Protein 7SBC (pdb70)

Nearest PDB structures (foldseek):
  7sbc-assembly1_C  TM=1.002E+00  e=0.000E+00  Acinetobacter baumannii
  1gpm-assembly1_D  TM=9.433E-01  e=9.227E-74  Escherichia coli K-12
  1gpm-assembly1_C  TM=9.408E-01  e=7.303E-73  Escherichia coli K-12
  7mo6-assembly1_B-2  TM=9.384E-01  e=8.079E-61  Aspergillus fumigatus Af293
  7mo6-assembly1_A  TM=9.156E-01  e=2.210E-60  Aspergillus fumigatus Af293

Solvent-accessible surface area: 73647 Å² total; per-residue (Å²): 84,84,52,12,24,122,50,48,0,0,0,0,31,7,46,19,141,36,2,56,45,0,0,91,26,0,7,53,30,7,2,14,0,32,16,92,55,61,103,21,55,86,135,73,0,116,72,15,157,8,46,0,0,0,0,0,0,24,109,74,24,4,104,85,174,68,12,14,82,2,33,77,5,1,23,114,45,62,29,3,0,1,0,0,5,4,0,0,9,0,0,1,69,38,33,60,16,37,19,41,86,88,171,90,16,90,21,63,0,56,19,86,82,89,7,69,4,2,19,108,9,30,4,86,141,74,44,1,9,0,40,5,17,86,43,21,30,5,74,114,41,2,89,59,16,59,55,1,0,24,14,131,112,14,82,8,0,1,1,2,6,62,130,95,94,8,3,0,2,2,1,4,2,1,7,75,51,2,33,21,0,70,29,3,2,10,6,0,0,31,109,11,12,58,6,35,41,86,6,9,9,25,47,5,0,66,4,19,12,70,67,5,128,144,87,3,42,129,67,91,0,0,2,29,6,67,14,35,12,45,15,0,0,0,0,10,0,0,62,71,9,9,26,120,47,2,11,0,2,3,7,25,5,3,0,20,48,41,26,28,3,54,52,9,41,26,50,4,24,129,47,40,52,7,121,17,52,78,10,106,9,53,67,75,0,26,116,31,0,62,60,35,85,72,2,96,38,0,90,68,27,5,35,116,16,80,68,66,6,16,1,72,22,5,115,143,40,115,65,25,84,1,5,2,60,23,27,10,18,31,66,34,29,83,103,120,164,53,42,30,50,10,48,132,93,15,88,18,92,64,0,33,2,0,106,25,0,3,100,42,13,0,59,38,0,0,14,0,23,26,13,32,95,36,7,0,85,65,15,70,50,27,67,18,0,0,0,0,4,0,6,16,49,3,86,96,98,30,0,52,10,0,24,36,0,2,28,7,0,22,15,5,0,89,27,50,33,10,10,83,29,11,23,8,6,1,0,0,0,0,46,11,69,0,36,4,127,138,71,98,8,33,0,0,0,0,0,0,0,28,24,152,83,54,61,84,3,95,8,2,30,18,15,41,54,16,6,19,103,0,0,43,33,0,4,95,67,5,152,43,0,3,0,0,0,12,0,3,0,14,48,79,24,0,25,18,24,0,11,81,90,65,13,22,67,49,55,0,0,0,0,2,5,32,21,111,33,2,57,47,0,0,92,28,0,7,62,29,8,3,17,0,32,3,63,1,48,94,18,57,85,74,76,0,122,67,16,153,8,44,0,0,0,0,0,1,26,102,90,32,7,103,48,109,88,22,20,76,4,36,83,6,0,23,120,49,56,28,4,0,2,0,0,5,3,0,0,10,0,1,2,75,42,27,62,15,46,16,39,90,83,175,90,15,89,23,61,0,52,20,83,73,91,6,96,3,3,19,110,8,31,3,83,137,74,44,1,11,0,40,3,26,80,39,18,33,5,79,48,52,3,156,53,16,67,49,0,0,24,14,127,106,12,82,9,0,0,2,2,4,66,131,107,90,7,3,0,2,3,2,5,2,2,6,80,50,4,36,21,0,70,35,2,3,12,7,0,0,35,59,13,15,60,7,35,39,83,7,9,8,27,46,4,0,67,4,19,12,69,69,5,125,149,83,2,42,129,68,89,0,0,2,31,6,68,13,31,25,47,12,0,0,0,0,10,0,0,66,68,9,8,26,116,46,2,12,0,2,2,8,27,5,4,0,20,42,38,29,25,3,51,54,8,40,22,49,4,27,108,44,37,56,8,104,18,51,77,8,109,8,60,68,74,0,22,117,31,0,62,59,34,88,71,14,134,36,0,91,155,26,5,34,112,15,80,66,65,6,17,1,73,18,5,118,140,38,114,68,22,84,2,5,2,64,22,24,7,20,42,99,59,13,63,28,23,78,62,56,91,103,102,43,28,49,9,48,132,93,15,87,20,93,66,0,37,3,0,106,26,0,5,106,40,13,0,69,41,1,0,16,0,24,22,10,31,94,33,10,0,83,72,17,72,50,27,67,19,0,0,0,0,3,0,4,16,46,2,88,106,101,25,0,48,10,0,24,38,0,2,25,7,0,20,21,4,0,87,24,50,33,10,9,81,30,11,23,9,5,0,0,0,0,0,48,10,70,0,18,1,100,98,114,63,74,8,35,0,0,0,0,0,0,0,26,28,146,55,58,101,81,1,94,8,3,32,19,15,42,50,17,7,19,84,0,0,42,28,0,4,99,61,4,75,74,0,2,0,0,0,13,0,2,0,8,61,95,33,2,12,18,27,0,11,155,193,101,21,117,62,94,24,19,119,51,49,0,0,0,0,4,5,31,18,126,33,2,52,44,0,0,84,28,0,7,56,28,8,2,15,0,32,3,64,11,49,101,18,57,88,137,73,0,119,67,16,155,9,45,0,0,0,0,0,0,22,106,77,18,2,101,91,110,83,17,14,86,4,28,82,6,1,20,114,43,60,29,2,0,2,0,0,5,2,0,0,7,0,0,1,55,34,30,61,10,36,7,41,121,131,18,79,20,61,0,52,18,83,82,89,6,87,3,1,18,107,8,28,2,76,137,76,43,1,9,0,37,3,25,111,58,27,35,4,70,103,37,2,157,56,17,61,61,1,0,23,15,127,105,14,84,12,0,0,1,2,6,63,131,94,92,8,4,0,2,4,1,5,3,3,4,72,53,3,36,20,0,65,36,2,2,12,6,0,0,33,125,10,15,60,8,33,39,72,7,10,8,24,53,4,1,86,10,19,8,78,58,4,107,94,85,2,41,138,69,100,0,0,1,32,6,65,15,35,26,48,12,0,0,0,0,9,0,0,57,73,8,14,26,109,51,2,16,0,2,2,6,27,4,3,0,20,49,41,30,29,3,51,55,8,41,21,42,4,24,128,43,38,46,8,110,15,64,82,12,104,9,55,80,79,0,27,118,24,0,67,56,27,85,72,8,134,26,0,90,135,21,4,35,110,18,76,63,67,6,16,0,70,19,3,114,143,47,119,66,26,90,3,6,1,55,22,26,8,18,39,101,61,21,78,75,81,161,48,46,28,47,10,45,129,96,18,95,16,96,62,0,35,2,0,107,28,0,3,109,39,16,0,71,32,0,0,16,0,23,23,15,34,98,29,6,1,81,75,17,73,51,26,67,17,0,0,0,0,3,0,5,16,52,3,90,104,100,27,0,50,9,0,24,36,0,2,32,8,0,23,22,8,0,87,27,48,37,10,11,81,31,10,22,9,6,0,0,0,0,0,47,12,67,0,14,0,46,79,72,166,37,114,44,74,8,31,0,0,0,0,0,0,0,25,29,138,53,54,128,82,2,93,7,2,31,19,17,42,53,14,6,18,107,0,0,42,32,0,3,100,65,4,72,68,0,1,0,0,0,13,0,3,0,10,56,93,32,0,29,17,28,0,11,153,189,100,22,114,62,91,23,20,116,49,50,0,0,0,0,33,5,46,20,143,36,2,56,47,0,0,90,27,0,8,64,27,9,2,17,0,30,17,91,57,56,101,21,55,88,137,74,0,114,70,15,154,11,42,0,0,0,0,0,1,22,108,81,28,4,102,51,110,86,18,15,81,5,27,86,5,0,19,117,47,59,27,2,0,1,0,0,6,3,0,0,9,0,1,1,63,36,34,71,10,43,17,40,86,94,125,16,81,20,62,0,53,20,83,81,89,5,101,3,2,18,114,9,30,4,83,135,71,44,2,7,0,38,4,20,120,46,25,35,6,69,50,54,3,157,55,15,59,53,1,0,23,15,131,108,16,83,10,0,0,1,3,6,62,128,92,91,6,2,0,2,4,2,4,2,2,6,72,51,3,36,20,0,73,34,2,2,13,11,0,0,39,65,9,14,57,7,33,40,74,7,12,9,23,50,4,2,86,9,20,6,79,59,5,108,93,85,3,41,139,72,94,1,0,2,30,5,64,16,34,28,46,14,0,0,0,0,10,0,0,56,71,10,13,26,99,51,2,11,0,2,2,6,26,4,3,0,20,50,40,29,27,2,51,55,8,43,21,50,4,24,103,34,41,45,7,109,15,64,79,11,107,9,57,69,79,0,25,112,33,0,68,55,28,82,64,1,100,35,0,92,142,22,4,35,114,22,75,68,69,7,18,0,69,20,3,112,139,47,116,66,22,88,2,6,2,55,22,26,7,19,29,67,38,24,71,101,93,123,103,49,28,47,8,48,130,94,19,94,19,96,61,0,35,3,0,102,26,0,4,109,40,18,0,71,34,1,0,16,0,23,20,12,25,100,30,9,1,77,76,16,74,48,28,67,16,0,0,0,0,4,0,4,16,52,4,90,105,97,26,0,52,10,0,23,37,0,2,32,9,0,24,18,7,0,84,26,47,36,11,10,83,30,12,21,9,6,0,0,0,0,0,46,11,67,0,15,7,120,100,165,66,92,11,32,0,0,0,1,0,0,0,24,27,144,71,52,127,83,2,97,7,2,28,20,16,41,56,11,7,18,110,0,0,44,32,0,18,100,64,5,103,67,6,12,0,0,0,12,0,3,0,10,46,91,26,0,26,16,28,0,12

B-factor: mean 36.08, std 14.63, range [11.7, 104.54]

Organism: Acinetobacter baumannii (NCBI:txid470)

Sequence (2011 aa):
NTQITEDRILILDFGSQYSQLIARRVREEAGVYSEMYAFDMSEEDIRAFKPNGIILSGGPESVHEEGSPRAPQVVFELGVPVLGICCYGLQTMSEQLGGKVEPGEFGYAEVDIVKRDQLIGNLQDRENQLHVWMSHGDKVSQIPEGFTITASTPSCPVAAVSDETRRFYGVQFHPEVTHTAKGEELLSNFVHKICGCGGLWTPEHIIDLRVEQLREQIGNEKVLLGLSGGVDSSVVAALLHKAIGDDQLTCVFVDNGLLRRLNEGDQVMQMFAENMGIRVIRADAEARFLNALAGVTDPEAKRKIIGREFIEVFAEEARKLDGVKFLAQGTIYPDVIESAHNVGGLPDDLAFELVEPLRDLFKDDEVRKLGTTLGLPHSMIYRHPFPGPGLGVRILGEVKKEYADILRLADDIFMQELRDDSGWYDKTAQAFAVFQPVKSVGVRRYAWVIALRAVETVDFMTARFAHLPYELVDKISTRIMNEIKDVSRVVYDVSSSKPPATIEWENTQITEDRILILDFGSQYSQLIARRVREEAGVYSEMYAFDMSEEDIRAFKPNGIILSGGPESVHEEGSPRAPQVVFELGVPVLGICYGLQTMSEQLGGKVEPGEFGYAEVDIVKRDQLIGNLQDRENQLHVWMSHGDKVSQIPEGFTITASTPSCPVAAVSDETRRFYGVQFHPEVTHTAKGEELLSNFVHKICGCGGLWTPEHIIDLRVEQLREQIGNEKVLLGLSGGVDSSVVAALLHKAIGDDQLTCVFVDNGLLRRLNEGDQVMQMMFAENMGIRVIIRADAEARFLNALAGVTDPEAKRKIIGREFIEVFAEEARKLDGVKFLAQGTIYPDVIESAASKQGNVGGLPDDLAFELVEPLRDLFKDDEVRKLGTTLGLPHSMIYRHPFPGPGLGVRILGEVKKEYADILRLADDIFMQELRDSGWYDKTAQAFAVFQPVKSVGVGRRYAWVIALRAVETVDFMTARFAHLPYELVDKISTRIMNEIKDVSRVVYDVSSKPPATIEWEHMTTNTQITEDRILILDFGSQYSQLIARRVREEAGVYSEMYAFDMSEEDIRAFKPNGIILSGGPESVHEEGSPRAPQVVFELGVPVLGICCYGLQTMSEQLGGKVEPFGYAEVDIVKRDQQLIGNLQDRENQLHVWMSHGDKVSQIPEGFTITASTPSCPVAAVSDETRRFYGVQFHPEVTHTAKGEELLSNFVHKICGCGGLWTPEHIIDLRVEQLREQIGNEKVLLGLSGGVDSSVVAALLHKAIGDQLTCVFVDNGLLRRLNEGDQVMQMMFAENMGIRVIRADAEARFLNNALAGVTDPEAKRKIIGREFIEVFAEEARKLDGVKFLAQGTIYPDVIESAHNVGGLPDDLAFELVEPLRDLFKDDEVRRKLLGTTLGGLPHSMIYRHPFPGPGLGVRILGEVKKEYADILRLADDIFMQELRDDSGWYDKTAQAFAVFQPVKSVGVVGDGRRYAWVIALRAVETVDFMTARFAHLPYELVDKISTRIMNEIKDVSRVVYDVSSKPPATIEWEHMTTNTQITEDRILILDFGSQYSQLIARRVREAGVYSEMYAFDMSEEDIRAFKPNGIILSGGPESVHEEGSPRAPQVVFELGVPVLGICCYGLQTMSEQLGGKVEPGFGYAEVDIVKRDQLIGNLQDRENQLHVWMSHGDKVSQIPEGFTITASTPSCPVAAVSDETRRFYGVQFHPEVTHTAKGEELLSNFVHKICGCGGLWTPEHIIDLRVEQLREQIGNEKVLLGLSGGVDSSVVAALLHKAIGDQLTCVFVDNGLLRLNEGDQVMQMFAENMGIRVIRADAEARFLNNALAGVTDPEAKRKIIGREFIEVFAEEARKLDDGVKFLAQGTIYPDVIESAANVGGLPDDLAFELVEPLRDLFKDDEVRRKLGTTLGLPHSMIYRHPFPGPGLGVRILGEVKKEYADILRLADDIFMQELRDSGWYDKTAQAFAVFQPVKSVGVGRRYAWVIALRAVETVDFMTARFAHLPYELVDKISTRIMNEIKDVSRVVYDVSSKPPATIEWE

Secondary structure (DSSP, 8-state):
-GGGGTSEEEEEE-S-TTHHHHHHHHHHTT-EEEEEETT--HHHHHHH--SEEEE---S--TTSTT-----GGGGTSSS-EEEETHHHHHHHHHTT-EEE---EEEEEEEE----TTTTT--SSTTEEEEEEE-S-EEEEPPTT-EEEEE-SS-S-SEEEETTTTEEEESB-TTSTTSTTHHHHHHIIIIIIT---S--SHHHHHHHHHHHHHHHHTT-EEEEE--SSHHHHHHHHHHHHHHGGGEEEEEEE-S-SPTTHHHHHIIIIIIIT---EEEEE-HHHHHHHHTT---HHHHHHHHHHHHHHHHHHHHHTSSSEEEEE----HHHHHHH---GGG--TT--PEEE-TTTT--HHHHHHHHHHTT--HHHHTPPP--TTGGGGSB-SS--HHHHHHHHHHHHHHHHHHHHHT-STTSSEEEEEEEEEEEEE--EEEEEEEEEEEE-SSSSSBEE----HHHHHHHHHHHHHH-TTEEEEEEE---BTTB-SS--/-GGGGTSEEEEEE-S-TTHHHHHHHHHHTT-EEEEEETT--HHHHHHH--SEEEE---S--SSSTT-----GGGGTSSS-EEEETHHHHHHHHHTT-EEE---EEEEEEEE----TTTTT--SSTTEEEEEEE-SSEEEEPPTT-EEEEE-SS-S-SEEEETTTTEEEESB-TTSTTSTTHHHHHHIIIIIIT------SHHHHHHHHHHHHHHHHTT-EEEEE--SSHHHHHHHHHHHHHHGGGEEEEEEE-S-SPTTHHHHHIIIIIIIT--EEEEEE-HHHHHHHHTT---HHHHHHHHHHHHHHHHHHHHHTSSSEEEEE----HHHH---TTTTT--GGG--TT---EEE-TTTT--HHHHHHHHHHTT--HHHHTPPP--TTGGGGSB-SS--HHHHHHHHHHHHHHHHHHHHHT-GGGSSEEEEEEEEEEEEE---EEEEEEEEEEEE-SSSSSBEE----HHHHHHHHHHHHHH-TTEEEEEEE---BTTB-SS--/------GGGTSEEEEEE-S-TTHHHHHHHHHHTT-EEEEEETT--HHHHHHH--S-EEE---SS-TTSTT-----GGGGTSSS-EEEETHHHHHHHHHTT-EEE--EEEEEEE-S--TTTTT--SSTTEEEEEE--S-EEEEPPTT-EEEEE-SS-S-SEEEETTTTEEEESB-TTSTTSTTHHHHHHIIIIIIT------SHHHHHHHHHHHHHHHHTT-EEEEE---SHHHHHHHHHHHHHHGGGEEEEEEE-S-S-TTHHHHHIIIIIIIS--EEEEEE-HHHHHHHHTT---HHHHHHHHHHHHHHHHHHHHHTSSSEEEEE----HHHH------GGG--TT--PEEE-TTTT--HHHHHHHHHHTT--HHHHTPPP--TTGGGGTB-SS--HHHHHHHHHHHHHHHHHHHHHT-STTSSEEEEEEEEEEEEEEETTEEEEEEEEEEEEEE-SSSSSBEE----HHHHHHHHHHHHHH-TTEEEEEEE---BTTB-SS--/------GGGTSEEEEEE-S-TTHHHHHHHHHHTT-EEEEEETT--HHHHHHH--SEEEE---S--TTSTT-----GGGGTSSS-EEEETHHHHHHHHTTT-EEE---EEEEEEE----TTTTT--SSTTEEEEEE--S-EEEEPPTT-EEEEE-SS-S-SEEEETTTTEEEESB-TTSTTSTTHHHHHHIIIIIIT------SHHHHHHHHHHHHHHHHTT-EEEEE--SSHHHHHHHHHHHHHHGGGEEEEEEE-S-S-TTHHHHHIIIIIIIS---EEEEE-HHHHHHHHTT---HHHHHHHHHHHHHHHHHHHHHTSSSEEEEE----HHHHHHHT--GGG--TT--PEEE-TTTT--HHHHHHHHHHHT--HHHHTPPP--TTGGGGSB-SS--HHHHHHHHHHHHHHHHHHHHHT-STTSSEEEEEEEEEEEEE---EEEEEEEEEEEE-SSSSSBEE----HHHHHHHHHHHHHH-TTEEEEEEE---BTTB-SS--

Structure (mmCIF, N/CA/C/O backbone):
data_7SBC
#
_entry.id   7SBC
#
_cell.length_a   81.000
_cell.length_b   83.180
_cell.length_c   104.350
_cell.angle_alpha   98.910
_cell.angle_beta   109.830
_cell.angle_gamma   106.840
#
_symmetry.space_group_name_H-M   'P 1'
#
loop_
_entity.id
_entity.type
_entity.pdbx_description
1 polymer 'GMP synthase [glutamine-hydrolyzing]'
2 non-polymer 'PHOSPHATE ION'
3 non-polymer 'CHLORIDE ION'
4 non-polymer 'MAGNESIUM ION'
5 water water
#
loop_
_atom_site.group_PDB
_atom_site.id
_atom_site.type_symbol
_atom_site.label_atom_id
_atom_site.label_alt_id
_atom_site.label_comp_id
_atom_site.label_asym_id
_atom_site.label_entity_id
_atom_site.label_seq_id
_atom_site.pdbx_PDB_ins_code
_atom_site.Cartn_x
_atom_site.Cartn_y
_atom_site.Cartn_z
_atom_site.occupancy
_atom_site.B_iso_or_equiv
_atom_site.auth_seq_id
_atom_site.auth_comp_id
_atom_site.auth_asym_id
_atom_site.auth_atom_id
_atom_site.pdbx_PDB_model_num
ATOM 1 N N . ASN A 1 12 ? 12.252 -12.225 -35.852 1.00 51.49 4 ASN A N 1
ATOM 2 C CA . ASN A 1 12 ? 12.287 -11.623 -34.522 1.00 48.54 4 ASN A CA 1
ATOM 3 C C . ASN A 1 12 ? 13.350 -12.260 -33.632 1.00 43.57 4 ASN A C 1
ATOM 4 O O . ASN A 1 12 ? 13.989 -11.576 -32.836 1.00 38.94 4 ASN A O 1
ATOM 9 N N . THR A 1 13 ? 13.533 -13.577 -33.764 1.00 49.63 5 THR A N 1
ATOM 10 C CA . THR A 1 13 ? 14.530 -14.278 -32.961 1.00 48.70 5 THR A CA 1
ATOM 11 C C . THR A 1 13 ? 15.954 -13.825 -33.259 1.00 45.42 5 THR A C 1
ATOM 12 O O . THR A 1 13 ? 16.864 -14.147 -32.485 1.00 43.77 5 THR A O 1
ATOM 16 N N . GLN A 1 14 ? 16.168 -13.085 -34.349 1.00 45.53 6 GLN A N 1
ATOM 17 C CA . GLN A 1 14 ? 17.489 -12.547 -34.641 1.00 40.77 6 GLN A CA 1
ATOM 18 C C . GLN A 1 14 ? 17.991 -11.604 -33.551 1.00 38.66 6 GLN A C 1
ATOM 19 O O . GLN A 1 14 ? 19.201 -11.379 -33.459 1.00 34.54 6 GLN A O 1
ATOM 21 N N . ILE A 1 15 ? 17.103 -11.054 -32.716 1.00 35.37 7 ILE A N 1
ATOM 22 C CA . ILE A 1 15 ? 17.547 -10.008 -31.794 1.00 30.90 7 ILE A CA 1
ATOM 23 C C . ILE A 1 15 ? 18.265 -10.546 -30.566 1.00 31.93 7 ILE A C 1
ATOM 24 O O . ILE A 1 15 ? 18.792 -9.747 -29.783 1.00 27.67 7 ILE A O 1
ATOM 29 N N . THR A 1 16 ? 18.321 -11.865 -30.372 1.00 31.99 8 THR A N 1
ATOM 30 C CA . THR A 1 16 ? 19.133 -12.449 -29.308 1.00 32.42 8 THR A CA 1
ATOM 31 C C . THR A 1 16 ? 20.349 -13.195 -29.843 1.00 34.61 8 THR A C 1
ATOM 32 O O . THR A 1 16 ? 21.048 -13.855 -29.066 1.00 38.52 8 THR A O 1
ATOM 36 N N . GLU A 1 17 ? 20.622 -13.114 -31.147 1.00 37.12 9 GLU A N 1
ATOM 37 C CA . GLU A 1 17 ? 21.759 -13.848 -31.696 1.00 35.50 9 GLU A CA 1
ATOM 38 C C . GLU A 1 17 ? 23.079 -13.265 -31.214 1.00 32.95 9 GLU A C 1
ATOM 39 O O . GLU A 1 17 ? 23.997 -14.011 -30.853 1.00 36.85 9 GLU A O 1
ATOM 45 N N . ASP A 1 18 ? 23.202 -11.940 -31.216 1.00 33.17 10 ASP A N 1
ATOM 46 C CA . ASP A 1 18 ? 24.294 -11.283 -30.511 1.00 33.80 10 ASP A CA 1
ATOM 47 C C . ASP A 1 18 ? 23.994 -11.306 -29.015 1.00 35.00 10 ASP A C 1
ATOM 48 O O . ASP A 1 18 ? 22.921 -10.875 -28.578 1.00 31.84 10 ASP A O 1
ATOM 53 N N . ARG A 1 19 ? 24.936 -11.818 -28.229 1.00 35.34 11 ARG A N 1
ATOM 54 C CA . ARG A 1 19 ? 24.639 -12.118 -26.834 1.00 32.59 11 ARG A CA 1
ATOM 55 C C . ARG A 1 19 ? 25.931 -12.161 -26.037 1.00 31.41 11 ARG A C 1
ATOM 56 O O . ARG A 1 19 ? 26.971 -12.596 -26.535 1.00 33.50 11 ARG A O 1
ATOM 64 N N . ILE A 1 20 ? 25.844 -11.723 -24.783 1.00 34.73 12 ILE A N 1
ATOM 65 C CA . ILE A 1 20 ? 26.987 -11.667 -23.885 1.00 30.86 12 ILE A CA 1
ATOM 66 C C . ILE A 1 20 ? 26.698 -12.548 -22.679 1.00 33.23 12 ILE A C 1
ATOM 67 O O . ILE A 1 20 ? 25.595 -12.519 -22.122 1.00 30.16 12 ILE A O 1
ATOM 72 N N . LEU A 1 21 ? 27.690 -13.342 -22.292 1.00 31.69 13 LEU A N 1
ATOM 73 C CA . LEU A 1 21 ? 27.609 -14.197 -21.119 1.00 32.27 13 LEU A CA 1
ATOM 74 C C . LEU A 1 21 ? 28.322 -13.518 -19.959 1.00 31.72 13 LEU A C 1
ATOM 75 O O . LEU A 1 21 ? 29.488 -13.130 -20.085 1.00 31.94 13 LEU A O 1
ATOM 80 N N . ILE A 1 22 ? 27.619 -13.361 -18.840 1.00 31.20 14 ILE A N 1
ATOM 81 C CA . ILE A 1 22 ? 28.193 -12.837 -17.605 1.00 30.84 14 ILE A CA 1
ATOM 82 C C . ILE A 1 22 ? 28.303 -13.994 -16.623 1.00 34.04 14 ILE A C 1
ATOM 83 O O . ILE A 1 22 ? 27.289 -14.596 -16.247 1.00 35.55 14 ILE A O 1
ATOM 88 N N . LEU A 1 23 ? 29.529 -14.320 -16.219 1.00 33.98 15 LEU A N 1
ATOM 89 C CA . LEU A 1 23 ? 29.752 -15.333 -15.194 1.00 34.16 15 LEU A CA 1
ATOM 90 C C . LEU A 1 23 ? 29.870 -14.648 -13.837 1.00 38.38 15 LEU A C 1
ATOM 91 O O . LEU A 1 23 ? 30.676 -13.725 -13.664 1.00 35.03 15 LEU A O 1
ATOM 96 N N . ASP A 1 24 ? 29.057 -15.095 -12.885 1.00 35.61 16 ASP A N 1
ATOM 97 C CA . ASP A 1 24 ? 28.918 -14.436 -11.592 1.00 35.49 16 ASP A CA 1
ATOM 98 C C . ASP A 1 24 ? 29.868 -15.067 -10.584 1.00 36.84 16 ASP A C 1
ATOM 99 O O . ASP A 1 24 ? 29.759 -16.261 -10.285 1.00 37.84 16 ASP A O 1
ATOM 104 N N . PHE A 1 25 ? 30.786 -14.265 -10.054 1.00 35.84 17 PHE A N 1
ATOM 105 C CA . PHE A 1 25 ? 31.702 -14.716 -9.018 1.00 40.09 17 PHE A CA 1
ATOM 106 C C . PHE A 1 25 ? 31.298 -14.228 -7.631 1.00 38.91 17 PHE A C 1
ATOM 107 O O . PHE A 1 25 ? 32.073 -14.388 -6.683 1.00 36.88 17 PHE A O 1
ATOM 115 N N . GLY A 1 26 ? 30.109 -13.646 -7.490 1.00 35.50 18 GLY A N 1
ATOM 116 C CA . GLY A 1 26 ? 29.560 -13.311 -6.185 1.00 34.69 18 GLY A CA 1
ATOM 117 C C . GLY A 1 26 ? 29.389 -11.832 -5.906 1.00 37.67 18 GLY A C 1
ATOM 118 O O . GLY A 1 26 ? 28.821 -11.486 -4.860 1.00 34.31 18 GLY A O 1
ATOM 119 N N . SER A 1 27 ? 29.851 -10.941 -6.782 1.00 36.07 19 SER A N 1
ATOM 120 C CA . SER A 1 27 ? 29.728 -9.511 -6.532 1.00 36.59 19 SER A CA 1
ATOM 121 C C . SER A 1 27 ? 28.264 -9.098 -6.430 1.00 34.41 19 SER A C 1
ATOM 122 O O . SER A 1 27 ? 27.402 -9.620 -7.142 1.00 36.57 19 SER A O 1
ATOM 125 N N . GLN A 1 28 ? 27.984 -8.153 -5.534 1.00 34.33 20 GLN A N 1
ATOM 126 C CA . GLN A 1 28 ? 26.661 -7.551 -5.479 1.00 37.06 20 GLN A CA 1
ATOM 127 C C . GLN A 1 28 ? 26.336 -6.733 -6.722 1.00 32.91 20 GLN A C 1
ATOM 128 O O . GLN A 1 28 ? 25.175 -6.356 -6.904 1.00 34.37 20 GLN A O 1
ATOM 134 N N . TYR A 1 29 ? 27.324 -6.446 -7.570 1.00 30.63 21 TYR A N 1
ATOM 135 C CA . TYR A 1 29 ? 27.122 -5.667 -8.784 1.00 33.14 21 TYR A CA 1
ATOM 136 C C . TYR A 1 29 ? 26.984 -6.533 -10.031 1.00 31.46 21 TYR A C 1
ATOM 137 O O . TYR A 1 29 ? 26.935 -5.994 -11.140 1.00 30.49 21 TYR A O 1
ATOM 146 N N . SER A 1 30 ? 26.931 -7.859 -9.882 1.00 30.24 22 SER A N 1
ATOM 147 C CA . SER A 1 30 ? 26.991 -8.729 -11.054 1.00 32.76 22 SER A CA 1
ATOM 148 C C . SER A 1 30 ? 25.813 -8.490 -11.991 1.00 30.59 22 SER A C 1
ATOM 149 O O . SER A 1 30 ? 25.992 -8.387 -13.210 1.00 32.09 22 SER A O 1
ATOM 152 N N . GLN A 1 31 ? 24.600 -8.393 -11.439 1.00 31.04 23 GLN A N 1
ATOM 153 C CA . GLN A 1 31 ? 23.429 -8.147 -12.274 1.00 29.55 23 GLN A CA 1
ATOM 154 C C . GLN A 1 31 ? 23.501 -6.791 -12.961 1.00 27.80 23 GLN A C 1
ATOM 155 O O . GLN A 1 31 ? 22.934 -6.617 -14.048 1.00 28.19 23 GLN A O 1
ATOM 161 N N . LEU A 1 32 ? 24.198 -5.823 -12.356 1.00 27.22 24 LEU A N 1
ATOM 162 C CA . LEU A 1 32 ? 24.399 -4.538 -13.016 1.00 23.97 24 LEU A CA 1
ATOM 163 C C . LEU A 1 32 ? 25.181 -4.700 -14.310 1.00 29.73 24 LEU A C 1
ATOM 164 O O . LEU A 1 32 ? 24.927 -3.985 -15.287 1.00 28.38 24 LEU A O 1
ATOM 169 N N . ILE A 1 33 ? 26.144 -5.628 -14.336 1.00 28.56 25 ILE A N 1
ATOM 170 C CA . ILE A 1 33 ? 26.851 -5.920 -15.581 1.00 25.83 25 ILE A CA 1
ATOM 171 C C . ILE A 1 33 ? 25.867 -6.361 -16.652 1.00 28.36 25 ILE A C 1
ATOM 172 O O . ILE A 1 33 ? 25.885 -5.860 -17.783 1.00 30.63 25 ILE A O 1
ATOM 177 N N . ALA A 1 34 ? 25.009 -7.327 -16.316 1.00 25.57 26 ALA A N 1
ATOM 178 C CA . ALA A 1 34 ? 24.067 -7.857 -17.296 1.00 25.56 26 ALA A CA 1
ATOM 179 C C . ALA A 1 34 ? 23.080 -6.788 -17.745 1.00 26.81 26 ALA A C 1
ATOM 180 O O . ALA A 1 34 ? 22.702 -6.733 -18.923 1.00 26.69 26 ALA A O 1
ATOM 182 N N . ARG A 1 35 ? 22.645 -5.934 -16.814 1.00 25.32 27 ARG A N 1
ATOM 183 C CA . ARG A 1 35 ? 21.730 -4.851 -17.158 1.00 28.39 27 ARG A CA 1
ATOM 184 C C . ARG A 1 35 ? 22.387 -3.834 -18.084 1.00 27.60 27 ARG A C 1
ATOM 185 O O . ARG A 1 35 ? 21.755 -3.354 -19.033 1.00 29.01 27 ARG A O 1
ATOM 193 N N . ARG A 1 36 ? 23.652 -3.492 -17.834 1.00 27.47 28 ARG A N 1
ATOM 194 C CA . ARG A 1 36 ? 24.289 -2.493 -18.687 1.00 27.31 28 ARG A CA 1
ATOM 195 C C . ARG A 1 36 ? 24.518 -3.024 -20.099 1.00 28.17 28 ARG A C 1
ATOM 196 O O . ARG A 1 36 ? 24.481 -2.248 -21.061 1.00 24.32 28 ARG A O 1
ATOM 204 N N . VAL A 1 37 ? 24.725 -4.334 -20.250 1.00 28.07 29 VAL A N 1
ATOM 205 C CA . VAL A 1 37 ? 24.822 -4.907 -21.590 1.00 29.32 29 VAL A CA 1
ATOM 206 C C . VAL A 1 37 ? 23.506 -4.734 -22.336 1.00 28.32 29 VAL A C 1
ATOM 207 O O . VAL A 1 37 ? 23.485 -4.350 -23.515 1.00 27.72 29 VAL A O 1
ATOM 211 N N . ARG A 1 38 ? 22.387 -4.997 -21.660 1.00 23.25 30 ARG A N 1
ATOM 212 C CA . ARG A 1 38 ? 21.090 -4.849 -22.313 1.00 26.20 30 ARG A CA 1
ATOM 213 C C . ARG A 1 38 ? 20.797 -3.391 -22.648 1.00 24.49 30 ARG A C 1
ATOM 214 O O . ARG A 1 38 ? 20.258 -3.094 -23.723 1.00 25.85 30 ARG A O 1
ATOM 222 N N . GLU A 1 39 ? 21.142 -2.467 -21.750 1.00 22.82 31 GLU A N 1
ATOM 223 C CA A GLU A 1 39 ? 20.962 -1.049 -22.041 0.50 25.65 31 GLU A CA 1
ATOM 224 C CA B GLU A 1 39 ? 20.944 -1.053 -22.058 0.50 25.65 31 GLU A CA 1
ATOM 225 C C . GLU A 1 39 ? 21.776 -0.621 -23.259 1.00 23.78 31 GLU A C 1
ATOM 226 O O . GLU A 1 39 ? 21.359 0.269 -24.010 1.00 23.50 31 GLU A O 1
ATOM 237 N N . ALA A 1 40 ? 22.936 -1.245 -23.475 1.00 22.81 32 ALA A N 1
ATOM 238 C CA . ALA A 1 40 ? 23.694 -0.986 -24.694 1.00 25.71 32 ALA A CA 1
ATOM 239 C C . ALA A 1 40 ? 23.085 -1.650 -25.925 1.00 27.98 32 ALA A C 1
ATOM 240 O O . ALA A 1 40 ? 23.667 -1.533 -27.005 1.00 28.34 32 ALA A O 1
ATOM 242 N N . GLY A 1 41 ? 21.955 -2.343 -25.796 1.00 25.63 33 GLY A N 1
ATOM 243 C CA . GLY A 1 41 ? 21.280 -2.933 -26.940 1.00 26.90 33 GLY A CA 1
ATOM 244 C C . GLY A 1 41 ? 21.669 -4.354 -27.281 1.00 29.20 33 GLY A C 1
ATOM 245 O O . GLY A 1 41 ? 21.450 -4.783 -28.424 1.00 26.89 33 GLY A O 1
ATOM 246 N N . VAL A 1 42 ? 22.242 -5.100 -26.341 1.00 23.94 34 VAL A N 1
ATOM 247 C CA . VAL A 1 42 ? 22.714 -6.456 -26.597 1.00 25.46 34 VAL A CA 1
ATOM 248 C C . VAL A 1 42 ? 22.101 -7.393 -25.566 1.00 27.71 34 VAL A C 1
ATOM 249 O O . VAL A 1 42 ? 22.157 -7.117 -24.363 1.00 27.53 34 VAL A O 1
ATOM 253 N N . TYR A 1 43 ? 21.533 -8.506 -26.034 1.00 26.84 35 TYR A N 1
ATOM 254 C CA . TYR A 1 43 ? 20.978 -9.496 -25.124 1.00 28.47 35 TYR A CA 1
ATOM 255 C C . TYR A 1 43 ? 22.071 -10.057 -24.220 1.00 30.40 35 TYR A C 1
ATOM 256 O O . TYR A 1 43 ? 23.240 -10.151 -24.603 1.00 27.79 35 TYR A O 1
ATOM 265 N N . SER A 1 44 ? 21.685 -10.431 -23.001 1.00 29.66 36 SER A N 1
ATOM 266 C CA . SER A 1 44 ? 22.657 -10.946 -22.051 1.00 29.84 36 SER A CA 1
ATOM 267 C C . SER A 1 44 ? 21.976 -11.892 -21.074 1.00 28.82 36 SER A C 1
ATOM 268 O O . SER A 1 44 ? 20.783 -11.764 -20.788 1.00 28.37 36 SER A O 1
ATOM 271 N N . GLU A 1 45 ? 22.753 -12.846 -20.566 1.00 29.82 37 GLU A N 1
ATOM 272 C CA . GLU A 1 45 ? 22.315 -13.718 -19.487 1.00 32.57 37 GLU A CA 1
ATOM 273 C C . GLU A 1 45 ? 23.456 -13.876 -18.493 1.00 35.92 37 GLU A C 1
ATOM 274 O O . GLU A 1 45 ? 24.633 -13.769 -18.854 1.00 31.53 37 GLU A O 1
ATOM 280 N N . MET A 1 46 ? 23.098 -14.132 -17.234 1.00 32.89 38 MET A N 1
ATOM 281 C CA . MET A 1 46 ? 24.064 -14.278 -16.153 1.00 35.95 38 MET A CA 1
ATOM 282 C C . MET A 1 46 ? 23.910 -15.638 -15.486 1.00 37.53 38 MET A C 1
ATOM 283 O O . MET A 1 46 ? 22.794 -16.064 -15.185 1.00 33.85 38 MET A O 1
ATOM 288 N N . TYR A 1 47 ? 25.041 -16.304 -15.243 1.00 33.36 39 TYR A N 1
ATOM 289 C CA . TYR A 1 47 ? 25.069 -17.584 -14.550 1.00 42.52 39 TYR A CA 1
ATOM 290 C C . TYR A 1 47 ? 26.202 -17.577 -13.536 1.00 40.93 39 TYR A C 1
ATOM 291 O O . TYR A 1 47 ? 27.104 -16.738 -13.590 1.00 37.13 39 TYR A O 1
ATOM 300 N N . ALA A 1 48 ? 26.145 -18.531 -12.607 1.00 35.81 40 ALA A N 1
ATOM 301 C CA . ALA A 1 48 ? 27.230 -18.706 -11.654 1.00 36.62 40 ALA A CA 1
ATOM 302 C C . ALA A 1 48 ? 28.510 -19.103 -12.380 1.00 41.64 40 ALA A C 1
ATOM 303 O O . ALA A 1 48 ? 28.478 -19.694 -13.464 1.00 42.76 40 ALA A O 1
ATOM 305 N N . PHE A 1 49 ? 29.649 -18.776 -11.760 1.00 38.43 41 PHE A N 1
ATOM 306 C CA . PHE A 1 49 ? 30.947 -18.999 -12.393 1.00 43.87 41 PHE A CA 1
ATOM 307 C C . PHE A 1 49 ? 31.149 -20.453 -12.810 1.00 42.23 41 PHE A C 1
ATOM 308 O O . PHE A 1 49 ? 31.900 -20.721 -13.754 1.00 45.94 41 PHE A O 1
ATOM 316 N N . ASP A 1 50 ? 30.502 -21.401 -12.129 1.00 44.34 42 ASP A N 1
ATOM 317 C CA . ASP A 1 50 ? 30.795 -22.810 -12.367 1.00 48.22 42 ASP A CA 1
ATOM 318 C C . ASP A 1 50 ? 29.916 -23.382 -13.476 1.00 49.17 42 ASP A C 1
ATOM 319 O O . ASP A 1 50 ? 29.585 -24.574 -13.477 1.00 46.64 42 ASP A O 1
ATOM 324 N N . MET A 1 51 ? 29.545 -22.529 -14.426 1.00 49.99 43 MET A N 1
ATOM 325 C CA . MET A 1 51 ? 28.763 -22.958 -15.577 1.00 50.88 43 MET A CA 1
ATOM 326 C C . MET A 1 51 ? 29.499 -24.059 -16.331 1.00 49.47 43 MET A C 1
ATOM 327 O O . MET A 1 51 ? 30.709 -23.972 -16.558 1.00 48.20 43 MET A O 1
ATOM 332 N N . SER A 1 52 ? 28.771 -25.113 -16.696 1.00 46.61 44 SER A N 1
ATOM 333 C CA . SER A 1 52 ? 29.393 -26.235 -17.385 1.00 52.01 44 SER A CA 1
ATOM 334 C C . SER A 1 52 ? 29.847 -25.817 -18.777 1.00 54.00 44 SER A C 1
ATOM 335 O O . SER A 1 52 ? 29.229 -24.969 -19.426 1.00 50.33 44 SER A O 1
ATOM 338 N N . GLU A 1 53 ? 30.944 -26.428 -19.234 1.00 52.53 45 GLU A N 1
ATOM 339 C CA . GLU A 1 53 ? 31.452 -26.128 -20.571 1.00 56.33 45 GLU A CA 1
ATOM 340 C C . GLU A 1 53 ? 30.398 -26.410 -21.635 1.00 57.88 45 GLU A C 1
ATOM 341 O O . GLU A 1 53 ? 30.288 -25.672 -22.622 1.00 53.79 45 GLU A O 1
ATOM 347 N N . GLU A 1 54 ? 29.609 -27.472 -21.448 1.00 57.74 46 GLU A N 1
ATOM 348 C CA . GLU A 1 54 ? 28.532 -27.770 -22.385 1.00 59.30 46 GLU A CA 1
ATOM 349 C C . GLU A 1 54 ? 27.574 -26.590 -22.508 1.00 52.15 46 GLU A C 1
ATOM 350 O O . GLU A 1 54 ? 27.258 -26.144 -23.616 1.00 50.94 46 GLU A O 1
ATOM 356 N N . ASP A 1 55 ? 27.120 -26.057 -21.372 1.00 52.11 47 ASP A N 1
ATOM 357 C CA . ASP A 1 55 ? 26.186 -24.936 -21.401 1.00 50.89 47 ASP A CA 1
ATOM 358 C C . ASP A 1 55 ? 26.832 -23.678 -21.974 1.00 51.61 47 ASP A C 1
ATOM 359 O O . ASP A 1 55 ? 26.181 -22.918 -22.700 1.00 50.77 47 ASP A O 1
ATOM 364 N N . ILE A 1 56 ? 28.105 -23.432 -21.652 1.00 46.77 48 ILE A N 1
ATOM 365 C CA . ILE A 1 56 ? 28.780 -22.248 -22.183 1.00 50.86 48 ILE A CA 1
ATOM 366 C C . ILE A 1 56 ? 28.887 -22.342 -23.699 1.00 51.88 48 ILE A C 1
ATOM 367 O O . ILE A 1 56 ? 28.586 -21.385 -24.422 1.00 45.82 48 ILE A O 1
ATOM 372 N N . ARG A 1 57 ? 29.302 -23.508 -24.204 1.00 53.30 49 ARG A N 1
ATOM 373 C CA . ARG A 1 57 ? 29.375 -23.700 -25.648 1.00 52.68 49 ARG A CA 1
ATOM 374 C C . ARG A 1 57 ? 27.999 -23.578 -26.289 1.00 50.99 49 ARG A C 1
ATOM 375 O O . ARG A 1 57 ? 27.859 -22.991 -27.368 1.00 46.97 49 ARG A O 1
ATOM 383 N N . ALA A 1 58 ? 26.969 -24.123 -25.638 1.00 51.30 50 ALA A N 1
ATOM 384 C CA . ALA A 1 58 ? 25.625 -24.043 -26.195 1.00 48.98 50 ALA A CA 1
ATOM 385 C C . ALA A 1 58 ? 25.114 -22.610 -26.227 1.00 46.88 50 ALA A C 1
ATOM 386 O O . ALA A 1 58 ? 24.339 -22.249 -27.121 1.00 43.13 50 ALA A O 1
ATOM 388 N N . PHE A 1 59 ? 25.538 -21.780 -25.271 1.00 47.41 51 PHE A N 1
ATOM 389 C CA . PHE A 1 59 ? 25.067 -20.401 -25.232 1.00 43.04 51 PHE A CA 1
ATOM 390 C C . PHE A 1 59 ? 25.541 -19.614 -26.443 1.00 41.77 51 PHE A C 1
ATOM 391 O O . PHE A 1 59 ? 24.890 -18.641 -26.835 1.00 44.85 51 PHE A O 1
ATOM 399 N N . LYS A 1 60 ? 26.650 -20.025 -27.052 1.00 40.76 52 LYS A N 1
ATOM 400 C CA . LYS A 1 60 ? 27.244 -19.331 -28.191 1.00 42.14 52 LYS A CA 1
ATOM 401 C C . LYS A 1 60 ? 27.457 -17.843 -27.902 1.00 41.79 52 LYS A C 1
ATOM 402 O O . LYS A 1 60 ? 26.876 -16.983 -28.578 1.00 38.47 52 LYS A O 1
ATOM 408 N N . PRO A 1 61 ? 28.288 -17.503 -26.917 1.00 38.58 53 PRO A N 1
ATOM 409 C CA . PRO A 1 61 ? 28.470 -16.092 -26.566 1.00 39.99 53 PRO A CA 1
ATOM 410 C C . PRO A 1 61 ? 29.384 -15.381 -27.553 1.00 38.17 53 PRO A C 1
ATOM 411 O O . PRO A 1 61 ? 30.408 -15.917 -27.982 1.00 37.66 53 PRO A O 1
ATOM 415 N N . ASN A 1 62 ? 28.990 -14.161 -27.924 1.00 38.36 54 ASN A N 1
ATOM 416 C CA . ASN A 1 62 ? 29.873 -13.281 -28.679 1.00 37.93 54 ASN A CA 1
ATOM 417 C C . ASN A 1 62 ? 30.953 -12.676 -27.795 1.00 35.29 54 ASN A C 1
ATOM 418 O O . ASN A 1 62 ? 31.932 -12.126 -28.310 1.00 37.75 54 ASN A O 1
ATOM 423 N N . GLY A 1 63 ? 30.782 -12.757 -26.483 1.00 33.81 55 GLY A N 1
ATOM 424 C CA . GLY A 1 63 ? 31.770 -12.282 -25.537 1.00 34.50 55 GLY A CA 1
ATOM 425 C C . GLY A 1 63 ? 31.363 -12.716 -24.149 1.00 33.03 55 GLY A C 1
ATOM 426 O O . GLY A 1 63 ? 30.193 -13.023 -23.896 1.00 33.65 55 GLY A O 1
ATOM 427 N N . ILE A 1 64 ? 32.346 -12.752 -23.253 1.00 33.34 56 ILE A N 1
ATOM 428 C CA . ILE A 1 64 ? 32.137 -13.227 -21.890 1.00 33.34 56 ILE A CA 1
ATOM 429 C C . ILE A 1 64 ? 32.698 -12.199 -20.917 1.00 33.19 56 ILE A C 1
ATOM 430 O O . ILE A 1 64 ? 33.801 -11.680 -21.120 1.00 33.79 56 ILE A O 1
ATOM 435 N N . ILE A 1 65 ? 31.946 -11.911 -19.856 1.00 31.72 57 ILE A N 1
ATOM 436 C CA . ILE A 1 65 ? 32.390 -11.010 -18.799 1.00 31.66 57 ILE A CA 1
ATOM 437 C C . ILE A 1 65 ? 32.466 -11.786 -17.494 1.00 36.04 57 ILE A C 1
ATOM 438 O O . ILE A 1 65 ? 31.478 -12.398 -17.070 1.00 35.84 57 ILE A O 1
ATOM 443 N N . LEU A 1 66 ? 33.636 -11.760 -16.858 1.00 36.24 58 LEU A N 1
ATOM 444 C CA . LEU A 1 66 ? 33.842 -12.382 -15.555 1.00 34.14 58 LEU A CA 1
ATOM 445 C C . LEU A 1 66 ? 33.660 -11.314 -14.483 1.00 34.14 58 LEU A C 1
ATOM 446 O O . LEU A 1 66 ? 34.415 -10.338 -14.445 1.00 34.12 58 LEU A O 1
ATOM 451 N N . SER A 1 67 ? 32.667 -11.498 -13.614 1.00 34.39 59 SER A N 1
ATOM 452 C CA . SER A 1 67 ? 32.298 -10.461 -12.661 1.00 33.93 59 SER A CA 1
ATOM 453 C C . SER A 1 67 ? 33.310 -10.374 -11.523 1.00 33.70 59 SER A C 1
ATOM 454 O O . SER A 1 67 ? 34.285 -11.127 -11.453 1.00 34.47 59 SER A O 1
ATOM 457 N N . GLY A 1 68 ? 33.067 -9.441 -10.606 1.00 34.23 60 GLY A N 1
ATOM 458 C CA . GLY A 1 68 ? 33.776 -9.419 -9.346 1.00 35.46 60 GLY A CA 1
ATOM 459 C C . GLY A 1 68 ? 33.203 -10.435 -8.372 1.00 39.09 60 GLY A C 1
ATOM 460 O O . GLY A 1 68 ? 32.266 -11.178 -8.671 1.00 35.37 60 GLY A O 1
ATOM 461 N N . GLY A 1 69 ? 33.777 -10.451 -7.172 1.00 36.43 61 GLY A N 1
ATOM 462 C CA . GLY A 1 69 ? 33.371 -11.381 -6.147 1.00 39.74 61 GLY A CA 1
ATOM 463 C C . GLY A 1 69 ? 34.137 -11.171 -4.859 1.00 45.33 61 GLY A C 1
ATOM 464 O O . GLY A 1 69 ? 35.183 -10.513 -4.831 1.00 46.93 61 GLY A O 1
ATOM 465 N N . PRO A 1 70 ? 33.629 -11.729 -3.759 1.00 46.78 62 PRO A N 1
ATOM 466 C CA . PRO A 1 70 ? 34.251 -11.484 -2.450 1.00 48.95 62 PRO A CA 1
ATOM 467 C C . PRO A 1 70 ? 35.319 -12.502 -2.073 1.00 53.25 62 PRO A C 1
ATOM 468 O O . PRO A 1 70 ? 35.639 -12.646 -0.890 1.00 60.35 62 PRO A O 1
ATOM 472 N N . GLU A 1 71 ? 35.886 -13.205 -3.048 1.00 52.51 63 GLU A N 1
ATOM 473 C CA . GLU A 1 71 ? 36.864 -14.253 -2.784 1.00 56.22 63 GLU A CA 1
ATOM 474 C C . GLU A 1 71 ? 38.271 -13.774 -3.121 1.00 54.63 63 GLU A C 1
ATOM 475 O O . GLU A 1 71 ? 38.469 -12.697 -3.689 1.00 49.26 63 GLU A O 1
ATOM 481 N N . SER A 1 72 ? 39.258 -14.593 -2.752 1.00 55.02 64 SER A N 1
ATOM 482 C CA . SER A 1 72 ? 40.667 -14.314 -3.016 1.00 55.01 64 SER A CA 1
ATOM 483 C C . SER A 1 72 ? 41.275 -15.489 -3.762 1.00 52.54 64 SER A C 1
ATOM 484 O O . SER A 1 72 ? 41.144 -16.638 -3.328 1.00 52.17 64 SER A O 1
ATOM 487 N N . VAL A 1 73 ? 41.959 -15.188 -4.869 1.00 47.59 65 VAL A N 1
ATOM 488 C CA . VAL A 1 73 ? 42.486 -16.229 -5.747 1.00 51.56 65 VAL A CA 1
ATOM 489 C C . VAL A 1 73 ? 43.469 -17.128 -5.003 1.00 54.50 65 VAL A C 1
ATOM 490 O O . VAL A 1 73 ? 43.526 -18.341 -5.241 1.00 53.26 65 VAL A O 1
ATOM 494 N N . HIS A 1 74 ? 44.249 -16.559 -4.084 1.00 55.45 66 HIS A N 1
ATOM 495 C CA . HIS A 1 74 ? 45.252 -17.346 -3.377 1.00 58.01 66 HIS A CA 1
ATOM 496 C C . HIS A 1 74 ? 44.651 -18.288 -2.340 1.00 57.79 66 HIS A C 1
ATOM 497 O O . HIS A 1 74 ? 45.369 -19.160 -1.840 1.00 57.18 66 HIS A O 1
ATOM 504 N N . GLU A 1 75 ? 43.372 -18.138 -2.002 1.00 51.83 67 GLU A N 1
ATOM 505 C CA . GLU A 1 75 ? 42.741 -19.063 -1.070 1.00 55.83 67 GLU A CA 1
ATOM 506 C C . GLU A 1 75 ? 42.458 -20.396 -1.753 1.00 53.55 67 GLU A C 1
ATOM 507 O O . GLU A 1 75 ? 42.031 -20.440 -2.911 1.00 48.87 67 GLU A O 1
ATOM 513 N N . GLU A 1 76 ? 42.706 -21.488 -1.032 1.00 47.78 68 GLU A N 1
ATOM 514 C CA . GLU A 1 76 ? 42.448 -22.810 -1.583 1.00 48.90 68 GLU A CA 1
ATOM 515 C C . GLU A 1 76 ? 40.954 -22.985 -1.807 1.00 48.92 68 GLU A C 1
ATOM 516 O O . GLU A 1 76 ? 40.141 -22.643 -0.943 1.00 50.74 68 GLU A O 1
ATOM 522 N N . GLY A 1 77 ? 40.592 -23.509 -2.973 1.00 52.03 69 GLY A N 1
ATOM 523 C CA . GLY A 1 77 ? 39.198 -23.704 -3.306 1.00 51.32 69 GLY A CA 1
ATOM 524 C C . GLY A 1 77 ? 38.477 -22.467 -3.784 1.00 50.72 69 GLY A C 1
ATOM 525 O O . GLY A 1 77 ? 37.252 -22.507 -3.942 1.00 48.77 69 GLY A O 1
ATOM 526 N N . SER A 1 78 ? 39.190 -21.368 -4.014 1.00 49.97 70 SER A N 1
ATOM 527 C CA . SER A 1 78 ? 38.550 -20.162 -4.504 1.00 52.00 70 SER A CA 1
ATOM 528 C C . SER A 1 78 ? 38.049 -20.372 -5.932 1.00 50.29 70 SER A C 1
ATOM 529 O O . SER A 1 78 ? 38.629 -21.151 -6.696 1.00 44.33 70 SER A O 1
ATOM 532 N N . PRO A 1 79 ? 36.975 -19.683 -6.317 1.00 42.57 71 PRO A N 1
ATOM 533 C CA . PRO A 1 79 ? 36.398 -19.896 -7.649 1.00 46.64 71 PRO A CA 1
ATOM 534 C C . PRO A 1 79 ? 37.366 -19.554 -8.774 1.00 45.40 71 PRO A C 1
ATOM 535 O O . PRO A 1 79 ? 38.180 -18.631 -8.680 1.00 43.33 71 PRO A O 1
ATOM 539 N N . ARG A 1 80 ? 37.266 -20.331 -9.849 1.00 43.41 72 ARG A N 1
ATOM 540 C CA . ARG A 1 80 ? 38.016 -20.119 -11.074 1.00 45.56 72 ARG A CA 1
ATOM 541 C C . ARG A 1 80 ? 37.047 -20.125 -12.245 1.00 47.61 72 ARG A C 1
ATOM 542 O O . ARG A 1 80 ? 36.024 -20.816 -12.219 1.00 48.17 72 ARG A O 1
ATOM 550 N N . ALA A 1 81 ? 37.373 -19.352 -13.270 1.00 45.34 73 ALA A N 1
ATOM 551 C CA . ALA A 1 81 ? 36.631 -19.458 -14.511 1.00 47.54 73 ALA A CA 1
ATOM 552 C C . ALA A 1 81 ? 36.944 -20.796 -15.174 1.00 49.74 73 ALA A C 1
ATOM 553 O O . ALA A 1 81 ? 38.106 -21.212 -15.211 1.00 49.33 73 ALA A O 1
ATOM 555 N N . PRO A 1 82 ? 35.934 -21.505 -15.673 1.00 48.65 74 PRO A N 1
ATOM 556 C CA . PRO A 1 82 ? 36.214 -22.693 -16.484 1.00 50.20 74 PRO A CA 1
ATOM 557 C C . PRO A 1 82 ? 37.075 -22.305 -17.672 1.00 53.04 74 PRO A C 1
ATOM 558 O O . PRO A 1 82 ? 36.855 -21.270 -18.304 1.00 48.80 74 PRO A O 1
ATOM 562 N N . GLN A 1 83 ? 38.080 -23.136 -17.957 1.00 54.07 75 GLN A N 1
ATOM 563 C CA . GLN A 1 83 ? 39.098 -22.762 -18.932 1.00 57.80 75 GLN A CA 1
ATOM 564 C C . GLN A 1 83 ? 38.531 -22.607 -20.336 1.00 55.98 75 GLN A C 1
ATOM 565 O O . GLN A 1 83 ? 39.151 -21.933 -21.165 1.00 59.58 75 GLN A O 1
ATOM 571 N N . VAL A 1 84 ? 37.364 -23.196 -20.615 1.00 53.82 76 VAL A N 1
ATOM 572 C CA . VAL A 1 84 ? 36.739 -23.022 -21.923 1.00 56.13 76 VAL A CA 1
ATOM 573 C C . VAL A 1 84 ? 36.470 -21.548 -22.199 1.00 51.52 76 VAL A C 1
ATOM 574 O O . VAL A 1 84 ? 36.440 -21.121 -23.360 1.00 50.77 76 VAL A O 1
ATOM 578 N N . VAL A 1 85 ? 36.289 -20.747 -21.143 1.00 51.51 77 VAL A N 1
ATOM 579 C CA . VAL A 1 85 ? 36.086 -19.307 -21.301 1.00 50.80 77 VAL A CA 1
ATOM 580 C C . VAL A 1 85 ? 37.214 -18.694 -22.117 1.00 48.63 77 VAL A C 1
ATOM 581 O O . VAL A 1 85 ? 36.993 -17.809 -22.955 1.00 49.60 77 VAL A O 1
ATOM 585 N N . PHE A 1 86 ? 38.436 -19.172 -21.908 1.00 50.08 78 PHE A N 1
ATOM 586 C CA . PHE A 1 86 ? 39.600 -18.645 -22.601 1.00 51.21 78 PHE A CA 1
ATOM 587 C C . PHE A 1 86 ? 39.948 -19.435 -23.859 1.00 51.11 78 PHE A C 1
ATOM 588 O O . PHE A 1 86 ? 41.028 -19.230 -24.418 1.00 55.66 78 PHE A O 1
ATOM 596 N N . GLU A 1 87 ? 39.058 -20.312 -24.326 1.00 49.03 79 GLU A N 1
ATOM 597 C CA . GLU A 1 87 ? 39.354 -21.178 -25.459 1.00 52.51 79 GLU A CA 1
ATOM 598 C C . GLU A 1 87 ? 38.347 -21.079 -26.598 1.00 54.13 79 GLU A C 1
ATOM 599 O O . GLU A 1 87 ? 38.546 -21.728 -27.634 1.00 54.99 79 GLU A O 1
ATOM 605 N N . LEU A 1 88 ? 37.273 -20.305 -26.448 1.00 53.03 80 LEU A N 1
ATOM 606 C CA . LEU A 1 88 ? 36.269 -20.223 -27.503 1.00 49.60 80 LEU A CA 1
ATOM 607 C C . LEU A 1 88 ? 36.649 -19.262 -28.619 1.00 50.18 80 LEU A C 1
ATOM 608 O O . LEU A 1 88 ? 35.954 -19.220 -29.639 1.00 53.50 80 LEU A O 1
ATOM 613 N N . GLY A 1 89 ? 37.718 -18.491 -28.458 1.00 47.81 81 GLY A N 1
ATOM 614 C CA . GLY A 1 89 ? 38.053 -17.518 -29.475 1.00 50.55 81 GLY A CA 1
ATOM 615 C C . GLY A 1 89 ? 37.135 -16.321 -29.517 1.00 48.42 81 GLY A C 1
ATOM 616 O O . GLY A 1 89 ? 37.016 -15.682 -30.565 1.00 49.92 81 GLY A O 1
ATOM 617 N N . VAL A 1 90 ? 36.470 -16.008 -28.413 1.00 43.43 82 VAL A N 1
ATOM 618 C CA . VAL A 1 90 ? 35.654 -14.802 -28.304 1.00 43.47 82 VAL A CA 1
ATOM 619 C C . VAL A 1 90 ? 36.284 -13.924 -27.235 1.00 43.54 82 VAL A C 1
ATOM 620 O O . VAL A 1 90 ? 37.020 -14.414 -26.361 1.00 42.79 82 VAL A O 1
ATOM 624 N N . PRO A 1 91 ? 36.033 -12.618 -27.276 1.00 40.98 83 PRO A N 1
ATOM 625 C CA . PRO A 1 91 ? 36.621 -11.730 -26.266 1.00 41.53 83 PRO A CA 1
ATOM 626 C C . PRO A 1 91 ? 36.096 -12.019 -24.867 1.00 39.01 83 PRO A C 1
ATOM 627 O O . PRO A 1 91 ? 34.970 -12.491 -24.680 1.00 38.39 83 PRO A O 1
ATOM 631 N N . VAL A 1 92 ? 36.942 -11.730 -23.879 1.00 39.41 84 VAL A N 1
ATOM 632 C CA . VAL A 1 92 ? 36.628 -11.900 -22.465 1.00 34.55 84 VAL A CA 1
ATOM 633 C C . VAL A 1 92 ? 37.061 -10.639 -21.724 1.00 38.44 84 VAL A C 1
ATOM 634 O O . VAL A 1 92 ? 38.171 -10.140 -21.935 1.00 35.22 84 VAL A O 1
ATOM 638 N N . LEU A 1 93 ? 36.185 -10.129 -20.860 1.00 33.08 85 LEU A N 1
ATOM 639 C CA . LEU A 1 93 ? 36.481 -9.003 -19.980 1.00 34.06 85 LEU A CA 1
ATOM 640 C C . LEU A 1 93 ? 36.384 -9.465 -18.532 1.00 35.97 85 LEU A C 1
ATOM 641 O O . LEU A 1 93 ? 35.350 -9.995 -18.117 1.00 33.57 85 LEU A O 1
ATOM 646 N N . GLY A 1 94 ? 37.448 -9.252 -17.764 1.00 33.99 86 GLY A N 1
ATOM 647 C CA . GLY A 1 94 ? 37.468 -9.575 -16.347 1.00 33.68 86 GLY A CA 1
ATOM 648 C C . GLY A 1 94 ? 37.383 -8.307 -15.516 1.00 36.32 86 GLY A C 1
ATOM 649 O O . GLY A 1 94 ? 38.150 -7.365 -15.726 1.00 34.49 86 GLY A O 1
ATOM 650 N N . ILE A 1 95 ? 36.450 -8.301 -14.566 1.00 33.49 87 ILE A N 1
ATOM 651 C CA . ILE A 1 95 ? 36.225 -7.160 -13.685 1.00 36.80 87 ILE A CA 1
ATOM 652 C C . ILE A 1 95 ? 36.653 -7.543 -12.277 1.00 36.08 87 ILE A C 1
ATOM 653 O O . ILE A 1 95 ? 36.045 -8.423 -11.654 1.00 36.59 87 ILE A O 1
ATOM 658 N N . CYS A 1 96 ? 37.698 -6.875 -11.780 1.00 34.69 88 CYS A N 1
ATOM 659 C CA A CYS A 1 96 ? 38.209 -7.087 -10.431 0.62 38.09 88 CYS A CA 1
ATOM 660 C CA B CYS A 1 96 ? 38.193 -7.092 -10.424 0.38 38.10 88 CYS A CA 1
ATOM 661 C C . CYS A 1 96 ? 38.572 -8.554 -10.212 1.00 37.14 88 CYS A C 1
ATOM 662 O O . CYS A 1 96 ? 39.576 -9.022 -10.760 1.00 35.56 88 CYS A O 1
ATOM 667 N N . TYR A 1 97 ? 37.783 -9.293 -9.421 1.00 35.70 89 TYR A N 1
ATOM 668 C CA . TYR A 1 97 ? 38.110 -10.707 -9.218 1.00 40.05 89 TYR A CA 1
ATOM 669 C C . TYR A 1 97 ? 38.154 -11.450 -10.545 1.00 37.36 89 TYR A C 1
ATOM 670 O O . TYR A 1 97 ? 38.981 -12.350 -10.732 1.00 38.31 89 TYR A O 1
ATOM 679 N N . GLY A 1 98 ? 37.278 -11.080 -11.482 1.00 38.67 90 GLY A N 1
ATOM 680 C CA . GLY A 1 98 ? 37.322 -11.686 -12.803 1.00 41.09 90 GLY A CA 1
ATOM 681 C C . GLY A 1 98 ? 38.646 -11.455 -13.507 1.00 38.81 90 GLY A C 1
ATOM 682 O O . GLY A 1 98 ? 39.154 -12.340 -14.199 1.00 37.96 90 GLY A O 1
ATOM 683 N N . LEU A 1 99 ? 39.225 -10.263 -13.338 1.00 38.23 91 LEU A N 1
ATOM 684 C CA . LEU A 1 99 ? 40.563 -10.014 -13.864 1.00 35.29 91 LEU A CA 1
ATOM 685 C C . LEU A 1 99 ? 41.616 -10.777 -13.072 1.00 42.56 91 LEU A C 1
ATOM 686 O O . LEU A 1 99 ? 42.589 -11.282 -13.646 1.00 46.20 91 LEU A O 1
ATOM 691 N N . GLN A 1 100 ? 41.442 -10.872 -11.754 1.00 39.07 92 GLN A N 1
ATOM 692 C CA . GLN A 1 100 ? 42.427 -11.567 -10.936 1.00 42.96 92 GLN A CA 1
ATOM 693 C C . GLN A 1 100 ? 42.485 -13.049 -11.291 1.00 45.64 92 GLN A C 1
ATOM 694 O O . GLN A 1 100 ? 43.569 -13.604 -11.505 1.00 46.18 92 GLN A O 1
ATOM 700 N N . THR A 1 101 ? 41.326 -13.707 -11.385 1.00 42.63 93 THR A N 1
ATOM 701 C CA . THR A 1 101 ? 41.346 -15.117 -11.764 1.00 43.16 93 THR A CA 1
ATOM 702 C C . THR A 1 101 ? 41.759 -15.291 -13.221 1.00 46.97 93 THR A C 1
ATOM 703 O O . THR A 1 101 ? 42.378 -16.303 -13.567 1.00 50.01 93 THR A O 1
ATOM 707 N N . MET A 1 102 ? 41.455 -14.313 -14.081 1.00 46.30 94 MET A N 1
ATOM 708 C CA . MET A 1 102 ? 41.949 -14.357 -15.455 1.00 44.25 94 MET A CA 1
ATOM 709 C C . MET A 1 102 ? 43.473 -14.362 -15.481 1.00 46.60 94 MET A C 1
ATOM 710 O O . MET A 1 102 ? 44.091 -15.154 -16.199 1.00 49.06 94 MET A O 1
ATOM 715 N N . SER A 1 103 ? 44.097 -13.493 -14.683 1.00 50.46 95 SER A N 1
ATOM 716 C CA . SER A 1 103 ? 45.555 -13.443 -14.645 1.00 48.76 95 SER A CA 1
ATOM 717 C C . SER A 1 103 ? 46.136 -14.746 -14.114 1.00 51.56 95 SER A C 1
ATOM 718 O O . SER A 1 103 ? 47.080 -15.298 -14.689 1.00 53.99 95 SER A O 1
ATOM 721 N N . GLU A 1 104 ? 45.573 -15.258 -13.017 1.00 47.98 96 GLU A N 1
ATOM 722 C CA . GLU A 1 104 ? 46.107 -16.467 -12.400 1.00 54.08 96 GLU A CA 1
ATOM 723 C C . GLU A 1 104 ? 46.037 -17.657 -13.350 1.00 56.76 96 GLU A C 1
ATOM 724 O O . GLU A 1 104 ? 46.997 -18.430 -13.462 1.00 56.51 96 GLU A O 1
ATOM 730 N N . GLN A 1 105 ? 44.915 -17.817 -14.049 1.00 55.24 97 GLN A N 1
ATOM 731 C CA . GLN A 1 105 ? 44.726 -18.969 -14.920 1.00 56.51 97 GLN A CA 1
ATOM 732 C C . GLN A 1 105 ? 45.502 -18.865 -16.227 1.00 58.27 97 GLN A C 1
ATOM 733 O O . GLN A 1 105 ? 45.585 -19.859 -16.956 1.00 55.98 97 GLN A O 1
ATOM 739 N N . LEU A 1 106 ? 46.073 -17.701 -16.540 1.00 56.94 98 LEU A N 1
ATOM 740 C CA . LEU A 1 106 ? 46.858 -17.517 -17.755 1.00 56.46 98 LEU A CA 1
ATOM 741 C C . LEU A 1 106 ? 48.345 -17.332 -17.463 1.00 59.27 98 LEU A C 1
ATOM 742 O O . LEU A 1 106 ? 49.079 -16.808 -18.307 1.00 61.03 98 LEU A O 1
ATOM 747 N N . GLY A 1 107 ? 48.803 -17.749 -16.285 1.00 66.06 99 GLY A N 1
ATOM 748 C CA . GLY A 1 107 ? 50.214 -17.686 -15.960 1.00 68.48 99 GLY A CA 1
ATOM 749 C C . GLY A 1 107 ? 50.648 -16.361 -15.371 1.00 70.02 99 GLY A C 1
ATOM 750 O O . GLY A 1 107 ? 51.729 -15.855 -15.691 1.00 74.56 99 GLY A O 1
ATOM 751 N N . GLY A 1 108 ? 49.809 -15.785 -14.511 1.00 59.48 100 GLY A N 1
ATOM 752 C CA . GLY A 1 108 ? 50.122 -14.557 -13.820 1.00 58.17 100 GLY A CA 1
ATOM 753 C C . GLY A 1 108 ? 50.192 -14.763 -12.316 1.00 61.71 100 GLY A C 1
ATOM 754 O O . GLY A 1 108 ? 50.035 -15.875 -11.804 1.00 64.92 100 GLY A O 1
ATOM 755 N N . LYS A 1 109 ? 50.432 -13.657 -11.615 1.00 62.52 101 LYS A N 1
ATOM 756 C CA . LYS A 1 109 ? 50.536 -13.661 -10.163 1.00 62.39 101 LYS A CA 1
ATOM 757 C C . LYS A 1 109 ? 49.599 -12.614 -9.580 1.00 58.67 101 LYS A C 1
ATOM 758 O O . LYS A 1 109 ? 49.453 -11.521 -10.135 1.00 55.63 101 LYS A O 1
ATOM 760 N N . VAL A 1 110 ? 48.963 -12.956 -8.462 1.00 57.11 102 VAL A N 1
ATOM 761 C CA . VAL A 1 110 ? 48.072 -12.054 -7.742 1.00 58.17 102 VAL A CA 1
ATOM 762 C C . VAL A 1 110 ? 48.595 -11.907 -6.318 1.00 60.81 102 VAL A C 1
ATOM 763 O O . VAL A 1 110 ? 48.872 -12.907 -5.647 1.00 56.25 102 VAL A O 1
ATOM 767 N N . GLU A 1 111 ? 48.740 -10.654 -5.861 1.00 61.14 103 GLU A N 1
ATOM 768 C CA . GLU A 1 111 ? 49.256 -10.380 -4.525 1.00 61.57 103 GLU A CA 1
ATOM 769 C C . GLU A 1 111 ? 48.113 -10.044 -3.584 1.00 64.41 103 GLU A C 1
ATOM 770 O O . GLU A 1 111 ? 47.319 -9.142 -3.887 1.00 64.78 103 GLU A O 1
ATOM 772 N N . PRO A 1 112 ? 47.994 -10.732 -2.449 1.00 65.14 104 PRO A N 1
ATOM 773 C CA . PRO A 1 112 ? 46.939 -10.387 -1.489 1.00 65.77 104 PRO A CA 1
ATOM 774 C C . PRO A 1 112 ? 47.140 -8.990 -0.924 1.00 68.33 104 PRO A C 1
ATOM 775 O O . PRO A 1 112 ? 48.265 -8.497 -0.817 1.00 71.56 104 PRO A O 1
ATOM 779 N N . GLY A 1 113 ? 46.028 -8.352 -0.564 1.00 70.10 105 GLY A N 1
ATOM 780 C CA . GLY A 1 113 ? 46.049 -7.009 -0.004 1.00 72.28 105 GLY A CA 1
ATOM 781 C C . GLY A 1 113 ? 45.648 -6.939 1.461 1.00 74.80 105 GLY A C 1
ATOM 782 O O . GLY A 1 113 ? 44.764 -7.669 1.917 1.00 71.21 105 GLY A O 1
ATOM 783 N N . GLU A 1 117 ? 38.387 -2.830 0.483 1.00 73.85 109 GLU A N 1
ATOM 784 C CA . GLU A 1 117 ? 37.739 -1.522 0.463 1.00 79.05 109 GLU A CA 1
ATOM 785 C C . GLU A 1 117 ? 37.340 -1.086 -0.944 1.00 77.33 109 GLU A C 1
ATOM 786 O O . GLU A 1 117 ? 37.972 -1.465 -1.931 1.00 79.95 109 GLU A O 1
ATOM 792 N N . PHE A 1 118 ? 36.282 -0.284 -1.022 1.00 71.47 110 PHE A N 1
ATOM 793 C CA . PHE A 1 118 ? 35.864 0.367 -2.253 1.00 66.74 110 PHE A CA 1
ATOM 794 C C . PHE A 1 118 ? 36.010 1.875 -2.099 1.00 62.82 110 PHE A C 1
ATOM 795 O O . PHE A 1 118 ? 35.848 2.421 -1.004 1.00 64.26 110 PHE A O 1
ATOM 803 N N . GLY A 1 119 ? 36.321 2.542 -3.204 1.00 55.76 111 GLY A N 1
ATOM 804 C CA . GLY A 1 119 ? 36.483 3.984 -3.179 1.00 50.04 111 GLY A CA 1
ATOM 805 C C . GLY A 1 119 ? 36.717 4.521 -4.572 1.00 47.52 111 GLY A C 1
ATOM 806 O O . GLY A 1 119 ? 36.989 3.772 -5.515 1.00 45.66 111 GLY A O 1
ATOM 807 N N . TYR A 1 120 ? 36.591 5.840 -4.689 1.00 42.13 112 TYR A N 1
ATOM 808 C CA . TYR A 1 120 ? 36.894 6.514 -5.943 1.00 41.65 112 TYR A CA 1
ATOM 809 C C . TYR A 1 120 ? 38.396 6.525 -6.191 1.00 38.31 112 TYR A C 1
ATOM 810 O O . TYR A 1 120 ? 39.205 6.488 -5.260 1.00 37.69 112 TYR A O 1
ATOM 819 N N . ALA A 1 121 ? 38.766 6.572 -7.468 1.00 38.87 113 ALA A N 1
ATOM 820 C CA . ALA A 1 121 ? 40.167 6.646 -7.853 1.00 41.47 113 ALA A CA 1
ATOM 821 C C . ALA A 1 121 ? 40.261 7.258 -9.241 1.00 39.43 113 ALA A C 1
ATOM 822 O O . ALA A 1 121 ? 39.368 7.085 -10.073 1.00 37.77 113 ALA A O 1
ATOM 824 N N . GLU A 1 122 ? 41.346 7.989 -9.474 1.00 41.04 114 GLU A N 1
ATOM 825 C CA . GLU A 1 122 ? 41.656 8.541 -10.786 1.00 39.78 114 GLU A CA 1
ATOM 826 C C . GLU A 1 122 ? 42.757 7.678 -11.391 1.00 39.49 114 GLU A C 1
ATOM 827 O O . GLU A 1 122 ? 43.900 7.709 -10.927 1.00 44.08 114 GLU A O 1
ATOM 833 N N . VAL A 1 123 ? 42.416 6.898 -12.406 1.00 35.56 115 VAL A N 1
ATOM 834 C CA . VAL A 1 123 ? 43.399 6.043 -13.059 1.00 38.89 115 VAL A CA 1
ATOM 835 C C . VAL A 1 123 ? 44.024 6.807 -14.214 1.00 38.76 115 VAL A C 1
ATOM 836 O O . VAL A 1 123 ? 43.361 7.594 -14.897 1.00 33.64 115 VAL A O 1
ATOM 840 N N . ASP A 1 124 ? 45.313 6.586 -14.424 1.00 37.03 116 ASP A N 1
ATOM 841 C CA . ASP A 1 124 ? 46.010 7.174 -15.555 1.00 39.94 116 ASP A CA 1
ATOM 842 C C . ASP A 1 124 ? 45.952 6.214 -16.734 1.00 38.71 116 ASP A C 1
ATOM 843 O O . ASP A 1 124 ? 46.270 5.029 -16.592 1.00 38.47 116 ASP A O 1
ATOM 848 N N . ILE A 1 125 ? 45.530 6.722 -17.887 1.00 37.23 117 ILE A N 1
ATOM 849 C CA . ILE A 1 125 ? 45.531 5.931 -19.113 1.00 40.70 117 ILE A CA 1
ATOM 850 C C . ILE A 1 125 ? 46.949 5.920 -19.666 1.00 42.04 117 ILE A C 1
ATOM 851 O O . ILE A 1 125 ? 47.525 6.977 -19.940 1.00 41.13 117 ILE A O 1
ATOM 856 N N . VAL A 1 126 ? 47.518 4.727 -19.817 1.00 39.07 118 VAL A N 1
ATOM 857 C CA . VAL A 1 126 ? 48.857 4.585 -20.369 1.00 42.67 118 VAL A CA 1
ATOM 858 C C . VAL A 1 126 ? 48.857 3.957 -21.757 1.00 40.73 118 VAL A C 1
ATOM 859 O O . VAL A 1 126 ? 49.808 4.188 -22.519 1.00 42.94 118 VAL A O 1
ATOM 863 N N . LYS A 1 127 ? 47.832 3.187 -22.117 1.00 40.89 119 LYS A N 1
ATOM 864 C CA . LYS A 1 127 ? 47.703 2.679 -23.477 1.00 42.92 119 LYS A CA 1
ATOM 865 C C . LYS A 1 127 ? 46.227 2.605 -23.831 1.00 42.47 119 LYS A C 1
ATOM 866 O O . LYS A 1 127 ? 45.441 2.004 -23.092 1.00 43.56 119 LYS A O 1
ATOM 872 N N . ARG A 1 128 ? 45.857 3.209 -24.957 1.00 39.71 120 ARG A N 1
ATOM 873 C CA . ARG A 1 128 ? 44.463 3.249 -25.393 1.00 42.07 120 ARG A CA 1
ATOM 874 C C . ARG A 1 128 ? 44.197 2.045 -26.289 1.00 42.58 120 ARG A C 1
ATOM 875 O O . ARG A 1 128 ? 44.465 2.079 -27.492 1.00 46.33 120 ARG A O 1
ATOM 883 N N . ASP A 1 129 ? 43.664 0.978 -25.704 1.00 39.45 121 ASP A N 1
ATOM 884 C CA . ASP A 1 129 ? 43.293 -0.209 -26.458 1.00 39.93 121 ASP A CA 1
ATOM 885 C C . ASP A 1 129 ? 41.851 -0.070 -26.951 1.00 40.59 121 ASP A C 1
ATOM 886 O O . ASP A 1 129 ? 41.252 1.005 -26.892 1.00 37.29 121 ASP A O 1
ATOM 891 N N . GLN A 1 130 ? 41.272 -1.174 -27.426 1.00 37.30 122 GLN A N 1
ATOM 892 C CA . GLN A 1 130 ? 39.894 -1.142 -27.908 1.00 41.08 122 GLN A CA 1
ATOM 893 C C . GLN A 1 130 ? 38.898 -0.890 -26.779 1.00 40.12 122 GLN A C 1
ATOM 894 O O . GLN A 1 130 ? 37.810 -0.354 -27.022 1.00 40.32 122 GLN A O 1
ATOM 900 N N . LEU A 1 131 ? 39.234 -1.277 -25.550 1.00 39.05 123 LEU A N 1
ATOM 901 C CA . LEU A 1 131 ? 38.307 -1.079 -24.440 1.00 35.31 123 LEU A CA 1
ATOM 902 C C . LEU A 1 131 ? 38.265 0.384 -24.019 1.00 36.04 123 LEU A C 1
ATOM 903 O O . LEU A 1 131 ? 37.196 1.006 -23.995 1.00 32.21 123 LEU A O 1
ATOM 908 N N . ILE A 1 132 ? 39.426 0.950 -23.683 1.00 35.58 124 ILE A N 1
ATOM 909 C CA . ILE A 1 132 ? 39.478 2.351 -23.276 1.00 35.64 124 ILE A CA 1
ATOM 910 C C . ILE A 1 132 ? 39.188 3.263 -24.462 1.00 38.24 124 ILE A C 1
ATOM 911 O O . ILE A 1 132 ? 38.471 4.265 -24.333 1.00 33.84 124 ILE A O 1
ATOM 916 N N . GLY A 1 133 ? 39.724 2.928 -25.634 1.00 37.02 125 GLY A N 1
ATOM 917 C CA . GLY A 1 133 ? 39.446 3.718 -26.824 1.00 35.91 125 GLY A CA 1
ATOM 918 C C . GLY A 1 133 ? 39.851 5.166 -26.636 1.00 38.82 125 GLY A C 1
ATOM 919 O O . GLY A 1 133 ? 40.957 5.475 -26.180 1.00 32.69 125 GLY A O 1
ATOM 920 N N . ASN A 1 134 ? 38.936 6.073 -26.976 1.00 31.64 126 ASN A N 1
ATOM 921 C CA . ASN A 1 134 ? 39.170 7.503 -26.854 1.00 38.50 126 ASN A CA 1
ATOM 922 C C . ASN A 1 134 ? 38.626 8.072 -25.548 1.00 34.57 126 ASN A C 1
ATOM 923 O O . ASN A 1 134 ? 38.680 9.289 -25.346 1.00 34.19 126 ASN A O 1
ATOM 928 N N . LEU A 1 135 ? 38.124 7.220 -24.655 1.00 29.30 127 LEU A N 1
ATOM 929 C CA . LEU A 1 135 ? 37.452 7.684 -23.450 1.00 33.72 127 LEU A CA 1
ATOM 930 C C . LEU A 1 135 ? 38.421 8.352 -22.478 1.00 30.86 127 LEU A C 1
ATOM 931 O O . LEU A 1 135 ? 39.600 8.000 -22.395 1.00 31.28 127 LEU A O 1
ATOM 936 N N . GLN A 1 136 ? 37.894 9.305 -21.714 1.00 29.26 128 GLN A N 1
ATOM 937 C CA . GLN A 1 136 ? 38.644 9.963 -20.653 1.00 31.69 128 GLN A CA 1
ATOM 938 C C . GLN A 1 136 ? 37.686 10.842 -19.863 1.00 31.34 128 GLN A C 1
ATOM 939 O O . GLN A 1 136 ? 36.591 11.176 -20.324 1.00 32.31 128 GLN A O 1
ATOM 945 N N . ASP A 1 137 ? 38.118 11.213 -18.654 1.00 30.09 129 ASP A N 1
ATOM 946 C CA . ASP A 1 137 ? 37.419 12.210 -17.869 1.00 30.59 129 ASP A CA 1
ATOM 947 C C . ASP A 1 137 ? 38.294 13.458 -17.919 1.00 31.76 129 ASP A C 1
ATOM 948 O O . ASP A 1 137 ? 38.265 14.182 -18.929 1.00 29.80 129 ASP A O 1
ATOM 953 N N . ARG A 1 138 ? 39.090 13.740 -16.895 1.00 28.85 130 ARG A N 1
ATOM 954 C CA . ARG A 1 138 ? 40.208 14.643 -17.123 1.00 33.78 130 ARG A CA 1
ATOM 955 C C . ARG A 1 138 ? 41.161 13.996 -18.126 1.00 35.25 130 ARG A C 1
ATOM 956 O O . ARG A 1 138 ? 41.121 12.785 -18.362 1.00 33.64 130 ARG A O 1
ATOM 964 N N . GLU A 1 139 ? 42.010 14.821 -18.735 1.00 36.01 131 GLU A N 1
ATOM 965 C CA . GLU A 1 139 ? 42.825 14.373 -19.860 1.00 39.22 131 GLU A CA 1
ATOM 966 C C . GLU A 1 139 ? 43.628 13.133 -19.498 1.00 37.12 131 GLU A C 1
ATOM 967 O O . GLU A 1 139 ? 44.333 13.108 -18.486 1.00 36.83 131 GLU A O 1
ATOM 973 N N . ASN A 1 140 ? 43.479 12.088 -20.321 1.00 35.12 132 ASN A N 1
ATOM 974 C CA . ASN A 1 140 ? 44.201 10.825 -20.160 1.00 36.09 132 ASN A CA 1
ATOM 975 C C . ASN A 1 140 ? 43.980 10.205 -18.781 1.00 35.76 132 ASN A C 1
ATOM 976 O O . ASN A 1 140 ? 44.855 9.516 -18.250 1.00 34.61 132 ASN A O 1
ATOM 981 N N . GLN A 1 141 ? 42.810 10.434 -18.191 1.00 33.03 133 GLN A N 1
ATOM 982 C CA . GLN A 1 141 ? 42.455 9.843 -16.910 1.00 35.47 133 GLN A CA 1
ATOM 983 C C . GLN A 1 141 ? 41.027 9.316 -16.963 1.00 33.28 133 GLN A C 1
ATOM 984 O O . GLN A 1 141 ? 40.250 9.650 -17.860 1.00 31.98 133 GLN A O 1
ATOM 990 N N . LEU A 1 142 ? 40.689 8.488 -15.974 1.00 32.72 134 LEU A N 1
ATOM 991 C CA . LEU A 1 142 ? 39.334 7.986 -15.791 1.00 34.14 134 LEU A CA 1
ATOM 992 C C . LEU A 1 142 ? 38.986 8.023 -14.310 1.00 30.84 134 LEU A C 1
ATOM 993 O O . LEU A 1 142 ? 39.751 7.533 -13.474 1.00 33.85 134 LEU A O 1
ATOM 998 N N . HIS A 1 143 ? 37.839 8.621 -13.998 1.00 29.22 135 HIS A N 1
ATOM 999 C CA . HIS A 1 143 ? 37.285 8.666 -12.647 1.00 33.41 135 HIS A CA 1
ATOM 1000 C C . HIS A 1 143 ? 36.502 7.377 -12.409 1.00 32.20 135 HIS A C 1
ATOM 1001 O O . HIS A 1 143 ? 35.421 7.191 -12.974 1.00 29.53 135 HIS A O 1
ATOM 1008 N N . VAL A 1 144 ? 37.044 6.478 -11.579 1.00 32.73 136 VAL A N 1
ATOM 1009 C CA . VAL A 1 144 ? 36.523 5.120 -11.465 1.00 34.96 136 VAL A CA 1
ATOM 1010 C C . VAL A 1 144 ? 36.184 4.790 -10.014 1.00 36.32 136 VAL A C 1
ATOM 1011 O O . VAL A 1 144 ? 36.655 5.431 -9.072 1.00 35.97 136 VAL A O 1
ATOM 1015 N N . TRP A 1 145 ? 35.352 3.763 -9.852 1.00 33.66 137 TRP A N 1
ATOM 1016 C CA . TRP A 1 145 ? 35.007 3.198 -8.544 1.00 39.60 137 TRP A CA 1
ATOM 1017 C C . TRP A 1 145 ? 35.897 1.975 -8.354 1.00 41.51 137 TRP A C 1
ATOM 1018 O O . TRP A 1 145 ? 35.654 0.919 -8.943 1.00 36.99 137 TRP A O 1
ATOM 1029 N N . MET A 1 146 ? 36.931 2.128 -7.535 1.00 46.05 138 MET A N 1
ATOM 1030 C CA . MET A 1 146 ? 38.036 1.183 -7.477 1.00 51.39 138 MET A CA 1
ATOM 1031 C C . MET A 1 146 ? 37.774 0.098 -6.442 1.00 60.98 138 MET A C 1
ATOM 1032 O O . MET A 1 146 ? 37.101 0.320 -5.430 1.00 57.11 138 MET A O 1
ATOM 1037 N N . SER A 1 147 ? 38.307 -1.088 -6.719 1.00 82.21 139 SER A N 1
ATOM 1038 C CA . SER A 1 147 ? 38.300 -2.213 -5.790 1.00 84.03 139 SER A CA 1
ATOM 1039 C C . SER A 1 147 ? 39.715 -2.393 -5.262 1.00 88.92 139 SER A C 1
ATOM 1040 O O . SER A 1 147 ? 40.593 -2.878 -5.984 1.00 90.08 139 SER A O 1
ATOM 1043 N N . HIS A 1 148 ? 39.936 -2.010 -4.009 1.00 80.67 140 HIS A N 1
ATOM 1044 C CA . HIS A 1 148 ? 41.241 -2.165 -3.378 1.00 82.70 140 HIS A CA 1
ATOM 1045 C C . HIS A 1 148 ? 41.429 -3.628 -2.971 1.00 82.59 140 HIS A C 1
ATOM 1046 O O . HIS A 1 148 ? 40.674 -4.514 -3.382 1.00 85.69 140 HIS A O 1
ATOM 1053 N N . GLY A 1 149 ? 42.442 -3.899 -2.170 1.00 82.84 141 GLY A N 1
ATOM 1054 C CA . GLY A 1 149 ? 42.675 -5.253 -1.668 1.00 81.29 141 GLY A CA 1
ATOM 1055 C C . GLY A 1 149 ? 43.618 -6.035 -2.576 1.00 78.13 141 GLY A C 1
ATOM 1056 O O . GLY A 1 149 ? 44.777 -5.655 -2.732 1.00 79.83 141 GLY A O 1
ATOM 1057 N N . ASP A 1 150 ? 43.118 -7.124 -3.157 1.00 67.94 142 ASP A N 1
ATOM 1058 C CA . ASP A 1 150 ? 43.951 -7.981 -3.992 1.00 64.75 142 ASP A CA 1
ATOM 1059 C C . ASP A 1 150 ? 44.318 -7.279 -5.293 1.00 62.66 142 ASP A C 1
ATOM 1060 O O . ASP A 1 150 ? 43.503 -6.565 -5.885 1.00 58.67 142 ASP A O 1
ATOM 1065 N N . LYS A 1 151 ? 45.550 -7.501 -5.746 1.00 59.33 143 LYS A N 1
ATOM 1066 C CA . LYS A 1 151 ? 46.066 -6.830 -6.927 1.00 59.37 143 LYS A CA 1
ATOM 1067 C C . LYS A 1 151 ? 46.886 -7.803 -7.760 1.00 58.43 143 LYS A C 1
ATOM 1068 O O . LYS A 1 151 ? 47.456 -8.768 -7.242 1.00 57.47 143 LYS A O 1
ATOM 1070 N N . VAL A 1 152 ? 46.934 -7.538 -9.061 1.00 58.48 144 VAL A N 1
ATOM 1071 C CA . VAL A 1 152 ? 47.761 -8.311 -9.980 1.00 54.42 144 VAL A CA 1
ATOM 1072 C C . VAL A 1 152 ? 49.195 -7.809 -9.875 1.00 54.26 144 VAL A C 1
ATOM 1073 O O . VAL A 1 152 ? 49.474 -6.638 -10.148 1.00 58.66 144 VAL A O 1
ATOM 1077 N N . SER A 1 153 ? 50.108 -8.695 -9.481 1.00 57.90 145 SER A N 1
ATOM 1078 C CA . SER A 1 153 ? 51.513 -8.326 -9.368 1.00 56.28 145 SER A CA 1
ATOM 1079 C C . SER A 1 153 ? 52.313 -8.637 -10.628 1.00 60.81 145 SER A C 1
ATOM 1080 O O . SER A 1 153 ? 53.273 -7.919 -10.931 1.00 61.80 145 SER A O 1
ATOM 1083 N N . GLN A 1 154 ? 51.944 -9.681 -11.371 1.00 59.74 146 GLN A N 1
ATOM 1084 C CA . GLN A 1 154 ? 52.606 -10.017 -12.629 1.00 60.70 146 GLN A CA 1
ATOM 1085 C C . GLN A 1 154 ? 51.546 -10.352 -13.667 1.00 59.19 146 GLN A C 1
ATOM 1086 O O . GLN A 1 154 ? 50.808 -11.327 -13.506 1.00 58.39 146 GLN A O 1
ATOM 1092 N N . ILE A 1 155 ? 51.476 -9.552 -14.727 1.00 60.70 147 ILE A N 1
ATOM 1093 C CA . ILE A 1 155 ? 50.474 -9.744 -15.775 1.00 55.62 147 ILE A CA 1
ATOM 1094 C C . ILE A 1 155 ? 50.906 -10.903 -16.669 1.00 58.91 147 ILE A C 1
ATOM 1095 O O . ILE A 1 155 ? 52.114 -11.126 -16.850 1.00 54.14 147 ILE A O 1
ATOM 1100 N N . PRO A 1 156 ? 49.976 -11.673 -17.230 1.00 55.83 148 PRO A N 1
ATOM 1101 C CA . PRO A 1 156 ? 50.368 -12.822 -18.050 1.00 57.68 148 PRO A CA 1
ATOM 1102 C C . PRO A 1 156 ? 51.070 -12.392 -19.331 1.00 56.98 148 PRO A C 1
ATOM 1103 O O . PRO A 1 156 ? 50.979 -11.245 -19.773 1.00 54.48 148 PRO A O 1
ATOM 1107 N N . GLU A 1 157 ? 51.787 -13.347 -19.924 1.00 55.40 149 GLU A N 1
ATOM 1108 C CA . GLU A 1 157 ? 52.468 -13.100 -21.188 1.00 57.19 149 GLU A CA 1
ATOM 1109 C C . GLU A 1 157 ? 51.461 -12.704 -22.261 1.00 55.87 149 GLU A C 1
ATOM 1110 O O . GLU A 1 157 ? 50.354 -13.245 -22.326 1.00 56.06 149 GLU A O 1
ATOM 1112 N N . GLY A 1 158 ? 51.853 -11.750 -23.106 1.00 57.07 150 GLY A N 1
ATOM 1113 C CA . GLY A 1 158 ? 50.977 -11.203 -24.115 1.00 53.52 150 GLY A CA 1
ATOM 1114 C C . GLY A 1 158 ? 50.116 -10.043 -23.655 1.00 51.14 150 GLY A C 1
ATOM 1115 O O . GLY A 1 158 ? 49.556 -9.332 -24.498 1.00 52.30 150 GLY A O 1
ATOM 1116 N N . PHE A 1 159 ? 49.997 -9.828 -22.347 1.00 51.76 151 PHE A N 1
ATOM 1117 C CA . PHE A 1 159 ? 49.214 -8.727 -21.806 1.00 51.94 151 PHE A CA 1
ATOM 1118 C C . PHE A 1 159 ? 50.045 -7.451 -21.731 1.00 51.20 151 PHE A C 1
ATOM 1119 O O . PHE A 1 159 ? 51.268 -7.487 -21.580 1.00 49.68 151 PHE A O 1
ATOM 1127 N N . THR A 1 160 ? 49.356 -6.316 -21.828 1.00 49.62 152 THR A N 1
ATOM 1128 C CA . THR A 1 160 ? 49.952 -4.997 -21.677 1.00 47.85 152 THR A CA 1
ATOM 1129 C C . THR A 1 160 ? 49.143 -4.204 -20.663 1.00 45.19 152 THR A C 1
ATOM 1130 O O . THR A 1 160 ? 47.909 -4.227 -20.692 1.00 45.85 152 THR A O 1
ATOM 1134 N N . ILE A 1 161 ? 49.839 -3.510 -19.763 1.00 46.54 153 ILE A N 1
ATOM 1135 C CA . ILE A 1 161 ? 49.171 -2.619 -18.821 1.00 42.87 153 ILE A CA 1
ATOM 1136 C C . ILE A 1 161 ? 48.608 -1.428 -19.587 1.00 45.11 153 ILE A C 1
ATOM 1137 O O . ILE A 1 161 ? 49.331 -0.744 -20.320 1.00 43.59 153 ILE A O 1
ATOM 1142 N N . THR A 1 162 ? 47.305 -1.181 -19.434 1.00 41.92 154 THR A N 1
ATOM 1143 C CA . THR A 1 162 ? 46.660 -0.076 -20.128 1.00 45.11 154 THR A CA 1
ATOM 1144 C C . THR A 1 162 ? 46.270 1.077 -19.216 1.00 41.75 154 THR A C 1
ATOM 1145 O O . THR A 1 162 ? 46.024 2.179 -19.716 1.00 41.44 154 THR A O 1
ATOM 1149 N N . ALA A 1 163 ? 46.215 0.860 -17.904 1.00 41.74 155 ALA A N 1
ATOM 1150 C CA . ALA A 1 163 ? 45.906 1.932 -16.969 1.00 41.96 155 ALA A CA 1
ATOM 1151 C C . ALA A 1 163 ? 46.512 1.592 -15.617 1.00 42.82 155 ALA A C 1
ATOM 1152 O O . ALA A 1 163 ? 46.749 0.425 -15.297 1.00 42.08 155 ALA A O 1
ATOM 1154 N N . SER A 1 164 ? 46.762 2.630 -14.821 1.00 40.43 156 SER A N 1
ATOM 1155 C CA . SER A 1 164 ? 47.406 2.439 -13.531 1.00 47.38 156 SER A CA 1
ATOM 1156 C C . SER A 1 164 ? 46.986 3.537 -12.567 1.00 45.87 156 SER A C 1
ATOM 1157 O O . SER A 1 164 ? 46.433 4.566 -12.962 1.00 44.97 156 SER A O 1
ATOM 1160 N N . THR A 1 165 ? 47.257 3.293 -11.294 1.00 49.81 157 THR A N 1
ATOM 1161 C CA . THR A 1 165 ? 47.237 4.281 -10.228 1.00 52.04 157 THR A CA 1
ATOM 1162 C C . THR A 1 165 ? 48.526 4.121 -9.441 1.00 57.46 157 THR A C 1
ATOM 1163 O O . THR A 1 165 ? 49.219 3.105 -9.575 1.00 55.65 157 THR A O 1
ATOM 1167 N N . PRO A 1 166 ? 48.895 5.118 -8.629 1.00 60.61 158 PRO A N 1
ATOM 1168 C CA . PRO A 1 166 ? 50.069 4.930 -7.757 1.00 62.12 158 PRO A CA 1
ATOM 1169 C C . PRO A 1 166 ? 49.934 3.734 -6.832 1.00 61.34 158 PRO A C 1
ATOM 1170 O O . PRO A 1 166 ? 50.885 2.955 -6.688 1.00 63.54 158 PRO A O 1
ATOM 1174 N N . SER A 1 167 ? 48.768 3.565 -6.202 1.00 61.85 159 SER A N 1
ATOM 1175 C CA . SER A 1 167 ? 48.555 2.412 -5.335 1.00 63.96 159 SER A CA 1
ATOM 1176 C C . SER A 1 167 ? 48.381 1.128 -6.133 1.00 63.18 159 SER A C 1
ATOM 1177 O O . SER A 1 167 ? 48.734 0.048 -5.650 1.00 66.00 159 SER A O 1
ATOM 1180 N N . CYS A 1 168 ? 47.846 1.221 -7.349 1.00 59.74 160 CYS A N 1
ATOM 1181 C CA . CYS A 1 168 ? 47.485 0.050 -8.145 1.00 58.11 160 CYS A CA 1
ATOM 1182 C C . CYS A 1 168 ? 48.137 0.179 -9.513 1.00 56.50 160 CYS A C 1
ATOM 1183 O O . CYS A 1 168 ? 47.535 0.717 -10.453 1.00 52.30 160 CYS A O 1
ATOM 1186 N N . PRO A 1 169 ? 49.375 -0.304 -9.663 1.00 56.45 161 PRO A N 1
ATOM 1187 C CA . PRO A 1 169 ? 50.062 -0.172 -10.958 1.00 52.63 161 PRO A CA 1
ATOM 1188 C C . PRO A 1 169 ? 49.401 -0.962 -12.069 1.00 50.18 161 PRO A C 1
ATOM 1189 O O . PRO A 1 169 ? 49.625 -0.655 -13.245 1.00 45.39 161 PRO A O 1
ATOM 1193 N N . VAL A 1 170 ? 48.600 -1.971 -11.738 1.00 50.22 162 VAL A N 1
ATOM 1194 C CA . VAL A 1 170 ? 47.869 -2.730 -12.743 1.00 46.84 162 VAL A CA 1
ATOM 1195 C C . VAL A 1 170 ? 46.384 -2.453 -12.564 1.00 43.76 162 VAL A C 1
ATOM 1196 O O . VAL A 1 170 ? 45.664 -3.233 -11.931 1.00 47.76 162 VAL A O 1
ATOM 1200 N N . ALA A 1 171 ? 45.920 -1.328 -13.101 1.00 40.11 163 ALA A N 1
ATOM 1201 C CA . ALA A 1 171 ? 44.516 -0.961 -13.007 1.00 40.61 163 ALA A CA 1
ATOM 1202 C C . ALA A 1 171 ? 43.700 -1.463 -14.186 1.00 38.93 163 ALA A C 1
ATOM 1203 O O . ALA A 1 171 ? 42.483 -1.638 -14.055 1.00 35.56 163 ALA A O 1
ATOM 1205 N N . ALA A 1 172 ? 44.339 -1.694 -15.327 1.00 39.33 164 ALA A N 1
ATOM 1206 C CA . ALA A 1 172 ? 43.679 -2.300 -16.469 1.00 37.55 164 ALA A CA 1
ATOM 1207 C C . ALA A 1 172 ? 44.752 -2.908 -17.356 1.00 41.48 164 ALA A C 1
ATOM 1208 O O . ALA A 1 172 ? 45.907 -2.470 -17.345 1.00 43.80 164 ALA A O 1
ATOM 1210 N N . VAL A 1 173 ? 44.365 -3.934 -18.108 1.00 41.06 165 VAL A N 1
ATOM 1211 C CA . VAL A 1 173 ? 45.280 -4.671 -18.970 1.00 41.76 165 VAL A CA 1
ATOM 1212 C C . VAL A 1 173 ? 44.498 -5.173 -20.173 1.00 40.20 165 VAL A C 1
ATOM 1213 O O . VAL A 1 173 ? 43.266 -5.189 -20.177 1.00 36.07 165 VAL A O 1
ATOM 1217 N N . SER A 1 174 ? 45.225 -5.597 -21.203 1.00 40.23 166 SER A N 1
ATOM 1218 C CA . SER A 1 174 ? 44.597 -6.266 -22.333 1.00 44.49 166 SER A CA 1
ATOM 1219 C C . SER A 1 174 ? 45.639 -7.073 -23.089 1.00 45.71 166 SER A C 1
ATOM 1220 O O . SER A 1 174 ? 46.821 -6.726 -23.119 1.00 45.19 166 SER A O 1
ATOM 1223 N N . ASP A 1 175 ? 45.174 -8.170 -23.676 1.00 46.71 167 ASP A N 1
ATOM 1224 C CA . ASP A 1 175 ? 45.904 -8.965 -24.657 1.00 47.87 167 ASP A CA 1
ATOM 1225 C C . ASP A 1 175 ? 45.017 -8.909 -25.898 1.00 48.68 167 ASP A C 1
ATOM 1226 O O . ASP A 1 175 ? 44.094 -9.712 -26.045 1.00 48.02 167 ASP A O 1
ATOM 1231 N N . GLU A 1 176 ? 45.276 -7.942 -26.774 1.00 45.97 168 GLU A N 1
ATOM 1232 C CA . GLU A 1 176 ? 44.386 -7.714 -27.905 1.00 46.33 168 GLU A CA 1
ATOM 1233 C C . GLU A 1 176 ? 44.591 -8.715 -29.035 1.00 50.18 168 GLU A C 1
ATOM 1234 O O . GLU A 1 176 ? 43.841 -8.676 -30.017 1.00 50.15 168 GLU A O 1
ATOM 1240 N N . THR A 1 177 ? 45.578 -9.606 -28.917 1.00 48.75 169 THR A N 1
ATOM 1241 C CA . THR A 1 177 ? 45.669 -10.748 -29.820 1.00 50.74 169 THR A CA 1
ATOM 1242 C C . THR A 1 177 ? 44.631 -11.807 -29.460 1.00 50.82 169 THR A C 1
ATOM 1243 O O . THR A 1 177 ? 43.850 -12.238 -30.315 1.00 54.83 169 THR A O 1
ATOM 1247 N N . ARG A 1 178 ? 44.599 -12.227 -28.193 1.00 50.20 170 ARG A N 1
ATOM 1248 C CA . ARG A 1 178 ? 43.566 -13.131 -27.701 1.00 48.75 170 ARG A CA 1
ATOM 1249 C C . ARG A 1 178 ? 42.279 -12.411 -27.316 1.00 50.83 170 ARG A C 1
ATOM 1250 O O . ARG A 1 178 ? 41.288 -13.081 -26.999 1.00 46.82 170 ARG A O 1
ATOM 1258 N N . ARG A 1 179 ? 42.278 -11.075 -27.328 1.00 47.80 171 ARG A N 1
ATOM 1259 C CA . ARG A 1 179 ? 41.108 -10.263 -26.985 1.00 45.92 171 ARG A CA 1
ATOM 1260 C C . ARG A 1 179 ? 40.640 -10.533 -25.552 1.00 42.32 171 ARG A C 1
ATOM 1261 O O . ARG A 1 179 ? 39.447 -10.689 -25.277 1.00 43.10 171 ARG A O 1
ATOM 1269 N N . PHE A 1 180 ? 41.603 -10.580 -24.631 1.00 39.29 172 PHE A N 1
ATOM 1270 C CA . PHE A 1 180 ? 41.334 -10.664 -23.198 1.00 41.54 172 PHE A CA 1
ATOM 1271 C C . PHE A 1 180 ? 41.582 -9.294 -22.574 1.00 42.69 172 PHE A C 1
ATOM 1272 O O . PHE A 1 180 ? 42.682 -8.744 -22.700 1.00 40.08 172 PHE A O 1
ATOM 1280 N N . TYR A 1 181 ? 40.572 -8.761 -21.887 1.00 36.10 173 TYR A N 1
ATOM 1281 C CA . TYR A 1 181 ? 40.624 -7.441 -21.269 1.00 38.32 173 TYR A CA 1
ATOM 1282 C C . TYR A 1 181 ? 40.309 -7.557 -19.784 1.00 39.62 173 TYR A C 1
ATOM 1283 O O . TYR A 1 181 ? 39.578 -8.462 -19.357 1.00 37.59 173 TYR A O 1
ATOM 1292 N N . GLY A 1 182 ? 40.872 -6.650 -18.996 1.00 32.63 174 GLY A N 1
ATOM 1293 C CA . GLY A 1 182 ? 40.689 -6.690 -17.555 1.00 34.56 174 GLY A CA 1
ATOM 1294 C C . GLY A 1 182 ? 40.762 -5.306 -16.954 1.00 37.44 174 GLY A C 1
ATOM 1295 O O . GLY A 1 182 ? 41.521 -4.450 -17.418 1.00 36.66 174 GLY A O 1
ATOM 1296 N N . VAL A 1 183 ? 39.966 -5.084 -15.912 1.00 34.80 175 VAL A N 1
ATOM 1297 C CA . VAL A 1 183 ? 39.960 -3.828 -15.167 1.00 35.71 175 VAL A CA 1
ATOM 1298 C C . VAL A 1 183 ? 39.851 -4.145 -13.683 1.00 35.51 175 VAL A C 1
ATOM 1299 O O . VAL A 1 183 ? 39.166 -5.096 -13.288 1.00 34.42 175 VAL A O 1
ATOM 1303 N N . GLN A 1 184 ? 40.538 -3.351 -12.865 1.00 35.14 176 GLN A N 1
ATOM 1304 C CA . GLN A 1 184 ? 40.517 -3.484 -11.410 1.00 34.63 176 GLN A CA 1
ATOM 1305 C C . GLN A 1 184 ? 39.458 -2.589 -10.758 1.00 40.69 176 GLN A C 1
ATOM 1306 O O . GLN A 1 184 ? 39.397 -2.494 -9.526 1.00 47.50 176 GLN A O 1
ATOM 1312 N N . PHE A 1 185 ? 38.625 -1.935 -11.554 1.00 34.40 177 PHE A N 1
ATOM 1313 C CA . PHE A 1 185 ? 37.532 -1.098 -11.074 1.00 34.26 177 PHE A CA 1
ATOM 1314 C C . PHE A 1 185 ? 36.221 -1.621 -11.651 1.00 30.79 177 PHE A C 1
ATOM 1315 O O . PHE A 1 185 ? 36.200 -2.554 -12.456 1.00 30.86 177 PHE A O 1
ATOM 1323 N N . HIS A 1 186 ? 35.115 -1.007 -11.245 1.00 29.26 178 HIS A N 1
ATOM 1324 C CA . HIS A 1 186 ? 33.801 -1.513 -11.624 1.00 30.18 178 HIS A CA 1
ATOM 1325 C C . HIS A 1 186 ? 33.152 -0.614 -12.667 1.00 29.78 178 HIS A C 1
ATOM 1326 O O . HIS A 1 186 ? 32.572 0.425 -12.318 1.00 28.94 178 HIS A O 1
ATOM 1333 N N . PRO A 1 187 ? 33.205 -0.970 -13.955 1.00 26.69 179 PRO A N 1
ATOM 1334 C CA . PRO A 1 187 ? 32.531 -0.145 -14.967 1.00 27.94 179 PRO A CA 1
ATOM 1335 C C . PRO A 1 187 ? 31.020 -0.278 -14.940 1.00 30.66 179 PRO A C 1
ATOM 1336 O O . PRO A 1 187 ? 30.336 0.523 -15.594 1.00 28.36 179 PRO A O 1
ATOM 1340 N N . GLU A 1 188 ? 30.477 -1.246 -14.192 1.00 27.03 180 GLU A N 1
ATOM 1341 C CA . GLU A 1 188 ? 29.044 -1.499 -14.207 1.00 29.67 180 GLU A CA 1
ATOM 1342 C C . GLU A 1 188 ? 28.257 -0.594 -13.264 1.00 32.67 180 GLU A C 1
ATOM 1343 O O . GLU A 1 188 ? 27.024 -0.588 -13.342 1.00 28.94 180 GLU A O 1
ATOM 1349 N N . VAL A 1 189 ? 28.928 0.177 -12.392 1.00 27.89 181 VAL A N 1
ATOM 1350 C CA . VAL A 1 189 ? 28.255 1.055 -11.440 1.00 31.93 181 VAL A CA 1
ATOM 1351 C C . VAL A 1 189 ? 28.362 2.499 -11.909 1.00 34.17 181 VAL A C 1
ATOM 1352 O O . VAL A 1 189 ? 29.297 2.880 -12.617 1.00 29.56 181 VAL A O 1
ATOM 1356 N N . THR A 1 190 ? 27.391 3.321 -11.495 1.00 36.19 182 THR A N 1
ATOM 1357 C CA . THR A 1 190 ? 27.384 4.728 -11.899 1.00 37.95 182 THR A CA 1
ATOM 1358 C C . THR A 1 190 ? 28.645 5.455 -11.442 1.00 34.47 182 THR A C 1
ATOM 1359 O O . THR A 1 190 ? 29.105 6.381 -12.120 1.00 39.55 182 THR A O 1
ATOM 1363 N N . HIS A 1 191 ? 29.229 5.027 -10.318 1.00 35.59 183 HIS A N 1
ATOM 1364 C CA . HIS A 1 191 ? 30.376 5.713 -9.728 1.00 36.79 183 HIS A CA 1
ATOM 1365 C C . HIS A 1 191 ? 31.594 5.733 -10.642 1.00 34.22 183 HIS A C 1
ATOM 1366 O O . HIS A 1 191 ? 32.500 6.548 -10.428 1.00 37.55 183 HIS A O 1
ATOM 1373 N N . THR A 1 192 ? 31.656 4.847 -11.635 1.00 31.47 184 THR A N 1
ATOM 1374 C CA . THR A 1 192 ? 32.674 4.926 -12.678 1.00 30.68 184 THR A CA 1
ATOM 1375 C C . THR A 1 192 ? 32.099 5.762 -13.815 1.00 29.94 184 THR A C 1
ATOM 1376 O O . THR A 1 192 ? 31.224 5.296 -14.553 1.00 29.39 184 THR A O 1
ATOM 1380 N N . ALA A 1 193 ? 32.602 6.995 -13.954 1.00 30.44 185 ALA A N 1
ATOM 1381 C CA . ALA A 1 193 ? 31.968 7.992 -14.816 1.00 26.88 185 ALA A CA 1
ATOM 1382 C C . ALA A 1 193 ? 31.788 7.499 -16.249 1.00 27.49 185 ALA A C 1
ATOM 1383 O O . ALA A 1 193 ? 30.735 7.712 -16.858 1.00 27.93 185 ALA A O 1
ATOM 1385 N N . LYS A 1 194 ? 32.805 6.845 -16.809 1.00 27.19 186 LYS A N 1
ATOM 1386 C CA . LYS A 1 194 ? 32.750 6.333 -18.174 1.00 30.43 186 LYS A CA 1
ATOM 1387 C C . LYS A 1 194 ? 32.442 4.836 -18.223 1.00 33.05 186 LYS A C 1
ATOM 1388 O O . LYS A 1 194 ? 32.825 4.155 -19.179 1.00 29.86 186 LYS A O 1
ATOM 1394 N N . GLY A 1 195 ? 31.732 4.318 -17.218 1.00 31.89 187 GLY A N 1
ATOM 1395 C CA . GLY A 1 195 ? 31.528 2.878 -17.131 1.00 33.20 187 GLY A CA 1
ATOM 1396 C C . GLY A 1 195 ? 30.627 2.327 -18.224 1.00 29.02 187 GLY A C 1
ATOM 1397 O O . GLY A 1 195 ? 30.912 1.275 -18.805 1.00 29.94 187 GLY A O 1
ATOM 1398 N N . GLU A 1 196 ? 29.509 3.005 -18.494 1.00 26.26 188 GLU A N 1
ATOM 1399 C CA . GLU A 1 196 ? 28.659 2.604 -19.613 1.00 28.99 188 GLU A CA 1
ATOM 1400 C C . GLU A 1 196 ? 29.443 2.601 -20.917 1.00 32.18 188 GLU A C 1
ATOM 1401 O O . GLU A 1 196 ? 29.285 1.698 -21.750 1.00 28.25 188 GLU A O 1
ATOM 1407 N N . GLU A 1 197 ? 30.291 3.610 -21.111 1.00 26.32 189 GLU A N 1
ATOM 1408 C CA . GLU A 1 197 ? 31.046 3.721 -22.350 1.00 30.25 189 GLU A CA 1
ATOM 1409 C C . GLU A 1 197 ? 32.105 2.632 -22.452 1.00 31.56 189 GLU A C 1
ATOM 1410 O O . GLU A 1 197 ? 32.354 2.105 -23.541 1.00 31.61 189 GLU A O 1
ATOM 1416 N N . LEU A 1 198 ? 32.742 2.279 -21.333 1.00 29.49 190 LEU A N 1
ATOM 1417 C CA . LEU A 1 198 ? 33.703 1.181 -21.368 1.00 33.67 190 LEU A CA 1
ATOM 1418 C C . LEU A 1 198 ? 33.018 -0.122 -21.759 1.00 29.65 190 LEU A C 1
ATOM 1419 O O . LEU A 1 198 ? 33.506 -0.860 -22.622 1.00 33.47 190 LEU A O 1
ATOM 1424 N N . LEU A 1 199 ? 31.874 -0.414 -21.140 1.00 28.77 191 LEU A N 1
ATOM 1425 C CA . LEU A 1 199 ? 31.153 -1.640 -21.468 1.00 31.32 191 LEU A CA 1
ATOM 1426 C C . LEU A 1 199 ? 30.591 -1.599 -22.881 1.00 33.04 191 LEU A C 1
ATOM 1427 O O . LEU A 1 199 ? 30.496 -2.644 -23.540 1.00 31.54 191 LEU A O 1
ATOM 1432 N N . SER A 1 200 ? 30.209 -0.412 -23.358 1.00 30.79 192 SER A N 1
ATOM 1433 C CA . SER A 1 200 ? 29.778 -0.281 -24.745 1.00 32.95 192 SER A CA 1
ATOM 1434 C C . SER A 1 200 ? 30.913 -0.623 -25.702 1.00 32.50 192 SER A C 1
ATOM 1435 O O . SER A 1 200 ? 30.709 -1.339 -26.690 1.00 32.66 192 SER A O 1
ATOM 1438 N N . ASN A 1 201 ? 32.123 -0.128 -25.425 1.00 29.41 193 ASN A N 1
ATOM 1439 C CA . ASN A 1 201 ? 33.258 -0.500 -26.262 1.00 31.49 193 ASN A CA 1
ATOM 1440 C C . ASN A 1 201 ? 33.485 -2.002 -26.257 1.00 33.63 193 ASN A C 1
ATOM 1441 O O . ASN A 1 201 ? 33.917 -2.567 -27.270 1.00 36.92 193 ASN A O 1
ATOM 1446 N N . PHE A 1 202 ? 33.205 -2.670 -25.140 1.00 31.43 194 PHE A N 1
ATOM 1447 C CA . PHE A 1 202 ? 33.449 -4.105 -25.094 1.00 32.83 194 PHE A CA 1
ATOM 1448 C C . PHE A 1 202 ? 32.418 -4.873 -25.914 1.00 34.74 194 PHE A C 1
ATOM 1449 O O . PHE A 1 202 ? 32.777 -5.751 -26.705 1.00 31.53 194 PHE A O 1
ATOM 1457 N N . VAL A 1 203 ? 31.131 -4.565 -25.746 1.00 31.24 195 VAL A N 1
ATOM 1458 C CA . VAL A 1 203 ? 30.135 -5.401 -26.411 1.00 32.60 195 VAL A CA 1
ATOM 1459 C C . VAL A 1 203 ? 30.023 -5.067 -27.900 1.00 34.53 195 VAL A C 1
ATOM 1460 O O . VAL A 1 203 ? 29.791 -5.965 -28.718 1.00 35.45 195 VAL A O 1
ATOM 1464 N N . HIS A 1 204 ? 30.203 -3.801 -28.285 1.00 26.91 196 HIS A N 1
ATOM 1465 C CA . HIS A 1 204 ? 30.020 -3.386 -29.674 1.00 32.91 196 HIS A CA 1
ATOM 1466 C C . HIS A 1 204 ? 31.327 -3.442 -30.463 1.00 39.33 196 HIS A C 1
ATOM 1467 O O . HIS A 1 204 ? 31.436 -4.179 -31.450 1.00 36.43 196 HIS A O 1
ATOM 1474 N N . LYS A 1 205 ? 32.322 -2.659 -30.041 1.00 38.93 197 LYS A N 1
ATOM 1475 C CA . LYS A 1 205 ? 33.569 -2.569 -30.792 1.00 36.90 197 LYS A CA 1
ATOM 1476 C C . LYS A 1 205 ? 34.368 -3.864 -30.693 1.00 37.27 197 LYS A C 1
ATOM 1477 O O . LYS A 1 205 ? 34.809 -4.414 -31.707 1.00 43.73 197 LYS A O 1
ATOM 1483 N N . ILE A 1 206 ? 34.552 -4.378 -29.478 1.00 38.71 198 ILE A N 1
ATOM 1484 C CA . ILE A 1 206 ? 35.399 -5.551 -29.289 1.00 37.59 198 ILE A CA 1
ATOM 1485 C C . ILE A 1 206 ? 34.666 -6.829 -29.687 1.00 40.73 198 ILE A C 1
ATOM 1486 O O . ILE A 1 206 ? 35.212 -7.673 -30.407 1.00 38.84 198 ILE A O 1
ATOM 1491 N N . CYS A 1 207 ? 33.424 -6.994 -29.233 1.00 38.52 199 CYS A N 1
ATOM 1492 C CA . CYS A 1 207 ? 32.692 -8.239 -29.445 1.00 37.92 199 CYS A CA 1
ATOM 1493 C C . CYS A 1 207 ? 31.817 -8.228 -30.697 1.00 38.36 199 CYS A C 1
ATOM 1494 O O . CYS A 1 207 ? 31.201 -9.254 -31.010 1.00 37.28 199 CYS A O 1
ATOM 1497 N N . GLY A 1 208 ? 31.737 -7.107 -31.411 1.00 38.42 200 GLY A N 1
ATOM 1498 C CA . GLY A 1 208 ? 31.014 -7.064 -32.670 1.00 37.83 200 GLY A CA 1
ATOM 1499 C C . GLY A 1 208 ? 29.501 -7.127 -32.577 1.00 39.55 200 GLY A C 1
ATOM 1500 O O . GLY A 1 208 ? 28.842 -7.339 -33.598 1.00 38.80 200 GLY A O 1
ATOM 1501 N N . CYS A 1 209 ? 28.924 -6.928 -31.393 1.00 33.45 201 CYS A N 1
ATOM 1502 C CA . CYS A 1 209 ? 27.481 -7.052 -31.241 1.00 33.85 201 CYS A CA 1
ATOM 1503 C C . CYS A 1 209 ? 26.770 -5.804 -31.753 1.00 34.95 201 CYS A C 1
ATOM 1504 O O . CYS A 1 209 ? 27.272 -4.683 -31.620 1.00 35.39 201 CYS A O 1
ATOM 1507 N N . GLY A 1 210 ? 25.595 -6.009 -32.356 1.00 35.10 202 GLY A N 1
ATOM 1508 C CA . GLY A 1 210 ? 24.760 -4.918 -32.829 1.00 34.22 202 GLY A CA 1
ATOM 1509 C C . GLY A 1 210 ? 23.904 -4.328 -31.726 1.00 34.94 202 GLY A C 1
ATOM 1510 O O . GLY A 1 210 ? 24.269 -4.350 -30.543 1.00 33.57 202 GLY A O 1
ATOM 1511 N N . GLY A 1 211 ? 22.740 -3.801 -32.109 1.00 30.77 203 GLY A N 1
ATOM 1512 C CA . GLY A 1 211 ? 21.884 -3.122 -31.153 1.00 29.51 203 GLY A CA 1
ATOM 1513 C C . GLY A 1 211 ? 20.401 -3.423 -31.263 1.00 30.66 203 GLY A C 1
ATOM 1514 O O . GLY A 1 211 ? 19.567 -2.524 -31.120 1.00 33.16 203 GLY A O 1
ATOM 1515 N N . LEU A 1 212 ? 20.054 -4.687 -31.484 1.00 27.79 204 LEU A N 1
ATOM 1516 C CA . LEU A 1 212 ? 18.673 -5.074 -31.737 1.00 28.15 204 LEU A CA 1
ATOM 1517 C C . LEU A 1 212 ? 17.850 -5.306 -30.474 1.00 26.67 204 LEU A C 1
ATOM 1518 O O . LEU A 1 212 ? 16.620 -5.389 -30.569 1.00 29.43 204 LEU A O 1
ATOM 1523 N N . TRP A 1 213 ? 18.476 -5.424 -29.304 1.00 28.95 205 TRP A N 1
ATOM 1524 C CA . TRP A 1 213 ? 17.728 -5.675 -28.066 1.00 27.12 205 TRP A CA 1
ATOM 1525 C C . TRP A 1 213 ? 17.193 -4.341 -27.547 1.00 29.27 205 TRP A C 1
ATOM 1526 O O . TRP A 1 213 ? 17.792 -3.670 -26.700 1.00 29.52 205 TRP A O 1
ATOM 1537 N N . THR A 1 214 ? 16.041 -3.946 -28.080 1.00 24.56 206 THR A N 1
ATOM 1538 C CA . THR A 1 214 ? 15.408 -2.665 -27.808 1.00 22.52 206 THR A CA 1
ATOM 1539 C C . THR A 1 214 ? 13.933 -2.902 -27.545 1.00 23.16 206 THR A C 1
ATOM 1540 O O . THR A 1 214 ? 13.388 -3.933 -27.951 1.00 23.78 206 THR A O 1
ATOM 1544 N N . PRO A 1 215 ? 13.251 -1.963 -26.873 1.00 22.98 207 PRO A N 1
ATOM 1545 C CA . PRO A 1 215 ? 11.845 -2.225 -26.508 1.00 24.63 207 PRO A CA 1
ATOM 1546 C C . PRO A 1 215 ? 10.951 -2.514 -27.703 1.00 28.12 207 PRO A C 1
ATOM 1547 O O . PRO A 1 215 ? 10.089 -3.398 -27.621 1.00 25.68 207 PRO A O 1
ATOM 1551 N N . GLU A 1 216 ? 11.134 -1.808 -28.818 1.00 24.44 208 GLU A N 1
ATOM 1552 C CA . GLU A 1 216 ? 10.276 -2.062 -29.976 1.00 31.12 208 GLU A CA 1
ATOM 1553 C C . GLU A 1 216 ? 10.467 -3.479 -30.512 1.00 25.39 208 GLU A C 1
ATOM 1554 O O . GLU A 1 216 ? 9.497 -4.134 -30.913 1.00 27.52 208 GLU A O 1
ATOM 1560 N N . HIS A 1 217 ? 11.706 -3.980 -30.507 1.00 22.89 209 HIS A N 1
ATOM 1561 C CA . HIS A 1 217 ? 11.969 -5.318 -31.026 1.00 26.36 209 HIS A CA 1
ATOM 1562 C C . HIS A 1 217 ? 11.597 -6.390 -30.011 1.00 23.67 209 HIS A C 1
ATOM 1563 O O . HIS A 1 217 ? 11.152 -7.476 -30.393 1.00 22.82 209 HIS A O 1
ATOM 1570 N N . ILE A 1 218 ? 11.795 -6.109 -28.718 1.00 20.96 210 ILE A N 1
ATOM 1571 C CA . ILE A 1 218 ? 11.440 -7.067 -27.671 1.00 22.27 210 ILE A CA 1
ATOM 1572 C C . ILE A 1 218 ? 9.934 -7.310 -27.659 1.00 21.88 210 ILE A C 1
ATOM 1573 O O . ILE A 1 218 ? 9.473 -8.433 -27.430 1.00 26.28 210 ILE A O 1
ATOM 1578 N N . ILE A 1 219 ? 9.144 -6.261 -27.893 1.00 19.80 211 ILE A N 1
ATOM 1579 C CA . ILE A 1 219 ? 7.697 -6.431 -27.976 1.00 21.92 211 ILE A CA 1
ATOM 1580 C C . ILE A 1 219 ? 7.327 -7.359 -29.125 1.00 26.17 211 ILE A C 1
ATOM 1581 O O . ILE A 1 219 ? 6.480 -8.249 -28.972 1.00 21.97 211 ILE A O 1
ATOM 1586 N N . ASP A 1 220 ? 7.939 -7.156 -30.299 1.00 24.68 212 ASP A N 1
ATOM 1587 C CA . ASP A 1 220 ? 7.640 -8.022 -31.438 1.00 24.49 212 ASP A CA 1
ATOM 1588 C C . ASP A 1 220 ? 8.029 -9.466 -31.152 1.00 26.91 212 ASP A C 1
ATOM 1589 O O . ASP A 1 220 ? 7.267 -10.393 -31.456 1.00 29.65 212 ASP A O 1
ATOM 1594 N N . LEU A 1 221 ? 9.207 -9.684 -30.563 1.00 26.41 213 LEU A N 1
ATOM 1595 C CA . LEU A 1 221 ? 9.633 -11.052 -30.274 1.00 26.52 213 LEU A CA 1
ATOM 1596 C C . LEU A 1 221 ? 8.724 -11.711 -29.242 1.00 25.47 213 LEU A C 1
ATOM 1597 O O . LEU A 1 221 ? 8.326 -12.872 -29.405 1.00 25.86 213 LEU A O 1
ATOM 1602 N N . ARG A 1 222 ? 8.370 -10.979 -28.184 1.00 23.92 214 ARG A N 1
ATOM 1603 C CA . ARG A 1 222 ? 7.623 -11.587 -27.089 1.00 27.55 214 ARG A CA 1
ATOM 1604 C C . ARG A 1 222 ? 6.175 -11.856 -27.478 1.00 22.16 214 ARG A C 1
ATOM 1605 O O . ARG A 1 222 ? 5.585 -12.849 -27.041 1.00 22.90 214 ARG A O 1
ATOM 1613 N N . VAL A 1 223 ? 5.585 -10.983 -28.293 1.00 26.60 215 VAL A N 1
ATOM 1614 C CA . VAL A 1 223 ? 4.251 -11.252 -28.822 1.00 25.44 215 VAL A CA 1
ATOM 1615 C C . VAL A 1 223 ? 4.265 -12.511 -29.683 1.00 27.62 215 VAL A C 1
ATOM 1616 O O . VAL A 1 223 ? 3.382 -13.375 -29.572 1.00 24.89 215 VAL A O 1
ATOM 1620 N N . GLU A 1 224 ? 5.278 -12.644 -30.536 1.00 24.91 216 GLU A N 1
ATOM 1621 C CA . GLU A 1 224 ? 5.415 -13.846 -31.350 1.00 29.12 216 GLU A CA 1
ATOM 1622 C C . GLU A 1 224 ? 5.565 -15.089 -30.481 1.00 30.12 216 GLU A C 1
ATOM 1623 O O . GLU A 1 224 ? 4.932 -16.123 -30.743 1.00 28.82 216 GLU A O 1
ATOM 1629 N N . GLN A 1 225 ? 6.388 -15.007 -29.433 1.00 27.48 217 GLN A N 1
ATOM 1630 C CA . GLN A 1 225 ? 6.626 -16.173 -28.589 1.00 30.89 217 GLN A CA 1
ATOM 1631 C C . GLN A 1 225 ? 5.388 -16.528 -27.781 1.00 30.00 217 GLN A C 1
ATOM 1632 O O . GLN A 1 225 ? 5.098 -17.713 -27.574 1.00 26.62 217 GLN A O 1
ATOM 1638 N N . LEU A 1 226 ? 4.646 -15.516 -27.317 1.00 27.10 218 LEU A N 1
ATOM 1639 C CA . LEU A 1 226 ? 3.424 -15.778 -26.564 1.00 28.09 218 LEU A CA 1
ATOM 1640 C C . LEU A 1 226 ? 2.381 -16.481 -27.425 1.00 28.52 218 LEU A C 1
ATOM 1641 O O . LEU A 1 226 ? 1.697 -17.399 -26.960 1.00 27.05 218 LEU A O 1
ATOM 1646 N N . ARG A 1 227 ? 2.238 -16.058 -28.684 1.00 25.28 219 ARG A N 1
ATOM 1647 C CA . ARG A 1 227 ? 1.263 -16.695 -29.563 1.00 25.93 219 ARG A CA 1
ATOM 1648 C C . ARG A 1 227 ? 1.657 -18.126 -29.873 1.00 26.71 219 ARG A C 1
ATOM 1649 O O . ARG A 1 227 ? 0.785 -18.992 -30.029 1.00 25.43 219 ARG A O 1
ATOM 1657 N N . GLU A 1 228 ? 2.960 -18.389 -29.969 1.00 27.03 220 GLU A N 1
ATOM 1658 C CA . GLU A 1 228 ? 3.432 -19.746 -30.202 1.00 33.84 220 GLU A CA 1
ATOM 1659 C C . GLU A 1 228 ? 3.176 -20.628 -28.987 1.00 31.92 220 GLU A C 1
ATOM 1660 O O . GLU A 1 228 ? 2.702 -21.761 -29.123 1.00 33.73 220 GLU A O 1
ATOM 1666 N N . GLN A 1 229 ? 3.478 -20.126 -27.785 1.00 28.86 221 GLN A N 1
ATOM 1667 C CA . GLN A 1 229 ? 3.233 -20.925 -26.588 1.00 28.78 221 GLN A CA 1
ATOM 1668 C C . GLN A 1 229 ? 1.744 -21.161 -26.376 1.00 28.73 221 GLN A C 1
ATOM 1669 O O . GLN A 1 229 ? 1.325 -22.282 -26.065 1.00 30.61 221 GLN A O 1
ATOM 1675 N N . ILE A 1 230 ? 0.927 -20.124 -26.542 1.00 24.69 222 ILE A N 1
ATOM 1676 C CA . ILE A 1 230 ? -0.455 -20.189 -26.080 1.00 26.03 222 ILE A CA 1
ATOM 1677 C C . ILE A 1 230 ? -1.427 -20.681 -27.158 1.00 26.58 222 ILE A C 1
ATOM 1678 O O . ILE A 1 230 ? -2.400 -21.366 -26.839 1.00 28.88 222 ILE A O 1
ATOM 1683 N N . GLY A 1 231 ? -1.185 -20.361 -28.427 1.00 28.70 223 GLY A N 1
ATOM 1684 C CA . GLY A 1 231 ? -2.121 -20.759 -29.470 1.00 28.88 223 GLY A CA 1
ATOM 1685 C C . GLY A 1 231 ? -3.449 -20.049 -29.293 1.00 31.86 223 GLY A C 1
ATOM 1686 O O . GLY A 1 231 ? -3.502 -18.851 -29.002 1.00 29.09 223 GLY A O 1
ATOM 1687 N N . ASN A 1 232 ? -4.545 -20.797 -29.438 1.00 29.22 224 ASN A N 1
ATOM 1688 C CA . ASN A 1 232 ? -5.870 -20.233 -29.214 1.00 27.97 224 ASN A CA 1
ATOM 1689 C C . ASN A 1 232 ? -6.410 -20.540 -27.820 1.00 27.75 224 ASN A C 1
ATOM 1690 O O . ASN A 1 232 ? -7.617 -20.413 -27.592 1.00 32.08 224 ASN A O 1
ATOM 1695 N N . GLU A 1 233 ? -5.545 -20.934 -26.888 1.00 27.73 225 GLU A N 1
ATOM 1696 C CA . GLU A 1 233 ? -5.989 -21.351 -25.562 1.00 32.89 225 GLU A CA 1
ATOM 1697 C C . GLU A 1 233 ? -6.190 -20.148 -24.640 1.00 28.86 225 GLU A C 1
ATOM 1698 O O . GLU A 1 233 ? -5.677 -19.057 -24.882 1.00 26.97 225 GLU A O 1
ATOM 1704 N N . LYS A 1 234 ? -6.934 -20.372 -23.558 1.00 26.38 226 LYS A N 1
ATOM 1705 C CA . LYS A 1 234 ? -7.256 -19.324 -22.596 1.00 24.49 226 LYS A CA 1
ATOM 1706 C C . LYS A 1 234 ? -6.157 -19.182 -21.551 1.00 25.75 226 LYS A C 1
ATOM 1707 O O . LYS A 1 234 ? -5.486 -20.153 -21.190 1.00 27.03 226 LYS A O 1
ATOM 1713 N N . VAL A 1 235 ? -5.989 -17.955 -21.054 1.00 24.09 227 VAL A N 1
ATOM 1714 C CA . VAL A 1 235 ? -4.966 -17.635 -20.068 1.00 24.88 227 VAL A CA 1
ATOM 1715 C C . VAL A 1 235 ? -5.616 -16.852 -18.939 1.00 24.95 227 VAL A C 1
ATOM 1716 O O . VAL A 1 235 ? -6.356 -15.894 -19.189 1.00 26.16 227 VAL A O 1
ATOM 1720 N N . LEU A 1 236 ? -5.319 -17.243 -17.704 1.00 26.48 228 LEU A N 1
ATOM 1721 C CA . LEU A 1 236 ? -5.757 -16.521 -16.515 1.00 23.90 228 LEU A CA 1
ATOM 1722 C C . LEU A 1 236 ? -4.599 -15.716 -15.924 1.00 22.69 228 LEU A C 1
ATOM 1723 O O . LEU A 1 236 ? -3.465 -16.199 -15.850 1.00 24.01 228 LEU A O 1
ATOM 1728 N N . LEU A 1 237 ? -4.887 -14.483 -15.504 1.00 21.61 229 LEU A N 1
ATOM 1729 C CA . LEU A 1 237 ? -3.872 -13.614 -14.912 1.00 22.44 229 LEU A CA 1
ATOM 1730 C C . LEU A 1 237 ? -4.392 -12.967 -13.638 1.00 21.47 229 LEU A C 1
ATOM 1731 O O . LEU A 1 237 ? -5.437 -12.302 -13.654 1.00 20.52 229 LEU A O 1
ATOM 1736 N N . GLY A 1 238 ? -3.656 -13.146 -12.543 1.00 23.66 230 GLY A N 1
ATOM 1737 C CA . GLY A 1 238 ? -3.917 -12.383 -11.333 1.00 22.63 230 GLY A CA 1
ATOM 1738 C C . GLY A 1 238 ? -3.475 -10.938 -11.507 1.00 25.87 230 GLY A C 1
ATOM 1739 O O . GLY A 1 238 ? -2.278 -10.664 -11.701 1.00 25.27 230 GLY A O 1
ATOM 1740 N N . LEU A 1 239 ? -4.418 -10.008 -11.455 1.00 26.76 231 LEU A N 1
ATOM 1741 C CA . LEU A 1 239 ? -4.169 -8.605 -11.762 1.00 27.30 231 LEU A CA 1
ATOM 1742 C C . LEU A 1 239 ? -4.163 -7.807 -10.464 1.00 30.92 231 LEU A C 1
ATOM 1743 O O . LEU A 1 239 ? -5.183 -7.749 -9.771 1.00 24.64 231 LEU A O 1
ATOM 1748 N N . SER A 1 240 ? -3.019 -7.201 -10.133 1.00 27.88 232 SER A N 1
ATOM 1749 C CA . SER A 1 240 ? -2.917 -6.374 -8.933 1.00 31.87 232 SER A CA 1
ATOM 1750 C C . SER A 1 240 ? -2.893 -4.878 -9.213 1.00 34.04 232 SER A C 1
ATOM 1751 O O . SER A 1 240 ? -3.373 -4.099 -8.390 1.00 36.61 232 SER A O 1
ATOM 1754 N N . GLY A 1 241 ? -2.356 -4.461 -10.352 1.00 33.17 233 GLY A N 1
ATOM 1755 C CA . GLY A 1 241 ? -2.098 -3.065 -10.608 1.00 34.77 233 GLY A CA 1
ATOM 1756 C C . GLY A 1 241 ? -0.645 -2.676 -10.482 1.00 32.39 233 GLY A C 1
ATOM 1757 O O . GLY A 1 241 ? -0.284 -1.571 -10.897 1.00 32.33 233 GLY A O 1
ATOM 1758 N N . GLY A 1 242 ? 0.193 -3.539 -9.902 1.00 29.82 234 GLY A N 1
ATOM 1759 C CA . GLY A 1 242 ? 1.624 -3.305 -9.931 1.00 31.58 234 GLY A CA 1
ATOM 1760 C C . GLY A 1 242 ? 2.161 -3.298 -11.350 1.00 28.26 234 GLY A C 1
ATOM 1761 O O . GLY A 1 242 ? 1.503 -3.745 -12.290 1.00 28.78 234 GLY A O 1
ATOM 1762 N N . VAL A 1 243 ? 3.385 -2.777 -11.499 1.00 27.66 235 VAL A N 1
ATOM 1763 C CA . VAL A 1 243 ? 3.970 -2.588 -12.829 1.00 28.06 235 VAL A CA 1
ATOM 1764 C C . VAL A 1 243 ? 4.075 -3.912 -13.576 1.00 27.54 235 VAL A C 1
ATOM 1765 O O . VAL A 1 243 ? 3.814 -3.981 -14.784 1.00 23.54 235 VAL A O 1
ATOM 1769 N N . ASP A 1 244 ? 4.497 -4.973 -12.890 1.00 25.55 236 ASP A N 1
ATOM 1770 C CA . ASP A 1 244 ? 4.734 -6.229 -13.596 1.00 29.84 236 ASP A CA 1
ATOM 1771 C C . ASP A 1 244 ? 3.434 -6.798 -14.140 1.00 27.11 236 ASP A C 1
ATOM 1772 O O . ASP A 1 244 ? 3.344 -7.135 -15.330 1.00 25.04 236 ASP A O 1
ATOM 1777 N N . SER A 1 245 ? 2.399 -6.878 -13.295 1.00 26.59 237 SER A N 1
ATOM 1778 C CA . SER A 1 245 ? 1.131 -7.444 -13.747 1.00 28.73 237 SER A CA 1
ATOM 1779 C C . SER A 1 245 ? 0.473 -6.552 -14.799 1.00 26.71 237 SER A C 1
ATOM 1780 O O . SER A 1 245 ? -0.186 -7.061 -15.714 1.00 23.27 237 SER A O 1
ATOM 1783 N N . SER A 1 246 ? 0.689 -5.236 -14.723 1.00 24.80 238 SER A N 1
ATOM 1784 C CA . SER A 1 246 ? 0.132 -4.329 -15.724 1.00 24.07 238 SER A CA 1
ATOM 1785 C C . SER A 1 246 ? 0.754 -4.571 -17.096 1.00 23.96 238 SER A C 1
ATOM 1786 O O . SER A 1 246 ? 0.045 -4.641 -18.107 1.00 23.76 238 SER A O 1
ATOM 1789 N N . VAL A 1 247 ? 2.084 -4.701 -17.149 1.00 21.75 239 VAL A N 1
ATOM 1790 C CA . VAL A 1 247 ? 2.764 -4.961 -18.414 1.00 22.72 239 VAL A CA 1
ATOM 1791 C C . VAL A 1 247 ? 2.430 -6.356 -18.934 1.00 23.74 239 VAL A C 1
ATOM 1792 O O . VAL A 1 247 ? 2.226 -6.543 -20.141 1.00 23.25 239 VAL A O 1
ATOM 1796 N N . VAL A 1 248 ? 2.369 -7.361 -18.047 1.00 23.54 240 VAL A N 1
ATOM 1797 C CA . VAL A 1 248 ? 1.929 -8.692 -18.487 1.00 21.92 240 VAL A CA 1
ATOM 1798 C C . VAL A 1 248 ? 0.551 -8.605 -19.131 1.00 23.86 240 VAL A C 1
ATOM 1799 O O . VAL A 1 248 ? 0.311 -9.147 -20.220 1.00 23.02 240 VAL A O 1
ATOM 1803 N N . ALA A 1 249 ? -0.381 -7.932 -18.454 1.00 21.32 241 ALA A N 1
ATOM 1804 C CA . ALA A 1 249 ? -1.732 -7.799 -18.984 1.00 21.35 241 ALA A CA 1
ATOM 1805 C C . ALA A 1 249 ? -1.725 -7.143 -20.361 1.00 21.82 241 ALA A C 1
ATOM 1806 O O . ALA A 1 249 ? -2.406 -7.607 -21.281 1.00 21.54 241 ALA A O 1
ATOM 1808 N N . ALA A 1 250 ? -0.961 -6.058 -20.524 1.00 22.96 242 ALA A N 1
ATOM 1809 C CA . ALA A 1 250 ? -0.917 -5.384 -21.820 1.00 25.03 242 ALA A CA 1
ATOM 1810 C C . ALA A 1 250 ? -0.316 -6.283 -22.891 1.00 21.51 242 ALA A C 1
ATOM 1811 O O . ALA A 1 250 ? -0.804 -6.318 -24.029 1.00 23.79 242 ALA A O 1
ATOM 1813 N N . LEU A 1 251 ? 0.761 -6.997 -22.555 1.00 21.30 243 LEU A N 1
ATOM 1814 C CA . LEU A 1 251 ? 1.389 -7.893 -23.518 1.00 24.26 243 LEU A CA 1
ATOM 1815 C C . LEU A 1 251 ? 0.433 -8.997 -23.930 1.00 27.76 243 LEU A C 1
ATOM 1816 O O . LEU A 1 251 ? 0.267 -9.282 -25.123 1.00 25.46 243 LEU A O 1
ATOM 1821 N N . LEU A 1 252 ? -0.204 -9.636 -22.945 1.00 22.86 244 LEU A N 1
ATOM 1822 C CA . LEU A 1 252 ? -1.135 -10.710 -23.243 1.00 25.12 244 LEU A CA 1
ATOM 1823 C C . LEU A 1 252 ? -2.330 -10.197 -24.030 1.00 25.47 244 LEU A C 1
ATOM 1824 O O . LEU A 1 252 ? -2.787 -10.858 -24.966 1.00 26.60 244 LEU A O 1
ATOM 1829 N N . HIS A 1 253 ? -2.858 -9.026 -23.663 1.00 23.01 245 HIS A N 1
ATOM 1830 C CA . HIS A 1 253 ? -3.980 -8.462 -24.413 1.00 26.76 245 HIS A CA 1
ATOM 1831 C C . HIS A 1 253 ? -3.617 -8.277 -25.883 1.00 26.16 245 HIS A C 1
ATOM 1832 O O . HIS A 1 253 ? -4.424 -8.563 -26.779 1.00 24.76 245 HIS A O 1
ATOM 1839 N N . LYS A 1 254 ? -2.398 -7.804 -26.142 1.00 24.06 246 LYS A N 1
ATOM 1840 C CA . LYS A 1 254 ? -1.910 -7.650 -27.507 1.00 27.21 246 LYS A CA 1
ATOM 1841 C C . LYS A 1 254 ? -1.742 -9.003 -28.194 1.00 25.89 246 LYS A C 1
ATOM 1842 O O . LYS A 1 254 ? -2.122 -9.170 -29.360 1.00 26.33 246 LYS A O 1
ATOM 1848 N N . ALA A 1 255 ? -1.172 -9.979 -27.489 1.00 27.30 247 ALA A N 1
ATOM 1849 C CA . ALA A 1 255 ? -0.860 -11.260 -28.112 1.00 27.60 247 ALA A CA 1
ATOM 1850 C C . ALA A 1 255 ? -2.110 -12.099 -28.349 1.00 27.37 247 ALA A C 1
ATOM 1851 O O . ALA A 1 255 ? -2.276 -12.680 -29.428 1.00 24.80 247 ALA A O 1
ATOM 1853 N N . ILE A 1 256 ? -2.991 -12.209 -27.350 1.00 24.91 248 ILE A N 1
ATOM 1854 C CA . ILE A 1 256 ? -4.069 -13.189 -27.400 1.00 26.65 248 ILE A CA 1
ATOM 1855 C C . ILE A 1 256 ? -5.454 -12.590 -27.218 1.00 27.01 248 ILE A C 1
ATOM 1856 O O . ILE A 1 256 ? -6.434 -13.335 -27.232 1.00 23.70 248 ILE A O 1
ATOM 1861 N N . GLY A 1 257 ? -5.578 -11.272 -27.061 1.00 22.56 249 GLY A N 1
ATOM 1862 C CA . GLY A 1 257 ? -6.882 -10.630 -26.987 1.00 23.79 249 GLY A CA 1
ATOM 1863 C C . GLY A 1 257 ? -7.901 -11.213 -26.016 1.00 27.56 249 GLY A C 1
ATOM 1864 O O . GLY A 1 257 ? -7.646 -11.317 -24.811 1.00 26.59 249 GLY A O 1
ATOM 1865 N N . ASP A 1 258 ? -9.062 -11.613 -26.548 1.00 28.10 250 ASP A N 1
ATOM 1866 C CA A ASP A 1 258 ? -10.154 -12.116 -25.723 0.49 31.39 250 ASP A CA 1
ATOM 1867 C CA B ASP A 1 258 ? -10.166 -12.127 -25.743 0.51 31.40 250 ASP A CA 1
ATOM 1868 C C . ASP A 1 258 ? -9.837 -13.446 -25.053 1.00 29.88 250 ASP A C 1
ATOM 1869 O O . ASP A 1 258 ? -10.615 -13.888 -24.202 1.00 29.65 250 ASP A O 1
ATOM 1878 N N . GLN A 1 259 ? -8.719 -14.090 -25.400 1.00 26.39 251 GLN A N 1
ATOM 1879 C CA . GLN A 1 259 ? -8.347 -15.324 -24.718 1.00 25.07 251 GLN A CA 1
ATOM 1880 C C . GLN A 1 259 ? -7.899 -15.064 -23.283 1.00 26.02 251 GLN A C 1
ATOM 1881 O O . GLN A 1 259 ? -7.808 -16.009 -22.494 1.00 24.96 251 GLN A O 1
ATOM 1887 N N . LEU A 1 260 ? -7.606 -13.813 -22.939 1.00 23.09 252 LEU A N 1
ATOM 1888 C CA . LEU A 1 260 ? -7.157 -13.455 -21.601 1.00 21.38 252 LEU A CA 1
ATOM 1889 C C . LEU A 1 260 ? -8.343 -13.193 -20.682 1.00 24.06 252 LEU A C 1
ATOM 1890 O O . LEU A 1 260 ? -9.302 -12.515 -21.059 1.00 24.45 252 LEU A O 1
ATOM 1895 N N . THR A 1 261 ? -8.262 -13.724 -19.466 1.00 23.28 253 THR A N 1
ATOM 1896 C CA . THR A 1 261 ? -9.166 -13.365 -18.384 1.00 21.84 253 THR A CA 1
ATOM 1897 C C . THR A 1 261 ? -8.326 -12.976 -17.176 1.00 23.42 253 THR A C 1
ATOM 1898 O O . THR A 1 261 ? -7.391 -13.694 -16.803 1.00 23.95 253 THR A O 1
ATOM 1902 N N . CYS A 1 262 ? -8.646 -11.831 -16.585 1.00 22.92 254 CYS A N 1
ATOM 1903 C CA . CYS A 1 262 ? -7.983 -11.347 -15.385 1.00 19.52 254 CYS A CA 1
ATOM 1904 C C . CYS A 1 262 ? -8.919 -11.457 -14.189 1.00 24.08 254 CYS A C 1
ATOM 1905 O O . CYS A 1 262 ? -10.133 -11.248 -14.307 1.00 21.51 254 CYS A O 1
ATOM 1908 N N . VAL A 1 263 ? -8.343 -11.785 -13.040 1.00 24.26 255 VAL A N 1
ATOM 1909 C CA . VAL A 1 263 ? -9.050 -11.774 -11.765 1.00 20.82 255 VAL A CA 1
ATOM 1910 C C . VAL A 1 263 ? -8.338 -10.772 -10.883 1.00 22.03 255 VAL A C 1
ATOM 1911 O O . VAL A 1 263 ? -7.125 -10.890 -10.663 1.00 20.67 255 VAL A O 1
ATOM 1915 N N . PHE A 1 264 ? -9.078 -9.773 -10.413 1.00 22.68 256 PHE A N 1
ATOM 1916 C CA . PHE A 1 264 ? -8.585 -8.788 -9.459 1.00 20.56 256 PHE A CA 1
ATOM 1917 C C . PHE A 1 264 ? -9.295 -8.983 -8.126 1.00 20.00 256 PHE A C 1
ATOM 1918 O O . PHE A 1 264 ? -10.527 -9.049 -8.080 1.00 21.79 256 PHE A O 1
ATOM 1926 N N . VAL A 1 265 ? -8.522 -9.049 -7.044 1.00 22.07 257 VAL A N 1
ATOM 1927 C CA . VAL A 1 265 ? -9.049 -9.297 -5.706 1.00 19.73 257 VAL A CA 1
ATOM 1928 C C . VAL A 1 265 ? -8.902 -8.026 -4.887 1.00 21.42 257 VAL A C 1
ATOM 1929 O O . VAL A 1 265 ? -7.781 -7.579 -4.618 1.00 20.58 257 VAL A O 1
ATOM 1933 N N . ASP A 1 266 ? -10.027 -7.456 -4.473 1.00 22.60 258 ASP A N 1
ATOM 1934 C CA . ASP A 1 266 ? -10.019 -6.382 -3.489 1.00 21.96 258 ASP A CA 1
ATOM 1935 C C . ASP A 1 266 ? -10.066 -7.030 -2.108 1.00 22.45 258 ASP A C 1
ATOM 1936 O O . ASP A 1 266 ? -11.118 -7.513 -1.677 1.00 22.48 258 ASP A O 1
ATOM 1941 N N . ASN A 1 267 ? -8.926 -7.045 -1.418 1.00 21.12 259 ASN A N 1
ATOM 1942 C CA . ASN A 1 267 ? -8.814 -7.729 -0.138 1.00 22.10 259 ASN A CA 1
ATOM 1943 C C . ASN A 1 267 ? -9.152 -6.836 1.043 1.00 21.11 259 ASN A C 1
ATOM 1944 O O . ASN A 1 267 ? -8.891 -7.222 2.185 1.00 21.08 259 ASN A O 1
ATOM 1949 N N . GLY A 1 268 ? -9.712 -5.652 0.800 1.00 23.35 260 GLY A N 1
ATOM 1950 C CA . GLY A 1 268 ? -9.955 -4.713 1.878 1.00 18.68 260 GLY A CA 1
ATOM 1951 C C . GLY A 1 268 ? -8.725 -4.012 2.407 1.00 22.02 260 GLY A C 1
ATOM 1952 O O . GLY A 1 268 ? -8.851 -3.169 3.305 1.00 19.53 260 GLY A O 1
ATOM 1953 N N . LEU A 1 269 ? -7.543 -4.329 1.883 1.00 17.52 261 LEU A N 1
ATOM 1954 C CA . LEU A 1 269 ? -6.280 -3.770 2.343 1.00 20.71 261 LEU A CA 1
ATOM 1955 C C . LEU A 1 269 ? -5.622 -2.900 1.277 1.00 20.34 261 LEU A C 1
ATOM 1956 O O . LEU A 1 269 ? -4.400 -2.718 1.284 1.00 17.96 261 LEU A O 1
ATOM 1961 N N . LEU A 1 270 ? -6.407 -2.376 0.351 1.00 17.27 262 LEU A N 1
ATOM 1962 C CA . LEU A 1 270 ? -5.880 -1.536 -0.711 1.00 18.26 262 LEU A CA 1
ATOM 1963 C C . LEU A 1 270 ? -6.066 -0.064 -0.354 1.00 22.25 262 LEU A C 1
ATOM 1964 O O . LEU A 1 270 ? -6.741 0.298 0.614 1.00 18.28 262 LEU A O 1
ATOM 1969 N N . ARG A 1 271 ? -5.460 0.794 -1.162 1.00 19.79 263 ARG A N 1
ATOM 1970 C CA A ARG A 1 271 ? -5.570 2.222 -0.933 0.54 21.28 263 ARG A CA 1
ATOM 1971 C CA B ARG A 1 271 ? -5.558 2.228 -0.956 0.46 21.14 263 ARG A CA 1
ATOM 1972 C C . ARG A 1 271 ? -6.915 2.744 -1.440 1.00 21.36 263 ARG A C 1
ATOM 1973 O O . ARG A 1 271 ? -7.699 2.026 -2.070 1.00 21.15 263 ARG A O 1
ATOM 1988 N N . LEU A 1 272 ? -7.179 4.014 -1.148 1.00 23.91 264 LEU A N 1
ATOM 1989 C CA . LEU A 1 272 ? -8.457 4.647 -1.466 1.00 25.65 264 LEU A CA 1
ATOM 1990 C C . LEU A 1 272 ? -8.810 4.497 -2.941 1.00 24.56 264 LEU A C 1
ATOM 1991 O O . LEU A 1 272 ? -8.043 4.907 -3.811 1.00 23.36 264 LEU A O 1
ATOM 1996 N N . ASN A 1 273 ? -9.979 3.908 -3.205 1.00 25.33 265 ASN A N 1
ATOM 1997 C CA . ASN A 1 273 ? -10.524 3.696 -4.551 1.00 26.16 265 ASN A CA 1
ATOM 1998 C C . ASN A 1 273 ? -9.625 2.843 -5.441 1.00 25.99 265 ASN A C 1
ATOM 1999 O O . ASN A 1 273 ? -9.764 2.879 -6.668 1.00 23.64 265 ASN A O 1
ATOM 2004 N N . GLU A 1 274 ? -8.706 2.059 -4.866 1.00 25.06 266 GLU A N 1
ATOM 2005 C CA . GLU A 1 274 ? -7.759 1.329 -5.704 1.00 24.33 266 GLU A CA 1
ATOM 2006 C C . GLU A 1 274 ? -8.473 0.329 -6.612 1.00 25.27 266 GLU A C 1
ATOM 2007 O O . GLU A 1 274 ? -8.129 0.197 -7.794 1.00 21.53 266 GLU A O 1
ATOM 2013 N N . GLY A 1 275 ? -9.495 -0.354 -6.089 1.00 24.13 267 GLY A N 1
ATOM 2014 C CA . GLY A 1 275 ? -10.220 -1.313 -6.908 1.00 23.36 267 GLY A CA 1
ATOM 2015 C C . GLY A 1 275 ? -10.932 -0.673 -8.083 1.00 24.81 267 GLY A C 1
ATOM 2016 O O . GLY A 1 275 ? -10.899 -1.197 -9.201 1.00 23.02 267 GLY A O 1
ATOM 2017 N N . ASP A 1 276 ? -11.586 0.470 -7.848 1.00 25.88 268 ASP A N 1
ATOM 2018 C CA . ASP A 1 276 ? -12.243 1.185 -8.938 1.00 26.60 268 ASP A CA 1
ATOM 2019 C C . ASP A 1 276 ? -11.244 1.597 -10.010 1.00 26.73 268 ASP A C 1
ATOM 2020 O O . ASP A 1 276 ? -11.564 1.587 -11.205 1.00 25.59 268 ASP A O 1
ATOM 2025 N N . GLN A 1 277 ? -10.029 1.970 -9.601 1.00 27.41 269 GLN A N 1
ATOM 2026 C CA . GLN A 1 277 ? -9.037 2.436 -10.565 1.00 24.60 269 GLN A CA 1
ATOM 2027 C C . GLN A 1 277 ? -8.486 1.282 -11.393 1.00 22.89 269 GLN A C 1
ATOM 2028 O O . GLN A 1 277 ? -8.236 1.437 -12.596 1.00 25.04 269 GLN A O 1
ATOM 2034 N N . VAL A 1 278 ? -8.292 0.116 -10.773 1.00 24.95 270 VAL A N 1
ATOM 2035 C CA . VAL A 1 278 ? -7.904 -1.072 -11.532 1.00 21.53 270 VAL A CA 1
ATOM 2036 C C . VAL A 1 278 ? -8.952 -1.386 -12.597 1.00 24.61 270 VAL A C 1
ATOM 2037 O O . VAL A 1 278 ? -8.629 -1.590 -13.772 1.00 25.50 270 VAL A O 1
ATOM 2041 N N . MET A 1 279 ? -10.228 -1.413 -12.206 1.00 23.74 271 MET A N 1
ATOM 2042 C CA . MET A 1 279 ? -11.285 -1.688 -13.177 1.00 25.46 271 MET A CA 1
ATOM 2043 C C . MET A 1 279 ? -11.356 -0.600 -14.242 1.00 29.05 271 MET A C 1
ATOM 2044 O O . MET A 1 279 ? -11.510 -0.895 -15.436 1.00 27.55 271 MET A O 1
ATOM 2049 N N . GLN A 1 280 ? -11.254 0.665 -13.825 1.00 28.77 272 GLN A N 1
ATOM 2050 C CA . GLN A 1 280 ? -11.293 1.773 -14.774 1.00 29.39 272 GLN A CA 1
ATOM 2051 C C . GLN A 1 280 ? -10.237 1.612 -15.858 1.00 32.10 272 GLN A C 1
ATOM 2052 O O . GLN A 1 280 ? -10.516 1.812 -17.047 1.00 33.72 272 GLN A O 1
ATOM 2058 N N . MET A 1 281 ? -9.022 1.233 -15.474 1.00 30.11 273 MET A N 1
ATOM 2059 C CA . MET A 1 281 ? -7.939 1.208 -16.446 1.00 30.47 273 MET A CA 1
ATOM 2060 C C . MET A 1 281 ? -7.943 -0.070 -17.276 1.00 34.05 273 MET A C 1
ATOM 2061 O O . MET A 1 281 ? -7.817 -0.019 -18.501 1.00 35.61 273 MET A O 1
ATOM 2066 N N . PHE A 1 282 ? -8.071 -1.230 -16.635 1.00 28.26 274 PHE A N 1
ATOM 2067 C CA . PHE A 1 282 ? -7.869 -2.464 -17.389 1.00 32.44 274 PHE A CA 1
ATOM 2068 C C . PHE A 1 282 ? -9.139 -2.909 -18.101 1.00 29.02 274 PHE A C 1
ATOM 2069 O O . PHE A 1 282 ? -9.101 -3.284 -19.282 1.00 32.37 274 PHE A O 1
ATOM 2077 N N . ALA A 1 283 ? -10.275 -2.860 -17.410 1.00 26.24 275 ALA A N 1
ATOM 2078 C CA . ALA A 1 283 ? -11.526 -3.266 -18.036 1.00 29.25 275 ALA A CA 1
ATOM 2079 C C . ALA A 1 283 ? -12.071 -2.163 -18.938 1.00 34.43 275 ALA A C 1
ATOM 2080 O O . ALA A 1 283 ? -12.306 -2.382 -20.132 1.00 33.03 275 ALA A O 1
ATOM 2082 N N . GLU A 1 284 ? -12.268 -0.965 -18.387 1.00 30.02 276 GLU A N 1
ATOM 2083 C CA . GLU A 1 284 ? -12.921 0.094 -19.152 1.00 36.32 276 GLU A CA 1
ATOM 2084 C C . GLU A 1 284 ? -11.992 0.661 -20.220 1.00 35.21 276 GLU A C 1
ATOM 2085 O O . GLU A 1 284 ? -12.294 0.593 -21.416 1.00 35.81 276 GLU A O 1
ATOM 2091 N N . ASN A 1 285 ? -10.846 1.214 -19.809 1.00 34.54 277 ASN A N 1
ATOM 2092 C CA . ASN A 1 285 ? -9.945 1.844 -20.774 1.00 34.40 277 ASN A CA 1
ATOM 2093 C C . ASN A 1 285 ? -9.385 0.827 -21.765 1.00 35.76 277 ASN A C 1
ATOM 2094 O O . ASN A 1 285 ? -9.489 1.009 -22.983 1.00 37.90 277 ASN A O 1
ATOM 2099 N N . MET A 1 286 ? -8.788 -0.255 -21.265 1.00 32.64 278 MET A N 1
ATOM 2100 C CA . MET A 1 286 ? -8.057 -1.180 -22.125 1.00 34.66 278 MET A CA 1
ATOM 2101 C C . MET A 1 286 ? -8.904 -2.329 -22.671 1.00 34.26 278 MET A C 1
ATOM 2102 O O . MET A 1 286 ? -8.410 -3.095 -23.505 1.00 32.55 278 MET A O 1
ATOM 2107 N N . GLY A 1 287 ? -10.153 -2.472 -22.236 1.00 31.80 279 GLY A N 1
ATOM 2108 C CA . GLY A 1 287 ? -11.021 -3.503 -22.778 1.00 29.48 279 GLY A CA 1
ATOM 2109 C C . GLY A 1 287 ? -10.668 -4.927 -22.407 1.00 29.73 279 GLY A C 1
ATOM 2110 O O . GLY A 1 287 ? -11.072 -5.856 -23.110 1.00 33.07 279 GLY A O 1
ATOM 2111 N N . ILE A 1 288 ? -9.934 -5.132 -21.329 1.00 26.95 280 ILE A N 1
ATOM 2112 C CA . ILE A 1 288 ? -9.563 -6.469 -20.878 1.00 27.47 280 ILE A CA 1
ATOM 2113 C C . ILE A 1 288 ? -10.664 -7.008 -19.978 1.00 25.57 280 ILE A C 1
ATOM 2114 O O . ILE A 1 288 ? -11.249 -6.267 -19.184 1.00 27.92 280 ILE A O 1
ATOM 2119 N N . ARG A 1 289 ? -10.978 -8.295 -20.129 1.00 24.77 281 ARG A N 1
ATOM 2120 C CA . ARG A 1 289 ? -11.916 -8.971 -19.241 1.00 25.01 281 ARG A CA 1
ATOM 2121 C C . ARG A 1 289 ? -11.306 -9.059 -17.846 1.00 25.28 281 ARG A C 1
ATOM 2122 O O . ARG A 1 289 ? -10.285 -9.725 -17.648 1.00 26.82 281 ARG A O 1
ATOM 2130 N N . VAL A 1 290 ? -11.909 -8.375 -16.881 1.00 22.90 282 VAL A N 1
ATOM 2131 C CA . VAL A 1 290 ? -11.444 -8.398 -15.497 1.00 20.51 282 VAL A CA 1
ATOM 2132 C C . VAL A 1 290 ? -12.611 -8.791 -14.605 1.00 25.50 282 VAL A C 1
ATOM 2133 O O . VAL A 1 290 ? -13.654 -8.125 -14.608 1.00 25.00 282 VAL A O 1
ATOM 2137 N N . ILE A 1 291 ? -12.423 -9.844 -13.820 1.00 22.45 283 ILE A N 1
ATOM 2138 C CA . ILE A 1 291 ? -13.380 -10.250 -12.803 1.00 20.76 283 ILE A CA 1
ATOM 2139 C C . ILE A 1 291 ? -12.925 -9.659 -11.473 1.00 22.02 283 ILE A C 1
ATOM 2140 O O . ILE A 1 291 ? -11.794 -9.902 -11.030 1.00 22.02 283 ILE A O 1
ATOM 2145 N N . ARG A 1 292 ? -13.789 -8.876 -10.841 1.00 21.00 284 ARG A N 1
ATOM 2146 C CA . ARG A 1 292 ? -13.480 -8.249 -9.557 1.00 23.72 284 ARG A CA 1
ATOM 2147 C C . ARG A 1 292 ? -14.073 -9.081 -8.426 1.00 26.33 284 ARG A C 1
ATOM 2148 O O . ARG A 1 292 ? -15.292 -9.261 -8.357 1.00 25.08 284 ARG A O 1
ATOM 2156 N N . ALA A 1 293 ? -13.217 -9.563 -7.532 1.00 22.42 285 ALA A N 1
ATOM 2157 C CA . ALA A 1 293 ? -13.655 -10.261 -6.332 1.00 26.39 285 ALA A CA 1
ATOM 2158 C C . ALA A 1 293 ? -13.565 -9.278 -5.167 1.00 24.58 285 ALA A C 1
ATOM 2159 O O . ALA A 1 293 ? -12.468 -8.883 -4.766 1.00 23.09 285 ALA A O 1
ATOM 2161 N N . ASP A 1 294 ? -14.717 -8.864 -4.640 1.00 28.63 286 ASP A N 1
ATOM 2162 C CA . ASP A 1 294 ? -14.759 -7.944 -3.502 1.00 27.71 286 ASP A CA 1
ATOM 2163 C C . ASP A 1 294 ? -14.749 -8.780 -2.226 1.00 27.60 286 ASP A C 1
ATOM 2164 O O . ASP A 1 294 ? -15.773 -9.336 -1.818 1.00 30.07 286 ASP A O 1
ATOM 2169 N N . ALA A 1 295 ? -13.577 -8.872 -1.593 1.00 22.19 287 ALA A N 1
ATOM 2170 C CA . ALA A 1 295 ? -13.361 -9.788 -0.478 1.00 24.52 287 ALA A CA 1
ATOM 2171 C C . ALA A 1 295 ? -12.977 -9.069 0.816 1.00 26.30 287 ALA A C 1
ATOM 2172 O O . ALA A 1 295 ? -12.370 -9.684 1.702 1.00 22.54 287 ALA A O 1
ATOM 2174 N N . GLU A 1 296 ? -13.319 -7.783 0.944 1.00 21.65 288 GLU A N 1
ATOM 2175 C CA . GLU A 1 296 ? -12.931 -7.024 2.135 1.00 22.02 288 GLU A CA 1
ATOM 2176 C C . GLU A 1 296 ? -13.387 -7.713 3.416 1.00 24.83 288 GLU A C 1
ATOM 2177 O O . GLU A 1 296 ? -12.601 -7.893 4.355 1.00 25.20 288 GLU A O 1
ATOM 2183 N N . ALA A 1 297 ? -14.668 -8.089 3.479 1.00 24.08 289 ALA A N 1
ATOM 2184 C CA . ALA A 1 297 ? -15.219 -8.642 4.716 1.00 25.46 289 ALA A CA 1
ATOM 2185 C C . ALA A 1 297 ? -14.526 -9.941 5.090 1.00 23.37 289 ALA A C 1
ATOM 2186 O O . ALA A 1 297 ? -14.267 -10.211 6.270 1.00 20.95 289 ALA A O 1
ATOM 2188 N N . ARG A 1 298 ? -14.232 -10.760 4.086 1.00 25.31 290 ARG A N 1
ATOM 2189 C CA . ARG A 1 298 ? -13.550 -12.031 4.291 1.00 25.27 290 ARG A CA 1
ATOM 2190 C C . ARG A 1 298 ? -12.175 -11.834 4.925 1.00 24.62 290 ARG A C 1
ATOM 2191 O O . ARG A 1 298 ? -11.792 -12.561 5.852 1.00 21.46 290 ARG A O 1
ATOM 2199 N N . PHE A 1 299 ? -11.412 -10.855 4.429 1.00 20.19 291 PHE A N 1
ATOM 2200 C CA . PHE A 1 299 ? -10.081 -10.605 4.971 1.00 20.13 291 PHE A CA 1
ATOM 2201 C C . PHE A 1 299 ? -10.159 -9.983 6.360 1.00 20.49 291 PHE A C 1
ATOM 2202 O O . PHE A 1 299 ? -9.407 -10.371 7.262 1.00 19.47 291 PHE A O 1
ATOM 2210 N N . LEU A 1 300 ? -11.077 -9.033 6.551 1.00 18.13 292 LEU A N 1
ATOM 2211 C CA . LEU A 1 300 ? -11.241 -8.403 7.856 1.00 21.98 292 LEU A CA 1
ATOM 2212 C C . LEU A 1 300 ? -11.720 -9.404 8.899 1.00 22.51 292 LEU A C 1
ATOM 2213 O O . LEU A 1 300 ? -11.304 -9.342 10.062 1.00 20.30 292 LEU A O 1
ATOM 2218 N N . ASN A 1 301 ? -12.614 -10.323 8.512 1.00 20.35 293 ASN A N 1
ATOM 2219 C CA . ASN A 1 301 ? -13.060 -11.336 9.460 1.00 21.08 293 ASN A CA 1
ATOM 2220 C C . ASN A 1 301 ? -11.909 -12.244 9.863 1.00 23.15 293 ASN A C 1
ATOM 2221 O O . ASN A 1 301 ? -11.790 -12.625 11.034 1.00 21.38 293 ASN A O 1
ATOM 2226 N N . ALA A 1 302 ? -11.049 -12.602 8.905 1.00 19.14 294 ALA A N 1
ATOM 2227 C CA . ALA A 1 302 ? -9.926 -13.483 9.211 1.00 19.25 294 ALA A CA 1
ATOM 2228 C C . ALA A 1 302 ? -8.855 -12.768 10.032 1.00 20.68 294 ALA A C 1
ATOM 2229 O O . ALA A 1 302 ? -8.120 -13.416 10.789 1.00 21.04 294 ALA A O 1
ATOM 2231 N N . LEU A 1 303 ? -8.769 -11.438 9.918 1.00 19.31 295 LEU A N 1
ATOM 2232 C CA . LEU A 1 303 ? -7.751 -10.667 10.621 1.00 20.14 295 LEU A CA 1
ATOM 2233 C C . LEU A 1 303 ? -8.201 -10.179 11.993 1.00 21.80 295 LEU A C 1
ATOM 2234 O O . LEU A 1 303 ? -7.352 -9.798 12.808 1.00 21.80 295 LEU A O 1
ATOM 2239 N N . ALA A 1 304 ? -9.506 -10.163 12.257 1.00 19.46 296 ALA A N 1
ATOM 2240 C CA . ALA A 1 304 ? -10.016 -9.650 13.519 1.00 21.67 296 ALA A CA 1
ATOM 2241 C C . ALA A 1 304 ? -9.343 -10.350 14.688 1.00 23.09 296 ALA A C 1
ATOM 2242 O O . ALA A 1 304 ? -9.222 -11.579 14.706 1.00 20.91 296 ALA A O 1
ATOM 2244 N N . GLY A 1 305 ? -8.875 -9.553 15.648 1.00 21.63 297 GLY A N 1
ATOM 2245 C CA . GLY A 1 305 ? -8.283 -10.082 16.856 1.00 26.34 297 GLY A CA 1
ATOM 2246 C C . GLY A 1 305 ? -6.887 -10.635 16.701 1.00 27.41 297 GLY A C 1
ATOM 2247 O O . GLY A 1 305 ? -6.359 -11.204 17.658 1.00 27.56 297 GLY A O 1
ATOM 2248 N N . VAL A 1 306 ? -6.260 -10.475 15.543 1.00 18.86 298 VAL A N 1
ATOM 2249 C CA . VAL A 1 306 ? -4.932 -11.020 15.297 1.00 22.53 298 VAL A CA 1
ATOM 2250 C C . VAL A 1 306 ? -3.939 -9.868 15.352 1.00 26.57 298 VAL A C 1
ATOM 2251 O O . VAL A 1 306 ? -3.994 -8.957 14.521 1.00 21.85 298 VAL A O 1
ATOM 2255 N N . THR A 1 307 ? -3.024 -9.904 16.324 1.00 22.19 299 THR A N 1
ATOM 2256 C CA . THR A 1 307 ? -2.067 -8.817 16.494 1.00 28.32 299 THR A CA 1
ATOM 2257 C C . THR A 1 307 ? -0.663 -9.131 15.994 1.00 27.21 299 THR A C 1
ATOM 2258 O O . THR A 1 307 ? 0.087 -8.194 15.703 1.00 27.66 299 THR A O 1
ATOM 2262 N N . ASP A 1 308 ? -0.286 -10.396 15.881 1.00 23.26 300 ASP A N 1
ATOM 2263 C CA . ASP A 1 308 ? 1.087 -10.734 15.486 1.00 26.54 300 ASP A CA 1
ATOM 2264 C C . ASP A 1 308 ? 1.306 -10.477 13.995 1.00 27.70 300 ASP A C 1
ATOM 2265 O O . ASP A 1 308 ? 0.581 -11.049 13.166 1.00 22.50 300 ASP A O 1
ATOM 2270 N N . PRO A 1 309 ? 2.297 -9.657 13.607 1.00 24.04 301 PRO A N 1
ATOM 2271 C CA . PRO A 1 309 ? 2.473 -9.337 12.176 1.00 28.44 301 PRO A CA 1
ATOM 2272 C C . PRO A 1 309 ? 2.788 -10.542 11.310 1.00 23.26 301 PRO A C 1
ATOM 2273 O O . PRO A 1 309 ? 2.401 -10.575 10.137 1.00 18.67 301 PRO A O 1
ATOM 2277 N N . GLU A 1 310 ? 3.518 -11.524 11.835 1.00 26.14 302 GLU A N 1
ATOM 2278 C CA . GLU A 1 310 ? 3.792 -12.707 11.025 1.00 31.79 302 GLU A CA 1
ATOM 2279 C C . GLU A 1 310 ? 2.523 -13.518 10.813 1.00 23.05 302 GLU A C 1
ATOM 2280 O O . GLU A 1 310 ? 2.285 -14.034 9.713 1.00 21.46 302 GLU A O 1
ATOM 2286 N N . ALA A 1 311 ? 1.677 -13.593 11.839 1.00 24.23 303 ALA A N 1
ATOM 2287 C CA . ALA A 1 311 ? 0.387 -14.257 11.679 1.00 28.50 303 ALA A CA 1
ATOM 2288 C C . ALA A 1 311 ? -0.500 -13.501 10.700 1.00 24.34 303 ALA A C 1
ATOM 2289 O O . ALA A 1 311 ? -1.210 -14.117 9.899 1.00 20.38 303 ALA A O 1
ATOM 2291 N N . LYS A 1 312 ? -0.464 -12.164 10.738 1.00 20.10 304 LYS A N 1
ATOM 2292 C CA . LYS A 1 312 ? -1.250 -11.385 9.786 1.00 22.09 304 LYS A CA 1
ATOM 2293 C C . LYS A 1 312 ? -0.808 -11.659 8.354 1.00 18.86 304 LYS A C 1
ATOM 2294 O O . LYS A 1 312 ? -1.646 -11.884 7.471 1.00 21.17 304 LYS A O 1
ATOM 2300 N N . ARG A 1 313 ? 0.507 -11.670 8.110 1.00 20.49 305 ARG A N 1
ATOM 2301 C CA . ARG A 1 313 ? 1.016 -11.938 6.768 1.00 18.25 305 ARG A CA 1
ATOM 2302 C C . ARG A 1 313 ? 0.625 -13.338 6.291 1.00 20.74 305 ARG A C 1
ATOM 2303 O O . ARG A 1 313 ? 0.265 -13.526 5.126 1.00 18.72 305 ARG A O 1
ATOM 2311 N N . LYS A 1 314 ? 0.694 -14.329 7.177 1.00 24.00 306 LYS A N 1
ATOM 2312 C CA . LYS A 1 314 ? 0.296 -15.683 6.795 1.00 26.55 306 LYS A CA 1
ATOM 2313 C C . LYS A 1 314 ? -1.190 -15.751 6.465 1.00 23.30 306 LYS A C 1
ATOM 2314 O O . LYS A 1 314 ? -1.587 -16.381 5.476 1.00 23.37 306 LYS A O 1
ATOM 2316 N N . ILE A 1 315 ? -2.024 -15.094 7.274 1.00 18.71 307 ILE A N 1
ATOM 2317 C CA . ILE A 1 315 ? -3.467 -15.110 7.048 1.00 20.80 307 ILE A CA 1
ATOM 2318 C C . ILE A 1 315 ? -3.812 -14.468 5.709 1.00 23.59 307 ILE A C 1
ATOM 2319 O O . ILE A 1 315 ? -4.600 -15.011 4.926 1.00 20.66 307 ILE A O 1
ATOM 2324 N N . ILE A 1 316 ? -3.213 -13.308 5.421 1.00 20.19 308 ILE A N 1
ATOM 2325 C CA . ILE A 1 316 ? -3.524 -12.575 4.198 1.00 19.08 308 ILE A CA 1
ATOM 2326 C C . ILE A 1 316 ? -3.079 -13.357 2.971 1.00 18.60 308 ILE A C 1
ATOM 2327 O O . ILE A 1 316 ? -3.806 -13.438 1.978 1.00 19.77 308 ILE A O 1
ATOM 2332 N N . GLY A 1 317 ? -1.882 -13.947 3.020 1.00 17.98 309 GLY A N 1
ATOM 2333 C CA . GLY A 1 317 ? -1.417 -14.733 1.890 1.00 19.95 309 GLY A CA 1
ATOM 2334 C C . GLY A 1 317 ? -2.280 -15.957 1.654 1.00 23.47 309 GLY A C 1
ATOM 2335 O O . GLY A 1 317 ? -2.582 -16.307 0.509 1.00 25.39 309 GLY A O 1
ATOM 2336 N N . ARG A 1 318 ? -2.706 -16.609 2.735 1.00 21.26 310 ARG A N 1
ATOM 2337 C CA . ARG A 1 318 ? -3.554 -17.789 2.603 1.00 26.77 310 ARG A CA 1
ATOM 2338 C C . ARG A 1 318 ? -4.925 -17.429 2.040 1.00 25.60 310 ARG A C 1
ATOM 2339 O O . ARG A 1 318 ? -5.404 -18.074 1.102 1.00 23.08 310 ARG A O 1
ATOM 2347 N N . GLU A 1 319 ? -5.574 -16.394 2.591 1.00 22.08 311 GLU A N 1
ATOM 2348 C CA . GLU A 1 319 ? -6.911 -16.041 2.106 1.00 24.29 311 GLU A CA 1
ATOM 2349 C C . GLU A 1 319 ? -6.872 -15.548 0.660 1.00 24.26 311 GLU A C 1
ATOM 2350 O O . GLU A 1 319 ? -7.823 -15.775 -0.096 1.00 23.32 311 GLU A O 1
ATOM 2356 N N . PHE A 1 320 ? -5.788 -14.878 0.254 1.00 20.21 312 PHE A N 1
ATOM 2357 C CA . PHE A 1 320 ? -5.694 -14.413 -1.127 1.00 20.63 312 PHE A CA 1
ATOM 2358 C C . PHE A 1 320 ? -5.698 -15.596 -2.092 1.00 20.38 312 PHE A C 1
ATOM 2359 O O . PHE A 1 320 ? -6.455 -15.619 -3.068 1.00 21.60 312 PHE A O 1
ATOM 2367 N N . ILE A 1 321 ? -4.853 -16.590 -1.824 1.00 20.01 313 ILE A N 1
ATOM 2368 C CA . ILE A 1 321 ? -4.797 -17.790 -2.659 1.00 22.81 313 ILE A CA 1
ATOM 2369 C C . ILE A 1 321 ? -6.156 -18.478 -2.709 1.00 22.88 313 ILE A C 1
ATOM 2370 O O . ILE A 1 321 ? -6.611 -18.909 -3.775 1.00 25.57 313 ILE A O 1
ATOM 2375 N N . GLU A 1 322 ? -6.833 -18.578 -1.562 1.00 20.87 314 GLU A N 1
ATOM 2376 C CA . GLU A 1 322 ? -8.148 -19.213 -1.525 1.00 26.85 314 GLU A CA 1
ATOM 2377 C C . GLU A 1 322 ? -9.152 -18.448 -2.378 1.00 21.30 314 GLU A C 1
ATOM 2378 O O . GLU A 1 322 ? -9.900 -19.045 -3.157 1.00 22.68 314 GLU A O 1
ATOM 2384 N N . VAL A 1 323 ? -9.199 -17.121 -2.230 1.00 20.94 315 VAL A N 1
ATOM 2385 C CA . VAL A 1 323 ? -10.101 -16.322 -3.059 1.00 21.02 315 VAL A CA 1
ATOM 2386 C C . VAL A 1 323 ? -9.742 -16.484 -4.532 1.00 23.01 315 VAL A C 1
ATOM 2387 O O . VAL A 1 323 ? -10.620 -16.672 -5.389 1.00 23.81 315 VAL A O 1
ATOM 2391 N N . PHE A 1 324 ? -8.445 -16.447 -4.847 1.00 22.47 316 PHE A N 1
ATOM 2392 C CA . PHE A 1 324 ? -8.028 -16.597 -6.240 1.00 23.63 316 PHE A CA 1
ATOM 2393 C C . PHE A 1 324 ? -8.414 -17.972 -6.781 1.00 22.34 316 PHE A C 1
ATOM 2394 O O . PHE A 1 324 ? -8.931 -18.089 -7.900 1.00 21.16 316 PHE A O 1
ATOM 2402 N N . ALA A 1 325 ? -8.185 -19.023 -5.995 1.00 20.45 317 ALA A N 1
ATOM 2403 C CA . ALA A 1 325 ? -8.571 -20.363 -6.430 1.00 21.83 317 ALA A CA 1
ATOM 2404 C C . ALA A 1 325 ? -10.075 -20.464 -6.668 1.00 22.25 317 ALA A C 1
ATOM 2405 O O . ALA A 1 325 ? -10.512 -21.085 -7.645 1.00 26.51 317 ALA A O 1
ATOM 2407 N N . GLU A 1 326 ? -10.885 -19.867 -5.786 1.00 21.44 318 GLU A N 1
ATOM 2408 C CA . GLU A 1 326 ? -12.335 -19.943 -5.952 1.00 26.61 318 GLU A CA 1
ATOM 2409 C C . GLU A 1 326 ? -12.775 -19.269 -7.250 1.00 24.86 318 GLU A C 1
ATOM 2410 O O . GLU A 1 326 ? -13.626 -19.796 -7.978 1.00 22.64 318 GLU A O 1
ATOM 2416 N N . GLU A 1 327 ? -12.195 -18.112 -7.561 1.00 22.50 319 GLU A N 1
ATOM 2417 C CA . GLU A 1 327 ? -12.509 -17.433 -8.814 1.00 24.03 319 GLU A CA 1
ATOM 2418 C C . GLU A 1 327 ? -12.028 -18.230 -10.018 1.00 23.51 319 GLU A C 1
ATOM 2419 O O . GLU A 1 327 ? -12.728 -18.309 -11.036 1.00 27.10 319 GLU A O 1
ATOM 2425 N N . ALA A 1 328 ? -10.832 -18.820 -9.926 1.00 22.76 320 ALA A N 1
ATOM 2426 C CA . ALA A 1 328 ? -10.294 -19.583 -11.049 1.00 24.52 320 ALA A CA 1
ATOM 2427 C C . ALA A 1 328 ? -11.171 -20.783 -11.369 1.00 28.80 320 ALA A C 1
ATOM 2428 O O . ALA A 1 328 ? -11.357 -21.131 -12.542 1.00 27.10 320 ALA A O 1
ATOM 2430 N N . ARG A 1 329 ? -11.720 -21.430 -10.335 1.00 26.42 321 ARG A N 1
ATOM 2431 C CA . ARG A 1 329 ? -12.550 -22.608 -10.550 1.00 28.05 321 ARG A CA 1
ATOM 2432 C C . ARG A 1 329 ? -13.813 -22.291 -11.333 1.00 30.19 321 ARG A C 1
ATOM 2433 O O . ARG A 1 329 ? -14.395 -23.196 -11.942 1.00 27.90 321 ARG A O 1
ATOM 2441 N N . LYS A 1 330 ? -14.259 -21.038 -11.315 1.00 27.19 322 LYS A N 1
ATOM 2442 C CA . LYS A 1 330 ? -15.470 -20.657 -12.026 1.00 31.54 322 LYS A CA 1
ATOM 2443 C C . LYS A 1 330 ? -15.253 -20.543 -13.527 1.00 31.74 322 LYS A C 1
ATOM 2444 O O . LYS A 1 330 ? -16.233 -20.456 -14.270 1.00 29.76 322 LYS A O 1
ATOM 2450 N N . LEU A 1 331 ? -14.005 -20.533 -13.981 1.00 30.05 323 LEU A N 1
ATOM 2451 C CA . LEU A 1 331 ? -13.698 -20.384 -15.395 1.00 33.04 323 LEU A CA 1
ATOM 2452 C C . LEU A 1 331 ? -13.655 -21.751 -16.058 1.00 36.62 323 LEU A C 1
ATOM 2453 O O . LEU A 1 331 ? -13.359 -22.763 -15.419 1.00 37.87 323 LEU A O 1
ATOM 2458 N N . ASP A 1 332 ? -13.956 -21.776 -17.348 1.00 37.14 324 ASP A N 1
ATOM 2459 C CA . ASP A 1 332 ? -14.108 -23.026 -18.079 1.00 40.04 324 ASP A CA 1
ATOM 2460 C C . ASP A 1 332 ? -13.010 -23.139 -19.129 1.00 35.55 324 ASP A C 1
ATOM 2461 O O . ASP A 1 332 ? -12.890 -22.276 -20.003 1.00 39.47 324 ASP A O 1
ATOM 2466 N N . GLY A 1 333 ? -12.207 -24.191 -19.022 1.00 36.76 325 GLY A N 1
ATOM 2467 C CA . GLY A 1 333 ? -11.255 -24.535 -20.060 1.00 35.44 325 GLY A CA 1
ATOM 2468 C C . GLY A 1 333 ? -10.037 -23.643 -20.140 1.00 32.68 325 GLY A C 1
ATOM 2469 O O . GLY A 1 333 ? -9.571 -23.344 -21.246 1.00 30.41 325 GLY A O 1
ATOM 2470 N N . VAL A 1 334 ? -9.502 -23.214 -18.999 1.00 30.37 326 VAL A N 1
ATOM 2471 C CA . VAL A 1 334 ? -8.331 -22.343 -18.962 1.00 31.26 326 VAL A CA 1
ATOM 2472 C C . VAL A 1 334 ? -7.095 -23.211 -18.795 1.00 29.27 326 VAL A C 1
ATOM 2473 O O . VAL A 1 334 ? -6.923 -23.871 -17.764 1.00 30.24 326 VAL A O 1
ATOM 2477 N N . LYS A 1 335 ? -6.225 -23.192 -19.796 1.00 26.51 327 LYS A N 1
ATOM 2478 C CA . LYS A 1 335 ? -5.013 -23.999 -19.778 1.00 27.89 327 LYS A CA 1
ATOM 2479 C C . LYS A 1 335 ? -3.842 -23.323 -19.075 1.00 28.38 327 LYS A C 1
ATOM 2480 O O . LYS A 1 335 ? -3.002 -24.017 -18.488 1.00 29.38 327 LYS A O 1
ATOM 2486 N N . PHE A 1 336 ? -3.760 -21.994 -19.102 1.00 26.59 328 PHE A N 1
ATOM 2487 C CA . PHE A 1 336 ? -2.543 -21.293 -18.714 1.00 25.20 328 PHE A CA 1
ATOM 2488 C C . PHE A 1 336 ? -2.783 -20.335 -17.555 1.00 22.59 328 PHE A C 1
ATOM 2489 O O . PHE A 1 336 ? -3.819 -19.666 -17.485 1.00 25.69 328 PHE A O 1
ATOM 2497 N N . LEU A 1 337 ? -1.804 -20.253 -16.663 1.00 21.71 329 LEU A N 1
ATOM 2498 C CA . LEU A 1 337 ? -1.748 -19.220 -15.636 1.00 24.44 329 LEU A CA 1
ATOM 2499 C C . LEU A 1 337 ? -0.567 -18.306 -15.935 1.00 23.76 329 LEU A C 1
ATOM 2500 O O . LEU A 1 337 ? 0.577 -18.764 -15.999 1.00 26.19 329 LEU A O 1
ATOM 2505 N N . ALA A 1 338 ? -0.840 -17.020 -16.104 1.00 23.02 330 ALA A N 1
ATOM 2506 C CA . ALA A 1 338 ? 0.217 -16.046 -16.344 1.00 25.19 330 ALA A CA 1
ATOM 2507 C C . ALA A 1 338 ? 0.659 -15.428 -15.023 1.00 25.48 330 ALA A C 1
ATOM 2508 O O . ALA A 1 338 ? -0.156 -15.210 -14.122 1.00 22.82 330 ALA A O 1
ATOM 2510 N N . GLN A 1 339 ? 1.962 -15.174 -14.908 1.00 22.48 331 GLN A N 1
ATOM 2511 C CA . GLN A 1 339 ? 2.547 -14.533 -13.741 1.00 24.91 331 GLN A CA 1
ATOM 2512 C C . GLN A 1 339 ? 3.539 -13.470 -14.192 1.00 27.43 331 GLN A C 1
ATOM 2513 O O . GLN A 1 339 ? 4.019 -13.485 -15.329 1.00 23.76 331 GLN A O 1
ATOM 2519 N N . GLY A 1 340 ? 3.861 -12.556 -13.277 1.00 26.32 332 GLY A N 1
ATOM 2520 C CA . GLY A 1 340 ? 4.724 -11.436 -13.602 1.00 25.36 332 GLY A CA 1
ATOM 2521 C C . GLY A 1 340 ? 6.174 -11.623 -13.198 1.00 27.42 332 GLY A C 1
ATOM 2522 O O . GLY A 1 340 ? 6.877 -10.646 -12.923 1.00 28.59 332 GLY A O 1
ATOM 2523 N N . THR A 1 341 ? 6.620 -12.878 -13.168 1.00 24.66 333 THR A N 1
ATOM 2524 C CA . THR A 1 341 ? 8.015 -13.222 -12.910 1.00 28.70 333 THR A CA 1
ATOM 2525 C C . THR A 1 341 ? 8.960 -12.400 -13.780 1.00 29.65 333 THR A C 1
ATOM 2526 O O . THR A 1 341 ? 8.767 -12.296 -14.993 1.00 23.87 333 THR A O 1
ATOM 2530 N N . ILE A 1 342 ? 9.985 -11.821 -13.158 1.00 23.82 334 ILE A N 1
ATOM 2531 C CA . ILE A 1 342 ? 11.005 -11.071 -13.881 1.00 27.84 334 ILE A CA 1
ATOM 2532 C C . ILE A 1 342 ? 12.346 -11.787 -13.741 1.00 27.79 334 ILE A C 1
ATOM 2533 O O . ILE A 1 342 ? 12.517 -12.683 -12.917 1.00 29.98 334 ILE A O 1
ATOM 2538 N N . TYR A 1 343 ? 13.304 -11.383 -14.577 1.00 29.35 335 TYR A N 1
ATOM 2539 C CA . TYR A 1 343 ? 14.578 -12.096 -14.636 1.00 29.27 335 TYR A CA 1
ATOM 2540 C C . TYR A 1 343 ? 15.297 -12.154 -13.289 1.00 31.46 335 TYR A C 1
ATOM 2541 O O . TYR A 1 343 ? 15.825 -13.231 -12.955 1.00 31.84 335 TYR A O 1
ATOM 2550 N N . PRO A 1 344 ? 15.347 -11.087 -12.479 1.00 28.13 336 PRO A N 1
ATOM 2551 C CA . PRO A 1 344 ? 15.897 -11.234 -11.119 1.00 31.05 336 PRO A CA 1
ATOM 2552 C C . PRO A 1 344 ? 15.235 -12.320 -10.283 1.00 34.85 336 PRO A C 1
ATOM 2553 O O . PRO A 1 344 ? 15.886 -12.861 -9.381 1.00 34.98 336 PRO A O 1
ATOM 2557 N N . ASP A 1 345 ? 13.961 -12.647 -10.527 1.00 33.21 337 ASP A N 1
ATOM 2558 C CA . ASP A 1 345 ? 13.346 -13.757 -9.801 1.00 35.43 337 ASP A CA 1
ATOM 2559 C C . ASP A 1 345 ? 13.950 -15.092 -10.229 1.00 41.97 337 ASP A C 1
ATOM 2560 O O . ASP A 1 345 ? 14.182 -15.972 -9.392 1.00 39.72 337 ASP A O 1
ATOM 2565 N N . VAL A 1 346 ? 14.210 -15.253 -11.532 1.00 35.90 338 VAL A N 1
ATOM 2566 C CA . VAL A 1 346 ? 14.784 -16.489 -12.061 1.00 37.93 338 VAL A CA 1
ATOM 2567 C C . VAL A 1 346 ? 16.241 -16.624 -11.644 1.00 45.95 338 VAL A C 1
ATOM 2568 O O . VAL A 1 346 ? 16.722 -17.727 -11.356 1.00 44.34 338 VAL A O 1
ATOM 2572 N N . ILE A 1 347 ? 16.976 -15.511 -11.635 1.00 40.51 339 ILE A N 1
ATOM 2573 C CA . ILE A 1 347 ? 18.365 -15.535 -11.186 1.00 45.68 339 ILE A CA 1
ATOM 2574 C C . ILE A 1 347 ? 18.443 -15.949 -9.720 1.00 49.94 339 ILE A C 1
ATOM 2575 O O . ILE A 1 347 ? 19.348 -16.690 -9.315 1.00 53.54 339 ILE A O 1
ATOM 2580 N N . GLU A 1 348 ? 17.476 -15.505 -8.909 1.00 49.30 340 GLU A N 1
ATOM 2581 C CA . GLU A 1 348 ? 17.474 -15.853 -7.489 1.00 54.02 340 GLU A CA 1
ATOM 2582 C C . GLU A 1 348 ? 17.107 -17.317 -7.274 1.00 56.66 340 GLU A C 1
ATOM 2583 O O . GLU A 1 348 ? 17.655 -17.973 -6.380 1.00 58.87 340 GLU A O 1
ATOM 2585 N N . SER A 1 349 ? 16.176 -17.843 -8.074 1.00 54.81 341 SER A N 1
ATOM 2586 C CA . SER A 1 349 ? 15.804 -19.249 -7.951 1.00 57.77 341 SER A CA 1
ATOM 2587 C C . SER A 1 349 ? 16.997 -20.159 -8.212 1.00 61.60 341 SER A C 1
ATOM 2588 O O . SER A 1 349 ? 17.157 -21.192 -7.551 1.00 65.22 341 SER A O 1
ATOM 2591 N N . ALA A 1 350 ? 17.847 -19.792 -9.167 1.00 62.83 342 ALA A N 1
ATOM 2592 C CA . ALA A 1 350 ? 19.053 -20.557 -9.460 1.00 59.60 342 ALA A CA 1
ATOM 2593 C C . ALA A 1 350 ? 20.181 -20.170 -8.504 1.00 66.34 342 ALA A C 1
ATOM 2594 O O . ALA A 1 350 ? 20.225 -20.623 -7.357 1.00 66.06 342 ALA A O 1
ATOM 2596 N N . HIS A 1 364 ? 5.114 -28.693 -5.092 1.00 80.88 356 HIS A N 1
ATOM 2597 C CA . HIS A 1 364 ? 4.854 -27.323 -5.521 1.00 78.74 356 HIS A CA 1
ATOM 2598 C C . HIS A 1 364 ? 3.986 -27.289 -6.776 1.00 79.93 356 HIS A C 1
ATOM 2599 O O . HIS A 1 364 ? 4.401 -27.750 -7.839 1.00 82.05 356 HIS A O 1
ATOM 2601 N N . ASN A 1 365 ? 2.780 -26.743 -6.645 1.00 70.19 357 ASN A N 1
ATOM 2602 C CA . ASN A 1 365 ? 1.845 -26.602 -7.752 1.00 63.31 357 ASN A CA 1
ATOM 2603 C C . ASN A 1 365 ? 1.952 -25.204 -8.356 1.00 55.43 357 ASN A C 1
ATOM 2604 O O . ASN A 1 365 ? 2.362 -24.248 -7.693 1.00 52.68 357 ASN A O 1
ATOM 2609 N N . VAL A 1 366 ? 1.570 -25.098 -9.633 1.00 55.66 358 VAL A N 1
ATOM 2610 C CA . VAL A 1 366 ? 1.696 -23.838 -10.362 1.00 48.78 358 VAL A CA 1
ATOM 2611 C C . VAL A 1 366 ? 0.823 -22.779 -9.701 1.00 45.40 358 VAL A C 1
ATOM 2612 O O . VAL A 1 366 ? -0.393 -22.956 -9.545 1.00 40.46 358 VAL A O 1
ATOM 2616 N N . GLY A 1 367 ? 1.449 -21.673 -9.294 1.00 48.19 359 GLY A N 1
ATOM 2617 C CA . GLY A 1 367 ? 0.764 -20.585 -8.621 1.00 40.65 359 GLY A CA 1
ATOM 2618 C C . GLY A 1 367 ? 0.503 -20.786 -7.142 1.00 36.79 359 GLY A C 1
ATOM 2619 O O . GLY A 1 367 ? -0.160 -19.943 -6.529 1.00 39.17 359 GLY A O 1
ATOM 2620 N N . GLY A 1 368 ? 1.010 -21.864 -6.544 1.00 40.08 360 GLY A N 1
ATOM 2621 C CA . GLY A 1 368 ? 0.685 -22.160 -5.159 1.00 39.03 360 GLY A CA 1
ATOM 2622 C C . GLY A 1 368 ? -0.755 -22.557 -4.927 1.00 38.78 360 GLY A C 1
ATOM 2623 O O . GLY A 1 368 ? -1.239 -22.478 -3.797 1.00 37.00 360 GLY A O 1
ATOM 2624 N N . LEU A 1 369 ? -1.449 -22.990 -5.967 1.00 35.70 361 LEU A N 1
ATOM 2625 C CA . LEU A 1 369 ? -2.885 -23.219 -5.969 1.00 36.75 361 LEU A CA 1
ATOM 2626 C C . LEU A 1 369 ? -3.215 -24.640 -5.528 1.00 34.62 361 LEU A C 1
ATOM 2627 O O . LEU A 1 369 ? -2.346 -25.516 -5.528 1.00 38.75 361 LEU A O 1
ATOM 2632 N N . PRO A 1 370 ? -4.463 -24.903 -5.136 1.00 35.27 362 PRO A N 1
ATOM 2633 C CA . PRO A 1 370 ? -4.863 -26.281 -4.808 1.00 36.68 362 PRO A CA 1
ATOM 2634 C C . PRO A 1 370 ? -4.663 -27.243 -5.973 1.00 36.63 362 PRO A C 1
ATOM 2635 O O . PRO A 1 370 ? -4.518 -26.850 -7.131 1.00 36.02 362 PRO A O 1
ATOM 2639 N N . ASP A 1 371 ? -4.673 -28.539 -5.642 1.00 37.28 363 ASP A N 1
ATOM 2640 C CA . ASP A 1 371 ? -4.300 -29.566 -6.614 1.00 39.16 363 ASP A CA 1
ATOM 2641 C C . ASP A 1 371 ? -5.274 -29.651 -7.783 1.00 39.11 363 ASP A C 1
ATOM 2642 O O . ASP A 1 371 ? -4.880 -30.063 -8.880 1.00 37.19 363 ASP A O 1
ATOM 2647 N N . ASP A 1 372 ? -6.548 -29.307 -7.575 1.00 37.53 364 ASP A N 1
ATOM 2648 C CA . ASP A 1 372 ? -7.504 -29.428 -8.674 1.00 34.89 364 ASP A CA 1
ATOM 2649 C C . ASP A 1 372 ? -7.242 -28.417 -9.783 1.00 37.96 364 ASP A C 1
ATOM 2650 O O . ASP A 1 372 ? -7.766 -28.575 -10.891 1.00 37.72 364 ASP A O 1
ATOM 2655 N N . LEU A 1 373 ? -6.457 -27.382 -9.509 1.00 32.90 365 LEU A N 1
ATOM 2656 C CA . LEU A 1 373 ? -6.061 -26.405 -10.513 1.00 38.43 365 LEU A CA 1
ATOM 2657 C C . LEU A 1 373 ? -4.677 -26.787 -11.019 1.00 38.15 365 LEU A C 1
ATOM 2658 O O . LEU A 1 373 ? -3.688 -26.691 -10.285 1.00 47.46 365 LEU A O 1
ATOM 2663 N N . ALA A 1 374 ? -4.612 -27.233 -12.266 1.00 34.74 366 ALA A N 1
ATOM 2664 C CA . ALA A 1 374 ? -3.375 -27.674 -12.897 1.00 39.16 366 ALA A CA 1
ATOM 2665 C C . ALA A 1 374 ? -3.183 -26.800 -14.129 1.00 32.88 366 ALA A C 1
ATOM 2666 O O . ALA A 1 374 ? -3.636 -27.137 -15.223 1.00 36.32 366 ALA A O 1
ATOM 2668 N N . PHE A 1 375 ? -2.529 -25.665 -13.944 1.00 31.71 367 PHE A N 1
ATOM 2669 C CA . PHE A 1 375 ? -2.248 -24.751 -15.039 1.00 34.98 367 PHE A CA 1
ATOM 2670 C C . PHE A 1 375 ? -0.820 -24.938 -15.536 1.00 33.24 367 PHE A C 1
ATOM 2671 O O . PHE A 1 375 ? 0.066 -25.348 -14.784 1.00 33.46 367 PHE A O 1
ATOM 2679 N N . GLU A 1 376 ? -0.601 -24.632 -16.813 1.00 33.46 368 GLU A N 1
ATOM 2680 C CA . GLU A 1 376 ? 0.748 -24.408 -17.314 1.00 30.92 368 GLU A CA 1
ATOM 2681 C C . GLU A 1 376 ? 1.091 -22.930 -17.168 1.00 29.88 368 GLU A C 1
ATOM 2682 O O . GLU A 1 376 ? 0.226 -22.061 -17.297 1.00 30.30 368 GLU A O 1
ATOM 2688 N N . LEU A 1 377 ? 2.365 -22.656 -16.901 1.00 32.23 369 LEU A N 1
ATOM 2689 C CA . LEU A 1 377 ? 2.823 -21.322 -16.531 1.00 32.64 369 LEU A CA 1
ATOM 2690 C C . LEU A 1 377 ? 3.195 -20.510 -17.769 1.00 30.54 369 LEU A C 1
ATOM 2691 O O . LEU A 1 377 ? 3.886 -21.006 -18.666 1.00 33.16 369 LEU A O 1
ATOM 2696 N N . VAL A 1 378 ? 2.717 -19.267 -17.819 1.00 29.52 370 VAL A N 1
ATOM 2697 C CA . VAL A 1 378 ? 3.110 -18.281 -18.821 1.00 27.43 370 VAL A CA 1
ATOM 2698 C C . VAL A 1 378 ? 3.781 -17.124 -18.088 1.00 27.84 370 VAL A C 1
ATOM 2699 O O . VAL A 1 378 ? 3.198 -16.561 -17.158 1.00 27.58 370 VAL A O 1
ATOM 2703 N N . GLU A 1 379 ? 4.994 -16.765 -18.506 1.00 25.68 371 GLU A N 1
ATOM 2704 C CA . GLU A 1 379 ? 5.801 -15.762 -17.801 1.00 26.66 371 GLU A CA 1
ATOM 2705 C C . GLU A 1 379 ? 6.438 -14.829 -18.815 1.00 22.53 371 GLU A C 1
ATOM 2706 O O . GLU A 1 379 ? 7.617 -14.968 -19.163 1.00 23.38 371 GLU A O 1
ATOM 2712 N N . PRO A 1 380 ? 5.682 -13.847 -19.311 1.00 23.38 372 PRO A N 1
ATOM 2713 C CA . PRO A 1 380 ? 6.189 -13.018 -20.417 1.00 25.41 372 PRO A CA 1
ATOM 2714 C C . PRO A 1 380 ? 7.344 -12.094 -20.052 1.00 23.10 372 PRO A C 1
ATOM 2715 O O . PRO A 1 380 ? 7.971 -11.553 -20.971 1.00 27.28 372 PRO A O 1
ATOM 2719 N N . LEU A 1 381 ? 7.651 -11.887 -18.772 1.00 23.10 373 LEU A N 1
ATOM 2720 C CA . LEU A 1 381 ? 8.712 -10.963 -18.381 1.00 24.24 373 LEU A CA 1
ATOM 2721 C C . LEU A 1 381 ? 9.929 -11.672 -17.801 1.00 25.74 373 LEU A C 1
ATOM 2722 O O . LEU A 1 381 ? 10.851 -11.003 -17.322 1.00 23.08 373 LEU A O 1
ATOM 2727 N N . ARG A 1 382 ? 9.961 -13.008 -17.836 1.00 25.43 374 ARG A N 1
ATOM 2728 C CA . ARG A 1 382 ? 10.936 -13.749 -17.041 1.00 27.07 374 ARG A CA 1
ATOM 2729 C C . ARG A 1 382 ? 12.372 -13.563 -17.507 1.00 27.11 374 ARG A C 1
ATOM 2730 O O . ARG A 1 382 ? 13.289 -13.940 -16.767 1.00 27.61 374 ARG A O 1
ATOM 2738 N N . ASP A 1 383 ? 12.600 -13.012 -18.701 1.00 25.22 375 ASP A N 1
ATOM 2739 C CA . ASP A 1 383 ? 13.949 -12.714 -19.166 1.00 23.74 375 ASP A CA 1
ATOM 2740 C C . ASP A 1 383 ? 14.265 -11.218 -19.143 1.00 26.67 375 ASP A C 1
ATOM 2741 O O . ASP A 1 383 ? 15.224 -10.788 -19.788 1.00 28.38 375 ASP A O 1
ATOM 2746 N N . LEU A 1 384 ? 13.486 -10.418 -18.417 1.00 26.37 376 LEU A N 1
ATOM 2747 C CA . LEU A 1 384 ? 13.632 -8.968 -18.431 1.00 23.92 376 LEU A CA 1
ATOM 2748 C C . LEU A 1 384 ? 13.948 -8.446 -17.039 1.00 24.42 376 LEU A C 1
ATOM 2749 O O . LEU A 1 384 ? 13.417 -8.939 -16.039 1.00 22.89 376 LEU A O 1
ATOM 2754 N N . PHE A 1 385 ? 14.797 -7.426 -16.985 1.00 27.91 377 PHE A N 1
ATOM 2755 C CA . PHE A 1 385 ? 15.012 -6.707 -15.744 1.00 24.19 377 PHE A CA 1
ATOM 2756 C C . PHE A 1 385 ? 13.925 -5.648 -15.550 1.00 25.89 377 PHE A C 1
ATOM 2757 O O . PHE A 1 385 ? 13.166 -5.316 -16.470 1.00 22.92 377 PHE A O 1
ATOM 2765 N N . LYS A 1 386 ? 13.863 -5.113 -14.325 1.00 22.84 378 LYS A N 1
ATOM 2766 C CA . LYS A 1 386 ? 12.784 -4.201 -13.943 1.00 26.88 378 LYS A CA 1
ATOM 2767 C C . LYS A 1 386 ? 12.674 -3.021 -14.901 1.00 24.77 378 LYS A C 1
ATOM 2768 O O . LYS A 1 386 ? 11.573 -2.653 -15.324 1.00 25.72 378 LYS A O 1
ATOM 2774 N N . ASP A 1 387 ? 13.809 -2.396 -15.239 1.00 20.48 379 ASP A N 1
ATOM 2775 C CA A ASP A 1 387 ? 13.769 -1.221 -16.103 0.46 25.12 379 ASP A CA 1
ATOM 2776 C CA B ASP A 1 387 ? 13.746 -1.219 -16.099 0.54 25.12 379 ASP A CA 1
ATOM 2777 C C . ASP A 1 387 ? 13.338 -1.585 -17.519 1.00 22.96 379 ASP A C 1
ATOM 2778 O O . ASP A 1 387 ? 12.728 -0.765 -18.211 1.00 25.96 379 ASP A O 1
ATOM 2787 N N . GLU A 1 388 ? 13.645 -2.800 -17.966 1.00 22.23 380 GLU A N 1
ATOM 2788 C CA . GLU A 1 388 ? 13.189 -3.223 -19.290 1.00 23.15 380 GLU A CA 1
ATOM 2789 C C . GLU A 1 388 ? 11.678 -3.411 -19.308 1.00 22.62 380 GLU A C 1
ATOM 2790 O O . GLU A 1 388 ? 11.015 -3.086 -20.300 1.00 20.78 380 GLU A O 1
ATOM 2796 N N . VAL A 1 389 ? 11.119 -3.921 -18.207 1.00 21.86 381 VAL A N 1
ATOM 2797 C CA . VAL A 1 389 ? 9.675 -4.067 -18.091 1.00 20.96 381 VAL A CA 1
ATOM 2798 C C . VAL A 1 389 ? 9.002 -2.709 -18.219 1.00 21.75 381 VAL A C 1
ATOM 2799 O O . VAL A 1 389 ? 7.997 -2.555 -18.923 1.00 20.81 381 VAL A O 1
ATOM 2803 N N . ARG A 1 390 ? 9.552 -1.700 -17.544 1.00 17.92 382 ARG A N 1
ATOM 2804 C CA . ARG A 1 390 ? 8.976 -0.366 -17.623 1.00 20.12 382 ARG A CA 1
ATOM 2805 C C . ARG A 1 390 ? 9.081 0.200 -19.036 1.00 20.27 382 ARG A C 1
ATOM 2806 O O . ARG A 1 390 ? 8.112 0.771 -19.553 1.00 20.01 382 ARG A O 1
ATOM 2814 N N . LYS A 1 391 ? 10.246 0.049 -19.679 1.00 18.68 383 LYS A N 1
ATOM 2815 C CA . LYS A 1 391 ? 10.396 0.529 -21.052 1.00 24.35 383 LYS A CA 1
ATOM 2816 C C . LYS A 1 391 ? 9.414 -0.161 -21.979 1.00 21.35 383 LYS A C 1
ATOM 2817 O O . LYS A 1 391 ? 8.924 0.442 -22.943 1.00 23.94 383 LYS A O 1
ATOM 2823 N N . LEU A 1 392 ? 9.130 -1.436 -21.719 1.00 21.49 384 LEU A N 1
ATOM 2824 C CA . LEU A 1 392 ? 8.148 -2.147 -22.531 1.00 22.25 384 LEU A CA 1
ATOM 2825 C C . LEU A 1 392 ? 6.765 -1.538 -22.349 1.00 23.84 384 LEU A C 1
ATOM 2826 O O . LEU A 1 392 ? 6.067 -1.249 -23.326 1.00 22.22 384 LEU A O 1
ATOM 2831 N N . GLY A 1 393 ? 6.368 -1.307 -21.094 1.00 19.96 385 GLY A N 1
ATOM 2832 C CA . GLY A 1 393 ? 5.061 -0.730 -20.834 1.00 22.20 385 GLY A CA 1
ATOM 2833 C C . GLY A 1 393 ? 4.908 0.645 -21.448 1.00 23.29 385 GLY A C 1
ATOM 2834 O O . GLY A 1 393 ? 3.866 0.969 -22.024 1.00 23.44 385 GLY A O 1
ATOM 2835 N N . THR A 1 394 ? 5.955 1.468 -21.347 1.00 21.24 386 THR A N 1
ATOM 2836 C CA . THR A 1 394 ? 5.921 2.782 -21.971 1.00 24.95 386 THR A CA 1
ATOM 2837 C C . THR A 1 394 ? 5.762 2.657 -23.480 1.00 22.52 386 THR A C 1
ATOM 2838 O O . THR A 1 394 ? 4.941 3.357 -24.083 1.00 23.34 386 THR A O 1
ATOM 2842 N N . THR A 1 395 ? 6.487 1.721 -24.097 1.00 22.88 387 THR A N 1
ATOM 2843 C CA . THR A 1 395 ? 6.382 1.535 -25.542 1.00 28.20 387 THR A CA 1
ATOM 2844 C C . THR A 1 395 ? 4.958 1.172 -25.959 1.00 26.76 387 THR A C 1
ATOM 2845 O O . THR A 1 395 ? 4.475 1.616 -27.009 1.00 27.00 387 THR A O 1
ATOM 2849 N N . LEU A 1 396 ? 4.268 0.378 -25.145 1.00 27.14 388 LEU A N 1
ATOM 2850 C CA . LEU A 1 396 ? 2.885 -0.001 -25.408 1.00 26.97 388 LEU A CA 1
ATOM 2851 C C . LEU A 1 396 ? 1.890 1.108 -25.091 1.00 32.88 388 LEU A C 1
ATOM 2852 O O . LEU A 1 396 ? 0.688 0.909 -25.291 1.00 32.45 388 LEU A O 1
ATOM 2857 N N . GLY A 1 397 ? 2.350 2.256 -24.588 1.00 28.17 389 GLY A N 1
ATOM 2858 C CA . GLY A 1 397 ? 1.468 3.366 -24.291 1.00 25.53 389 GLY A CA 1
ATOM 2859 C C . GLY A 1 397 ? 0.852 3.362 -22.905 1.00 24.19 389 GLY A C 1
ATOM 2860 O O . GLY A 1 397 ? -0.099 4.116 -22.670 1.00 21.72 389 GLY A O 1
ATOM 2861 N N . LEU A 1 398 ? 1.336 2.529 -21.993 1.00 22.11 390 LEU A N 1
ATOM 2862 C CA . LEU A 1 398 ? 0.838 2.582 -20.630 1.00 24.11 390 LEU A CA 1
ATOM 2863 C C . LEU A 1 398 ? 1.239 3.914 -19.999 1.00 25.39 390 LEU A C 1
ATOM 2864 O O . LEU A 1 398 ? 2.340 4.408 -20.247 1.00 23.26 390 LEU A O 1
ATOM 2869 N N . PRO A 1 399 ? 0.369 4.516 -19.196 1.00 27.88 391 PRO A N 1
ATOM 2870 C CA . PRO A 1 399 ? 0.645 5.861 -18.681 1.00 29.84 391 PRO A CA 1
ATOM 2871 C C . PRO A 1 399 ? 1.745 5.877 -17.625 1.00 27.04 391 PRO A C 1
ATOM 2872 O O . PRO A 1 399 ? 2.023 4.885 -16.942 1.00 25.50 391 PRO A O 1
ATOM 2876 N N . HIS A 1 400 ? 2.369 7.049 -17.504 1.00 25.98 392 HIS A N 1
ATOM 2877 C CA . HIS A 1 400 ? 3.464 7.249 -16.559 1.00 27.67 392 HIS A CA 1
ATOM 2878 C C . HIS A 1 400 ? 3.082 6.801 -15.150 1.00 22.47 392 HIS A C 1
ATOM 2879 O O . HIS A 1 400 ? 3.841 6.092 -14.483 1.00 25.23 392 HIS A O 1
ATOM 2886 N N . SER A 1 401 ? 1.885 7.179 -14.692 1.00 24.69 393 SER A N 1
ATOM 2887 C CA . SER A 1 401 ? 1.484 6.871 -13.321 1.00 29.09 393 SER A CA 1
ATOM 2888 C C . SER A 1 401 ? 1.422 5.368 -13.064 1.00 31.82 393 SER A C 1
ATOM 2889 O O . SER A 1 401 ? 1.642 4.922 -11.932 1.00 31.55 393 SER A O 1
ATOM 2892 N N . MET A 1 402 ? 1.120 4.571 -14.091 1.00 24.29 394 MET A N 1
ATOM 2893 C CA . MET A 1 402 ? 1.071 3.124 -13.913 1.00 28.11 394 MET A CA 1
ATOM 2894 C C . MET A 1 402 ? 2.470 2.518 -13.913 1.00 26.01 394 MET A C 1
ATOM 2895 O O . MET A 1 402 ? 2.784 1.666 -13.075 1.00 24.74 394 MET A O 1
ATOM 2900 N N . ILE A 1 403 ? 3.325 2.986 -14.823 1.00 23.89 395 ILE A N 1
ATOM 2901 C CA . ILE A 1 403 ? 4.636 2.382 -15.048 1.00 23.28 395 ILE A CA 1
ATOM 2902 C C . ILE A 1 403 ? 5.603 2.741 -13.926 1.00 24.82 395 ILE A C 1
ATOM 2903 O O . ILE A 1 403 ? 6.450 1.928 -13.535 1.00 20.43 395 ILE A O 1
ATOM 2908 N N . TYR A 1 404 ? 5.521 3.967 -13.408 1.00 19.83 396 TYR A N 1
ATOM 2909 C CA . TYR A 1 404 ? 6.461 4.416 -12.391 1.00 27.68 396 TYR A CA 1
ATOM 2910 C C . TYR A 1 404 ? 5.875 4.392 -10.984 1.00 23.82 396 TYR A C 1
ATOM 2911 O O . TYR A 1 404 ? 6.426 5.026 -10.076 1.00 28.55 396 TYR A O 1
ATOM 2920 N N . ARG A 1 405 ? 4.793 3.650 -10.782 1.00 21.10 397 ARG A N 1
ATOM 2921 C CA . ARG A 1 405 ? 4.217 3.507 -9.453 1.00 23.77 397 ARG A CA 1
ATOM 2922 C C . ARG A 1 405 ? 5.200 2.819 -8.509 1.00 26.05 397 ARG A C 1
ATOM 2923 O O . ARG A 1 405 ? 5.919 1.897 -8.899 1.00 23.00 397 ARG A O 1
ATOM 2931 N N . HIS A 1 406 ? 5.230 3.274 -7.253 1.00 21.13 398 HIS A N 1
ATOM 2932 C CA . HIS A 1 406 ? 6.024 2.593 -6.245 1.00 19.27 398 HIS A CA 1
ATOM 2933 C C . HIS A 1 406 ? 5.483 1.178 -6.033 1.00 20.01 398 HIS A C 1
ATOM 2934 O O . HIS A 1 406 ? 4.294 0.922 -6.246 1.00 20.17 398 HIS A O 1
ATOM 2941 N N . PRO A 1 407 ? 6.319 0.248 -5.578 1.00 20.87 399 PRO A N 1
ATOM 2942 C CA . PRO A 1 407 ? 5.803 -1.088 -5.261 1.00 25.99 399 PRO A CA 1
ATOM 2943 C C . PRO A 1 407 ? 4.836 -1.041 -4.090 1.00 23.47 399 PRO A C 1
ATOM 2944 O O . PRO A 1 407 ? 4.888 -0.150 -3.234 1.00 25.79 399 PRO A O 1
ATOM 2948 N N . PHE A 1 408 ? 3.925 -2.009 -4.074 1.00 19.43 400 PHE A N 1
ATOM 2949 C CA . PHE A 1 408 ? 2.942 -2.147 -3.014 1.00 17.77 400 PHE A CA 1
ATOM 2950 C C . PHE A 1 408 ? 3.040 -3.579 -2.500 1.00 20.41 400 PHE A C 1
ATOM 2951 O O . PHE A 1 408 ? 2.970 -4.528 -3.300 1.00 21.70 400 PHE A O 1
ATOM 2959 N N . PRO A 1 409 ? 3.230 -3.782 -1.198 1.00 23.83 401 PRO A N 1
ATOM 2960 C CA . PRO A 1 409 ? 3.415 -5.144 -0.684 1.00 21.16 401 PRO A CA 1
ATOM 2961 C C . PRO A 1 409 ? 2.182 -6.017 -0.881 1.00 21.56 401 PRO A C 1
ATOM 2962 O O . PRO A 1 409 ? 1.044 -5.540 -0.924 1.00 18.93 401 PRO A O 1
ATOM 2966 N N . GLY A 1 410 ? 2.429 -7.315 -1.006 1.00 21.47 402 GLY A N 1
ATOM 2967 C CA . GLY A 1 410 ? 1.372 -8.306 -1.057 1.00 21.96 402 GLY A CA 1
ATOM 2968 C C . GLY A 1 410 ? 0.297 -8.107 -0.002 1.00 23.54 402 GLY A C 1
ATOM 2969 O O . GLY A 1 410 ? -0.891 -7.996 -0.321 1.00 21.70 402 GLY A O 1
ATOM 2970 N N . PRO A 1 411 ? 0.695 -8.036 1.276 1.00 20.71 403 PRO A N 1
ATOM 2971 C CA . PRO A 1 411 ? -0.287 -7.820 2.354 1.00 22.14 403 PRO A CA 1
ATOM 2972 C C . PRO A 1 411 ? -0.893 -6.422 2.412 1.00 20.53 403 PRO A C 1
ATOM 2973 O O . PRO A 1 411 ? -1.706 -6.177 3.313 1.00 21.06 403 PRO A O 1
ATOM 2977 N N . GLY A 1 412 ? -0.505 -5.498 1.532 1.00 18.92 404 GLY A N 1
ATOM 2978 C CA . GLY A 1 412 ? -1.158 -4.194 1.455 1.00 16.70 404 GLY A CA 1
ATOM 2979 C C . GLY A 1 412 ? -1.111 -3.437 2.768 1.00 22.74 404 GLY A C 1
ATOM 2980 O O . GLY A 1 412 ? -0.130 -3.499 3.519 1.00 20.54 404 GLY A O 1
ATOM 2981 N N . LEU A 1 413 ? -2.204 -2.724 3.069 1.00 19.32 405 LEU A N 1
ATOM 2982 C CA . LEU A 1 413 ? -2.293 -1.987 4.328 1.00 22.44 405 LEU A CA 1
ATOM 2983 C C . LEU A 1 413 ? -2.228 -2.900 5.546 1.00 23.98 405 LEU A C 1
ATOM 2984 O O . LEU A 1 413 ? -2.103 -2.403 6.672 1.00 22.64 405 LEU A O 1
ATOM 2989 N N . GLY A 1 414 ? -2.315 -4.219 5.347 1.00 21.24 406 GLY A N 1
ATOM 2990 C CA . GLY A 1 414 ? -2.287 -5.136 6.471 1.00 19.28 406 GLY A CA 1
ATOM 2991 C C . GLY A 1 414 ? -1.004 -5.059 7.272 1.00 23.50 406 GLY A C 1
ATOM 2992 O O . GLY A 1 414 ? -0.998 -5.375 8.467 1.00 20.33 406 GLY A O 1
ATOM 2993 N N . VAL A 1 415 ? 0.097 -4.653 6.632 1.00 19.61 407 VAL A N 1
ATOM 2994 C CA . VAL A 1 415 ? 1.365 -4.453 7.325 1.00 21.82 407 VAL A CA 1
ATOM 2995 C C . VAL A 1 415 ? 1.662 -2.972 7.553 1.00 21.14 407 VAL A C 1
ATOM 2996 O O . VAL A 1 415 ? 2.785 -2.618 7.928 1.00 20.25 407 VAL A O 1
ATOM 3000 N N . ARG A 1 416 ? 0.679 -2.099 7.339 1.00 19.72 408 ARG A N 1
ATOM 3001 C CA . ARG A 1 416 ? 0.816 -0.674 7.617 1.00 21.97 408 ARG A CA 1
ATOM 3002 C C . ARG A 1 416 ? -0.183 -0.205 8.667 1.00 21.34 408 ARG A C 1
ATOM 3003 O O . ARG A 1 416 ? -0.375 1.003 8.840 1.00 20.42 408 ARG A O 1
ATOM 3011 N N . ILE A 1 417 ? -0.849 -1.140 9.334 1.00 19.54 409 ILE A N 1
ATOM 3012 C CA . ILE A 1 417 ? -1.738 -0.889 10.459 1.00 18.26 409 ILE A CA 1
ATOM 3013 C C . ILE A 1 417 ? -1.201 -1.741 11.602 1.00 22.87 409 ILE A C 1
ATOM 3014 O O . ILE A 1 417 ? -1.333 -2.971 11.569 1.00 21.90 409 ILE A O 1
ATOM 3019 N N . LEU A 1 418 ? -0.599 -1.100 12.604 1.00 18.33 410 LEU A N 1
ATOM 3020 C CA . LEU A 1 418 ? 0.184 -1.825 13.597 1.00 19.20 410 LEU A CA 1
ATOM 3021 C C . LEU A 1 418 ? -0.723 -2.633 14.522 1.00 23.01 410 LEU A C 1
ATOM 3022 O O . LEU A 1 418 ? -1.656 -2.097 15.130 1.00 23.64 410 LEU A O 1
ATOM 3027 N N . GLY A 1 419 ? -0.443 -3.928 14.634 1.00 23.26 411 GLY A N 1
ATOM 3028 C CA . GLY A 1 419 ? -1.288 -4.801 15.427 1.00 21.22 411 GLY A CA 1
ATOM 3029 C C . GLY A 1 419 ? -2.580 -5.142 14.710 1.00 20.46 411 GLY A C 1
ATOM 3030 O O . GLY A 1 419 ? -2.567 -5.390 13.503 1.00 22.61 411 GLY A O 1
ATOM 3031 N N . GLU A 1 420 ? -3.704 -5.113 15.425 1.00 21.14 412 GLU A N 1
ATOM 3032 C CA . GLU A 1 420 ? -4.965 -5.578 14.856 1.00 21.65 412 GLU A CA 1
ATOM 3033 C C . GLU A 1 420 ? -5.419 -4.670 13.717 1.00 23.98 412 GLU A C 1
ATOM 3034 O O . GLU A 1 420 ? -5.405 -3.443 13.845 1.00 22.58 412 GLU A O 1
ATOM 3040 N N . VAL A 1 421 ? -5.808 -5.279 12.598 1.00 18.31 413 VAL A N 1
ATOM 3041 C CA . VAL A 1 421 ? -6.391 -4.564 11.469 1.00 21.26 413 VAL A CA 1
ATOM 3042 C C . VAL A 1 421 ? -7.898 -4.496 11.679 1.00 25.17 413 VAL A C 1
ATOM 3043 O O . VAL A 1 421 ? -8.561 -5.532 11.788 1.00 24.86 413 VAL A O 1
ATOM 3047 N N . LYS A 1 422 ? -8.433 -3.280 11.748 1.00 24.92 414 LYS A N 1
ATOM 3048 C CA . LYS A 1 422 ? -9.866 -3.033 11.839 1.00 26.65 414 LYS A CA 1
ATOM 3049 C C . LYS A 1 422 ? -10.280 -2.144 10.675 1.00 24.59 414 LYS A C 1
ATOM 3050 O O . LYS A 1 422 ? -9.509 -1.283 10.252 1.00 23.74 414 LYS A O 1
ATOM 3056 N N . LYS A 1 423 ? -11.498 -2.353 10.149 1.00 24.10 415 LYS A N 1
ATOM 3057 C CA . LYS A 1 423 ? -11.967 -1.497 9.059 1.00 26.88 415 LYS A CA 1
ATOM 3058 C C . LYS A 1 423 ? -11.870 -0.023 9.430 1.00 21.48 415 LYS A C 1
ATOM 3059 O O . LYS A 1 423 ? -11.540 0.813 8.586 1.00 22.45 415 LYS A O 1
ATOM 3065 N N . GLU A 1 424 ? -12.179 0.312 10.686 1.00 24.53 416 GLU A N 1
ATOM 3066 C CA . GLU A 1 424 ? -12.092 1.701 11.127 1.00 25.02 416 GLU A CA 1
ATOM 3067 C C . GLU A 1 424 ? -10.698 2.270 10.889 1.00 23.79 416 GLU A C 1
ATOM 3068 O O . GLU A 1 424 ? -10.552 3.410 10.432 1.00 22.53 416 GLU A O 1
ATOM 3074 N N . TYR A 1 425 ? -9.660 1.479 11.171 1.00 21.50 417 TYR A N 1
ATOM 3075 C CA . TYR A 1 425 ? -8.294 1.960 11.011 1.00 19.79 417 TYR A CA 1
ATOM 3076 C C . TYR A 1 425 ? -7.900 2.031 9.544 1.00 23.33 417 TYR A C 1
ATOM 3077 O O . TYR A 1 425 ? -7.202 2.963 9.131 1.00 19.48 417 TYR A O 1
ATOM 3086 N N . ALA A 1 426 ? -8.301 1.028 8.755 1.00 22.21 418 ALA A N 1
ATOM 3087 C CA . ALA A 1 426 ? -7.990 1.034 7.330 1.00 18.68 418 ALA A CA 1
ATOM 3088 C C . ALA A 1 426 ? -8.617 2.233 6.637 1.00 20.20 418 ALA A C 1
ATOM 3089 O O . ALA A 1 426 ? -7.978 2.876 5.796 1.00 21.44 418 ALA A O 1
ATOM 3091 N N . ASP A 1 427 ? -9.866 2.555 6.986 1.00 18.03 419 ASP A N 1
ATOM 3092 C CA . ASP A 1 427 ? -10.547 3.688 6.370 1.00 18.75 419 ASP A CA 1
ATOM 3093 C C . ASP A 1 427 ? -9.827 4.999 6.671 1.00 21.58 419 ASP A C 1
ATOM 3094 O O . ASP A 1 427 ? -9.660 5.841 5.779 1.00 23.59 419 ASP A O 1
ATOM 3099 N N . ILE A 1 428 ? -9.412 5.194 7.928 1.00 21.52 420 ILE A N 1
ATOM 3100 C CA . ILE A 1 428 ? -8.649 6.388 8.295 1.00 19.18 420 ILE A CA 1
ATOM 3101 C C . ILE A 1 428 ? -7.335 6.426 7.535 1.00 20.31 420 ILE A C 1
ATOM 3102 O O . ILE A 1 428 ? -6.954 7.453 6.955 1.00 17.62 420 ILE A O 1
ATOM 3107 N N . LEU A 1 429 ? -6.617 5.301 7.532 1.00 18.99 421 LEU A N 1
ATOM 3108 C CA . LEU A 1 429 ? -5.323 5.256 6.863 1.00 18.68 421 LEU A CA 1
ATOM 3109 C C . LEU A 1 429 ? -5.459 5.553 5.377 1.00 21.62 421 LEU A C 1
ATOM 3110 O O . LEU A 1 429 ? -4.636 6.283 4.808 1.00 19.52 421 LEU A O 1
ATOM 3115 N N . ARG A 1 430 ? -6.500 5.017 4.733 1.00 19.75 422 ARG A N 1
ATOM 3116 C CA . ARG A 1 430 ? -6.700 5.293 3.310 1.00 19.58 422 ARG A CA 1
ATOM 3117 C C . ARG A 1 430 ? -6.807 6.794 3.048 1.00 21.69 422 ARG A C 1
ATOM 3118 O O . ARG A 1 430 ? -6.290 7.292 2.043 1.00 21.13 422 ARG A O 1
ATOM 3126 N N . LEU A 1 431 ? -7.459 7.534 3.948 1.00 21.47 423 LEU A N 1
ATOM 3127 C CA . LEU A 1 431 ? -7.614 8.972 3.736 1.00 21.71 423 LEU A CA 1
ATOM 3128 C C . LEU A 1 431 ? -6.291 9.699 3.921 1.00 21.82 423 LEU A C 1
ATOM 3129 O O . LEU A 1 431 ? -5.963 10.614 3.156 1.00 24.01 423 LEU A O 1
ATOM 3134 N N . ALA A 1 432 ? -5.521 9.305 4.935 1.00 20.40 424 ALA A N 1
ATOM 3135 C CA . ALA A 1 432 ? -4.249 9.964 5.205 1.00 24.65 424 ALA A CA 1
ATOM 3136 C C . ALA A 1 432 ? -3.212 9.595 4.153 1.00 22.36 424 ALA A C 1
ATOM 3137 O O . ALA A 1 432 ? -2.407 10.439 3.745 1.00 18.82 424 ALA A O 1
ATOM 3139 N N . ASP A 1 433 ? -3.219 8.339 3.706 1.00 22.31 425 ASP A N 1
ATOM 3140 C CA . ASP A 1 433 ? -2.315 7.924 2.642 1.00 20.53 425 ASP A CA 1
ATOM 3141 C C . ASP A 1 433 ? -2.624 8.664 1.349 1.00 18.82 425 ASP A C 1
ATOM 3142 O O . ASP A 1 433 ? -1.711 9.047 0.607 1.00 20.38 425 ASP A O 1
ATOM 3147 N N . ASP A 1 434 ? -3.910 8.864 1.058 1.00 19.03 426 ASP A N 1
ATOM 3148 C CA . ASP A 1 434 ? -4.295 9.561 -0.163 1.00 21.43 426 ASP A CA 1
ATOM 3149 C C . ASP A 1 434 ? -3.833 11.009 -0.137 1.00 21.16 426 ASP A C 1
ATOM 3150 O O . ASP A 1 434 ? -3.374 11.535 -1.156 1.00 21.37 426 ASP A O 1
ATOM 3155 N N . ILE A 1 435 ? -3.959 11.673 1.015 1.00 19.65 427 ILE A N 1
ATOM 3156 C CA . ILE A 1 435 ? -3.432 13.032 1.140 1.00 20.72 427 ILE A CA 1
ATOM 3157 C C . ILE A 1 435 ? -1.935 13.032 0.872 1.00 20.07 427 ILE A C 1
ATOM 3158 O O . ILE A 1 435 ? -1.421 13.862 0.115 1.00 20.16 427 ILE A O 1
ATOM 3163 N N . PHE A 1 436 ? -1.218 12.081 1.476 1.00 18.23 428 PHE A N 1
ATOM 3164 C CA . PHE A 1 436 ? 0.227 11.985 1.278 1.00 16.19 428 PHE A CA 1
ATOM 3165 C C . PHE A 1 436 ? 0.565 11.845 -0.206 1.00 19.77 428 PHE A C 1
ATOM 3166 O O . PHE A 1 436 ? 1.403 12.586 -0.735 1.00 19.80 428 PHE A O 1
ATOM 3174 N N . MET A 1 437 ? -0.116 10.927 -0.909 1.00 20.32 429 MET A N 1
ATOM 3175 C CA . MET A 1 437 ? 0.160 10.705 -2.332 1.00 19.64 429 MET A CA 1
ATOM 3176 C C . MET A 1 437 ? -0.180 11.927 -3.174 1.00 21.25 429 MET A C 1
ATOM 3177 O O . MET A 1 437 ? 0.549 12.258 -4.119 1.00 21.75 429 MET A O 1
ATOM 3182 N N . GLN A 1 438 ? -1.311 12.577 -2.888 1.00 19.55 430 GLN A N 1
ATOM 3183 C CA . GLN A 1 438 ? -1.683 13.777 -3.632 1.00 22.37 430 GLN A CA 1
ATOM 3184 C C . GLN A 1 438 ? -0.593 14.835 -3.541 1.00 23.95 430 GLN A C 1
ATOM 3185 O O . GLN A 1 438 ? -0.207 15.448 -4.547 1.00 22.51 430 GLN A O 1
ATOM 3191 N N . GLU A 1 439 ? -0.083 15.067 -2.337 1.00 20.02 431 GLU A N 1
ATOM 3192 C CA . GLU A 1 439 ? 0.905 16.126 -2.173 1.00 22.84 431 GLU A CA 1
ATOM 3193 C C . GLU A 1 439 ? 2.229 15.751 -2.825 1.00 25.21 431 GLU A C 1
ATOM 3194 O O . GLU A 1 439 ? 2.885 16.601 -3.438 1.00 24.84 431 GLU A O 1
ATOM 3200 N N . LEU A 1 440 ? 2.613 14.473 -2.748 1.00 23.65 432 LEU A N 1
ATOM 3201 C CA . LEU A 1 440 ? 3.841 14.033 -3.405 1.00 23.08 432 LEU A CA 1
ATOM 3202 C C . LEU A 1 440 ? 3.740 14.146 -4.922 1.00 22.98 432 LEU A C 1
ATOM 3203 O O . LEU A 1 440 ? 4.704 14.554 -5.582 1.00 20.98 432 LEU A O 1
ATOM 3208 N N . ARG A 1 441 ? 2.599 13.757 -5.501 1.00 20.66 433 ARG A N 1
ATOM 3209 C CA . ARG A 1 441 ? 2.457 13.862 -6.951 1.00 24.15 433 ARG A CA 1
ATOM 3210 C C . ARG A 1 441 ? 2.369 15.319 -7.382 1.00 27.81 433 ARG A C 1
ATOM 3211 O O . ARG A 1 441 ? 3.019 15.733 -8.350 1.00 24.46 433 ARG A O 1
ATOM 3219 N N . ASP A 1 442 ? 1.592 16.116 -6.648 1.00 27.68 434 ASP A N 1
ATOM 3220 C CA A ASP A 1 442 ? 1.416 17.517 -7.013 0.53 29.16 434 ASP A CA 1
ATOM 3221 C CA B ASP A 1 442 ? 1.411 17.520 -6.992 0.47 29.17 434 ASP A CA 1
ATOM 3222 C C . ASP A 1 442 ? 2.734 18.279 -6.957 1.00 28.77 434 ASP A C 1
ATOM 3223 O O . ASP A 1 442 ? 3.007 19.110 -7.828 1.00 29.08 434 ASP A O 1
ATOM 3232 N N . SER A 1 443 ? 3.564 18.007 -5.953 1.00 21.02 435 SER A N 1
ATOM 3233 C CA . SER A 1 443 ? 4.833 18.702 -5.779 1.00 27.74 435 SER A CA 1
ATOM 3234 C C . SER A 1 443 ? 5.957 18.141 -6.640 1.00 25.42 435 SER A C 1
ATOM 3235 O O . SER A 1 443 ? 7.054 18.707 -6.641 1.00 26.01 435 SER A O 1
ATOM 3238 N N . GLY A 1 444 ? 5.733 17.034 -7.340 1.00 26.22 436 GLY A N 1
ATOM 3239 C CA . GLY A 1 444 ? 6.798 16.411 -8.093 1.00 25.96 436 GLY A CA 1
ATOM 3240 C C . GLY A 1 444 ? 7.721 15.525 -7.286 1.00 24.61 436 GLY A C 1
ATOM 3241 O O . GLY A 1 444 ? 8.717 15.040 -7.835 1.00 21.83 436 GLY A O 1
ATOM 3242 N N . TRP A 1 445 ? 7.428 15.288 -6.004 1.00 17.46 437 TRP A N 1
ATOM 3243 C CA . TRP A 1 445 ? 8.314 14.491 -5.171 1.00 18.61 437 TRP A CA 1
ATOM 3244 C C . TRP A 1 445 ? 7.952 13.005 -5.144 1.00 22.89 437 TRP A C 1
ATOM 3245 O O . TRP A 1 445 ? 8.750 12.207 -4.640 1.00 20.26 437 TRP A O 1
ATOM 3256 N N . TYR A 1 446 ? 6.800 12.607 -5.692 1.00 20.32 438 TYR A N 1
ATOM 3257 C CA . TYR A 1 446 ? 6.487 11.177 -5.767 1.00 19.26 438 TYR A CA 1
ATOM 3258 C C . TYR A 1 446 ? 7.579 10.423 -6.522 1.00 20.91 438 TYR A C 1
ATOM 3259 O O . TYR A 1 446 ? 8.142 9.443 -6.015 1.00 20.43 438 TYR A O 1
ATOM 3268 N N . ASP A 1 447 ? 7.900 10.879 -7.738 1.00 21.97 439 ASP A N 1
ATOM 3269 C CA . ASP A 1 447 ? 8.953 10.277 -8.550 1.00 23.48 439 ASP A CA 1
ATOM 3270 C C . ASP A 1 447 ? 10.355 10.499 -7.983 1.00 25.30 439 ASP A C 1
ATOM 3271 O O . ASP A 1 447 ? 11.305 9.869 -8.467 1.00 23.56 439 ASP A O 1
ATOM 3276 N N . LYS A 1 448 ? 10.510 11.374 -6.985 1.00 18.88 440 LYS A N 1
ATOM 3277 C CA . LYS A 1 448 ? 11.792 11.613 -6.330 1.00 20.82 440 LYS A CA 1
ATOM 3278 C C . LYS A 1 448 ? 11.989 10.756 -5.081 1.00 21.97 440 LYS A C 1
ATOM 3279 O O . LYS A 1 448 ? 12.941 10.984 -4.325 1.00 19.82 440 LYS A O 1
ATOM 3285 N N . THR A 1 449 ? 11.110 9.787 -4.848 1.00 18.12 441 THR A N 1
ATOM 3286 C CA . THR A 1 449 ? 11.287 8.778 -3.816 1.00 20.53 441 THR A CA 1
ATOM 3287 C C . THR A 1 449 ? 11.059 7.410 -4.447 1.00 20.97 441 THR A C 1
ATOM 3288 O O . THR A 1 449 ? 10.411 7.286 -5.490 1.00 21.37 441 THR A O 1
ATOM 3292 N N . ALA A 1 450 ? 11.630 6.385 -3.830 1.00 22.16 442 ALA A N 1
ATOM 3293 C CA . ALA A 1 450 ? 11.450 5.025 -4.324 1.00 24.80 442 ALA A CA 1
ATOM 3294 C C . ALA A 1 450 ? 10.239 4.341 -3.712 1.00 21.51 442 ALA A C 1
ATOM 3295 O O . ALA A 1 450 ? 9.740 3.362 -4.277 1.00 19.57 442 ALA A O 1
ATOM 3297 N N . GLN A 1 451 ? 9.751 4.854 -2.588 1.00 19.30 443 GLN A N 1
ATOM 3298 C CA . GLN A 1 451 ? 8.658 4.252 -1.839 1.00 19.01 443 GLN A CA 1
ATOM 3299 C C . GLN A 1 451 ? 8.122 5.274 -0.845 1.00 21.45 443 GLN A C 1
ATOM 3300 O O . GLN A 1 451 ? 8.908 5.919 -0.147 1.00 19.79 443 GLN A O 1
ATOM 3306 N N . ALA A 1 452 ? 6.804 5.448 -0.779 1.00 19.61 444 ALA A N 1
ATOM 3307 C CA . ALA A 1 452 ? 6.207 6.363 0.184 1.00 22.25 444 ALA A CA 1
ATOM 3308 C C . ALA A 1 452 ? 4.814 5.877 0.543 1.00 19.03 444 ALA A C 1
ATOM 3309 O O . ALA A 1 452 ? 4.070 5.422 -0.327 1.00 19.36 444 ALA A O 1
ATOM 3311 N N . PHE A 1 453 ? 4.461 5.997 1.822 1.00 17.06 445 PHE A N 1
ATOM 3312 C CA . PHE A 1 453 ? 3.162 5.536 2.302 1.00 17.38 445 PHE A CA 1
ATOM 3313 C C . PHE A 1 453 ? 2.949 5.993 3.735 1.00 17.72 445 PHE A C 1
ATOM 3314 O O . PHE A 1 453 ? 3.902 6.278 4.462 1.00 20.35 445 PHE A O 1
ATOM 3322 N N . ALA A 1 454 ? 1.681 6.022 4.141 1.00 17.80 446 ALA A N 1
ATOM 3323 C CA . ALA A 1 454 ? 1.319 6.320 5.515 1.00 18.07 446 ALA A CA 1
ATOM 3324 C C . ALA A 1 454 ? 1.128 5.030 6.309 1.00 21.70 446 ALA A C 1
ATOM 3325 O O . ALA A 1 454 ? 0.774 3.983 5.757 1.00 18.56 446 ALA A O 1
ATOM 3327 N N . VAL A 1 455 ? 1.364 5.123 7.622 1.00 18.28 447 VAL A N 1
ATOM 3328 C CA . VAL A 1 455 ? 1.216 4.021 8.565 1.00 19.55 447 VAL A CA 1
ATOM 3329 C C . VAL A 1 455 ? 0.260 4.453 9.668 1.00 21.60 447 VAL A C 1
ATOM 3330 O O . VAL A 1 455 ? 0.337 5.585 10.158 1.00 18.72 447 VAL A O 1
ATOM 3334 N N . PHE A 1 456 ? -0.646 3.555 10.053 1.00 17.50 448 PHE A N 1
ATOM 3335 C CA . PHE A 1 456 ? -1.566 3.810 11.156 1.00 21.14 448 PHE A CA 1
ATOM 3336 C C . PHE A 1 456 ? -0.986 3.229 12.439 1.00 19.93 448 PHE A C 1
ATOM 3337 O O . PHE A 1 456 ? -0.821 2.006 12.551 1.00 20.43 448 PHE A O 1
ATOM 3345 N N . GLN A 1 457 ? -0.696 4.103 13.407 1.00 15.30 449 GLN A N 1
ATOM 3346 C CA . GLN A 1 457 ? -0.270 3.692 14.742 1.00 19.02 449 GLN A CA 1
ATOM 3347 C C . GLN A 1 457 ? -1.458 3.781 15.680 1.00 17.95 449 GLN A C 1
ATOM 3348 O O . GLN A 1 457 ? -2.034 4.875 15.813 1.00 20.00 449 GLN A O 1
ATOM 3354 N N . PRO A 1 458 ? -1.860 2.702 16.353 1.00 18.44 450 PRO A N 1
ATOM 3355 C CA . PRO A 1 458 ? -3.010 2.759 17.262 1.00 17.67 450 PRO A CA 1
ATOM 3356 C C . PRO A 1 458 ? -2.652 3.381 18.611 1.00 25.27 450 PRO A C 1
ATOM 3357 O O . PRO A 1 458 ? -2.866 2.783 19.666 1.00 24.06 450 PRO A O 1
ATOM 3361 N N . VAL A 1 459 ? -2.078 4.587 18.572 1.00 19.23 451 VAL A N 1
ATOM 3362 C CA . VAL A 1 459 ? -1.853 5.393 19.764 1.00 26.16 451 VAL A CA 1
ATOM 3363 C C . VAL A 1 459 ? -2.420 6.778 19.501 1.00 26.03 451 VAL A C 1
ATOM 3364 O O . VAL A 1 459 ? -2.640 7.178 18.356 1.00 19.56 451 VAL A O 1
ATOM 3368 N N . LYS A 1 460 ? -2.658 7.513 20.583 1.00 22.64 452 LYS A N 1
ATOM 3369 C CA . LYS A 1 460 ? -3.314 8.803 20.492 1.00 23.80 452 LYS A CA 1
ATOM 3370 C C . LYS A 1 460 ? -2.456 9.887 21.133 1.00 23.69 452 LYS A C 1
ATOM 3371 O O . LYS A 1 460 ? -1.586 9.613 21.964 1.00 22.83 452 LYS A O 1
ATOM 3377 N N . SER A 1 461 ? -2.687 11.124 20.703 1.00 22.53 453 SER A N 1
ATOM 3378 C CA . SER A 1 461 ? -2.089 12.291 21.340 1.00 23.87 453 SER A CA 1
ATOM 3379 C C . SER A 1 461 ? -3.108 13.422 21.329 1.00 24.77 453 SER A C 1
ATOM 3380 O O . SER A 1 461 ? -4.141 13.354 20.655 1.00 26.23 453 SER A O 1
ATOM 3383 N N . VAL A 1 462 ? -2.819 14.464 22.091 1.00 28.42 454 VAL A N 1
ATOM 3384 C CA . VAL A 1 462 ? -3.754 15.572 22.220 1.00 31.15 454 VAL A CA 1
ATOM 3385 C C . VAL A 1 462 ? -3.552 16.551 21.072 1.00 30.54 454 VAL A C 1
ATOM 3386 O O . VAL A 1 462 ? -2.459 16.681 20.508 1.00 33.56 454 VAL A O 1
ATOM 3390 N N . GLY A 1 463 ? -4.637 17.237 20.715 1.00 39.87 455 GLY A N 1
ATOM 3391 C CA . GLY A 1 463 ? -4.597 18.351 19.788 1.00 43.43 455 GLY A CA 1
ATOM 3392 C C . GLY A 1 463 ? -5.710 19.316 20.135 1.00 53.11 455 GLY A C 1
ATOM 3393 O O . GLY A 1 463 ? -6.580 19.018 20.956 1.00 54.58 455 GLY A O 1
ATOM 3394 N N . VAL A 1 464 ? -5.682 20.484 19.498 1.00 57.93 456 VAL A N 1
ATOM 3395 C CA . VAL A 1 464 ? -6.694 21.500 19.783 1.00 59.97 456 VAL A CA 1
ATOM 3396 C C . VAL A 1 464 ? -7.729 21.573 18.667 1.00 62.78 456 VAL A C 1
ATOM 3397 O O . VAL A 1 464 ? -7.432 21.278 17.511 1.00 63.75 456 VAL A O 1
ATOM 3401 N N . ARG A 1 469 ? -10.103 20.830 22.472 1.00 59.46 461 ARG A N 1
ATOM 3402 C CA . ARG A 1 469 ? -9.226 19.700 22.761 1.00 58.08 461 ARG A CA 1
ATOM 3403 C C . ARG A 1 469 ? -9.615 18.459 21.954 1.00 59.67 461 ARG A C 1
ATOM 3404 O O . ARG A 1 469 ? -10.783 18.073 21.914 1.00 62.25 461 ARG A O 1
ATOM 3406 N N . ARG A 1 470 ? -8.623 17.845 21.310 1.00 58.26 462 ARG A N 1
ATOM 3407 C CA . ARG A 1 470 ? -8.794 16.630 20.524 1.00 53.75 462 ARG A CA 1
ATOM 3408 C C . ARG A 1 470 ? -7.840 15.569 21.052 1.00 50.16 462 ARG A C 1
ATOM 3409 O O . ARG A 1 470 ? -6.697 15.872 21.402 1.00 49.05 462 ARG A O 1
ATOM 3417 N N . TYR A 1 471 ? -8.321 14.333 21.126 1.00 43.66 463 TYR A N 1
ATOM 3418 C CA . TYR A 1 471 ? -7.506 13.178 21.492 1.00 36.22 463 TYR A CA 1
ATOM 3419 C C . TYR A 1 471 ? -7.740 12.121 20.416 1.00 32.25 463 TYR A C 1
ATOM 3420 O O . TYR A 1 471 ? -8.838 11.567 20.322 1.00 28.22 463 TYR A O 1
ATOM 3429 N N . ALA A 1 472 ? -6.736 11.869 19.576 1.00 30.48 464 ALA A N 1
ATOM 3430 C CA . ALA A 1 472 ? -6.964 11.103 18.351 1.00 25.66 464 ALA A CA 1
ATOM 3431 C C . ALA A 1 472 ? -5.657 10.469 17.885 1.00 22.80 464 ALA A C 1
ATOM 3432 O O . ALA A 1 472 ? -4.598 10.667 18.478 1.00 22.03 464 ALA A O 1
ATOM 3434 N N . TRP A 1 473 ? -5.741 9.715 16.788 1.00 24.56 465 TRP A N 1
ATOM 3435 C CA . TRP A 1 473 ? -4.668 8.814 16.397 1.00 20.69 465 TRP A CA 1
ATOM 3436 C C . TRP A 1 473 ? -3.458 9.568 15.840 1.00 22.33 465 TRP A C 1
ATOM 3437 O O . TRP A 1 473 ? -3.561 10.689 15.328 1.00 21.39 465 TRP A O 1
ATOM 3448 N N . VAL A 1 474 ? -2.300 8.911 15.919 1.00 20.72 466 VAL A N 1
ATOM 3449 C CA . VAL A 1 474 ? -1.032 9.441 15.422 1.00 20.29 466 VAL A CA 1
ATOM 3450 C C . VAL A 1 474 ? -0.636 8.681 14.161 1.00 17.69 466 VAL A C 1
ATOM 3451 O O . VAL A 1 474 ? -0.333 7.482 14.219 1.00 21.88 466 VAL A O 1
ATOM 3455 N N . ILE A 1 475 ? -0.598 9.388 13.025 1.00 19.41 467 ILE A N 1
ATOM 3456 C CA . ILE A 1 475 ? -0.228 8.816 11.733 1.00 17.84 467 ILE A CA 1
ATOM 3457 C C . ILE A 1 475 ? 1.274 8.972 11.533 1.00 20.39 467 ILE A C 1
ATOM 3458 O O . ILE A 1 475 ? 1.854 10.017 11.868 1.00 17.73 467 ILE A O 1
ATOM 3463 N N . ALA A 1 476 ? 1.907 7.951 10.957 1.00 16.86 468 ALA A N 1
ATOM 3464 C CA . ALA A 1 476 ? 3.309 8.026 10.561 1.00 16.97 468 ALA A CA 1
ATOM 3465 C C . ALA A 1 476 ? 3.442 8.023 9.041 1.00 20.14 468 ALA A C 1
ATOM 3466 O O . ALA A 1 476 ? 2.736 7.284 8.340 1.00 21.03 468 ALA A O 1
ATOM 3468 N N . LEU A 1 477 ? 4.360 8.844 8.544 1.00 16.88 469 LEU A N 1
ATOM 3469 C CA . LEU A 1 477 ? 4.720 8.895 7.136 1.00 17.30 469 LEU A CA 1
ATOM 3470 C C . LEU A 1 477 ? 6.033 8.156 6.926 1.00 17.35 469 LEU A C 1
ATOM 3471 O O . LEU A 1 477 ? 6.999 8.386 7.660 1.00 16.87 469 LEU A O 1
ATOM 3476 N N . ARG A 1 478 ? 6.072 7.294 5.910 1.00 16.01 470 ARG A N 1
ATOM 3477 C CA . ARG A 1 478 ? 7.275 6.574 5.516 1.00 15.00 470 ARG A CA 1
ATOM 3478 C C . ARG A 1 478 ? 7.629 6.953 4.080 1.00 19.90 470 ARG A C 1
ATOM 3479 O O . ARG A 1 478 ? 6.775 6.897 3.187 1.00 20.44 470 ARG A O 1
ATOM 3487 N N . ALA A 1 479 ? 8.876 7.364 3.865 1.00 17.55 471 ALA A N 1
ATOM 3488 C CA . ALA A 1 479 ? 9.371 7.647 2.522 1.00 16.91 471 ALA A CA 1
ATOM 3489 C C . ALA A 1 479 ? 10.857 7.329 2.493 1.00 15.82 471 ALA A C 1
ATOM 3490 O O . ALA A 1 479 ? 11.582 7.691 3.424 1.00 18.08 471 ALA A O 1
ATOM 3492 N N . VAL A 1 480 ? 11.312 6.635 1.450 1.00 14.70 472 VAL A N 1
ATOM 3493 C CA . VAL A 1 480 ? 12.708 6.236 1.381 1.00 17.90 472 VAL A CA 1
ATOM 3494 C C . VAL A 1 480 ? 13.272 6.491 -0.010 1.00 20.21 472 VAL A C 1
ATOM 3495 O O . VAL A 1 480 ? 12.549 6.571 -1.011 1.00 21.05 472 VAL A O 1
ATOM 3499 N N . GLU A 1 481 ? 14.596 6.623 -0.041 1.00 19.33 473 GLU A N 1
ATOM 3500 C CA . GLU A 1 481 ? 15.396 6.700 -1.251 1.00 25.11 473 GLU A CA 1
ATOM 3501 C C . GLU A 1 481 ? 16.258 5.450 -1.294 1.00 30.52 473 GLU A C 1
ATOM 3502 O O . GLU A 1 481 ? 16.933 5.126 -0.311 1.00 22.37 473 GLU A O 1
ATOM 3508 N N . THR A 1 482 ? 16.212 4.741 -2.415 1.00 26.12 474 THR A N 1
ATOM 3509 C CA . THR A 1 482 ? 17.000 3.531 -2.599 1.00 32.04 474 THR A CA 1
ATOM 3510 C C . THR A 1 482 ? 16.949 3.185 -4.068 1.00 34.20 474 THR A C 1
ATOM 3511 O O . THR A 1 482 ? 16.000 3.557 -4.764 1.00 33.19 474 THR A O 1
ATOM 3515 N N . VAL A 1 483 ? 17.981 2.483 -4.533 1.00 37.30 475 VAL A N 1
ATOM 3516 C CA . VAL A 1 483 ? 17.999 1.957 -5.885 1.00 41.13 475 VAL A CA 1
ATOM 3517 C C . VAL A 1 483 ? 17.766 0.449 -5.925 1.00 46.82 475 VAL A C 1
ATOM 3518 O O . VAL A 1 483 ? 17.280 -0.062 -6.941 1.00 47.28 475 VAL A O 1
ATOM 3522 N N . ASP A 1 484 ? 18.077 -0.277 -4.847 1.00 46.02 476 ASP A N 1
ATOM 3523 C CA . ASP A 1 484 ? 17.961 -1.727 -4.825 1.00 46.55 476 ASP A CA 1
ATOM 3524 C C . ASP A 1 484 ? 17.023 -2.257 -3.749 1.00 44.98 476 ASP A C 1
ATOM 3525 O O . ASP A 1 484 ? 16.747 -3.462 -3.739 1.00 44.89 476 ASP A O 1
ATOM 3530 N N . PHE A 1 485 ? 16.548 -1.406 -2.840 1.00 41.71 477 PHE A N 1
ATOM 3531 C CA . PHE A 1 485 ? 15.739 -1.774 -1.680 1.00 47.09 477 PHE A CA 1
ATOM 3532 C C . PHE A 1 485 ? 16.486 -2.668 -0.690 1.00 41.88 477 PHE A C 1
ATOM 3533 O O . PHE A 1 485 ? 15.891 -3.129 0.291 1.00 45.28 477 PHE A O 1
ATOM 3541 N N . MET A 1 486 ? 17.781 -2.915 -0.912 1.00 49.80 478 MET A N 1
ATOM 3542 C CA . MET A 1 486 ? 18.602 -3.614 0.074 1.00 46.80 478 MET A CA 1
ATOM 3543 C C . MET A 1 486 ? 19.032 -2.674 1.196 1.00 48.58 478 MET A C 1
ATOM 3544 O O . MET A 1 486 ? 18.901 -3.001 2.381 1.00 48.76 478 MET A O 1
ATOM 3546 N N . THR A 1 487 ? 19.564 -1.510 0.840 1.00 34.64 479 THR A N 1
ATOM 3547 C CA . THR A 1 487 ? 19.784 -0.426 1.783 1.00 37.10 479 THR A CA 1
ATOM 3548 C C . THR A 1 487 ? 18.964 0.774 1.331 1.00 38.42 479 THR A C 1
ATOM 3549 O O . THR A 1 487 ? 18.824 1.022 0.130 1.00 34.32 479 THR A O 1
ATOM 3553 N N . ALA A 1 488 ? 18.423 1.518 2.293 1.00 29.96 480 ALA A N 1
ATOM 3554 C CA . ALA A 1 488 ? 17.563 2.650 1.986 1.00 28.78 480 ALA A CA 1
ATOM 3555 C C . ALA A 1 488 ? 17.756 3.720 3.048 1.00 26.20 480 ALA A C 1
ATOM 3556 O O . ALA A 1 488 ? 17.954 3.405 4.221 1.00 29.17 480 ALA A O 1
ATOM 3558 N N . ARG A 1 489 ? 17.709 4.980 2.630 1.00 25.01 481 ARG A N 1
ATOM 3559 C CA . ARG A 1 489 ? 17.758 6.104 3.551 1.00 21.54 481 ARG A CA 1
ATOM 3560 C C . ARG A 1 489 ? 16.392 6.767 3.590 1.00 19.49 481 ARG A C 1
ATOM 3561 O O . ARG A 1 489 ? 15.653 6.741 2.602 1.00 21.15 481 ARG A O 1
ATOM 3569 N N . PHE A 1 490 ? 16.038 7.355 4.731 1.00 17.42 482 PHE A N 1
ATOM 3570 C CA . PHE A 1 490 ? 14.774 8.075 4.767 1.00 17.07 482 PHE A CA 1
ATOM 3571 C C . PHE A 1 490 ? 14.884 9.307 3.870 1.00 17.38 482 PHE A C 1
ATOM 3572 O O . PHE A 1 490 ? 15.965 9.883 3.716 1.00 19.71 482 PHE A O 1
ATOM 3580 N N . ALA A 1 491 ? 13.778 9.658 3.208 1.00 16.70 483 ALA A N 1
ATOM 3581 C CA . ALA A 1 491 ? 13.848 10.574 2.074 1.00 21.44 483 ALA A CA 1
ATOM 3582 C C . ALA A 1 491 ? 14.104 12.016 2.512 1.00 16.62 483 ALA A C 1
ATOM 3583 O O . ALA A 1 491 ? 13.633 12.466 3.561 1.00 19.04 483 ALA A O 1
ATOM 3585 N N . HIS A 1 492 ? 14.834 12.745 1.660 1.00 16.54 484 HIS A N 1
ATOM 3586 C CA . HIS A 1 492 ? 15.155 14.162 1.867 1.00 19.97 484 HIS A CA 1
ATOM 3587 C C . HIS A 1 492 ? 14.004 15.058 1.401 1.00 21.76 484 HIS A C 1
ATOM 3588 O O . HIS A 1 492 ? 14.177 15.952 0.572 1.00 25.27 484 HIS A O 1
ATOM 3595 N N . LEU A 1 493 ? 12.817 14.796 1.923 1.00 19.66 485 LEU A N 1
ATOM 3596 C CA . LEU A 1 493 ? 11.664 15.612 1.563 1.00 18.77 485 LEU A CA 1
ATOM 3597 C C . LEU A 1 493 ? 11.830 17.034 2.101 1.00 21.88 485 LEU A C 1
ATOM 3598 O O . LEU A 1 493 ? 12.258 17.217 3.246 1.00 22.41 485 LEU A O 1
ATOM 3603 N N . PRO A 1 494 ? 11.487 18.056 1.309 1.00 18.55 486 PRO A N 1
ATOM 3604 C CA . PRO A 1 494 ? 11.600 19.438 1.799 1.00 20.95 486 PRO A CA 1
ATOM 3605 C C . PRO A 1 494 ? 10.758 19.655 3.046 1.00 21.90 486 PRO A C 1
ATOM 3606 O O . PRO A 1 494 ? 9.651 19.127 3.171 1.00 17.99 486 PRO A O 1
ATOM 3610 N N . TYR A 1 495 ? 11.307 20.449 3.967 1.00 20.08 487 TYR A N 1
ATOM 3611 C CA . TYR A 1 495 ? 10.616 20.772 5.210 1.00 20.59 487 TYR A CA 1
ATOM 3612 C C . TYR A 1 495 ? 9.193 21.256 4.946 1.00 19.87 487 TYR A C 1
ATOM 3613 O O . TYR A 1 495 ? 8.236 20.770 5.557 1.00 18.21 487 TYR A O 1
ATOM 3622 N N . GLU A 1 496 ? 9.027 22.213 4.028 1.00 18.25 488 GLU A N 1
ATOM 3623 C CA . GLU A 1 496 ? 7.703 22.818 3.890 1.00 20.77 488 GLU A CA 1
ATOM 3624 C C . GLU A 1 496 ? 6.706 21.866 3.246 1.00 21.98 488 GLU A C 1
ATOM 3625 O O . GLU A 1 496 ? 5.500 21.975 3.501 1.00 21.61 488 GLU A O 1
ATOM 3631 N N . LEU A 1 497 ? 7.178 20.942 2.409 1.00 16.39 489 LEU A N 1
ATOM 3632 C CA . LEU A 1 497 ? 6.280 19.936 1.859 1.00 19.41 489 LEU A CA 1
ATOM 3633 C C . LEU A 1 497 ? 5.757 19.025 2.964 1.00 20.29 489 LEU A C 1
ATOM 3634 O O . LEU A 1 497 ? 4.553 18.766 3.052 1.00 22.34 489 LEU A O 1
ATOM 3639 N N . VAL A 1 498 ? 6.656 18.539 3.823 1.00 19.07 490 VAL A N 1
ATOM 3640 C CA . VAL A 1 498 ? 6.241 17.714 4.953 1.00 20.15 490 VAL A CA 1
ATOM 3641 C C . VAL A 1 498 ? 5.292 18.490 5.858 1.00 21.52 490 VAL A C 1
ATOM 3642 O O . VAL A 1 498 ? 4.296 17.945 6.338 1.00 19.35 490 VAL A O 1
ATOM 3646 N N . ASP A 1 499 ? 5.574 19.778 6.095 1.00 18.78 491 ASP A N 1
ATOM 3647 C CA . ASP A 1 499 ? 4.670 20.573 6.924 1.00 21.30 491 ASP A CA 1
ATOM 3648 C C . ASP A 1 499 ? 3.303 20.710 6.269 1.00 20.59 491 ASP A C 1
ATOM 3649 O O . ASP A 1 499 ? 2.272 20.638 6.946 1.00 25.12 491 ASP A O 1
ATOM 3654 N N . LYS A 1 500 ? 3.280 20.927 4.953 1.00 20.69 492 LYS A N 1
ATOM 3655 C CA . LYS A 1 500 ? 2.020 20.993 4.219 1.00 23.11 492 LYS A CA 1
ATOM 3656 C C . LYS A 1 500 ? 1.228 19.698 4.360 1.00 21.56 492 LYS A C 1
ATOM 3657 O O . LYS A 1 500 ? 0.008 19.725 4.554 1.00 21.32 492 LYS A O 1
ATOM 3663 N N . ILE A 1 501 ? 1.917 18.557 4.284 1.00 18.61 493 ILE A N 1
ATOM 3664 C CA . ILE A 1 501 ? 1.259 17.252 4.342 1.00 17.90 493 ILE A CA 1
ATOM 3665 C C . ILE A 1 501 ? 0.679 17.001 5.732 1.00 18.69 493 ILE A C 1
ATOM 3666 O O . ILE A 1 501 ? -0.477 16.578 5.876 1.00 20.17 493 ILE A O 1
ATOM 3671 N N . SER A 1 502 ? 1.477 17.242 6.776 1.00 20.49 494 SER A N 1
ATOM 3672 C CA . SER A 1 502 ? 0.991 17.003 8.132 1.00 22.74 494 SER A CA 1
ATOM 3673 C C . SER A 1 502 ? -0.172 17.925 8.463 1.00 21.83 494 SER A C 1
ATOM 3674 O O . SER A 1 502 ? -1.169 17.494 9.057 1.00 19.90 494 SER A O 1
ATOM 3677 N N . THR A 1 503 ? -0.069 19.198 8.078 1.00 19.62 495 THR A N 1
ATOM 3678 C CA . THR A 1 503 ? -1.162 20.132 8.332 1.00 23.90 495 THR A CA 1
ATOM 3679 C C . THR A 1 503 ? -2.438 19.690 7.621 1.00 24.26 495 THR A C 1
ATOM 3680 O O . THR A 1 503 ? -3.517 19.682 8.224 1.00 23.26 495 THR A O 1
ATOM 3684 N N . ARG A 1 504 ? -2.333 19.288 6.348 1.00 22.98 496 ARG A N 1
ATOM 3685 C CA . ARG A 1 504 ? -3.512 18.787 5.638 1.00 23.48 496 ARG A CA 1
ATOM 3686 C C . ARG A 1 504 ? -4.122 17.585 6.351 1.00 20.91 496 ARG A C 1
ATOM 3687 O O . ARG A 1 504 ? -5.342 17.515 6.538 1.00 21.64 496 ARG A O 1
ATOM 3695 N N . ILE A 1 505 ? -3.291 16.607 6.723 1.00 17.73 497 ILE A N 1
ATOM 3696 C CA . ILE A 1 505 ? -3.815 15.403 7.363 1.00 19.07 497 ILE A CA 1
ATOM 3697 C C . ILE A 1 505 ? -4.533 15.765 8.654 1.00 21.51 497 ILE A C 1
ATOM 3698 O O . ILE A 1 505 ? -5.672 15.350 8.884 1.00 22.77 497 ILE A O 1
ATOM 3703 N N . MET A 1 506 ? -3.891 16.575 9.504 1.00 20.41 498 MET A N 1
ATOM 3704 C CA . MET A 1 506 ? -4.514 16.935 10.776 1.00 23.65 498 MET A CA 1
ATOM 3705 C C . MET A 1 506 ? -5.772 17.767 10.569 1.00 25.85 498 MET A C 1
ATOM 3706 O O . MET A 1 506 ? -6.745 17.620 11.316 1.00 25.08 498 MET A O 1
ATOM 3711 N N . ASN A 1 507 ? -5.780 18.650 9.569 1.00 21.52 499 ASN A N 1
ATOM 3712 C CA . ASN A 1 507 ? -6.951 19.503 9.384 1.00 25.65 499 ASN A CA 1
ATOM 3713 C C . ASN A 1 507 ? -8.109 18.780 8.701 1.00 26.38 499 ASN A C 1
ATOM 3714 O O . ASN A 1 507 ? -9.273 19.113 8.951 1.00 25.73 499 ASN A O 1
ATOM 3719 N N . GLU A 1 508 ? -7.835 17.795 7.852 1.00 24.88 500 GLU A N 1
ATOM 3720 C CA . GLU A 1 508 ? -8.901 17.195 7.065 1.00 27.20 500 GLU A CA 1
ATOM 3721 C C . GLU A 1 508 ? -9.432 15.890 7.642 1.00 28.03 500 GLU A C 1
ATOM 3722 O O . GLU A 1 508 ? -10.493 15.433 7.212 1.00 26.84 500 GLU A O 1
ATOM 3728 N N . ILE A 1 509 ? -8.738 15.283 8.598 1.00 24.68 501 ILE A N 1
ATOM 3729 C CA . ILE A 1 509 ? -9.163 14.015 9.191 1.00 25.80 501 ILE A CA 1
ATOM 3730 C C . ILE A 1 509 ? -9.323 14.237 10.689 1.00 26.13 501 ILE A C 1
ATOM 3731 O O . ILE A 1 509 ? -8.330 14.327 11.420 1.00 23.03 501 ILE A O 1
ATOM 3736 N N . LYS A 1 510 ? -10.578 14.320 11.142 1.00 28.68 502 LYS A N 1
ATOM 3737 C CA . LYS A 1 510 ? -10.882 14.534 12.554 1.00 35.52 502 LYS A CA 1
ATOM 3738 C C . LYS A 1 510 ? -10.226 13.487 13.444 1.00 34.34 502 LYS A C 1
ATOM 3739 O O . LYS A 1 510 ? -9.825 13.794 14.570 1.00 32.83 502 LYS A O 1
ATOM 3745 N N . ASP A 1 511 ? -10.116 12.256 12.967 1.00 28.62 503 ASP A N 1
ATOM 3746 C CA . ASP A 1 511 ? -9.591 11.169 13.776 1.00 33.18 503 ASP A CA 1
ATOM 3747 C C . ASP A 1 511 ? -8.068 11.156 13.860 1.00 27.28 503 ASP A C 1
ATOM 3748 O O . ASP A 1 511 ? -7.510 10.193 14.393 1.00 27.20 503 ASP A O 1
ATOM 3753 N N . VAL A 1 512 ? -7.372 12.166 13.342 1.00 26.18 504 VAL A N 1
ATOM 3754 C CA . VAL A 1 512 ? -5.915 12.205 13.392 1.00 20.85 504 VAL A CA 1
ATOM 3755 C C . VAL A 1 512 ? -5.494 13.456 14.154 1.00 23.16 504 VAL A C 1
ATOM 3756 O O . VAL A 1 512 ? -5.875 14.575 13.786 1.00 25.19 504 VAL A O 1
ATOM 3760 N N . SER A 1 513 ? -4.706 13.264 15.210 1.00 22.56 505 SER A N 1
ATOM 3761 C CA . SER A 1 513 ? -4.242 14.370 16.043 1.00 21.74 505 SER A CA 1
ATOM 3762 C C . SER A 1 513 ? -2.870 14.898 15.643 1.00 21.42 505 SER A C 1
ATOM 3763 O O . SER A 1 513 ? -2.560 16.061 15.931 1.00 21.30 505 SER A O 1
ATOM 3766 N N . ARG A 1 514 ? -2.051 14.076 14.997 1.00 20.06 506 ARG A N 1
ATOM 3767 C CA . ARG A 1 514 ? -0.629 14.352 14.873 1.00 21.36 506 ARG A CA 1
ATOM 3768 C C . ARG A 1 514 ? -0.052 13.469 13.779 1.00 21.15 506 ARG A C 1
ATOM 3769 O O . ARG A 1 514 ? -0.546 12.365 13.526 1.00 19.60 506 ARG A O 1
ATOM 3777 N N . VAL A 1 515 ? 0.997 13.969 13.132 1.00 19.44 507 VAL A N 1
ATOM 3778 C CA . VAL A 1 515 ? 1.704 13.235 12.093 1.00 19.80 507 VAL A CA 1
ATOM 3779 C C . VAL A 1 515 ? 3.183 13.200 12.452 1.00 19.01 507 VAL A C 1
ATOM 3780 O O . VAL A 1 515 ? 3.756 14.223 12.851 1.00 17.82 507 VAL A O 1
ATOM 3784 N N . VAL A 1 516 ? 3.788 12.022 12.333 1.00 16.56 508 VAL A N 1
ATOM 3785 C CA . VAL A 1 516 ? 5.221 11.859 12.518 1.00 14.95 508 VAL A CA 1
ATOM 3786 C C . VAL A 1 516 ? 5.822 11.343 11.219 1.00 17.07 508 VAL A C 1
ATOM 3787 O O . VAL A 1 516 ? 5.121 10.864 10.318 1.00 19.69 508 VAL A O 1
ATOM 3791 N N . TYR A 1 517 ? 7.143 11.442 11.128 1.00 16.85 509 TYR A N 1
ATOM 3792 C CA . TYR A 1 517 ? 7.881 11.055 9.932 1.00 16.87 509 TYR A CA 1
ATOM 3793 C C . TYR A 1 517 ? 8.943 10.044 10.318 1.00 16.86 509 TYR A C 1
ATOM 3794 O O . TYR A 1 517 ? 9.728 10.296 11.236 1.00 16.78 509 TYR A O 1
ATOM 3803 N N . ASP A 1 518 ? 8.965 8.908 9.621 1.00 16.83 510 ASP A N 1
ATOM 3804 C CA . ASP A 1 518 ? 9.958 7.868 9.882 1.00 17.90 510 ASP A CA 1
ATOM 3805 C C . ASP A 1 518 ? 11.342 8.379 9.498 1.00 20.03 510 ASP A C 1
ATOM 3806 O O . ASP A 1 518 ? 11.596 8.673 8.325 1.00 17.01 510 ASP A O 1
ATOM 3811 N N . VAL A 1 519 ? 12.235 8.493 10.484 1.00 20.46 511 VAL A N 1
ATOM 3812 C CA . VAL A 1 519 ? 13.581 8.994 10.227 1.00 18.14 511 VAL A CA 1
ATOM 3813 C C . VAL A 1 519 ? 14.589 7.876 10.460 1.00 19.05 511 VAL A C 1
ATOM 3814 O O . VAL A 1 519 ? 15.719 8.119 10.894 1.00 21.11 511 VAL A O 1
ATOM 3818 N N . SER A 1 520 ? 14.203 6.649 10.116 1.00 17.83 512 SER A N 1
ATOM 3819 C CA . SER A 1 520 ? 15.041 5.476 10.318 1.00 19.83 512 SER A CA 1
ATOM 3820 C C . SER A 1 520 ? 15.410 4.865 8.973 1.00 21.39 512 SER A C 1
ATOM 3821 O O . SER A 1 520 ? 14.536 4.588 8.143 1.00 19.74 512 SER A O 1
ATOM 3824 N N . SER A 1 521 ? 16.700 4.658 8.762 1.00 21.61 513 SER A N 1
ATOM 3825 C CA A SER A 1 521 ? 17.211 4.115 7.512 0.42 25.79 513 SER A CA 1
ATOM 3826 C CA B SER A 1 521 ? 17.153 4.115 7.494 0.58 25.78 513 SER A CA 1
ATOM 3827 C C . SER A 1 521 ? 17.266 2.594 7.566 1.00 28.01 513 SER A C 1
ATOM 3828 O O . SER A 1 521 ? 17.240 1.987 8.638 1.00 24.93 513 SER A O 1
ATOM 3833 N N . LYS A 1 522 ? 17.362 1.980 6.387 1.00 25.00 514 LYS A N 1
ATOM 3834 C CA . LYS A 1 522 ? 17.567 0.542 6.274 1.00 25.46 514 LYS A CA 1
ATOM 3835 C C . LYS A 1 522 ? 19.003 0.278 5.855 1.00 30.26 514 LYS A C 1
ATOM 3836 O O . LYS A 1 522 ? 19.426 0.785 4.804 1.00 30.11 514 LYS A O 1
ATOM 3842 N N . PRO A 1 523 ? 19.794 -0.485 6.627 1.00 29.56 515 PRO A N 1
ATOM 3843 C CA . PRO A 1 523 ? 19.444 -1.034 7.944 1.00 29.75 515 PRO A CA 1
ATOM 3844 C C . PRO A 1 523 ? 19.606 0.055 9.007 1.00 27.41 515 PRO A C 1
ATOM 3845 O O . PRO A 1 523 ? 20.150 1.107 8.677 1.00 28.82 515 PRO A O 1
ATOM 3849 N N . PRO A 1 524 ? 19.175 -0.187 10.257 1.00 29.48 516 PRO A N 1
ATOM 3850 C CA . PRO A 1 524 ? 18.598 -1.400 10.854 1.00 28.12 516 PRO A CA 1
ATOM 3851 C C . PRO A 1 524 ? 17.072 -1.426 10.924 1.00 31.92 516 PRO A C 1
ATOM 3852 O O . PRO A 1 524 ? 16.508 -2.312 11.571 1.00 33.09 516 PRO A O 1
ATOM 3856 N N . ALA A 1 525 ? 16.412 -0.463 10.294 1.00 22.79 517 ALA A N 1
ATOM 3857 C CA . ALA A 1 525 ? 14.965 -0.516 10.157 1.00 25.59 517 ALA A CA 1
ATOM 3858 C C . ALA A 1 525 ? 14.618 -1.131 8.811 1.00 25.30 517 ALA A C 1
ATOM 3859 O O . ALA A 1 525 ? 15.371 -0.997 7.848 1.00 27.62 517 ALA A O 1
ATOM 3861 N N . THR A 1 526 ? 13.490 -1.838 8.755 1.00 23.97 518 THR A N 1
ATOM 3862 C CA . THR A 1 526 ? 12.979 -2.255 7.457 1.00 22.02 518 THR A CA 1
ATOM 3863 C C . THR A 1 526 ? 12.177 -1.117 6.826 1.00 22.60 518 THR A C 1
ATOM 3864 O O . THR A 1 526 ? 11.834 -0.127 7.476 1.00 23.17 518 THR A O 1
ATOM 3868 N N . ILE A 1 527 ? 11.885 -1.252 5.532 1.00 21.13 519 ILE A N 1
ATOM 3869 C CA . ILE A 1 527 ? 11.099 -0.227 4.854 1.00 21.54 519 ILE A CA 1
ATOM 3870 C C . ILE A 1 527 ? 9.662 -0.251 5.356 1.00 20.00 519 ILE A C 1
ATOM 3871 O O . ILE A 1 527 ? 9.130 0.762 5.824 1.00 18.67 519 ILE A O 1
ATOM 3876 N N . GLU A 1 528 ? 9.013 -1.411 5.271 1.00 18.84 520 GLU A N 1
ATOM 3877 C CA . GLU A 1 528 ? 7.705 -1.559 5.882 1.00 19.53 520 GLU A CA 1
ATOM 3878 C C . GLU A 1 528 ? 7.877 -1.777 7.380 1.00 19.06 520 GLU A C 1
ATOM 3879 O O . GLU A 1 528 ? 8.914 -2.259 7.845 1.00 19.99 520 GLU A O 1
ATOM 3885 N N . TRP A 1 529 ? 6.846 -1.411 8.133 1.00 19.45 521 TRP A N 1
ATOM 3886 C CA . TRP A 1 529 ? 6.906 -1.493 9.591 1.00 18.55 521 TRP A CA 1
ATOM 3887 C C . TRP A 1 529 ? 6.597 -2.890 10.121 1.00 20.45 521 TRP A C 1
ATOM 3888 O O . TRP A 1 529 ? 6.964 -3.203 11.261 1.00 21.39 521 TRP A O 1
ATOM 3899 N N . GLU A 1 530 ? 5.940 -3.728 9.324 1.00 16.81 522 GLU A N 1
ATOM 3900 C CA . GLU A 1 530 ? 5.612 -5.095 9.716 1.00 19.25 522 GLU A CA 1
ATOM 3901 C C . GLU A 1 530 ? 5.895 -6.074 8.583 1.00 25.31 522 GLU A C 1
ATOM 3902 O O . GLU A 1 530 ? 6.210 -5.674 7.455 1.00 23.68 522 GLU A O 1
ATOM 3909 N N . ASN B 1 12 ? 38.233 42.847 46.973 1.00 57.96 4 ASN B N 1
ATOM 3910 C CA . ASN B 1 12 ? 37.664 41.991 45.939 1.00 51.81 4 ASN B CA 1
ATOM 3911 C C . ASN B 1 12 ? 38.699 41.022 45.367 1.00 53.79 4 ASN B C 1
ATOM 3912 O O . ASN B 1 12 ? 38.353 40.095 44.635 1.00 41.90 4 ASN B O 1
ATOM 3917 N N . THR B 1 13 ? 39.973 41.234 45.706 1.00 51.99 5 THR B N 1
ATOM 3918 C CA . THR B 1 13 ? 41.032 40.379 45.181 1.00 53.22 5 THR B CA 1
ATOM 3919 C C . THR B 1 13 ? 40.943 38.945 45.688 1.00 50.73 5 THR B C 1
ATOM 3920 O O . THR B 1 13 ? 41.668 38.082 45.184 1.00 47.71 5 THR B O 1
ATOM 3924 N N . GLN B 1 14 ? 40.076 38.668 46.665 1.00 45.96 6 GLN B N 1
ATOM 3925 C CA . GLN B 1 14 ? 39.944 37.311 47.177 1.00 44.37 6 GLN B CA 1
ATOM 3926 C C . GLN B 1 14 ? 39.445 36.354 46.105 1.00 41.98 6 GLN B C 1
ATOM 3927 O O . GLN B 1 14 ? 39.658 35.140 46.215 1.00 39.57 6 GLN B O 1
ATOM 3929 N N . ILE B 1 15 ? 38.790 36.875 45.063 1.00 38.38 7 ILE B N 1
ATOM 3930 C CA . ILE B 1 15 ? 38.061 36.017 44.135 1.00 38.24 7 ILE B CA 1
ATOM 3931 C C . ILE B 1 15 ? 39.025 35.317 43.182 1.00 36.70 7 ILE B C 1
ATOM 3932 O O . ILE B 1 15 ? 38.608 34.511 42.343 1.00 36.12 7 ILE B O 1
ATOM 3937 N N . THR B 1 16 ? 40.319 35.614 43.302 1.00 34.18 8 THR B N 1
ATOM 3938 C CA . THR B 1 16 ? 41.342 34.912 42.535 1.00 36.53 8 THR B CA 1
ATOM 3939 C C . THR B 1 16 ? 42.295 34.106 43.411 1.00 39.33 8 THR B C 1
ATOM 3940 O O . THR B 1 16 ? 43.281 33.562 42.895 1.00 37.80 8 THR B O 1
ATOM 3944 N N . GLU B 1 17 ? 42.041 34.018 44.721 1.00 38.12 9 GLU B N 1
ATOM 3945 C CA . GLU B 1 17 ? 42.956 33.283 45.592 1.00 40.77 9 GLU B CA 1
ATOM 3946 C C . GLU B 1 17 ? 42.933 31.794 45.268 1.00 42.11 9 GLU B C 1
ATOM 3947 O O . GLU B 1 17 ? 43.985 31.149 45.180 1.00 41.11 9 GLU B O 1
ATOM 3949 N N . ASP B 1 18 ? 41.741 31.231 45.084 1.00 37.84 10 ASP B N 1
ATOM 3950 C CA . ASP B 1 18 ? 41.612 29.886 44.541 1.00 41.07 10 ASP B CA 1
ATOM 3951 C C . ASP B 1 18 ? 41.830 29.951 43.034 1.00 42.39 10 ASP B C 1
ATOM 3952 O O . ASP B 1 18 ? 41.115 30.671 42.329 1.00 38.70 10 ASP B O 1
ATOM 3957 N N . ARG B 1 19 ? 42.821 29.213 42.541 1.00 41.29 11 ARG B N 1
ATOM 3958 C CA . ARG B 1 19 ? 43.178 29.293 41.133 1.00 41.44 11 ARG B CA 1
ATOM 3959 C C . ARG B 1 19 ? 43.704 27.946 40.665 1.00 42.39 11 ARG B C 1
ATOM 3960 O O . ARG B 1 19 ? 44.300 27.193 41.439 1.00 40.85 11 ARG B O 1
ATOM 3968 N N . ILE B 1 20 ? 43.482 27.655 39.387 1.00 41.12 12 ILE B N 1
ATOM 3969 C CA . ILE B 1 20 ? 43.945 26.422 38.762 1.00 37.81 12 ILE B CA 1
ATOM 3970 C C . ILE B 1 20 ? 44.931 26.786 37.661 1.00 40.51 12 ILE B C 1
ATOM 3971 O O . ILE B 1 20 ? 44.674 27.695 36.863 1.00 35.24 12 ILE B O 1
ATOM 3976 N N . LEU B 1 21 ? 46.054 26.080 37.622 1.00 39.79 13 LEU B N 1
ATOM 3977 C CA . LEU B 1 21 ? 47.058 26.267 36.585 1.00 41.61 13 LEU B CA 1
ATOM 3978 C C . LEU B 1 21 ? 46.892 25.183 35.531 1.00 41.53 13 LEU B C 1
ATOM 3979 O O . LEU B 1 21 ? 46.822 23.995 35.863 1.00 43.10 13 LEU B O 1
ATOM 3984 N N . ILE B 1 22 ? 46.821 25.591 34.269 1.00 41.10 14 ILE B N 1
ATOM 3985 C CA . ILE B 1 22 ? 46.746 24.666 33.145 1.00 40.20 14 ILE B CA 1
ATOM 3986 C C . ILE B 1 22 ? 48.038 24.794 32.348 1.00 43.99 14 ILE B C 1
ATOM 3987 O O . ILE B 1 22 ? 48.342 25.866 31.809 1.00 40.81 14 ILE B O 1
ATOM 3992 N N . LEU B 1 23 ? 48.805 23.710 32.286 1.00 47.22 15 LEU B N 1
ATOM 3993 C CA . LEU B 1 23 ? 50.003 23.667 31.459 1.00 46.38 15 LEU B CA 1
ATOM 3994 C C . LEU B 1 23 ? 49.633 23.129 30.081 1.00 48.60 15 LEU B C 1
ATOM 3995 O O . LEU B 1 23 ? 49.040 22.051 29.967 1.00 45.89 15 LEU B O 1
ATOM 4000 N N . ASP B 1 24 ? 49.972 23.888 29.042 1.00 48.86 16 ASP B N 1
ATOM 4001 C CA . ASP B 1 24 ? 49.600 23.548 27.674 1.00 51.15 16 ASP B CA 1
ATOM 4002 C C . ASP B 1 24 ? 50.685 22.688 27.037 1.00 53.86 16 ASP B C 1
ATOM 4003 O O . ASP B 1 24 ? 51.844 23.108 26.946 1.00 54.84 16 ASP B O 1
ATOM 4008 N N . PHE B 1 25 ? 50.304 21.497 26.579 1.00 50.87 17 PHE B N 1
ATOM 4009 C CA . PHE B 1 25 ? 51.199 20.626 25.831 1.00 53.11 17 PHE B CA 1
ATOM 4010 C C . PHE B 1 25 ? 50.923 20.645 24.329 1.00 55.36 17 PHE B C 1
ATOM 4011 O O . PHE B 1 25 ? 51.464 19.806 23.602 1.00 52.76 17 PHE B O 1
ATOM 4019 N N . GLY B 1 26 ? 50.093 21.572 23.849 1.00 50.11 18 GLY B N 1
ATOM 4020 C CA . GLY B 1 26 ? 49.874 21.744 22.425 1.00 49.98 18 GLY B CA 1
ATOM 4021 C C . GLY B 1 26 ? 48.510 21.331 21.913 1.00 53.17 18 GLY B C 1
ATOM 4022 O O . GLY B 1 26 ? 48.238 21.521 20.719 1.00 51.29 18 GLY B O 1
ATOM 4023 N N . SER B 1 27 ? 47.643 20.776 22.759 1.00 51.43 19 SER B N 1
ATOM 4024 C CA . SER B 1 27 ? 46.316 20.382 22.305 1.00 47.84 19 SER B CA 1
ATOM 4025 C C . SER B 1 27 ? 45.522 21.597 21.848 1.00 47.24 19 SER B C 1
ATOM 4026 O O . SER B 1 27 ? 45.601 22.672 22.449 1.00 43.18 19 SER B O 1
ATOM 4029 N N . GLN B 1 28 ? 44.747 21.417 20.775 1.00 46.52 20 GLN B N 1
ATOM 4030 C CA . GLN B 1 28 ? 43.829 22.459 20.329 1.00 47.36 20 GLN B CA 1
ATOM 4031 C C . GLN B 1 28 ? 42.708 22.716 21.327 1.00 43.90 20 GLN B C 1
ATOM 4032 O O . GLN B 1 28 ? 41.973 23.698 21.171 1.00 40.65 20 GLN B O 1
ATOM 4038 N N . TYR B 1 29 ? 42.562 21.863 22.336 1.00 43.46 21 TYR B N 1
ATOM 4039 C CA . TYR B 1 29 ? 41.532 22.002 23.353 1.00 41.26 21 TYR B CA 1
ATOM 4040 C C . TYR B 1 29 ? 42.058 22.602 24.649 1.00 41.07 21 TYR B C 1
ATOM 4041 O O . TYR B 1 29 ? 41.288 22.743 25.605 1.00 39.96 21 TYR B O 1
ATOM 4050 N N . SER B 1 30 ? 43.344 22.956 24.706 1.00 40.09 22 SER B N 1
ATOM 4051 C CA . SER B 1 30 ? 43.935 23.386 25.969 1.00 42.36 22 SER B CA 1
ATOM 4052 C C . SER B 1 30 ? 43.211 24.597 26.542 1.00 37.87 22 SER B C 1
ATOM 4053 O O . SER B 1 30 ? 42.964 24.659 27.751 1.00 38.89 22 SER B O 1
ATOM 4056 N N . GLN B 1 31 ? 42.839 25.556 25.690 1.00 37.78 23 GLN B N 1
ATOM 4057 C CA . GLN B 1 31 ? 42.128 26.734 26.179 1.00 38.25 23 GLN B CA 1
ATOM 4058 C C . GLN B 1 31 ? 40.742 26.382 26.692 1.00 35.22 23 GLN B C 1
ATOM 4059 O O . GLN B 1 31 ? 40.217 27.073 27.573 1.00 31.34 23 GLN B O 1
ATOM 4065 N N . LEU B 1 32 ? 40.131 25.324 26.147 1.00 34.73 24 LEU B N 1
ATOM 4066 C CA . LEU B 1 32 ? 38.838 24.876 26.650 1.00 32.52 24 LEU B CA 1
ATOM 4067 C C . LEU B 1 32 ? 38.935 24.401 28.089 1.00 31.42 24 LEU B C 1
ATOM 4068 O O . LEU B 1 32 ? 37.969 24.525 28.849 1.00 33.34 24 LEU B O 1
ATOM 4073 N N . ILE B 1 33 ? 40.081 23.842 28.481 1.00 31.48 25 ILE B N 1
ATOM 4074 C CA . ILE B 1 33 ? 40.269 23.462 29.877 1.00 32.34 25 ILE B CA 1
ATOM 4075 C C . ILE B 1 33 ? 40.195 24.694 30.768 1.00 31.99 25 ILE B C 1
ATOM 4076 O O . ILE B 1 33 ? 39.423 24.741 31.733 1.00 31.83 25 ILE B O 1
ATOM 4081 N N . ALA B 1 34 ? 40.987 25.720 30.443 1.00 30.48 26 ALA B N 1
ATOM 4082 C CA . ALA B 1 34 ? 40.984 26.941 31.244 1.00 30.14 26 ALA B CA 1
ATOM 4083 C C . ALA B 1 34 ? 39.602 27.581 31.278 1.00 28.78 26 ALA B C 1
ATOM 4084 O O . ALA B 1 34 ? 39.179 28.107 32.312 1.00 28.49 26 ALA B O 1
ATOM 4086 N N . ARG B 1 35 ? 38.881 27.539 30.155 1.00 29.88 27 ARG B N 1
ATOM 4087 C CA . ARG B 1 35 ? 37.547 28.129 30.109 1.00 27.43 27 ARG B CA 1
ATOM 4088 C C . ARG B 1 35 ? 36.562 27.342 30.966 1.00 27.68 27 ARG B C 1
ATOM 4089 O O . ARG B 1 35 ? 35.750 27.932 31.687 1.00 27.54 27 ARG B O 1
ATOM 4097 N N . ARG B 1 36 ? 36.617 26.009 30.900 1.00 29.20 28 ARG B N 1
ATOM 4098 C CA . ARG B 1 36 ? 35.727 25.191 31.719 1.00 30.68 28 ARG B CA 1
ATOM 4099 C C . ARG B 1 36 ? 35.985 25.399 33.211 1.00 29.01 28 ARG B C 1
ATOM 4100 O O . ARG B 1 36 ? 35.045 25.375 34.011 1.00 27.73 28 ARG B O 1
ATOM 4108 N N . VAL B 1 37 ? 37.242 25.616 33.605 1.00 28.78 29 VAL B N 1
ATOM 4109 C CA . VAL B 1 37 ? 37.527 25.906 35.008 1.00 31.25 29 VAL B CA 1
ATOM 4110 C C . VAL B 1 37 ? 36.846 27.202 35.433 1.00 30.87 29 VAL B C 1
ATOM 4111 O O . VAL B 1 37 ? 36.213 27.269 36.495 1.00 34.79 29 VAL B O 1
ATOM 4115 N N . ARG B 1 38 ? 36.940 28.241 34.602 1.00 27.42 30 ARG B N 1
ATOM 4116 C CA . ARG B 1 38 ? 36.312 29.517 34.941 1.00 29.37 30 ARG B CA 1
ATOM 4117 C C . ARG B 1 38 ? 34.792 29.406 34.977 1.00 28.83 30 ARG B C 1
ATOM 4118 O O . ARG B 1 38 ? 34.141 30.048 35.811 1.00 31.22 30 ARG B O 1
ATOM 4126 N N . GLU B 1 39 ? 34.208 28.617 34.071 1.00 26.77 31 GLU B N 1
ATOM 4127 C CA A GLU B 1 39 ? 32.768 28.389 34.105 0.57 27.87 31 GLU B CA 1
ATOM 4128 C CA B GLU B 1 39 ? 32.766 28.393 34.110 0.43 27.91 31 GLU B CA 1
ATOM 4129 C C . GLU B 1 39 ? 32.349 27.666 35.384 1.00 28.34 31 GLU B C 1
ATOM 4130 O O . GLU B 1 39 ? 31.240 27.880 35.890 1.00 25.33 31 GLU B O 1
ATOM 4141 N N . ALA B 1 40 ? 33.220 26.822 35.928 1.00 25.94 32 ALA B N 1
ATOM 4142 C CA . ALA B 1 40 ? 32.958 26.217 37.230 1.00 29.76 32 ALA B CA 1
ATOM 4143 C C . ALA B 1 40 ? 33.163 27.199 38.387 1.00 34.19 32 ALA B C 1
ATOM 4144 O O . ALA B 1 40 ? 32.988 26.812 39.549 1.00 32.52 32 ALA B O 1
ATOM 4146 N N . GLY B 1 41 ? 33.537 28.443 38.104 1.00 31.02 33 GLY B N 1
ATOM 4147 C CA . GLY B 1 41 ? 33.636 29.461 39.131 1.00 28.60 33 GLY B CA 1
ATOM 4148 C C . GLY B 1 41 ? 34.993 29.623 39.764 1.00 30.13 33 GLY B C 1
ATOM 4149 O O . GLY B 1 41 ? 35.084 30.194 40.860 1.00 32.60 33 GLY B O 1
ATOM 4150 N N . VAL B 1 42 ? 36.055 29.154 39.115 1.00 29.57 34 VAL B N 1
ATOM 4151 C CA . VAL B 1 42 ? 37.405 29.224 39.662 1.00 31.71 34 VAL B CA 1
ATOM 4152 C C . VAL B 1 42 ? 38.298 29.953 38.670 1.00 32.36 34 VAL B C 1
ATOM 4153 O O . VAL B 1 42 ? 38.276 29.651 37.473 1.00 30.18 34 VAL B O 1
ATOM 4157 N N . TYR B 1 43 ? 39.085 30.906 39.171 1.00 30.16 35 TYR B N 1
ATOM 4158 C CA . TYR B 1 43 ? 40.045 31.603 38.329 1.00 31.51 35 TYR B CA 1
ATOM 4159 C C . TYR B 1 43 ? 41.071 30.623 37.775 1.00 35.00 35 TYR B C 1
ATOM 4160 O O . TYR B 1 43 ? 41.442 29.643 38.429 1.00 34.12 35 TYR B O 1
ATOM 4169 N N . SER B 1 44 ? 41.527 30.882 36.550 1.00 32.21 36 SER B N 1
ATOM 4170 C CA . SER B 1 44 ? 42.523 30.009 35.946 1.00 36.62 36 SER B CA 1
ATOM 4171 C C . SER B 1 44 ? 43.391 30.801 34.977 1.00 38.78 36 SER B C 1
ATOM 4172 O O . SER B 1 44 ? 42.987 31.843 34.454 1.00 36.17 36 SER B O 1
ATOM 4175 N N . GLU B 1 45 ? 44.601 30.287 34.753 1.00 35.49 37 GLU B N 1
ATOM 4176 C CA . GLU B 1 45 ? 45.503 30.796 33.730 1.00 41.27 37 GLU B CA 1
ATOM 4177 C C . GLU B 1 45 ? 46.156 29.620 33.017 1.00 41.08 37 GLU B C 1
ATOM 4178 O O . GLU B 1 45 ? 46.268 28.521 33.567 1.00 39.91 37 GLU B O 1
ATOM 4184 N N . MET B 1 46 ? 46.592 29.861 31.782 1.00 44.39 38 MET B N 1
ATOM 4185 C CA . MET B 1 46 ? 47.216 28.828 30.965 1.00 46.22 38 MET B CA 1
ATOM 4186 C C . MET B 1 46 ? 48.595 29.279 30.509 1.00 49.15 38 MET B C 1
ATOM 4187 O O . MET B 1 46 ? 48.775 30.419 30.075 1.00 45.84 38 MET B O 1
ATOM 4192 N N . TYR B 1 47 ? 49.563 28.369 30.606 1.00 47.54 39 TYR B N 1
ATOM 4193 C CA . TYR B 1 47 ? 50.930 28.614 30.172 1.00 53.87 39 TYR B CA 1
ATOM 4194 C C . TYR B 1 47 ? 51.448 27.379 29.451 1.00 54.14 39 TYR B C 1
ATOM 4195 O O . TYR B 1 47 ? 50.867 26.294 29.536 1.00 53.43 39 TYR B O 1
ATOM 4204 N N . ALA B 1 48 ? 52.556 27.555 28.736 1.00 59.86 40 ALA B N 1
ATOM 4205 C CA . ALA B 1 48 ? 53.195 26.439 28.057 1.00 59.89 40 ALA B CA 1
ATOM 4206 C C . ALA B 1 48 ? 53.688 25.409 29.070 1.00 58.43 40 ALA B C 1
ATOM 4207 O O . ALA B 1 48 ? 53.845 25.691 30.262 1.00 57.97 40 ALA B O 1
ATOM 4209 N N . PHE B 1 49 ? 53.932 24.191 28.577 1.00 55.15 41 PHE B N 1
ATOM 4210 C CA . PHE B 1 49 ? 54.368 23.113 29.459 1.00 56.79 41 PHE B CA 1
ATOM 4211 C C . PHE B 1 49 ? 55.711 23.417 30.114 1.00 59.60 41 PHE B C 1
ATOM 4212 O O . PHE B 1 49 ? 55.974 22.950 31.228 1.00 61.13 41 PHE B O 1
ATOM 4220 N N . ASP B 1 50 ? 56.575 24.190 29.447 1.00 62.08 42 ASP B N 1
ATOM 4221 C CA . ASP B 1 50 ? 57.899 24.510 29.973 1.00 63.56 42 ASP B CA 1
ATOM 4222 C C . ASP B 1 50 ? 57.896 25.740 30.876 1.00 61.57 42 ASP B C 1
ATOM 4223 O O . ASP B 1 50 ? 58.882 26.488 30.905 1.00 64.83 42 ASP B O 1
ATOM 4228 N N . MET B 1 51 ? 56.810 25.965 31.611 1.00 59.96 43 MET B N 1
ATOM 4229 C CA . MET B 1 51 ? 56.755 27.056 32.574 1.00 59.72 43 MET B CA 1
ATOM 4230 C C . MET B 1 51 ? 57.813 26.851 33.651 1.00 62.11 43 MET B C 1
ATOM 4231 O O . MET B 1 51 ? 57.967 25.748 34.183 1.00 58.20 43 MET B O 1
ATOM 4236 N N . SER B 1 52 ? 58.555 27.913 33.961 1.00 59.11 44 SER B N 1
ATOM 4237 C CA . SER B 1 52 ? 59.636 27.802 34.931 1.00 62.95 44 SER B CA 1
ATOM 4238 C C . SER B 1 52 ? 59.089 27.479 36.318 1.00 62.23 44 SER B C 1
ATOM 4239 O O . SER B 1 52 ? 57.955 27.823 36.660 1.00 62.93 44 SER B O 1
ATOM 4242 N N . GLU B 1 53 ? 59.921 26.818 37.124 1.00 65.90 45 GLU B N 1
ATOM 4243 C CA . GLU B 1 53 ? 59.504 26.422 38.466 1.00 64.94 45 GLU B CA 1
ATOM 4244 C C . GLU B 1 53 ? 59.240 27.632 39.354 1.00 66.82 45 GLU B C 1
ATOM 4245 O O . GLU B 1 53 ? 58.304 27.621 40.162 1.00 64.81 45 GLU B O 1
ATOM 4251 N N . GLU B 1 54 ? 60.061 28.680 39.232 1.00 67.00 46 GLU B N 1
ATOM 4252 C CA . GLU B 1 54 ? 59.839 29.881 40.034 1.00 69.18 46 GLU B CA 1
ATOM 4253 C C . GLU B 1 54 ? 58.463 30.472 39.761 1.00 65.48 46 GLU B C 1
ATOM 4254 O O . GLU B 1 54 ? 57.780 30.931 40.684 1.00 66.74 46 GLU B O 1
ATOM 4256 N N . ASP B 1 55 ? 58.036 30.456 38.499 1.00 59.86 47 ASP B N 1
ATOM 4257 C CA . ASP B 1 55 ? 56.726 30.994 38.153 1.00 63.57 47 ASP B CA 1
ATOM 4258 C C . ASP B 1 55 ? 55.607 30.144 38.740 1.00 60.36 47 ASP B C 1
ATOM 4259 O O . ASP B 1 55 ? 54.640 30.673 39.299 1.00 60.59 47 ASP B O 1
ATOM 4264 N N . ILE B 1 56 ? 55.724 28.819 38.623 1.00 58.16 48 ILE B N 1
ATOM 4265 C CA . ILE B 1 56 ? 54.669 27.934 39.106 1.00 58.20 48 ILE B CA 1
ATOM 4266 C C . ILE B 1 56 ? 54.461 28.122 40.602 1.00 61.94 48 ILE B C 1
ATOM 4267 O O . ILE B 1 56 ? 53.322 28.210 41.080 1.00 57.76 48 ILE B O 1
ATOM 4272 N N . ARG B 1 57 ? 55.556 28.207 41.362 1.00 60.75 49 ARG B N 1
ATOM 4273 C CA . ARG B 1 57 ? 55.445 28.441 42.798 1.00 58.79 49 ARG B CA 1
ATOM 4274 C C . ARG B 1 57 ? 54.841 29.807 43.088 1.00 59.13 49 ARG B C 1
ATOM 4275 O O . ARG B 1 57 ? 54.012 29.946 43.995 1.00 58.29 49 ARG B O 1
ATOM 4283 N N . ALA B 1 58 ? 55.250 30.830 42.333 1.00 58.04 50 ALA B N 1
ATOM 4284 C CA . ALA B 1 58 ? 54.679 32.159 42.515 1.00 57.50 50 ALA B CA 1
ATOM 4285 C C . ALA B 1 58 ? 53.194 32.178 42.184 1.00 56.09 50 ALA B C 1
ATOM 4286 O O . ALA B 1 58 ? 52.433 32.948 42.780 1.00 54.25 50 ALA B O 1
ATOM 4288 N N . PHE B 1 59 ? 52.767 31.338 41.241 1.00 55.79 51 PHE B N 1
ATOM 4289 C CA . PHE B 1 59 ? 51.354 31.264 40.891 1.00 52.90 51 PHE B CA 1
ATOM 4290 C C . PHE B 1 59 ? 50.512 30.734 42.045 1.00 51.46 51 PHE B C 1
ATOM 4291 O O . PHE B 1 59 ? 49.339 31.096 42.160 1.00 54.78 51 PHE B O 1
ATOM 4299 N N . LYS B 1 60 ? 51.091 29.900 42.907 1.00 52.60 52 LYS B N 1
ATOM 4300 C CA . LYS B 1 60 ? 50.383 29.282 44.024 1.00 50.66 52 LYS B CA 1
ATOM 4301 C C . LYS B 1 60 ? 49.106 28.573 43.568 1.00 52.73 52 LYS B C 1
ATOM 4302 O O . LYS B 1 60 ? 48.005 28.909 44.027 1.00 51.68 52 LYS B O 1
ATOM 4308 N N . PRO B 1 61 ? 49.208 27.594 42.671 1.00 51.98 53 PRO B N 1
ATOM 4309 C CA . PRO B 1 61 ? 47.997 26.926 42.182 1.00 51.03 53 PRO B CA 1
ATOM 4310 C C . PRO B 1 61 ? 47.383 26.035 43.247 1.00 47.63 53 PRO B C 1
ATOM 4311 O O . PRO B 1 61 ? 48.085 25.376 44.016 1.00 51.29 53 PRO B O 1
ATOM 4315 N N . ASN B 1 62 ? 46.054 26.036 43.298 1.00 48.20 54 ASN B N 1
ATOM 4316 C CA . ASN B 1 62 ? 45.334 25.055 44.094 1.00 45.67 54 ASN B CA 1
ATOM 4317 C C . ASN B 1 62 ? 45.240 23.711 43.386 1.00 46.68 54 ASN B C 1
ATOM 4318 O O . ASN B 1 62 ? 44.824 22.727 44.004 1.00 50.71 54 ASN B O 1
ATOM 4323 N N . GLY B 1 63 ? 45.619 23.661 42.117 1.00 48.70 55 GLY B N 1
ATOM 4324 C CA . GLY B 1 63 ? 45.606 22.428 41.357 1.00 43.12 55 GLY B CA 1
ATOM 4325 C C . GLY B 1 63 ? 46.196 22.692 39.989 1.00 46.66 55 GLY B C 1
ATOM 4326 O O . GLY B 1 63 ? 46.217 23.830 39.504 1.00 45.60 55 GLY B O 1
ATOM 4327 N N . ILE B 1 64 ? 46.689 21.619 39.377 1.00 46.87 56 ILE B N 1
ATOM 4328 C CA . ILE B 1 64 ? 47.351 21.703 38.081 1.00 44.43 56 ILE B CA 1
ATOM 4329 C C . ILE B 1 64 ? 46.709 20.702 37.135 1.00 43.13 56 ILE B C 1
ATOM 4330 O O . ILE B 1 64 ? 46.455 19.554 37.513 1.00 45.59 56 ILE B O 1
ATOM 4335 N N . ILE B 1 65 ? 46.447 21.134 35.904 1.00 42.52 57 ILE B N 1
ATOM 4336 C CA . ILE B 1 65 ? 45.905 20.268 34.862 1.00 40.60 57 ILE B CA 1
ATOM 4337 C C . ILE B 1 65 ? 46.916 20.198 33.726 1.00 44.21 57 ILE B C 1
ATOM 4338 O O . ILE B 1 65 ? 47.302 21.230 33.163 1.00 42.01 57 ILE B O 1
ATOM 4343 N N . LEU B 1 66 ? 47.354 18.986 33.400 1.00 44.32 58 LEU B N 1
ATOM 4344 C CA . LEU B 1 66 ? 48.248 18.765 32.273 1.00 42.59 58 LEU B CA 1
ATOM 4345 C C . LEU B 1 66 ? 47.404 18.426 31.050 1.00 46.21 58 LEU B C 1
ATOM 4346 O O . LEU B 1 66 ? 46.701 17.409 31.037 1.00 42.91 58 LEU B O 1
ATOM 4351 N N . SER B 1 67 ? 47.469 19.273 30.031 1.00 44.98 59 SER B N 1
ATOM 4352 C CA . SER B 1 67 ? 46.604 19.122 28.873 1.00 45.78 59 SER B CA 1
ATOM 4353 C C . SER B 1 67 ? 47.086 17.977 27.988 1.00 45.23 59 SER B C 1
ATOM 4354 O O . SER B 1 67 ? 48.098 17.326 28.259 1.00 45.60 59 SER B O 1
ATOM 4357 N N . GLY B 1 68 ? 46.345 17.723 26.910 1.00 45.58 60 GLY B N 1
ATOM 4358 C CA . GLY B 1 68 ? 46.801 16.818 25.876 1.00 47.60 60 GLY B CA 1
ATOM 4359 C C . GLY B 1 68 ? 47.805 17.486 24.952 1.00 53.76 60 GLY B C 1
ATOM 4360 O O . GLY B 1 68 ? 48.107 18.675 25.061 1.00 48.77 60 GLY B O 1
ATOM 4361 N N . GLY B 1 69 ? 48.329 16.693 24.019 1.00 57.04 61 GLY B N 1
ATOM 4362 C CA . GLY B 1 69 ? 49.316 17.175 23.082 1.00 56.90 61 GLY B CA 1
ATOM 4363 C C . GLY B 1 69 ? 49.487 16.277 21.873 1.00 64.45 61 GLY B C 1
ATOM 4364 O O . GLY B 1 69 ? 49.077 15.111 21.865 1.00 63.71 61 GLY B O 1
ATOM 4365 N N . PRO B 1 70 ? 50.103 16.813 20.818 1.00 73.42 62 PRO B N 1
ATOM 4366 C CA . PRO B 1 70 ? 50.258 16.041 19.578 1.00 74.79 62 PRO B CA 1
ATOM 4367 C C . PRO B 1 70 ? 51.563 15.263 19.500 1.00 79.07 62 PRO B C 1
ATOM 4368 O O . PRO B 1 70 ? 51.995 14.893 18.404 1.00 85.21 62 PRO B O 1
ATOM 4372 N N . GLU B 1 71 ? 52.197 14.999 20.637 1.00 77.79 63 GLU B N 1
ATOM 4373 C CA . GLU B 1 71 ? 53.482 14.318 20.663 1.00 78.64 63 GLU B CA 1
ATOM 4374 C C . GLU B 1 71 ? 53.343 12.958 21.337 1.00 82.05 63 GLU B C 1
ATOM 4375 O O . GLU B 1 71 ? 52.311 12.630 21.929 1.00 78.03 63 GLU B O 1
ATOM 4381 N N . SER B 1 72 ? 54.404 12.158 21.230 1.00 82.30 64 SER B N 1
ATOM 4382 C CA . SER B 1 72 ? 54.471 10.835 21.837 1.00 83.92 64 SER B CA 1
ATOM 4383 C C . SER B 1 72 ? 55.632 10.788 22.819 1.00 82.81 64 SER B C 1
ATOM 4384 O O . SER B 1 72 ? 56.749 11.198 22.486 1.00 85.33 64 SER B O 1
ATOM 4387 N N . VAL B 1 73 ? 55.368 10.275 24.024 1.00 80.22 65 VAL B N 1
ATOM 4388 C CA . VAL B 1 73 ? 56.405 10.232 25.051 1.00 80.26 65 VAL B CA 1
ATOM 4389 C C . VAL B 1 73 ? 57.504 9.243 24.684 1.00 85.16 65 VAL B C 1
ATOM 4390 O O . VAL B 1 73 ? 58.651 9.396 25.121 1.00 86.15 65 VAL B O 1
ATOM 4394 N N . HIS B 1 74 ? 57.187 8.221 23.883 1.00 91.57 66 HIS B N 1
ATOM 4395 C CA . HIS B 1 74 ? 58.192 7.213 23.554 1.00 94.28 66 HIS B CA 1
ATOM 4396 C C . HIS B 1 74 ? 59.279 7.777 22.646 1.00 94.22 66 HIS B C 1
ATOM 4397 O O . HIS B 1 74 ? 60.443 7.374 22.755 1.00 94.95 66 HIS B O 1
ATOM 4404 N N . GLU B 1 75 ? 58.927 8.705 21.760 1.00 93.47 67 GLU B N 1
ATOM 4405 C CA . GLU B 1 75 ? 59.909 9.343 20.898 1.00 94.29 67 GLU B CA 1
ATOM 4406 C C . GLU B 1 75 ? 60.722 10.353 21.700 1.00 92.84 67 GLU B C 1
ATOM 4407 O O . GLU B 1 75 ? 60.159 11.193 22.408 1.00 90.04 67 GLU B O 1
ATOM 4409 N N . GLU B 1 76 ? 62.046 10.269 21.588 1.00 95.55 68 GLU B N 1
ATOM 4410 C CA . GLU B 1 76 ? 62.920 11.184 22.308 1.00 92.28 68 GLU B CA 1
ATOM 4411 C C . GLU B 1 76 ? 62.789 12.599 21.755 1.00 88.51 68 GLU B C 1
ATOM 4412 O O . GLU B 1 76 ? 62.448 12.808 20.588 1.00 89.81 68 GLU B O 1
ATOM 4414 N N . GLY B 1 77 ? 63.066 13.578 22.611 1.00 84.30 69 GLY B N 1
ATOM 4415 C CA . GLY B 1 77 ? 62.838 14.967 22.277 1.00 82.80 69 GLY B CA 1
ATOM 4416 C C . GLY B 1 77 ? 61.434 15.460 22.550 1.00 84.07 69 GLY B C 1
ATOM 4417 O O . GLY B 1 77 ? 61.111 16.598 22.191 1.00 81.48 69 GLY B O 1
ATOM 4418 N N . SER B 1 78 ? 60.597 14.645 23.182 1.00 81.70 70 SER B N 1
ATOM 4419 C CA . SER B 1 78 ? 59.201 14.960 23.424 1.00 77.36 70 SER B CA 1
ATOM 4420 C C . SER B 1 78 ? 59.042 15.733 24.732 1.00 75.57 70 SER B C 1
ATOM 4421 O O . SER B 1 78 ? 59.849 15.578 25.654 1.00 74.86 70 SER B O 1
ATOM 4424 N N . PRO B 1 79 ? 58.002 16.558 24.841 1.00 71.89 71 PRO B N 1
ATOM 4425 C CA . PRO B 1 79 ? 57.837 17.391 26.038 1.00 67.17 71 PRO B CA 1
ATOM 4426 C C . PRO B 1 79 ? 57.569 16.572 27.294 1.00 65.72 71 PRO B C 1
ATOM 4427 O O . PRO B 1 79 ? 57.109 15.429 27.249 1.00 69.72 71 PRO B O 1
ATOM 4431 N N . ARG B 1 80 ? 57.867 17.192 28.434 1.00 64.09 72 ARG B N 1
ATOM 4432 C CA . ARG B 1 80 ? 57.660 16.597 29.747 1.00 61.38 72 ARG B CA 1
ATOM 4433 C C . ARG B 1 80 ? 57.181 17.673 30.711 1.00 60.90 72 ARG B C 1
ATOM 4434 O O . ARG B 1 80 ? 57.355 18.871 30.472 1.00 62.22 72 ARG B O 1
ATOM 4442 N N . ALA B 1 81 ? 56.581 17.234 31.814 1.00 62.92 73 ALA B N 1
ATOM 4443 C CA . ALA B 1 81 ? 56.168 18.242 32.785 1.00 61.09 73 ALA B CA 1
ATOM 4444 C C . ALA B 1 81 ? 57.266 18.467 33.824 1.00 61.51 73 ALA B C 1
ATOM 4445 O O . ALA B 1 81 ? 57.945 17.516 34.222 1.00 64.40 73 ALA B O 1
ATOM 4447 N N . PRO B 1 82 ? 57.462 19.709 34.265 1.00 61.11 74 PRO B N 1
ATOM 4448 C CA . PRO B 1 82 ? 58.414 19.965 35.356 1.00 64.88 74 PRO B CA 1
ATOM 4449 C C . PRO B 1 82 ? 58.027 19.196 36.610 1.00 68.41 74 PRO B C 1
ATOM 4450 O O . PRO B 1 82 ? 56.872 19.223 37.042 1.00 67.07 74 PRO B O 1
ATOM 4454 N N . GLN B 1 83 ? 59.013 18.510 37.200 1.00 66.78 75 GLN B N 1
ATOM 4455 C CA . GLN B 1 83 ? 58.745 17.633 38.336 1.00 65.95 75 GLN B CA 1
ATOM 4456 C C . GLN B 1 83 ? 58.139 18.378 39.518 1.00 64.47 75 GLN B C 1
ATOM 4457 O O . GLN B 1 83 ? 57.481 17.753 40.357 1.00 66.97 75 GLN B O 1
ATOM 4463 N N . VAL B 1 84 ? 58.336 19.696 39.597 1.00 65.01 76 VAL B N 1
ATOM 4464 C CA . VAL B 1 84 ? 57.729 20.481 40.667 1.00 67.75 76 VAL B CA 1
ATOM 4465 C C . VAL B 1 84 ? 56.212 20.319 40.669 1.00 63.34 76 VAL B C 1
ATOM 4466 O O . VAL B 1 84 ? 55.571 20.416 41.723 1.00 61.79 76 VAL B O 1
ATOM 4470 N N . VAL B 1 85 ? 55.620 20.053 39.499 1.00 63.76 77 VAL B N 1
ATOM 4471 C CA . VAL B 1 85 ? 54.177 19.833 39.407 1.00 60.35 77 VAL B CA 1
ATOM 4472 C C . VAL B 1 85 ? 53.745 18.712 40.342 1.00 63.19 77 VAL B C 1
ATOM 4473 O O . VAL B 1 85 ? 52.722 18.812 41.032 1.00 58.42 77 VAL B O 1
ATOM 4477 N N . PHE B 1 86 ? 54.523 17.636 40.394 1.00 63.52 78 PHE B N 1
ATOM 4478 C CA . PHE B 1 86 ? 54.193 16.480 41.210 1.00 63.81 78 PHE B CA 1
ATOM 4479 C C . PHE B 1 86 ? 54.756 16.574 42.620 1.00 63.81 78 PHE B C 1
ATOM 4480 O O . PHE B 1 86 ? 54.656 15.605 43.378 1.00 62.77 78 PHE B O 1
ATOM 4488 N N . GLU B 1 87 ? 55.327 17.720 42.995 1.00 63.07 79 GLU B N 1
ATOM 4489 C CA . GLU B 1 87 ? 56.000 17.863 44.278 1.00 65.18 79 GLU B CA 1
ATOM 4490 C C . GLU B 1 87 ? 55.464 19.006 45.127 1.00 64.19 79 GLU B C 1
ATOM 4491 O O . GLU B 1 87 ? 55.935 19.188 46.257 1.00 58.05 79 GLU B O 1
ATOM 4497 N N . LEU B 1 88 ? 54.492 19.772 44.630 1.00 60.29 80 LEU B N 1
ATOM 4498 C CA . LEU B 1 88 ? 53.934 20.880 45.395 1.00 59.91 80 LEU B CA 1
ATOM 4499 C C . LEU B 1 88 ? 52.904 20.440 46.425 1.00 56.54 80 LEU B C 1
ATOM 4500 O O . LEU B 1 88 ? 52.474 21.266 47.236 1.00 59.21 80 LEU B O 1
ATOM 4505 N N . GLY B 1 89 ? 52.495 19.176 46.416 1.00 55.80 81 GLY B N 1
ATOM 4506 C CA . GLY B 1 89 ? 51.432 18.761 47.305 1.00 60.82 81 GLY B CA 1
ATOM 4507 C C . GLY B 1 89 ? 50.068 19.297 46.941 1.00 56.30 81 GLY B C 1
ATOM 4508 O O . GLY B 1 89 ? 49.206 19.415 47.814 1.00 56.81 81 GLY B O 1
ATOM 4509 N N . VAL B 1 90 ? 49.849 19.644 45.676 1.00 54.35 82 VAL B N 1
ATOM 4510 C CA . VAL B 1 90 ? 48.525 20.045 45.207 1.00 55.14 82 VAL B CA 1
ATOM 4511 C C . VAL B 1 90 ? 48.051 19.003 44.199 1.00 51.45 82 VAL B C 1
ATOM 4512 O O . VAL B 1 90 ? 48.883 18.330 43.573 1.00 54.35 82 VAL B O 1
ATOM 4516 N N . PRO B 1 91 ? 46.744 18.813 44.027 1.00 52.17 83 PRO B N 1
ATOM 4517 C CA . PRO B 1 91 ? 46.269 17.806 43.070 1.00 52.72 83 PRO B CA 1
ATOM 4518 C C . PRO B 1 91 ? 46.657 18.152 41.639 1.00 49.70 83 PRO B C 1
ATOM 4519 O O . PRO B 1 91 ? 46.791 19.320 41.270 1.00 49.89 83 PRO B O 1
ATOM 4523 N N . VAL B 1 92 ? 46.848 17.108 40.831 1.00 50.52 84 VAL B N 1
ATOM 4524 C CA . VAL B 1 92 ? 47.210 17.248 39.425 1.00 48.93 84 VAL B CA 1
ATOM 4525 C C . VAL B 1 92 ? 46.309 16.340 38.599 1.00 48.27 84 VAL B C 1
ATOM 4526 O O . VAL B 1 92 ? 46.118 15.168 38.944 1.00 46.55 84 VAL B O 1
ATOM 4530 N N . LEU B 1 93 ? 45.765 16.880 37.511 1.00 42.41 85 LEU B N 1
ATOM 4531 C CA . LEU B 1 93 ? 44.948 16.130 36.565 1.00 45.93 85 LEU B CA 1
ATOM 4532 C C . LEU B 1 93 ? 45.667 16.092 35.225 1.00 46.63 85 LEU B C 1
ATOM 4533 O O . LEU B 1 93 ? 45.992 17.143 34.663 1.00 43.80 85 LEU B O 1
ATOM 4538 N N . GLY B 1 94 ? 45.920 14.888 34.718 1.00 45.28 86 GLY B N 1
ATOM 4539 C CA . GLY B 1 94 ? 46.515 14.715 33.407 1.00 44.29 86 GLY B CA 1
ATOM 4540 C C . GLY B 1 94 ? 45.467 14.277 32.401 1.00 49.70 86 GLY B C 1
ATOM 4541 O O . GLY B 1 94 ? 44.737 13.309 32.627 1.00 43.91 86 GLY B O 1
ATOM 4542 N N . ILE B 1 95 ? 45.400 15.002 31.289 1.00 47.47 87 ILE B N 1
ATOM 4543 C CA . ILE B 1 95 ? 44.455 14.712 30.217 1.00 47.84 87 ILE B CA 1
ATOM 4544 C C . ILE B 1 95 ? 45.236 14.190 29.020 1.00 50.73 87 ILE B C 1
ATOM 4545 O O . ILE B 1 95 ? 46.056 14.917 28.442 1.00 45.29 87 ILE B O 1
ATOM 4550 N N . CYS B 1 96 ? 44.971 12.933 28.650 1.00 44.54 88 CYS B N 1
ATOM 4551 C CA . CYS B 1 96 ? 45.587 12.288 27.495 1.00 52.54 88 CYS B CA 1
ATOM 4552 C C . CYS B 1 96 ? 47.107 12.308 27.588 1.00 51.21 88 CYS B C 1
ATOM 4553 O O . CYS B 1 96 ? 47.688 11.541 28.361 1.00 52.49 88 CYS B O 1
ATOM 4556 N N . TYR B 1 97 ? 47.763 13.165 26.802 1.00 49.60 89 TYR B N 1
ATOM 4557 C CA . TYR B 1 97 ? 49.214 13.274 26.908 1.00 55.22 89 TYR B CA 1
ATOM 4558 C C . TYR B 1 97 ? 49.630 13.657 28.322 1.00 54.14 89 TYR B C 1
ATOM 4559 O O . TYR B 1 97 ? 50.673 13.210 28.814 1.00 53.31 89 TYR B O 1
ATOM 4568 N N . GLY B 1 98 ? 48.826 14.486 28.991 1.00 50.94 90 GLY B N 1
ATOM 4569 C CA . GLY B 1 98 ? 49.106 14.806 30.379 1.00 53.52 90 GLY B CA 1
ATOM 4570 C C . GLY B 1 98 ? 49.066 13.588 31.276 1.00 50.66 90 GLY B C 1
ATOM 4571 O O . GLY B 1 98 ? 49.815 13.503 32.252 1.00 52.16 90 GLY B O 1
ATOM 4572 N N . LEU B 1 99 ? 48.196 12.628 30.957 1.00 52.54 91 LEU B N 1
ATOM 4573 C CA . LEU B 1 99 ? 48.190 11.363 31.683 1.00 51.92 91 LEU B CA 1
ATOM 4574 C C . LEU B 1 99 ? 49.410 10.521 31.327 1.00 57.20 91 LEU B C 1
ATOM 4575 O O . LEU B 1 99 ? 49.975 9.839 32.192 1.00 59.29 91 LEU B O 1
ATOM 4580 N N . GLN B 1 100 ? 49.837 10.564 30.062 1.00 54.88 92 GLN B N 1
ATOM 4581 C CA . GLN B 1 100 ? 50.946 9.721 29.623 1.00 59.86 92 GLN B CA 1
ATOM 4582 C C . GLN B 1 100 ? 52.269 10.190 30.220 1.00 62.47 92 GLN B C 1
ATOM 4583 O O . GLN B 1 100 ? 53.035 9.384 30.763 1.00 60.11 92 GLN B O 1
ATOM 4589 N N . THR B 1 101 ? 52.555 11.495 30.144 1.00 58.00 93 THR B N 1
ATOM 4590 C CA . THR B 1 101 ? 53.799 11.991 30.725 1.00 61.78 93 THR B CA 1
ATOM 4591 C C . THR B 1 101 ? 53.776 11.919 32.249 1.00 64.09 93 THR B C 1
ATOM 4592 O O . THR B 1 101 ? 54.825 11.706 32.868 1.00 64.04 93 THR B O 1
ATOM 4596 N N . MET B 1 102 ? 52.603 12.087 32.870 1.00 60.09 94 MET B N 1
ATOM 4597 C CA . MET B 1 102 ? 52.501 11.867 34.309 1.00 59.95 94 MET B CA 1
ATOM 4598 C C . MET B 1 102 ? 52.867 10.431 34.661 1.00 63.36 94 MET B C 1
ATOM 4599 O O . MET B 1 102 ? 53.559 10.182 35.656 1.00 61.50 94 MET B O 1
ATOM 4604 N N . SER B 1 103 ? 52.424 9.475 33.841 1.00 60.06 95 SER B N 1
ATOM 4605 C CA . SER B 1 103 ? 52.727 8.071 34.099 1.00 66.95 95 SER B CA 1
ATOM 4606 C C . SER B 1 103 ? 54.217 7.795 33.950 1.00 68.06 95 SER B C 1
ATOM 4607 O O . SER B 1 103 ? 54.826 7.154 34.814 1.00 69.87 95 SER B O 1
ATOM 4610 N N . GLU B 1 104 ? 54.818 8.276 32.858 1.00 64.02 96 GLU B N 1
ATOM 4611 C CA . GLU B 1 104 ? 56.245 8.066 32.631 1.00 70.49 96 GLU B CA 1
ATOM 4612 C C . GLU B 1 104 ? 57.073 8.628 33.782 1.00 72.75 96 GLU B C 1
ATOM 4613 O O . GLU B 1 104 ? 57.902 7.923 34.370 1.00 72.76 96 GLU B O 1
ATOM 4619 N N . GLN B 1 105 ? 56.837 9.893 34.139 1.00 67.77 97 GLN B N 1
ATOM 4620 C CA . GLN B 1 105 ? 57.664 10.577 35.128 1.00 69.49 97 GLN B CA 1
ATOM 4621 C C . GLN B 1 105 ? 57.399 10.119 36.557 1.00 70.55 97 GLN B C 1
ATOM 4622 O O . GLN B 1 105 ? 58.122 10.546 37.466 1.00 75.14 97 GLN B O 1
ATOM 4628 N N . LEU B 1 106 ? 56.398 9.268 36.782 1.00 68.47 98 LEU B N 1
ATOM 4629 C CA . LEU B 1 106 ? 56.088 8.780 38.123 1.00 71.74 98 LEU B CA 1
ATOM 4630 C C . LEU B 1 106 ? 56.307 7.280 38.273 1.00 70.17 98 LEU B C 1
ATOM 4631 O O . LEU B 1 106 ? 55.899 6.700 39.288 1.00 69.72 98 LEU B O 1
ATOM 4633 N N . GLY B 1 107 ? 56.949 6.642 37.305 1.00 65.77 99 GLY B N 1
ATOM 4634 C CA . GLY B 1 107 ? 57.237 5.231 37.381 1.00 72.22 99 GLY B CA 1
ATOM 4635 C C . GLY B 1 107 ? 56.358 4.328 36.572 1.00 76.23 99 GLY B C 1
ATOM 4636 O O . GLY B 1 107 ? 56.120 3.183 36.991 1.00 79.48 99 GLY B O 1
ATOM 4637 N N . GLY B 1 108 ? 55.843 4.794 35.435 1.00 73.42 100 GLY B N 1
ATOM 4638 C CA . GLY B 1 108 ? 55.036 3.976 34.561 1.00 67.76 100 GLY B CA 1
ATOM 4639 C C . GLY B 1 108 ? 55.642 3.877 33.172 1.00 72.69 100 GLY B C 1
ATOM 4640 O O . GLY B 1 108 ? 56.731 4.367 32.903 1.00 75.05 100 GLY B O 1
ATOM 4641 N N . LYS B 1 109 ? 54.888 3.232 32.284 1.00 70.99 101 LYS B N 1
ATOM 4642 C CA . LYS B 1 109 ? 55.325 2.987 30.921 1.00 72.70 101 LYS B CA 1
ATOM 4643 C C . LYS B 1 109 ? 54.172 3.271 29.972 1.00 72.90 101 LYS B C 1
ATOM 4644 O O . LYS B 1 109 ? 53.011 2.986 30.285 1.00 72.25 101 LYS B O 1
ATOM 4646 N N . VAL B 1 110 ? 54.498 3.847 28.816 1.00 74.64 102 VAL B N 1
ATOM 4647 C CA . VAL B 1 110 ? 53.520 4.211 27.795 1.00 73.63 102 VAL B CA 1
ATOM 4648 C C . VAL B 1 110 ? 53.934 3.548 26.489 1.00 77.33 102 VAL B C 1
ATOM 4649 O O . VAL B 1 110 ? 55.035 3.800 25.985 1.00 73.60 102 VAL B O 1
ATOM 4653 N N . GLU B 1 111 ? 53.056 2.704 25.943 1.00 80.36 103 GLU B N 1
ATOM 4654 C CA . GLU B 1 111 ? 53.335 2.016 24.694 1.00 84.84 103 GLU B CA 1
ATOM 4655 C C . GLU B 1 111 ? 52.811 2.819 23.511 1.00 86.24 103 GLU B C 1
ATOM 4656 O O . GLU B 1 111 ? 51.820 3.547 23.633 1.00 86.43 103 GLU B O 1
ATOM 4658 N N . PRO B 1 112 ? 53.471 2.711 22.362 1.00 88.23 104 PRO B N 1
ATOM 4659 C CA . PRO B 1 112 ? 52.937 3.334 21.149 1.00 90.15 104 PRO B CA 1
ATOM 4660 C C . PRO B 1 112 ? 51.653 2.657 20.697 1.00 92.08 104 PRO B C 1
ATOM 4661 O O . PRO B 1 112 ? 51.431 1.467 20.937 1.00 92.39 104 PRO B O 1
ATOM 4665 N N . GLY B 1 113 ? 50.799 3.439 20.046 1.00 92.93 105 GLY B N 1
ATOM 4666 C CA . GLY B 1 113 ? 49.602 2.914 19.412 1.00 91.99 105 GLY B CA 1
ATOM 4667 C C . GLY B 1 113 ? 49.592 3.271 17.940 1.00 88.84 105 GLY B C 1
ATOM 4668 O O . GLY B 1 113 ? 50.441 4.045 17.492 1.00 88.47 105 GLY B O 1
ATOM 4669 N N . GLU B 1 117 ? 43.826 8.140 16.604 1.00 82.57 109 GLU B N 1
ATOM 4670 C CA . GLU B 1 117 ? 42.829 9.110 16.163 1.00 83.05 109 GLU B CA 1
ATOM 4671 C C . GLU B 1 117 ? 41.718 9.289 17.199 1.00 82.92 109 GLU B C 1
ATOM 4672 O O . GLU B 1 117 ? 41.645 8.545 18.177 1.00 83.27 109 GLU B O 1
ATOM 4678 N N . PHE B 1 118 ? 40.861 10.283 16.976 1.00 80.21 110 PHE B N 1
ATOM 4679 C CA . PHE B 1 118 ? 39.807 10.651 17.911 1.00 72.39 110 PHE B CA 1
ATOM 4680 C C . PHE B 1 118 ? 38.526 9.872 17.631 1.00 71.13 110 PHE B C 1
ATOM 4681 O O . PHE B 1 118 ? 38.228 9.524 16.486 1.00 75.55 110 PHE B O 1
ATOM 4689 N N . GLY B 1 119 ? 37.760 9.614 18.690 1.00 63.07 111 GLY B N 1
ATOM 4690 C CA . GLY B 1 119 ? 36.498 8.912 18.541 1.00 58.03 111 GLY B CA 1
ATOM 4691 C C . GLY B 1 119 ? 35.724 8.848 19.837 1.00 53.21 111 GLY B C 1
ATOM 4692 O O . GLY B 1 119 ? 36.264 9.084 20.923 1.00 56.92 111 GLY B O 1
ATOM 4693 N N . TYR B 1 120 ? 34.439 8.524 19.704 1.00 48.71 112 TYR B N 1
ATOM 4694 C CA . TYR B 1 120 ? 33.568 8.299 20.851 1.00 48.49 112 TYR B CA 1
ATOM 4695 C C . TYR B 1 120 ? 33.806 6.919 21.450 1.00 46.00 112 TYR B C 1
ATOM 4696 O O . TYR B 1 120 ? 34.201 5.978 20.757 1.00 47.68 112 TYR B O 1
ATOM 4705 N N . ALA B 1 121 ? 33.533 6.797 22.748 1.00 41.72 113 ALA B N 1
ATOM 4706 C CA . ALA B 1 121 ? 33.669 5.514 23.426 1.00 50.62 113 ALA B CA 1
ATOM 4707 C C . ALA B 1 121 ? 32.862 5.536 24.716 1.00 48.89 113 ALA B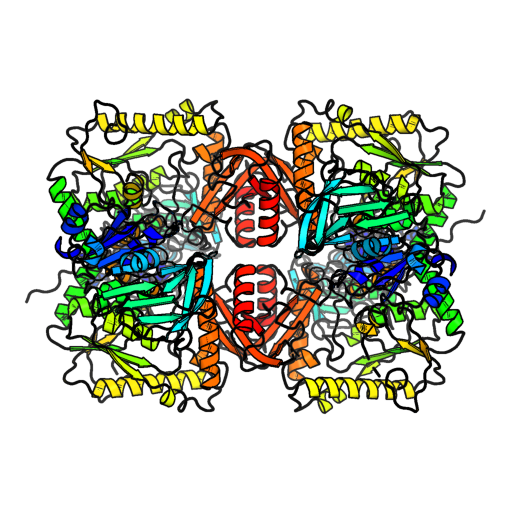 C 1
ATOM 4708 O O . ALA B 1 121 ? 32.693 6.587 25.340 1.00 42.03 113 ALA B O 1
ATOM 4710 N N . GLU B 1 122 ? 32.358 4.367 25.101 1.00 41.44 114 GLU B N 1
ATOM 4711 C CA . GLU B 1 122 ? 31.686 4.189 26.384 1.00 46.36 114 GLU B CA 1
ATOM 4712 C C . GLU B 1 122 ? 32.661 3.490 27.325 1.00 46.10 114 GLU B C 1
ATOM 4713 O O . GLU B 1 122 ? 32.917 2.291 27.180 1.00 45.28 114 GLU B O 1
ATOM 4719 N N . VAL B 1 123 ? 33.209 4.232 28.283 1.00 41.79 115 VAL B N 1
ATOM 4720 C CA . VAL B 1 123 ? 34.156 3.653 29.227 1.00 47.68 115 VAL B CA 1
ATOM 4721 C C . VAL B 1 123 ? 33.391 3.061 30.400 1.00 47.49 115 VAL B C 1
ATOM 4722 O O . VAL B 1 123 ? 32.342 3.573 30.808 1.00 43.06 115 VAL B O 1
ATOM 4726 N N . ASP B 1 124 ? 33.910 1.960 30.931 1.00 49.19 116 ASP B N 1
ATOM 4727 C CA . ASP B 1 124 ? 33.348 1.329 32.115 1.00 47.07 116 ASP B CA 1
ATOM 4728 C C . ASP B 1 124 ? 34.031 1.889 33.354 1.00 47.60 116 ASP B C 1
ATOM 4729 O O . ASP B 1 124 ? 35.262 1.918 33.432 1.00 47.73 116 ASP B O 1
ATOM 4734 N N . ILE B 1 125 ? 33.233 2.347 34.310 1.00 48.31 117 ILE B N 1
ATOM 4735 C CA . ILE B 1 125 ? 33.764 2.777 35.598 1.00 48.94 117 ILE B CA 1
ATOM 4736 C C . ILE B 1 125 ? 34.066 1.533 36.424 1.00 51.30 117 ILE B C 1
ATOM 4737 O O . ILE B 1 125 ? 33.177 0.713 36.674 1.00 51.12 117 ILE B O 1
ATOM 4742 N N . VAL B 1 126 ? 35.321 1.385 36.840 1.00 58.53 118 VAL B N 1
ATOM 4743 C CA . VAL B 1 126 ? 35.720 0.252 37.663 1.00 57.46 118 VAL B CA 1
ATOM 4744 C C . VAL B 1 126 ? 36.034 0.650 39.100 1.00 58.45 118 VAL B C 1
ATOM 4745 O O . VAL B 1 126 ? 36.033 -0.226 39.979 1.00 65.29 118 VAL B O 1
ATOM 4749 N N . LYS B 1 127 ? 36.290 1.927 39.373 1.00 54.18 119 LYS B N 1
ATOM 4750 C CA . LYS B 1 127 ? 36.470 2.411 40.735 1.00 57.60 119 LYS B CA 1
ATOM 4751 C C . LYS B 1 127 ? 36.051 3.872 40.780 1.00 53.91 119 LYS B C 1
ATOM 4752 O O . LYS B 1 127 ? 36.495 4.669 39.949 1.00 55.86 119 LYS B O 1
ATOM 4758 N N . ARG B 1 128 ? 35.202 4.217 41.746 1.00 49.73 120 ARG B N 1
ATOM 4759 C CA . ARG B 1 128 ? 34.636 5.561 41.856 1.00 52.98 120 ARG B CA 1
ATOM 4760 C C . ARG B 1 128 ? 35.487 6.372 42.827 1.00 54.53 120 ARG B C 1
ATOM 4761 O O . ARG B 1 128 ? 35.251 6.382 44.035 1.00 59.94 120 ARG B O 1
ATOM 4769 N N . ASP B 1 129 ? 36.481 7.066 42.285 1.00 54.08 121 ASP B N 1
ATOM 4770 C CA . ASP B 1 129 ? 37.334 7.944 43.072 1.00 51.42 121 ASP B CA 1
ATOM 4771 C C . ASP B 1 129 ? 36.652 9.305 43.234 1.00 48.99 121 ASP B C 1
ATOM 4772 O O . ASP B 1 129 ? 35.463 9.475 42.950 1.00 46.69 121 ASP B O 1
ATOM 4777 N N . GLN B 1 130 ? 37.411 10.303 43.685 1.00 44.43 122 GLN B N 1
ATOM 4778 C CA . GLN B 1 130 ? 36.860 11.642 43.853 1.00 48.52 122 GLN B CA 1
ATOM 4779 C C . GLN B 1 130 ? 36.614 12.338 42.522 1.00 45.20 122 GLN B C 1
ATOM 4780 O O . GLN B 1 130 ? 35.779 13.249 42.455 1.00 44.12 122 GLN B O 1
ATOM 4786 N N . LEU B 1 131 ? 37.329 11.944 41.468 1.00 45.03 123 LEU B N 1
ATOM 4787 C CA . LEU B 1 131 ? 37.125 12.561 40.161 1.00 38.85 123 LEU B CA 1
ATOM 4788 C C . LEU B 1 131 ? 35.838 12.064 39.513 1.00 43.01 123 LEU B C 1
ATOM 4789 O O . LEU B 1 131 ? 34.983 12.865 39.119 1.00 38.18 123 LEU B O 1
ATOM 4794 N N . ILE B 1 132 ? 35.684 10.741 39.398 1.00 43.90 124 ILE B N 1
ATOM 4795 C CA . ILE B 1 132 ? 34.466 10.184 38.818 1.00 42.73 124 ILE B CA 1
ATOM 4796 C C . ILE B 1 132 ? 33.279 10.406 39.749 1.00 41.49 124 ILE B C 1
ATOM 4797 O O . ILE B 1 132 ? 32.187 10.775 39.304 1.00 44.31 124 ILE B O 1
ATOM 4802 N N . GLY B 1 133 ? 33.474 10.200 41.050 1.00 42.99 125 GLY B N 1
ATOM 4803 C CA . GLY B 1 133 ? 32.395 10.430 41.996 1.00 42.35 125 GLY B CA 1
ATOM 4804 C C . GLY B 1 133 ? 31.201 9.539 41.720 1.00 46.67 125 GLY B C 1
ATOM 4805 O O . GLY B 1 133 ? 31.335 8.352 41.395 1.00 40.35 125 GLY B O 1
ATOM 4806 N N . ASN B 1 134 ? 30.009 10.119 41.848 1.00 39.28 126 ASN B N 1
ATOM 4807 C CA . ASN B 1 134 ? 28.766 9.413 41.567 1.00 46.17 126 ASN B CA 1
ATOM 4808 C C . ASN B 1 134 ? 28.308 9.594 40.124 1.00 43.96 126 ASN B C 1
ATOM 4809 O O . ASN B 1 134 ? 27.169 9.241 39.797 1.00 39.80 126 ASN B O 1
ATOM 4814 N N . LEU B 1 135 ? 29.176 10.118 39.259 1.00 37.60 127 LEU B N 1
ATOM 4815 C CA . LEU B 1 135 ? 28.804 10.420 37.885 1.00 35.62 127 LEU B CA 1
ATOM 4816 C C . LEU B 1 135 ? 28.642 9.155 37.055 1.00 37.34 127 LEU B C 1
ATOM 4817 O O . LEU B 1 135 ? 29.340 8.158 37.252 1.00 37.68 127 LEU B O 1
ATOM 4822 N N . GLN B 1 136 ? 27.731 9.224 36.090 1.00 37.79 128 GLN B N 1
ATOM 4823 C CA . GLN B 1 136 ? 27.574 8.174 35.096 1.00 35.76 128 GLN B CA 1
ATOM 4824 C C . GLN B 1 136 ? 26.652 8.686 34.000 1.00 35.63 128 GLN B C 1
ATOM 4825 O O . GLN B 1 136 ? 25.915 9.661 34.186 1.00 33.45 128 GLN B O 1
ATOM 4831 N N . ASP B 1 137 ? 26.723 8.027 32.846 1.00 37.85 129 ASP B N 1
ATOM 4832 C CA . ASP B 1 137 ? 25.724 8.200 31.802 1.00 36.23 129 ASP B CA 1
ATOM 4833 C C . ASP B 1 137 ? 24.795 6.997 31.865 1.00 35.04 129 ASP B C 1
ATOM 4834 O O . ASP B 1 137 ? 23.890 6.972 32.704 1.00 36.44 129 ASP B O 1
ATOM 4839 N N . ARG B 1 138 ? 25.010 5.982 31.031 1.00 36.87 130 ARG B N 1
ATOM 4840 C CA . ARG B 1 138 ? 24.411 4.700 31.369 1.00 37.01 130 ARG B CA 1
ATOM 4841 C C . ARG B 1 138 ? 25.072 4.166 32.639 1.00 38.59 130 ARG B C 1
ATOM 4842 O O . ARG B 1 138 ? 26.124 4.650 33.069 1.00 41.67 130 ARG B O 1
ATOM 4850 N N . GLU B 1 139 ? 24.430 3.178 33.255 1.00 40.03 131 GLU B N 1
ATOM 4851 C CA . GLU B 1 139 ? 24.832 2.739 34.588 1.00 44.68 131 GLU B CA 1
ATOM 4852 C C . GLU B 1 139 ? 26.301 2.335 34.606 1.00 42.73 131 GLU B C 1
ATOM 4853 O O . GLU B 1 139 ? 26.732 1.489 33.817 1.00 41.80 131 GLU B O 1
ATOM 4859 N N . ASN B 1 140 ? 27.070 2.969 35.495 1.00 44.15 132 ASN B N 1
ATOM 4860 C CA . ASN B 1 140 ? 28.493 2.670 35.686 1.00 46.01 132 ASN B CA 1
ATOM 4861 C C . ASN B 1 140 ? 29.285 2.832 34.395 1.00 42.38 132 ASN B C 1
ATOM 4862 O O . ASN B 1 140 ? 30.259 2.116 34.154 1.00 42.68 132 ASN B O 1
ATOM 4867 N N . GLN B 1 141 ? 28.867 3.775 33.555 1.00 40.26 133 GLN B N 1
ATOM 4868 C CA . GLN B 1 141 ? 29.543 4.041 32.296 1.00 42.51 133 GLN B CA 1
ATOM 4869 C C . GLN B 1 141 ? 29.660 5.542 32.094 1.00 40.12 133 GLN B C 1
ATOM 4870 O O . GLN B 1 141 ? 28.944 6.332 32.716 1.00 37.17 133 GLN B O 1
ATOM 4876 N N . LEU B 1 142 ? 30.568 5.925 31.199 1.00 38.10 134 LEU B N 1
ATOM 4877 C CA . LEU B 1 142 ? 30.729 7.318 30.805 1.00 39.02 134 LEU B CA 1
ATOM 4878 C C . LEU B 1 142 ? 30.900 7.392 29.296 1.00 40.72 134 LEU B C 1
ATOM 4879 O O . LEU B 1 142 ? 31.733 6.682 28.725 1.00 40.90 134 LEU B O 1
ATOM 4884 N N . HIS B 1 143 ? 30.098 8.248 28.665 1.00 36.26 135 HIS B N 1
ATOM 4885 C CA . HIS B 1 143 ? 30.178 8.530 27.235 1.00 37.01 135 HIS B CA 1
ATOM 4886 C C . HIS B 1 143 ? 31.238 9.605 27.027 1.00 40.59 135 HIS B C 1
ATOM 4887 O O . HIS B 1 143 ? 31.042 10.760 27.422 1.00 36.80 135 HIS B O 1
ATOM 4894 N N . VAL B 1 144 ? 32.377 9.229 26.437 1.00 41.87 136 VAL B N 1
ATOM 4895 C CA . VAL B 1 144 ? 33.529 10.116 26.369 1.00 40.09 136 VAL B CA 1
ATOM 4896 C C . VAL B 1 144 ? 34.044 10.214 24.939 1.00 40.20 136 VAL B C 1
ATOM 4897 O O . VAL B 1 144 ? 33.728 9.395 24.072 1.00 41.84 136 VAL B O 1
ATOM 4901 N N . TRP B 1 145 ? 34.854 11.244 24.714 1.00 40.06 137 TRP B N 1
ATOM 4902 C CA . TRP B 1 145 ? 35.537 11.509 23.452 1.00 45.38 137 TRP B CA 1
ATOM 4903 C C . TRP B 1 145 ? 37.005 11.157 23.655 1.00 48.58 137 TRP B C 1
ATOM 4904 O O . TRP B 1 145 ? 37.730 11.876 24.354 1.00 45.59 137 TRP B O 1
ATOM 4915 N N . MET B 1 146 ? 37.438 10.056 23.054 1.00 51.57 138 MET B N 1
ATOM 4916 C CA . MET B 1 146 ? 38.719 9.440 23.370 1.00 58.45 138 MET B CA 1
ATOM 4917 C C . MET B 1 146 ? 39.804 9.906 22.409 1.00 65.39 138 MET B C 1
ATOM 4918 O O . MET B 1 146 ? 39.536 10.214 21.244 1.00 63.97 138 MET B O 1
ATOM 4923 N N . SER B 1 147 ? 41.029 9.975 22.920 1.00 78.58 139 SER B N 1
ATOM 4924 C CA . SER B 1 147 ? 42.225 10.033 22.091 1.00 80.58 139 SER B CA 1
ATOM 4925 C C . SER B 1 147 ? 42.882 8.661 22.175 1.00 82.35 139 SER B C 1
ATOM 4926 O O . SER B 1 147 ? 43.350 8.258 23.244 1.00 85.46 139 SER B O 1
ATOM 4929 N N . HIS B 1 148 ? 42.900 7.940 21.056 1.00 86.06 140 HIS B N 1
ATOM 4930 C CA . HIS B 1 148 ? 43.458 6.597 21.035 1.00 89.35 140 HIS B CA 1
ATOM 4931 C C . HIS B 1 148 ? 44.975 6.663 20.940 1.00 90.34 140 HIS B C 1
ATOM 4932 O O . HIS B 1 148 ? 45.613 7.399 21.701 1.00 94.28 140 HIS B O 1
ATOM 4939 N N . GLY B 1 149 ? 45.557 5.907 20.014 1.00 90.01 141 GLY B N 1
ATOM 4940 C CA . GLY B 1 149 ? 46.995 5.994 19.827 1.00 88.51 141 GLY B CA 1
ATOM 4941 C C . GLY B 1 149 ? 47.725 5.444 21.042 1.00 86.40 141 GLY B C 1
ATOM 4942 O O . GLY B 1 149 ? 47.554 4.279 21.427 1.00 88.66 141 GLY B O 1
ATOM 4943 N N . ASP B 1 150 ? 48.541 6.290 21.666 1.00 84.04 142 ASP B N 1
ATOM 4944 C CA . ASP B 1 150 ? 49.373 5.854 22.779 1.00 82.11 142 ASP B CA 1
ATOM 4945 C C . ASP B 1 150 ? 48.536 5.551 24.015 1.00 80.52 142 ASP B C 1
ATOM 4946 O O . ASP B 1 150 ? 47.637 6.313 24.383 1.00 80.22 142 ASP B O 1
ATOM 4951 N N . LYS B 1 151 ? 48.844 4.429 24.660 1.00 78.60 143 LYS B N 1
ATOM 4952 C CA . LYS B 1 151 ? 48.173 3.995 25.874 1.00 76.33 143 LYS B CA 1
ATOM 4953 C C . LYS B 1 151 ? 49.202 3.775 26.976 1.00 73.37 143 LYS B C 1
ATOM 4954 O O . LYS B 1 151 ? 50.399 3.628 26.718 1.00 75.99 143 LYS B O 1
ATOM 4956 N N . VAL B 1 152 ? 48.719 3.758 28.213 1.00 70.43 144 VAL B N 1
ATOM 4957 C CA . VAL B 1 152 ? 49.551 3.462 29.374 1.00 70.04 144 VAL B CA 1
ATOM 4958 C C . VAL B 1 152 ? 49.538 1.955 29.601 1.00 70.85 144 VAL B C 1
ATOM 4959 O O . VAL B 1 152 ? 48.481 1.366 29.851 1.00 72.77 144 VAL B O 1
ATOM 4963 N N . SER B 1 153 ? 50.711 1.327 29.504 1.00 77.08 145 SER B N 1
ATOM 4964 C CA . SER B 1 153 ? 50.831 -0.110 29.721 1.00 77.22 145 SER B CA 1
ATOM 4965 C C . SER B 1 153 ? 51.043 -0.456 31.188 1.00 77.80 145 SER B C 1
ATOM 4966 O O . SER B 1 153 ? 50.459 -1.424 31.689 1.00 80.60 145 SER B O 1
ATOM 4969 N N . GLN B 1 154 ? 51.875 0.313 31.883 1.00 73.41 146 GLN B N 1
ATOM 4970 C CA . GLN B 1 154 ? 52.125 0.127 33.306 1.00 75.51 146 GLN B CA 1
ATOM 4971 C C . GLN B 1 154 ? 51.769 1.418 34.024 1.00 74.04 146 GLN B C 1
ATOM 4972 O O . GLN B 1 154 ? 52.378 2.462 33.767 1.00 73.64 146 GLN B O 1
ATOM 4974 N N . ILE B 1 155 ? 50.774 1.354 34.902 1.00 73.48 147 ILE B N 1
ATOM 4975 C CA . ILE B 1 155 ? 50.403 2.505 35.720 1.00 69.91 147 ILE B CA 1
ATOM 4976 C C . ILE B 1 155 ? 51.505 2.711 36.751 1.00 70.06 147 ILE B C 1
ATOM 4977 O O . ILE B 1 155 ? 52.169 1.740 37.143 1.00 67.83 147 ILE B O 1
ATOM 4982 N N . PRO B 1 156 ? 51.758 3.938 37.198 1.00 71.81 148 PRO B N 1
ATOM 4983 C CA . PRO B 1 156 ? 52.764 4.144 38.244 1.00 71.20 148 PRO B CA 1
ATOM 4984 C C . PRO B 1 156 ? 52.331 3.504 39.554 1.00 72.08 148 PRO B C 1
ATOM 4985 O O . PRO B 1 156 ? 51.163 3.168 39.762 1.00 68.27 148 PRO B O 1
ATOM 4989 N N . GLU B 1 157 ? 53.304 3.333 40.444 1.00 70.91 149 GLU B N 1
ATOM 4990 C CA . GLU B 1 157 ? 53.014 2.772 41.754 1.00 72.91 149 GLU B CA 1
ATOM 4991 C C . GLU B 1 157 ? 52.110 3.713 42.542 1.00 73.68 149 GLU B C 1
ATOM 4992 O O . GLU B 1 157 ? 52.149 4.935 42.376 1.00 72.23 149 GLU B O 1
ATOM 4998 N N . GLY B 1 158 ? 51.279 3.128 43.404 1.00 73.03 150 GLY B N 1
ATOM 4999 C CA . GLY B 1 158 ? 50.303 3.886 44.155 1.00 68.17 150 GLY B CA 1
ATOM 5000 C C . GLY B 1 158 ? 49.048 4.244 43.393 1.00 65.14 150 GLY B C 1
ATOM 5001 O O . GLY B 1 158 ? 48.116 4.798 43.992 1.00 62.33 150 GLY B O 1
ATOM 5002 N N . PHE B 1 159 ? 48.985 3.945 42.100 1.00 65.94 151 PHE B N 1
ATOM 5003 C CA . PHE B 1 159 ? 47.828 4.255 41.274 1.00 68.52 151 PHE B CA 1
ATOM 5004 C C . PHE B 1 159 ? 46.901 3.052 41.176 1.00 66.66 151 PHE B C 1
ATOM 5005 O O . PHE B 1 159 ? 47.353 1.906 41.122 1.00 65.57 151 PHE B O 1
ATOM 5013 N N . THR B 1 160 ? 45.602 3.328 41.149 1.00 68.58 152 THR B N 1
ATOM 5014 C CA . THR B 1 160 ? 44.577 2.343 40.847 1.00 64.25 152 THR B CA 1
ATOM 5015 C C . THR B 1 160 ? 43.874 2.754 39.562 1.00 61.77 152 THR B C 1
ATOM 5016 O O . THR B 1 160 ? 43.567 3.935 39.365 1.00 60.68 152 THR B O 1
ATOM 5020 N N . ILE B 1 161 ? 43.635 1.784 38.681 1.00 58.94 153 ILE B N 1
ATOM 5021 C CA . ILE B 1 161 ? 42.840 2.051 37.490 1.00 56.89 153 ILE B CA 1
ATOM 5022 C C . ILE B 1 161 ? 41.393 2.272 37.904 1.00 56.54 153 ILE B C 1
ATOM 5023 O O . ILE B 1 161 ? 40.818 1.472 38.653 1.00 57.01 153 ILE B O 1
ATOM 5028 N N . THR B 1 162 ? 40.798 3.374 37.434 1.00 53.78 154 THR B N 1
ATOM 5029 C CA . THR B 1 162 ? 39.436 3.728 37.812 1.00 53.99 154 THR B CA 1
ATOM 5030 C C . THR B 1 162 ? 38.414 3.547 36.699 1.00 53.74 154 THR B C 1
ATOM 5031 O O . THR B 1 162 ? 37.213 3.513 36.990 1.00 49.92 154 THR B O 1
ATOM 5035 N N . ALA B 1 163 ? 38.848 3.425 35.447 1.00 49.81 155 ALA B N 1
ATOM 5036 C CA . ALA B 1 163 ? 37.926 3.257 34.332 1.00 52.67 155 ALA B CA 1
ATOM 5037 C C . ALA B 1 163 ? 38.668 2.592 33.184 1.00 54.03 155 ALA B C 1
ATOM 5038 O O . ALA B 1 163 ? 39.894 2.683 33.083 1.00 53.55 155 ALA B O 1
ATOM 5040 N N . SER B 1 164 ? 37.908 1.927 32.316 1.00 49.41 156 SER B N 1
ATOM 5041 C CA . SER B 1 164 ? 38.514 1.091 31.289 1.00 57.15 156 SER B CA 1
ATOM 5042 C C . SER B 1 164 ? 37.549 0.893 30.131 1.00 58.87 156 SER B C 1
ATOM 5043 O O . SER B 1 164 ? 36.332 1.024 30.280 1.00 58.69 156 SER B O 1
ATOM 5046 N N . THR B 1 165 ? 38.116 0.567 28.976 1.00 61.46 157 THR B N 1
ATOM 5047 C CA . THR B 1 165 ? 37.401 0.003 27.845 1.00 64.47 157 THR B CA 1
ATOM 5048 C C . THR B 1 165 ? 38.069 -1.305 27.456 1.00 67.41 157 THR B C 1
ATOM 5049 O O . THR B 1 165 ? 39.228 -1.550 27.813 1.00 64.47 157 THR B O 1
ATOM 5053 N N . PRO B 1 166 ? 37.358 -2.184 26.746 1.00 73.34 158 PRO B N 1
ATOM 5054 C CA . PRO B 1 166 ? 38.034 -3.347 26.147 1.00 70.75 158 PRO B CA 1
ATOM 5055 C C . PRO B 1 166 ? 39.267 -2.976 25.339 1.00 71.10 158 PRO B C 1
ATOM 5056 O O . PRO B 1 166 ? 40.310 -3.630 25.462 1.00 69.11 158 PRO B O 1
ATOM 5060 N N . SER B 1 167 ? 39.179 -1.924 24.519 1.00 73.34 159 SER B N 1
ATOM 5061 C CA . SER B 1 167 ? 40.293 -1.508 23.676 1.00 75.20 159 SER B CA 1
ATOM 5062 C C . SER B 1 167 ? 41.354 -0.722 24.436 1.00 72.91 159 SER B C 1
ATOM 5063 O O . SER B 1 167 ? 42.521 -0.730 24.028 1.00 69.34 159 SER B O 1
ATOM 5066 N N . CYS B 1 168 ? 40.980 -0.044 25.520 1.00 71.53 160 CYS B N 1
ATOM 5067 C CA . CYS B 1 168 ? 41.899 0.782 26.301 1.00 68.08 160 CYS B CA 1
ATOM 5068 C C . CYS B 1 168 ? 41.719 0.431 27.772 1.00 66.18 160 CYS B C 1
ATOM 5069 O O . CYS B 1 168 ? 40.885 1.028 28.469 1.00 62.49 160 CYS B O 1
ATOM 5072 N N . PRO B 1 169 ? 42.479 -0.545 28.278 1.00 68.07 161 PRO B N 1
ATOM 5073 C CA . PRO B 1 169 ? 42.304 -0.964 29.680 1.00 63.58 161 PRO B CA 1
ATOM 5074 C C . PRO B 1 169 ? 42.612 0.126 30.689 1.00 63.10 161 PRO B C 1
ATOM 5075 O O . PRO B 1 169 ? 42.146 0.040 31.832 1.00 58.95 161 PRO B O 1
ATOM 5079 N N . VAL B 1 170 ? 43.382 1.145 30.311 1.00 59.44 162 VAL B N 1
ATOM 5080 C CA . VAL B 1 170 ? 43.711 2.240 31.215 1.00 57.26 162 VAL B CA 1
ATOM 5081 C C . VAL B 1 170 ? 43.073 3.523 30.696 1.00 57.52 162 VAL B C 1
ATOM 5082 O O . VAL B 1 170 ? 43.724 4.320 30.009 1.00 61.79 162 VAL B O 1
ATOM 5086 N N . ALA B 1 171 ? 41.793 3.725 31.010 1.00 52.97 163 ALA B N 1
ATOM 5087 C CA . ALA B 1 171 ? 41.075 4.923 30.595 1.00 52.40 163 ALA B CA 1
ATOM 5088 C C . ALA B 1 171 ? 41.082 6.025 31.646 1.00 52.42 163 ALA B C 1
ATOM 5089 O O . ALA B 1 171 ? 40.987 7.204 31.289 1.00 49.47 163 ALA B O 1
ATOM 5091 N N . ALA B 1 172 ? 41.195 5.676 32.926 1.00 49.24 164 ALA B N 1
ATOM 5092 C CA . ALA B 1 172 ? 41.269 6.674 33.982 1.00 51.00 164 ALA B CA 1
ATOM 5093 C C . ALA B 1 172 ? 41.966 6.066 35.193 1.00 52.79 164 ALA B C 1
ATOM 5094 O O . ALA B 1 172 ? 41.777 4.884 35.493 1.00 54.58 164 ALA B O 1
ATOM 5096 N N . VAL B 1 173 ? 42.776 6.880 35.878 1.00 54.68 165 VAL B N 1
ATOM 5097 C CA . VAL B 1 173 ? 43.563 6.433 37.022 1.00 54.46 165 VAL B CA 1
ATOM 5098 C C . VAL B 1 173 ? 43.485 7.476 38.127 1.00 53.79 165 VAL B C 1
ATOM 5099 O O . VAL B 1 173 ? 43.106 8.627 37.904 1.00 50.79 165 VAL B O 1
ATOM 5103 N N . SER B 1 174 ? 43.875 7.061 39.330 1.00 55.41 166 SER B N 1
ATOM 5104 C CA . SER B 1 174 ? 43.990 7.995 40.439 1.00 56.64 166 SER B CA 1
ATOM 5105 C C . SER B 1 174 ? 44.896 7.411 41.513 1.00 60.71 166 SER B C 1
ATOM 5106 O O . SER B 1 174 ? 44.904 6.198 41.746 1.00 58.66 166 SER B O 1
ATOM 5109 N N . ASP B 1 175 ? 45.664 8.290 42.147 1.00 62.01 167 ASP B N 1
ATOM 5110 C CA . ASP B 1 175 ? 46.435 8.006 43.352 1.00 60.08 167 ASP B CA 1
ATOM 5111 C C . ASP B 1 175 ? 45.903 8.992 44.386 1.00 60.70 167 ASP B C 1
ATOM 5112 O O . ASP B 1 175 ? 46.398 10.115 44.493 1.00 59.19 167 ASP B O 1
ATOM 5117 N N . GLU B 1 176 ? 44.896 8.573 45.146 1.00 60.62 168 GLU B N 1
ATOM 5118 C CA . GLU B 1 176 ? 44.175 9.498 46.010 1.00 60.60 168 GLU B CA 1
ATOM 5119 C C . GLU B 1 176 ? 44.932 9.857 47.283 1.00 64.93 168 GLU B C 1
ATOM 5120 O O . GLU B 1 176 ? 44.452 10.707 48.042 1.00 67.42 168 GLU B O 1
ATOM 5126 N N . THR B 1 177 ? 46.092 9.245 47.541 1.00 63.89 169 THR B N 1
ATOM 5127 C CA . THR B 1 177 ? 46.935 9.728 48.631 1.00 63.96 169 THR B CA 1
ATOM 5128 C C . THR B 1 177 ? 47.802 10.899 48.177 1.00 63.53 169 THR B C 1
ATOM 5129 O O . THR B 1 177 ? 47.945 11.887 48.905 1.00 67.40 169 THR B O 1
ATOM 5133 N N . ARG B 1 178 ? 48.371 10.816 46.974 1.00 63.12 170 ARG B N 1
ATOM 5134 C CA . ARG B 1 178 ? 49.083 11.938 46.374 1.00 61.94 170 ARG B CA 1
ATOM 5135 C C . ARG B 1 178 ? 48.173 12.854 45.562 1.00 63.68 170 ARG B C 1
ATOM 5136 O O . ARG B 1 178 ? 48.607 13.945 45.172 1.00 60.30 170 ARG B O 1
ATOM 5144 N N . ARG B 1 179 ? 46.935 12.430 45.293 1.00 61.96 171 ARG B N 1
ATOM 5145 C CA . ARG B 1 179 ? 45.938 13.232 44.578 1.00 61.64 171 ARG B CA 1
ATOM 5146 C C . ARG B 1 179 ? 46.385 13.548 43.148 1.00 57.99 171 ARG B C 1
ATOM 5147 O O . ARG B 1 179 ? 46.280 14.679 42.673 1.00 51.35 171 ARG B O 1
ATOM 5155 N N . PHE B 1 180 ? 46.877 12.523 42.456 1.00 56.07 172 PHE B N 1
ATOM 5156 C CA . PHE B 1 180 ? 47.195 12.601 41.035 1.00 54.92 172 PHE B CA 1
ATOM 5157 C C . PHE B 1 180 ? 46.130 11.846 40.254 1.00 55.34 172 PHE B C 1
ATOM 5158 O O . PHE B 1 180 ? 45.875 10.668 40.526 1.00 52.10 172 PHE B O 1
ATOM 5166 N N . TYR B 1 181 ? 45.521 12.515 39.280 1.00 48.08 173 TYR B N 1
ATOM 5167 C CA . TYR B 1 181 ? 44.429 11.939 38.512 1.00 49.37 173 TYR B CA 1
ATOM 5168 C C . TYR B 1 181 ? 44.745 12.028 37.027 1.00 49.42 173 TYR B C 1
ATOM 5169 O O . TYR B 1 181 ? 45.438 12.944 36.577 1.00 45.51 173 TYR B O 1
ATOM 5178 N N . GLY B 1 182 ? 44.230 11.064 36.266 1.00 45.92 174 GLY B N 1
ATOM 5179 C CA . GLY B 1 182 ? 44.449 11.055 34.833 1.00 44.22 174 GLY B CA 1
ATOM 5180 C C . GLY B 1 182 ? 43.341 10.402 34.033 1.00 46.52 174 GLY B C 1
ATOM 5181 O O . GLY B 1 182 ? 42.755 9.405 34.469 1.00 50.62 174 GLY B O 1
ATOM 5182 N N . VAL B 1 183 ? 43.050 10.948 32.854 1.00 44.27 175 VAL B N 1
ATOM 5183 C CA . VAL B 1 183 ? 42.036 10.405 31.959 1.00 45.79 175 VAL B CA 1
ATOM 5184 C C . VAL B 1 183 ? 42.619 10.308 30.556 1.00 48.34 175 VAL B C 1
ATOM 5185 O O . VAL B 1 183 ? 43.411 11.162 30.141 1.00 49.42 175 VAL B O 1
ATOM 5189 N N . GLN B 1 184 ? 42.228 9.261 29.830 1.00 45.95 176 GLN B N 1
ATOM 5190 C CA . GLN B 1 184 ? 42.628 9.058 28.444 1.00 49.02 176 GLN B CA 1
ATOM 5191 C C . GLN B 1 184 ? 41.662 9.712 27.461 1.00 51.31 176 GLN B C 1
ATOM 5192 O O . GLN B 1 184 ? 41.862 9.611 26.245 1.00 59.07 176 GLN B O 1
ATOM 5198 N N . PHE B 1 185 ? 40.629 10.381 27.956 1.00 45.63 177 PHE B N 1
ATOM 5199 C CA . PHE B 1 185 ? 39.672 11.102 27.134 1.00 42.33 177 PHE B CA 1
ATOM 5200 C C . PHE B 1 185 ? 39.718 12.582 27.490 1.00 43.43 177 PHE B C 1
ATOM 5201 O O . PHE B 1 185 ? 40.406 12.998 28.427 1.00 43.68 177 PHE B O 1
ATOM 5209 N N . HIS B 1 186 ? 38.974 13.387 26.728 1.00 40.57 178 HIS B N 1
ATOM 5210 C CA . HIS B 1 186 ? 39.010 14.834 26.886 1.00 39.21 178 HIS B CA 1
ATOM 5211 C C . HIS B 1 186 ? 37.757 15.321 27.609 1.00 38.02 178 HIS B C 1
ATOM 5212 O O . HIS B 1 186 ? 36.698 15.462 26.979 1.00 36.86 178 HIS B O 1
ATOM 5219 N N . PRO B 1 187 ? 37.816 15.595 28.917 1.00 36.03 179 PRO B N 1
ATOM 5220 C CA . PRO B 1 187 ? 36.634 16.127 29.612 1.00 36.36 179 PRO B CA 1
ATOM 5221 C C . PRO B 1 187 ? 36.308 17.568 29.249 1.00 35.82 179 PRO B C 1
ATOM 5222 O O . PRO B 1 187 ? 35.213 18.041 29.583 1.00 31.64 179 PRO B O 1
ATOM 5226 N N . GLU B 1 188 ? 37.208 18.278 28.568 1.00 37.46 180 GLU B N 1
ATOM 5227 C CA . GLU B 1 188 ? 36.990 19.690 28.285 1.00 37.39 180 GLU B CA 1
ATOM 5228 C C . GLU B 1 188 ? 36.112 19.942 27.059 1.00 36.64 180 GLU B C 1
ATOM 5229 O O . GLU B 1 188 ? 35.705 21.087 26.844 1.00 35.60 180 GLU B O 1
ATOM 5235 N N . VAL B 1 189 ? 35.801 18.924 26.257 1.00 33.47 181 VAL B N 1
ATOM 5236 C CA . VAL B 1 189 ? 35.048 19.123 25.023 1.00 39.75 181 VAL B CA 1
ATOM 5237 C C . VAL B 1 189 ? 33.598 18.708 25.238 1.00 40.90 181 VAL B C 1
ATOM 5238 O O . VAL B 1 189 ? 33.276 17.887 26.102 1.00 36.69 181 VAL B O 1
ATOM 5242 N N . THR B 1 190 ? 32.703 19.275 24.420 1.00 37.12 182 THR B N 1
ATOM 5243 C CA . THR B 1 190 ? 31.288 18.929 24.536 1.00 40.80 182 THR B CA 1
ATOM 5244 C C . THR B 1 190 ? 31.048 17.450 24.256 1.00 37.87 182 THR B C 1
ATOM 5245 O O . THR B 1 190 ? 30.111 16.861 24.804 1.00 42.41 182 THR B O 1
ATOM 5249 N N . HIS B 1 191 ? 31.909 16.824 23.448 1.00 42.07 183 HIS B N 1
ATOM 5250 C CA . HIS B 1 191 ? 31.708 15.426 23.068 1.00 40.20 183 HIS B CA 1
ATOM 5251 C C . HIS B 1 191 ? 31.715 14.478 24.269 1.00 40.04 183 HIS B C 1
ATOM 5252 O O . HIS B 1 191 ? 31.161 13.377 24.173 1.00 40.21 183 HIS B O 1
ATOM 5259 N N . THR B 1 192 ? 32.330 14.870 25.386 1.00 38.98 184 THR B N 1
ATOM 5260 C CA . THR B 1 192 ? 32.284 14.088 26.620 1.00 38.12 184 THR B CA 1
ATOM 5261 C C . THR B 1 192 ? 31.083 14.551 27.439 1.00 37.07 184 THR B C 1
ATOM 5262 O O . THR B 1 192 ? 31.052 15.691 27.913 1.00 34.06 184 THR B O 1
ATOM 5266 N N . ALA B 1 193 ? 30.103 13.658 27.623 1.00 34.90 185 ALA B N 1
ATOM 5267 C CA . ALA B 1 193 ? 28.805 14.071 28.157 1.00 32.76 185 ALA B CA 1
ATOM 5268 C C . ALA B 1 193 ? 28.916 14.589 29.583 1.00 33.62 185 ALA B C 1
ATOM 5269 O O . ALA B 1 193 ? 28.210 15.531 29.964 1.00 36.80 185 ALA B O 1
ATOM 5271 N N . LYS B 1 194 ? 29.793 13.994 30.389 1.00 33.74 186 LYS B N 1
ATOM 5272 C CA . LYS B 1 194 ? 29.980 14.412 31.774 1.00 33.63 186 LYS B CA 1
ATOM 5273 C C . LYS B 1 194 ? 31.264 15.212 31.973 1.00 31.30 186 LYS B C 1
ATOM 5274 O O . LYS B 1 194 ? 31.789 15.272 33.091 1.00 33.51 186 LYS B O 1
ATOM 5280 N N . GLY B 1 195 ? 31.768 15.846 30.911 1.00 33.69 187 GLY B N 1
ATOM 5281 C CA . GLY B 1 195 ? 33.044 16.537 31.005 1.00 33.36 187 GLY B CA 1
ATOM 5282 C C . GLY B 1 195 ? 33.031 17.714 31.964 1.00 32.24 187 GLY B C 1
ATOM 5283 O O . GLY B 1 195 ? 33.981 17.911 32.727 1.00 35.70 187 GLY B O 1
ATOM 5284 N N . GLU B 1 196 ? 31.972 18.526 31.927 1.00 31.45 188 GLU B N 1
ATOM 5285 C CA . GLU B 1 196 ? 31.853 19.625 32.883 1.00 35.32 188 GLU B CA 1
ATOM 5286 C C . GLU B 1 196 ? 31.864 19.106 34.313 1.00 31.65 188 GLU B C 1
ATOM 5287 O O . GLU B 1 196 ? 32.543 19.658 35.184 1.00 34.49 188 GLU B O 1
ATOM 5293 N N . GLU B 1 197 ? 31.099 18.047 34.573 1.00 31.35 189 GLU B N 1
ATOM 5294 C CA . GLU B 1 197 ? 30.961 17.542 35.932 1.00 31.50 189 GLU B CA 1
ATOM 5295 C C . GLU B 1 197 ? 32.256 16.922 36.441 1.00 35.32 189 GLU B C 1
ATOM 5296 O O . GLU B 1 197 ? 32.563 17.029 37.633 1.00 36.84 189 GLU B O 1
ATOM 5302 N N . LEU B 1 198 ? 33.024 16.269 35.566 1.00 31.96 190 LEU B N 1
ATOM 5303 C CA . LEU B 1 198 ? 34.317 15.735 35.985 1.00 33.08 190 LEU B CA 1
ATOM 5304 C C . LEU B 1 198 ? 35.264 16.859 36.385 1.00 33.30 190 LEU B C 1
ATOM 5305 O O . LEU B 1 198 ? 35.899 16.805 37.443 1.00 39.09 190 LEU B O 1
ATOM 5310 N N . LEU B 1 199 ? 35.371 17.886 35.543 1.00 34.27 191 LEU B N 1
ATOM 5311 C CA . LEU B 1 199 ? 36.232 19.019 35.868 1.00 37.49 191 LEU B CA 1
ATOM 5312 C C . LEU B 1 199 ? 35.745 19.752 37.109 1.00 36.23 191 LEU B C 1
ATOM 5313 O O . LEU B 1 199 ? 36.554 20.302 37.862 1.00 36.63 191 LEU B O 1
ATOM 5318 N N . SER B 1 200 ? 34.431 19.760 37.346 1.00 38.46 192 SER B N 1
ATOM 5319 C CA . SER B 1 200 ? 33.908 20.358 38.570 1.00 37.29 192 SER B CA 1
ATOM 5320 C C . SER B 1 200 ? 34.340 19.567 39.798 1.00 39.11 192 SER B C 1
ATOM 5321 O O . SER B 1 200 ? 34.748 20.154 40.806 1.00 34.85 192 SER B O 1
ATOM 5324 N N . ASN B 1 201 ? 34.267 18.235 39.730 1.00 32.56 193 ASN B N 1
ATOM 5325 C CA . ASN B 1 201 ? 34.775 17.415 40.823 1.00 37.17 193 ASN B CA 1
ATOM 5326 C C . ASN B 1 201 ? 36.255 17.664 41.070 1.00 38.58 193 ASN B C 1
ATOM 5327 O O . ASN B 1 201 ? 36.708 17.599 42.217 1.00 39.04 193 ASN B O 1
ATOM 5332 N N . PHE B 1 202 ? 37.027 17.956 40.021 1.00 36.94 194 PHE B N 1
ATOM 5333 C CA . PHE B 1 202 ? 38.458 18.169 40.217 1.00 38.74 194 PHE B CA 1
ATOM 5334 C C . PHE B 1 202 ? 38.739 19.502 40.905 1.00 39.71 194 PHE B C 1
ATOM 5335 O O . PHE B 1 202 ? 39.498 19.559 41.881 1.00 38.87 194 PHE B O 1
ATOM 5343 N N . VAL B 1 203 ? 38.148 20.591 40.408 1.00 37.42 195 VAL B N 1
ATOM 5344 C CA . VAL B 1 203 ? 38.509 21.900 40.947 1.00 35.19 195 VAL B CA 1
ATOM 5345 C C . VAL B 1 203 ? 37.875 22.144 42.313 1.00 36.15 195 VAL B C 1
ATOM 5346 O O . VAL B 1 203 ? 38.483 22.802 43.165 1.00 39.88 195 VAL B O 1
ATOM 5350 N N . HIS B 1 204 ? 36.673 21.618 42.561 1.00 38.64 196 HIS B N 1
ATOM 5351 C CA . HIS B 1 204 ? 35.961 21.881 43.811 1.00 38.56 196 HIS B CA 1
ATOM 5352 C C . HIS B 1 204 ? 36.219 20.801 44.858 1.00 43.97 196 HIS B C 1
ATOM 5353 O O . HIS B 1 204 ? 36.726 21.088 45.947 1.00 44.24 196 HIS B O 1
ATOM 5360 N N . LYS B 1 205 ? 35.845 19.559 44.549 1.00 42.06 197 LYS B N 1
ATOM 5361 C CA . LYS B 1 205 ? 35.955 18.488 45.533 1.00 38.67 197 LYS B CA 1
ATOM 5362 C C . LYS B 1 205 ? 37.412 18.120 45.785 1.00 42.76 197 LYS B C 1
ATOM 5363 O O . LYS B 1 205 ? 37.845 18.005 46.937 1.00 49.23 197 LYS B O 1
ATOM 5365 N N . ILE B 1 206 ? 38.191 17.945 44.719 1.00 41.33 198 ILE B N 1
ATOM 5366 C CA . ILE B 1 206 ? 39.564 17.479 44.880 1.00 42.90 198 ILE B CA 1
ATOM 5367 C C . ILE B 1 206 ? 40.492 18.623 45.274 1.00 42.91 198 ILE B C 1
ATOM 5368 O O . ILE B 1 206 ? 41.321 18.476 46.179 1.00 45.19 198 ILE B O 1
ATOM 5373 N N . CYS B 1 207 ? 40.371 19.776 44.616 1.00 42.42 199 CYS B N 1
ATOM 5374 C CA . CYS B 1 207 ? 41.271 20.900 44.858 1.00 44.65 199 CYS B CA 1
ATOM 5375 C C . CYS B 1 207 ? 40.749 21.887 45.897 1.00 43.38 199 CYS B C 1
ATOM 5376 O O . CYS B 1 207 ? 41.488 22.801 46.282 1.00 42.45 199 CYS B O 1
ATOM 5379 N N . GLY B 1 208 ? 39.505 21.739 46.350 1.00 44.22 200 GLY B N 1
ATOM 5380 C CA . GLY B 1 208 ? 38.984 22.589 47.403 1.00 44.66 200 GLY B CA 1
ATOM 5381 C C . GLY B 1 208 ? 38.629 24.000 46.994 1.00 42.53 200 GLY B C 1
ATOM 5382 O O . GLY B 1 208 ? 38.354 24.828 47.869 1.00 44.37 200 GLY B O 1
ATOM 5383 N N . CYS B 1 209 ? 38.613 24.306 45.701 1.00 40.15 201 CYS B N 1
ATOM 5384 C CA . CYS B 1 209 ? 38.365 25.676 45.280 1.00 39.85 201 CYS B CA 1
ATOM 5385 C C . CYS B 1 209 ? 36.896 26.038 45.461 1.00 39.82 201 CYS B C 1
ATOM 5386 O O . CYS B 1 209 ? 36.000 25.200 45.316 1.00 37.65 201 CYS B O 1
ATOM 5389 N N . GLY B 1 210 ? 36.659 27.305 45.798 1.00 38.49 202 GLY B N 1
ATOM 5390 C CA . GLY B 1 210 ? 35.317 27.837 45.905 1.00 38.03 202 GLY B CA 1
ATOM 5391 C C . GLY B 1 210 ? 34.762 28.221 44.548 1.00 38.22 202 GLY B C 1
ATOM 5392 O O . GLY B 1 210 ? 35.168 27.700 43.505 1.00 37.62 202 GLY B O 1
ATOM 5393 N N . GLY B 1 211 ? 33.821 29.161 44.566 1.00 30.94 203 GLY B N 1
ATOM 5394 C CA . GLY B 1 211 ? 33.167 29.575 43.344 1.00 34.26 203 GLY B CA 1
ATOM 5395 C C . GLY B 1 211 ? 32.971 31.072 43.237 1.00 32.99 203 GLY B C 1
ATOM 5396 O O . GLY B 1 211 ? 31.897 31.535 42.837 1.00 32.51 203 GLY B O 1
ATOM 5397 N N . LEU B 1 212 ? 34.006 31.840 43.570 1.00 30.24 204 LEU B N 1
ATOM 5398 C CA . LEU B 1 212 ? 33.900 33.294 43.576 1.00 34.42 204 LEU B CA 1
ATOM 5399 C C . LEU B 1 212 ? 34.126 33.937 42.211 1.00 33.79 204 LEU B C 1
ATOM 5400 O O . LEU B 1 212 ? 33.847 35.128 42.061 1.00 32.71 204 LEU B O 1
ATOM 5405 N N . TRP B 1 213 ? 34.626 33.203 41.217 1.00 30.81 205 TRP B N 1
ATOM 5406 C CA . TRP B 1 213 ? 34.905 33.807 39.911 1.00 27.74 205 TRP B CA 1
ATOM 5407 C C . TRP B 1 213 ? 33.611 33.801 39.099 1.00 29.00 205 TRP B C 1
ATOM 5408 O O . TRP B 1 213 ? 33.335 32.903 38.301 1.00 30.07 205 TRP B O 1
ATOM 5419 N N . THR B 1 214 ? 32.788 34.819 39.327 1.00 26.60 206 THR B N 1
ATOM 5420 C CA . THR B 1 214 ? 31.469 34.949 38.727 1.00 25.23 206 THR B CA 1
ATOM 5421 C C . THR B 1 214 ? 31.295 36.361 38.190 1.00 24.99 206 THR B C 1
ATOM 5422 O O . THR B 1 214 ? 31.962 37.290 38.656 1.00 24.15 206 THR B O 1
ATOM 5426 N N . PRO B 1 215 ? 30.396 36.560 37.214 1.00 25.92 207 PRO B N 1
ATOM 5427 C CA . PRO B 1 215 ? 30.245 37.909 36.631 1.00 24.60 207 PRO B CA 1
ATOM 5428 C C . PRO B 1 215 ? 30.022 39.014 37.664 1.00 28.45 207 PRO B C 1
ATOM 5429 O O . PRO B 1 215 ? 30.588 40.105 37.526 1.00 25.74 207 PRO B O 1
ATOM 5433 N N . GLU B 1 216 ? 29.234 38.767 38.708 1.00 27.97 208 GLU B N 1
ATOM 5434 C CA . GLU B 1 216 ? 28.958 39.843 39.660 1.00 31.14 208 GLU B CA 1
ATOM 5435 C C . GLU B 1 216 ? 30.213 40.251 40.431 1.00 26.07 208 GLU B C 1
ATOM 5436 O O . GLU B 1 216 ? 30.442 41.444 40.665 1.00 25.93 208 GLU B O 1
ATOM 5442 N N . HIS B 1 217 ? 31.049 39.280 40.821 1.00 29.32 209 HIS B N 1
ATOM 5443 C CA . HIS B 1 217 ? 32.263 39.608 41.565 1.00 28.59 209 HIS B CA 1
ATOM 5444 C C . HIS B 1 217 ? 33.337 40.164 40.640 1.00 28.17 209 HIS B C 1
ATOM 5445 O O . HIS B 1 217 ? 34.093 41.058 41.033 1.00 25.17 209 HIS B O 1
ATOM 5452 N N . ILE B 1 218 ? 33.418 39.646 39.411 1.00 26.24 210 ILE B N 1
ATOM 5453 C CA . ILE B 1 218 ? 34.419 40.121 38.455 1.00 23.19 210 ILE B CA 1
ATOM 5454 C C . ILE B 1 218 ? 34.209 41.598 38.150 1.00 23.97 210 ILE B C 1
ATOM 5455 O O . ILE B 1 218 ? 35.171 42.356 37.974 1.00 27.19 210 ILE B O 1
ATOM 5460 N N . ILE B 1 219 ? 32.951 42.027 38.060 1.00 21.37 211 ILE B N 1
ATOM 5461 C CA . ILE B 1 219 ? 32.654 43.437 37.838 1.00 21.51 211 ILE B CA 1
ATOM 5462 C C . ILE B 1 219 ? 33.187 44.282 38.989 1.00 27.09 211 ILE B C 1
ATOM 5463 O O . ILE B 1 219 ? 33.822 45.323 38.773 1.00 24.20 211 ILE B O 1
ATOM 5468 N N . ASP B 1 220 ? 32.942 43.845 40.227 1.00 27.31 212 ASP B N 1
ATOM 5469 C CA . ASP B 1 220 ? 33.408 44.609 41.380 1.00 27.75 212 ASP B CA 1
ATOM 5470 C C . ASP B 1 220 ? 34.930 44.643 41.445 1.00 30.38 212 ASP B C 1
ATOM 5471 O O . ASP B 1 220 ? 35.518 45.696 41.721 1.00 30.25 212 ASP B O 1
ATOM 5476 N N . LEU B 1 221 ? 35.588 43.510 41.183 1.00 27.01 213 LEU B N 1
ATOM 5477 C CA . LEU B 1 221 ? 37.049 43.498 41.172 1.00 30.30 213 LEU B CA 1
ATOM 5478 C C . LEU B 1 221 ? 37.601 44.424 40.095 1.00 30.74 213 LEU B C 1
ATOM 5479 O O . LEU B 1 221 ? 38.509 45.227 40.349 1.00 31.41 213 LEU B O 1
ATOM 5484 N N . ARG B 1 222 ? 37.056 44.331 38.883 1.00 25.89 214 ARG B N 1
ATOM 5485 C CA . ARG B 1 222 ? 37.637 45.065 37.761 1.00 25.37 214 ARG B CA 1
ATOM 5486 C C . ARG B 1 222 ? 37.378 46.564 37.877 1.00 25.72 214 ARG B C 1
ATOM 5487 O O . ARG B 1 222 ? 38.233 47.374 37.504 1.00 25.18 214 ARG B O 1
ATOM 5495 N N . VAL B 1 223 ? 36.206 46.954 38.385 1.00 25.24 215 VAL B N 1
ATOM 5496 C CA . VAL B 1 223 ? 35.935 48.371 38.630 1.00 29.57 215 VAL B CA 1
ATOM 5497 C C . VAL B 1 223 ? 36.917 48.929 39.653 1.00 29.65 215 VAL B C 1
ATOM 5498 O O . VAL B 1 223 ? 37.461 50.031 39.490 1.00 27.25 215 VAL B O 1
ATOM 5502 N N . GLU B 1 224 ? 37.164 48.170 40.720 1.00 29.11 216 GLU B N 1
ATOM 5503 C CA . GLU B 1 224 ? 38.130 48.586 41.729 1.00 29.53 216 GLU B CA 1
ATOM 5504 C C . GLU B 1 224 ? 39.532 48.721 41.138 1.00 33.60 216 GLU B C 1
ATOM 5505 O O . GLU B 1 224 ? 40.227 49.714 41.394 1.00 31.53 216 GLU B O 1
ATOM 5511 N N . GLN B 1 225 ? 39.959 47.738 40.335 1.00 26.93 217 GLN B N 1
ATOM 5512 C CA . GLN B 1 225 ? 41.299 47.784 39.748 1.00 29.58 217 GLN B CA 1
ATOM 5513 C C . GLN B 1 225 ? 41.436 48.933 38.759 1.00 29.92 217 GLN B C 1
ATOM 5514 O O . GLN B 1 225 ? 42.484 49.591 38.707 1.00 27.89 217 GLN B O 1
ATOM 5520 N N . LEU B 1 226 ? 40.396 49.183 37.959 1.00 24.02 218 LEU B N 1
ATOM 5521 C CA . LEU B 1 226 ? 40.439 50.300 37.023 1.00 26.72 218 LEU B CA 1
ATOM 5522 C C . LEU B 1 226 ? 40.563 51.626 37.758 1.00 25.50 218 LEU B C 1
ATOM 5523 O O . LEU B 1 226 ? 41.297 52.519 37.324 1.00 26.73 218 LEU B O 1
ATOM 5528 N N . ARG B 1 227 ? 39.841 51.780 38.868 1.00 25.36 219 ARG B N 1
ATOM 5529 C CA . ARG B 1 227 ? 39.948 53.023 39.627 1.00 28.96 219 ARG B CA 1
ATOM 5530 C C . ARG B 1 227 ? 41.335 53.180 40.226 1.00 29.15 219 ARG B C 1
ATOM 5531 O O . ARG B 1 227 ? 41.857 54.300 40.296 1.00 28.22 219 ARG B O 1
ATOM 5539 N N . GLU B 1 228 ? 41.955 52.072 40.631 1.00 28.28 220 GLU B N 1
ATOM 5540 C CA . GLU B 1 228 ? 43.314 52.132 41.153 1.00 33.67 220 GLU B CA 1
ATOM 5541 C C . GLU B 1 228 ? 44.307 52.527 40.066 1.00 33.55 220 GLU B C 1
ATOM 5542 O O . GLU B 1 228 ? 45.214 53.329 40.311 1.00 31.42 220 GLU B O 1
ATOM 5548 N N . GLN B 1 229 ? 44.152 51.985 38.852 1.00 28.79 221 GLN B N 1
ATOM 5549 C CA . GLN B 1 229 ? 45.111 52.298 37.799 1.00 28.88 221 GLN B CA 1
ATOM 5550 C C . GLN B 1 229 ? 44.919 53.715 37.273 1.00 29.63 221 GLN B C 1
ATOM 5551 O O . GLN B 1 229 ? 45.896 54.433 37.021 1.00 29.57 221 GLN B O 1
ATOM 5557 N N . ILE B 1 230 ? 43.671 54.134 37.092 1.00 30.80 222 ILE B N 1
ATOM 5558 C CA . ILE B 1 230 ? 43.398 55.371 36.370 1.00 26.69 222 ILE B CA 1
ATOM 5559 C C . ILE B 1 230 ? 43.333 56.588 37.296 1.00 28.27 222 ILE B C 1
ATOM 5560 O O . ILE B 1 230 ? 43.745 57.682 36.902 1.00 26.81 222 ILE B O 1
ATOM 5565 N N . GLY B 1 231 ? 42.853 56.420 38.525 1.00 27.43 223 GLY B N 1
ATOM 5566 C CA . GLY B 1 231 ? 42.700 57.569 39.404 1.00 29.53 223 GLY B CA 1
ATOM 5567 C C . GLY B 1 231 ? 41.683 58.529 38.825 1.00 28.49 223 GLY B C 1
ATOM 5568 O O . GLY B 1 231 ? 40.624 58.121 38.335 1.00 27.93 223 GLY B O 1
ATOM 5569 N N . ASN B 1 232 ? 42.004 59.825 38.845 1.00 29.57 224 ASN B N 1
ATOM 5570 C CA . ASN B 1 232 ? 41.124 60.823 38.257 1.00 28.14 224 ASN B CA 1
ATOM 5571 C C . ASN B 1 232 ? 41.561 61.230 36.852 1.00 29.85 224 ASN B C 1
ATOM 5572 O O . ASN B 1 232 ? 41.114 62.269 36.354 1.00 28.27 224 ASN B O 1
ATOM 5577 N N . GLU B 1 233 ? 42.410 60.429 36.207 1.00 25.09 225 GLU B N 1
ATOM 5578 C CA . GLU B 1 233 ? 42.958 60.753 34.893 1.00 32.64 225 GLU B CA 1
ATOM 5579 C C . GLU B 1 233 ? 41.960 60.427 33.788 1.00 28.65 225 GLU B C 1
ATOM 5580 O O . GLU B 1 233 ? 41.022 59.650 33.973 1.00 25.40 225 GLU B O 1
ATOM 5586 N N . LYS B 1 234 ? 42.197 61.012 32.613 1.00 27.21 226 LYS B N 1
ATOM 5587 C CA . LYS B 1 234 ? 41.334 60.822 31.454 1.00 25.27 226 LYS B CA 1
ATOM 5588 C C . LYS B 1 234 ? 41.746 59.592 30.656 1.00 26.26 226 LYS B C 1
ATOM 5589 O O . LYS B 1 234 ? 42.925 59.235 30.590 1.00 27.52 226 LYS B O 1
ATOM 5595 N N . VAL B 1 235 ? 40.755 58.947 30.038 1.00 23.28 227 VAL B N 1
ATOM 5596 C CA . VAL B 1 235 ? 40.965 57.733 29.258 1.00 25.62 227 VAL B CA 1
ATOM 5597 C C . VAL B 1 235 ? 40.263 57.884 27.918 1.00 22.86 227 VAL B C 1
ATOM 5598 O O . VAL B 1 235 ? 39.092 58.280 27.865 1.00 23.64 227 VAL B O 1
ATOM 5602 N N . LEU B 1 236 ? 40.963 57.535 26.844 1.00 23.00 228 LEU B N 1
ATOM 5603 C CA . LEU B 1 236 ? 40.418 57.546 25.491 1.00 20.31 228 LEU B CA 1
ATOM 5604 C C . LEU B 1 236 ? 40.153 56.117 25.025 1.00 20.85 228 LEU B C 1
ATOM 5605 O O . LEU B 1 236 ? 41.008 55.240 25.177 1.00 22.15 228 LEU B O 1
ATOM 5610 N N . LEU B 1 237 ? 38.982 55.886 24.438 1.00 19.27 229 LEU B N 1
ATOM 5611 C CA . LEU B 1 237 ? 38.631 54.564 23.929 1.00 20.02 229 LEU B CA 1
ATOM 5612 C C . LEU B 1 237 ? 38.178 54.661 22.482 1.00 21.97 229 LEU B C 1
ATOM 5613 O O . LEU B 1 237 ? 37.297 55.463 22.155 1.00 21.23 229 LEU B O 1
ATOM 5618 N N . GLY B 1 238 ? 38.775 53.839 21.621 1.00 20.53 230 GLY B N 1
ATOM 5619 C CA . GLY B 1 238 ? 38.262 53.679 20.277 1.00 24.64 230 GLY B CA 1
ATOM 5620 C C . GLY B 1 238 ? 37.049 52.769 20.301 1.00 27.68 230 GLY B C 1
ATOM 5621 O O . GLY B 1 238 ? 37.136 51.606 20.707 1.00 27.06 230 GLY B O 1
ATOM 5622 N N . LEU B 1 239 ? 35.904 53.301 19.894 1.00 26.16 231 LEU B N 1
ATOM 5623 C CA . LEU B 1 239 ? 34.623 52.619 20.007 1.00 26.91 231 LEU B CA 1
ATOM 5624 C C . LEU B 1 239 ? 34.194 52.150 18.619 1.00 29.94 231 LEU B C 1
ATOM 5625 O O . LEU B 1 239 ? 33.984 52.972 17.722 1.00 24.63 231 LEU B O 1
ATOM 5630 N N . SER B 1 240 ? 34.083 50.833 18.437 1.00 25.16 232 SER B N 1
ATOM 5631 C CA . SER B 1 240 ? 33.667 50.284 17.151 1.00 34.95 232 SER B CA 1
ATOM 5632 C C . SER B 1 240 ? 32.226 49.794 17.138 1.00 35.71 232 SER B C 1
ATOM 5633 O O . SER B 1 240 ? 31.635 49.687 16.059 1.00 40.29 232 SER B O 1
ATOM 5636 N N . GLY B 1 241 ? 31.651 49.490 18.295 1.00 35.04 233 GLY B N 1
ATOM 5637 C CA . GLY B 1 241 ? 30.380 48.804 18.346 1.00 37.74 233 GLY B CA 1
ATOM 5638 C C . GLY B 1 241 ? 30.474 47.302 18.502 1.00 30.41 233 GLY B C 1
ATOM 5639 O O . GLY B 1 241 ? 29.451 46.663 18.774 1.00 32.82 233 GLY B O 1
ATOM 5640 N N . GLY B 1 242 ? 31.658 46.711 18.328 1.00 31.52 234 GLY B N 1
ATOM 5641 C CA . GLY B 1 242 ? 31.822 45.301 18.617 1.00 25.61 234 GLY B CA 1
ATOM 5642 C C . GLY B 1 242 ? 31.666 45.014 20.099 1.00 27.80 234 GLY B C 1
ATOM 5643 O O . GLY B 1 242 ? 31.726 45.913 20.939 1.00 25.63 234 GLY B O 1
ATOM 5644 N N . VAL B 1 243 ? 31.467 43.730 20.422 1.00 26.92 235 VAL B N 1
ATOM 5645 C CA . VAL B 1 243 ? 31.182 43.338 21.805 1.00 26.57 235 VAL B CA 1
ATOM 5646 C C . VAL B 1 243 ? 32.280 43.820 22.745 1.00 27.10 235 VAL B C 1
ATOM 5647 O O . VAL B 1 243 ? 32.005 44.391 23.809 1.00 27.26 235 VAL B O 1
ATOM 5651 N N . ASP B 1 244 ? 33.540 43.573 22.380 1.00 23.78 236 ASP B N 1
ATOM 5652 C CA . ASP B 1 244 ? 34.643 43.860 23.294 1.00 27.95 236 ASP B CA 1
ATOM 5653 C C . ASP B 1 244 ? 34.729 45.346 23.616 1.00 28.70 236 ASP B C 1
ATOM 5654 O O . ASP B 1 244 ? 34.854 45.729 24.785 1.00 25.72 236 ASP B O 1
ATOM 5659 N N . SER B 1 245 ? 34.665 46.202 22.593 1.00 25.47 237 SER B N 1
ATOM 5660 C CA . SER B 1 245 ? 34.728 47.637 22.860 1.00 25.01 237 SER B CA 1
ATOM 5661 C C . SER B 1 245 ? 33.492 48.118 23.617 1.00 25.32 237 SER B C 1
ATOM 5662 O O . SER B 1 245 ? 33.598 49.010 24.471 1.00 24.43 237 SER B O 1
ATOM 5665 N N . SER B 1 246 ? 32.328 47.520 23.349 1.00 20.58 238 SER B N 1
ATOM 5666 C CA . SER B 1 246 ? 31.113 47.890 24.073 1.00 23.49 238 SER B CA 1
ATOM 5667 C C . SER B 1 246 ? 31.238 47.582 25.563 1.00 23.04 238 SER B C 1
ATOM 5668 O O . SER B 1 246 ? 30.853 48.396 26.415 1.00 19.28 238 SER B O 1
ATOM 5671 N N . VAL B 1 247 ? 31.772 46.408 25.899 1.00 20.89 239 VAL B N 1
ATOM 5672 C CA . VAL B 1 247 ? 31.913 46.049 27.304 1.00 21.64 239 VAL B CA 1
ATOM 5673 C C . VAL B 1 247 ? 33.008 46.879 27.958 1.00 21.34 239 VAL B C 1
ATOM 5674 O O . VAL B 1 247 ? 32.882 47.281 29.122 1.00 24.08 239 VAL B O 1
ATOM 5678 N N . VAL B 1 248 ? 34.095 47.167 27.229 1.00 21.83 240 VAL B N 1
ATOM 5679 C CA . VAL B 1 248 ? 35.103 48.084 27.773 1.00 20.90 240 VAL B CA 1
ATOM 5680 C C . VAL B 1 248 ? 34.479 49.442 28.074 1.00 23.57 240 VAL B C 1
ATOM 5681 O O . VAL B 1 248 ? 34.741 50.050 29.124 1.00 21.63 240 VAL B O 1
ATOM 5685 N N . ALA B 1 249 ? 33.653 49.946 27.155 1.00 20.22 241 ALA B N 1
ATOM 5686 C CA . ALA B 1 249 ? 33.046 51.257 27.357 1.00 19.23 241 ALA B CA 1
ATOM 5687 C C . ALA B 1 249 ? 32.150 51.264 28.586 1.00 21.27 241 ALA B C 1
ATOM 5688 O O . ALA B 1 249 ? 32.165 52.224 29.369 1.00 20.40 241 ALA B O 1
ATOM 5690 N N . ALA B 1 250 ? 31.360 50.204 28.768 1.00 19.95 242 ALA B N 1
ATOM 5691 C CA . ALA B 1 250 ? 30.474 50.137 29.924 1.00 20.19 242 ALA B CA 1
ATOM 5692 C C . ALA B 1 250 ? 31.267 50.040 31.218 1.00 18.68 242 ALA B C 1
ATOM 5693 O O . ALA B 1 250 ? 30.932 50.702 32.207 1.00 21.79 242 ALA B O 1
ATOM 5695 N N . LEU B 1 251 ? 32.325 49.225 31.233 1.00 19.19 243 LEU B N 1
ATOM 5696 C CA . LEU B 1 251 ? 33.124 49.085 32.448 1.00 21.69 243 LEU B CA 1
ATOM 5697 C C . LEU B 1 251 ? 33.794 50.400 32.814 1.00 21.74 243 LEU B C 1
ATOM 5698 O O . LEU B 1 251 ? 33.799 50.806 33.982 1.00 25.81 243 LEU B O 1
ATOM 5703 N N . LEU B 1 252 ? 34.382 51.075 31.823 1.00 21.82 244 LEU B N 1
ATOM 5704 C CA . LEU B 1 252 ? 35.039 52.345 32.093 1.00 20.50 244 LEU B CA 1
ATOM 5705 C C . LEU B 1 252 ? 34.035 53.398 32.537 1.00 20.87 244 LEU B C 1
ATOM 5706 O O . LEU B 1 252 ? 34.319 54.186 33.442 1.00 26.82 244 LEU B O 1
ATOM 5711 N N . HIS B 1 253 ? 32.870 53.451 31.891 1.00 19.37 245 HIS B N 1
ATOM 5712 C CA . HIS B 1 253 ? 31.845 54.411 32.295 1.00 25.01 245 HIS B CA 1
ATOM 5713 C C . HIS B 1 253 ? 31.482 54.227 33.767 1.00 26.03 245 HIS B C 1
ATOM 5714 O O . HIS B 1 253 ? 31.411 55.198 34.535 1.00 24.85 245 HIS B O 1
ATOM 5721 N N . LYS B 1 254 ? 31.278 52.973 34.180 1.00 24.66 246 LYS B N 1
ATOM 5722 C CA . LYS B 1 254 ? 31.011 52.668 35.584 1.00 24.47 246 LYS B CA 1
ATOM 5723 C C . LYS B 1 254 ? 32.183 53.078 36.469 1.00 24.10 246 LYS B C 1
ATOM 5724 O O . LYS B 1 254 ? 31.995 53.682 37.532 1.00 25.96 246 LYS B O 1
ATOM 5730 N N . ALA B 1 255 ? 33.407 52.769 36.041 1.00 25.02 247 ALA B N 1
ATOM 5731 C CA . ALA B 1 255 ? 34.558 52.998 36.907 1.00 26.80 247 ALA B CA 1
ATOM 5732 C C . ALA B 1 255 ? 34.953 54.471 36.967 1.00 27.85 247 ALA B C 1
ATOM 5733 O O . ALA B 1 255 ? 35.220 54.992 38.057 1.00 22.43 247 ALA B O 1
ATOM 5735 N N . ILE B 1 256 ? 35.001 55.169 35.828 1.00 21.52 248 ILE B N 1
ATOM 5736 C CA . ILE B 1 256 ? 35.579 56.509 35.790 1.00 21.75 248 ILE B CA 1
ATOM 5737 C C . ILE B 1 256 ? 34.640 57.567 35.233 1.00 24.55 248 ILE B C 1
ATOM 5738 O O . ILE B 1 256 ? 35.043 58.729 35.116 1.00 24.16 248 ILE B O 1
ATOM 5743 N N . GLY B 1 257 ? 33.400 57.217 34.891 1.00 21.56 249 GLY B N 1
ATOM 5744 C CA . GLY B 1 257 ? 32.413 58.196 34.460 1.00 25.70 249 GLY B CA 1
ATOM 5745 C C . GLY B 1 257 ? 32.852 59.210 33.410 1.00 27.79 249 GLY B C 1
ATOM 5746 O O . GLY B 1 257 ? 33.277 58.844 32.310 1.00 26.49 249 GLY B O 1
ATOM 5747 N N . ASP B 1 258 ? 32.758 60.499 33.757 1.00 26.44 250 ASP B N 1
ATOM 5748 C CA A ASP B 1 258 ? 33.067 61.585 32.832 0.53 28.54 250 ASP B CA 1
ATOM 5749 C CA B ASP B 1 258 ? 33.067 61.574 32.819 0.47 28.54 250 ASP B CA 1
ATOM 5750 C C . ASP B 1 258 ? 34.533 61.614 32.418 1.00 27.02 250 ASP B C 1
ATOM 5751 O O . ASP B 1 258 ? 34.885 62.367 31.505 1.00 25.75 250 ASP B O 1
ATOM 5760 N N . GLN B 1 259 ? 35.396 60.829 33.065 1.00 25.72 251 GLN B N 1
ATOM 5761 C CA . GLN B 1 259 ? 36.799 60.800 32.665 1.00 24.47 251 GLN B CA 1
ATOM 5762 C C . GLN B 1 259 ? 37.018 60.064 31.350 1.00 24.06 251 GLN B C 1
ATOM 5763 O O . GLN B 1 259 ? 38.115 60.154 30.784 1.00 23.03 251 GLN B O 1
ATOM 5769 N N . LEU B 1 260 ? 36.010 59.340 30.867 1.00 22.20 252 LEU B N 1
ATOM 5770 C CA . LEU B 1 260 ? 36.097 58.582 29.629 1.00 20.22 252 LEU B CA 1
ATOM 5771 C C . LEU B 1 260 ? 35.681 59.441 28.442 1.00 22.75 252 LEU B C 1
ATOM 5772 O O . LEU B 1 260 ? 34.651 60.121 28.489 1.00 23.20 252 LEU B O 1
ATOM 5777 N N . THR B 1 261 ? 36.469 59.382 27.371 1.00 21.46 253 THR B N 1
ATOM 5778 C CA . THR B 1 261 ? 36.101 59.929 26.071 1.00 23.22 253 THR B CA 1
ATOM 5779 C C . THR B 1 261 ? 36.231 58.828 25.030 1.00 22.06 253 THR B C 1
ATOM 5780 O O . THR B 1 261 ? 37.265 58.154 24.971 1.00 21.11 253 THR B O 1
ATOM 5784 N N . CYS B 1 262 ? 35.189 58.641 24.221 1.00 23.38 254 CYS B N 1
ATOM 5785 C CA . CYS B 1 262 ? 35.224 57.689 23.118 1.00 20.44 254 CYS B CA 1
ATOM 5786 C C . CYS B 1 262 ? 35.298 58.422 21.787 1.00 24.70 254 CYS B C 1
ATOM 5787 O O . CYS B 1 262 ? 34.738 59.514 21.619 1.00 20.73 254 CYS B O 1
ATOM 5790 N N . VAL B 1 263 ? 36.018 57.812 20.851 1.00 21.60 255 VAL B N 1
ATOM 5791 C CA . VAL B 1 263 ? 36.083 58.265 19.470 1.00 19.61 255 VAL B CA 1
ATOM 5792 C C . VAL B 1 263 ? 35.559 57.131 18.611 1.00 23.26 255 VAL B C 1
ATOM 5793 O O . VAL B 1 263 ? 36.044 55.999 18.709 1.00 20.73 255 VAL B O 1
ATOM 5797 N N . PHE B 1 264 ? 34.542 57.425 17.815 1.00 21.65 256 PHE B N 1
ATOM 5798 C CA . PHE B 1 264 ? 33.981 56.490 16.859 1.00 22.30 256 PHE B CA 1
ATOM 5799 C C . PHE B 1 264 ? 34.256 57.017 15.458 1.00 22.25 256 PHE B C 1
ATOM 5800 O O . PHE B 1 264 ? 33.993 58.191 15.178 1.00 21.75 256 PHE B O 1
ATOM 5808 N N . VAL B 1 265 ? 34.776 56.151 14.585 1.00 19.66 257 VAL B N 1
ATOM 5809 C CA . VAL B 1 265 ? 35.156 56.524 13.225 1.00 19.41 257 VAL B CA 1
ATOM 5810 C C . VAL B 1 265 ? 34.225 55.814 12.261 1.00 22.83 257 VAL B C 1
ATOM 5811 O O . VAL B 1 265 ? 34.211 54.576 12.196 1.00 21.35 257 VAL B O 1
ATOM 5815 N N . ASP B 1 266 ? 33.455 56.592 11.502 1.00 22.94 258 ASP B N 1
ATOM 5816 C CA . ASP B 1 266 ? 32.696 56.054 10.375 1.00 21.72 258 ASP B CA 1
ATOM 5817 C C . ASP B 1 266 ? 33.617 56.095 9.166 1.00 19.79 258 ASP B C 1
ATOM 5818 O O . ASP B 1 266 ? 33.881 57.165 8.602 1.00 20.79 258 ASP B O 1
ATOM 5823 N N . ASN B 1 267 ? 34.133 54.928 8.781 1.00 19.18 259 ASN B N 1
ATOM 5824 C CA . ASN B 1 267 ? 35.081 54.817 7.684 1.00 19.90 259 ASN B CA 1
ATOM 5825 C C . ASN B 1 267 ? 34.397 54.639 6.339 1.00 20.84 259 ASN B C 1
ATOM 5826 O O . ASN B 1 267 ? 35.071 54.337 5.356 1.00 19.74 259 ASN B O 1
ATOM 5831 N N . GLY B 1 268 ? 33.078 54.824 6.271 1.00 22.26 260 GLY B N 1
ATOM 5832 C CA . GLY B 1 268 ? 32.350 54.557 5.048 1.00 17.46 260 GLY B CA 1
ATOM 5833 C C . GLY B 1 268 ? 32.232 53.089 4.681 1.00 22.92 260 GLY B C 1
ATOM 5834 O O . GLY B 1 268 ? 31.660 52.775 3.629 1.00 19.38 260 GLY B O 1
ATOM 5835 N N . LEU B 1 269 ? 32.756 52.180 5.506 1.00 19.31 261 LEU B N 1
ATOM 5836 C CA . LEU B 1 269 ? 32.732 50.747 5.231 1.00 19.62 261 LEU B CA 1
ATOM 5837 C C . LEU B 1 269 ? 31.919 49.994 6.278 1.00 18.77 261 LEU B C 1
ATOM 5838 O O . LEU B 1 269 ? 32.147 48.806 6.519 1.00 20.42 261 LEU B O 1
ATOM 5843 N N . LEU B 1 270 ? 30.982 50.679 6.917 1.00 19.55 262 LEU B N 1
ATOM 5844 C CA . LEU B 1 270 ? 30.151 50.076 7.949 1.00 19.61 262 LEU B CA 1
ATOM 5845 C C . LEU B 1 270 ? 28.805 49.688 7.357 1.00 22.70 262 LEU B C 1
ATOM 5846 O O . LEU B 1 270 ? 28.464 50.050 6.228 1.00 21.55 262 LEU B O 1
ATOM 5851 N N . ARG B 1 271 ? 28.035 48.945 8.143 1.00 17.98 263 ARG B N 1
ATOM 5852 C CA A ARG B 1 271 ? 26.718 48.552 7.685 0.53 21.21 263 ARG B CA 1
ATOM 5853 C CA B ARG B 1 271 ? 26.693 48.531 7.766 0.47 19.18 263 ARG B CA 1
ATOM 5854 C C . ARG B 1 271 ? 25.744 49.725 7.778 1.00 19.82 263 ARG B C 1
ATOM 5855 O O . ARG B 1 271 ? 26.050 50.793 8.327 1.00 19.92 263 ARG B O 1
ATOM 5870 N N . LEU B 1 272 ? 24.563 49.517 7.194 1.00 18.97 264 LEU B N 1
ATOM 5871 C CA . LEU B 1 272 ? 23.540 50.550 7.096 1.00 21.76 264 LEU B CA 1
ATOM 5872 C C . LEU B 1 272 ? 23.219 51.128 8.468 1.00 24.34 264 LEU B C 1
ATOM 5873 O O . LEU B 1 272 ? 22.898 50.390 9.401 1.00 20.18 264 LEU B O 1
ATOM 5878 N N . ASN B 1 273 ? 23.314 52.458 8.583 1.00 23.78 265 ASN B N 1
ATOM 5879 C CA . ASN B 1 273 ? 22.986 53.201 9.809 1.00 26.02 265 ASN B CA 1
ATOM 5880 C C . ASN B 1 273 ? 23.862 52.821 11.001 1.00 23.26 265 ASN B C 1
ATOM 5881 O O . ASN B 1 273 ? 23.497 53.101 12.150 1.00 25.30 265 ASN B O 1
ATOM 5886 N N . GLU B 1 274 ? 25.017 52.188 10.776 1.00 21.40 266 GLU B N 1
ATOM 5887 C CA . GLU B 1 274 ? 25.788 51.682 11.907 1.00 24.60 266 GLU B CA 1
ATOM 5888 C C . GLU B 1 274 ? 26.305 52.819 12.781 1.00 25.12 266 GLU B C 1
ATOM 5889 O O . GLU B 1 274 ? 26.304 52.710 14.013 1.00 22.35 266 GLU B O 1
ATOM 5895 N N . GLY B 1 275 ? 26.732 53.922 12.165 1.00 24.30 267 GLY B N 1
ATOM 5896 C CA . GLY B 1 275 ? 27.208 55.052 12.948 1.00 24.14 267 GLY B CA 1
ATOM 5897 C C . GLY B 1 275 ? 26.127 55.661 13.818 1.00 25.45 267 GLY B C 1
ATOM 5898 O O . GLY B 1 275 ? 26.354 55.958 14.994 1.00 22.97 267 GLY B O 1
ATOM 5899 N N . ASP B 1 276 ? 24.935 55.863 13.245 1.00 20.75 268 ASP B N 1
ATOM 5900 C CA . ASP B 1 276 ? 23.817 56.385 14.026 1.00 26.48 268 ASP B CA 1
ATOM 5901 C C . ASP B 1 276 ? 23.496 55.480 15.212 1.00 25.10 268 ASP B C 1
ATOM 5902 O O . ASP B 1 276 ? 23.131 55.965 16.291 1.00 24.83 268 ASP B O 1
ATOM 5907 N N . GLN B 1 277 ? 23.635 54.164 15.035 1.00 26.36 269 GLN B N 1
ATOM 5908 C CA . GLN B 1 277 ? 23.304 53.225 16.107 1.00 22.52 269 GLN B CA 1
ATOM 5909 C C . GLN B 1 277 ? 24.345 53.263 17.220 1.00 23.32 269 GLN B C 1
ATOM 5910 O O . GLN B 1 277 ? 24.004 53.138 18.404 1.00 23.53 269 GLN B O 1
ATOM 5916 N N . VAL B 1 278 ? 25.620 53.411 16.862 1.00 23.14 270 VAL B N 1
ATOM 5917 C CA . VAL B 1 278 ? 26.660 53.592 17.874 1.00 26.65 270 VAL B CA 1
ATOM 5918 C C . VAL B 1 278 ? 26.379 54.838 18.714 1.00 26.83 270 VAL B C 1
ATOM 5919 O O . VAL B 1 278 ? 26.423 54.799 19.950 1.00 28.48 270 VAL B O 1
ATOM 5923 N N . MET B 1 279 ? 26.080 55.962 18.056 1.00 28.33 271 MET B N 1
ATOM 5924 C CA . MET B 1 279 ? 25.780 57.195 18.785 1.00 23.87 271 MET B CA 1
ATOM 5925 C C . MET B 1 279 ? 24.525 57.047 19.639 1.00 29.74 271 MET B C 1
ATOM 5926 O O . MET B 1 279 ? 24.492 57.490 20.798 1.00 27.93 271 MET B O 1
ATOM 5931 N N . GLN B 1 280 ? 23.479 56.428 19.084 1.00 27.28 272 GLN B N 1
ATOM 5932 C CA . GLN B 1 280 ? 22.229 56.257 19.821 1.00 30.33 272 GLN B CA 1
ATOM 5933 C C . GLN B 1 280 ? 22.447 55.481 21.112 1.00 31.96 272 GLN B C 1
ATOM 5934 O O . GLN B 1 280 ? 21.955 55.868 22.180 1.00 33.63 272 GLN B O 1
ATOM 5940 N N . MET B 1 281 ? 23.191 54.382 21.037 1.00 29.19 273 MET B N 1
ATOM 5941 C CA A MET B 1 281 ? 23.340 53.531 22.211 0.42 31.73 273 MET B CA 1
ATOM 5942 C CA B MET B 1 281 ? 23.341 53.532 22.209 0.58 31.74 273 MET B CA 1
ATOM 5943 C C . MET B 1 281 ? 24.353 54.092 23.201 1.00 32.83 273 MET B C 1
ATOM 5944 O O . MET B 1 281 ? 24.102 54.096 24.411 1.00 33.72 273 MET B O 1
ATOM 5953 N N . PHE B 1 282 ? 25.504 54.560 22.720 1.00 28.17 274 PHE B N 1
ATOM 5954 C CA . PHE B 1 282 ? 26.559 54.930 23.658 1.00 29.10 274 PHE B CA 1
ATOM 5955 C C . PHE B 1 282 ? 26.464 56.378 24.126 1.00 29.22 274 PHE B C 1
ATOM 5956 O O . PHE B 1 282 ? 26.596 56.647 25.325 1.00 27.69 274 PHE B O 1
ATOM 5964 N N . ALA B 1 283 ? 26.231 57.318 23.209 1.00 25.04 275 ALA B N 1
ATOM 5965 C CA . ALA B 1 283 ? 26.118 58.714 23.613 1.00 26.39 275 ALA B CA 1
ATOM 5966 C C . ALA B 1 283 ? 24.735 59.018 24.173 1.00 32.56 275 ALA B C 1
ATOM 5967 O O . ALA B 1 283 ? 24.610 59.583 25.266 1.00 32.96 275 ALA B O 1
ATOM 5969 N N . GLU B 1 284 ? 23.682 58.645 23.445 1.00 29.38 276 GLU B N 1
ATOM 5970 C CA . GLU B 1 284 ? 22.333 59.001 23.870 1.00 35.52 276 GLU B CA 1
ATOM 5971 C C . GLU B 1 284 ? 21.865 58.136 25.034 1.00 35.09 276 GLU B C 1
ATOM 5972 O O . GLU B 1 284 ? 21.536 58.652 26.107 1.00 35.79 276 GLU B O 1
ATOM 5978 N N . ASN B 1 285 ? 21.837 56.812 24.845 1.00 31.51 277 ASN B N 1
ATOM 5979 C CA . ASN B 1 285 ? 21.267 55.933 25.864 1.00 34.82 277 ASN B CA 1
ATOM 5980 C C . ASN B 1 285 ? 22.163 55.854 27.096 1.00 37.09 277 ASN B C 1
ATOM 5981 O O . ASN B 1 285 ? 21.691 56.012 28.227 1.00 41.59 277 ASN B O 1
ATOM 5986 N N . MET B 1 286 ? 23.457 55.610 26.902 1.00 32.68 278 MET B N 1
ATOM 5987 C CA . MET B 1 286 ? 24.355 55.357 28.023 1.00 35.94 278 MET B CA 1
ATOM 5988 C C . MET B 1 286 ? 25.055 56.612 28.539 1.00 35.08 278 MET B C 1
ATOM 5989 O O . MET B 1 286 ? 25.763 56.535 29.549 1.00 35.74 278 MET B O 1
ATOM 5994 N N . GLY B 1 287 ? 24.878 57.753 27.880 1.00 31.21 279 GLY B N 1
ATOM 5995 C CA . GLY B 1 287 ? 25.422 59.003 28.379 1.00 31.92 279 GLY B CA 1
ATOM 5996 C C . GLY B 1 287 ? 26.929 59.121 28.339 1.00 32.19 279 GLY B C 1
ATOM 5997 O O . GLY B 1 287 ? 27.499 59.910 29.092 1.00 28.72 279 GLY B O 1
ATOM 5998 N N . ILE B 1 288 ? 27.585 58.376 27.476 1.00 28.62 280 ILE B N 1
ATOM 5999 C CA . ILE B 1 288 ? 29.038 58.419 27.349 1.00 26.41 280 ILE B CA 1
ATOM 6000 C C . ILE B 1 288 ? 29.411 59.491 26.335 1.00 27.61 280 ILE B C 1
ATOM 6001 O O . ILE B 1 288 ? 28.689 59.720 25.362 1.00 29.33 280 ILE B O 1
ATOM 6006 N N . ARG B 1 289 ? 30.532 60.176 26.572 1.00 26.29 281 ARG B N 1
ATOM 6007 C CA . ARG B 1 289 ? 31.058 61.129 25.603 1.00 28.59 281 ARG B CA 1
ATOM 6008 C C . ARG B 1 289 ? 31.617 60.378 24.397 1.00 23.62 281 ARG B C 1
ATOM 6009 O O . ARG B 1 289 ? 32.582 59.620 24.524 1.00 24.36 281 ARG B O 1
ATOM 6017 N N . VAL B 1 290 ? 31.014 60.576 23.227 1.00 27.26 282 VAL B N 1
ATOM 6018 C CA . VAL B 1 290 ? 31.462 59.926 21.999 1.00 21.37 282 VAL B CA 1
ATOM 6019 C C . VAL B 1 290 ? 31.675 60.987 20.939 1.00 23.20 282 VAL B C 1
ATOM 6020 O O . VAL B 1 290 ? 30.752 61.744 20.611 1.00 24.86 282 VAL B O 1
ATOM 6024 N N . ILE B 1 291 ? 32.881 61.039 20.402 1.00 24.29 283 ILE B N 1
ATOM 6025 C CA A ILE B 1 291 ? 33.218 61.934 19.306 0.54 21.24 283 ILE B CA 1
ATOM 6026 C CA B ILE B 1 291 ? 33.226 61.934 19.307 0.46 21.30 283 ILE B CA 1
ATOM 6027 C C . ILE B 1 291 ? 33.106 61.142 18.010 1.00 24.05 283 ILE B C 1
ATOM 6028 O O . ILE B 1 291 ? 33.789 60.126 17.831 1.00 22.19 283 ILE B O 1
ATOM 6037 N N . ARG B 1 292 ? 32.236 61.593 17.112 1.00 21.74 284 ARG B N 1
ATOM 6038 C CA . ARG B 1 292 ? 31.992 60.909 15.845 1.00 27.19 284 ARG B CA 1
ATOM 6039 C C . ARG B 1 292 ? 32.820 61.555 14.738 1.00 26.76 284 ARG B C 1
ATOM 6040 O O . ARG B 1 292 ? 32.642 62.739 14.429 1.00 25.13 284 ARG B O 1
ATOM 6048 N N . ALA B 1 293 ? 33.715 60.774 14.140 1.00 21.81 285 ALA B N 1
ATOM 6049 C CA . ALA B 1 293 ? 34.495 61.214 12.990 1.00 27.85 285 ALA B CA 1
ATOM 6050 C C . ALA B 1 293 ? 33.850 60.622 11.740 1.00 25.21 285 ALA B C 1
ATOM 6051 O O . ALA B 1 293 ? 33.899 59.406 11.527 1.00 20.82 285 ALA B O 1
ATOM 6053 N N . ASP B 1 294 ? 33.244 61.477 10.917 1.00 26.90 286 ASP B N 1
ATOM 6054 C CA . ASP B 1 294 ? 32.631 61.039 9.662 1.00 26.84 286 ASP B CA 1
ATOM 6055 C C . ASP B 1 294 ? 33.695 61.094 8.572 1.00 26.86 286 ASP B C 1
ATOM 6056 O O . ASP B 1 294 ? 34.051 62.167 8.073 1.00 27.68 286 ASP B O 1
ATOM 6061 N N . ALA B 1 295 ? 34.229 59.928 8.216 1.00 22.90 287 ALA B N 1
ATOM 6062 C CA . ALA B 1 295 ? 35.403 59.846 7.356 1.00 24.76 287 ALA B CA 1
ATOM 6063 C C . ALA B 1 295 ? 35.146 59.052 6.077 1.00 24.84 287 ALA B C 1
ATOM 6064 O O . ALA B 1 295 ? 36.102 58.569 5.461 1.00 24.42 287 ALA B O 1
ATOM 6066 N N . GLU B 1 296 ? 33.883 58.920 5.657 1.00 21.19 288 GLU B N 1
ATOM 6067 C CA . GLU B 1 296 ? 33.565 58.125 4.467 1.00 24.54 288 GLU B CA 1
ATOM 6068 C C . GLU B 1 296 ? 34.367 58.587 3.256 1.00 24.41 288 GLU B C 1
ATOM 6069 O O . GLU B 1 296 ? 35.024 57.783 2.585 1.00 24.76 288 GLU B O 1
ATOM 6075 N N . ALA B 1 297 ? 34.323 59.889 2.967 1.00 22.10 289 ALA B N 1
ATOM 6076 C CA . ALA B 1 297 ? 34.948 60.406 1.752 1.00 26.28 289 ALA B CA 1
ATOM 6077 C C . ALA B 1 297 ? 36.445 60.132 1.745 1.00 24.21 289 ALA B C 1
ATOM 6078 O O . ALA B 1 297 ? 37.017 59.760 0.717 1.00 22.06 289 ALA B O 1
ATOM 6080 N N . ARG B 1 298 ? 37.088 60.304 2.896 1.00 23.59 290 ARG B N 1
ATOM 6081 C CA . ARG B 1 298 ? 38.523 60.083 3.016 1.00 25.97 290 ARG B CA 1
ATOM 6082 C C . ARG B 1 298 ? 38.899 58.643 2.679 1.00 20.58 290 ARG B C 1
ATOM 6083 O O . ARG B 1 298 ? 39.869 58.394 1.952 1.00 20.37 290 ARG B O 1
ATOM 6091 N N . PHE B 1 299 ? 38.139 57.675 3.201 1.00 19.41 291 PHE B N 1
ATOM 6092 C CA . PHE B 1 299 ? 38.438 56.271 2.933 1.00 19.11 291 PHE B CA 1
ATOM 6093 C C . PHE B 1 299 ? 38.122 55.898 1.487 1.00 22.12 291 PHE B C 1
ATOM 6094 O O . PHE B 1 299 ? 38.885 55.163 0.850 1.00 19.43 291 PHE B O 1
ATOM 6102 N N . LEU B 1 300 ? 37.003 56.391 0.953 1.00 19.30 292 LEU B N 1
ATOM 6103 C CA . LEU B 1 300 ? 36.659 56.099 -0.436 1.00 21.95 292 LEU B CA 1
ATOM 6104 C C . LEU B 1 300 ? 37.656 56.726 -1.406 1.00 23.09 292 LEU B C 1
ATOM 6105 O O . LEU B 1 300 ? 37.989 56.118 -2.431 1.00 20.39 292 LEU B O 1
ATOM 6110 N N . ASN B 1 301 ? 38.141 57.944 -1.106 1.00 22.29 293 ASN B N 1
ATOM 6111 C CA . ASN B 1 301 ? 39.127 58.577 -1.976 1.00 25.67 293 ASN B CA 1
ATOM 6112 C C . ASN B 1 301 ? 40.431 57.795 -1.980 1.00 25.04 293 ASN B C 1
ATOM 6113 O O . ASN B 1 301 ? 41.094 57.686 -3.019 1.00 22.87 293 ASN B O 1
ATOM 6118 N N . ALA B 1 302 ? 40.827 57.271 -0.817 1.00 21.02 294 ALA B N 1
ATOM 6119 C CA . ALA B 1 302 ? 42.052 56.487 -0.730 1.00 21.22 294 ALA B CA 1
ATOM 6120 C C . ALA B 1 302 ? 41.901 55.113 -1.382 1.00 21.03 294 ALA B C 1
ATOM 6121 O O . ALA B 1 302 ? 42.898 54.550 -1.846 1.00 21.84 294 ALA B O 1
ATOM 6123 N N . LEU B 1 303 ? 40.676 54.578 -1.463 1.00 21.32 295 LEU B N 1
ATOM 6124 C CA . LEU B 1 303 ? 40.444 53.248 -2.031 1.00 21.92 295 LEU B CA 1
ATOM 6125 C C . LEU B 1 303 ? 40.116 53.255 -3.522 1.00 23.72 295 LEU B C 1
ATOM 6126 O O . LEU B 1 303 ? 40.211 52.202 -4.169 1.00 22.13 295 LEU B O 1
ATOM 6131 N N . ALA B 1 304 ? 39.708 54.393 -4.071 1.00 22.38 296 ALA B N 1
ATOM 6132 C CA . ALA B 1 304 ? 39.366 54.478 -5.485 1.00 21.63 296 ALA B CA 1
ATOM 6133 C C . ALA B 1 304 ? 40.489 53.912 -6.345 1.00 27.16 296 ALA B C 1
ATOM 6134 O O . ALA B 1 304 ? 41.668 54.197 -6.116 1.00 22.38 296 ALA B O 1
ATOM 6136 N N . GLY B 1 305 ? 40.117 53.056 -7.301 1.00 22.91 297 GLY B N 1
ATOM 6137 C CA . GLY B 1 305 ? 41.072 52.508 -8.238 1.00 27.56 297 GLY B CA 1
ATOM 6138 C C . GLY B 1 305 ? 41.997 51.440 -7.694 1.00 30.03 297 GLY B C 1
ATOM 6139 O O . GLY B 1 305 ? 42.885 50.987 -8.428 1.00 27.65 297 GLY B O 1
ATOM 6140 N N . VAL B 1 306 ? 41.824 51.005 -6.455 1.00 22.20 298 VAL B N 1
ATOM 6141 C CA . VAL B 1 306 ? 42.711 50.022 -5.845 1.00 22.31 298 VAL B CA 1
ATOM 6142 C C . VAL B 1 306 ? 41.991 48.678 -5.859 1.00 24.96 298 VAL B C 1
ATOM 6143 O O . VAL B 1 306 ? 40.973 48.499 -5.184 1.00 24.71 298 VAL B O 1
ATOM 6147 N N . THR B 1 307 ? 42.516 47.719 -6.620 1.00 27.21 299 THR B N 1
ATOM 6148 C CA . THR B 1 307 ? 41.849 46.429 -6.752 1.00 26.99 299 THR B CA 1
ATOM 6149 C C . THR B 1 307 ? 42.463 45.329 -5.899 1.00 31.19 299 THR B C 1
ATOM 6150 O O . THR B 1 307 ? 41.763 44.360 -5.575 1.00 29.90 299 THR B O 1
ATOM 6154 N N . ASP B 1 308 ? 43.735 45.445 -5.533 1.00 27.29 300 ASP B N 1
ATOM 6155 C CA . ASP B 1 308 ? 44.395 44.371 -4.794 1.00 31.20 300 ASP B CA 1
ATOM 6156 C C . ASP B 1 308 ? 43.872 44.294 -3.360 1.00 27.24 300 ASP B C 1
ATOM 6157 O O . ASP B 1 308 ? 43.897 45.300 -2.642 1.00 24.42 300 ASP B O 1
ATOM 6162 N N . PRO B 1 309 ? 43.409 43.124 -2.904 1.00 28.68 301 PRO B N 1
ATOM 6163 C CA . PRO B 1 309 ? 42.821 43.038 -1.553 1.00 24.93 301 PRO B CA 1
ATOM 6164 C C . PRO B 1 309 ? 43.803 43.305 -0.425 1.00 27.79 301 PRO B C 1
ATOM 6165 O O . PRO B 1 309 ? 43.414 43.890 0.592 1.00 22.52 301 PRO B O 1
ATOM 6169 N N . GLU B 1 310 ? 45.056 42.858 -0.551 1.00 27.51 302 GLU B N 1
ATOM 6170 C CA . GLU B 1 310 ? 46.039 43.180 0.479 1.00 30.03 302 GLU B CA 1
ATOM 6171 C C . GLU B 1 310 ? 46.289 44.678 0.529 1.00 26.49 302 GLU B C 1
ATOM 6172 O O . GLU B 1 310 ? 46.430 45.261 1.612 1.00 24.92 302 GLU B O 1
ATOM 6178 N N . ALA B 1 311 ? 46.327 45.319 -0.638 1.00 26.27 303 ALA B N 1
ATOM 6179 C CA . ALA B 1 311 ? 46.533 46.763 -0.685 1.00 30.04 303 ALA B CA 1
ATOM 6180 C C . ALA B 1 311 ? 45.350 47.505 -0.079 1.00 24.85 303 ALA B C 1
ATOM 6181 O O . ALA B 1 311 ? 45.535 48.508 0.622 1.00 25.13 303 ALA B O 1
ATOM 6183 N N . LYS B 1 312 ? 44.129 47.015 -0.316 1.00 21.26 304 LYS B N 1
ATOM 6184 C CA . LYS B 1 312 ? 42.949 47.607 0.313 1.00 24.76 304 LYS B CA 1
ATOM 6185 C C . LYS B 1 312 ? 43.034 47.534 1.833 1.00 23.60 304 LYS B C 1
ATOM 6186 O O . LYS B 1 312 ? 42.801 48.534 2.523 1.00 19.72 304 LYS B O 1
ATOM 6192 N N . ARG B 1 313 ? 43.344 46.347 2.374 1.00 22.84 305 ARG B N 1
ATOM 6193 C CA . ARG B 1 313 ? 43.457 46.190 3.824 1.00 22.86 305 ARG B CA 1
ATOM 6194 C C . ARG B 1 313 ? 44.505 47.135 4.401 1.00 23.73 305 ARG B C 1
ATOM 6195 O O . ARG B 1 313 ? 44.295 47.734 5.460 1.00 21.23 305 ARG B O 1
ATOM 6203 N N . LYS B 1 314 ? 45.644 47.261 3.719 1.00 22.91 306 LYS B N 1
ATOM 6204 C CA . LYS B 1 314 ? 46.712 48.135 4.198 1.00 28.92 306 LYS B CA 1
ATOM 6205 C C . LYS B 1 314 ? 46.267 49.591 4.202 1.00 25.15 306 LYS B C 1
ATOM 6206 O O . LYS B 1 314 ? 46.514 50.327 5.168 1.00 25.60 306 LYS B O 1
ATOM 6212 N N . ILE B 1 315 ? 45.585 50.014 3.137 1.00 25.60 307 ILE B N 1
ATOM 6213 C CA . ILE B 1 315 ? 45.084 51.385 3.045 1.00 25.98 307 ILE B CA 1
ATOM 6214 C C . ILE B 1 315 ? 44.074 51.667 4.154 1.00 25.62 307 ILE B C 1
ATOM 6215 O O . ILE B 1 315 ? 44.133 52.705 4.824 1.00 21.99 307 ILE B O 1
ATOM 6220 N N . ILE B 1 316 ? 43.128 50.746 4.362 1.00 23.69 308 ILE B N 1
ATOM 6221 C CA . ILE B 1 316 ? 42.080 50.973 5.355 1.00 20.96 308 ILE B CA 1
ATOM 6222 C C . ILE B 1 316 ? 42.676 51.058 6.753 1.00 22.51 308 ILE B C 1
ATOM 6223 O O . ILE B 1 316 ? 42.319 51.943 7.541 1.00 21.32 308 ILE B O 1
ATOM 6228 N N . GLY B 1 317 ? 43.610 50.160 7.074 1.00 23.59 309 GLY B N 1
ATOM 6229 C CA . GLY B 1 317 ? 44.226 50.189 8.389 1.00 23.72 309 GLY B CA 1
ATOM 6230 C C . GLY B 1 317 ? 45.040 51.446 8.621 1.00 24.82 309 GLY B C 1
ATOM 6231 O O . GLY B 1 317 ? 45.047 51.997 9.725 1.00 23.17 309 GLY B O 1
ATOM 6232 N N . ARG B 1 318 ? 45.727 51.920 7.582 1.00 20.61 310 ARG B N 1
ATOM 6233 C CA . ARG B 1 318 ? 46.535 53.130 7.713 1.00 24.65 310 ARG B CA 1
ATOM 6234 C C . ARG B 1 318 ? 45.658 54.362 7.897 1.00 26.63 310 ARG B C 1
ATOM 6235 O O . ARG B 1 318 ? 45.909 55.187 8.781 1.00 27.14 310 ARG B O 1
ATOM 6243 N N . GLU B 1 319 ? 44.625 54.510 7.067 1.00 24.10 311 GLU B N 1
ATOM 6244 C CA . GLU B 1 319 ? 43.777 55.690 7.181 1.00 23.65 311 GLU B CA 1
ATOM 6245 C C . GLU B 1 319 ? 43.029 55.711 8.509 1.00 25.29 311 GLU B C 1
ATOM 6246 O O . GLU B 1 319 ? 42.837 56.780 9.102 1.00 22.83 311 GLU B O 1
ATOM 6252 N N . PHE B 1 320 ? 42.613 54.541 9.001 1.00 21.30 312 PHE B N 1
ATOM 6253 C CA . PHE B 1 320 ? 41.922 54.495 10.284 1.00 21.78 312 PHE B CA 1
ATOM 6254 C C . PHE B 1 320 ? 42.805 55.040 11.405 1.00 23.08 312 PHE B C 1
ATOM 6255 O O . PHE B 1 320 ? 42.359 55.845 12.232 1.00 21.75 312 PHE B O 1
ATOM 6263 N N . ILE B 1 321 ? 44.063 54.599 11.452 1.00 22.26 313 ILE B N 1
ATOM 6264 C CA . ILE B 1 321 ? 44.987 55.071 12.478 1.00 24.94 313 ILE B CA 1
ATOM 6265 C C . ILE B 1 321 ? 45.215 56.570 12.343 1.00 23.74 313 ILE B C 1
ATOM 6266 O O . ILE B 1 321 ? 45.307 57.296 13.344 1.00 25.65 313 ILE B O 1
ATOM 6271 N N . GLU B 1 322 ? 45.293 57.060 11.105 1.00 24.52 314 GLU B N 1
ATOM 6272 C CA . GLU B 1 322 ? 45.479 58.487 10.885 1.00 27.69 314 GLU B CA 1
ATOM 6273 C C . GLU B 1 322 ? 44.277 59.282 11.372 1.00 24.14 314 GLU B C 1
ATOM 6274 O O . GLU B 1 322 ? 44.435 60.311 12.035 1.00 25.58 314 GLU B O 1
ATOM 6280 N N . VAL B 1 323 ? 43.066 58.831 11.042 1.00 21.67 315 VAL B N 1
ATOM 6281 C CA . VAL B 1 323 ? 41.874 59.536 11.515 1.00 25.66 315 VAL B CA 1
ATOM 6282 C C . VAL B 1 323 ? 41.814 59.502 13.036 1.00 23.26 315 VAL B C 1
ATOM 6283 O O . VAL B 1 323 ? 41.547 60.522 13.691 1.00 22.02 315 VAL B O 1
ATOM 6287 N N . PHE B 1 324 ? 42.087 58.335 13.625 1.00 22.80 316 PHE B N 1
ATOM 6288 C CA . PHE B 1 324 ? 42.050 58.220 15.082 1.00 24.41 316 PHE B CA 1
ATOM 6289 C C . PHE B 1 324 ? 43.069 59.151 15.728 1.00 22.96 316 PHE B C 1
ATOM 6290 O O . PHE B 1 324 ? 42.762 59.832 16.713 1.00 26.32 316 PHE B O 1
ATOM 6298 N N . ALA B 1 325 ? 44.278 59.221 15.163 1.00 22.19 317 ALA B N 1
ATOM 6299 C CA . ALA B 1 325 ? 45.312 60.083 15.727 1.00 25.44 317 ALA B CA 1
ATOM 6300 C C . ALA B 1 325 ? 44.922 61.554 15.641 1.00 26.03 317 ALA B C 1
ATOM 6301 O O . ALA B 1 325 ? 45.155 62.320 16.583 1.00 29.43 317 ALA B O 1
ATOM 6303 N N . GLU B 1 326 ? 44.336 61.974 14.515 1.00 25.34 318 GLU B N 1
ATOM 6304 C CA . GLU B 1 326 ? 43.901 63.363 14.388 1.00 28.22 318 GLU B CA 1
ATOM 6305 C C . GLU B 1 326 ? 42.832 63.705 15.424 1.00 27.54 318 GLU B C 1
ATOM 6306 O O . GLU B 1 326 ? 42.802 64.823 15.952 1.00 24.71 318 GLU B O 1
ATOM 6312 N N . GLU B 1 327 ? 41.937 62.759 15.716 1.00 22.84 319 GLU B N 1
ATOM 6313 C CA . GLU B 1 327 ? 40.929 62.992 16.749 1.00 25.22 319 GLU B CA 1
ATOM 6314 C C . GLU B 1 327 ? 41.548 62.975 18.136 1.00 24.29 319 GLU B C 1
ATOM 6315 O O . GLU B 1 327 ? 41.154 63.762 19.005 1.00 28.29 319 GLU B O 1
ATOM 6321 N N . ALA B 1 328 ? 42.508 62.074 18.369 1.00 21.44 320 ALA B N 1
ATOM 6322 C CA . ALA B 1 328 ? 43.166 62.016 19.669 1.00 24.29 320 ALA B CA 1
ATOM 6323 C C . ALA B 1 328 ? 43.905 63.310 19.971 1.00 25.74 320 ALA B C 1
ATOM 6324 O O . ALA B 1 328 ? 43.934 63.759 21.127 1.00 27.81 320 ALA B O 1
ATOM 6326 N N . ARG B 1 329 ? 44.495 63.932 18.951 1.00 24.62 321 ARG B N 1
ATOM 6327 C CA . ARG B 1 329 ? 45.230 65.171 19.170 1.00 30.78 321 ARG B CA 1
ATOM 6328 C C . ARG B 1 329 ? 44.333 66.323 19.600 1.00 26.66 321 ARG B C 1
ATOM 6329 O O . ARG B 1 329 ? 44.828 67.276 20.208 1.00 27.45 321 ARG B O 1
ATOM 6337 N N . LYS B 1 330 ? 43.031 66.265 19.308 1.00 26.14 322 LYS B N 1
ATOM 6338 C CA . LYS B 1 330 ? 42.145 67.356 19.699 1.00 29.68 322 LYS B CA 1
ATOM 6339 C C . LYS B 1 330 ? 41.821 67.343 21.187 1.00 29.54 322 LYS B C 1
ATOM 6340 O O . LYS B 1 330 ? 41.308 68.338 21.699 1.00 30.81 322 LYS B O 1
ATOM 6346 N N . LEU B 1 331 ? 42.090 66.244 21.880 1.00 30.90 323 LEU B N 1
ATOM 6347 C CA . LEU B 1 331 ? 41.734 66.116 23.285 1.00 30.92 323 LEU B CA 1
ATOM 6348 C C . LEU B 1 331 ? 42.837 66.693 24.161 1.00 35.07 323 LEU B C 1
ATOM 6349 O O . LEU B 1 331 ? 44.007 66.714 23.778 1.00 40.27 323 LEU B O 1
ATOM 6354 N N . ASP B 1 332 ? 42.455 67.165 25.343 1.00 32.62 324 ASP B N 1
ATOM 6355 C CA . ASP B 1 332 ? 43.378 67.839 26.251 1.00 37.69 324 ASP B CA 1
ATOM 6356 C C . ASP B 1 332 ? 43.708 66.925 27.424 1.00 30.69 324 ASP B C 1
ATOM 6357 O O . ASP B 1 332 ? 42.809 66.510 28.161 1.00 36.93 324 ASP B O 1
ATOM 6362 N N . GLY B 1 333 ? 44.991 66.612 27.587 1.00 32.32 325 GLY B N 1
ATOM 6363 C CA . GLY B 1 333 ? 45.485 65.955 28.783 1.00 35.53 325 GLY B CA 1
ATOM 6364 C C . GLY B 1 333 ? 44.935 64.566 29.030 1.00 34.09 325 GLY B C 1
ATOM 6365 O O . GLY B 1 333 ? 44.435 64.280 30.121 1.00 28.79 325 GLY B O 1
ATOM 6366 N N . VAL B 1 334 ? 45.020 63.696 28.028 1.00 31.93 326 VAL B N 1
ATOM 6367 C CA . VAL B 1 334 ? 44.554 62.315 28.130 1.00 29.58 326 VAL B CA 1
ATOM 6368 C C . VAL B 1 334 ? 45.762 61.429 28.389 1.00 31.62 326 VAL B C 1
ATOM 6369 O O . VAL B 1 334 ? 46.682 61.366 27.568 1.00 36.50 326 VAL B O 1
ATOM 6373 N N . LYS B 1 335 ? 45.758 60.730 29.519 1.00 28.14 327 LYS B N 1
ATOM 6374 C CA . LYS B 1 335 ? 46.889 59.893 29.897 1.00 28.92 327 LYS B CA 1
ATOM 6375 C C . LYS B 1 335 ? 46.769 58.458 29.391 1.00 28.76 327 LYS B C 1
ATOM 6376 O O . LYS B 1 335 ? 47.792 57.836 29.084 1.00 29.54 327 LYS B O 1
ATOM 6382 N N . PHE B 1 336 ? 45.560 57.916 29.272 1.00 27.48 328 PHE B N 1
ATOM 6383 C CA . PHE B 1 336 ? 45.382 56.494 29.003 1.00 23.61 328 PHE B CA 1
ATOM 6384 C C . PHE B 1 336 ? 44.664 56.247 27.682 1.00 21.51 328 PHE B C 1
ATOM 6385 O O . PHE B 1 336 ? 43.733 56.972 27.319 1.00 22.41 328 PHE B O 1
ATOM 6393 N N . LEU B 1 337 ? 45.079 55.196 26.987 1.00 22.51 329 LEU B N 1
ATOM 6394 C CA . LEU B 1 337 ? 44.331 54.627 25.872 1.00 21.64 329 LEU B CA 1
ATOM 6395 C C . LEU B 1 337 ? 43.836 53.246 26.283 1.00 23.19 329 LEU B C 1
ATOM 6396 O O . LEU B 1 337 ? 44.641 52.379 26.644 1.00 24.13 329 LEU B O 1
ATOM 6401 N N . ALA B 1 338 ? 42.526 53.040 26.221 1.00 21.09 330 ALA B N 1
ATOM 6402 C CA . ALA B 1 338 ? 41.949 51.741 26.542 1.00 23.84 330 ALA B CA 1
ATOM 6403 C C . ALA B 1 338 ? 41.730 50.943 25.267 1.00 23.63 330 ALA B C 1
ATOM 6404 O O . ALA B 1 338 ? 41.455 51.506 24.204 1.00 21.99 330 ALA B O 1
ATOM 6406 N N . GLN B 1 339 ? 41.877 49.620 25.383 1.00 24.71 331 GLN B N 1
ATOM 6407 C CA . GLN B 1 339 ? 41.698 48.708 24.262 1.00 24.77 331 GLN B CA 1
ATOM 6408 C C . GLN B 1 339 ? 40.949 47.464 24.726 1.00 25.21 331 GLN B C 1
ATOM 6409 O O . GLN B 1 339 ? 40.902 47.151 25.919 1.00 24.22 331 GLN B O 1
ATOM 6415 N N . GLY B 1 340 ? 40.380 46.744 23.757 1.00 22.79 332 GLY B N 1
ATOM 6416 C CA . GLY B 1 340 ? 39.525 45.610 24.044 1.00 22.35 332 GLY B CA 1
ATOM 6417 C C . GLY B 1 340 ? 40.217 44.265 24.035 1.00 25.41 332 GLY B C 1
ATOM 6418 O O . GLY B 1 340 ? 39.578 43.240 23.778 1.00 26.37 332 GLY B O 1
ATOM 6419 N N . THR B 1 341 ? 41.515 44.259 24.327 1.00 26.94 333 THR B N 1
ATOM 6420 C CA . THR B 1 341 ? 42.287 43.024 24.412 1.00 25.05 333 THR B CA 1
ATOM 6421 C C . THR B 1 341 ? 41.633 42.030 25.364 1.00 30.60 333 THR B C 1
ATOM 6422 O O . THR B 1 341 ? 41.245 42.386 26.479 1.00 23.38 333 THR B O 1
ATOM 6426 N N . ILE B 1 342 ? 41.514 40.779 24.917 1.00 29.72 334 ILE B N 1
ATOM 6427 C CA . ILE B 1 342 ? 40.955 39.703 25.726 1.00 30.18 334 ILE B CA 1
ATOM 6428 C C . ILE B 1 342 ? 42.030 38.640 25.935 1.00 29.13 334 ILE B C 1
ATOM 6429 O O . ILE B 1 342 ? 43.090 38.664 25.313 1.00 32.77 334 ILE B O 1
ATOM 6434 N N . TYR B 1 343 ? 41.739 37.699 26.832 1.00 30.15 335 TYR B N 1
ATOM 6435 C CA . TYR B 1 343 ? 42.752 36.719 27.215 1.00 33.28 335 TYR B CA 1
ATOM 6436 C C . TYR B 1 343 ? 43.245 35.874 26.040 1.00 31.96 335 TYR B C 1
ATOM 6437 O O . TYR B 1 343 ? 44.462 35.627 25.970 1.00 37.76 335 TYR B O 1
ATOM 6446 N N . PRO B 1 344 ? 42.398 35.415 25.101 1.00 30.47 336 PRO B N 1
ATOM 6447 C CA . PRO B 1 344 ? 42.936 34.752 23.895 1.00 35.25 336 PRO B CA 1
ATOM 6448 C C . PRO B 1 344 ? 43.995 35.557 23.154 1.00 38.88 336 PRO B C 1
ATOM 6449 O O . PRO B 1 344 ? 44.933 34.967 22.604 1.00 40.16 336 PRO B O 1
ATOM 6453 N N . ASP B 1 345 ? 43.864 36.888 23.109 1.00 36.56 337 ASP B N 1
ATOM 6454 C CA . ASP B 1 345 ? 44.871 37.717 22.447 1.00 37.47 337 ASP B CA 1
ATOM 6455 C C . ASP B 1 345 ? 46.233 37.597 23.120 1.00 40.09 337 ASP B C 1
ATOM 6456 O O . ASP B 1 345 ? 47.268 37.724 22.458 1.00 42.99 337 ASP B O 1
ATOM 6461 N N . VAL B 1 346 ? 46.252 37.367 24.431 1.00 41.39 338 VAL B N 1
ATOM 6462 C CA . VAL B 1 346 ? 47.488 37.378 25.207 1.00 41.59 338 VAL B CA 1
ATOM 6463 C C . VAL B 1 346 ? 47.963 35.976 25.575 1.00 49.60 338 VAL B C 1
ATOM 6464 O O . VAL B 1 346 ? 49.171 35.780 25.787 1.00 49.94 338 VAL B O 1
ATOM 6468 N N . ILE B 1 347 ? 47.060 34.990 25.599 1.00 49.59 339 ILE B N 1
ATOM 6469 C CA . ILE B 1 347 ? 47.313 33.735 26.299 1.00 54.72 339 ILE B CA 1
ATOM 6470 C C . ILE B 1 347 ? 48.548 33.028 25.747 1.00 60.55 339 ILE B C 1
ATOM 6471 O O . ILE B 1 347 ? 48.864 33.102 24.551 1.00 59.09 339 ILE B O 1
ATOM 6476 N N . GLU B 1 348 ? 49.277 32.363 26.639 1.00 73.76 340 GLU B N 1
ATOM 6477 C CA . GLU B 1 348 ? 50.523 31.699 26.269 1.00 77.34 340 GLU B CA 1
ATOM 6478 C C . GLU B 1 348 ? 50.234 30.255 25.885 1.00 81.41 340 GLU B C 1
ATOM 6479 O O . GLU B 1 348 ? 49.744 29.473 26.709 1.00 77.59 340 GLU B O 1
ATOM 6485 N N . SER B 1 349 ? 50.547 29.907 24.642 1.00 85.19 341 SER B N 1
ATOM 6486 C CA . SER B 1 349 ? 50.363 28.566 24.108 1.00 82.52 341 SER B CA 1
ATOM 6487 C C . SER B 1 349 ? 51.711 27.859 24.028 1.00 83.57 341 SER B C 1
ATOM 6488 O O . SER B 1 349 ? 52.772 28.488 24.097 1.00 86.12 341 SER B O 1
ATOM 6491 N N . ALA B 1 350 ? 51.665 26.535 23.913 1.00 81.50 342 ALA B N 1
ATOM 6492 C CA . ALA B 1 350 ? 52.878 25.799 23.582 1.00 83.75 342 ALA B CA 1
ATOM 6493 C C . ALA B 1 350 ? 53.420 26.220 22.220 1.00 90.70 342 ALA B C 1
ATOM 6494 O O . ALA B 1 350 ? 54.636 26.179 21.987 1.00 93.39 342 ALA B O 1
ATOM 6496 N N . ALA B 1 351 ? 52.533 26.639 21.316 1.00 91.80 343 ALA B N 1
ATOM 6497 C CA . ALA B 1 351 ? 52.905 27.078 19.978 1.00 95.77 343 ALA B CA 1
ATOM 6498 C C . ALA B 1 351 ? 53.201 28.573 19.907 1.00 97.01 343 ALA B C 1
ATOM 6499 O O . ALA B 1 351 ? 54.087 28.985 19.152 1.00 98.53 343 ALA B O 1
ATOM 6501 N N . SER B 1 352 ? 52.471 29.402 20.665 1.00 96.63 344 SER B N 1
ATOM 6502 C CA . SER B 1 352 ? 52.751 30.837 20.656 1.00 96.22 344 SER B CA 1
ATOM 6503 C C . SER B 1 352 ? 54.078 31.150 21.335 1.00 96.82 344 SER B C 1
ATOM 6504 O O . SER B 1 352 ? 54.733 32.140 20.988 1.00 98.10 344 SER B O 1
ATOM 6507 N N . LYS B 1 353 ? 54.489 30.323 22.300 1.00 96.91 345 LYS B N 1
ATOM 6508 C CA . LYS B 1 353 ? 55.802 30.481 22.913 1.00 98.87 345 LYS B CA 1
ATOM 6509 C C . LYS B 1 353 ? 56.928 30.104 21.960 1.00 100.90 345 LYS B C 1
ATOM 6510 O O . LYS B 1 353 ? 58.055 30.583 22.131 1.00 101.10 345 LYS B O 1
ATOM 6512 N N . GLN B 1 354 ? 56.646 29.267 20.957 1.00 102.42 346 GLN B N 1
ATOM 6513 C CA . GLN B 1 354 ? 57.663 28.886 19.983 1.00 103.26 346 GLN B CA 1
ATOM 6514 C C . GLN B 1 354 ? 58.102 30.057 19.113 1.00 103.39 346 GLN B C 1
ATOM 6515 O O . GLN B 1 354 ? 59.144 29.966 18.454 1.00 103.20 346 GLN B O 1
ATOM 6517 N N . GLY B 1 355 ? 57.339 31.146 19.096 1.00 104.54 347 GLY B N 1
ATOM 6518 C CA . GLY B 1 355 ? 57.701 32.326 18.334 1.00 102.66 347 GLY B CA 1
ATOM 6519 C C . GLY B 1 355 ? 58.109 33.492 19.213 1.00 100.04 347 GLY B C 1
ATOM 6520 O O . GLY B 1 355 ? 57.261 34.186 19.773 1.00 98.62 347 GLY B O 1
ATOM 6521 N N . ASN B 1 365 ? 54.654 51.896 19.434 1.00 55.50 357 ASN B N 1
ATOM 6522 C CA . ASN B 1 365 ? 53.925 52.928 20.167 1.00 59.61 357 ASN B CA 1
ATOM 6523 C C . ASN B 1 365 ? 52.501 52.462 20.473 1.00 51.66 357 ASN B C 1
ATOM 6524 O O . ASN B 1 365 ? 51.874 51.806 19.643 1.00 51.03 357 ASN B O 1
ATOM 6529 N N . VAL B 1 366 ? 52.013 52.805 21.671 1.00 48.65 358 VAL B N 1
ATOM 6530 C CA . VAL B 1 366 ? 50.715 52.332 22.137 1.00 45.52 358 VAL B CA 1
ATOM 6531 C C . VAL B 1 366 ? 49.628 52.709 21.139 1.00 44.08 358 VAL B C 1
ATOM 6532 O O . VAL B 1 366 ? 49.539 53.860 20.694 1.00 38.37 358 VAL B O 1
ATOM 6536 N N . GLY B 1 367 ? 48.810 51.723 20.766 1.00 35.58 359 GLY B N 1
ATOM 6537 C CA . GLY B 1 367 ? 47.778 51.906 19.767 1.00 34.84 359 GLY B CA 1
ATOM 6538 C C . GLY B 1 367 ? 48.279 52.028 18.347 1.00 38.32 359 GLY B C 1
ATOM 6539 O O . GLY B 1 367 ? 47.479 52.306 17.446 1.00 37.42 359 GLY B O 1
ATOM 6540 N N . GLY B 1 368 ? 49.573 51.830 18.110 1.00 37.17 360 GLY B N 1
ATOM 6541 C CA . GLY B 1 368 ? 50.122 52.044 16.788 1.00 36.57 360 GLY B CA 1
ATOM 6542 C C . GLY B 1 368 ? 50.129 53.488 16.335 1.00 39.17 360 GLY B C 1
ATOM 6543 O O . GLY B 1 368 ? 50.261 53.751 15.139 1.00 33.59 360 GLY B O 1
ATOM 6544 N N . LEU B 1 369 ? 50.005 54.430 17.262 1.00 33.76 361 LEU B N 1
ATOM 6545 C CA . LEU B 1 369 ? 49.815 55.836 16.954 1.00 36.86 361 LEU B CA 1
ATOM 6546 C C . LEU B 1 369 ? 51.137 56.526 16.613 1.00 34.31 361 LEU B C 1
ATOM 6547 O O . LEU B 1 369 ? 52.218 55.993 16.874 1.00 34.52 361 LEU B O 1
ATOM 6552 N N . PRO B 1 370 ? 51.071 57.718 16.015 1.00 36.66 362 PRO B N 1
ATOM 6553 C CA . PRO B 1 370 ? 52.283 58.530 15.824 1.00 33.99 362 PRO B CA 1
ATOM 6554 C C . PRO B 1 370 ? 52.974 58.863 17.142 1.00 31.93 362 PRO B C 1
ATOM 6555 O O . PRO B 1 370 ? 52.382 58.799 18.222 1.00 37.12 362 PRO B O 1
ATOM 6559 N N . ASP B 1 371 ? 54.249 59.258 17.033 1.00 38.34 363 ASP B N 1
ATOM 6560 C CA . ASP B 1 371 ? 55.102 59.406 18.214 1.00 38.94 363 ASP B CA 1
ATOM 6561 C C . ASP B 1 371 ? 54.629 60.511 19.153 1.00 37.30 363 ASP B C 1
ATOM 6562 O O . ASP B 1 371 ? 54.894 60.450 20.361 1.00 38.52 363 ASP B O 1
ATOM 6567 N N . ASP B 1 372 ? 53.956 61.538 18.630 1.00 32.66 364 ASP B N 1
ATOM 6568 C CA . ASP B 1 372 ? 53.511 62.626 19.498 1.00 38.33 364 ASP B CA 1
ATOM 6569 C C . ASP B 1 372 ? 52.409 62.192 20.454 1.00 33.69 364 ASP B C 1
ATOM 6570 O O . ASP B 1 372 ? 52.125 62.906 21.420 1.00 33.60 364 ASP B O 1
ATOM 6575 N N . LEU B 1 373 ? 51.774 61.057 20.198 1.00 30.67 365 LEU B N 1
ATOM 6576 C CA . LEU B 1 373 ? 50.720 60.523 21.053 1.00 36.92 365 LEU B CA 1
ATOM 6577 C C . LEU B 1 373 ? 51.321 59.395 21.879 1.00 34.98 365 LEU B C 1
ATOM 6578 O O . LEU B 1 373 ? 51.629 58.325 21.348 1.00 43.45 365 LEU B O 1
ATOM 6583 N N . ALA B 1 374 ? 51.481 59.635 23.173 1.00 29.31 366 ALA B N 1
ATOM 6584 C CA . ALA B 1 374 ? 52.100 58.680 24.089 1.00 34.98 366 ALA B CA 1
ATOM 6585 C C . ALA B 1 374 ? 51.114 58.399 25.217 1.00 30.51 366 ALA B C 1
ATOM 6586 O O . ALA B 1 374 ? 51.059 59.138 26.204 1.00 36.05 366 ALA B O 1
ATOM 6588 N N . PHE B 1 375 ? 50.352 57.323 25.085 1.00 36.28 367 PHE B N 1
ATOM 6589 C CA . PHE B 1 375 ? 49.386 56.922 26.095 1.00 31.95 367 PHE B CA 1
ATOM 6590 C C . PHE B 1 375 ? 49.879 55.695 26.850 1.00 31.95 367 PHE B C 1
ATOM 6591 O O . PHE B 1 375 ? 50.677 54.909 26.334 1.00 34.60 367 PHE B O 1
ATOM 6599 N N . GLU B 1 376 ? 49.396 55.542 28.083 1.00 33.22 368 GLU B N 1
ATOM 6600 C CA . GLU B 1 376 ? 49.518 54.289 28.815 1.00 33.69 368 GLU B CA 1
ATOM 6601 C C . GLU B 1 376 ? 48.301 53.421 28.524 1.00 29.74 368 GLU B C 1
ATOM 6602 O O . GLU B 1 376 ? 47.180 53.926 28.425 1.00 29.81 368 GLU B O 1
ATOM 6608 N N . LEU B 1 377 ? 48.523 52.115 28.419 1.00 32.00 369 LEU B N 1
ATOM 6609 C CA . LEU B 1 377 ? 47.499 51.182 27.968 1.00 33.69 369 LEU B CA 1
ATOM 6610 C C . LEU B 1 377 ? 46.618 50.726 29.129 1.00 29.24 369 LEU B C 1
ATOM 6611 O O . LEU B 1 377 ? 47.118 50.357 30.197 1.00 32.37 369 LEU B O 1
ATOM 6616 N N . VAL B 1 378 ? 45.303 50.771 28.918 1.00 27.39 370 VAL B N 1
ATOM 6617 C CA . VAL B 1 378 ? 44.317 50.186 29.820 1.00 24.78 370 VAL B CA 1
ATOM 6618 C C . VAL B 1 378 ? 43.617 49.060 29.068 1.00 27.19 370 VAL B C 1
ATOM 6619 O O . VAL B 1 378 ? 43.111 49.274 27.963 1.00 26.57 370 VAL B O 1
ATOM 6623 N N . GLU B 1 379 ? 43.599 47.862 29.651 1.00 25.92 371 GLU B N 1
ATOM 6624 C CA . GLU B 1 379 ? 43.017 46.680 29.003 1.00 25.07 371 GLU B CA 1
ATOM 6625 C C . GLU B 1 379 ? 42.134 45.937 29.996 1.00 25.40 371 GLU B C 1
ATOM 6626 O O . GLU B 1 379 ? 42.552 44.935 30.593 1.00 25.96 371 GLU B O 1
ATOM 6632 N N . PRO B 1 380 ? 40.896 46.398 30.196 1.00 22.14 372 PRO B N 1
ATOM 6633 C CA . PRO B 1 380 ? 40.056 45.820 31.265 1.00 24.96 372 PRO B CA 1
ATOM 6634 C C . PRO B 1 380 ? 39.554 44.399 31.009 1.00 23.10 372 PRO B C 1
ATOM 6635 O O . PRO B 1 380 ? 38.994 43.801 31.936 1.00 29.97 372 PRO B O 1
ATOM 6639 N N . LEU B 1 381 ? 39.725 43.837 29.815 1.00 24.66 373 LEU B N 1
ATOM 6640 C CA . LEU B 1 381 ? 39.249 42.488 29.521 1.00 24.44 373 LEU B CA 1
ATOM 6641 C C . LEU B 1 381 ? 40.386 41.502 29.315 1.00 27.90 373 LEU B C 1
ATOM 6642 O O . LEU B 1 381 ? 40.141 40.368 28.883 1.00 27.64 373 LEU B O 1
ATOM 6647 N N . ARG B 1 382 ? 41.628 41.905 29.600 1.00 24.13 374 ARG B N 1
ATOM 6648 C CA . ARG B 1 382 ? 42.771 41.136 29.126 1.00 27.03 374 ARG B CA 1
ATOM 6649 C C . ARG B 1 382 ? 42.903 39.784 29.806 1.00 26.61 374 ARG B C 1
ATOM 6650 O O . ARG B 1 382 ? 43.636 38.929 29.300 1.00 27.36 374 ARG B O 1
ATOM 6658 N N . ASP B 1 383 ? 42.237 39.571 30.941 1.00 28.11 375 ASP B N 1
ATOM 6659 C CA . ASP B 1 383 ? 42.267 38.278 31.613 1.00 25.93 375 ASP B CA 1
ATOM 6660 C C . ASP B 1 383 ? 40.972 37.488 31.430 1.00 29.30 375 ASP B C 1
ATOM 6661 O O . ASP B 1 383 ? 40.745 36.515 32.156 1.00 29.98 375 ASP B O 1
ATOM 6666 N N . LEU B 1 384 ? 40.128 37.874 30.472 1.00 27.80 376 LEU B N 1
ATOM 6667 C CA . LEU B 1 384 ? 38.809 37.281 30.298 1.00 28.53 376 LEU B CA 1
ATOM 6668 C C . LEU B 1 384 ? 38.694 36.591 28.949 1.00 28.91 376 LEU B C 1
ATOM 6669 O O . LEU B 1 384 ? 39.183 37.096 27.933 1.00 26.12 376 LEU B O 1
ATOM 6674 N N . PHE B 1 385 ? 38.018 35.444 28.945 1.00 25.74 377 PHE B N 1
ATOM 6675 C CA . PHE B 1 385 ? 37.652 34.802 27.698 1.00 24.50 377 PHE B CA 1
ATOM 6676 C C . PHE B 1 385 ? 36.407 35.463 27.105 1.00 27.00 377 PHE B C 1
ATOM 6677 O O . PHE B 1 385 ? 35.699 36.232 27.768 1.00 22.02 377 PHE B O 1
ATOM 6685 N N . LYS B 1 386 ? 36.148 35.147 25.830 1.00 25.12 378 LYS B N 1
ATOM 6686 C CA . LYS B 1 386 ? 35.072 35.803 25.085 1.00 28.68 378 LYS B CA 1
ATOM 6687 C C . LYS B 1 386 ? 33.729 35.643 25.786 1.00 27.89 378 LYS B C 1
ATOM 6688 O O . LYS B 1 386 ? 32.966 36.609 25.906 1.00 25.61 378 LYS B O 1
ATOM 6694 N N . ASP B 1 387 ? 33.410 34.424 26.240 1.00 21.82 379 ASP B N 1
ATOM 6695 C CA A ASP B 1 387 ? 32.121 34.220 26.893 0.60 26.58 379 ASP B CA 1
ATOM 6696 C CA B ASP B 1 387 ? 32.128 34.197 26.902 0.40 26.59 379 ASP B CA 1
ATOM 6697 C C . ASP B 1 387 ? 32.037 34.971 28.213 1.00 24.32 379 ASP B C 1
ATOM 6698 O O . ASP B 1 387 ? 30.962 35.456 28.580 1.00 24.18 379 ASP B O 1
ATOM 6707 N N . GLU B 1 388 ? 33.154 35.102 28.929 1.00 23.88 380 GLU B N 1
ATOM 6708 C CA . GLU B 1 388 ? 33.144 35.885 30.165 1.00 23.15 380 GLU B CA 1
ATOM 6709 C C . GLU B 1 388 ? 32.892 37.362 29.885 1.00 23.42 380 GLU B C 1
ATOM 6710 O O . GLU B 1 388 ? 32.240 38.047 30.682 1.00 21.52 380 GLU B O 1
ATOM 6716 N N . VAL B 1 389 ? 33.413 37.869 28.764 1.00 21.01 381 VAL B N 1
ATOM 6717 C CA . VAL B 1 389 ? 33.157 39.251 28.372 1.00 21.19 381 VAL B CA 1
ATOM 6718 C C . VAL B 1 389 ? 31.669 39.460 28.137 1.00 22.69 381 VAL B C 1
ATOM 6719 O O . VAL B 1 389 ? 31.079 40.443 28.599 1.00 20.13 381 VAL B O 1
ATOM 6723 N N . ARG B 1 390 ? 31.036 38.529 27.415 1.00 20.66 382 ARG B N 1
ATOM 6724 C CA . ARG B 1 390 ? 29.605 38.643 27.171 1.00 23.03 382 ARG B CA 1
ATOM 6725 C C . ARG B 1 390 ? 28.807 38.581 28.473 1.00 20.54 382 ARG B C 1
ATOM 6726 O O . ARG B 1 390 ? 27.853 39.349 28.655 1.00 19.90 382 ARG B O 1
ATOM 6734 N N . LYS B 1 391 ? 29.174 37.679 29.391 1.00 18.10 383 LYS B N 1
ATOM 6735 C CA . LYS B 1 391 ? 28.456 37.601 30.663 1.00 20.11 383 LYS B CA 1
ATOM 6736 C C . LYS B 1 391 ? 28.619 38.887 31.458 1.00 22.42 383 LYS B C 1
ATOM 6737 O O . LYS B 1 391 ? 27.689 39.328 32.145 1.00 24.36 383 LYS B O 1
ATOM 6743 N N . LEU B 1 392 ? 29.806 39.490 31.399 1.00 21.95 384 LEU B N 1
ATOM 6744 C CA . LEU B 1 392 ? 30.008 40.770 32.073 1.00 24.27 384 LEU B CA 1
ATOM 6745 C C . LEU B 1 392 ? 29.075 41.827 31.498 1.00 23.80 384 LEU B C 1
ATOM 6746 O O . LEU B 1 392 ? 28.405 42.554 32.238 1.00 21.44 384 LEU B O 1
ATOM 6751 N N . GLY B 1 393 ? 29.003 41.900 30.168 1.00 19.65 385 GLY B N 1
ATOM 6752 C CA . GLY B 1 393 ? 28.138 42.877 29.535 1.00 22.56 385 GLY B CA 1
ATOM 6753 C C . GLY B 1 393 ? 26.681 42.665 29.887 1.00 23.26 385 GLY B C 1
ATOM 6754 O O . GLY B 1 393 ? 25.954 43.620 30.171 1.00 22.40 385 GLY B O 1
ATOM 6755 N N . THR B 1 394 ? 26.234 41.407 29.877 1.00 20.92 386 THR B N 1
ATOM 6756 C CA . THR B 1 394 ? 24.858 41.128 30.261 1.00 22.42 386 THR B CA 1
ATOM 6757 C C . THR B 1 394 ? 24.605 41.550 31.702 1.00 23.65 386 THR B C 1
ATOM 6758 O O . THR B 1 394 ? 23.589 42.190 31.995 1.00 23.17 386 THR B O 1
ATOM 6762 N N . THR B 1 395 ? 25.542 41.245 32.608 1.00 20.39 387 THR B N 1
ATOM 6763 C CA . THR B 1 395 ? 25.370 41.638 34.007 1.00 25.54 387 THR B CA 1
ATOM 6764 C C . THR B 1 395 ? 25.226 43.153 34.154 1.00 23.98 387 THR B C 1
ATOM 6765 O O . THR B 1 395 ? 24.420 43.630 34.962 1.00 25.13 387 THR B O 1
ATOM 6769 N N . LEU B 1 396 ? 25.984 43.925 33.371 1.00 24.50 388 LEU B N 1
ATOM 6770 C CA . LEU B 1 396 ? 25.896 45.382 33.410 1.00 24.16 388 LEU B CA 1
ATOM 6771 C C . LEU B 1 396 ? 24.647 45.932 32.731 1.00 28.33 388 LEU B C 1
ATOM 6772 O O . LEU B 1 396 ? 24.440 47.149 32.753 1.00 26.26 388 LEU B O 1
ATOM 6777 N N . GLY B 1 397 ? 23.825 45.083 32.110 1.00 24.40 389 GLY B N 1
ATOM 6778 C CA . GLY B 1 397 ? 22.592 45.533 31.494 1.00 23.62 389 GLY B CA 1
ATOM 6779 C C . GLY B 1 397 ? 22.656 45.824 30.006 1.00 22.08 389 GLY B C 1
ATOM 6780 O O . GLY B 1 397 ? 21.669 46.327 29.454 1.00 20.16 389 GLY B O 1
ATOM 6781 N N . LEU B 1 398 ? 23.769 45.538 29.343 1.00 19.68 390 LEU B N 1
ATOM 6782 C CA . LEU B 1 398 ? 23.829 45.743 27.900 1.00 21.91 390 LEU B CA 1
ATOM 6783 C C . LEU B 1 398 ? 22.841 44.810 27.203 1.00 24.85 390 LEU B C 1
ATOM 6784 O O . LEU B 1 398 ? 22.674 43.657 27.621 1.00 20.45 390 LEU B O 1
ATOM 6789 N N . PRO B 1 399 ? 22.182 45.261 26.140 1.00 25.44 391 PRO B N 1
ATOM 6790 C CA . PRO B 1 399 ? 21.130 44.445 25.528 1.00 27.34 391 PRO B CA 1
ATOM 6791 C C . PRO B 1 399 ? 21.692 43.263 24.746 1.00 26.15 391 PRO B C 1
ATOM 6792 O O . PRO B 1 399 ? 22.840 43.252 24.293 1.00 21.35 391 PRO B O 1
ATOM 6796 N N . HIS B 1 400 ? 20.831 42.258 24.588 1.00 23.52 392 HIS B N 1
ATOM 6797 C CA . HIS B 1 400 ? 21.186 41.040 23.862 1.00 24.19 392 HIS B CA 1
ATOM 6798 C C . HIS B 1 400 ? 21.767 41.352 22.484 1.00 22.62 392 HIS B C 1
ATOM 6799 O O . HIS B 1 400 ? 22.794 40.790 22.083 1.00 21.26 392 HIS B O 1
ATOM 6806 N N . SER B 1 401 ? 21.136 42.276 21.755 1.00 20.79 393 SER B N 1
ATOM 6807 C CA . SER B 1 401 ? 21.567 42.548 20.388 1.00 27.11 393 SER B CA 1
ATOM 6808 C C . SER B 1 401 ? 22.996 43.077 20.337 1.00 30.18 393 SER B C 1
ATOM 6809 O O . SER B 1 401 ? 23.705 42.857 19.346 1.00 27.08 393 SER B O 1
ATOM 6812 N N . MET B 1 402 ? 23.444 43.763 21.394 1.00 23.97 394 MET B N 1
ATOM 6813 C CA . MET B 1 402 ? 24.813 44.267 21.432 1.00 24.94 394 MET B CA 1
ATOM 6814 C C . MET B 1 402 ? 25.802 43.182 21.839 1.00 24.16 394 MET B C 1
ATOM 6815 O O . MET B 1 402 ? 26.886 43.072 21.253 1.00 24.21 394 MET B O 1
ATOM 6820 N N . ILE B 1 403 ? 25.436 42.374 22.836 1.00 19.64 395 ILE B N 1
ATOM 6821 C CA . ILE B 1 403 ? 26.346 41.389 23.410 1.00 22.47 395 ILE B CA 1
ATOM 6822 C C . ILE B 1 403 ? 26.515 40.190 22.484 1.00 20.76 395 ILE B C 1
ATOM 6823 O O . ILE B 1 403 ? 27.598 39.602 22.422 1.00 20.10 395 ILE B O 1
ATOM 6828 N N . TYR B 1 404 ? 25.476 39.807 21.747 1.00 17.79 396 TYR B N 1
ATOM 6829 C CA . TYR B 1 404 ? 25.555 38.629 20.896 1.00 22.75 396 TYR B CA 1
ATOM 6830 C C . TYR B 1 404 ? 25.769 38.965 19.425 1.00 22.75 396 TYR B C 1
ATOM 6831 O O . TYR B 1 404 ? 25.504 38.124 18.556 1.00 24.13 396 TYR B O 1
ATOM 6840 N N . ARG B 1 405 ? 26.286 40.151 19.129 1.00 23.02 397 ARG B N 1
ATOM 6841 C CA . ARG B 1 405 ? 26.541 40.516 17.744 1.00 21.33 397 ARG B CA 1
ATOM 6842 C C . ARG B 1 405 ? 27.688 39.690 17.174 1.00 22.95 397 ARG B C 1
ATOM 6843 O O . ARG B 1 405 ? 28.685 39.432 17.855 1.00 21.64 397 ARG B O 1
ATOM 6851 N N . HIS B 1 406 ? 27.537 39.260 15.921 1.00 20.68 398 HIS B N 1
ATOM 6852 C CA . HIS B 1 406 ? 28.618 38.560 15.248 1.00 19.81 398 HIS B CA 1
ATOM 6853 C C . HIS B 1 406 ? 29.828 39.484 15.102 1.00 21.35 398 HIS B C 1
ATOM 6854 O O . HIS B 1 406 ? 29.679 40.709 15.054 1.00 19.88 398 HIS B O 1
ATOM 6861 N N . PRO B 1 407 ? 31.035 38.927 15.003 1.00 20.87 399 PRO B N 1
ATOM 6862 C CA . PRO B 1 407 ? 32.203 39.776 14.764 1.00 20.81 399 PRO B CA 1
ATOM 6863 C C . PRO B 1 407 ? 32.097 40.487 13.426 1.00 23.96 399 PRO B C 1
ATOM 6864 O O . PRO B 1 407 ? 31.412 40.041 12.502 1.00 22.57 399 PRO B O 1
ATOM 6868 N N . PHE B 1 408 ? 32.777 41.623 13.346 1.00 18.81 400 PHE B N 1
ATOM 6869 C CA . PHE B 1 408 ? 32.823 42.442 12.154 1.00 20.60 400 PHE B CA 1
ATOM 6870 C C . PHE B 1 408 ? 34.292 42.757 11.907 1.00 18.85 400 PHE B C 1
ATOM 6871 O O . PHE B 1 408 ? 34.976 43.260 12.817 1.00 20.89 400 PHE B O 1
ATOM 6879 N N . PRO B 1 409 ? 34.815 42.480 10.717 1.00 25.46 401 PRO B N 1
ATOM 6880 C CA . PRO B 1 409 ? 36.250 42.671 10.486 1.00 24.46 401 PRO B CA 1
ATOM 6881 C C . PRO B 1 409 ? 36.652 44.139 10.531 1.00 24.53 401 PRO B C 1
ATOM 6882 O O . PRO B 1 409 ? 35.863 45.040 10.236 1.00 19.25 401 PRO B O 1
ATOM 6886 N N . GLY B 1 410 ? 37.901 44.368 10.926 1.00 21.53 402 GLY B N 1
ATOM 6887 C CA . GLY B 1 410 ? 38.473 45.700 10.939 1.00 20.47 402 GLY B CA 1
ATOM 6888 C C . GLY B 1 410 ? 38.232 46.476 9.656 1.00 25.08 402 GLY B C 1
ATOM 6889 O O . GLY B 1 410 ? 37.721 47.605 9.679 1.00 21.64 402 GLY B O 1
ATOM 6890 N N . PRO B 1 411 ? 38.579 45.881 8.505 1.00 19.74 403 PRO B N 1
ATOM 6891 C CA . PRO B 1 411 ? 38.350 46.559 7.217 1.00 24.61 403 PRO B CA 1
ATOM 6892 C C . PRO B 1 411 ? 36.890 46.666 6.801 1.00 22.99 403 PRO B C 1
ATOM 6893 O O . PRO B 1 411 ? 36.625 47.234 5.733 1.00 21.64 403 PRO B O 1
ATOM 6897 N N . GLY B 1 412 ? 35.949 46.138 7.583 1.00 20.34 404 GLY B N 1
ATOM 6898 C CA . GLY B 1 412 ? 34.523 46.283 7.318 1.00 17.87 404 GLY B CA 1
ATOM 6899 C C . GLY B 1 412 ? 34.125 45.763 5.946 1.00 20.78 404 GLY B C 1
ATOM 6900 O O . GLY B 1 412 ? 34.667 44.774 5.442 1.00 19.29 404 GLY B O 1
ATOM 6901 N N . LEU B 1 413 ? 33.179 46.466 5.315 1.00 19.18 405 LEU B N 1
ATOM 6902 C CA . LEU B 1 413 ? 32.756 46.110 3.960 1.00 22.80 405 LEU B CA 1
ATOM 6903 C C . LEU B 1 413 ? 33.900 46.182 2.957 1.00 23.12 405 LEU B C 1
ATOM 6904 O O . LEU B 1 413 ? 33.747 45.688 1.832 1.00 20.61 405 LEU B O 1
ATOM 6909 N N . GLY B 1 414 ? 35.031 46.791 3.339 1.00 21.44 406 GLY B N 1
ATOM 6910 C CA . GLY B 1 414 ? 36.198 46.818 2.477 1.00 19.71 406 GLY B CA 1
ATOM 6911 C C . GLY B 1 414 ? 36.627 45.452 1.976 1.00 25.13 406 GLY B C 1
ATOM 6912 O O . GLY B 1 414 ? 37.124 45.331 0.855 1.00 21.62 406 GLY B O 1
ATOM 6913 N N . VAL B 1 415 ? 36.453 44.408 2.789 1.00 20.68 407 VAL B N 1
ATOM 6914 C CA . VAL B 1 415 ? 36.799 43.049 2.370 1.00 22.75 407 VAL B CA 1
ATOM 6915 C C . VAL B 1 415 ? 35.565 42.239 1.980 1.00 22.55 407 VAL B C 1
ATOM 6916 O O . VAL B 1 415 ? 35.651 41.015 1.823 1.00 21.87 407 VAL B O 1
ATOM 6920 N N . ARG B 1 416 ? 34.416 42.893 1.827 1.00 20.79 408 ARG B N 1
ATOM 6921 C CA . ARG B 1 416 ? 33.192 42.250 1.371 1.00 20.24 408 ARG B CA 1
ATOM 6922 C C . ARG B 1 416 ? 32.700 42.830 0.055 1.00 20.68 408 ARG B C 1
ATOM 6923 O O . ARG B 1 416 ? 31.577 42.529 -0.369 1.00 20.51 408 ARG B O 1
ATOM 6931 N N . ILE B 1 417 ? 33.508 43.676 -0.575 1.00 21.41 409 ILE B N 1
ATOM 6932 C CA . ILE B 1 417 ? 33.280 44.209 -1.912 1.00 21.22 409 ILE B CA 1
ATOM 6933 C C . ILE B 1 417 ? 34.482 43.769 -2.735 1.00 26.04 409 ILE B C 1
ATOM 6934 O O . ILE B 1 417 ? 35.587 44.296 -2.548 1.00 24.89 409 ILE B O 1
ATOM 6939 N N . LEU B 1 418 ? 34.283 42.820 -3.647 1.00 19.37 410 LEU B N 1
ATOM 6940 C CA . LEU B 1 418 ? 35.422 42.203 -4.312 1.00 19.98 410 LEU B CA 1
ATOM 6941 C C . LEU B 1 418 ? 36.058 43.187 -5.285 1.00 23.85 410 LEU B C 1
ATOM 6942 O O . LEU B 1 418 ? 35.374 43.781 -6.122 1.00 26.77 410 LEU B O 1
ATOM 6947 N N . GLY B 1 419 ? 37.370 43.360 -5.178 1.00 23.56 411 GLY B N 1
ATOM 6948 C CA . GLY B 1 419 ? 38.048 44.309 -6.041 1.00 24.93 411 GLY B CA 1
ATOM 6949 C C . GLY B 1 419 ? 37.822 45.739 -5.592 1.00 24.32 411 GLY B C 1
ATOM 6950 O O . GLY B 1 419 ? 37.749 46.004 -4.390 1.00 23.92 411 GLY B O 1
ATOM 6951 N N . GLU B 1 420 ? 37.680 46.663 -6.540 1.00 25.39 412 GLU B N 1
ATOM 6952 C CA . GLU B 1 420 ? 37.617 48.082 -6.195 1.00 24.82 412 GLU B CA 1
ATOM 6953 C C . GLU B 1 420 ? 36.375 48.416 -5.376 1.00 24.35 412 GLU B C 1
ATOM 6954 O O . GLU B 1 420 ? 35.258 48.010 -5.713 1.00 23.02 412 GLU B O 1
ATOM 6960 N N . VAL B 1 421 ? 36.574 49.177 -4.305 1.00 20.19 413 VAL B N 1
ATOM 6961 C CA . VAL B 1 421 ? 35.484 49.643 -3.458 1.00 20.21 413 VAL B CA 1
ATOM 6962 C C . VAL B 1 421 ? 35.002 50.984 -4.001 1.00 26.84 413 VAL B C 1
ATOM 6963 O O . VAL B 1 421 ? 35.777 51.942 -4.077 1.00 24.93 413 VAL B O 1
ATOM 6967 N N . LYS B 1 422 ? 33.727 51.050 -4.382 1.00 26.76 414 LYS B N 1
ATOM 6968 C CA . LYS B 1 422 ? 33.079 52.279 -4.821 1.00 28.59 414 LYS B CA 1
ATOM 6969 C C . LYS B 1 422 ? 31.903 52.567 -3.904 1.00 27.65 414 LYS B C 1
ATOM 6970 O O . LYS B 1 422 ? 31.248 51.641 -3.425 1.00 25.36 414 LYS B O 1
ATOM 6976 N N . LYS B 1 423 ? 31.632 53.857 -3.667 1.00 27.00 415 LYS B N 1
ATOM 6977 C CA . LYS B 1 423 ? 30.456 54.226 -2.883 1.00 24.61 415 LYS B CA 1
ATOM 6978 C C . LYS B 1 423 ? 29.198 53.557 -3.428 1.00 25.94 415 LYS B C 1
ATOM 6979 O O . LYS B 1 423 ? 28.362 53.072 -2.660 1.00 21.83 415 LYS B O 1
ATOM 6985 N N . GLU B 1 424 ? 29.055 53.520 -4.757 1.00 26.05 416 GLU B N 1
ATOM 6986 C CA . GLU B 1 424 ? 27.889 52.890 -5.370 1.00 27.38 416 GLU B CA 1
ATOM 6987 C C . GLU B 1 424 ? 27.746 51.442 -4.923 1.00 23.80 416 GLU B C 1
ATOM 6988 O O . GLU B 1 424 ? 26.639 50.984 -4.622 1.00 21.99 416 GLU B O 1
ATOM 6994 N N . TYR B 1 425 ? 28.860 50.711 -4.857 1.00 21.36 417 TYR B N 1
ATOM 6995 C CA . TYR B 1 425 ? 28.799 49.312 -4.461 1.00 18.88 417 TYR B CA 1
ATOM 6996 C C . TYR B 1 425 ? 28.525 49.173 -2.972 1.00 22.60 417 TYR B C 1
ATOM 6997 O O . TYR B 1 425 ? 27.760 48.292 -2.557 1.00 17.67 417 TYR B O 1
ATOM 7006 N N . ALA B 1 426 ? 29.164 50.018 -2.155 1.00 20.13 418 ALA B N 1
ATOM 7007 C CA . ALA B 1 426 ? 28.968 49.946 -0.709 1.00 20.00 418 ALA B CA 1
ATOM 7008 C C . ALA B 1 426 ? 27.523 50.246 -0.335 1.00 19.90 418 ALA B C 1
ATOM 7009 O O . ALA B 1 426 ? 26.955 49.588 0.543 1.00 22.36 418 ALA B O 1
ATOM 7011 N N . ASP B 1 427 ? 26.904 51.220 -1.010 1.00 19.02 419 ASP B N 1
ATOM 7012 C CA . ASP B 1 427 ? 25.509 51.544 -0.728 1.00 18.59 419 ASP B CA 1
ATOM 7013 C C . ASP B 1 427 ? 24.598 50.372 -1.062 1.00 21.87 419 ASP B C 1
ATOM 7014 O O . ASP B 1 427 ? 23.696 50.033 -0.287 1.00 21.61 419 ASP B O 1
ATOM 7019 N N . ILE B 1 428 ? 24.807 49.751 -2.228 1.00 22.94 420 ILE B N 1
ATOM 7020 C CA . ILE B 1 428 ? 24.007 48.584 -2.604 1.00 19.07 420 ILE B CA 1
ATOM 7021 C C . ILE B 1 428 ? 24.206 47.472 -1.596 1.00 18.67 420 ILE B C 1
ATOM 7022 O O . ILE B 1 428 ? 23.244 46.864 -1.112 1.00 18.44 420 ILE B O 1
ATOM 7027 N N . LEU B 1 429 ? 25.469 47.174 -1.286 1.00 20.97 421 LEU B N 1
ATOM 7028 C CA . LEU B 1 429 ? 25.763 46.107 -0.339 1.00 18.46 421 LEU B CA 1
ATOM 7029 C C . LEU B 1 429 ? 25.099 46.367 1.005 1.00 18.05 421 LEU B C 1
ATOM 7030 O O . LEU B 1 429 ? 24.539 45.447 1.610 1.00 18.82 421 LEU B O 1
ATOM 7035 N N . ARG B 1 430 ? 25.134 47.616 1.485 1.00 19.67 422 ARG B N 1
ATOM 7036 C CA . ARG B 1 430 ? 24.482 47.922 2.756 1.00 20.36 422 ARG B CA 1
ATOM 7037 C C . ARG B 1 430 ? 22.998 47.579 2.710 1.00 18.71 422 ARG B C 1
ATOM 7038 O O . ARG B 1 430 ? 22.444 47.062 3.686 1.00 16.38 422 ARG B O 1
ATOM 7046 N N . LEU B 1 431 ? 22.339 47.842 1.578 1.00 19.82 423 LEU B N 1
ATOM 7047 C CA . LEU B 1 431 ? 20.914 47.541 1.483 1.00 20.06 423 LEU B CA 1
ATOM 7048 C C . LEU B 1 431 ? 20.668 46.038 1.518 1.00 18.65 423 LEU B C 1
ATOM 7049 O O . LEU B 1 431 ? 19.750 45.564 2.200 1.00 17.96 423 LEU B O 1
ATOM 7054 N N . ALA B 1 432 ? 21.475 45.273 0.785 1.00 20.60 424 ALA B N 1
ATOM 7055 C CA . ALA B 1 432 ? 21.265 43.829 0.726 1.00 20.94 424 ALA B CA 1
ATOM 7056 C C . ALA B 1 432 ? 21.630 43.169 2.047 1.00 18.19 424 ALA B C 1
ATOM 7057 O O . ALA B 1 432 ? 20.913 42.277 2.518 1.00 18.47 424 ALA B O 1
ATOM 7059 N N . ASP B 1 433 ? 22.742 43.600 2.657 1.00 20.39 425 ASP B N 1
ATOM 7060 C CA . ASP B 1 433 ? 23.144 43.064 3.954 1.00 20.95 425 ASP B CA 1
ATOM 7061 C C . ASP B 1 433 ? 22.082 43.341 5.007 1.00 21.36 425 ASP B C 1
ATOM 7062 O O . ASP B 1 433 ? 21.805 42.492 5.867 1.00 19.13 425 ASP B O 1
ATOM 7067 N N . ASP B 1 434 ? 21.475 44.526 4.958 1.00 22.02 426 ASP B N 1
ATOM 7068 C CA . ASP B 1 434 ? 20.463 44.871 5.948 1.00 19.42 426 ASP B CA 1
ATOM 7069 C C . ASP B 1 434 ? 19.237 43.982 5.809 1.00 19.27 426 ASP B C 1
ATOM 7070 O O . ASP B 1 434 ? 18.660 43.551 6.814 1.00 19.68 426 ASP B O 1
ATOM 7075 N N . ILE B 1 435 ? 18.822 43.700 4.574 1.00 16.92 427 ILE B N 1
ATOM 7076 C CA . ILE B 1 435 ? 17.727 42.755 4.356 1.00 17.27 427 ILE B CA 1
ATOM 7077 C C . ILE B 1 435 ? 18.080 41.395 4.944 1.00 19.01 427 ILE B C 1
ATOM 7078 O O . ILE B 1 435 ? 17.272 40.769 5.638 1.00 19.88 427 ILE B O 1
ATOM 7083 N N . PHE B 1 436 ? 19.298 40.922 4.677 1.00 17.50 428 PHE B N 1
ATOM 7084 C CA . PHE B 1 436 ? 19.755 39.649 5.230 1.00 16.34 428 PHE B CA 1
ATOM 7085 C C . PHE B 1 436 ? 19.662 39.649 6.758 1.00 19.82 428 PHE B C 1
ATOM 7086 O O . PHE B 1 436 ? 19.112 38.716 7.359 1.00 20.03 428 PHE B O 1
ATOM 7094 N N . MET B 1 437 ? 20.191 40.696 7.402 1.00 17.69 429 MET B N 1
ATOM 7095 C CA . MET B 1 437 ? 20.161 40.773 8.861 1.00 15.53 429 MET B CA 1
ATOM 7096 C C . MET B 1 437 ? 18.735 40.823 9.385 1.00 21.51 429 MET B C 1
ATOM 7097 O O . MET B 1 437 ? 18.420 40.188 10.402 1.00 20.27 429 MET B O 1
ATOM 7102 N N . GLN B 1 438 ? 17.867 41.605 8.730 1.00 17.45 430 GLN B N 1
ATOM 7103 C CA . GLN B 1 438 ? 16.477 41.706 9.172 1.00 22.16 430 GLN B CA 1
ATOM 7104 C C . GLN B 1 438 ? 15.824 40.333 9.226 1.00 21.38 430 GLN B C 1
ATOM 7105 O O . GLN B 1 438 ? 15.165 39.974 10.213 1.00 21.41 430 GLN B O 1
ATOM 7111 N N . GLU B 1 439 ? 15.986 39.553 8.161 1.00 18.06 431 GLU B N 1
ATOM 7112 C CA . GLU B 1 439 ? 15.326 38.254 8.116 1.00 19.60 431 GLU B CA 1
ATOM 7113 C C . GLU B 1 439 ? 15.955 37.276 9.098 1.00 20.79 431 GLU B C 1
ATOM 7114 O O . GLU B 1 439 ? 15.251 36.449 9.694 1.00 19.76 431 GLU B O 1
ATOM 7120 N N . LEU B 1 440 ? 17.273 37.352 9.290 1.00 21.26 432 LEU B N 1
ATOM 7121 C CA . LEU B 1 440 ? 17.904 36.486 10.283 1.00 19.26 432 LEU B CA 1
ATOM 7122 C C . LEU B 1 440 ? 17.427 36.823 11.689 1.00 21.36 432 LEU B C 1
ATOM 7123 O O . LEU B 1 440 ? 17.110 35.923 12.477 1.00 21.51 432 LEU B O 1
ATOM 7128 N N . ARG B 1 441 ? 17.366 38.112 12.030 1.00 22.25 433 ARG B N 1
ATOM 7129 C CA . ARG B 1 441 ? 16.924 38.471 13.375 1.00 22.90 433 ARG B CA 1
ATOM 7130 C C . ARG B 1 441 ? 15.439 38.186 13.555 1.00 27.86 433 ARG B C 1
ATOM 7131 O O . ARG B 1 441 ? 15.022 37.663 14.596 1.00 25.64 433 ARG B O 1
ATOM 7139 N N . ASP B 1 442 ? 14.631 38.492 12.537 1.00 26.77 434 ASP B N 1
ATOM 7140 C CA . ASP B 1 442 ? 13.191 38.258 12.617 1.00 24.25 434 ASP B CA 1
ATOM 7141 C C . ASP B 1 442 ? 12.880 36.779 12.834 1.00 31.35 434 ASP B C 1
ATOM 7142 O O . ASP B 1 442 ? 12.080 36.422 13.707 1.00 29.72 434 ASP B O 1
ATOM 7147 N N . SER B 1 443 ? 13.514 35.907 12.051 1.00 22.16 435 SER B N 1
ATOM 7148 C CA . SER B 1 443 ? 13.244 34.475 12.053 1.00 25.80 435 SER B CA 1
ATOM 7149 C C . SER B 1 443 ? 13.911 33.728 13.198 1.00 26.45 435 SER B C 1
ATOM 7150 O O . SER B 1 443 ? 13.652 32.532 13.362 1.00 23.48 435 SER B O 1
ATOM 7153 N N . GLY B 1 444 ? 14.788 34.376 13.960 1.00 25.61 436 GLY B N 1
ATOM 7154 C CA . GLY B 1 444 ? 15.511 33.703 15.012 1.00 27.02 436 GLY B CA 1
ATOM 7155 C C . GLY B 1 444 ? 16.797 33.022 14.590 1.00 25.29 436 GLY B C 1
ATOM 7156 O O . GLY B 1 444 ? 17.460 32.413 15.440 1.00 24.29 436 GLY B O 1
ATOM 7157 N N . TRP B 1 445 ? 17.185 33.105 13.317 1.00 16.91 437 TRP B N 1
ATOM 7158 C CA . TRP B 1 445 ? 18.379 32.399 12.867 1.00 16.02 437 TRP B CA 1
ATOM 7159 C C . TRP B 1 445 ? 19.667 33.207 13.025 1.00 19.76 437 TRP B C 1
ATOM 7160 O O . TRP B 1 445 ? 20.756 32.626 12.921 1.00 18.95 437 TRP B O 1
ATOM 7171 N N . TYR B 1 446 ? 19.582 34.510 13.311 1.00 19.18 438 TYR B N 1
ATOM 7172 C CA . TYR B 1 446 ? 20.801 35.277 13.572 1.00 18.44 438 TYR B CA 1
ATOM 7173 C C . TYR B 1 446 ? 21.626 34.631 14.681 1.00 19.55 438 TYR B C 1
ATOM 7174 O O . TYR B 1 446 ? 22.824 34.376 14.511 1.00 20.15 438 TYR B O 1
ATOM 7183 N N . ASP B 1 447 ? 20.994 34.347 15.824 1.00 19.84 439 ASP B N 1
ATOM 7184 C CA . ASP B 1 447 ? 21.701 33.697 16.921 1.00 20.39 439 ASP B CA 1
ATOM 7185 C C . ASP B 1 447 ? 22.016 32.229 16.651 1.00 24.99 439 ASP B C 1
ATOM 7186 O O . ASP B 1 447 ? 22.788 31.636 17.414 1.00 23.40 439 ASP B O 1
ATOM 7191 N N . LYS B 1 448 ? 21.463 31.634 15.588 1.00 21.22 440 LYS B N 1
ATOM 7192 C CA . LYS B 1 448 ? 21.774 30.261 15.200 1.00 22.06 440 LYS B CA 1
ATOM 7193 C C . LYS B 1 448 ? 22.910 30.170 14.182 1.00 23.85 440 LYS B C 1
ATOM 7194 O O . LYS B 1 448 ? 23.186 29.080 13.669 1.00 22.75 440 LYS B O 1
ATOM 7200 N N . THR B 1 449 ? 23.568 31.283 13.883 1.00 20.80 441 THR B N 1
ATOM 7201 C CA . THR B 1 449 ? 24.799 31.300 13.109 1.00 23.82 441 THR B CA 1
ATOM 7202 C C . THR B 1 449 ? 25.883 32.006 13.916 1.00 24.93 441 THR B C 1
ATOM 7203 O O . THR B 1 449 ? 25.595 32.773 14.839 1.00 22.54 441 THR B O 1
ATOM 7207 N N . ALA B 1 450 ? 27.141 31.716 13.588 1.00 21.03 442 ALA B N 1
ATOM 7208 C CA . ALA B 1 450 ? 28.250 32.411 14.229 1.00 24.03 442 ALA B CA 1
ATOM 7209 C C . ALA B 1 450 ? 28.660 33.658 13.468 1.00 20.90 442 ALA B C 1
ATOM 7210 O O . ALA B 1 450 ? 29.308 34.536 14.042 1.00 19.16 442 ALA B O 1
ATOM 7212 N N . GLN B 1 451 ? 28.279 33.753 12.202 1.00 18.68 443 GLN B N 1
ATOM 7213 C CA . GLN B 1 451 ? 28.690 34.854 11.347 1.00 19.80 443 GLN B CA 1
ATOM 7214 C C . GLN B 1 451 ? 27.806 34.830 10.112 1.00 21.06 443 GLN B C 1
ATOM 7215 O O . GLN B 1 451 ? 27.523 33.756 9.574 1.00 18.91 443 GLN B O 1
ATOM 7221 N N . ALA B 1 452 ? 27.334 36.004 9.696 1.00 21.51 444 ALA B N 1
ATOM 7222 C CA . ALA B 1 452 ? 26.505 36.099 8.503 1.00 20.14 444 ALA B CA 1
ATOM 7223 C C . ALA B 1 452 ? 26.652 37.491 7.908 1.00 18.20 444 ALA B C 1
ATOM 7224 O O . ALA B 1 452 ? 26.639 38.484 8.633 1.00 19.18 444 ALA B O 1
ATOM 7226 N N . PHE B 1 453 ? 26.789 37.554 6.589 1.00 17.34 445 PHE B N 1
ATOM 7227 C CA . PHE B 1 453 ? 26.955 38.844 5.934 1.00 17.23 445 PHE B CA 1
ATOM 7228 C C . PHE B 1 453 ? 26.751 38.671 4.444 1.00 19.06 445 PHE B C 1
ATOM 7229 O O . PHE B 1 453 ? 26.849 37.563 3.911 1.00 17.62 445 PHE B O 1
ATOM 7237 N N . ALA B 1 454 ? 26.481 39.787 3.777 1.00 19.37 446 ALA B N 1
ATOM 7238 C CA . ALA B 1 454 ? 26.372 39.806 2.330 1.00 16.42 446 ALA B CA 1
ATOM 7239 C C . ALA B 1 454 ? 27.691 40.270 1.724 1.00 21.05 446 ALA B C 1
ATOM 7240 O O . ALA B 1 454 ? 28.475 40.978 2.364 1.00 16.66 446 ALA B O 1
ATOM 7242 N N . VAL B 1 455 ? 27.938 39.836 0.486 1.00 16.77 447 VAL B N 1
ATOM 7243 C CA . VAL B 1 455 ? 29.151 40.155 -0.256 1.00 20.26 447 VAL B CA 1
ATOM 7244 C C . VAL B 1 455 ? 28.741 40.744 -1.593 1.00 20.98 447 VAL B C 1
ATOM 7245 O O . VAL B 1 455 ? 27.812 40.246 -2.239 1.00 17.70 447 VAL B O 1
ATOM 7249 N N . PHE B 1 456 ? 29.426 41.808 -2.010 1.00 17.86 448 PHE B N 1
ATOM 7250 C CA . PHE B 1 456 ? 29.177 42.405 -3.316 1.00 15.73 448 PHE B CA 1
ATOM 7251 C C . PHE B 1 456 ? 30.155 41.832 -4.333 1.00 21.60 448 PHE B C 1
ATOM 7252 O O . PHE B 1 456 ? 31.370 42.050 -4.222 1.00 20.79 448 PHE B O 1
ATOM 7260 N N . GLN B 1 457 ? 29.614 41.140 -5.348 1.00 17.83 449 GLN B N 1
ATOM 7261 C CA . GLN B 1 457 ? 30.393 40.648 -6.471 1.00 16.98 449 GLN B CA 1
ATOM 7262 C C . GLN B 1 457 ? 30.174 41.579 -7.651 1.00 20.63 449 GLN B C 1
ATOM 7263 O O . GLN B 1 457 ? 29.016 41.777 -8.061 1.00 18.07 449 GLN B O 1
ATOM 7269 N N . PRO B 1 458 ? 31.209 42.167 -8.221 1.00 20.22 450 PRO B N 1
ATOM 7270 C CA . PRO B 1 458 ? 31.035 43.067 -9.368 1.00 20.23 450 PRO B CA 1
ATOM 7271 C C . PRO B 1 458 ? 30.857 42.304 -10.680 1.00 21.43 450 PRO B C 1
ATOM 7272 O O . PRO B 1 458 ? 31.592 42.514 -11.647 1.00 23.25 450 PRO B O 1
ATOM 7276 N N . VAL B 1 459 ? 29.885 41.387 -10.701 1.00 19.42 451 VAL B N 1
ATOM 7277 C CA . VAL B 1 459 ? 29.452 40.701 -11.913 1.00 23.10 451 VAL B CA 1
ATOM 7278 C C . VAL B 1 459 ? 27.940 40.841 -12.019 1.00 23.87 451 VAL B C 1
ATOM 7279 O O . VAL B 1 459 ? 27.240 41.059 -11.027 1.00 22.07 451 VAL B O 1
ATOM 7283 N N . LYS B 1 460 ? 27.438 40.719 -13.242 1.00 20.72 452 LYS B N 1
ATOM 7284 C CA . LYS B 1 460 ? 26.031 40.939 -13.525 1.00 22.71 452 LYS B CA 1
ATOM 7285 C C . LYS B 1 460 ? 25.400 39.683 -14.116 1.00 24.32 452 LYS B C 1
ATOM 7286 O O . LYS B 1 460 ? 26.078 38.830 -14.694 1.00 23.45 452 LYS B O 1
ATOM 7292 N N . SER B 1 461 ? 24.087 39.571 -13.937 1.00 23.33 453 SER B N 1
ATOM 7293 C CA . SER B 1 461 ? 23.312 38.514 -14.567 1.00 26.40 453 SER B CA 1
ATOM 7294 C C . SER B 1 461 ? 21.960 39.082 -14.964 1.00 26.28 453 SER B C 1
ATOM 7295 O O . SER B 1 461 ? 21.559 40.159 -14.515 1.00 23.30 453 SER B O 1
ATOM 7298 N N . VAL B 1 462 ? 21.269 38.349 -15.823 1.00 26.17 454 VAL B N 1
ATOM 7299 C CA . VAL B 1 462 ? 19.967 38.773 -16.316 1.00 32.89 454 VAL B CA 1
ATOM 7300 C C . VAL B 1 462 ? 18.893 38.466 -15.281 1.00 28.30 454 VAL B C 1
ATOM 7301 O O . VAL B 1 462 ? 19.001 37.513 -14.503 1.00 29.42 454 VAL B O 1
ATOM 7305 N N . GLY B 1 463 ? 17.857 39.302 -15.259 1.00 35.99 455 GLY B N 1
ATOM 7306 C CA . GLY B 1 463 ? 16.635 39.041 -14.521 1.00 40.97 455 GLY B CA 1
ATOM 7307 C C . GLY B 1 463 ? 15.428 39.522 -15.303 1.00 50.02 455 GLY B C 1
ATOM 7308 O O . GLY B 1 463 ? 15.568 39.931 -16.459 1.00 53.62 455 GLY B O 1
ATOM 7309 N N . VAL B 1 464 ? 14.243 39.488 -14.698 1.00 68.14 456 VAL B N 1
ATOM 7310 C CA . VAL B 1 464 ? 13.035 39.960 -15.376 1.00 71.23 456 VAL B CA 1
ATOM 7311 C C . VAL B 1 464 ? 12.422 41.160 -14.657 1.00 64.78 456 VAL B C 1
ATOM 7312 O O . VAL B 1 464 ? 12.970 41.662 -13.675 1.00 66.46 456 VAL B O 1
ATOM 7316 N N . GLY B 1 468 ? 10.012 43.186 -18.627 1.00 64.41 460 GLY B N 1
ATOM 7317 C CA . GLY B 1 468 ? 11.262 43.837 -18.976 1.00 67.30 460 GLY B CA 1
ATOM 7318 C C . GLY B 1 468 ? 12.496 43.143 -18.423 1.00 66.10 460 GLY B C 1
ATOM 7319 O O . GLY B 1 468 ? 12.465 42.591 -17.323 1.00 67.50 460 GLY B O 1
ATOM 7320 N N . ARG B 1 469 ? 13.582 43.179 -19.190 1.00 62.18 461 ARG B N 1
ATOM 7321 C CA . ARG B 1 469 ? 14.828 42.538 -18.790 1.00 61.18 461 ARG B CA 1
ATOM 7322 C C . ARG B 1 469 ? 15.597 43.411 -17.804 1.00 59.47 461 ARG B C 1
ATOM 7323 O O . ARG B 1 469 ? 15.672 44.632 -17.960 1.00 56.34 461 ARG B O 1
ATOM 7331 N N . ARG B 1 470 ? 16.158 42.775 -16.781 1.00 56.87 462 ARG B N 1
ATOM 7332 C CA . ARG B 1 470 ? 17.097 43.407 -15.865 1.00 53.59 462 ARG B CA 1
ATOM 7333 C C . ARG B 1 470 ? 18.479 42.811 -16.095 1.00 47.21 462 ARG B C 1
ATOM 7334 O O . ARG B 1 470 ? 18.610 41.611 -16.355 1.00 46.16 462 ARG B O 1
ATOM 7342 N N . TYR B 1 471 ? 19.507 43.650 -16.029 1.00 37.07 463 TYR B N 1
ATOM 7343 C CA . TYR B 1 471 ? 20.896 43.198 -16.076 1.00 32.24 463 TYR B CA 1
ATOM 7344 C C . TYR B 1 471 ? 21.617 43.928 -14.943 1.00 29.90 463 TYR B C 1
ATOM 7345 O O . TYR B 1 471 ? 21.877 45.128 -15.042 1.00 25.91 463 TYR B O 1
ATOM 7354 N N . ALA B 1 472 ? 21.910 43.222 -13.848 1.00 26.79 464 ALA B N 1
ATOM 7355 C CA . ALA B 1 472 ? 22.345 43.892 -12.623 1.00 24.88 464 ALA B CA 1
ATOM 7356 C C . ALA B 1 472 ? 23.218 42.951 -11.802 1.00 24.55 464 ALA B C 1
ATOM 7357 O O . ALA B 1 472 ? 23.467 41.805 -12.188 1.00 24.12 464 ALA B O 1
ATOM 7359 N N . TRP B 1 473 ? 23.656 43.439 -10.638 1.00 22.89 465 TRP B N 1
ATOM 7360 C CA . TRP B 1 473 ? 24.709 42.795 -9.862 1.00 20.01 465 TRP B CA 1
ATOM 7361 C C . TRP B 1 473 ? 24.220 41.516 -9.184 1.00 18.90 465 TRP B C 1
ATOM 7362 O O . TRP B 1 473 ? 23.027 41.330 -8.912 1.00 19.32 465 TRP B O 1
ATOM 7373 N N . VAL B 1 474 ? 25.174 40.637 -8.881 1.00 18.65 466 VAL B N 1
ATOM 7374 C CA . VAL B 1 474 ? 24.904 39.385 -8.174 1.00 19.25 466 VAL B CA 1
ATOM 7375 C C . VAL B 1 474 ? 25.464 39.490 -6.761 1.00 18.17 466 VAL B C 1
ATOM 7376 O O . VAL B 1 474 ? 26.682 39.595 -6.577 1.00 21.14 466 VAL B O 1
ATOM 7380 N N . ILE B 1 475 ? 24.582 39.420 -5.766 1.00 15.38 467 ILE B N 1
ATOM 7381 C CA . ILE B 1 475 ? 24.960 39.458 -4.357 1.00 16.76 467 ILE B CA 1
ATOM 7382 C C . ILE B 1 475 ? 25.203 38.033 -3.870 1.00 17.38 467 ILE B C 1
ATOM 7383 O O . ILE B 1 475 ? 24.491 37.099 -4.261 1.00 19.60 467 ILE B O 1
ATOM 7388 N N . ALA B 1 476 ? 26.218 37.856 -3.027 1.00 18.80 468 ALA B N 1
ATOM 7389 C CA . ALA B 1 476 ? 26.462 36.589 -2.347 1.00 16.06 468 ALA B CA 1
ATOM 7390 C C . ALA B 1 476 ? 26.157 36.730 -0.862 1.00 16.08 468 ALA B C 1
ATOM 7391 O O . ALA B 1 476 ? 26.442 37.770 -0.256 1.00 19.43 468 ALA B O 1
ATOM 7393 N N . LEU B 1 477 ? 25.566 35.686 -0.288 1.00 17.37 469 LEU B N 1
ATOM 7394 C CA . LEU B 1 477 ? 25.298 35.603 1.139 1.00 17.00 469 LEU B CA 1
ATOM 7395 C C . LEU B 1 477 ? 26.265 34.614 1.776 1.00 18.55 469 LEU B C 1
ATOM 7396 O O . LEU B 1 477 ? 26.482 33.521 1.249 1.00 18.58 469 LEU B O 1
ATOM 7401 N N . ARG B 1 478 ? 26.829 34.991 2.921 1.00 15.93 470 ARG B N 1
ATOM 7402 C CA . ARG B 1 478 ? 27.767 34.148 3.644 1.00 18.11 470 ARG B CA 1
ATOM 7403 C C . ARG B 1 478 ? 27.241 33.954 5.064 1.00 19.94 470 ARG B C 1
ATOM 7404 O O . ARG B 1 478 ? 26.831 34.914 5.719 1.00 17.43 470 ARG B O 1
ATOM 7412 N N . ALA B 1 479 ? 27.176 32.702 5.502 1.00 18.36 471 ALA B N 1
ATOM 7413 C CA . ALA B 1 479 ? 26.754 32.385 6.859 1.00 19.18 471 ALA B CA 1
ATOM 7414 C C . ALA B 1 479 ? 27.416 31.072 7.241 1.00 17.89 471 ALA B C 1
ATOM 7415 O O . ALA B 1 479 ? 27.429 30.135 6.439 1.00 17.52 471 ALA B O 1
ATOM 7417 N N . VAL B 1 480 ? 28.007 31.025 8.434 1.00 17.69 472 VAL B N 1
ATOM 7418 C CA . VAL B 1 480 ? 28.746 29.858 8.882 1.00 19.48 472 VAL B CA 1
ATOM 7419 C C . VAL B 1 480 ? 28.315 29.485 10.293 1.00 20.15 472 VAL B C 1
ATOM 7420 O O . VAL B 1 480 ? 27.779 30.301 11.047 1.00 19.32 472 VAL B O 1
ATOM 7424 N N . GLU B 1 481 ? 28.524 28.213 10.618 1.00 21.21 473 GLU B N 1
ATOM 7425 C CA . GLU B 1 481 ? 28.380 27.664 11.958 1.00 25.32 473 GLU B CA 1
ATOM 7426 C C . GLU B 1 481 ? 29.766 27.243 12.425 1.00 31.92 473 GLU B C 1
ATOM 7427 O O . GLU B 1 481 ? 30.493 26.582 11.675 1.00 28.01 473 GLU B O 1
ATOM 7433 N N . THR B 1 482 ? 30.134 27.631 13.647 1.00 33.97 474 THR B N 1
ATOM 7434 C CA . THR B 1 482 ? 31.448 27.321 14.209 1.00 40.33 474 THR B CA 1
ATOM 7435 C C . THR B 1 482 ? 31.445 27.712 15.679 1.00 47.76 474 THR B C 1
ATOM 7436 O O . THR B 1 482 ? 30.674 28.576 16.104 1.00 39.74 474 THR B O 1
ATOM 7440 N N . VAL B 1 483 ? 32.327 27.066 16.448 1.00 59.75 475 VAL B N 1
ATOM 7441 C CA . VAL B 1 483 ? 32.539 27.428 17.847 1.00 63.86 475 VAL B CA 1
ATOM 7442 C C . VAL B 1 483 ? 33.816 28.249 17.989 1.00 65.87 475 VAL B C 1
ATOM 7443 O O . VAL B 1 483 ? 33.894 29.152 18.829 1.00 70.55 475 VAL B O 1
ATOM 7447 N N . ASP B 1 484 ? 34.821 27.953 17.158 1.00 60.36 476 ASP B N 1
ATOM 7448 C CA . ASP B 1 484 ? 36.157 28.511 17.326 1.00 60.47 476 ASP B CA 1
ATOM 7449 C C . ASP B 1 484 ? 36.639 29.360 16.155 1.00 58.15 476 ASP B C 1
ATOM 7450 O O . ASP B 1 484 ? 37.655 30.049 16.301 1.00 56.80 476 ASP B O 1
ATOM 7455 N N . PHE B 1 485 ? 35.960 29.319 15.006 1.00 53.53 477 PHE B N 1
ATOM 7456 C CA . PHE B 1 485 ? 36.347 29.960 13.750 1.00 53.98 477 PHE B CA 1
ATOM 7457 C C . PHE B 1 485 ? 37.588 29.327 13.124 1.00 55.65 477 PHE B C 1
ATOM 7458 O O . PHE B 1 485 ? 38.050 29.804 12.077 1.00 51.76 477 PHE B O 1
ATOM 7466 N N . MET B 1 486 ? 38.141 28.268 13.720 1.00 56.27 478 MET B N 1
ATOM 7467 C CA . MET B 1 486 ? 39.233 27.542 13.084 1.00 53.46 478 MET B CA 1
ATOM 7468 C C . MET B 1 486 ? 38.715 26.527 12.069 1.00 54.39 478 MET B C 1
ATOM 7469 O O . MET B 1 486 ? 39.380 26.272 11.058 1.00 53.25 478 MET B O 1
ATOM 7474 N N . THR B 1 487 ? 37.546 25.936 12.324 1.00 48.11 479 THR B N 1
ATOM 7475 C CA . THR B 1 487 ? 36.809 25.152 11.338 1.00 46.07 479 THR B CA 1
ATOM 7476 C C . THR B 1 487 ? 35.367 25.634 11.335 1.00 45.34 479 THR B C 1
ATOM 7477 O O . THR B 1 487 ? 34.760 25.789 12.400 1.00 43.51 479 THR B O 1
ATOM 7481 N N . ALA B 1 488 ? 34.814 25.862 10.149 1.00 35.28 480 ALA B N 1
ATOM 7482 C CA . ALA B 1 488 ? 33.465 26.396 10.043 1.00 31.96 480 ALA B CA 1
ATOM 7483 C C . ALA B 1 488 ? 32.766 25.779 8.846 1.00 32.59 480 ALA B C 1
ATOM 7484 O O . ALA B 1 488 ? 33.363 25.637 7.775 1.00 33.54 480 ALA B O 1
ATOM 7486 N N . ARG B 1 489 ? 31.505 25.408 9.036 1.00 25.80 481 ARG B N 1
ATOM 7487 C CA . ARG B 1 489 ? 30.677 24.861 7.974 1.00 25.79 481 ARG B CA 1
ATOM 7488 C C . ARG B 1 489 ? 29.679 25.919 7.529 1.00 24.67 481 ARG B C 1
ATOM 7489 O O . ARG B 1 489 ? 29.228 26.738 8.336 1.00 22.10 481 ARG B O 1
ATOM 7497 N N . PHE B 1 490 ? 29.328 25.908 6.245 1.00 20.21 482 PHE B N 1
ATOM 7498 C CA . PHE B 1 490 ? 28.312 26.847 5.797 1.00 18.48 482 PHE B CA 1
ATOM 7499 C C . PHE B 1 490 ? 26.985 26.497 6.466 1.00 18.57 482 PHE B C 1
ATOM 7500 O O . PHE B 1 490 ? 26.695 25.328 6.738 1.00 21.66 482 PHE B O 1
ATOM 7508 N N . ALA B 1 491 ? 26.204 27.525 6.793 1.00 15.62 483 ALA B N 1
ATOM 7509 C CA . ALA B 1 491 ? 25.116 27.341 7.747 1.00 21.68 483 ALA B CA 1
ATOM 7510 C C . ALA B 1 491 ? 23.954 26.554 7.142 1.00 17.64 483 ALA B C 1
ATOM 7511 O O . ALA B 1 491 ? 23.665 26.644 5.943 1.00 18.86 483 ALA B O 1
ATOM 7513 N N . HIS B 1 492 ? 23.270 25.797 8.009 1.00 18.88 484 HIS B N 1
ATOM 7514 C CA . HIS B 1 492 ? 22.070 25.033 7.667 1.00 18.74 484 HIS B CA 1
ATOM 7515 C C . HIS B 1 492 ? 20.818 25.906 7.723 1.00 21.01 484 HIS B C 1
ATOM 7516 O O . HIS B 1 492 ? 19.847 25.558 8.412 1.00 23.88 484 HIS B O 1
ATOM 7523 N N . LEU B 1 493 ? 20.830 27.039 7.037 1.00 18.50 485 LEU B N 1
ATOM 7524 C CA . LEU B 1 493 ? 19.649 27.894 6.987 1.00 19.71 485 LEU B CA 1
ATOM 7525 C C . LEU B 1 493 ? 18.492 27.169 6.303 1.00 19.64 485 LEU B C 1
ATOM 7526 O O . LEU B 1 493 ? 18.700 26.490 5.292 1.00 21.48 485 LEU B O 1
ATOM 7531 N N . PRO B 1 494 ? 17.262 27.307 6.807 1.00 22.45 486 PRO B N 1
ATOM 7532 C CA . PRO B 1 494 ? 16.124 26.659 6.139 1.00 21.73 486 PRO B CA 1
ATOM 7533 C C . PRO B 1 494 ? 15.991 27.142 4.707 1.00 22.99 486 PRO B C 1
ATOM 7534 O O . PRO B 1 494 ? 16.269 28.303 4.394 1.00 19.87 486 PRO B O 1
ATOM 7538 N N . TYR B 1 495 ? 15.576 26.224 3.833 1.00 16.46 487 TYR B N 1
ATOM 7539 C CA . TYR B 1 495 ? 15.370 26.558 2.427 1.00 17.26 487 TYR B CA 1
ATOM 7540 C C . TYR B 1 495 ? 14.456 27.769 2.269 1.00 18.63 487 TYR B C 1
ATOM 7541 O O . TYR B 1 495 ? 14.744 28.687 1.489 1.00 18.15 487 TYR B O 1
ATOM 7550 N N . GLU B 1 496 ? 13.323 27.779 2.976 1.00 15.91 488 GLU B N 1
ATOM 7551 C CA . GLU B 1 496 ? 12.345 28.822 2.695 1.00 19.78 488 GLU B CA 1
ATOM 7552 C C . GLU B 1 496 ? 12.796 30.167 3.228 1.00 20.13 488 GLU B C 1
ATOM 7553 O O . GLU B 1 496 ? 12.387 31.204 2.695 1.00 20.15 488 GLU B O 1
ATOM 7559 N N . LEU B 1 497 ? 13.636 30.168 4.263 1.00 15.83 489 LEU B N 1
ATOM 7560 C CA . LEU B 1 497 ? 14.204 31.420 4.749 1.00 20.75 489 LEU B CA 1
ATOM 7561 C C . LEU B 1 497 ? 15.154 32.018 3.715 1.00 19.17 489 LEU B C 1
ATOM 7562 O O . LEU B 1 497 ? 15.071 33.209 3.398 1.00 18.21 489 LEU B O 1
ATOM 7567 N N . VAL B 1 498 ? 16.067 31.201 3.180 1.00 19.73 490 VAL B N 1
ATOM 7568 C CA . VAL B 1 498 ? 16.978 31.675 2.141 1.00 17.35 490 VAL B CA 1
ATOM 7569 C C . VAL B 1 498 ? 16.192 32.179 0.937 1.00 21.77 490 VAL B C 1
ATOM 7570 O O . VAL B 1 498 ? 16.500 33.236 0.373 1.00 18.89 490 VAL B O 1
ATOM 7574 N N . ASP B 1 499 ? 15.161 31.435 0.529 1.00 20.27 491 ASP B N 1
ATOM 7575 C CA . ASP B 1 499 ? 14.322 31.881 -0.580 1.00 21.47 491 ASP B CA 1
ATOM 7576 C C . ASP B 1 499 ? 13.636 33.206 -0.264 1.00 21.30 491 ASP B C 1
ATOM 7577 O O . ASP B 1 499 ? 13.504 34.072 -1.137 1.00 23.13 491 ASP B O 1
ATOM 7582 N N . LYS B 1 500 ? 13.180 33.380 0.978 1.00 22.63 492 LYS B N 1
ATOM 7583 C CA . LYS B 1 500 ? 12.565 34.647 1.360 1.00 24.96 492 LYS B CA 1
ATOM 7584 C C . LYS B 1 500 ? 13.575 35.790 1.299 1.00 20.16 492 LYS B C 1
ATOM 7585 O O . LYS B 1 500 ? 13.249 36.888 0.839 1.00 23.73 492 LYS B O 1
ATOM 7591 N N . ILE B 1 501 ? 14.811 35.538 1.728 1.00 20.09 493 ILE B N 1
ATOM 7592 C CA . ILE B 1 501 ? 15.842 36.575 1.714 1.00 19.33 493 ILE B CA 1
ATOM 7593 C C . ILE B 1 501 ? 16.216 36.945 0.280 1.00 20.87 493 ILE B C 1
ATOM 7594 O O . ILE B 1 501 ? 16.315 38.129 -0.068 1.00 18.45 493 ILE B O 1
ATOM 7599 N N . SER B 1 502 ? 16.439 35.939 -0.570 1.00 19.76 494 SER B N 1
ATOM 7600 C CA . SER B 1 502 ? 16.838 36.221 -1.945 1.00 19.20 494 SER B CA 1
ATOM 7601 C C . SER B 1 502 ? 15.730 36.939 -2.698 1.00 20.29 494 SER B C 1
ATOM 7602 O O . SER B 1 502 ? 15.996 37.882 -3.456 1.00 17.99 494 SER B O 1
ATOM 7605 N N . THR B 1 503 ? 14.482 36.506 -2.507 1.00 18.39 495 THR B N 1
ATOM 7606 C CA . THR B 1 503 ? 13.358 37.174 -3.154 1.00 20.36 495 THR B CA 1
ATOM 7607 C C . THR B 1 503 ? 13.242 38.631 -2.700 1.00 21.45 495 THR B C 1
ATOM 7608 O O . THR B 1 503 ? 13.043 39.527 -3.530 1.00 23.71 495 THR B O 1
ATOM 7612 N N . ARG B 1 504 ? 13.391 38.895 -1.395 1.00 19.85 496 ARG B N 1
ATOM 7613 C CA . ARG B 1 504 ? 13.348 40.276 -0.909 1.00 22.05 496 ARG B CA 1
ATOM 7614 C C . ARG B 1 504 ? 14.462 41.118 -1.524 1.00 18.14 496 ARG B C 1
ATOM 7615 O O . ARG B 1 504 ? 14.231 42.251 -1.958 1.00 22.49 496 ARG B O 1
ATOM 7623 N N . ILE B 1 505 ? 15.690 40.595 -1.532 1.00 16.27 497 ILE B N 1
ATOM 7624 C CA . ILE B 1 505 ? 16.811 41.361 -2.069 1.00 19.64 497 ILE B CA 1
ATOM 7625 C C . ILE B 1 505 ? 16.558 41.708 -3.528 1.00 18.39 497 ILE B C 1
ATOM 7626 O O . ILE B 1 505 ? 16.649 42.875 -3.929 1.00 19.32 497 ILE B O 1
ATOM 7631 N N . MET B 1 506 ? 16.181 40.707 -4.335 1.00 18.61 498 MET B N 1
ATOM 7632 C CA . MET B 1 506 ? 15.923 40.960 -5.751 1.00 20.83 498 MET B CA 1
ATOM 7633 C C . MET B 1 506 ? 14.724 41.876 -5.951 1.00 21.55 498 MET B C 1
ATOM 7634 O O . MET B 1 506 ? 14.723 42.714 -6.859 1.00 22.59 498 MET B O 1
ATOM 7639 N N . ASN B 1 507 ? 13.682 41.727 -5.137 1.00 18.83 499 ASN B N 1
ATOM 7640 C CA . ASN B 1 507 ? 12.490 42.536 -5.375 1.00 22.05 499 ASN B CA 1
ATOM 7641 C C . ASN B 1 507 ? 12.639 43.968 -4.865 1.00 23.72 499 ASN B C 1
ATOM 7642 O O . ASN B 1 507 ? 11.989 44.878 -5.397 1.00 25.95 499 ASN B O 1
ATOM 7647 N N . GLU B 1 508 ? 13.490 44.205 -3.873 1.00 24.13 500 GLU B N 1
ATOM 7648 C CA . GLU B 1 508 ? 13.554 45.525 -3.250 1.00 25.23 500 GLU B CA 1
ATOM 7649 C C . GLU B 1 508 ? 14.758 46.358 -3.673 1.00 26.52 500 GLU B C 1
ATOM 7650 O O . GLU B 1 508 ? 14.774 47.566 -3.407 1.00 24.78 500 GLU B O 1
ATOM 7656 N N . ILE B 1 509 ? 15.756 45.765 -4.320 1.00 20.27 501 ILE B N 1
ATOM 7657 C CA . ILE B 1 509 ? 16.942 46.492 -4.757 1.00 24.04 501 ILE B CA 1
ATOM 7658 C C . ILE B 1 509 ? 17.023 46.385 -6.275 1.00 26.99 501 ILE B C 1
ATOM 7659 O O . ILE B 1 509 ? 17.345 45.318 -6.812 1.00 21.38 501 ILE B O 1
ATOM 7664 N N . LYS B 1 510 ? 16.748 47.498 -6.962 1.00 27.20 502 LYS B N 1
ATOM 7665 C CA . LYS B 1 510 ? 16.706 47.500 -8.422 1.00 29.97 502 LYS B CA 1
ATOM 7666 C C . LYS B 1 510 ? 18.036 47.075 -9.030 1.00 28.68 502 LYS B C 1
ATOM 7667 O O . LYS B 1 510 ? 18.064 46.490 -10.117 1.00 28.82 502 LYS B O 1
ATOM 7669 N N . ASP B 1 511 ? 19.144 47.347 -8.348 1.00 24.05 503 ASP B N 1
ATOM 7670 C CA . ASP B 1 511 ? 20.463 47.094 -8.901 1.00 25.54 503 ASP B CA 1
ATOM 7671 C C . ASP B 1 511 ? 20.987 45.693 -8.602 1.00 24.51 503 ASP B C 1
ATOM 7672 O O . ASP B 1 511 ? 22.175 45.436 -8.822 1.00 24.93 503 ASP B O 1
ATOM 7677 N N . VAL B 1 512 ? 20.148 44.788 -8.106 1.00 22.75 504 VAL B N 1
ATOM 7678 C CA . VAL B 1 512 ? 20.557 43.413 -7.842 1.00 19.28 504 VAL B CA 1
ATOM 7679 C C . VAL B 1 512 ? 19.694 42.489 -8.692 1.00 23.59 504 VAL B C 1
ATOM 7680 O O . VAL B 1 512 ? 18.459 42.561 -8.645 1.00 22.90 504 VAL B O 1
ATOM 7684 N N . SER B 1 513 ? 20.343 41.633 -9.477 1.00 20.40 505 SER B N 1
ATOM 7685 C CA . SER B 1 513 ? 19.616 40.713 -10.344 1.00 21.47 505 SER B CA 1
ATOM 7686 C C . SER B 1 513 ? 19.394 39.351 -9.704 1.00 18.51 505 SER B C 1
ATOM 7687 O O . SER B 1 513 ? 18.443 38.645 -10.069 1.00 19.71 505 SER B O 1
ATOM 7690 N N . ARG B 1 514 ? 20.246 38.971 -8.759 1.00 18.41 506 ARG B N 1
ATOM 7691 C CA . ARG B 1 514 ? 20.358 37.569 -8.385 1.00 21.18 506 ARG B CA 1
ATOM 7692 C C . ARG B 1 514 ? 21.139 37.460 -7.086 1.00 18.75 506 ARG B C 1
ATOM 7693 O O . ARG B 1 514 ? 21.978 38.314 -6.773 1.00 18.96 506 ARG B O 1
ATOM 7701 N N . VAL B 1 515 ? 20.847 36.400 -6.335 1.00 18.44 507 VAL B N 1
ATOM 7702 C CA . VAL B 1 515 ? 21.461 36.128 -5.042 1.00 16.46 507 VAL B CA 1
ATOM 7703 C C . VAL B 1 515 ? 22.002 34.705 -5.066 1.00 18.56 507 VAL B C 1
ATOM 7704 O O . VAL B 1 515 ? 21.320 33.782 -5.534 1.00 16.50 507 VAL B O 1
ATOM 7708 N N . VAL B 1 516 ? 23.236 34.540 -4.596 1.00 14.88 508 VAL B N 1
ATOM 7709 C CA . VAL B 1 516 ? 23.857 33.234 -4.432 1.00 14.41 508 VAL B CA 1
ATOM 7710 C C . VAL B 1 516 ? 24.216 33.055 -2.963 1.00 18.00 508 VAL B C 1
ATOM 7711 O O . VAL B 1 516 ? 24.297 34.020 -2.191 1.00 17.82 508 VAL B O 1
ATOM 7715 N N . TYR B 1 517 ? 24.454 31.803 -2.586 1.00 17.69 509 TYR B N 1
ATOM 7716 C CA . TYR B 1 517 ? 24.779 31.437 -1.209 1.00 17.45 509 TYR B CA 1
ATOM 7717 C C . TYR B 1 517 ? 26.132 30.740 -1.188 1.00 16.26 509 TYR B C 1
ATOM 7718 O O . TYR B 1 517 ? 26.348 29.783 -1.936 1.00 17.83 509 TYR B O 1
ATOM 7727 N N . ASP B 1 518 ? 27.040 31.225 -0.345 1.00 17.94 510 ASP B N 1
ATOM 7728 C CA . ASP B 1 518 ? 28.347 30.592 -0.182 1.00 16.84 510 ASP B CA 1
ATOM 7729 C C . ASP B 1 518 ? 28.152 29.205 0.433 1.00 20.27 510 ASP B C 1
ATOM 7730 O O . ASP B 1 518 ? 27.656 29.081 1.560 1.00 16.50 510 ASP B O 1
ATOM 7735 N N . VAL B 1 519 ? 28.506 28.156 -0.314 1.00 19.22 511 VAL B N 1
ATOM 7736 C CA . VAL B 1 519 ? 28.327 26.797 0.178 1.00 19.59 511 VAL B CA 1
ATOM 7737 C C . VAL B 1 519 ? 29.694 26.161 0.353 1.00 21.05 511 VAL B C 1
ATOM 7738 O O . VAL B 1 519 ? 29.861 24.952 0.158 1.00 21.31 511 VAL B O 1
ATOM 7742 N N . SER B 1 520 ? 30.672 26.966 0.762 1.00 17.59 512 SER B N 1
ATOM 7743 C CA . SER B 1 520 ? 32.037 26.504 0.947 1.00 20.47 512 SER B CA 1
ATOM 7744 C C . SER B 1 520 ? 32.395 26.535 2.430 1.00 23.90 512 SER B C 1
ATOM 7745 O O . SER B 1 520 ? 32.227 27.562 3.096 1.00 23.54 512 SER B O 1
ATOM 7748 N N . SER B 1 521 ? 32.863 25.407 2.947 1.00 25.40 513 SER B N 1
ATOM 7749 C CA . SER B 1 521 ? 33.186 25.319 4.361 1.00 30.01 513 SER B CA 1
ATOM 7750 C C . SER B 1 521 ? 34.663 25.636 4.589 1.00 31.64 513 SER B C 1
ATOM 7751 O O . SER B 1 521 ? 35.462 25.721 3.655 1.00 32.90 513 SER B O 1
ATOM 7754 N N . LYS B 1 522 ? 35.014 25.827 5.860 1.00 29.77 514 LYS B N 1
ATOM 7755 C CA . LYS B 1 522 ? 36.387 26.064 6.283 1.00 35.05 514 LYS B CA 1
ATOM 7756 C C . LYS B 1 522 ? 36.880 24.871 7.088 1.00 39.95 514 LYS B C 1
ATOM 7757 O O . LYS B 1 522 ? 36.310 24.584 8.151 1.00 37.99 514 LYS B O 1
ATOM 7763 N N . PRO B 1 523 ? 37.916 24.143 6.642 1.00 41.76 515 PRO B N 1
ATOM 7764 C CA . PRO B 1 523 ? 38.636 24.317 5.375 1.00 38.44 515 PRO B CA 1
ATOM 7765 C C . PRO B 1 523 ? 37.836 23.725 4.217 1.00 33.24 515 PRO B C 1
ATOM 7766 O O . PRO B 1 523 ? 36.864 23.018 4.478 1.00 40.81 515 PRO B O 1
ATOM 7770 N N . PRO B 1 524 ? 38.235 23.986 2.958 1.00 35.89 516 PRO B N 1
ATOM 7771 C CA . PRO B 1 524 ? 39.401 24.735 2.475 1.00 36.04 516 PRO B CA 1
ATOM 7772 C C . PRO B 1 524 ? 39.150 26.214 2.198 1.00 37.07 516 PRO B C 1
ATOM 7773 O O . PRO B 1 524 ? 40.063 26.908 1.753 1.00 43.93 516 PRO B O 1
ATOM 7777 N N . ALA B 1 525 ? 37.931 26.682 2.433 1.00 33.25 517 ALA B N 1
ATOM 7778 C CA . ALA B 1 525 ? 37.605 28.080 2.199 1.00 31.22 517 ALA B CA 1
ATOM 7779 C C . ALA B 1 525 ? 37.800 28.906 3.469 1.00 29.73 517 ALA B C 1
ATOM 7780 O O . ALA B 1 525 ? 37.782 28.385 4.584 1.00 32.89 517 ALA B O 1
ATOM 7782 N N . THR B 1 526 ? 38.001 30.207 3.283 1.00 28.83 518 THR B N 1
ATOM 7783 C CA . THR B 1 526 ? 38.014 31.153 4.389 1.00 27.13 518 THR B CA 1
ATOM 7784 C C . THR B 1 526 ? 36.604 31.672 4.638 1.00 24.07 518 THR B C 1
ATOM 7785 O O . THR B 1 526 ? 35.706 31.522 3.807 1.00 23.76 518 THR B O 1
ATOM 7789 N N . ILE B 1 527 ? 36.415 32.285 5.804 1.00 25.43 519 ILE B N 1
ATOM 7790 C CA . ILE B 1 527 ? 35.106 32.830 6.131 1.00 18.82 519 ILE B CA 1
ATOM 7791 C C . ILE B 1 527 ? 34.855 34.102 5.334 1.00 21.15 519 ILE B C 1
ATOM 7792 O O . ILE B 1 527 ? 33.879 34.196 4.582 1.00 20.10 519 ILE B O 1
ATOM 7797 N N . GLU B 1 528 ? 35.737 35.094 5.476 1.00 19.53 520 GLU B N 1
ATOM 7798 C CA . GLU B 1 528 ? 35.660 36.289 4.647 1.00 19.53 520 GLU B CA 1
ATOM 7799 C C . GLU B 1 528 ? 36.270 36.004 3.278 1.00 19.91 520 GLU B C 1
ATOM 7800 O O . GLU B 1 528 ? 37.158 35.159 3.135 1.00 22.99 520 GLU B O 1
ATOM 7806 N N . TRP B 1 529 ? 35.773 36.714 2.260 1.00 18.64 521 TRP B N 1
ATOM 7807 C CA . TRP B 1 529 ? 36.208 36.471 0.886 1.00 18.26 521 TRP B CA 1
ATOM 7808 C C . TRP B 1 529 ? 37.516 37.177 0.551 1.00 23.30 521 TRP B C 1
ATOM 7809 O O . TRP B 1 529 ? 38.175 36.811 -0.430 1.00 20.98 521 TRP B O 1
ATOM 7820 N N . GLU B 1 530 ? 37.896 38.185 1.327 1.00 20.25 522 GLU B N 1
ATOM 7821 C CA . GLU B 1 530 ? 39.160 38.867 1.130 1.00 23.62 522 GLU B CA 1
ATOM 7822 C C . GLU B 1 530 ? 39.848 39.074 2.468 1.00 28.14 522 GLU B C 1
ATOM 7823 O O . GLU B 1 530 ? 39.258 38.846 3.520 1.00 25.09 522 GLU B O 1
ATOM 7830 N N . HIS C 1 8 ? 13.224 51.296 61.532 1.00 67.63 0 HIS C N 1
ATOM 7831 C CA . HIS C 1 8 ? 14.046 50.204 61.021 1.00 57.44 0 HIS C CA 1
ATOM 7832 C C . HIS C 1 8 ? 14.551 50.505 59.610 1.00 59.59 0 HIS C C 1
ATOM 7833 O O . HIS C 1 8 ? 13.842 51.110 58.805 1.00 61.00 0 HIS C O 1
ATOM 7835 N N . MET C 1 9 ? 15.780 50.084 59.315 1.00 52.31 1 MET C N 1
ATOM 7836 C CA . MET C 1 9 ? 16.339 50.280 57.984 1.00 52.01 1 MET C CA 1
ATOM 7837 C C . MET C 1 9 ? 15.682 49.320 57.002 1.00 52.17 1 MET C C 1
ATOM 7838 O O . MET C 1 9 ? 15.595 48.116 57.259 1.00 57.18 1 MET C O 1
ATOM 7843 N N . THR C 1 10 ? 15.219 49.851 55.876 1.00 49.68 2 THR C N 1
ATOM 7844 C CA . THR C 1 10 ? 14.530 49.050 54.877 1.00 47.55 2 THR C CA 1
ATOM 7845 C C . THR C 1 10 ? 15.295 49.088 53.557 1.00 50.97 2 THR C C 1
ATOM 7846 O O . THR C 1 10 ? 16.144 49.956 53.328 1.00 45.22 2 THR C O 1
ATOM 7850 N N . THR C 1 11 ? 14.987 48.123 52.691 1.00 46.69 3 THR C N 1
ATOM 7851 C CA . THR C 1 11 ? 15.724 47.972 51.444 1.00 43.72 3 THR C CA 1
ATOM 7852 C C . THR C 1 11 ? 15.601 49.225 50.583 1.00 44.97 3 THR C C 1
ATOM 7853 O O . THR C 1 11 ? 14.518 49.806 50.446 1.00 39.81 3 THR C O 1
ATOM 7857 N N . ASN C 1 12 ? 16.727 49.651 50.022 1.00 45.40 4 ASN C N 1
ATOM 7858 C CA . ASN C 1 12 ? 16.755 50.767 49.086 1.00 40.72 4 ASN C CA 1
ATOM 7859 C C . ASN C 1 12 ? 16.221 50.298 47.734 1.00 34.70 4 ASN C C 1
ATOM 7860 O O . ASN C 1 12 ? 16.843 49.454 47.080 1.00 39.62 4 ASN C O 1
ATOM 7865 N N . THR C 1 13 ? 15.087 50.860 47.303 1.00 33.04 5 THR C N 1
ATOM 7866 C CA . THR C 1 13 ? 14.404 50.465 46.072 1.00 40.01 5 THR C CA 1
ATOM 7867 C C . THR C 1 13 ? 14.527 51.519 44.972 1.00 40.05 5 THR C C 1
ATOM 7868 O O . THR C 1 13 ? 13.604 51.712 44.174 1.00 37.34 5 THR C O 1
ATOM 7872 N N . GLN C 1 14 ? 15.672 52.211 44.912 1.00 32.94 6 GLN C N 1
ATOM 7873 C CA . GLN C 1 14 ? 15.842 53.280 43.932 1.00 32.84 6 GLN C CA 1
ATOM 7874 C C . GLN C 1 14 ? 15.715 52.777 42.489 1.00 31.30 6 GLN C C 1
ATOM 7875 O O . GLN C 1 14 ? 15.261 53.520 41.609 1.00 31.68 6 GLN C O 1
ATOM 7881 N N . ILE C 1 15 ? 16.092 51.527 42.212 1.00 32.04 7 ILE C N 1
ATOM 7882 C CA . ILE C 1 15 ? 16.105 51.081 40.819 1.00 29.90 7 ILE C CA 1
ATOM 7883 C C . ILE C 1 15 ? 14.720 50.829 40.250 1.00 27.12 7 ILE C C 1
ATOM 7884 O O . ILE C 1 15 ? 14.609 50.514 39.061 1.00 25.92 7 ILE C O 1
ATOM 7889 N N . THR C 1 16 ? 13.661 50.960 41.045 1.00 30.08 8 THR C N 1
ATOM 7890 C CA . THR C 1 16 ? 12.304 50.886 40.521 1.00 26.55 8 THR C CA 1
ATOM 7891 C C . THR C 1 16 ? 11.601 52.233 40.531 1.00 33.09 8 THR C C 1
ATOM 7892 O O . THR C 1 16 ? 10.412 52.296 40.195 1.00 33.39 8 THR C O 1
ATOM 7896 N N . GLU C 1 17 ? 12.292 53.306 40.917 1.00 30.51 9 GLU C N 1
ATOM 7897 C CA . GLU C 1 17 ? 11.667 54.626 40.936 1.00 31.76 9 GLU C CA 1
ATOM 7898 C C . GLU C 1 17 ? 11.234 55.044 39.537 1.00 34.39 9 GLU C C 1
ATOM 7899 O O . GLU C 1 17 ? 10.090 55.466 39.331 1.00 35.63 9 GLU C O 1
ATOM 7905 N N . ASP C 1 18 ? 12.141 54.944 38.566 1.00 29.20 10 ASP C N 1
ATOM 7906 C CA . ASP C 1 18 ? 11.774 55.117 37.164 1.00 32.78 10 ASP C CA 1
ATOM 7907 C C . ASP C 1 18 ? 11.001 53.886 36.701 1.00 33.31 10 ASP C C 1
ATOM 7908 O O . ASP C 1 18 ? 11.493 52.756 36.814 1.00 29.35 10 ASP C O 1
ATOM 7913 N N . ARG C 1 19 ? 9.791 54.098 36.191 1.00 33.57 11 ARG C N 1
ATOM 7914 C CA . ARG C 1 19 ? 8.891 52.990 35.895 1.00 32.19 11 ARG C CA 1
ATOM 7915 C C . ARG C 1 19 ? 7.952 53.361 34.755 1.00 33.32 11 ARG C C 1
ATOM 7916 O O . ARG C 1 19 ? 7.563 54.521 34.599 1.00 31.43 11 ARG C O 1
ATOM 7924 N N . ILE C 1 20 ? 7.569 52.351 33.979 1.00 31.98 12 ILE C N 1
ATOM 7925 C CA . ILE C 1 20 ? 6.615 52.497 32.889 1.00 28.28 12 ILE C CA 1
ATOM 7926 C C . ILE C 1 20 ? 5.407 51.620 33.189 1.00 29.56 12 ILE C C 1
ATOM 7927 O O . ILE C 1 20 ? 5.563 50.450 33.555 1.00 27.84 12 ILE C O 1
ATOM 7932 N N . LEU C 1 21 ? 4.210 52.179 33.026 1.00 28.89 13 LEU C N 1
ATOM 7933 C CA . LEU C 1 21 ? 2.964 51.435 33.161 1.00 28.68 13 LEU C CA 1
ATOM 7934 C C . LEU C 1 21 ? 2.471 50.996 31.788 1.00 29.70 13 LEU C C 1
ATOM 7935 O O . LEU C 1 21 ? 2.317 51.826 30.888 1.00 33.42 13 LEU C O 1
ATOM 7940 N N . ILE C 1 22 ? 2.210 49.700 31.633 1.00 30.81 14 ILE C N 1
ATOM 7941 C CA . ILE C 1 22 ? 1.649 49.147 30.402 1.00 30.26 14 ILE C CA 1
ATOM 7942 C C . ILE C 1 22 ? 0.206 48.758 30.683 1.00 33.38 14 ILE C C 1
ATOM 7943 O O . ILE C 1 22 ? -0.060 47.916 31.552 1.00 38.83 14 ILE C O 1
ATOM 7948 N N . LEU C 1 23 ? -0.727 49.374 29.964 1.00 31.75 15 LEU C N 1
ATOM 7949 C CA . LEU C 1 23 ? -2.142 49.043 30.078 1.00 33.87 15 LEU C CA 1
ATOM 7950 C C . LEU C 1 23 ? -2.503 48.068 28.963 1.00 36.98 15 LEU C C 1
ATOM 7951 O O . LEU C 1 23 ? -2.341 48.382 27.779 1.00 34.27 15 LEU C O 1
ATOM 7956 N N . ASP C 1 24 ? -2.982 46.887 29.346 1.00 37.14 16 ASP C N 1
ATOM 7957 C CA . ASP C 1 24 ? -3.193 45.792 28.409 1.00 38.58 16 ASP C CA 1
ATOM 7958 C C . ASP C 1 24 ? -4.630 45.817 27.902 1.00 39.87 16 ASP C C 1
ATOM 7959 O O . ASP C 1 24 ? -5.572 45.630 28.679 1.00 40.05 16 ASP C O 1
ATOM 7964 N N . PHE C 1 25 ? -4.793 46.033 26.599 1.00 37.62 17 PHE C N 1
ATOM 7965 C CA . PHE C 1 25 ? -6.102 46.013 25.966 1.00 41.97 17 PHE C CA 1
ATOM 7966 C C . PHE C 1 25 ? -6.434 44.666 25.333 1.00 40.37 17 PHE C C 1
ATOM 7967 O O . PHE C 1 25 ? -7.478 44.541 24.688 1.00 39.62 17 PHE C O 1
ATOM 7975 N N . GLY C 1 26 ? -5.580 43.660 25.502 1.00 38.56 18 GLY C N 1
ATOM 7976 C CA . GLY C 1 26 ? -5.888 42.309 25.059 1.00 38.29 18 GLY C CA 1
ATOM 7977 C C . GLY C 1 26 ? -4.952 41.734 24.015 1.00 42.48 18 GLY C C 1
ATOM 7978 O O . GLY C 1 26 ? -5.128 40.569 23.632 1.00 43.72 18 GLY C O 1
ATOM 7979 N N . SER C 1 27 ? -3.966 42.482 23.528 1.00 40.78 19 SER C N 1
ATOM 7980 C CA . SER C 1 27 ? -3.061 41.959 22.516 1.00 38.84 19 SER C CA 1
ATOM 7981 C C . SER C 1 27 ? -2.247 40.792 23.060 1.00 37.91 19 SER C C 1
ATOM 7982 O O . SER C 1 27 ? -1.850 40.781 24.228 1.00 34.93 19 SER C O 1
ATOM 7985 N N . GLN C 1 28 ? -1.991 39.802 22.204 1.00 37.61 20 GLN C N 1
ATOM 7986 C CA . GLN C 1 28 ? -1.093 38.716 22.585 1.00 37.50 20 GLN C CA 1
ATOM 7987 C C . GLN C 1 28 ? 0.346 39.182 22.764 1.00 35.68 20 GLN C C 1
ATOM 7988 O O . GLN C 1 28 ? 1.164 38.421 23.290 1.00 34.45 20 GLN C O 1
ATOM 7994 N N . TYR C 1 29 ? 0.677 40.400 22.341 1.00 32.98 21 TYR C N 1
ATOM 7995 C CA . TYR C 1 29 ? 2.034 40.917 22.455 1.00 31.92 21 TYR C CA 1
ATOM 7996 C C . TYR C 1 29 ? 2.206 41.884 23.617 1.00 31.09 21 TYR C C 1
ATOM 7997 O O . TYR C 1 29 ? 3.279 42.484 23.752 1.00 27.34 21 TYR C O 1
ATOM 8006 N N . SER C 1 30 ? 1.176 42.068 24.446 1.00 27.98 22 SER C N 1
ATOM 8007 C CA . SER C 1 30 ? 1.244 43.095 25.483 1.00 29.11 22 SER C CA 1
ATOM 8008 C C . SER C 1 30 ? 2.418 42.868 26.428 1.00 31.04 22 SER C C 1
ATOM 8009 O O . SER C 1 30 ? 3.103 43.823 26.812 1.00 26.35 22 SER C O 1
ATOM 8012 N N . GLN C 1 31 ? 2.670 41.612 26.812 1.00 22.83 23 GLN C N 1
ATOM 8013 C CA . GLN C 1 31 ? 3.785 41.334 27.713 1.00 27.94 23 GLN C CA 1
ATOM 8014 C C . GLN C 1 31 ? 5.123 41.646 27.059 1.00 28.80 23 GLN C C 1
ATOM 8015 O O . GLN C 1 31 ? 6.081 42.000 27.757 1.00 26.44 23 GLN C O 1
ATOM 8021 N N . LEU C 1 32 ? 5.206 41.516 25.730 1.00 27.86 24 LEU C N 1
ATOM 8022 C CA . LEU C 1 32 ? 6.429 41.877 25.017 1.00 26.32 24 LEU C CA 1
ATOM 8023 C C . LEU C 1 32 ? 6.754 43.353 25.182 1.00 24.60 24 LEU C C 1
ATOM 8024 O O . LEU C 1 32 ? 7.930 43.731 25.234 1.00 25.34 24 LEU C O 1
ATOM 8029 N N . ILE C 1 33 ? 5.731 44.208 25.233 1.00 22.58 25 ILE C N 1
ATOM 8030 C CA . ILE C 1 33 ? 5.972 45.615 25.542 1.00 23.20 25 ILE C CA 1
ATOM 8031 C C . ILE C 1 33 ? 6.679 45.746 26.887 1.00 25.06 25 ILE C C 1
ATOM 8032 O O . ILE C 1 33 ? 7.723 46.401 27.005 1.00 22.10 25 ILE C O 1
ATOM 8037 N N . ALA C 1 34 ? 6.115 45.123 27.925 1.00 26.14 26 ALA C N 1
ATOM 8038 C CA . ALA C 1 34 ? 6.697 45.241 29.258 1.00 26.92 26 ALA C CA 1
ATOM 8039 C C . ALA C 1 34 ? 8.113 44.681 29.306 1.00 25.22 26 ALA C C 1
ATOM 8040 O O . ALA C 1 34 ? 8.968 45.210 30.026 1.00 23.96 26 ALA C O 1
ATOM 8042 N N . ARG C 1 35 ? 8.383 43.629 28.527 1.00 25.23 27 ARG C N 1
ATOM 8043 C CA . ARG C 1 35 ? 9.696 42.996 28.539 1.00 22.88 27 ARG C CA 1
ATOM 8044 C C . ARG C 1 35 ? 10.737 43.849 27.826 1.00 26.66 27 ARG C C 1
ATOM 8045 O O . ARG C 1 35 ? 11.897 43.902 28.251 1.00 26.03 27 ARG C O 1
ATOM 8053 N N . ARG C 1 36 ? 10.353 44.512 26.733 1.00 24.30 28 ARG C N 1
ATOM 8054 C CA . ARG C 1 36 ? 11.306 45.384 26.057 1.00 24.01 28 ARG C CA 1
ATOM 8055 C C . ARG C 1 36 ? 11.642 46.610 26.901 1.00 21.14 28 ARG C C 1
ATOM 8056 O O . ARG C 1 36 ? 12.764 47.115 26.827 1.00 23.19 28 ARG C O 1
ATOM 8064 N N . VAL C 1 37 ? 10.703 47.096 27.711 1.00 22.86 29 VAL C N 1
ATOM 8065 C CA . VAL C 1 37 ? 11.023 48.203 28.614 1.00 25.72 29 VAL C CA 1
ATOM 8066 C C . VAL C 1 37 ? 12.092 47.777 29.614 1.00 25.36 29 VAL C C 1
ATOM 8067 O O . VAL C 1 37 ? 13.062 48.505 29.861 1.00 25.69 29 VAL C O 1
ATOM 8071 N N . ARG C 1 38 ? 11.939 46.584 30.191 1.00 25.11 30 ARG C N 1
ATOM 8072 C CA . ARG C 1 38 ? 12.943 46.064 31.113 1.00 25.89 30 ARG C CA 1
ATOM 8073 C C . ARG C 1 38 ? 14.285 45.843 30.423 1.00 23.58 30 ARG C C 1
ATOM 8074 O O . ARG C 1 38 ? 15.339 46.122 31.009 1.00 23.31 30 ARG C O 1
ATOM 8082 N N . GLU C 1 39 ? 14.274 45.339 29.182 1.00 21.64 31 GLU C N 1
ATOM 8083 C CA A GLU C 1 39 ? 15.524 45.168 28.446 0.57 21.01 31 GLU C CA 1
ATOM 8084 C CA B GLU C 1 39 ? 15.532 45.165 28.459 0.43 20.97 31 GLU C CA 1
ATOM 8085 C C . GLU C 1 39 ? 16.217 46.502 28.222 1.00 21.03 31 GLU C C 1
ATOM 8086 O O . GLU C 1 39 ? 17.450 46.569 28.190 1.00 21.22 31 GLU C O 1
ATOM 8097 N N . ALA C 1 40 ? 15.442 47.571 28.067 1.00 19.01 32 ALA C N 1
ATOM 8098 C CA . ALA C 1 40 ? 15.983 48.917 27.969 1.00 24.27 32 ALA C CA 1
ATOM 8099 C C . ALA C 1 40 ? 16.487 49.447 29.309 1.00 26.25 32 ALA C C 1
ATOM 8100 O O . ALA C 1 40 ? 17.021 50.557 29.341 1.00 26.41 32 ALA C O 1
ATOM 8102 N N . GLY C 1 41 ? 16.334 48.692 30.398 1.00 23.79 33 GLY C N 1
ATOM 8103 C CA . GLY C 1 41 ? 16.826 49.109 31.700 1.00 23.10 33 GLY C CA 1
ATOM 8104 C C . GLY C 1 41 ? 15.843 49.855 32.573 1.00 26.05 33 GLY C C 1
ATOM 8105 O O . GLY C 1 41 ? 16.268 50.549 33.509 1.00 24.56 33 GLY C O 1
ATOM 8106 N N . VAL C 1 42 ? 14.544 49.731 32.319 1.00 23.62 34 VAL C N 1
ATOM 8107 C CA . VAL C 1 42 ? 13.529 50.467 33.061 1.00 27.93 34 VAL C CA 1
ATOM 8108 C C . VAL C 1 42 ? 12.529 49.477 33.638 1.00 27.11 34 VAL C C 1
ATOM 8109 O O . VAL C 1 42 ? 12.031 48.598 32.924 1.00 22.37 34 VAL C O 1
ATOM 8113 N N . TYR C 1 43 ? 12.229 49.628 34.925 1.00 26.72 35 TYR C N 1
ATOM 8114 C CA . TYR C 1 43 ? 11.224 48.789 35.562 1.00 25.88 35 TYR C CA 1
ATOM 8115 C C . TYR C 1 43 ? 9.852 49.038 34.940 1.00 28.20 35 TYR C C 1
ATOM 8116 O O . TYR C 1 43 ? 9.530 50.145 34.506 1.00 26.41 35 TYR C O 1
ATOM 8125 N N . SER C 1 44 ? 9.047 47.984 34.862 1.00 26.33 36 SER C N 1
ATOM 8126 C CA . SER C 1 44 ? 7.738 48.115 34.244 1.00 26.63 36 SER C CA 1
ATOM 8127 C C . SER C 1 44 ? 6.781 47.140 34.900 1.00 28.07 36 SER C C 1
ATOM 8128 O O . SER C 1 44 ? 7.191 46.095 35.414 1.00 27.50 36 SER C O 1
ATOM 8131 N N . GLU C 1 45 ? 5.498 47.495 34.875 1.00 27.11 37 GLU C N 1
ATOM 8132 C CA . GLU C 1 45 ? 4.430 46.587 35.261 1.00 31.81 37 GLU C CA 1
ATOM 8133 C C . GLU C 1 45 ? 3.300 46.702 34.252 1.00 35.53 37 GLU C C 1
ATOM 8134 O O . GLU C 1 45 ? 3.137 47.737 33.598 1.00 32.10 37 GLU C O 1
ATOM 8140 N N . MET C 1 46 ? 2.520 45.629 34.137 1.00 34.05 38 MET C N 1
ATOM 8141 C CA . MET C 1 46 ? 1.406 45.547 33.203 1.00 33.68 38 MET C CA 1
ATOM 8142 C C . MET C 1 46 ? 0.119 45.245 33.955 1.00 38.57 38 MET C C 1
ATOM 8143 O O . MET C 1 46 ? 0.093 44.379 34.834 1.00 37.58 38 MET C O 1
ATOM 8148 N N . TYR C 1 47 ? -0.948 45.960 33.597 1.00 39.02 39 TYR C N 1
ATOM 8149 C CA . TYR C 1 47 ? -2.269 45.734 34.161 1.00 45.66 39 TYR C CA 1
ATOM 8150 C C . TYR C 1 47 ? -3.308 45.865 33.058 1.00 46.40 39 TYR C C 1
ATOM 8151 O O . TYR C 1 47 ? -3.055 46.461 32.009 1.00 41.51 39 TYR C O 1
ATOM 8160 N N . ALA C 1 48 ? -4.488 45.299 33.312 1.00 45.98 40 ALA C N 1
ATOM 8161 C CA . ALA C 1 48 ? -5.590 45.416 32.369 1.00 48.92 40 ALA C CA 1
ATOM 8162 C C . ALA C 1 48 ? -5.961 46.881 32.160 1.00 47.93 40 ALA C C 1
ATOM 8163 O O . ALA C 1 48 ? -5.699 47.746 33.001 1.00 45.42 40 ALA C O 1
ATOM 8165 N N . PHE C 1 49 ? -6.589 47.148 31.013 1.00 43.43 41 PHE C N 1
ATOM 8166 C CA . PHE C 1 49 ? -6.878 48.522 30.620 1.00 46.36 41 PHE C CA 1
ATOM 8167 C C . PHE C 1 49 ? -7.748 49.239 31.645 1.00 49.12 41 PHE C C 1
ATOM 8168 O O . PHE C 1 49 ? -7.632 50.460 31.802 1.00 52.08 41 PHE C O 1
ATOM 8176 N N . ASP C 1 50 ? -8.619 48.510 32.348 1.00 49.85 42 ASP C N 1
ATOM 8177 C CA . ASP C 1 50 ? -9.567 49.149 33.256 1.00 49.32 42 ASP C CA 1
ATOM 8178 C C . ASP C 1 50 ? -8.964 49.312 34.647 1.00 52.26 42 ASP C C 1
ATOM 8179 O O . ASP C 1 50 ? -9.663 49.188 35.657 1.00 51.92 42 ASP C O 1
ATOM 8184 N N . MET C 1 51 ? -7.664 49.583 34.699 1.00 46.27 43 MET C N 1
ATOM 8185 C CA . MET C 1 51 ? -7.004 49.881 35.960 1.00 47.07 43 MET C CA 1
ATOM 8186 C C . MET C 1 51 ? -7.601 51.145 36.562 1.00 49.42 43 MET C C 1
ATOM 8187 O O . MET C 1 51 ? -7.855 52.126 35.858 1.00 52.33 43 MET C O 1
ATOM 8192 N N . SER C 1 52 ? -7.846 51.114 37.870 1.00 48.07 44 SER C N 1
ATOM 8193 C CA . SER C 1 52 ? -8.515 52.230 38.521 1.00 46.33 44 SER C CA 1
ATOM 8194 C C . SER C 1 52 ? -7.611 53.457 38.554 1.00 49.38 44 SER C C 1
ATOM 8195 O O . SER C 1 52 ? -6.381 53.352 38.567 1.00 48.81 44 SER C O 1
ATOM 8198 N N . GLU C 1 53 ? -8.242 54.634 38.567 1.00 48.24 45 GLU C N 1
ATOM 8199 C CA . GLU C 1 53 ? -7.485 55.876 38.677 1.00 52.91 45 GLU C CA 1
ATOM 8200 C C . GLU C 1 53 ? -6.645 55.895 39.947 1.00 51.81 45 GLU C C 1
ATOM 8201 O O . GLU C 1 53 ? -5.499 56.362 39.937 1.00 49.13 45 GLU C O 1
ATOM 8207 N N . GLU C 1 54 ? -7.198 55.384 41.047 1.00 52.17 46 GLU C N 1
ATOM 8208 C CA . GLU C 1 54 ? -6.463 55.329 42.307 1.00 52.65 46 GLU C CA 1
ATOM 8209 C C . GLU C 1 54 ? -5.168 54.538 42.155 1.00 52.17 46 GLU C C 1
ATOM 8210 O O . GLU C 1 54 ? -4.099 54.984 42.589 1.00 51.17 46 GLU C O 1
ATOM 8216 N N . ASP C 1 55 ? -5.241 53.367 41.520 1.00 50.31 47 ASP C N 1
ATOM 8217 C CA . ASP C 1 55 ? -4.049 52.543 41.356 1.00 50.20 47 ASP C CA 1
ATOM 8218 C C . ASP C 1 55 ? -3.075 53.152 40.353 1.00 51.43 47 ASP C C 1
ATOM 8219 O O . ASP C 1 55 ? -1.855 53.042 40.527 1.00 48.93 47 ASP C O 1
ATOM 8224 N N . ILE C 1 56 ? -3.585 53.786 39.293 1.00 48.14 48 ILE C N 1
ATOM 8225 C CA . ILE C 1 56 ? -2.694 54.393 38.308 1.00 46.80 48 ILE C CA 1
ATOM 8226 C C . ILE C 1 56 ? -1.876 55.503 38.951 1.00 46.01 48 ILE C C 1
ATOM 8227 O O . ILE C 1 56 ? -0.658 55.594 38.755 1.00 44.19 48 ILE C O 1
ATOM 8232 N N . ARG C 1 57 ? -2.533 56.354 39.741 1.00 50.55 49 ARG C N 1
ATOM 8233 C CA . ARG C 1 57 ? -1.829 57.426 40.435 1.00 49.77 49 ARG C CA 1
ATOM 8234 C C . ARG C 1 57 ? -0.848 56.874 41.460 1.00 47.50 49 ARG C C 1
ATOM 8235 O O . ARG C 1 57 ? 0.292 57.344 41.548 1.00 44.29 49 ARG C O 1
ATOM 8243 N N . ALA C 1 58 ? -1.276 55.881 42.249 1.00 50.17 50 ALA C N 1
ATOM 8244 C CA . ALA C 1 58 ? -0.382 55.272 43.229 1.00 45.76 50 ALA C CA 1
ATOM 8245 C C . ALA C 1 58 ? 0.834 54.640 42.564 1.00 45.27 50 ALA C C 1
ATOM 8246 O O . ALA C 1 58 ? 1.918 54.605 43.157 1.00 40.36 50 ALA C O 1
ATOM 8248 N N . PHE C 1 59 ? 0.675 54.136 41.338 1.00 45.45 51 PHE C N 1
ATOM 8249 C CA . PHE C 1 59 ? 1.803 53.547 40.628 1.00 39.11 51 PHE C CA 1
ATOM 8250 C C . PHE C 1 59 ? 2.883 54.578 40.328 1.00 39.58 51 PHE C C 1
ATOM 8251 O O . PHE C 1 59 ? 4.067 54.235 40.288 1.00 39.38 51 PHE C O 1
ATOM 8259 N N . LYS C 1 60 ? 2.497 55.841 40.126 1.00 37.75 52 LYS C N 1
ATOM 8260 C CA . LYS C 1 60 ? 3.396 56.940 39.776 1.00 39.83 52 LYS C CA 1
ATOM 8261 C C . LYS C 1 60 ? 4.182 56.645 38.505 1.00 37.76 52 LYS C C 1
ATOM 8262 O O . LYS C 1 60 ? 5.419 56.650 38.531 1.00 39.44 52 LYS C O 1
ATOM 8268 N N . PRO C 1 61 ? 3.520 56.413 37.374 1.00 39.81 53 PRO C N 1
ATOM 8269 C CA . PRO C 1 61 ? 4.262 56.059 36.161 1.00 36.39 53 PRO C CA 1
ATOM 8270 C C . PRO C 1 61 ? 4.992 57.262 35.585 1.00 36.75 53 PRO C C 1
ATOM 8271 O O . PRO C 1 61 ? 4.462 58.377 35.550 1.00 35.46 53 PRO C O 1
ATOM 8275 N N . ASN C 1 62 ? 6.231 57.030 35.148 1.00 32.47 54 ASN C N 1
ATOM 8276 C CA . ASN C 1 62 ? 6.950 58.025 34.360 1.00 35.58 54 ASN C CA 1
ATOM 8277 C C . ASN C 1 62 ? 6.473 58.061 32.918 1.00 35.07 54 ASN C C 1
ATOM 8278 O O . ASN C 1 62 ? 6.851 58.972 32.172 1.00 34.46 54 ASN C O 1
ATOM 8283 N N . GLY C 1 63 ? 5.666 57.086 32.526 1.00 33.54 55 GLY C N 1
ATOM 8284 C CA . GLY C 1 63 ? 5.124 56.997 31.189 1.00 34.67 55 GLY C CA 1
ATOM 8285 C C . GLY C 1 63 ? 4.130 55.862 31.148 1.00 34.36 55 GLY C C 1
ATOM 8286 O O . GLY C 1 63 ? 4.178 54.943 31.973 1.00 29.87 55 GLY C O 1
ATOM 8287 N N . ILE C 1 64 ? 3.205 55.952 30.197 1.00 33.49 56 ILE C N 1
ATOM 8288 C CA . ILE C 1 64 ? 2.147 54.962 30.047 1.00 29.68 56 ILE C CA 1
ATOM 8289 C C . ILE C 1 64 ? 2.118 54.512 28.596 1.00 32.73 56 ILE C C 1
ATOM 8290 O O . ILE C 1 64 ? 2.144 55.346 27.682 1.00 31.67 56 ILE C O 1
ATOM 8295 N N . ILE C 1 65 ? 2.072 53.201 28.386 1.00 29.87 57 ILE C N 1
ATOM 8296 C CA . ILE C 1 65 ? 1.961 52.621 27.053 1.00 29.39 57 ILE C CA 1
ATOM 8297 C C . ILE C 1 65 ? 0.625 51.900 26.978 1.00 29.58 57 ILE C C 1
ATOM 8298 O O . ILE C 1 65 ? 0.318 51.057 27.831 1.00 31.65 57 ILE C O 1
ATOM 8303 N N . LEU C 1 66 ? -0.180 52.256 25.983 1.00 31.04 58 LEU C N 1
ATOM 8304 C CA . LEU C 1 66 ? -1.461 51.609 25.737 1.00 33.40 58 LEU C CA 1
ATOM 8305 C C . LEU C 1 66 ? -1.253 50.532 24.682 1.00 33.20 58 LEU C C 1
ATOM 8306 O O . LEU C 1 66 ? -0.892 50.839 23.539 1.00 33.78 58 LEU C O 1
ATOM 8311 N N . SER C 1 67 ? -1.479 49.278 25.065 1.00 30.52 59 SER C N 1
ATOM 8312 C CA . SER C 1 67 ? -1.175 48.151 24.198 1.00 34.03 59 SER C CA 1
ATOM 8313 C C . SER C 1 67 ? -2.179 48.045 23.053 1.00 32.78 59 SER C C 1
ATOM 8314 O O . SER C 1 67 ? -3.189 48.750 22.997 1.00 32.72 59 SER C O 1
ATOM 8317 N N . GLY C 1 68 ? -1.893 47.121 22.140 1.00 33.40 60 GLY C N 1
ATOM 8318 C CA . GLY C 1 68 ? -2.851 46.733 21.131 1.00 38.57 60 GLY C CA 1
ATOM 8319 C C . GLY C 1 68 ? -3.974 45.901 21.730 1.00 37.88 60 GLY C C 1
ATOM 8320 O O . GLY C 1 68 ? -3.990 45.560 22.913 1.00 36.27 60 GLY C O 1
ATOM 8321 N N . GLY C 1 69 ? -4.941 45.574 20.880 1.00 41.01 61 GLY C N 1
ATOM 8322 C CA . GLY C 1 69 ? -6.078 44.786 21.287 1.00 43.99 61 GLY C CA 1
ATOM 8323 C C . GLY C 1 69 ? -6.856 44.266 20.097 1.00 53.60 61 GLY C C 1
ATOM 8324 O O . GLY C 1 69 ? -6.864 44.872 19.020 1.00 52.13 61 GLY C O 1
ATOM 8325 N N . PRO C 1 70 ? -7.531 43.125 20.265 1.00 58.48 62 PRO C N 1
ATOM 8326 C CA . PRO C 1 70 ? -8.304 42.560 19.148 1.00 60.40 62 PRO C CA 1
ATOM 8327 C C . PRO C 1 70 ? -9.602 43.298 18.873 1.00 63.29 62 PRO C C 1
ATOM 8328 O O . PRO C 1 70 ? -10.276 42.982 17.882 1.00 68.84 62 PRO C O 1
ATOM 8332 N N . GLU C 1 71 ? -9.965 44.274 19.697 1.00 62.16 63 GLU C N 1
ATOM 8333 C CA . GLU C 1 71 ? -11.257 44.931 19.592 1.00 65.22 63 GLU C CA 1
ATOM 8334 C C . GLU C 1 71 ? -11.209 46.064 18.568 1.00 65.11 63 GLU C C 1
ATOM 8335 O O . GLU C 1 71 ? -10.173 46.368 17.971 1.00 62.67 63 GLU C O 1
ATOM 8341 N N . SER C 1 72 ? -12.364 46.693 18.366 1.00 66.01 64 SER C N 1
ATOM 8342 C CA . SER C 1 72 ? -12.516 47.826 17.465 1.00 64.65 64 SER C CA 1
ATOM 8343 C C . SER C 1 72 ? -13.243 48.933 18.210 1.00 67.19 64 SER C C 1
ATOM 8344 O O . SER C 1 72 ? -14.281 48.686 18.834 1.00 69.83 64 SER C O 1
ATOM 8347 N N . VAL C 1 73 ? -12.698 50.150 18.134 1.00 65.43 65 VAL C N 1
ATOM 8348 C CA . VAL C 1 73 ? -13.205 51.282 18.909 1.00 63.64 65 VAL C CA 1
ATOM 8349 C C . VAL C 1 73 ? -14.705 51.476 18.719 1.00 68.97 65 VAL C C 1
ATOM 8350 O O . VAL C 1 73 ? -15.401 51.935 19.634 1.00 68.84 65 VAL C O 1
ATOM 8354 N N . HIS C 1 74 ? -15.235 51.098 17.559 1.00 67.73 66 HIS C N 1
ATOM 8355 C CA . HIS C 1 74 ? -16.631 51.365 17.236 1.00 74.30 66 HIS C CA 1
ATOM 8356 C C . HIS C 1 74 ? -17.557 50.182 17.482 1.00 74.46 66 HIS C C 1
ATOM 8357 O O . HIS C 1 74 ? -18.747 50.272 17.169 1.00 79.84 66 HIS C O 1
ATOM 8364 N N . GLU C 1 75 ? -17.052 49.084 18.033 1.00 76.43 67 GLU C N 1
ATOM 8365 C CA . GLU C 1 75 ? -17.930 48.042 18.538 1.00 78.06 67 GLU C CA 1
ATOM 8366 C C . GLU C 1 75 ? -18.506 48.462 19.887 1.00 81.76 67 GLU C C 1
ATOM 8367 O O . GLU C 1 75 ? -17.965 49.330 20.578 1.00 80.75 67 GLU C O 1
ATOM 8373 N N . GLU C 1 76 ? -19.621 47.838 20.259 1.00 87.57 68 GLU C N 1
ATOM 8374 C CA . GLU C 1 76 ? -20.254 48.133 21.538 1.00 87.48 68 GLU C CA 1
ATOM 8375 C C . GLU C 1 76 ? -19.503 47.433 22.662 1.00 83.79 68 GLU C C 1
ATOM 8376 O O . GLU C 1 76 ? -19.112 46.268 22.537 1.00 82.95 68 GLU C O 1
ATOM 8378 N N . GLY C 1 77 ? -19.297 48.154 23.761 1.00 78.67 69 GLY C N 1
ATOM 8379 C CA . GLY C 1 77 ? -18.493 47.630 24.845 1.00 75.15 69 GLY C CA 1
ATOM 8380 C C . GLY C 1 77 ? -17.008 47.608 24.575 1.00 68.56 69 GLY C C 1
ATOM 8381 O O . GLY C 1 77 ? -16.272 46.933 25.301 1.00 66.42 69 GLY C O 1
ATOM 8382 N N . SER C 1 78 ? -16.548 48.314 23.546 1.00 69.86 70 SER C N 1
ATOM 8383 C CA . SER C 1 78 ? -15.124 48.358 23.255 1.00 64.09 70 SER C CA 1
ATOM 8384 C C . SER C 1 78 ? -14.386 49.073 24.385 1.00 58.81 70 SER C C 1
ATOM 8385 O O . SER C 1 78 ? -14.919 50.022 24.974 1.00 60.86 70 SER C O 1
ATOM 8388 N N . PRO C 1 79 ? -13.171 48.644 24.718 1.00 56.20 71 PRO C N 1
ATOM 8389 C CA . PRO C 1 79 ? -12.460 49.249 25.849 1.00 51.55 71 PRO C CA 1
ATOM 8390 C C . PRO C 1 79 ? -11.955 50.651 25.543 1.00 52.56 71 PRO C C 1
ATOM 8391 O O . PRO C 1 79 ? -11.593 50.981 24.411 1.00 53.61 71 PRO C O 1
ATOM 8395 N N . ARG C 1 80 ? -11.938 51.480 26.584 1.00 50.83 72 ARG C N 1
ATOM 8396 C CA . ARG C 1 80 ? -11.338 52.804 26.548 1.00 54.41 72 ARG C CA 1
ATOM 8397 C C . ARG C 1 80 ? -10.268 52.896 27.628 1.00 49.93 72 ARG C C 1
ATOM 8398 O O . ARG C 1 80 ? -10.343 52.216 28.654 1.00 49.40 72 ARG C O 1
ATOM 8406 N N . ALA C 1 81 ? -9.276 53.738 27.391 1.00 47.45 73 ALA C N 1
ATOM 8407 C CA . ALA C 1 81 ? -8.296 53.968 28.439 1.00 49.38 73 ALA C CA 1
ATOM 8408 C C . ALA C 1 81 ? -8.888 54.884 29.507 1.00 50.35 73 ALA C C 1
ATOM 8409 O O . ALA C 1 81 ? -9.656 55.791 29.181 1.00 47.56 73 ALA C O 1
ATOM 8411 N N . PRO C 1 82 ? -8.570 54.660 30.780 1.00 48.18 74 PRO C N 1
ATOM 8412 C CA . PRO C 1 82 ? -9.017 55.591 31.822 1.00 49.92 74 PRO C CA 1
ATOM 8413 C C . PRO C 1 82 ? -8.554 56.996 31.481 1.00 53.91 74 PRO C C 1
ATOM 8414 O O . PRO C 1 82 ? -7.380 57.219 31.177 1.00 47.86 74 PRO C O 1
ATOM 8418 N N . GLN C 1 83 ? -9.495 57.946 31.511 1.00 51.33 75 GLN C N 1
ATOM 8419 C CA . GLN C 1 83 ? -9.211 59.288 31.010 1.00 54.10 75 GLN C CA 1
ATOM 8420 C C . GLN C 1 83 ? -8.031 59.925 31.732 1.00 52.42 75 GLN C C 1
ATOM 8421 O O . GLN C 1 83 ? -7.317 60.747 31.144 1.00 50.40 75 GLN C O 1
ATOM 8427 N N . VAL C 1 84 ? -7.794 59.535 32.989 1.00 50.99 76 VAL C N 1
ATOM 8428 C CA . VAL C 1 84 ? -6.660 60.047 33.748 1.00 52.30 76 VAL C CA 1
ATOM 8429 C C . VAL C 1 84 ? -5.338 59.788 33.037 1.00 48.17 76 VAL C C 1
ATOM 8430 O O . VAL C 1 84 ? -4.366 60.516 33.264 1.00 49.77 76 VAL C O 1
ATOM 8434 N N . VAL C 1 85 ? -5.283 58.774 32.167 1.00 49.03 77 VAL C N 1
ATOM 8435 C CA . VAL C 1 85 ? -4.066 58.486 31.407 1.00 44.86 77 VAL C CA 1
ATOM 8436 C C . VAL C 1 85 ? -3.593 59.726 30.664 1.00 44.34 77 VAL C C 1
ATOM 8437 O O . VAL C 1 85 ? -2.394 60.028 30.619 1.00 43.77 77 VAL C O 1
ATOM 8441 N N . PHE C 1 86 ? -4.528 60.473 30.088 1.00 43.36 78 PHE C N 1
ATOM 8442 C CA . PHE C 1 86 ? -4.209 61.671 29.330 1.00 47.01 78 PHE C CA 1
ATOM 8443 C C . PHE C 1 86 ? -4.189 62.925 30.192 1.00 49.44 78 PHE C C 1
ATOM 8444 O O . PHE C 1 86 ? -4.056 64.029 29.655 1.00 52.93 78 PHE C O 1
ATOM 8452 N N . GLU C 1 87 ? -4.304 62.782 31.512 1.00 49.53 79 GLU C N 1
ATOM 8453 C CA . GLU C 1 87 ? -4.409 63.922 32.409 1.00 51.56 79 GLU C CA 1
ATOM 8454 C C . GLU C 1 87 ? -3.326 63.963 33.478 1.00 50.88 79 GLU C C 1
ATOM 8455 O O . GLU C 1 87 ? -3.343 64.874 34.312 1.00 47.43 79 GLU C O 1
ATOM 8461 N N . LEU C 1 88 ? -2.386 63.018 33.477 1.00 49.32 80 LEU C N 1
ATOM 8462 C CA . LEU C 1 88 ? -1.347 62.956 34.499 1.00 43.98 80 LEU C CA 1
ATOM 8463 C C . LEU C 1 88 ? -0.125 63.809 34.185 1.00 46.96 80 LEU C C 1
ATOM 8464 O O . LEU C 1 88 ? 0.724 63.988 35.066 1.00 46.98 80 LEU C O 1
ATOM 8469 N N . GLY C 1 89 ? -0.002 64.327 32.965 1.00 44.34 81 GLY C N 1
ATOM 8470 C CA . GLY C 1 89 ? 1.187 65.070 32.608 1.00 40.11 81 GLY C CA 1
ATOM 8471 C C . GLY C 1 89 ? 2.412 64.222 32.356 1.00 43.13 81 GLY C C 1
ATOM 8472 O O . GLY C 1 89 ? 3.532 64.742 32.399 1.00 42.35 81 GLY C O 1
ATOM 8473 N N . VAL C 1 90 ? 2.241 62.928 32.106 1.00 34.86 82 VAL C N 1
ATOM 8474 C CA . VAL C 1 90 ? 3.354 62.059 31.741 1.00 35.51 82 VAL C CA 1
ATOM 8475 C C . VAL C 1 90 ? 3.140 61.611 30.298 1.00 35.52 82 VAL C C 1
ATOM 8476 O O . VAL C 1 90 ? 1.996 61.601 29.820 1.00 33.15 82 VAL C O 1
ATOM 8480 N N . PRO C 1 91 ? 4.197 61.251 29.571 1.00 31.69 83 PRO C N 1
ATOM 8481 C CA . PRO C 1 91 ? 4.023 60.834 28.175 1.00 34.24 83 PRO C CA 1
ATOM 8482 C C . PRO C 1 91 ? 3.202 59.559 28.051 1.00 32.50 83 PRO C C 1
ATOM 8483 O O . PRO C 1 91 ? 3.173 58.716 28.950 1.00 33.59 83 PRO C O 1
ATOM 8487 N N . VAL C 1 92 ? 2.525 59.429 26.913 1.00 31.39 84 VAL C N 1
ATOM 8488 C CA . VAL C 1 92 ? 1.693 58.273 26.609 1.00 31.25 84 VAL C CA 1
ATOM 8489 C C . VAL C 1 92 ? 2.003 57.818 25.190 1.00 33.14 84 VAL C C 1
ATOM 8490 O O . VAL C 1 92 ? 2.087 58.642 24.272 1.00 32.90 84 VAL C O 1
ATOM 8494 N N . LEU C 1 93 ? 2.175 56.514 25.015 1.00 31.58 85 LEU C N 1
ATOM 8495 C CA . LEU C 1 93 ? 2.375 55.910 23.708 1.00 29.80 85 LEU C CA 1
ATOM 8496 C C . LEU C 1 93 ? 1.259 54.907 23.463 1.00 33.05 85 LEU C C 1
ATOM 8497 O O . LEU C 1 93 ? 1.012 54.028 24.295 1.00 31.39 85 LEU C O 1
ATOM 8502 N N . GLY C 1 94 ? 0.577 55.044 22.331 1.00 33.08 86 GLY C N 1
ATOM 8503 C CA . GLY C 1 94 ? -0.474 54.124 21.942 1.00 31.05 86 GLY C CA 1
ATOM 8504 C C . GLY C 1 94 ? -0.011 53.253 20.786 1.00 33.40 86 GLY C C 1
ATOM 8505 O O . GLY C 1 94 ? 0.473 53.759 19.772 1.00 34.84 86 GLY C O 1
ATOM 8506 N N . ILE C 1 95 ? -0.167 51.944 20.957 1.00 33.55 87 ILE C N 1
ATOM 8507 C CA . ILE C 1 95 ? 0.239 50.962 19.959 1.00 31.01 87 ILE C CA 1
ATOM 8508 C C . ILE C 1 95 ? -1.023 50.353 19.371 1.00 34.42 87 ILE C C 1
ATOM 8509 O O . ILE C 1 95 ? -1.761 49.646 20.070 1.00 31.79 87 ILE C O 1
ATOM 8514 N N . CYS C 1 96 ? -1.263 50.644 18.088 1.00 31.58 88 CYS C N 1
ATOM 8515 C CA A CYS C 1 96 ? -2.392 50.112 17.333 0.59 35.35 88 CYS C CA 1
ATOM 8516 C CA B CYS C 1 96 ? -2.392 50.097 17.342 0.41 35.38 88 CYS C CA 1
ATOM 8517 C C . CYS C 1 96 ? -3.714 50.481 17.995 1.00 35.83 88 CYS C C 1
ATOM 8518 O O . CYS C 1 96 ? -4.126 51.643 17.930 1.00 35.16 88 CYS C O 1
ATOM 8523 N N . TYR C 1 97 ? -4.395 49.518 18.628 1.00 34.62 89 TYR C N 1
ATOM 8524 C CA . TYR C 1 97 ? -5.630 49.866 19.331 1.00 39.85 89 TYR C CA 1
ATOM 8525 C C . TYR C 1 97 ? -5.391 50.992 20.330 1.00 37.12 89 TYR C C 1
ATOM 8526 O O . TYR C 1 97 ? -6.249 51.866 20.510 1.00 36.32 89 TYR C O 1
ATOM 8535 N N . GLY C 1 98 ? -4.230 50.988 20.985 1.00 36.62 90 GLY C N 1
ATOM 8536 C CA . GLY C 1 98 ? -3.914 52.063 21.910 1.00 36.02 90 GLY C CA 1
ATOM 8537 C C . GLY C 1 98 ? -3.892 53.415 21.228 1.00 38.72 90 GLY C C 1
ATOM 8538 O O . GLY C 1 98 ? -4.370 54.409 21.783 1.00 40.60 90 GLY C O 1
ATOM 8539 N N . LEU C 1 99 ? -3.346 53.468 20.010 1.00 35.83 91 LEU C N 1
ATOM 8540 C CA . LEU C 1 99 ? -3.410 54.693 19.222 1.00 35.67 91 LEU C CA 1
ATOM 8541 C C . LEU C 1 99 ? -4.846 55.028 18.848 1.00 40.06 91 LEU C C 1
ATOM 8542 O O . LEU C 1 99 ? -5.246 56.198 18.880 1.00 43.49 91 LEU C O 1
ATOM 8547 N N . GLN C 1 100 ? -5.639 54.011 18.504 1.00 38.43 92 GLN C N 1
ATOM 8548 C CA . GLN C 1 100 ? -6.992 54.260 18.025 1.00 42.12 92 GLN C CA 1
ATOM 8549 C C . GLN C 1 100 ? -7.898 54.764 19.142 1.00 45.47 92 GLN C C 1
ATOM 8550 O O . GLN C 1 100 ? -8.673 55.706 18.937 1.00 45.44 92 GLN C O 1
ATOM 8556 N N . THR C 1 101 ? -7.808 54.170 20.336 1.00 42.11 93 THR C N 1
ATOM 8557 C CA . THR C 1 101 ? -8.609 54.687 21.442 1.00 45.59 93 THR C CA 1
ATOM 8558 C C . THR C 1 101 ? -8.078 56.030 21.931 1.00 46.09 93 THR C C 1
ATOM 8559 O O . THR C 1 101 ? -8.867 56.889 22.341 1.00 44.27 93 THR C O 1
ATOM 8563 N N . MET C 1 102 ? -6.760 56.242 21.873 1.00 42.21 94 MET C N 1
ATOM 8564 C CA . MET C 1 102 ? -6.211 57.559 22.176 1.00 43.29 94 MET C CA 1
ATOM 8565 C C . MET C 1 102 ? -6.799 58.619 21.254 1.00 48.55 94 MET C C 1
ATOM 8566 O O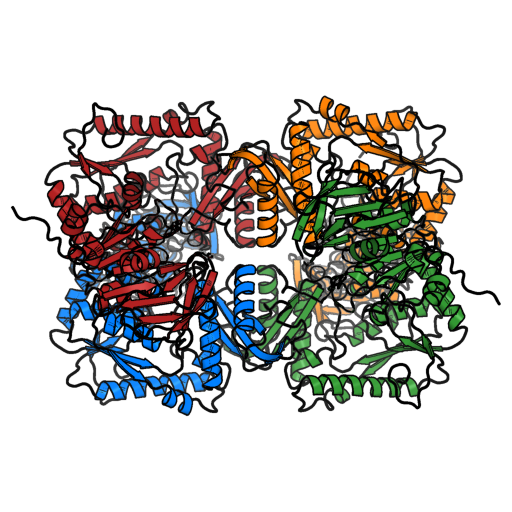 . MET C 1 102 ? -7.171 59.710 21.704 1.00 44.57 94 MET C O 1
ATOM 8571 N N . SER C 1 103 ? -6.900 58.313 19.957 1.00 45.28 95 SER C N 1
ATOM 8572 C CA . SER C 1 103 ? -7.478 59.268 19.018 1.00 47.81 95 SER C CA 1
ATOM 8573 C C . SER C 1 103 ? -8.954 59.503 19.310 1.00 50.71 95 SER C C 1
ATOM 8574 O O . SER C 1 103 ? -9.424 60.645 19.277 1.00 52.68 95 SER C O 1
ATOM 8577 N N . GLU C 1 104 ? -9.697 58.433 19.602 1.00 53.92 96 GLU C N 1
ATOM 8578 C CA . GLU C 1 104 ? -11.128 58.567 19.850 1.00 58.62 96 GLU C CA 1
ATOM 8579 C C . GLU C 1 104 ? -11.403 59.450 21.061 1.00 60.39 96 GLU C C 1
ATOM 8580 O O . GLU C 1 104 ? -12.301 60.298 21.030 1.00 67.17 96 GLU C O 1
ATOM 8586 N N . GLN C 1 105 ? -10.635 59.273 22.130 1.00 53.26 97 GLN C N 1
ATOM 8587 C CA . GLN C 1 105 ? -10.895 59.974 23.378 1.00 54.64 97 GLN C CA 1
ATOM 8588 C C . GLN C 1 105 ? -10.327 61.387 23.403 1.00 55.82 97 GLN C C 1
ATOM 8589 O O . GLN C 1 105 ? -10.554 62.108 24.381 1.00 54.11 97 GLN C O 1
ATOM 8595 N N . LEU C 1 106 ? -9.602 61.803 22.361 1.00 53.69 98 LEU C N 1
ATOM 8596 C CA . LEU C 1 106 ? -9.010 63.136 22.308 1.00 53.80 98 LEU C CA 1
ATOM 8597 C C . LEU C 1 106 ? -9.558 63.963 21.150 1.00 52.66 98 LEU C C 1
ATOM 8598 O O . LEU C 1 106 ? -8.947 64.965 20.764 1.00 54.44 98 LEU C O 1
ATOM 8603 N N . GLY C 1 107 ? -10.698 63.568 20.587 1.00 51.97 99 GLY C N 1
ATOM 8604 C CA . GLY C 1 107 ? -11.372 64.348 19.572 1.00 51.52 99 GLY C CA 1
ATOM 8605 C C . GLY C 1 107 ? -11.175 63.865 18.153 1.00 54.77 99 GLY C C 1
ATOM 8606 O O . GLY C 1 107 ? -11.777 64.437 17.235 1.00 56.60 99 GLY C O 1
ATOM 8607 N N . GLY C 1 108 ? -10.355 62.838 17.942 1.00 49.41 100 GLY C N 1
ATOM 8608 C CA . GLY C 1 108 ? -10.126 62.312 16.616 1.00 54.80 100 GLY C CA 1
ATOM 8609 C C . GLY C 1 108 ? -11.202 61.337 16.179 1.00 56.52 100 GLY C C 1
ATOM 8610 O O . GLY C 1 108 ? -12.165 61.054 16.891 1.00 56.21 100 GLY C O 1
ATOM 8611 N N . LYS C 1 109 ? -11.021 60.811 14.968 1.00 55.97 101 LYS C N 1
ATOM 8612 C CA . LYS C 1 109 ? -11.965 59.886 14.357 1.00 56.27 101 LYS C CA 1
ATOM 8613 C C . LYS C 1 109 ? -11.253 58.599 13.967 1.00 53.21 101 LYS C C 1
ATOM 8614 O O . LYS C 1 109 ? -10.096 58.624 13.532 1.00 54.44 101 LYS C O 1
ATOM 8616 N N . VAL C 1 110 ? -11.949 57.477 14.127 1.00 55.00 102 VAL C N 1
ATOM 8617 C CA . VAL C 1 110 ? -11.436 56.159 13.770 1.00 52.12 102 VAL C CA 1
ATOM 8618 C C . VAL C 1 110 ? -12.396 55.532 12.769 1.00 57.40 102 VAL C C 1
ATOM 8619 O O . VAL C 1 110 ? -13.607 55.490 13.010 1.00 57.60 102 VAL C O 1
ATOM 8623 N N . GLU C 1 111 ? -11.856 55.047 11.650 1.00 57.53 103 GLU C N 1
ATOM 8624 C CA . GLU C 1 111 ? -12.653 54.392 10.622 1.00 62.94 103 GLU C CA 1
ATOM 8625 C C . GLU C 1 111 ? -12.349 52.903 10.601 1.00 60.90 103 GLU C C 1
ATOM 8626 O O . GLU C 1 111 ? -11.173 52.521 10.557 1.00 58.94 103 GLU C O 1
ATOM 8628 N N . PRO C 1 112 ? -13.371 52.033 10.629 1.00 65.94 104 PRO C N 1
ATOM 8629 C CA . PRO C 1 112 ? -13.183 50.577 10.689 1.00 68.17 104 PRO C CA 1
ATOM 8630 C C . PRO C 1 112 ? -12.500 50.006 9.449 1.00 66.76 104 PRO C C 1
ATOM 8631 O O . PRO C 1 112 ? -12.796 50.467 8.348 1.00 69.03 104 PRO C O 1
ATOM 8635 N N . PHE C 1 118 ? -2.361 41.368 9.438 1.00 70.48 110 PHE C N 1
ATOM 8636 C CA . PHE C 1 118 ? -0.981 41.485 9.898 1.00 64.08 110 PHE C CA 1
ATOM 8637 C C . PHE C 1 118 ? 0.021 41.227 8.776 1.00 64.28 110 PHE C C 1
ATOM 8638 O O . PHE C 1 118 ? -0.018 40.185 8.123 1.00 68.82 110 PHE C O 1
ATOM 8646 N N . GLY C 1 119 ? 0.924 42.179 8.565 1.00 54.72 111 GLY C N 1
ATOM 8647 C CA . GLY C 1 119 ? 1.934 42.038 7.533 1.00 47.35 111 GLY C CA 1
ATOM 8648 C C . GLY C 1 119 ? 2.987 43.115 7.660 1.00 47.77 111 GLY C C 1
ATOM 8649 O O . GLY C 1 119 ? 2.839 44.082 8.415 1.00 39.59 111 GLY C O 1
ATOM 8650 N N . TYR C 1 120 ? 4.065 42.929 6.904 1.00 38.93 112 TYR C N 1
ATOM 8651 C CA . TYR C 1 120 ? 5.149 43.897 6.887 1.00 35.89 112 TYR C CA 1
ATOM 8652 C C . TYR C 1 120 ? 4.791 45.091 6.013 1.00 38.47 112 TYR C C 1
ATOM 8653 O O . TYR C 1 120 ? 4.024 44.981 5.050 1.00 35.18 112 TYR C O 1
ATOM 8662 N N . ALA C 1 121 ? 5.369 46.242 6.353 1.00 28.95 113 ALA C N 1
ATOM 8663 C CA . ALA C 1 121 ? 5.208 47.437 5.542 1.00 37.52 113 ALA C CA 1
ATOM 8664 C C . ALA C 1 121 ? 6.434 48.320 5.717 1.00 34.38 113 ALA C C 1
ATOM 8665 O O . ALA C 1 121 ? 7.100 48.287 6.751 1.00 34.56 113 ALA C O 1
ATOM 8667 N N . GLU C 1 122 ? 6.728 49.109 4.691 1.00 33.05 114 GLU C N 1
ATOM 8668 C CA . GLU C 1 122 ? 7.803 50.098 4.746 1.00 37.39 114 GLU C CA 1
ATOM 8669 C C . GLU C 1 122 ? 7.154 51.466 4.924 1.00 33.26 114 GLU C C 1
ATOM 8670 O O . GLU C 1 122 ? 6.773 52.118 3.955 1.00 38.75 114 GLU C O 1
ATOM 8676 N N . VAL C 1 123 ? 7.016 51.909 6.172 1.00 33.97 115 VAL C N 1
ATOM 8677 C CA . VAL C 1 123 ? 6.383 53.199 6.419 1.00 34.20 115 VAL C CA 1
ATOM 8678 C C . VAL C 1 123 ? 7.355 54.314 6.067 1.00 35.32 115 VAL C C 1
ATOM 8679 O O . VAL C 1 123 ? 8.566 54.199 6.281 1.00 31.62 115 VAL C O 1
ATOM 8683 N N . ASP C 1 124 ? 6.820 55.391 5.494 1.00 32.23 116 ASP C N 1
ATOM 8684 C CA . ASP C 1 124 ? 7.606 56.572 5.177 1.00 31.28 116 ASP C CA 1
ATOM 8685 C C . ASP C 1 124 ? 7.615 57.502 6.382 1.00 32.15 116 ASP C C 1
ATOM 8686 O O . ASP C 1 124 ? 6.556 57.840 6.913 1.00 34.78 116 ASP C O 1
ATOM 8691 N N . ILE C 1 125 ? 8.807 57.900 6.815 1.00 31.60 117 ILE C N 1
ATOM 8692 C CA . ILE C 1 125 ? 8.950 58.892 7.875 1.00 31.43 117 ILE C CA 1
ATOM 8693 C C . ILE C 1 125 ? 8.706 60.270 7.273 1.00 36.42 117 ILE C C 1
ATOM 8694 O O . ILE C 1 125 ? 9.432 60.697 6.369 1.00 39.10 117 ILE C O 1
ATOM 8699 N N . VAL C 1 126 ? 7.692 60.974 7.771 1.00 36.59 118 VAL C N 1
ATOM 8700 C CA . VAL C 1 126 ? 7.381 62.305 7.266 1.00 38.16 118 VAL C CA 1
ATOM 8701 C C . VAL C 1 126 ? 7.719 63.414 8.256 1.00 38.59 118 VAL C C 1
ATOM 8702 O O . VAL C 1 126 ? 7.856 64.571 7.833 1.00 39.11 118 VAL C O 1
ATOM 8706 N N . LYS C 1 127 ? 7.875 63.109 9.543 1.00 36.87 119 LYS C N 1
ATOM 8707 C CA . LYS C 1 127 ? 8.271 64.125 10.518 1.00 39.12 119 LYS C CA 1
ATOM 8708 C C . LYS C 1 127 ? 8.965 63.431 11.677 1.00 35.37 119 LYS C C 1
ATOM 8709 O O . LYS C 1 127 ? 8.363 62.584 12.343 1.00 38.95 119 LYS C O 1
ATOM 8715 N N . ARG C 1 128 ? 10.225 63.779 11.916 1.00 37.16 120 ARG C N 1
ATOM 8716 C CA . ARG C 1 128 ? 11.021 63.124 12.951 1.00 36.83 120 ARG C CA 1
ATOM 8717 C C . ARG C 1 128 ? 10.731 63.788 14.291 1.00 39.86 120 ARG C C 1
ATOM 8718 O O . ARG C 1 128 ? 11.225 64.879 14.579 1.00 44.96 120 ARG C O 1
ATOM 8726 N N . ASP C 1 129 ? 9.930 63.128 15.117 1.00 39.01 121 ASP C N 1
ATOM 8727 C CA . ASP C 1 129 ? 9.696 63.580 16.477 1.00 32.89 121 ASP C CA 1
ATOM 8728 C C . ASP C 1 129 ? 10.719 62.922 17.404 1.00 34.40 121 ASP C C 1
ATOM 8729 O O . ASP C 1 129 ? 11.703 62.327 16.957 1.00 30.89 121 ASP C O 1
ATOM 8734 N N . GLN C 1 130 ? 10.493 63.012 18.715 1.00 33.19 122 GLN C N 1
ATOM 8735 C CA A GLN C 1 130 ? 11.428 62.387 19.639 0.63 34.63 122 GLN C CA 1
ATOM 8736 C CA B GLN C 1 130 ? 11.376 62.394 19.701 0.37 34.62 122 GLN C CA 1
ATOM 8737 C C . GLN C 1 130 ? 11.239 60.878 19.748 1.00 32.87 122 GLN C C 1
ATOM 8738 O O . GLN C 1 130 ? 12.127 60.200 20.276 1.00 28.98 122 GLN C O 1
ATOM 8749 N N . LEU C 1 131 ? 10.129 60.334 19.249 1.00 33.17 123 LEU C N 1
ATOM 8750 C CA . LEU C 1 131 ? 9.961 58.885 19.247 1.00 29.79 123 LEU C CA 1
ATOM 8751 C C . LEU C 1 131 ? 10.743 58.256 18.104 1.00 31.14 123 LEU C C 1
ATOM 8752 O O . LEU C 1 131 ? 11.544 57.338 18.316 1.00 28.17 123 LEU C O 1
ATOM 8757 N N . ILE C 1 132 ? 10.521 58.746 16.882 1.00 31.84 124 ILE C N 1
ATOM 8758 C CA . ILE C 1 132 ? 11.273 58.256 15.734 1.00 29.62 124 ILE C CA 1
ATOM 8759 C C . ILE C 1 132 ? 12.723 58.716 15.811 1.00 31.87 124 ILE C C 1
ATOM 8760 O O . ILE C 1 132 ? 13.646 57.949 15.509 1.00 29.99 124 ILE C O 1
ATOM 8765 N N . GLY C 1 133 ? 12.954 59.957 16.241 1.00 32.26 125 GLY C N 1
ATOM 8766 C CA . GLY C 1 133 ? 14.325 60.434 16.355 1.00 30.89 125 GLY C CA 1
ATOM 8767 C C . GLY C 1 133 ? 15.050 60.341 15.028 1.00 31.24 125 GLY C C 1
ATOM 8768 O O . GLY C 1 133 ? 14.491 60.640 13.967 1.00 29.79 125 GLY C O 1
ATOM 8769 N N . ASN C 1 134 ? 16.306 59.898 15.080 1.00 29.75 126 ASN C N 1
ATOM 8770 C CA . ASN C 1 134 ? 17.116 59.709 13.882 1.00 35.21 126 ASN C CA 1
ATOM 8771 C C . ASN C 1 134 ? 16.978 58.310 13.288 1.00 33.84 126 ASN C C 1
ATOM 8772 O O . ASN C 1 134 ? 17.706 57.978 12.346 1.00 35.04 126 ASN C O 1
ATOM 8777 N N . LEU C 1 135 ? 16.056 57.498 13.804 1.00 28.64 127 LEU C N 1
ATOM 8778 C CA . LEU C 1 135 ? 15.951 56.100 13.403 1.00 26.56 127 LEU C CA 1
ATOM 8779 C C . LEU C 1 135 ? 15.453 55.956 11.969 1.00 29.41 127 LEU C C 1
ATOM 8780 O O . LEU C 1 135 ? 14.636 56.744 11.488 1.00 27.74 127 LEU C O 1
ATOM 8785 N N . GLN C 1 136 ? 15.936 54.914 11.297 1.00 28.66 128 GLN C N 1
ATOM 8786 C CA . GLN C 1 136 ? 15.450 54.537 9.975 1.00 26.27 128 GLN C CA 1
ATOM 8787 C C . GLN C 1 136 ? 16.025 53.172 9.636 1.00 26.96 128 GLN C C 1
ATOM 8788 O O . GLN C 1 136 ? 17.018 52.739 10.223 1.00 25.25 128 GLN C O 1
ATOM 8794 N N . ASP C 1 137 ? 15.380 52.490 8.692 1.00 26.29 129 ASP C N 1
ATOM 8795 C CA . ASP C 1 137 ? 16.006 51.313 8.106 1.00 30.84 129 ASP C CA 1
ATOM 8796 C C . ASP C 1 137 ? 16.588 51.741 6.768 1.00 30.88 129 ASP C C 1
ATOM 8797 O O . ASP C 1 137 ? 17.695 52.288 6.732 1.00 32.43 129 ASP C O 1
ATOM 8802 N N . ARG C 1 138 ? 15.863 51.543 5.671 1.00 26.94 130 ARG C N 1
ATOM 8803 C CA . ARG C 1 138 ? 16.191 52.325 4.488 1.00 28.86 130 ARG C CA 1
ATOM 8804 C C . ARG C 1 138 ? 15.946 53.800 4.792 1.00 29.29 130 ARG C C 1
ATOM 8805 O O . ARG C 1 138 ? 15.185 54.156 5.696 1.00 28.41 130 ARG C O 1
ATOM 8813 N N . GLU C 1 139 ? 16.621 54.664 4.039 1.00 29.39 131 GLU C N 1
ATOM 8814 C CA . GLU C 1 139 ? 16.659 56.074 4.396 1.00 32.97 131 GLU C CA 1
ATOM 8815 C C . GLU C 1 139 ? 15.253 56.656 4.443 1.00 31.44 131 GLU C C 1
ATOM 8816 O O . GLU C 1 139 ? 14.489 56.543 3.479 1.00 34.27 131 GLU C O 1
ATOM 8822 N N . ASN C 1 140 ? 14.914 57.259 5.583 1.00 32.53 132 ASN C N 1
ATOM 8823 C CA . ASN C 1 140 ? 13.620 57.901 5.822 1.00 34.04 132 ASN C CA 1
ATOM 8824 C C . ASN C 1 140 ? 12.464 56.905 5.807 1.00 32.12 132 ASN C C 1
ATOM 8825 O O . ASN C 1 140 ? 11.312 57.285 5.568 1.00 30.34 132 ASN C O 1
ATOM 8830 N N . GLN C 1 141 ? 12.750 55.634 6.078 1.00 29.29 133 GLN C N 1
ATOM 8831 C CA . GLN C 1 141 ? 11.736 54.595 6.140 1.00 31.16 133 GLN C CA 1
ATOM 8832 C C . GLN C 1 141 ? 11.947 53.746 7.383 1.00 29.50 133 GLN C C 1
ATOM 8833 O O . GLN C 1 141 ? 13.012 53.770 8.001 1.00 28.56 133 GLN C O 1
ATOM 8839 N N . LEU C 1 142 ? 10.910 52.982 7.729 1.00 29.00 134 LEU C N 1
ATOM 8840 C CA . LEU C 1 142 ? 10.961 51.997 8.803 1.00 28.50 134 LEU C CA 1
ATOM 8841 C C . LEU C 1 142 ? 10.298 50.712 8.330 1.00 26.17 134 LEU C C 1
ATOM 8842 O O . LEU C 1 142 ? 9.196 50.746 7.775 1.00 27.52 134 LEU C O 1
ATOM 8847 N N . HIS C 1 143 ? 10.982 49.589 8.532 1.00 24.21 135 HIS C N 1
ATOM 8848 C CA . HIS C 1 143 ? 10.457 48.264 8.210 1.00 29.57 135 HIS C CA 1
ATOM 8849 C C . HIS C 1 143 ? 9.692 47.756 9.429 1.00 29.49 135 HIS C C 1
ATOM 8850 O O . HIS C 1 143 ? 10.301 47.429 10.453 1.00 28.26 135 HIS C O 1
ATOM 8857 N N . VAL C 1 144 ? 8.359 47.701 9.334 1.00 25.25 136 VAL C N 1
ATOM 8858 C CA . VAL C 1 144 ? 7.533 47.485 10.516 1.00 29.21 136 VAL C CA 1
ATOM 8859 C C . VAL C 1 144 ? 6.544 46.351 10.293 1.00 29.99 136 VAL C C 1
ATOM 8860 O O . VAL C 1 144 ? 6.255 45.943 9.164 1.00 30.15 136 VAL C O 1
ATOM 8864 N N . TRP C 1 145 ? 6.015 45.861 11.412 1.00 31.97 137 TRP C N 1
ATOM 8865 C CA . TRP C 1 145 ? 4.984 44.830 11.451 1.00 34.95 137 TRP C CA 1
ATOM 8866 C C . TRP C 1 145 ? 3.662 45.538 11.711 1.00 38.30 137 TRP C C 1
ATOM 8867 O O . TRP C 1 145 ? 3.405 46.001 12.829 1.00 33.88 137 TRP C O 1
ATOM 8878 N N . MET C 1 146 ? 2.838 45.626 10.675 1.00 40.93 138 MET C N 1
ATOM 8879 C CA . MET C 1 146 ? 1.673 46.494 10.652 1.00 48.85 138 MET C CA 1
ATOM 8880 C C . MET C 1 146 ? 0.422 45.726 11.050 1.00 57.13 138 MET C C 1
ATOM 8881 O O . MET C 1 146 ? 0.337 44.506 10.891 1.00 56.62 138 MET C O 1
ATOM 8886 N N . SER C 1 147 ? -0.551 46.460 11.575 1.00 81.30 139 SER C N 1
ATOM 8887 C CA . SER C 1 147 ? -1.861 45.925 11.926 1.00 86.07 139 SER C CA 1
ATOM 8888 C C . SER C 1 147 ? -2.874 46.550 10.972 1.00 89.00 139 SER C C 1
ATOM 8889 O O . SER C 1 147 ? -3.403 47.633 11.228 1.00 90.56 139 SER C O 1
ATOM 8892 N N . HIS C 1 148 ? -3.133 45.864 9.860 1.00 78.05 140 HIS C N 1
ATOM 8893 C CA . HIS C 1 148 ? -4.129 46.322 8.903 1.00 77.47 140 HIS C CA 1
ATOM 8894 C C . HIS C 1 148 ? -5.524 46.048 9.449 1.00 80.39 140 HIS C C 1
ATOM 8895 O O . HIS C 1 148 ? -5.805 44.947 9.933 1.00 85.74 140 HIS C O 1
ATOM 8902 N N . GLY C 1 149 ? -6.393 47.052 9.378 1.00 74.47 141 GLY C N 1
ATOM 8903 C CA . GLY C 1 149 ? -7.731 46.931 9.923 1.00 73.06 141 GLY C CA 1
ATOM 8904 C C . GLY C 1 149 ? -8.350 48.276 10.237 1.00 63.89 141 GLY C C 1
ATOM 8905 O O . GLY C 1 149 ? -8.746 49.006 9.324 1.00 68.54 141 GLY C O 1
ATOM 8906 N N . ASP C 1 150 ? -8.438 48.616 11.521 1.00 60.56 142 ASP C N 1
ATOM 8907 C CA . ASP C 1 150 ? -8.970 49.909 11.931 1.00 58.88 142 ASP C CA 1
ATOM 8908 C C . ASP C 1 150 ? -7.898 50.980 11.785 1.00 57.27 142 ASP C C 1
ATOM 8909 O O . ASP C 1 150 ? -6.775 50.819 12.274 1.00 58.96 142 ASP C O 1
ATOM 8914 N N . LYS C 1 151 ? -8.245 52.073 11.113 1.00 53.19 143 LYS C N 1
ATOM 8915 C CA . LYS C 1 151 ? -7.315 53.161 10.853 1.00 56.75 143 LYS C CA 1
ATOM 8916 C C . LYS C 1 151 ? -7.811 54.445 11.504 1.00 52.35 143 LYS C C 1
ATOM 8917 O O . LYS C 1 151 ? -9.017 54.665 11.640 1.00 52.91 143 LYS C O 1
ATOM 8919 N N . VAL C 1 152 ? -6.868 55.294 11.903 1.00 49.65 144 VAL C N 1
ATOM 8920 C CA . VAL C 1 152 ? -7.199 56.626 12.402 1.00 50.15 144 VAL C CA 1
ATOM 8921 C C . VAL C 1 152 ? -7.476 57.512 11.193 1.00 52.93 144 VAL C C 1
ATOM 8922 O O . VAL C 1 152 ? -6.564 57.840 10.429 1.00 54.86 144 VAL C O 1
ATOM 8926 N N . SER C 1 153 ? -8.740 57.884 11.004 1.00 50.89 145 SER C N 1
ATOM 8927 C CA . SER C 1 153 ? -9.110 58.706 9.863 1.00 51.53 145 SER C CA 1
ATOM 8928 C C . SER C 1 153 ? -8.906 60.189 10.123 1.00 60.97 145 SER C C 1
ATOM 8929 O O . SER C 1 153 ? -8.773 60.959 9.166 1.00 61.57 145 SER C O 1
ATOM 8932 N N . GLN C 1 154 ? -8.877 60.603 11.388 1.00 61.28 146 GLN C N 1
ATOM 8933 C CA . GLN C 1 154 ? -8.705 62.006 11.743 1.00 58.46 146 GLN C CA 1
ATOM 8934 C C . GLN C 1 154 ? -7.955 62.064 13.062 1.00 59.82 146 GLN C C 1
ATOM 8935 O O . GLN C 1 154 ? -8.460 61.584 14.080 1.00 57.11 146 GLN C O 1
ATOM 8941 N N . ILE C 1 155 ? -6.753 62.633 13.041 1.00 52.36 147 ILE C N 1
ATOM 8942 C CA . ILE C 1 155 ? -5.929 62.718 14.244 1.00 50.37 147 ILE C CA 1
ATOM 8943 C C . ILE C 1 155 ? -6.472 63.837 15.125 1.00 49.25 147 ILE C C 1
ATOM 8944 O O . ILE C 1 155 ? -7.046 64.807 14.607 1.00 45.06 147 ILE C O 1
ATOM 8949 N N . PRO C 1 156 ? -6.340 63.743 16.447 1.00 46.33 148 PRO C N 1
ATOM 8950 C CA . PRO C 1 156 ? -6.801 64.841 17.305 1.00 46.98 148 PRO C CA 1
ATOM 8951 C C . PRO C 1 156 ? -5.986 66.095 17.041 1.00 46.86 148 PRO C C 1
ATOM 8952 O O . PRO C 1 156 ? -4.839 66.029 16.594 1.00 45.90 148 PRO C O 1
ATOM 8956 N N . GLU C 1 157 ? -6.589 67.250 17.316 1.00 44.15 149 GLU C N 1
ATOM 8957 C CA . GLU C 1 157 ? -5.874 68.499 17.092 1.00 47.75 149 GLU C CA 1
ATOM 8958 C C . GLU C 1 157 ? -4.659 68.576 18.009 1.00 48.48 149 GLU C C 1
ATOM 8959 O O . GLU C 1 157 ? -4.651 68.032 19.117 1.00 46.43 149 GLU C O 1
ATOM 8965 N N . GLY C 1 158 ? -3.611 69.241 17.521 1.00 46.54 150 GLY C N 1
ATOM 8966 C CA . GLY C 1 158 ? -2.332 69.262 18.194 1.00 44.70 150 GLY C CA 1
ATOM 8967 C C . GLY C 1 158 ? -1.396 68.136 17.810 1.00 44.80 150 GLY C C 1
ATOM 8968 O O . GLY C 1 158 ? -0.209 68.189 18.162 1.00 42.95 150 GLY C O 1
ATOM 8969 N N . PHE C 1 159 ? -1.887 67.125 17.101 1.00 41.24 151 PHE C N 1
ATOM 8970 C CA . PHE C 1 159 ? -1.058 66.024 16.639 1.00 44.50 151 PHE C CA 1
ATOM 8971 C C . PHE C 1 159 ? -0.522 66.309 15.243 1.00 43.90 151 PHE C C 1
ATOM 8972 O O . PHE C 1 159 ? -1.138 67.024 14.449 1.00 39.08 151 PHE C O 1
ATOM 8980 N N . THR C 1 160 ? 0.635 65.728 14.951 1.00 37.03 152 THR C N 1
ATOM 8981 C CA . THR C 1 160 ? 1.208 65.735 13.616 1.00 39.53 152 THR C CA 1
ATOM 8982 C C . THR C 1 160 ? 1.412 64.296 13.173 1.00 38.36 152 THR C C 1
ATOM 8983 O O . THR C 1 160 ? 1.868 63.457 13.957 1.00 36.28 152 THR C O 1
ATOM 8987 N N . ILE C 1 161 ? 1.040 64.005 11.929 1.00 33.93 153 ILE C N 1
ATOM 8988 C CA . ILE C 1 161 ? 1.371 62.714 11.339 1.00 39.20 153 ILE C CA 1
ATOM 8989 C C . ILE C 1 161 ? 2.882 62.652 11.161 1.00 36.41 153 ILE C C 1
ATOM 8990 O O . ILE C 1 161 ? 3.478 63.526 10.521 1.00 39.97 153 ILE C O 1
ATOM 8995 N N . THR C 1 162 ? 3.511 61.631 11.740 1.00 32.22 154 THR C N 1
ATOM 8996 C CA . THR C 1 162 ? 4.957 61.498 11.666 1.00 32.66 154 THR C CA 1
ATOM 8997 C C . THR C 1 162 ? 5.411 60.409 10.709 1.00 35.77 154 THR C C 1
ATOM 8998 O O . THR C 1 162 ? 6.572 60.429 10.285 1.00 31.17 154 THR C O 1
ATOM 9002 N N . ALA C 1 163 ? 4.532 59.476 10.353 1.00 33.32 155 ALA C N 1
ATOM 9003 C CA . ALA C 1 163 ? 4.884 58.409 9.429 1.00 34.06 155 ALA C CA 1
ATOM 9004 C C . ALA C 1 163 ? 3.626 57.944 8.712 1.00 33.60 155 ALA C C 1
ATOM 9005 O O . ALA C 1 163 ? 2.517 58.065 9.239 1.00 33.50 155 ALA C O 1
ATOM 9007 N N . SER C 1 164 ? 3.807 57.405 7.506 1.00 34.51 156 SER C N 1
ATOM 9008 C CA . SER C 1 164 ? 2.669 57.007 6.689 1.00 36.64 156 SER C CA 1
ATOM 9009 C C . SER C 1 164 ? 3.095 55.971 5.658 1.00 38.82 156 SER C C 1
ATOM 9010 O O . SER C 1 164 ? 4.280 55.817 5.351 1.00 40.36 156 SER C O 1
ATOM 9013 N N . THR C 1 165 ? 2.099 55.264 5.123 1.00 41.71 157 THR C N 1
ATOM 9014 C CA . THR C 1 165 ? 2.254 54.439 3.930 1.00 45.17 157 THR C CA 1
ATOM 9015 C C . THR C 1 165 ? 1.214 54.893 2.916 1.00 46.58 157 THR C C 1
ATOM 9016 O O . THR C 1 165 ? 0.299 55.648 3.274 1.00 45.69 157 THR C O 1
ATOM 9020 N N . PRO C 1 166 ? 1.313 54.479 1.647 1.00 54.83 158 PRO C N 1
ATOM 9021 C CA . PRO C 1 166 ? 0.233 54.814 0.702 1.00 51.14 158 PRO C CA 1
ATOM 9022 C C . PRO C 1 166 ? -1.128 54.314 1.153 1.00 49.32 158 PRO C C 1
ATOM 9023 O O . PRO C 1 166 ? -2.129 55.024 1.002 1.00 51.91 158 PRO C O 1
ATOM 9027 N N . SER C 1 167 ? -1.186 53.115 1.733 1.00 51.72 159 SER C N 1
ATOM 9028 C CA . SER C 1 167 ? -2.443 52.511 2.151 1.00 51.00 159 SER C CA 1
ATOM 9029 C C . SER C 1 167 ? -2.852 52.882 3.569 1.00 53.27 159 SER C C 1
ATOM 9030 O O . SER C 1 167 ? -4.018 52.691 3.932 1.00 54.90 159 SER C O 1
ATOM 9033 N N . CYS C 1 168 ? -1.933 53.393 4.381 1.00 47.02 160 CYS C N 1
ATOM 9034 C CA . CYS C 1 168 ? -2.220 53.754 5.770 1.00 46.51 160 CYS C CA 1
ATOM 9035 C C . CYS C 1 168 ? -1.691 55.162 5.999 1.00 46.33 160 CYS C C 1
ATOM 9036 O O . CYS C 1 168 ? -0.580 55.345 6.517 1.00 42.13 160 CYS C O 1
ATOM 9039 N N . PRO C 1 169 ? -2.465 56.185 5.619 1.00 44.87 161 PRO C N 1
ATOM 9040 C CA . PRO C 1 169 ? -1.961 57.565 5.714 1.00 42.92 161 PRO C CA 1
ATOM 9041 C C . PRO C 1 169 ? -1.566 57.975 7.120 1.00 44.32 161 PRO C C 1
ATOM 9042 O O . PRO C 1 169 ? -0.740 58.882 7.273 1.00 43.00 161 PRO C O 1
ATOM 9046 N N . VAL C 1 170 ? -2.114 57.332 8.152 1.00 45.90 162 VAL C N 1
ATOM 9047 C CA . VAL C 1 170 ? -1.771 57.667 9.530 1.00 41.82 162 VAL C CA 1
ATOM 9048 C C . VAL C 1 170 ? -1.096 56.466 10.180 1.00 41.52 162 VAL C C 1
ATOM 9049 O O . VAL C 1 170 ? -1.742 55.678 10.881 1.00 40.08 162 VAL C O 1
ATOM 9053 N N . ALA C 1 171 ? 0.209 56.317 9.953 1.00 35.66 163 ALA C N 1
ATOM 9054 C CA . ALA C 1 171 ? 0.942 55.186 10.505 1.00 35.52 163 ALA C CA 1
ATOM 9055 C C . ALA C 1 171 ? 1.602 55.498 11.839 1.00 35.08 163 ALA C C 1
ATOM 9056 O O . ALA C 1 171 ? 1.882 54.569 12.608 1.00 30.48 163 ALA C O 1
ATOM 9058 N N . ALA C 1 172 ? 1.858 56.773 12.128 1.00 34.09 164 ALA C N 1
ATOM 9059 C CA . ALA C 1 172 ? 2.427 57.191 13.401 1.00 31.96 164 ALA C CA 1
ATOM 9060 C C . ALA C 1 172 ? 2.137 58.674 13.587 1.00 33.67 164 ALA C C 1
ATOM 9061 O O . ALA C 1 172 ? 2.146 59.434 12.617 1.00 31.75 164 ALA C O 1
ATOM 9063 N N . VAL C 1 173 ? 1.864 59.078 14.830 1.00 33.36 165 VAL C N 1
ATOM 9064 C CA . VAL C 1 173 ? 1.538 60.464 15.147 1.00 34.19 165 VAL C CA 1
ATOM 9065 C C . VAL C 1 173 ? 2.193 60.843 16.466 1.00 34.17 165 VAL C C 1
ATOM 9066 O O . VAL C 1 173 ? 2.681 59.996 17.217 1.00 32.38 165 VAL C O 1
ATOM 9070 N N . SER C 1 174 ? 2.191 62.144 16.743 1.00 34.96 166 SER C N 1
ATOM 9071 C CA . SER C 1 174 ? 2.559 62.627 18.063 1.00 35.56 166 SER C CA 1
ATOM 9072 C C . SER C 1 174 ? 2.022 64.035 18.254 1.00 37.29 166 SER C C 1
ATOM 9073 O O . SER C 1 174 ? 1.956 64.823 17.305 1.00 39.76 166 SER C O 1
ATOM 9076 N N . ASP C 1 175 ? 1.611 64.318 19.478 1.00 40.33 167 ASP C N 1
ATOM 9077 C CA . ASP C 1 175 ? 1.411 65.672 19.978 1.00 37.79 167 ASP C CA 1
ATOM 9078 C C . ASP C 1 175 ? 2.531 65.873 20.993 1.00 39.70 167 ASP C C 1
ATOM 9079 O O . ASP C 1 175 ? 2.451 65.378 22.120 1.00 42.84 167 ASP C O 1
ATOM 9084 N N . GLU C 1 176 ? 3.585 66.575 20.586 1.00 41.22 168 GLU C N 1
ATOM 9085 C CA . GLU C 1 176 ? 4.753 66.717 21.444 1.00 40.13 168 GLU C CA 1
ATOM 9086 C C . GLU C 1 176 ? 4.591 67.806 22.495 1.00 43.49 168 GLU C C 1
ATOM 9087 O O . GLU C 1 176 ? 5.468 67.947 23.356 1.00 43.97 168 GLU C O 1
ATOM 9093 N N . THR C 1 177 ? 3.491 68.562 22.465 1.00 42.21 169 THR C N 1
ATOM 9094 C CA . THR C 1 177 ? 3.189 69.462 23.574 1.00 44.23 169 THR C CA 1
ATOM 9095 C C . THR C 1 177 ? 2.631 68.686 24.762 1.00 48.29 169 THR C C 1
ATOM 9096 O O . THR C 1 177 ? 3.094 68.851 25.896 1.00 43.91 169 THR C O 1
ATOM 9100 N N . ARG C 1 178 ? 1.628 67.836 24.516 1.00 46.54 170 ARG C N 1
ATOM 9101 C CA . ARG C 1 178 ? 1.101 66.945 25.542 1.00 41.78 170 ARG C CA 1
ATOM 9102 C C . ARG C 1 178 ? 1.914 65.668 25.672 1.00 43.26 170 ARG C C 1
ATOM 9103 O O . ARG C 1 178 ? 1.678 64.896 26.609 1.00 40.99 170 ARG C O 1
ATOM 9111 N N . ARG C 1 179 ? 2.862 65.441 24.761 1.00 43.32 171 ARG C N 1
ATOM 9112 C CA . ARG C 1 179 ? 3.721 64.258 24.773 1.00 38.21 171 ARG C CA 1
ATOM 9113 C C . ARG C 1 179 ? 2.891 62.976 24.668 1.00 37.79 171 ARG C C 1
ATOM 9114 O O . ARG C 1 179 ? 3.100 62.005 25.397 1.00 36.17 171 ARG C O 1
ATOM 9122 N N . PHE C 1 180 ? 1.938 62.984 23.737 1.00 39.55 172 PHE C N 1
ATOM 9123 C CA . PHE C 1 180 ? 1.173 61.796 23.370 1.00 36.83 172 PHE C CA 1
ATOM 9124 C C . PHE C 1 180 ? 1.709 61.256 22.051 1.00 39.74 172 PHE C C 1
ATOM 9125 O O . PHE C 1 180 ? 1.849 62.007 21.078 1.00 36.33 172 PHE C O 1
ATOM 9133 N N . TYR C 1 181 ? 2.011 59.960 22.019 1.00 32.81 173 TYR C N 1
ATOM 9134 C CA . TYR C 1 181 ? 2.619 59.337 20.854 1.00 33.04 173 TYR C CA 1
ATOM 9135 C C . TYR C 1 181 ? 1.805 58.122 20.434 1.00 30.69 173 TYR C C 1
ATOM 9136 O O . TYR C 1 181 ? 1.132 57.493 21.252 1.00 33.56 173 TYR C O 1
ATOM 9145 N N . GLY C 1 182 ? 1.864 57.799 19.146 1.00 33.63 174 GLY C N 1
ATOM 9146 C CA . GLY C 1 182 ? 1.093 56.676 18.649 1.00 29.52 174 GLY C CA 1
ATOM 9147 C C . GLY C 1 182 ? 1.654 56.053 17.391 1.00 31.50 174 GLY C C 1
ATOM 9148 O O . GLY C 1 182 ? 2.168 56.759 16.518 1.00 31.59 174 GLY C O 1
ATOM 9149 N N . VAL C 1 183 ? 1.560 54.729 17.287 1.00 28.86 175 VAL C N 1
ATOM 9150 C CA . VAL C 1 183 ? 1.985 53.996 16.103 1.00 27.70 175 VAL C CA 1
ATOM 9151 C C . VAL C 1 183 ? 0.903 52.991 15.735 1.00 31.30 175 VAL C C 1
ATOM 9152 O O . VAL C 1 183 ? 0.236 52.429 16.612 1.00 30.14 175 VAL C O 1
ATOM 9156 N N . GLN C 1 184 ? 0.709 52.797 14.433 1.00 31.15 176 GLN C N 1
ATOM 9157 C CA . GLN C 1 184 ? -0.203 51.794 13.903 1.00 32.77 176 GLN C CA 1
ATOM 9158 C C . GLN C 1 184 ? 0.480 50.442 13.722 1.00 33.70 176 GLN C C 1
ATOM 9159 O O . GLN C 1 184 ? -0.157 49.488 13.267 1.00 45.79 176 GLN C O 1
ATOM 9165 N N . PHE C 1 185 ? 1.753 50.339 14.074 1.00 32.97 177 PHE C N 1
ATOM 9166 C CA . PHE C 1 185 ? 2.517 49.103 13.980 1.00 31.80 177 PHE C CA 1
ATOM 9167 C C . PHE C 1 185 ? 2.973 48.684 15.376 1.00 32.27 177 PHE C C 1
ATOM 9168 O O . PHE C 1 185 ? 2.771 49.399 16.362 1.00 31.98 177 PHE C O 1
ATOM 9176 N N . HIS C 1 186 ? 3.604 47.512 15.454 1.00 27.77 178 HIS C N 1
ATOM 9177 C CA . HIS C 1 186 ? 3.963 46.906 16.733 1.00 27.74 178 HIS C CA 1
ATOM 9178 C C . HIS C 1 186 ? 5.465 46.987 16.967 1.00 25.85 178 HIS C C 1
ATOM 9179 O O . HIS C 1 186 ? 6.220 46.146 16.450 1.00 25.67 178 HIS C O 1
ATOM 9186 N N . PRO C 1 187 ? 5.951 47.961 17.746 1.00 25.95 179 PRO C N 1
ATOM 9187 C CA . PRO C 1 187 ? 7.393 48.028 18.030 1.00 23.54 179 PRO C CA 1
ATOM 9188 C C . PRO C 1 187 ? 7.877 46.950 18.989 1.00 27.06 179 PRO C C 1
ATOM 9189 O O . PRO C 1 187 ? 9.093 46.741 19.091 1.00 23.42 179 PRO C O 1
ATOM 9193 N N . GLU C 1 188 ? 6.975 46.246 19.675 1.00 27.10 180 GLU C N 1
ATOM 9194 C CA . GLU C 1 188 ? 7.391 45.248 20.652 1.00 29.39 180 GLU C CA 1
ATOM 9195 C C . GLU C 1 188 ? 7.774 43.901 20.032 1.00 29.03 180 GLU C C 1
ATOM 9196 O O . GLU C 1 188 ? 8.334 43.056 20.739 1.00 28.06 180 GLU C O 1
ATOM 9202 N N . VAL C 1 189 ? 7.512 43.672 18.743 1.00 27.31 181 VAL C N 1
ATOM 9203 C CA . VAL C 1 189 ? 7.779 42.371 18.129 1.00 26.53 181 VAL C CA 1
ATOM 9204 C C . VAL C 1 189 ? 9.091 42.422 17.356 1.00 30.39 181 VAL C C 1
ATOM 9205 O O . VAL C 1 189 ? 9.536 43.477 16.891 1.00 26.71 181 VAL C O 1
ATOM 9209 N N . THR C 1 190 ? 9.709 41.245 17.183 1.00 28.62 182 THR C N 1
ATOM 9210 C CA . THR C 1 190 ? 10.925 41.174 16.382 1.00 34.61 182 THR C CA 1
ATOM 9211 C C . THR C 1 190 ? 10.669 41.501 14.915 1.00 28.66 182 THR C C 1
ATOM 9212 O O . THR C 1 190 ? 11.620 41.781 14.181 1.00 29.53 182 THR C O 1
ATOM 9216 N N . HIS C 1 191 ? 9.412 41.482 14.472 1.00 30.39 183 HIS C N 1
ATOM 9217 C CA . HIS C 1 191 ? 9.131 41.759 13.067 1.00 30.72 183 HIS C CA 1
ATOM 9218 C C . HIS C 1 191 ? 9.354 43.226 12.707 1.00 30.25 183 HIS C C 1
ATOM 9219 O O . HIS C 1 191 ? 9.476 43.545 11.518 1.00 34.19 183 HIS C O 1
ATOM 9226 N N . THR C 1 192 ? 9.406 44.121 13.695 1.00 25.33 184 THR C N 1
ATOM 9227 C CA . THR C 1 192 ? 9.674 45.540 13.475 1.00 26.95 184 THR C CA 1
ATOM 9228 C C . THR C 1 192 ? 11.154 45.781 13.754 1.00 29.44 184 THR C C 1
ATOM 9229 O O . THR C 1 192 ? 11.594 45.691 14.905 1.00 26.32 184 THR C O 1
ATOM 9233 N N . ALA C 1 193 ? 11.918 46.089 12.699 1.00 28.15 185 ALA C N 1
ATOM 9234 C CA . ALA C 1 193 ? 13.378 46.074 12.801 1.00 27.64 185 ALA C CA 1
ATOM 9235 C C . ALA C 1 193 ? 13.890 47.062 13.844 1.00 27.79 185 ALA C C 1
ATOM 9236 O O . ALA C 1 193 ? 14.840 46.761 14.575 1.00 30.49 185 ALA C O 1
ATOM 9238 N N . LYS C 1 194 ? 13.286 48.246 13.926 1.00 24.57 186 LYS C N 1
ATOM 9239 C CA . LYS C 1 194 ? 13.711 49.263 14.881 1.00 24.19 186 LYS C CA 1
ATOM 9240 C C . LYS C 1 194 ? 12.800 49.337 16.107 1.00 27.32 186 LYS C C 1
ATOM 9241 O O . LYS C 1 194 ? 12.731 50.383 16.762 1.00 24.86 186 LYS C O 1
ATOM 9247 N N . GLY C 1 195 ? 12.126 48.241 16.445 1.00 24.14 187 GLY C N 1
ATOM 9248 C CA . GLY C 1 195 ? 11.165 48.290 17.535 1.00 23.12 187 GLY C CA 1
ATOM 9249 C C . GLY C 1 195 ? 11.804 48.558 18.883 1.00 23.75 187 GLY C C 1
ATOM 9250 O O . GLY C 1 195 ? 11.296 49.356 19.675 1.00 24.98 187 GLY C O 1
ATOM 9251 N N . GLU C 1 196 ? 12.918 47.885 19.173 1.00 25.80 188 GLU C N 1
ATOM 9252 C CA . GLU C 1 196 ? 13.609 48.129 20.439 1.00 29.58 188 GLU C CA 1
ATOM 9253 C C . GLU C 1 196 ? 14.036 49.584 20.548 1.00 25.99 188 GLU C C 1
ATOM 9254 O O . GLU C 1 196 ? 13.860 50.222 21.595 1.00 22.71 188 GLU C O 1
ATOM 9260 N N . GLU C 1 197 ? 14.611 50.120 19.469 1.00 24.27 189 GLU C N 1
ATOM 9261 C CA . GLU C 1 197 ? 15.117 51.487 19.487 1.00 25.25 189 GLU C CA 1
ATOM 9262 C C . GLU C 1 197 ? 13.987 52.492 19.652 1.00 27.06 189 GLU C C 1
ATOM 9263 O O . GLU C 1 197 ? 14.160 53.532 20.304 1.00 26.42 189 GLU C O 1
ATOM 9269 N N . LEU C 1 198 ? 12.826 52.211 19.053 1.00 24.87 190 LEU C N 1
ATOM 9270 C CA . LEU C 1 198 ? 11.686 53.107 19.216 1.00 24.84 190 LEU C CA 1
ATOM 9271 C C . LEU C 1 198 ? 11.218 53.126 20.665 1.00 25.66 190 LEU C C 1
ATOM 9272 O O . LEU C 1 198 ? 10.985 54.197 21.237 1.00 23.87 190 LEU C O 1
ATOM 9277 N N . LEU C 1 199 ? 11.071 51.945 21.273 1.00 25.60 191 LEU C N 1
ATOM 9278 C CA . LEU C 1 199 ? 10.663 51.885 22.672 1.00 26.32 191 LEU C CA 1
ATOM 9279 C C . LEU C 1 199 ? 11.717 52.491 23.577 1.00 26.20 191 LEU C C 1
ATOM 9280 O O . LEU C 1 199 ? 11.387 53.076 24.612 1.00 24.90 191 LEU C O 1
ATOM 9285 N N . SER C 1 200 ? 12.989 52.362 23.204 1.00 26.70 192 SER C N 1
ATOM 9286 C CA . SER C 1 200 ? 14.049 52.985 23.981 1.00 29.27 192 SER C CA 1
ATOM 9287 C C . SER C 1 200 ? 13.937 54.503 23.941 1.00 25.96 192 SER C C 1
ATOM 9288 O O . SER C 1 200 ? 14.096 55.168 24.971 1.00 26.90 192 SER C O 1
ATOM 9291 N N . ASN C 1 201 ? 13.653 55.073 22.766 1.00 26.69 193 ASN C N 1
ATOM 9292 C CA . ASN C 1 201 ? 13.459 56.518 22.695 1.00 29.17 193 ASN C CA 1
ATOM 9293 C C . ASN C 1 201 ? 12.283 56.949 23.557 1.00 25.86 193 ASN C C 1
ATOM 9294 O O . ASN C 1 201 ? 12.318 58.020 24.173 1.00 28.38 193 ASN C O 1
ATOM 9299 N N . PHE C 1 202 ? 11.238 56.122 23.632 1.00 26.85 194 PHE C N 1
ATOM 9300 C CA . PHE C 1 202 ? 10.085 56.513 24.435 1.00 27.95 194 PHE C CA 1
ATOM 9301 C C . PHE C 1 202 ? 10.419 56.507 25.922 1.00 29.25 194 PHE C C 1
ATOM 9302 O O . PHE C 1 202 ? 10.128 57.475 26.629 1.00 28.86 194 PHE C O 1
ATOM 9310 N N . VAL C 1 203 ? 11.042 55.436 26.417 1.00 26.87 195 VAL C N 1
ATOM 9311 C CA . VAL C 1 203 ? 11.214 55.355 27.867 1.00 27.63 195 VAL C CA 1
ATOM 9312 C C . VAL C 1 203 ? 12.363 56.238 28.342 1.00 27.55 195 VAL C C 1
ATOM 9313 O O . VAL C 1 203 ? 12.321 56.761 29.463 1.00 27.42 195 VAL C O 1
ATOM 9317 N N . HIS C 1 204 ? 13.390 56.435 27.514 1.00 27.47 196 HIS C N 1
ATOM 9318 C CA . HIS C 1 204 ? 14.563 57.220 27.920 1.00 30.60 196 HIS C CA 1
ATOM 9319 C C . HIS C 1 204 ? 14.410 58.681 27.508 1.00 31.24 196 HIS C C 1
ATOM 9320 O O . HIS C 1 204 ? 14.279 59.564 28.360 1.00 32.42 196 HIS C O 1
ATOM 9327 N N . LYS C 1 205 ? 14.421 58.944 26.200 1.00 29.41 197 LYS C N 1
ATOM 9328 C CA . LYS C 1 205 ? 14.377 60.322 25.720 1.00 32.22 197 LYS C CA 1
ATOM 9329 C C . LYS C 1 205 ? 13.070 61.006 26.114 1.00 32.57 197 LYS C C 1
ATOM 9330 O O . LYS C 1 205 ? 13.078 62.114 26.662 1.00 34.04 197 LYS C O 1
ATOM 9336 N N . ILE C 1 206 ? 11.937 60.347 25.871 1.00 26.90 198 ILE C N 1
ATOM 9337 C CA . ILE C 1 206 ? 10.637 60.992 26.047 1.00 32.21 198 ILE C CA 1
ATOM 9338 C C . ILE C 1 206 ? 10.211 60.990 27.514 1.00 33.68 198 ILE C C 1
ATOM 9339 O O . ILE C 1 206 ? 9.778 62.018 28.047 1.00 31.39 198 ILE C O 1
ATOM 9344 N N . CYS C 1 207 ? 10.315 59.843 28.192 1.00 30.71 199 CYS C N 1
ATOM 9345 C CA . CYS C 1 207 ? 9.866 59.755 29.581 1.00 30.68 199 CYS C CA 1
ATOM 9346 C C . CYS C 1 207 ? 10.958 60.061 30.600 1.00 29.97 199 CYS C C 1
ATOM 9347 O O . CYS C 1 207 ? 10.650 60.183 31.792 1.00 35.83 199 CYS C O 1
ATOM 9350 N N . GLY C 1 208 ? 12.212 60.193 30.176 1.00 28.60 200 GLY C N 1
ATOM 9351 C CA . GLY C 1 208 ? 13.274 60.593 31.080 1.00 30.30 200 GLY C CA 1
ATOM 9352 C C . GLY C 1 208 ? 13.762 59.519 32.023 1.00 33.72 200 GLY C C 1
ATOM 9353 O O . GLY C 1 208 ? 14.393 59.841 33.033 1.00 33.19 200 GLY C O 1
ATOM 9354 N N . CYS C 1 209 ? 13.506 58.247 31.725 1.00 30.34 201 CYS C N 1
ATOM 9355 C CA . CYS C 1 209 ? 13.887 57.183 32.639 1.00 28.73 201 CYS C CA 1
ATOM 9356 C C . CYS C 1 209 ? 15.354 56.809 32.457 1.00 29.68 201 CYS C C 1
ATOM 9357 O O . CYS C 1 209 ? 15.912 56.905 31.363 1.00 26.64 201 CYS C O 1
ATOM 9360 N N . GLY C 1 210 ? 15.976 56.371 33.547 1.00 31.18 202 GLY C N 1
ATOM 9361 C CA . GLY C 1 210 ? 17.353 55.921 33.522 1.00 29.94 202 GLY C CA 1
ATOM 9362 C C . GLY C 1 210 ? 17.481 54.474 33.094 1.00 30.32 202 GLY C C 1
ATOM 9363 O O . GLY C 1 210 ? 16.626 53.919 32.398 1.00 32.58 202 GLY C O 1
ATOM 9364 N N . GLY C 1 211 ? 18.584 53.859 33.516 1.00 27.73 203 GLY C N 1
ATOM 9365 C CA . GLY C 1 211 ? 18.856 52.481 33.169 1.00 27.44 203 GLY C CA 1
ATOM 9366 C C . GLY C 1 211 ? 19.332 51.632 34.332 1.00 26.76 203 GLY C C 1
ATOM 9367 O O . GLY C 1 211 ? 20.240 50.809 34.178 1.00 23.60 203 GLY C O 1
ATOM 9368 N N . LEU C 1 212 ? 18.727 51.811 35.501 1.00 23.82 204 LEU C N 1
ATOM 9369 C CA . LEU C 1 212 ? 19.187 51.099 36.686 1.00 24.33 204 LEU C CA 1
ATOM 9370 C C . LEU C 1 212 ? 18.618 49.689 36.815 1.00 24.45 204 LEU C C 1
ATOM 9371 O O . LEU C 1 212 ? 19.093 48.927 37.664 1.00 24.63 204 LEU C O 1
ATOM 9376 N N . TRP C 1 213 ? 17.620 49.313 36.020 1.00 21.47 205 TRP C N 1
ATOM 9377 C CA . TRP C 1 213 ? 17.027 47.978 36.148 1.00 21.13 205 TRP C CA 1
ATOM 9378 C C . TRP C 1 213 ? 17.883 46.986 35.362 1.00 23.59 205 TRP C C 1
ATOM 9379 O O . TRP C 1 213 ? 17.580 46.595 34.231 1.00 22.42 205 TRP C O 1
ATOM 9390 N N . THR C 1 214 ? 18.978 46.564 35.983 1.00 21.94 206 THR C N 1
ATOM 9391 C CA . THR C 1 214 ? 19.967 45.689 35.370 1.00 20.32 206 THR C CA 1
ATOM 9392 C C . THR C 1 214 ? 20.223 44.496 36.276 1.00 19.64 206 THR C C 1
ATOM 9393 O O . THR C 1 214 ? 19.965 44.562 37.483 1.00 24.87 206 THR C O 1
ATOM 9397 N N . PRO C 1 215 ? 20.749 43.394 35.728 1.00 24.46 207 PRO C N 1
ATOM 9398 C CA . PRO C 1 215 ? 20.966 42.200 36.560 1.00 22.00 207 PRO C CA 1
ATOM 9399 C C . PRO C 1 215 ? 21.808 42.450 37.802 1.00 21.31 207 PRO C C 1
ATOM 9400 O O . PRO C 1 215 ? 21.471 41.924 38.864 1.00 20.82 207 PRO C O 1
ATOM 9404 N N . GLU C 1 216 ? 22.882 43.234 37.713 1.00 25.60 208 GLU C N 1
ATOM 9405 C CA . GLU C 1 216 ? 23.715 43.439 38.896 1.00 28.12 208 GLU C CA 1
ATOM 9406 C C . GLU C 1 216 ? 22.960 44.198 39.984 1.00 22.30 208 GLU C C 1
ATOM 9407 O O . GLU C 1 216 ? 23.102 43.891 41.170 1.00 26.64 208 GLU C O 1
ATOM 9413 N N . HIS C 1 217 ? 22.140 45.181 39.601 1.00 23.44 209 HIS C N 1
ATOM 9414 C CA . HIS C 1 217 ? 21.381 45.935 40.592 1.00 25.98 209 HIS C CA 1
ATOM 9415 C C . HIS C 1 217 ? 20.185 45.146 41.111 1.00 23.48 209 HIS C C 1
ATOM 9416 O O . HIS C 1 217 ? 19.830 45.274 42.290 1.00 21.75 209 HIS C O 1
ATOM 9423 N N . ILE C 1 218 ? 19.549 44.344 40.253 1.00 21.54 210 ILE C N 1
ATOM 9424 C CA . ILE C 1 218 ? 18.443 43.493 40.694 1.00 21.47 210 ILE C CA 1
ATOM 9425 C C . ILE C 1 218 ? 18.929 42.488 41.727 1.00 18.86 210 ILE C C 1
ATOM 9426 O O . ILE C 1 218 ? 18.236 42.206 42.710 1.00 22.50 210 ILE C O 1
ATOM 9431 N N . ILE C 1 219 ? 20.113 41.909 41.511 1.00 21.13 211 ILE C N 1
ATOM 9432 C CA . ILE C 1 219 ? 20.674 40.999 42.506 1.00 18.76 211 ILE C CA 1
ATOM 9433 C C . ILE C 1 219 ? 20.770 41.693 43.859 1.00 24.95 211 ILE C C 1
ATOM 9434 O O . ILE C 1 219 ? 20.331 41.154 44.884 1.00 21.87 211 ILE C O 1
ATOM 9439 N N . ASP C 1 220 ? 21.328 42.910 43.879 1.00 23.04 212 ASP C N 1
ATOM 9440 C CA . ASP C 1 220 ? 21.471 43.639 45.140 1.00 21.98 212 ASP C CA 1
ATOM 9441 C C . ASP C 1 220 ? 20.113 43.900 45.773 1.00 23.10 212 ASP C C 1
ATOM 9442 O O . ASP C 1 220 ? 19.930 43.727 46.985 1.00 28.82 212 ASP C O 1
ATOM 9447 N N . LEU C 1 221 ? 19.151 44.345 44.966 1.00 22.92 213 LEU C N 1
ATOM 9448 C CA . LEU C 1 221 ? 17.829 44.652 45.499 1.00 24.28 213 LEU C CA 1
ATOM 9449 C C . LEU C 1 221 ? 17.173 43.407 46.078 1.00 27.58 213 LEU C C 1
ATOM 9450 O O . LEU C 1 221 ? 16.649 43.432 47.196 1.00 27.51 213 LEU C O 1
ATOM 9455 N N . ARG C 1 222 ? 17.197 42.301 45.330 1.00 22.49 214 ARG C N 1
ATOM 9456 C CA . ARG C 1 222 ? 16.419 41.138 45.749 1.00 24.24 214 ARG C CA 1
ATOM 9457 C C . ARG C 1 222 ? 17.047 40.455 46.955 1.00 25.21 214 ARG C C 1
ATOM 9458 O O . ARG C 1 222 ? 16.331 39.975 47.846 1.00 27.84 214 ARG C O 1
ATOM 9466 N N . VAL C 1 223 ? 18.380 40.404 47.009 1.00 25.09 215 VAL C N 1
ATOM 9467 C CA . VAL C 1 223 ? 19.051 39.824 48.168 1.00 30.66 215 VAL C CA 1
ATOM 9468 C C . VAL C 1 223 ? 18.694 40.600 49.429 1.00 31.15 215 VAL C C 1
ATOM 9469 O O . VAL C 1 223 ? 18.367 40.010 50.469 1.00 27.38 215 VAL C O 1
ATOM 9473 N N . GLU C 1 224 ? 18.718 41.932 49.348 1.00 27.51 216 GLU C N 1
ATOM 9474 C CA . GLU C 1 224 ? 18.371 42.750 50.503 1.00 33.70 216 GLU C CA 1
ATOM 9475 C C . GLU C 1 224 ? 16.901 42.606 50.868 1.00 31.45 216 GLU C C 1
ATOM 9476 O O . GLU C 1 224 ? 16.554 42.579 52.055 1.00 30.35 216 GLU C O 1
ATOM 9482 N N . GLN C 1 225 ? 16.021 42.530 49.870 1.00 29.95 217 GLN C N 1
ATOM 9483 C CA . GLN C 1 225 ? 14.607 42.339 50.175 1.00 30.62 217 GLN C CA 1
ATOM 9484 C C . GLN C 1 225 ? 14.366 40.985 50.824 1.00 31.10 217 GLN C C 1
ATOM 9485 O O . GLN C 1 225 ? 13.557 40.873 51.755 1.00 32.00 217 GLN C O 1
ATOM 9491 N N . LEU C 1 226 ? 15.073 39.949 50.362 1.00 25.36 218 LEU C N 1
ATOM 9492 C CA . LEU C 1 226 ? 14.918 38.627 50.960 1.00 29.13 218 LEU C CA 1
ATOM 9493 C C . LEU C 1 226 ? 15.368 38.618 52.417 1.00 30.85 218 LEU C C 1
ATOM 9494 O O . LEU C 1 226 ? 14.697 38.036 53.276 1.00 28.83 218 LEU C O 1
ATOM 9499 N N . ARG C 1 227 ? 16.505 39.256 52.712 1.00 25.63 219 ARG C N 1
ATOM 9500 C CA . ARG C 1 227 ? 16.961 39.356 54.094 1.00 28.90 219 ARG C CA 1
ATOM 9501 C C . ARG C 1 227 ? 15.953 40.103 54.953 1.00 30.01 219 ARG C C 1
ATOM 9502 O O . ARG C 1 227 ? 15.695 39.718 56.101 1.00 29.84 219 ARG C O 1
ATOM 9510 N N . GLU C 1 228 ? 15.352 41.161 54.407 1.00 30.36 220 GLU C N 1
ATOM 9511 C CA . GLU C 1 228 ? 14.379 41.927 55.176 1.00 32.72 220 GLU C CA 1
ATOM 9512 C C . GLU C 1 228 ? 13.135 41.097 55.470 1.00 32.41 220 GLU C C 1
ATOM 9513 O O . GLU C 1 228 ? 12.602 41.136 56.585 1.00 31.24 220 GLU C O 1
ATOM 9519 N N . GLN C 1 229 ? 12.662 40.335 54.485 1.00 31.49 221 GLN C N 1
ATOM 9520 C CA . GLN C 1 229 ? 11.483 39.502 54.693 1.00 32.42 221 GLN C CA 1
ATOM 9521 C C . GLN C 1 229 ? 11.769 38.356 55.658 1.00 29.11 221 GLN C C 1
ATOM 9522 O O . GLN C 1 229 ? 10.964 38.076 56.555 1.00 31.47 221 GLN C O 1
ATOM 9528 N N . ILE C 1 230 ? 12.910 37.688 55.496 1.00 27.83 222 ILE C N 1
ATOM 9529 C CA . ILE C 1 230 ? 13.141 36.408 56.160 1.00 31.60 222 ILE C CA 1
ATOM 9530 C C . ILE C 1 230 ? 13.868 36.563 57.497 1.00 31.07 222 ILE C C 1
ATOM 9531 O O . ILE C 1 230 ? 13.615 35.792 58.429 1.00 30.98 222 ILE C O 1
ATOM 9536 N N . GLY C 1 231 ? 14.762 37.538 57.615 1.00 31.17 223 GLY C N 1
ATOM 9537 C CA . GLY C 1 231 ? 15.499 37.697 58.861 1.00 30.11 223 GLY C CA 1
ATOM 9538 C C . GLY C 1 231 ? 16.276 36.434 59.186 1.00 31.79 223 GLY C C 1
ATOM 9539 O O . GLY C 1 231 ? 17.028 35.911 58.354 1.00 28.62 223 GLY C O 1
ATOM 9540 N N . ASN C 1 232 ? 16.073 35.926 60.407 1.00 30.74 224 ASN C N 1
ATOM 9541 C CA . ASN C 1 232 ? 16.716 34.712 60.895 1.00 30.91 224 ASN C CA 1
ATOM 9542 C C . ASN C 1 232 ? 15.879 33.453 60.686 1.00 30.95 224 ASN C C 1
ATOM 9543 O O . ASN C 1 232 ? 16.281 32.383 61.153 1.00 31.28 224 ASN C O 1
ATOM 9548 N N . GLU C 1 233 ? 14.746 33.551 60.002 1.00 30.73 225 GLU C N 1
ATOM 9549 C CA . GLU C 1 233 ? 13.826 32.430 59.864 1.00 33.46 225 GLU C CA 1
ATOM 9550 C C . GLU C 1 233 ? 14.288 31.449 58.787 1.00 29.95 225 GLU C C 1
ATOM 9551 O O . GLU C 1 233 ? 15.102 31.770 57.920 1.00 31.59 225 GLU C O 1
ATOM 9557 N N . LYS C 1 234 ? 13.740 30.239 58.849 1.00 32.82 226 LYS C N 1
ATOM 9558 C CA . LYS C 1 234 ? 14.073 29.182 57.903 1.00 29.65 226 LYS C CA 1
ATOM 9559 C C . LYS C 1 234 ? 13.147 29.219 56.693 1.00 32.65 226 LYS C C 1
ATOM 9560 O O . LYS C 1 234 ? 11.999 29.668 56.778 1.00 29.91 226 LYS C O 1
ATOM 9566 N N . VAL C 1 235 ? 13.660 28.728 55.562 1.00 29.24 227 VAL C N 1
ATOM 9567 C CA . VAL C 1 235 ? 12.936 28.702 54.295 1.00 30.68 227 VAL C CA 1
ATOM 9568 C C . VAL C 1 235 ? 13.026 27.302 53.691 1.00 29.36 227 VAL C C 1
ATOM 9569 O O . VAL C 1 235 ? 14.123 26.742 53.561 1.00 27.85 227 VAL C O 1
ATOM 9573 N N . LEU C 1 236 ? 11.875 26.749 53.310 1.00 27.85 228 LEU C N 1
ATOM 9574 C CA . LEU C 1 236 ? 11.787 25.489 52.575 1.00 27.87 228 LEU C CA 1
ATOM 9575 C C . LEU C 1 236 ? 11.566 25.777 51.093 1.00 26.92 228 LEU C C 1
ATOM 9576 O O . LEU C 1 236 ? 10.713 26.596 50.739 1.00 26.85 228 LEU C O 1
ATOM 9581 N N . LEU C 1 237 ? 12.317 25.093 50.231 1.00 27.59 229 LEU C N 1
ATOM 9582 C CA . LEU C 1 237 ? 12.176 25.247 48.785 1.00 27.85 229 LEU C CA 1
ATOM 9583 C C . LEU C 1 237 ? 12.027 23.885 48.117 1.00 31.15 229 LEU C C 1
ATOM 9584 O O . LEU C 1 237 ? 12.884 23.010 48.281 1.00 31.90 229 LEU C O 1
ATOM 9589 N N . GLY C 1 238 ? 10.938 23.712 47.366 1.00 27.89 230 GLY C N 1
ATOM 9590 C CA . GLY C 1 238 ? 10.803 22.593 46.453 1.00 31.95 230 GLY C CA 1
ATOM 9591 C C . GLY C 1 238 ? 11.736 22.768 45.271 1.00 30.14 230 GLY C C 1
ATOM 9592 O O . GLY C 1 238 ? 11.577 23.688 44.462 1.00 28.50 230 GLY C O 1
ATOM 9593 N N . LEU C 1 239 ? 12.734 21.902 45.178 1.00 32.54 231 LEU C N 1
ATOM 9594 C CA . LEU C 1 239 ? 13.815 22.037 44.208 1.00 30.94 231 LEU C CA 1
ATOM 9595 C C . LEU C 1 239 ? 13.626 20.986 43.120 1.00 29.87 231 LEU C C 1
ATOM 9596 O O . LEU C 1 239 ? 13.734 19.786 43.386 1.00 30.39 231 LEU C O 1
ATOM 9601 N N . SER C 1 240 ? 13.347 21.432 41.898 1.00 33.37 232 SER C N 1
ATOM 9602 C CA . SER C 1 240 ? 13.232 20.511 40.774 1.00 35.68 232 SER C CA 1
ATOM 9603 C C . SER C 1 240 ? 14.479 20.463 39.908 1.00 32.72 232 SER C C 1
ATOM 9604 O O . SER C 1 240 ? 14.736 19.442 39.267 1.00 37.11 232 SER C O 1
ATOM 9607 N N . GLY C 1 241 ? 15.267 21.529 39.881 1.00 36.85 233 GLY C N 1
ATOM 9608 C CA . GLY C 1 241 ? 16.368 21.636 38.955 1.00 37.87 233 GLY C CA 1
ATOM 9609 C C . GLY C 1 241 ? 16.049 22.425 37.706 1.00 32.51 233 GLY C C 1
ATOM 9610 O O . GLY C 1 241 ? 16.971 22.758 36.951 1.00 39.17 233 GLY C O 1
ATOM 9611 N N . GLY C 1 242 ? 14.779 22.727 37.460 1.00 34.17 234 GLY C N 1
ATOM 9612 C CA . GLY C 1 242 ? 14.433 23.678 36.423 1.00 29.41 234 GLY C CA 1
ATOM 9613 C C . GLY C 1 242 ? 15.068 25.030 36.691 1.00 31.41 234 GLY C C 1
ATOM 9614 O O . GLY C 1 242 ? 15.587 25.312 37.772 1.00 26.87 234 GLY C O 1
ATOM 9615 N N . VAL C 1 243 ? 15.019 25.890 35.671 1.00 30.26 235 VAL C N 1
ATOM 9616 C CA . VAL C 1 243 ? 15.755 27.153 35.731 1.00 28.00 235 VAL C CA 1
ATOM 9617 C C . VAL C 1 243 ? 15.240 28.041 36.856 1.00 27.33 235 VAL C C 1
ATOM 9618 O O . VAL C 1 243 ? 16.028 28.677 37.569 1.00 26.97 235 VAL C O 1
ATOM 9622 N N . ASP C 1 244 ? 13.918 28.127 37.024 1.00 26.04 236 ASP C N 1
ATOM 9623 C CA . ASP C 1 244 ? 13.373 29.044 38.026 1.00 27.99 236 ASP C CA 1
ATOM 9624 C C . ASP C 1 244 ? 13.748 28.619 39.440 1.00 28.66 236 ASP C C 1
ATOM 9625 O O . ASP C 1 244 ? 14.200 29.446 40.243 1.00 24.77 236 ASP C O 1
ATOM 9630 N N . SER C 1 245 ? 13.556 27.341 39.774 1.00 26.08 237 SER C N 1
ATOM 9631 C CA . SER C 1 245 ? 13.895 26.904 41.124 1.00 25.70 237 SER C CA 1
ATOM 9632 C C . SER C 1 245 ? 15.403 26.929 41.346 1.00 27.42 237 SER C C 1
ATOM 9633 O O . SER C 1 245 ? 15.857 27.202 42.464 1.00 24.73 237 SER C O 1
ATOM 9636 N N . SER C 1 246 ? 16.189 26.686 40.295 1.00 26.50 238 SER C N 1
ATOM 9637 C CA . SER C 1 246 ? 17.638 26.794 40.422 1.00 26.60 238 SER C CA 1
ATOM 9638 C C . SER C 1 246 ? 18.056 28.213 40.803 1.00 26.72 238 SER C C 1
ATOM 9639 O O . SER C 1 246 ? 18.896 28.400 41.688 1.00 22.67 238 SER C O 1
ATOM 9642 N N . VAL C 1 247 ? 17.476 29.225 40.152 1.00 23.38 239 VAL C N 1
ATOM 9643 C CA . VAL C 1 247 ? 17.835 30.601 40.483 1.00 25.52 239 VAL C CA 1
ATOM 9644 C C . VAL C 1 247 ? 17.306 30.981 41.862 1.00 24.81 239 VAL C C 1
ATOM 9645 O O . VAL C 1 247 ? 17.968 31.713 42.611 1.00 25.41 239 VAL C O 1
ATOM 9649 N N . VAL C 1 248 ? 16.110 30.507 42.228 1.00 25.54 240 VAL C N 1
ATOM 9650 C CA . VAL C 1 248 ? 15.615 30.783 43.581 1.00 25.81 240 VAL C CA 1
ATOM 9651 C C . VAL C 1 248 ? 16.556 30.180 44.614 1.00 26.94 240 VAL C C 1
ATOM 9652 O O . VAL C 1 248 ? 16.929 30.833 45.597 1.00 24.16 240 VAL C O 1
ATOM 9656 N N . ALA C 1 249 ? 16.947 28.921 44.407 1.00 24.54 241 ALA C N 1
ATOM 9657 C CA . ALA C 1 249 ? 17.896 28.282 45.311 1.00 26.54 241 ALA C CA 1
ATOM 9658 C C . ALA C 1 249 ? 19.175 29.099 45.426 1.00 28.57 241 ALA C C 1
ATOM 9659 O O . ALA C 1 249 ? 19.684 29.330 46.531 1.00 25.45 241 ALA C O 1
ATOM 9661 N N . ALA C 1 250 ? 19.706 29.554 44.290 1.00 27.39 242 ALA C N 1
ATOM 9662 C CA . ALA C 1 250 ? 20.952 30.307 44.317 1.00 25.09 242 ALA C CA 1
ATOM 9663 C C . ALA C 1 250 ? 20.779 31.644 45.029 1.00 25.30 242 ALA C C 1
ATOM 9664 O O . ALA C 1 250 ? 21.664 32.065 45.785 1.00 23.09 242 ALA C O 1
ATOM 9666 N N . LEU C 1 251 ? 19.650 32.325 44.801 1.00 21.93 243 LEU C N 1
ATOM 9667 C CA . LEU C 1 251 ? 19.421 33.619 45.443 1.00 25.68 243 LEU C CA 1
ATOM 9668 C C . LEU C 1 251 ? 19.260 33.463 46.950 1.00 27.77 243 LEU C C 1
ATOM 9669 O O . LEU C 1 251 ? 19.841 34.226 47.734 1.00 26.78 243 LEU C O 1
ATOM 9674 N N . LEU C 1 252 ? 18.463 32.482 47.376 1.00 29.58 244 LEU C N 1
ATOM 9675 C CA . LEU C 1 252 ? 18.231 32.293 48.803 1.00 26.73 244 LEU C CA 1
ATOM 9676 C C . LEU C 1 252 ? 19.503 31.848 49.512 1.00 26.75 244 LEU C C 1
ATOM 9677 O O . LEU C 1 252 ? 19.787 32.304 50.622 1.00 28.63 244 LEU C O 1
ATOM 9682 N N . HIS C 1 253 ? 20.286 30.965 48.882 1.00 30.31 245 HIS C N 1
ATOM 9683 C CA . HIS C 1 253 ? 21.574 30.577 49.454 1.00 30.81 245 HIS C CA 1
ATOM 9684 C C . HIS C 1 253 ? 22.459 31.797 49.680 1.00 29.81 245 HIS C C 1
ATOM 9685 O O . HIS C 1 253 ? 23.084 31.935 50.738 1.00 29.51 245 HIS C O 1
ATOM 9692 N N . LYS C 1 254 ? 22.521 32.692 48.692 1.00 24.68 246 LYS C N 1
ATOM 9693 C CA . LYS C 1 254 ? 23.299 33.921 48.842 1.00 28.67 246 LYS C CA 1
ATOM 9694 C C . LYS C 1 254 ? 22.714 34.809 49.932 1.00 31.83 246 LYS C C 1
ATOM 9695 O O . LYS C 1 254 ? 23.456 35.428 50.705 1.00 24.95 246 LYS C O 1
ATOM 9701 N N . ALA C 1 255 ? 21.384 34.860 50.025 1.00 30.17 247 ALA C N 1
ATOM 9702 C CA . ALA C 1 255 ? 20.730 35.787 50.935 1.00 30.97 247 ALA C CA 1
ATOM 9703 C C . ALA C 1 255 ? 20.760 35.297 52.378 1.00 32.73 247 ALA C C 1
ATOM 9704 O O . ALA C 1 255 ? 21.049 36.088 53.285 1.00 26.82 247 ALA C O 1
ATOM 9706 N N . ILE C 1 256 ? 20.476 34.011 52.617 1.00 27.19 248 ILE C N 1
ATOM 9707 C CA . ILE C 1 256 ? 20.252 33.504 53.968 1.00 31.83 248 ILE C CA 1
ATOM 9708 C C . ILE C 1 256 ? 21.075 32.268 54.302 1.00 30.62 248 ILE C C 1
ATOM 9709 O O . ILE C 1 256 ? 20.895 31.700 55.380 1.00 28.06 248 ILE C O 1
ATOM 9714 N N . GLY C 1 257 ? 21.950 31.810 53.407 1.00 28.47 249 GLY C N 1
ATOM 9715 C CA . GLY C 1 257 ? 22.880 30.743 53.762 1.00 28.89 249 GLY C CA 1
ATOM 9716 C C . GLY C 1 257 ? 22.195 29.467 54.232 1.00 33.95 249 GLY C C 1
ATOM 9717 O O . GLY C 1 257 ? 21.256 28.962 53.604 1.00 30.68 249 GLY C O 1
ATOM 9718 N N . ASP C 1 258 ? 22.661 28.936 55.363 1.00 30.85 250 ASP C N 1
ATOM 9719 C CA . ASP C 1 258 ? 22.158 27.656 55.855 1.00 35.91 250 ASP C CA 1
ATOM 9720 C C . ASP C 1 258 ? 20.768 27.750 56.469 1.00 34.27 250 ASP C C 1
ATOM 9721 O O . ASP C 1 258 ? 20.289 26.744 57.000 1.00 33.04 250 ASP C O 1
ATOM 9726 N N . GLN C 1 259 ? 20.110 28.910 56.416 1.00 27.98 251 GLN C N 1
ATOM 9727 C CA . GLN C 1 259 ? 18.698 28.974 56.779 1.00 28.53 251 GLN C CA 1
ATOM 9728 C C . GLN C 1 259 ? 17.813 28.310 55.730 1.00 29.15 251 GLN C C 1
ATOM 9729 O O . GLN C 1 259 ? 16.644 28.025 56.010 1.00 29.29 251 GLN C O 1
ATOM 9735 N N . LEU C 1 260 ? 18.351 28.050 54.546 1.00 28.50 252 LEU C N 1
ATOM 9736 C CA . LEU C 1 260 ? 17.613 27.438 53.450 1.00 27.78 252 LEU C CA 1
ATOM 9737 C C . LEU C 1 260 ? 17.704 25.920 53.532 1.00 28.86 252 LEU C C 1
ATOM 9738 O O . LEU C 1 260 ? 18.788 25.367 53.745 1.00 29.87 252 LEU C O 1
ATOM 9743 N N . THR C 1 261 ? 16.563 25.253 53.369 1.00 26.80 253 THR C N 1
ATOM 9744 C CA . THR C 1 261 ? 16.508 23.807 53.179 1.00 27.63 253 THR C CA 1
ATOM 9745 C C . THR C 1 261 ? 15.736 23.522 51.900 1.00 27.17 253 THR C C 1
ATOM 9746 O O . THR C 1 261 ? 14.657 24.089 51.688 1.00 28.56 253 THR C O 1
ATOM 9750 N N . CYS C 1 262 ? 16.288 22.653 51.049 1.00 29.38 254 CYS C N 1
ATOM 9751 C CA . CYS C 1 262 ? 15.622 22.208 49.833 1.00 28.47 254 CYS C CA 1
ATOM 9752 C C . CYS C 1 262 ? 15.179 20.758 49.963 1.00 31.76 254 CYS C C 1
ATOM 9753 O O . CYS C 1 262 ? 15.847 19.940 50.600 1.00 27.70 254 CYS C O 1
ATOM 9756 N N . VAL C 1 263 ? 14.051 20.450 49.333 1.00 26.98 255 VAL C N 1
ATOM 9757 C CA . VAL C 1 263 ? 13.547 19.090 49.218 1.00 30.39 255 VAL C CA 1
ATOM 9758 C C . VAL C 1 263 ? 13.399 18.786 47.740 1.00 30.24 255 VAL C C 1
ATOM 9759 O O . VAL C 1 263 ? 12.733 19.532 47.014 1.00 27.49 255 VAL C O 1
ATOM 9763 N N . PHE C 1 264 ? 14.032 17.710 47.296 1.00 26.82 256 PHE C N 1
ATOM 9764 C CA . PHE C 1 264 ? 13.925 17.247 45.920 1.00 26.88 256 PHE C CA 1
ATOM 9765 C C . PHE C 1 264 ? 13.238 15.890 45.918 1.00 28.37 256 PHE C C 1
ATOM 9766 O O . PHE C 1 264 ? 13.635 14.989 46.663 1.00 35.15 256 PHE C O 1
ATOM 9774 N N . VAL C 1 265 ? 12.204 15.750 45.093 1.00 32.14 257 VAL C N 1
ATOM 9775 C CA . VAL C 1 265 ? 11.429 14.517 44.995 1.00 29.02 257 VAL C CA 1
ATOM 9776 C C . VAL C 1 265 ? 11.714 13.883 43.644 1.00 27.00 257 VAL C C 1
ATOM 9777 O O . VAL C 1 265 ? 11.452 14.490 42.599 1.00 28.72 257 VAL C O 1
ATOM 9781 N N . ASP C 1 266 ? 12.241 12.662 43.663 1.00 30.45 258 ASP C N 1
ATOM 9782 C CA . ASP C 1 266 ? 12.340 11.840 42.464 1.00 30.69 258 ASP C CA 1
ATOM 9783 C C . ASP C 1 266 ? 11.024 11.081 42.328 1.00 29.70 258 ASP C C 1
ATOM 9784 O O . ASP C 1 266 ? 10.748 10.160 43.103 1.00 28.43 258 ASP C O 1
ATOM 9789 N N . ASN C 1 267 ? 10.207 11.472 41.354 1.00 29.86 259 ASN C N 1
ATOM 9790 C CA . ASN C 1 267 ? 8.901 10.860 41.156 1.00 30.89 259 ASN C CA 1
ATOM 9791 C C . ASN C 1 267 ? 8.950 9.640 40.242 1.00 30.76 259 ASN C C 1
ATOM 9792 O O . ASN C 1 267 ? 7.895 9.143 39.835 1.00 26.57 259 ASN C O 1
ATOM 9797 N N . GLY C 1 268 ? 10.142 9.147 39.914 1.00 31.88 260 GLY C N 1
ATOM 9798 C CA . GLY C 1 268 ? 10.270 8.087 38.940 1.00 26.12 260 GLY C CA 1
ATOM 9799 C C . GLY C 1 268 ? 9.970 8.496 37.513 1.00 28.57 260 GLY C C 1
ATOM 9800 O O . GLY C 1 268 ? 9.995 7.640 36.622 1.00 25.38 260 GLY C O 1
ATOM 9801 N N . LEU C 1 269 ? 9.694 9.776 37.260 1.00 26.22 261 LEU C N 1
ATOM 9802 C CA . LEU C 1 269 ? 9.322 10.255 35.937 1.00 23.87 261 LEU C CA 1
ATOM 9803 C C . LEU C 1 269 ? 10.324 11.284 35.421 1.00 23.37 261 LEU C C 1
ATOM 9804 O O . LEU C 1 269 ? 9.991 12.133 34.595 1.00 19.80 261 LEU C O 1
ATOM 9809 N N . LEU C 1 270 ? 11.554 11.214 35.916 1.00 24.14 262 LEU C N 1
ATOM 9810 C CA . LEU C 1 270 ? 12.604 12.148 35.551 1.00 25.12 262 LEU C CA 1
ATOM 9811 C C . LEU C 1 270 ? 13.517 11.510 34.513 1.00 26.23 262 LEU C C 1
ATOM 9812 O O . LEU C 1 270 ? 13.431 10.316 34.222 1.00 24.92 262 LEU C O 1
ATOM 9817 N N . ARG C 1 271 ? 14.395 12.328 33.947 1.00 23.12 263 ARG C N 1
ATOM 9818 C CA A ARG C 1 271 ? 15.303 11.823 32.934 0.51 22.54 263 ARG C CA 1
ATOM 9819 C CA B ARG C 1 271 ? 15.342 11.879 32.938 0.49 22.50 263 ARG C CA 1
ATOM 9820 C C . ARG C 1 271 ? 16.460 11.068 33.590 1.00 22.76 263 ARG C C 1
ATOM 9821 O O . ARG C 1 271 ? 16.581 11.003 34.816 1.00 22.80 263 ARG C O 1
ATOM 9836 N N . LEU C 1 272 ? 17.297 10.465 32.749 1.00 24.56 264 LEU C N 1
ATOM 9837 C CA . LEU C 1 272 ? 18.388 9.617 33.219 1.00 24.42 264 LEU C CA 1
ATOM 9838 C C . LEU C 1 272 ? 19.284 10.363 34.202 1.00 29.93 264 LEU C C 1
ATOM 9839 O O . LEU C 1 272 ? 19.812 11.435 33.884 1.00 25.66 264 LEU C O 1
ATOM 9844 N N . ASN C 1 273 ? 19.447 9.790 35.396 1.00 24.84 265 ASN C N 1
ATOM 9845 C CA . ASN C 1 273 ? 20.333 10.301 36.448 1.00 27.78 265 ASN C CA 1
ATOM 9846 C C . ASN C 1 273 ? 19.964 11.702 36.923 1.00 31.12 265 ASN C C 1
ATOM 9847 O O . ASN C 1 273 ? 20.805 12.388 37.512 1.00 25.56 265 ASN C O 1
ATOM 9852 N N . GLU C 1 274 ? 18.727 12.156 36.690 1.00 27.50 266 GLU C N 1
ATOM 9853 C CA . GLU C 1 274 ? 18.394 13.544 37.003 1.00 26.78 266 GLU C CA 1
ATOM 9854 C C . GLU C 1 274 ? 18.539 13.826 38.496 1.00 31.26 266 GLU C C 1
ATOM 9855 O O . GLU C 1 274 ? 19.081 14.870 38.888 1.00 25.49 266 GLU C O 1
ATOM 9861 N N . GLY C 1 275 ? 18.102 12.890 39.343 1.00 29.50 267 GLY C N 1
ATOM 9862 C CA . GLY C 1 275 ? 18.228 13.091 40.781 1.00 25.36 267 GLY C CA 1
ATOM 9863 C C . GLY C 1 275 ? 19.669 13.230 41.231 1.00 34.98 267 GLY C C 1
ATOM 9864 O O . GLY C 1 275 ? 20.016 14.150 41.987 1.00 27.08 267 GLY C O 1
ATOM 9865 N N . ASP C 1 276 ? 20.532 12.317 40.769 1.00 28.07 268 ASP C N 1
ATOM 9866 C CA . ASP C 1 276 ? 21.956 12.422 41.065 1.00 31.81 268 ASP C CA 1
ATOM 9867 C C . ASP C 1 276 ? 22.506 13.781 40.648 1.00 30.03 268 ASP C C 1
ATOM 9868 O O . ASP C 1 276 ? 23.330 14.370 41.357 1.00 30.72 268 ASP C O 1
ATOM 9873 N N . GLN C 1 277 ? 22.049 14.297 39.501 1.00 27.52 269 GLN C N 1
ATOM 9874 C CA . GLN C 1 277 ? 22.549 15.575 38.998 1.00 31.85 269 GLN C CA 1
ATOM 9875 C C . GLN C 1 277 ? 22.070 16.744 39.859 1.00 28.45 269 GLN C C 1
ATOM 9876 O O . GLN C 1 277 ? 22.805 17.720 40.051 1.00 26.08 269 GLN C O 1
ATOM 9882 N N . VAL C 1 278 ? 20.843 16.670 40.379 1.00 26.92 270 VAL C N 1
ATOM 9883 C CA . VAL C 1 278 ? 20.354 17.709 41.287 1.00 31.39 270 VAL C CA 1
ATOM 9884 C C . VAL C 1 278 ? 21.182 17.734 42.572 1.00 30.72 270 VAL C C 1
ATOM 9885 O O . VAL C 1 278 ? 21.606 18.802 43.040 1.00 29.92 270 VAL C O 1
ATOM 9889 N N . MET C 1 279 ? 21.421 16.561 43.168 1.00 28.99 271 MET C N 1
ATOM 9890 C CA . MET C 1 279 ? 22.262 16.502 44.362 1.00 30.54 271 MET C CA 1
ATOM 9891 C C . MET C 1 279 ? 23.680 16.971 44.059 1.00 34.67 271 MET C C 1
ATOM 9892 O O . MET C 1 279 ? 24.270 17.736 44.835 1.00 33.01 271 MET C O 1
ATOM 9897 N N . GLN C 1 280 ? 24.240 16.527 42.934 1.00 32.96 272 GLN C N 1
ATOM 9898 C CA . GLN C 1 280 ? 25.612 16.884 42.588 1.00 32.47 272 GLN C CA 1
ATOM 9899 C C . GLN C 1 280 ? 25.793 18.393 42.503 1.00 34.62 272 GLN C C 1
ATOM 9900 O O . GLN C 1 280 ? 26.789 18.937 42.996 1.00 36.43 272 GLN C O 1
ATOM 9906 N N . MET C 1 281 ? 24.838 19.093 41.894 1.00 30.94 273 MET C N 1
ATOM 9907 C CA A MET C 1 281 ? 25.008 20.527 41.682 0.29 36.68 273 MET C CA 1
ATOM 9908 C CA B MET C 1 281 ? 25.016 20.524 41.686 0.71 36.75 273 MET C CA 1
ATOM 9909 C C . MET C 1 281 ? 24.646 21.332 42.927 1.00 36.38 273 MET C C 1
ATOM 9910 O O . MET C 1 281 ? 25.420 22.187 43.369 1.00 34.69 273 MET C O 1
ATOM 9919 N N . PHE C 1 282 ? 23.472 21.081 43.507 1.00 31.33 274 PHE C N 1
ATOM 9920 C CA . PHE C 1 282 ? 23.022 21.943 44.598 1.00 31.56 274 PHE C CA 1
ATOM 9921 C C . PHE C 1 282 ? 23.620 21.536 45.937 1.00 35.32 274 PHE C C 1
ATOM 9922 O O . PHE C 1 282 ? 24.081 22.394 46.703 1.00 31.57 274 PHE C O 1
ATOM 9930 N N . ALA C 1 283 ? 23.617 20.236 46.244 1.00 33.26 275 ALA C N 1
ATOM 9931 C CA . ALA C 1 283 ? 24.145 19.790 47.527 1.00 32.47 275 ALA C CA 1
ATOM 9932 C C . ALA C 1 283 ? 25.669 19.804 47.529 1.00 40.37 275 ALA C C 1
ATOM 9933 O O . ALA C 1 283 ? 26.293 20.375 48.431 1.00 35.79 275 ALA C O 1
ATOM 9935 N N . GLU C 1 284 ? 26.287 19.194 46.518 1.00 34.27 276 GLU C N 1
ATOM 9936 C CA . GLU C 1 284 ? 27.740 19.044 46.525 1.00 37.35 276 GLU C CA 1
ATOM 9937 C C . GLU C 1 284 ? 28.441 20.304 46.021 1.00 38.19 276 GLU C C 1
ATOM 9938 O O . GLU C 1 284 ? 29.294 20.869 46.716 1.00 41.24 276 GLU C O 1
ATOM 9944 N N . ASN C 1 285 ? 28.095 20.765 44.816 1.00 36.17 277 ASN C N 1
ATOM 9945 C CA . ASN C 1 285 ? 28.799 21.908 44.242 1.00 37.56 277 ASN C CA 1
ATOM 9946 C C . ASN C 1 285 ? 28.499 23.194 45.010 1.00 42.18 277 ASN C C 1
ATOM 9947 O O . ASN C 1 285 ? 29.417 23.944 45.360 1.00 43.73 277 ASN C O 1
ATOM 9952 N N . MET C 1 286 ? 27.221 23.469 45.282 1.00 38.23 278 MET C N 1
ATOM 9953 C CA . MET C 1 286 ? 26.821 24.747 45.867 1.00 40.36 278 MET C CA 1
ATOM 9954 C C . MET C 1 286 ? 26.724 24.729 47.392 1.00 39.12 278 MET C C 1
ATOM 9955 O O . MET C 1 286 ? 26.636 25.803 48.002 1.00 34.74 278 MET C O 1
ATOM 9960 N N . GLY C 1 287 ? 26.738 23.559 48.021 1.00 36.46 279 GLY C N 1
ATOM 9961 C CA . GLY C 1 287 ? 26.697 23.498 49.472 1.00 36.65 279 GLY C CA 1
ATOM 9962 C C . GLY C 1 287 ? 25.346 23.784 50.094 1.00 37.30 279 GLY C C 1
ATOM 9963 O O . GLY C 1 287 ? 25.284 24.236 51.240 1.00 35.09 279 GLY C O 1
ATOM 9964 N N . ILE C 1 288 ? 24.267 23.520 49.379 1.00 32.96 280 ILE C N 1
ATOM 9965 C CA . ILE C 1 288 ? 22.913 23.746 49.876 1.00 32.28 280 ILE C CA 1
ATOM 9966 C C . ILE C 1 288 ? 22.406 22.469 50.535 1.00 35.46 280 ILE C C 1
ATOM 9967 O O . ILE C 1 288 ? 22.716 21.360 50.082 1.00 34.97 280 ILE C O 1
ATOM 9972 N N . ARG C 1 289 ? 21.639 22.616 51.620 1.00 29.61 281 ARG C N 1
ATOM 9973 C CA . ARG C 1 289 ? 20.986 21.475 52.261 1.00 35.25 281 ARG C CA 1
ATOM 9974 C C . ARG C 1 289 ? 19.845 20.981 51.380 1.00 31.35 281 ARG C C 1
ATOM 9975 O O . ARG C 1 289 ? 18.857 21.694 51.176 1.00 32.04 281 ARG C O 1
ATOM 9983 N N . VAL C 1 290 ? 19.967 19.764 50.854 1.00 36.59 282 VAL C N 1
ATOM 9984 C CA . VAL C 1 290 ? 18.954 19.195 49.968 1.00 30.82 282 VAL C CA 1
ATOM 9985 C C . VAL C 1 290 ? 18.540 17.836 50.512 1.00 34.05 282 VAL C C 1
ATOM 9986 O O . VAL C 1 290 ? 19.383 16.945 50.674 1.00 31.65 282 VAL C O 1
ATOM 9990 N N . ILE C 1 291 ? 17.251 17.682 50.793 1.00 32.22 283 ILE C N 1
ATOM 9991 C CA . ILE C 1 291 ? 16.679 16.403 51.189 1.00 29.49 283 ILE C CA 1
ATOM 9992 C C . ILE C 1 291 ? 16.162 15.711 49.937 1.00 30.30 283 ILE C C 1
ATOM 9993 O O . ILE C 1 291 ? 15.379 16.292 49.177 1.00 32.16 283 ILE C O 1
ATOM 9998 N N . ARG C 1 292 ? 16.598 14.476 49.716 1.00 33.63 284 ARG C N 1
ATOM 9999 C CA . ARG C 1 292 ? 16.182 13.701 48.555 1.00 35.87 284 ARG C CA 1
ATOM 10000 C C . ARG C 1 292 ? 15.148 12.659 48.966 1.00 36.64 284 ARG C C 1
ATOM 10001 O O . ARG C 1 292 ? 15.413 11.822 49.835 1.00 40.26 284 ARG C O 1
ATOM 10009 N N . ALA C 1 293 ? 13.979 12.709 48.330 1.00 30.51 285 ALA C N 1
ATOM 10010 C CA . ALA C 1 293 ? 12.920 11.727 48.520 1.00 39.17 285 ALA C CA 1
ATOM 10011 C C . ALA C 1 293 ? 12.815 10.885 47.255 1.00 34.06 285 ALA C C 1
ATOM 10012 O O . ALA C 1 293 ? 12.467 11.400 46.188 1.00 29.85 285 ALA C O 1
ATOM 10014 N N . ASP C 1 294 ? 13.125 9.600 47.369 1.00 39.61 286 ASP C N 1
ATOM 10015 C CA . ASP C 1 294 ? 13.045 8.683 46.240 1.00 35.51 286 ASP C CA 1
ATOM 10016 C C . ASP C 1 294 ? 11.678 8.012 46.277 1.00 36.74 286 ASP C C 1
ATOM 10017 O O . ASP C 1 294 ? 11.411 7.177 47.144 1.00 38.02 286 ASP C O 1
ATOM 10022 N N . ALA C 1 295 ? 10.805 8.418 45.361 1.00 29.04 287 ALA C N 1
ATOM 10023 C CA . ALA C 1 295 ? 9.393 8.068 45.408 1.00 32.74 287 ALA C CA 1
ATOM 10024 C C . ALA C 1 295 ? 8.934 7.370 44.129 1.00 35.35 287 ALA C C 1
ATOM 10025 O O . ALA C 1 295 ? 7.743 7.385 43.805 1.00 34.80 287 ALA C O 1
ATOM 10027 N N . GLU C 1 296 ? 9.867 6.751 43.399 1.00 30.03 288 GLU C N 1
ATOM 10028 C CA . GLU C 1 296 ? 9.516 6.125 42.125 1.00 30.94 288 GLU C CA 1
ATOM 10029 C C . GLU C 1 296 ? 8.446 5.055 42.309 1.00 31.28 288 GLU C C 1
ATOM 10030 O O . GLU C 1 296 ? 7.449 5.030 41.578 1.00 35.54 288 GLU C O 1
ATOM 10036 N N . ALA C 1 297 ? 8.638 4.151 43.274 1.00 32.67 289 ALA C N 1
ATOM 10037 C CA . ALA C 1 297 ? 7.685 3.053 43.430 1.00 34.94 289 ALA C CA 1
ATOM 10038 C C . ALA C 1 297 ? 6.304 3.582 43.783 1.00 34.61 289 ALA C C 1
ATOM 10039 O O . ALA C 1 297 ? 5.289 3.076 43.293 1.00 33.55 289 ALA C O 1
ATOM 10041 N N . ARG C 1 298 ? 6.250 4.617 44.619 1.00 34.01 290 ARG C N 1
ATOM 10042 C CA . ARG C 1 298 ? 4.975 5.216 44.994 1.00 37.19 290 ARG C CA 1
ATOM 10043 C C . ARG C 1 298 ? 4.247 5.780 43.776 1.00 31.67 290 ARG C C 1
ATOM 10044 O O . ARG C 1 298 ? 3.039 5.574 43.609 1.00 31.26 290 ARG C O 1
ATOM 10052 N N . PHE C 1 299 ? 4.967 6.491 42.906 1.00 28.79 291 PHE C N 1
ATOM 10053 C CA . PHE C 1 299 ? 4.318 7.077 41.738 1.00 28.71 291 PHE C CA 1
ATOM 10054 C C . PHE C 1 299 ? 3.910 6.010 40.726 1.00 31.62 291 PHE C C 1
ATOM 10055 O O . PHE C 1 299 ? 2.811 6.077 40.161 1.00 28.89 291 PHE C O 1
ATOM 10063 N N . LEU C 1 300 ? 4.772 5.017 40.484 1.00 30.26 292 LEU C N 1
ATOM 10064 C CA . LEU C 1 300 ? 4.419 3.962 39.536 1.00 30.45 292 LEU C CA 1
ATOM 10065 C C . LEU C 1 300 ? 3.208 3.170 40.018 1.00 35.45 292 LEU C C 1
ATOM 10066 O O . LEU C 1 300 ? 2.335 2.818 39.216 1.00 30.96 292 LEU C O 1
ATOM 10071 N N . ASN C 1 301 ? 3.135 2.880 41.326 1.00 30.36 293 ASN C N 1
ATOM 10072 C CA A ASN C 1 301 ? 1.976 2.170 41.863 0.58 36.48 293 ASN C CA 1
ATOM 10073 C CA B ASN C 1 301 ? 1.977 2.165 41.854 0.42 36.45 293 ASN C CA 1
ATOM 10074 C C . ASN C 1 301 ? 0.700 2.977 41.670 1.00 35.35 293 ASN C C 1
ATOM 10075 O O . ASN C 1 301 ? -0.331 2.435 41.255 1.00 35.15 293 ASN C O 1
ATOM 10084 N N . ALA C 1 302 ? 0.754 4.280 41.961 1.00 36.87 294 ALA C N 1
ATOM 10085 C CA . ALA C 1 302 ? -0.403 5.150 41.784 1.00 36.49 294 ALA C CA 1
ATOM 10086 C C . ALA C 1 302 ? -0.814 5.286 40.324 1.00 34.61 294 ALA C C 1
ATOM 10087 O O . ALA C 1 302 ? -1.971 5.617 40.050 1.00 38.35 294 ALA C O 1
ATOM 10089 N N . LEU C 1 303 ? 0.104 5.066 39.385 1.00 33.80 295 LEU C N 1
ATOM 10090 C CA . LEU C 1 303 ? -0.199 5.168 37.964 1.00 29.90 295 LEU C CA 1
ATOM 10091 C C . LEU C 1 303 ? -0.538 3.826 37.329 1.00 32.57 295 LEU C C 1
ATOM 10092 O O . LEU C 1 303 ? -0.891 3.790 36.142 1.00 31.70 295 LEU C O 1
ATOM 10097 N N . ALA C 1 304 ? -0.440 2.729 38.081 1.00 35.13 296 ALA C N 1
ATOM 10098 C CA . ALA C 1 304 ? -0.647 1.404 37.503 1.00 35.60 296 ALA C CA 1
ATOM 10099 C C . ALA C 1 304 ? -2.051 1.287 36.931 1.00 33.54 296 ALA C C 1
ATOM 10100 O O . ALA C 1 304 ? -3.039 1.577 37.608 1.00 32.53 296 ALA C O 1
ATOM 10102 N N . GLY C 1 305 ? -2.130 0.909 35.658 1.00 36.56 297 GLY C N 1
ATOM 10103 C CA . GLY C 1 305 ? -3.400 0.719 35.001 1.00 38.85 297 GLY C CA 1
ATOM 10104 C C . GLY C 1 305 ? -4.076 1.973 34.489 1.00 35.92 297 GLY C C 1
ATOM 10105 O O . GLY C 1 305 ? -5.150 1.868 33.887 1.00 39.24 297 GLY C O 1
ATOM 10106 N N . VAL C 1 306 ? -3.494 3.148 34.691 1.00 30.53 298 VAL C N 1
ATOM 10107 C CA . VAL C 1 306 ? -4.137 4.403 34.320 1.00 32.16 298 VAL C CA 1
ATOM 10108 C C . VAL C 1 306 ? -3.733 4.763 32.896 1.00 32.98 298 VAL C C 1
ATOM 10109 O O . VAL C 1 306 ? -2.558 5.032 32.627 1.00 32.16 298 VAL C O 1
ATOM 10113 N N . THR C 1 307 ? -4.706 4.793 31.987 1.00 32.92 299 THR C N 1
ATOM 10114 C CA . THR C 1 307 ? -4.429 5.137 30.598 1.00 30.44 299 THR C CA 1
ATOM 10115 C C . THR C 1 307 ? -4.867 6.539 30.213 1.00 36.42 299 THR C C 1
ATOM 10116 O O . THR C 1 307 ? -4.290 7.118 29.288 1.00 35.25 299 THR C O 1
ATOM 10120 N N . ASP C 1 308 ? -5.858 7.098 30.889 1.00 36.42 300 ASP C N 1
ATOM 10121 C CA . ASP C 1 308 ? -6.356 8.420 30.526 1.00 37.50 300 ASP C CA 1
ATOM 10122 C C . ASP C 1 308 ? -5.317 9.484 30.855 1.00 40.26 300 ASP C C 1
ATOM 10123 O O . ASP C 1 308 ? -4.871 9.564 32.011 1.00 32.32 300 ASP C O 1
ATOM 10128 N N . PRO C 1 309 ? -4.895 10.310 29.886 1.00 36.13 301 PRO C N 1
ATOM 10129 C CA . PRO C 1 309 ? -3.842 11.296 30.180 1.00 33.82 301 PRO C CA 1
ATOM 10130 C C . PRO C 1 309 ? -4.240 12.311 31.235 1.00 30.38 301 PRO C C 1
ATOM 10131 O O . PRO C 1 309 ? -3.389 12.734 32.025 1.00 30.17 301 PRO C O 1
ATOM 10135 N N . GLU C 1 310 ? -5.506 12.734 31.268 1.00 35.33 302 GLU C N 1
ATOM 10136 C CA . GLU C 1 310 ? -5.915 13.692 32.288 1.00 39.27 302 GLU C CA 1
ATOM 10137 C C . GLU C 1 310 ? -5.910 13.057 33.672 1.00 36.06 302 GLU C C 1
ATOM 10138 O O . GLU C 1 310 ? -5.573 13.723 34.658 1.00 34.23 302 GLU C O 1
ATOM 10144 N N . ALA C 1 311 ? -6.251 11.769 33.764 1.00 35.41 303 ALA C N 1
ATOM 10145 C CA . ALA C 1 311 ? -6.152 11.077 35.046 1.00 36.17 303 ALA C CA 1
ATOM 10146 C C . ALA C 1 311 ? -4.698 10.931 35.482 1.00 32.73 303 ALA C C 1
ATOM 10147 O O . ALA C 1 311 ? -4.382 11.107 36.662 1.00 33.63 303 ALA C O 1
ATOM 10149 N N . LYS C 1 312 ? -3.795 10.630 34.540 1.00 31.53 304 LYS C N 1
ATOM 10150 C CA . LYS C 1 312 ? -2.372 10.565 34.865 1.00 30.76 304 LYS C CA 1
ATOM 10151 C C . LYS C 1 312 ? -1.874 11.896 35.423 1.00 33.48 304 LYS C C 1
ATOM 10152 O O . LYS C 1 312 ? -1.240 11.936 36.485 1.00 33.09 304 LYS C O 1
ATOM 10158 N N . ARG C 1 313 ? -2.157 12.999 34.720 1.00 28.21 305 ARG C N 1
ATOM 10159 C CA . ARG C 1 313 ? -1.718 14.310 35.197 1.00 30.61 305 ARG C CA 1
ATOM 10160 C C . ARG C 1 313 ? -2.267 14.611 36.585 1.00 30.71 305 ARG C C 1
ATOM 10161 O O . ARG C 1 313 ? -1.551 15.138 37.442 1.00 32.75 305 ARG C O 1
ATOM 10169 N N . LYS C 1 314 ? -3.543 14.304 36.818 1.00 32.62 306 LYS C N 1
ATOM 10170 C CA . LYS C 1 314 ? -4.131 14.572 38.126 1.00 36.53 306 LYS C CA 1
ATOM 10171 C C . LYS C 1 314 ? -3.452 13.737 39.204 1.00 37.18 306 LYS C C 1
ATOM 10172 O O . LYS C 1 314 ? -3.104 14.253 40.273 1.00 36.70 306 LYS C O 1
ATOM 10178 N N . ILE C 1 315 ? -3.212 12.454 38.920 1.00 34.32 307 ILE C N 1
ATOM 10179 C CA . ILE C 1 315 ? -2.589 11.572 39.904 1.00 35.99 307 ILE C CA 1
ATOM 10180 C C . ILE C 1 315 ? -1.181 12.048 40.250 1.00 36.19 307 ILE C C 1
ATOM 10181 O O . ILE C 1 315 ? -0.795 12.085 41.424 1.00 31.55 307 ILE C O 1
ATOM 10186 N N . ILE C 1 316 ? -0.393 12.414 39.236 1.00 31.20 308 ILE C N 1
ATOM 10187 C CA . ILE C 1 316 ? 0.995 12.804 39.466 1.00 28.98 308 ILE C CA 1
ATOM 10188 C C . ILE C 1 316 ? 1.067 14.083 40.291 1.00 33.52 308 ILE C C 1
ATOM 10189 O O . ILE C 1 316 ? 1.866 14.187 41.231 1.00 31.16 308 ILE C O 1
ATOM 10194 N N . GLY C 1 317 ? 0.245 15.079 39.950 1.00 29.35 309 GLY C N 1
ATOM 10195 C CA . GLY C 1 317 ? 0.233 16.306 40.727 1.00 32.56 309 GLY C CA 1
ATOM 10196 C C . GLY C 1 317 ? -0.170 16.063 42.168 1.00 37.38 309 GLY C C 1
ATOM 10197 O O . GLY C 1 317 ? 0.467 16.564 43.095 1.00 34.57 309 GLY C O 1
ATOM 10198 N N . ARG C 1 318 ? -1.216 15.261 42.371 1.00 36.91 310 ARG C N 1
ATOM 10199 C CA . ARG C 1 318 ? -1.683 14.956 43.720 1.00 41.22 310 ARG C CA 1
ATOM 10200 C C . ARG C 1 318 ? -0.604 14.252 44.540 1.00 37.52 310 ARG C C 1
ATOM 10201 O O . ARG C 1 318 ? -0.292 14.671 45.660 1.00 38.51 310 ARG C O 1
ATOM 10209 N N . GLU C 1 319 ? -0.016 13.182 43.991 1.00 36.27 311 GLU C N 1
ATOM 10210 C CA . GLU C 1 319 ? 0.965 12.404 44.745 1.00 35.96 311 GLU C CA 1
ATOM 10211 C C . GLU C 1 319 ? 2.203 13.230 45.070 1.00 34.12 311 GLU C C 1
ATOM 10212 O O . GLU C 1 319 ? 2.784 13.087 46.154 1.00 35.96 311 GLU C O 1
ATOM 10218 N N . PHE C 1 320 ? 2.629 14.089 44.139 1.00 30.63 312 PHE C N 1
ATOM 10219 C CA . PHE C 1 320 ? 3.790 14.942 44.376 1.00 30.16 312 PHE C CA 1
ATOM 10220 C C . PHE C 1 320 ? 3.568 15.836 45.591 1.00 32.73 312 PHE C C 1
ATOM 10221 O O . PHE C 1 320 ? 4.438 15.944 46.462 1.00 30.63 312 PHE C O 1
ATOM 10229 N N . ILE C 1 321 ? 2.396 16.474 45.669 1.00 30.85 313 ILE C N 1
ATOM 10230 C CA . ILE C 1 321 ? 2.077 17.332 46.809 1.00 32.11 313 ILE C CA 1
ATOM 10231 C C . ILE C 1 321 ? 2.087 16.533 48.108 1.00 30.23 313 ILE C C 1
ATOM 10232 O O . ILE C 1 321 ? 2.553 17.017 49.147 1.00 31.73 313 ILE C O 1
ATOM 10237 N N . GLU C 1 322 ? 1.564 15.302 48.077 1.00 31.48 314 GLU C N 1
ATOM 10238 C CA . GLU C 1 322 ? 1.567 14.478 49.281 1.00 39.29 314 GLU C CA 1
ATOM 10239 C C . GLU C 1 322 ? 2.988 14.145 49.716 1.00 37.35 314 GLU C C 1
ATOM 10240 O O . GLU C 1 322 ? 3.324 14.244 50.901 1.00 38.04 314 GLU C O 1
ATOM 10246 N N . VAL C 1 323 ? 3.841 13.748 48.768 1.00 30.55 315 VAL C N 1
ATOM 10247 C CA . VAL C 1 323 ? 5.224 13.411 49.105 1.00 31.76 315 VAL C CA 1
ATOM 10248 C C . VAL C 1 323 ? 5.938 14.628 49.677 1.00 38.07 315 VAL C C 1
ATOM 10249 O O . VAL C 1 323 ? 6.646 14.545 50.690 1.00 37.66 315 VAL C O 1
ATOM 10253 N N . PHE C 1 324 ? 5.754 15.781 49.035 1.00 31.36 316 PHE C N 1
ATOM 10254 C CA . PHE C 1 324 ? 6.389 17.004 49.507 1.00 31.64 316 PHE C CA 1
ATOM 10255 C C . PHE C 1 324 ? 5.887 17.381 50.896 1.00 35.57 316 PHE C C 1
ATOM 10256 O O . PHE C 1 324 ? 6.667 17.820 51.750 1.00 34.40 316 PHE C O 1
ATOM 10264 N N . ALA C 1 325 ? 4.589 17.203 51.148 1.00 32.57 317 ALA C N 1
ATOM 10265 C CA . ALA C 1 325 ? 4.047 17.556 52.457 1.00 32.24 317 ALA C CA 1
ATOM 10266 C C . ALA C 1 325 ? 4.619 16.664 53.553 1.00 35.58 317 ALA C C 1
ATOM 10267 O O . ALA C 1 325 ? 4.852 17.123 54.678 1.00 35.15 317 ALA C O 1
ATOM 10269 N N . GLU C 1 326 ? 4.865 15.389 53.241 1.00 37.67 318 GLU C N 1
ATOM 10270 C CA . GLU C 1 326 ? 5.484 14.490 54.212 1.00 40.69 318 GLU C CA 1
ATOM 10271 C C . GLU C 1 326 ? 6.896 14.936 54.557 1.00 38.74 318 GLU C C 1
ATOM 10272 O O . GLU C 1 326 ? 7.298 14.905 55.726 1.00 40.42 318 GLU C O 1
ATOM 10278 N N . GLU C 1 327 ? 7.680 15.320 53.549 1.00 36.58 319 GLU C N 1
ATOM 10279 C CA . GLU C 1 327 ? 9.015 15.837 53.822 1.00 37.84 319 GLU C CA 1
ATOM 10280 C C . GLU C 1 327 ? 8.948 17.145 54.596 1.00 38.04 319 GLU C C 1
ATOM 10281 O O . GLU C 1 327 ? 9.773 17.390 55.482 1.00 35.88 319 GLU C O 1
ATOM 10287 N N . ALA C 1 328 ? 7.975 18.000 54.272 1.00 35.80 320 ALA C N 1
ATOM 10288 C CA . ALA C 1 328 ? 7.877 19.292 54.939 1.00 36.56 320 ALA C CA 1
ATOM 10289 C C . ALA C 1 328 ? 7.536 19.125 56.413 1.00 42.86 320 ALA C C 1
ATOM 10290 O O . ALA C 1 328 ? 8.005 19.899 57.258 1.00 37.03 320 ALA C O 1
ATOM 10292 N N . ARG C 1 329 ? 6.717 18.122 56.739 1.00 38.56 321 ARG C N 1
ATOM 10293 C CA . ARG C 1 329 ? 6.342 17.877 58.126 1.00 42.53 321 ARG C CA 1
ATOM 10294 C C . ARG C 1 329 ? 7.504 17.363 58.965 1.00 45.88 321 ARG C C 1
ATOM 10295 O O . ARG C 1 329 ? 7.427 17.402 60.197 1.00 45.80 321 ARG C O 1
ATOM 10303 N N . LYS C 1 330 ? 8.572 16.867 58.341 1.00 41.24 322 LYS C N 1
ATOM 10304 C CA . LYS C 1 330 ? 9.714 16.426 59.130 1.00 47.57 322 LYS C CA 1
ATOM 10305 C C . LYS C 1 330 ? 10.580 17.591 59.590 1.00 44.57 322 LYS C C 1
ATOM 10306 O O . LYS C 1 330 ? 11.405 17.414 60.490 1.00 44.32 322 LYS C O 1
ATOM 10312 N N . LEU C 1 331 ? 10.403 18.771 59.005 1.00 42.05 323 LEU C N 1
ATOM 10313 C CA . LEU C 1 331 ? 11.168 19.949 59.382 1.00 44.13 323 LEU C CA 1
ATOM 10314 C C . LEU C 1 331 ? 10.460 20.679 60.513 1.00 46.53 323 LEU C C 1
ATOM 10315 O O . LEU C 1 331 ? 9.229 20.758 60.542 1.00 54.29 323 LEU C O 1
ATOM 10320 N N . ASP C 1 332 ? 11.240 21.204 61.448 1.00 47.72 324 ASP C N 1
ATOM 10321 C CA . ASP C 1 332 ? 10.705 21.876 62.624 1.00 44.12 324 ASP C CA 1
ATOM 10322 C C . ASP C 1 332 ? 10.940 23.373 62.509 1.00 41.49 324 ASP C C 1
ATOM 10323 O O . ASP C 1 332 ? 12.053 23.810 62.199 1.00 41.31 324 ASP C O 1
ATOM 10328 N N . GLY C 1 333 ? 9.892 24.152 62.757 1.00 44.33 325 GLY C N 1
ATOM 10329 C CA . GLY C 1 333 ? 10.046 25.594 62.876 1.00 41.65 325 GLY C CA 1
ATOM 10330 C C . GLY C 1 333 ? 10.419 26.310 61.595 1.00 36.48 325 GLY C C 1
ATOM 10331 O O . GLY C 1 333 ? 11.197 27.271 61.630 1.00 38.42 325 GLY C O 1
ATOM 10332 N N . VAL C 1 334 ? 9.892 25.863 60.463 1.00 36.11 326 VAL C N 1
ATOM 10333 C CA . VAL C 1 334 ? 10.127 26.508 59.178 1.00 32.81 326 VAL C CA 1
ATOM 10334 C C . VAL C 1 334 ? 8.947 27.424 58.898 1.00 34.72 326 VAL C C 1
ATOM 10335 O O . VAL C 1 334 ? 7.812 26.963 58.739 1.00 38.96 326 VAL C O 1
ATOM 10339 N N . LYS C 1 335 ? 9.213 28.722 58.836 1.00 33.92 327 LYS C N 1
ATOM 10340 C CA . LYS C 1 335 ? 8.151 29.698 58.649 1.00 33.81 327 LYS C CA 1
ATOM 10341 C C . LYS C 1 335 ? 7.794 29.896 57.175 1.00 34.29 327 LYS C C 1
ATOM 10342 O O . LYS C 1 335 ? 6.636 30.201 56.864 1.00 33.42 327 LYS C O 1
ATOM 10348 N N . PHE C 1 336 ? 8.747 29.717 56.259 1.00 33.51 328 PHE C N 1
ATOM 10349 C CA . PHE C 1 336 ? 8.599 30.183 54.882 1.00 31.91 328 PHE C CA 1
ATOM 10350 C C . PHE C 1 336 ? 8.674 29.041 53.874 1.00 30.34 328 PHE C C 1
ATOM 10351 O O . PHE C 1 336 ? 9.513 28.143 53.990 1.00 31.88 328 PHE C O 1
ATOM 10359 N N . LEU C 1 337 ? 7.796 29.096 52.876 1.00 31.59 329 LEU C N 1
ATOM 10360 C CA . LEU C 1 337 ? 7.879 28.257 51.685 1.00 27.05 329 LEU C CA 1
ATOM 10361 C C . LEU C 1 337 ? 8.262 29.143 50.510 1.00 27.22 329 LEU C C 1
ATOM 10362 O O . LEU C 1 337 ? 7.568 30.121 50.217 1.00 30.02 329 LEU C O 1
ATOM 10367 N N . ALA C 1 338 ? 9.367 28.816 49.855 1.00 26.10 330 ALA C N 1
ATOM 10368 C CA . ALA C 1 338 ? 9.777 29.523 48.650 1.00 28.16 330 ALA C CA 1
ATOM 10369 C C . ALA C 1 338 ? 9.272 28.787 47.418 1.00 28.06 330 ALA C C 1
ATOM 10370 O O . ALA C 1 338 ? 9.198 27.556 47.396 1.00 29.68 330 ALA C O 1
ATOM 10372 N N . GLN C 1 339 ? 8.909 29.560 46.396 1.00 29.20 331 GLN C N 1
ATOM 10373 C CA . GLN C 1 339 ? 8.451 29.023 45.122 1.00 28.31 331 GLN C CA 1
ATOM 10374 C C . GLN C 1 339 ? 9.067 29.826 43.986 1.00 26.60 331 GLN C C 1
ATOM 10375 O O . GLN C 1 339 ? 9.496 30.967 44.166 1.00 24.24 331 GLN C O 1
ATOM 10381 N N . GLY C 1 340 ? 9.070 29.228 42.796 1.00 23.38 332 GLY C N 1
ATOM 10382 C CA . GLY C 1 340 ? 9.704 29.849 41.650 1.00 26.10 332 GLY C CA 1
ATOM 10383 C C . GLY C 1 340 ? 8.757 30.639 40.775 1.00 27.22 332 GLY C C 1
ATOM 10384 O O . GLY C 1 340 ? 8.998 30.787 39.572 1.00 27.21 332 GLY C O 1
ATOM 10385 N N . THR C 1 341 ? 7.673 31.141 41.365 1.00 29.52 333 THR C N 1
ATOM 10386 C CA . THR C 1 341 ? 6.749 32.017 40.655 1.00 31.14 333 THR C CA 1
ATOM 10387 C C . THR C 1 341 ? 7.501 33.120 39.916 1.00 29.61 333 THR C C 1
ATOM 10388 O O . THR C 1 341 ? 8.376 33.784 40.482 1.00 24.12 333 THR C O 1
ATOM 10392 N N . ILE C 1 342 ? 7.167 33.303 38.645 1.00 27.23 334 ILE C N 1
ATOM 10393 C CA . ILE C 1 342 ? 7.724 34.384 37.846 1.00 28.87 334 ILE C CA 1
ATOM 10394 C C . ILE C 1 342 ? 6.590 35.330 37.462 1.00 30.88 334 ILE C C 1
ATOM 10395 O O . ILE C 1 342 ? 5.412 35.041 37.670 1.00 31.37 334 ILE C O 1
ATOM 10400 N N . TYR C 1 343 ? 6.958 36.487 36.916 1.00 27.18 335 TYR C N 1
ATOM 10401 C CA . TYR C 1 343 ? 5.948 37.499 36.617 1.00 30.79 335 TYR C CA 1
ATOM 10402 C C . TYR C 1 343 ? 4.881 37.019 35.632 1.00 30.90 335 TYR C C 1
ATOM 10403 O O . TYR C 1 343 ? 3.700 37.336 35.857 1.00 36.18 335 TYR C O 1
ATOM 10412 N N . PRO C 1 344 ? 5.195 36.289 34.554 1.00 30.18 336 PRO C N 1
ATOM 10413 C CA . PRO C 1 344 ? 4.111 35.746 33.712 1.00 35.41 336 PRO C CA 1
ATOM 10414 C C . PRO C 1 344 ? 3.061 34.953 34.479 1.00 37.68 336 PRO C C 1
ATOM 10415 O O . PRO C 1 344 ? 1.881 34.990 34.103 1.00 38.65 336 PRO C O 1
ATOM 10419 N N . ASP C 1 345 ? 3.447 34.244 35.546 1.00 36.47 337 ASP C N 1
ATOM 10420 C CA . ASP C 1 345 ? 2.468 33.524 36.360 1.00 39.02 337 ASP C CA 1
ATOM 10421 C C . ASP C 1 345 ? 1.503 34.483 37.046 1.00 39.57 337 ASP C C 1
ATOM 10422 O O . ASP C 1 345 ? 0.304 34.198 37.150 1.00 42.88 337 ASP C O 1
ATOM 10427 N N . VAL C 1 346 ? 2.012 35.617 37.529 1.00 37.19 338 VAL C N 1
ATOM 10428 C CA . VAL C 1 346 ? 1.204 36.562 38.295 1.00 40.84 338 VAL C CA 1
ATOM 10429 C C . VAL C 1 346 ? 0.408 37.482 37.383 1.00 46.42 338 VAL C C 1
ATOM 10430 O O . VAL C 1 346 ? -0.678 37.943 37.754 1.00 46.15 338 VAL C O 1
ATOM 10434 N N . ILE C 1 347 ? 0.918 37.738 36.177 1.00 47.30 339 ILE C N 1
ATOM 10435 C CA . ILE C 1 347 ? 0.615 38.982 35.482 1.00 51.69 339 ILE C CA 1
ATOM 10436 C C . ILE C 1 347 ? -0.874 39.107 35.193 1.00 59.58 339 ILE C C 1
ATOM 10437 O O . ILE C 1 347 ? -1.573 38.118 34.926 1.00 57.31 339 ILE C O 1
ATOM 10442 N N . GLU C 1 348 ? -1.369 40.343 35.280 1.00 73.16 340 GLU C N 1
ATOM 10443 C CA . GLU C 1 348 ? -2.774 40.662 35.045 1.00 74.68 340 GLU C CA 1
ATOM 10444 C C . GLU C 1 348 ? -2.973 40.938 33.560 1.00 80.14 340 GLU C C 1
ATOM 10445 O O . GLU C 1 348 ? -2.545 41.978 33.049 1.00 79.70 340 GLU C O 1
ATOM 10451 N N . SER C 1 349 ? -3.614 40.003 32.870 1.00 79.48 341 SER C N 1
ATOM 10452 C CA . SER C 1 349 ? -3.982 40.177 31.475 1.00 78.88 341 SER C CA 1
ATOM 10453 C C . SER C 1 349 ? -5.449 40.580 31.376 1.00 82.48 341 SER C C 1
ATOM 10454 O O . SER C 1 349 ? -6.199 40.555 32.355 1.00 80.38 341 SER C O 1
ATOM 10457 N N . ALA C 1 350 ? -5.854 40.961 30.171 1.00 88.72 342 ALA C N 1
ATOM 10458 C CA . ALA C 1 350 ? -7.239 41.332 29.927 1.00 92.69 342 ALA C CA 1
ATOM 10459 C C . ALA C 1 350 ? -8.092 40.084 29.718 1.00 98.44 342 ALA C C 1
ATOM 10460 O O . ALA C 1 350 ? -9.015 39.815 30.487 1.00 104.35 342 ALA C O 1
ATOM 10462 N N . HIS C 1 364 ? -7.618 28.372 48.897 1.00 85.28 356 HIS C N 1
ATOM 10463 C CA . HIS C 1 364 ? -6.324 27.967 48.358 1.00 85.40 356 HIS C CA 1
ATOM 10464 C C . HIS C 1 364 ? -5.227 28.071 49.416 1.00 80.36 356 HIS C C 1
ATOM 10465 O O . HIS C 1 364 ? -4.901 29.168 49.872 1.00 80.39 356 HIS C O 1
ATOM 10467 N N . ASN C 1 365 ? -4.662 26.930 49.805 1.00 72.80 357 ASN C N 1
ATOM 10468 C CA . ASN C 1 365 ? -3.590 26.923 50.789 1.00 72.05 357 ASN C CA 1
ATOM 10469 C C . ASN C 1 365 ? -2.250 27.197 50.116 1.00 66.08 357 ASN C C 1
ATOM 10470 O O . ASN C 1 365 ? -2.060 26.925 48.927 1.00 61.33 357 ASN C O 1
ATOM 10475 N N . VAL C 1 366 ? -1.317 27.752 50.896 1.00 63.33 358 VAL C N 1
ATOM 10476 C CA . VAL C 1 366 ? -0.017 28.138 50.357 1.00 58.37 358 VAL C CA 1
ATOM 10477 C C . VAL C 1 366 ? 0.696 26.915 49.796 1.00 56.32 358 VAL C C 1
ATOM 10478 O O . VAL C 1 366 ? 0.819 25.879 50.464 1.00 50.45 358 VAL C O 1
ATOM 10482 N N . GLY C 1 367 ? 1.163 27.031 48.551 1.00 54.08 359 GLY C N 1
ATOM 10483 C CA . GLY C 1 367 ? 1.797 25.920 47.868 1.00 53.74 359 GLY C CA 1
ATOM 10484 C C . GLY C 1 367 ? 0.869 24.785 47.504 1.00 51.45 359 GLY C C 1
ATOM 10485 O O . GLY C 1 367 ? 1.344 23.725 47.083 1.00 54.07 359 GLY C O 1
ATOM 10486 N N . GLY C 1 368 ? -0.441 24.978 47.649 1.00 53.72 360 GLY C N 1
ATOM 10487 C CA . GLY C 1 368 ? -1.389 23.900 47.437 1.00 53.44 360 GLY C CA 1
ATOM 10488 C C . GLY C 1 368 ? -1.212 22.741 48.390 1.00 53.82 360 GLY C C 1
ATOM 10489 O O . GLY C 1 368 ? -1.570 21.609 48.053 1.00 51.66 360 GLY C O 1
ATOM 10490 N N . LEU C 1 369 ? -0.673 22.995 49.572 1.00 49.78 361 LEU C N 1
ATOM 10491 C CA . LEU C 1 369 ? -0.332 21.949 50.518 1.00 52.68 361 LEU C CA 1
ATOM 10492 C C . LEU C 1 369 ? -1.515 21.637 51.421 1.00 54.97 361 LEU C C 1
ATOM 10493 O O . LEU C 1 369 ? -2.464 22.422 51.516 1.00 52.20 361 LEU C O 1
ATOM 10498 N N . PRO C 1 370 ? -1.505 20.469 52.081 1.00 56.02 362 PRO C N 1
ATOM 10499 C CA . PRO C 1 370 ? -2.549 20.171 53.075 1.00 56.97 362 PRO C CA 1
ATOM 10500 C C . PRO C 1 370 ? -2.655 21.244 54.152 1.00 60.93 362 PRO C C 1
ATOM 10501 O O . PRO C 1 370 ? -1.689 21.975 54.401 1.00 56.58 362 PRO C O 1
ATOM 10505 N N . ASP C 1 371 ? -3.823 21.352 54.800 1.00 64.70 363 ASP C N 1
ATOM 10506 C CA . ASP C 1 371 ? -4.100 22.500 55.661 1.00 67.72 363 ASP C CA 1
ATOM 10507 C C . ASP C 1 371 ? -3.217 22.525 56.902 1.00 63.58 363 ASP C C 1
ATOM 10508 O O . ASP C 1 371 ? -2.998 23.598 57.470 1.00 69.11 363 ASP C O 1
ATOM 10513 N N . ASP C 1 372 ? -2.706 21.373 57.339 1.00 64.87 364 ASP C N 1
ATOM 10514 C CA . ASP C 1 372 ? -1.878 21.343 58.542 1.00 61.94 364 ASP C CA 1
ATOM 10515 C C . ASP C 1 372 ? -0.559 22.091 58.364 1.00 62.63 364 ASP C C 1
ATOM 10516 O O . ASP C 1 372 ? 0.085 22.433 59.362 1.00 63.71 364 ASP C O 1
ATOM 10521 N N . LEU C 1 373 ? -0.147 22.352 57.125 1.00 55.10 365 LEU C N 1
ATOM 10522 C CA . LEU C 1 373 ? 1.045 23.138 56.833 1.00 56.98 365 LEU C CA 1
ATOM 10523 C C . LEU C 1 373 ? 0.618 24.563 56.505 1.00 57.58 365 LEU C C 1
ATOM 10524 O O . LEU C 1 373 ? -0.177 24.779 55.584 1.00 65.77 365 LEU C O 1
ATOM 10529 N N . ALA C 1 374 ? 1.149 25.534 57.256 1.00 50.99 366 ALA C N 1
ATOM 10530 C CA . ALA C 1 374 ? 0.777 26.946 57.111 1.00 49.99 366 ALA C CA 1
ATOM 10531 C C . ALA C 1 374 ? 2.055 27.755 56.916 1.00 45.08 366 ALA C C 1
ATOM 10532 O O . ALA C 1 374 ? 2.593 28.323 57.867 1.00 52.69 366 ALA C O 1
ATOM 10534 N N . PHE C 1 375 ? 2.529 27.810 55.678 1.00 45.77 367 PHE C N 1
ATOM 10535 C CA . PHE C 1 375 ? 3.728 28.560 55.338 1.00 43.49 367 PHE C CA 1
ATOM 10536 C C . PHE C 1 375 ? 3.377 29.963 54.857 1.00 38.79 367 PHE C C 1
ATOM 10537 O O . PHE C 1 375 ? 2.306 30.196 54.295 1.00 41.31 367 PHE C O 1
ATOM 10545 N N . GLU C 1 376 ? 4.294 30.898 55.092 1.00 42.10 368 GLU C N 1
ATOM 10546 C CA . GLU C 1 376 ? 4.280 32.181 54.405 1.00 37.12 368 GLU C CA 1
ATOM 10547 C C . GLU C 1 376 ? 5.122 32.069 53.139 1.00 33.52 368 GLU C C 1
ATOM 10548 O O . GLU C 1 376 ? 6.128 31.354 53.101 1.00 33.45 368 GLU C O 1
ATOM 10554 N N . LEU C 1 377 ? 4.697 32.775 52.097 1.00 38.96 369 LEU C N 1
ATOM 10555 C CA . LEU C 1 377 ? 5.253 32.600 50.761 1.00 34.20 369 LEU C CA 1
ATOM 10556 C C . LEU C 1 377 ? 6.454 33.519 50.535 1.00 38.07 369 LEU C C 1
ATOM 10557 O O . LEU C 1 377 ? 6.397 34.712 50.843 1.00 37.12 369 LEU C O 1
ATOM 10562 N N . VAL C 1 378 ? 7.536 32.954 49.999 1.00 32.24 370 VAL C N 1
ATOM 10563 C CA . VAL C 1 378 ? 8.689 33.708 49.511 1.00 30.29 370 VAL C CA 1
ATOM 10564 C C . VAL C 1 378 ? 8.774 33.474 48.005 1.00 30.94 370 VAL C C 1
ATOM 10565 O O . VAL C 1 378 ? 8.846 32.323 47.560 1.00 27.35 370 VAL C O 1
ATOM 10569 N N . GLU C 1 379 ? 8.749 34.550 47.222 1.00 28.75 371 GLU C N 1
ATOM 10570 C CA . GLU C 1 379 ? 8.700 34.448 45.761 1.00 29.83 371 GLU C CA 1
ATOM 10571 C C . GLU C 1 379 ? 9.687 35.427 45.142 1.00 28.70 371 GLU C C 1
ATOM 10572 O O . GLU C 1 379 ? 9.323 36.532 44.717 1.00 25.67 371 GLU C O 1
ATOM 10578 N N . PRO C 1 380 ? 10.968 35.051 45.085 1.00 25.33 372 PRO C N 1
ATOM 10579 C CA . PRO C 1 380 ? 12.004 36.021 44.694 1.00 26.75 372 PRO C CA 1
ATOM 10580 C C . PRO C 1 380 ? 11.996 36.379 43.221 1.00 27.66 372 PRO C C 1
ATOM 10581 O O . PRO C 1 380 ? 12.657 37.353 42.844 1.00 30.17 372 PRO C O 1
ATOM 10585 N N . LEU C 1 381 ? 11.278 35.642 42.378 1.00 26.15 373 LEU C N 1
ATOM 10586 C CA . LEU C 1 381 ? 11.259 35.925 40.951 1.00 24.74 373 LEU C CA 1
ATOM 10587 C C . LEU C 1 381 ? 9.922 36.483 40.486 1.00 26.82 373 LEU C C 1
ATOM 10588 O O . LEU C 1 381 ? 9.713 36.630 39.278 1.00 28.91 373 LEU C O 1
ATOM 10593 N N . ARG C 1 382 ? 9.006 36.789 41.407 1.00 26.18 374 ARG C N 1
ATOM 10594 C CA . ARG C 1 382 ? 7.629 37.013 40.980 1.00 30.23 374 ARG C CA 1
ATOM 10595 C C . ARG C 1 382 ? 7.435 38.309 40.203 1.00 32.18 374 ARG C C 1
ATOM 10596 O O . ARG C 1 382 ? 6.379 38.474 39.578 1.00 29.80 374 ARG C O 1
ATOM 10604 N N . ASP C 1 383 ? 8.406 39.224 40.214 1.00 24.94 375 ASP C N 1
ATOM 10605 C CA . ASP C 1 383 ? 8.342 40.413 39.374 1.00 26.31 375 ASP C CA 1
ATOM 10606 C C . ASP C 1 383 ? 9.277 40.325 38.170 1.00 25.60 375 ASP C C 1
ATOM 10607 O O . ASP C 1 383 ? 9.549 41.344 37.528 1.00 30.91 375 ASP C O 1
ATOM 10612 N N . LEU C 1 384 ? 9.759 39.131 37.841 1.00 26.55 376 LEU C N 1
ATOM 10613 C CA . LEU C 1 384 ? 10.743 38.947 36.783 1.00 23.87 376 LEU C CA 1
ATOM 10614 C C . LEU C 1 384 ? 10.167 38.151 35.621 1.00 28.04 376 LEU C C 1
ATOM 10615 O O . LEU C 1 384 ? 9.432 37.176 35.820 1.00 25.20 376 LEU C O 1
ATOM 10620 N N . PHE C 1 385 ? 10.529 38.561 34.408 1.00 24.42 377 PHE C N 1
ATOM 10621 C CA . PHE C 1 385 ? 10.254 37.752 33.236 1.00 23.19 377 PHE C CA 1
ATOM 10622 C C . PHE C 1 385 ? 11.318 36.665 33.088 1.00 21.00 377 PHE C C 1
ATOM 10623 O O . PHE C 1 385 ? 12.361 36.690 33.742 1.00 22.18 377 PHE C O 1
ATOM 10631 N N . LYS C 1 386 ? 11.044 35.702 32.200 1.00 22.90 378 LYS C N 1
ATOM 10632 C CA . LYS C 1 386 ? 11.900 34.519 32.077 1.00 22.80 378 LYS C CA 1
ATOM 10633 C C . LYS C 1 386 ? 13.325 34.887 31.687 1.00 25.40 378 LYS C C 1
ATOM 10634 O O . LYS C 1 386 ? 14.283 34.309 32.215 1.00 21.68 378 LYS C O 1
ATOM 10640 N N . ASP C 1 387 ? 13.485 35.825 30.741 1.00 22.74 379 ASP C N 1
ATOM 10641 C CA A ASP C 1 387 ? 14.826 36.217 30.321 0.47 23.67 379 ASP C CA 1
ATOM 10642 C CA B ASP C 1 387 ? 14.825 36.214 30.321 0.53 23.66 379 ASP C CA 1
ATOM 10643 C C . ASP C 1 387 ? 15.582 36.907 31.447 1.00 21.19 379 ASP C C 1
ATOM 10644 O O . ASP C 1 387 ? 16.805 36.762 31.552 1.00 21.89 379 ASP C O 1
ATOM 10653 N N . GLU C 1 388 ? 14.874 37.642 32.306 1.00 20.95 380 GLU C N 1
ATOM 10654 C CA . GLU C 1 388 ? 15.526 38.287 33.441 1.00 21.18 380 GLU C CA 1
ATOM 10655 C C . GLU C 1 388 ? 15.970 37.260 34.472 1.00 23.12 380 GLU C C 1
ATOM 10656 O O . GLU C 1 388 ? 17.022 37.418 35.100 1.00 22.63 380 GLU C O 1
ATOM 10662 N N . VAL C 1 389 ? 15.177 36.199 34.662 1.00 19.85 381 VAL C N 1
ATOM 10663 C CA . VAL C 1 389 ? 15.594 35.116 35.550 1.00 22.54 381 VAL C CA 1
ATOM 10664 C C . VAL C 1 389 ? 16.905 34.512 35.063 1.00 20.37 381 VAL C C 1
ATOM 10665 O O . VAL C 1 389 ? 17.816 34.245 35.854 1.00 20.75 381 VAL C O 1
ATOM 10669 N N . ARG C 1 390 ? 17.012 34.271 33.753 1.00 20.17 382 ARG C N 1
ATOM 10670 C CA A ARG C 1 390 ? 18.245 33.722 33.199 0.58 22.19 382 ARG C CA 1
ATOM 10671 C CA B ARG C 1 390 ? 18.245 33.720 33.201 0.42 22.22 382 ARG C CA 1
ATOM 10672 C C . ARG C 1 390 ? 19.418 34.674 33.411 1.00 21.53 382 ARG C C 1
ATOM 10673 O O . ARG C 1 390 ? 20.512 34.252 33.810 1.00 21.90 382 ARG C O 1
ATOM 10688 N N . LYS C 1 391 ? 19.213 35.965 33.150 1.00 18.59 383 LYS C N 1
ATOM 10689 C CA . LYS C 1 391 ? 20.301 36.920 33.350 1.00 20.47 383 LYS C CA 1
ATOM 10690 C C . LYS C 1 391 ? 20.770 36.925 34.800 1.00 23.63 383 LYS C C 1
ATOM 10691 O O . LYS C 1 391 ? 21.973 37.020 35.073 1.00 22.37 383 LYS C O 1
ATOM 10697 N N . LEU C 1 392 ? 19.836 36.824 35.747 1.00 23.26 384 LEU C N 1
ATOM 10698 C CA A LEU C 1 392 ? 20.230 36.771 37.153 0.61 21.91 384 LEU C CA 1
ATOM 10699 C CA B LEU C 1 392 ? 20.210 36.760 37.158 0.39 22.19 384 LEU C CA 1
ATOM 10700 C C . LEU C 1 392 ? 21.064 35.527 37.437 1.00 23.08 384 LEU C C 1
ATOM 10701 O O . LEU C 1 392 ? 22.089 35.602 38.122 1.00 19.53 384 LEU C O 1
ATOM 10710 N N . GLY C 1 393 ? 20.639 34.371 36.914 1.00 24.01 385 GLY C N 1
ATOM 10711 C CA . GLY C 1 393 ? 21.405 33.153 37.118 1.00 25.54 385 GLY C CA 1
ATOM 10712 C C . GLY C 1 393 ? 22.802 33.249 36.541 1.00 24.94 385 GLY C C 1
ATOM 10713 O O . GLY C 1 393 ? 23.783 32.862 37.187 1.00 22.11 385 GLY C O 1
ATOM 10714 N N . THR C 1 394 ? 22.913 33.776 35.319 1.00 20.78 386 THR C N 1
ATOM 10715 C CA . THR C 1 394 ? 24.230 33.994 34.731 1.00 26.04 386 THR C CA 1
ATOM 10716 C C . THR C 1 394 ? 25.071 34.927 35.599 1.00 25.92 386 THR C C 1
ATOM 10717 O O . THR C 1 394 ? 26.249 34.651 35.856 1.00 24.99 386 THR C O 1
ATOM 10721 N N . THR C 1 395 ? 24.466 36.008 36.105 1.00 23.18 387 THR C N 1
ATOM 10722 C CA . THR C 1 395 ? 25.195 36.947 36.956 1.00 27.37 387 THR C CA 1
ATOM 10723 C C . THR C 1 395 ? 25.768 36.257 38.189 1.00 31.07 387 THR C C 1
ATOM 10724 O O . THR C 1 395 ? 26.892 36.556 38.614 1.00 25.32 387 THR C O 1
ATOM 10728 N N . LEU C 1 396 ? 25.007 35.334 38.780 1.00 26.68 388 LEU C N 1
ATOM 10729 C CA . LEU C 1 396 ? 25.442 34.623 39.975 1.00 30.15 388 LEU C CA 1
ATOM 10730 C C . LEU C 1 396 ? 26.466 33.535 39.679 1.00 29.45 388 LEU C C 1
ATOM 10731 O O . LEU C 1 396 ? 26.982 32.922 40.619 1.00 31.54 388 LEU C O 1
ATOM 10736 N N . GLY C 1 397 ? 26.779 33.291 38.412 1.00 24.94 389 GLY C N 1
ATOM 10737 C CA A GLY C 1 397 ? 27.754 32.287 38.048 0.50 24.42 389 GLY C CA 1
ATOM 10738 C CA B GLY C 1 397 ? 27.755 32.287 38.048 0.50 24.42 389 GLY C CA 1
ATOM 10739 C C . GLY C 1 397 ? 27.191 30.917 37.744 1.00 25.87 389 GLY C C 1
ATOM 10740 O O . GLY C 1 397 ? 27.969 29.969 37.590 1.00 24.91 389 GLY C O 1
ATOM 10741 N N . LEU C 1 398 ? 25.873 30.780 37.658 1.00 21.22 390 LEU C N 1
ATOM 10742 C CA . LEU C 1 398 ? 25.279 29.478 37.370 1.00 24.47 390 LEU C CA 1
ATOM 10743 C C . LEU C 1 398 ? 25.628 29.041 35.949 1.00 29.46 390 LEU C C 1
ATOM 10744 O O . LEU C 1 398 ? 25.677 29.870 35.038 1.00 25.83 390 LEU C O 1
ATOM 10749 N N . PRO C 1 399 ? 25.862 27.753 35.726 1.00 32.10 391 PRO C N 1
ATOM 10750 C CA . PRO C 1 399 ? 26.366 27.314 34.420 1.00 33.49 391 PRO C CA 1
ATOM 10751 C C . PRO C 1 399 ? 25.339 27.457 33.301 1.00 32.15 391 PRO C C 1
ATOM 10752 O O . PRO C 1 399 ? 24.124 27.411 33.518 1.00 29.82 391 PRO C O 1
ATOM 10756 N N . HIS C 1 400 ? 25.862 27.634 32.084 1.00 27.67 392 HIS C N 1
ATOM 10757 C CA . HIS C 1 400 ? 25.022 27.755 30.894 1.00 31.91 392 HIS C CA 1
ATOM 10758 C C . HIS C 1 400 ? 24.010 26.615 30.799 1.00 23.48 392 HIS C C 1
ATOM 10759 O O . HIS C 1 400 ? 22.822 26.840 30.541 1.00 22.57 392 HIS C O 1
ATOM 10766 N N . SER C 1 401 ? 24.461 25.380 31.023 1.00 24.71 393 SER C N 1
ATOM 10767 C CA . SER C 1 401 ? 23.565 24.237 30.877 1.00 30.25 393 SER C CA 1
ATOM 10768 C C . SER C 1 401 ? 22.384 24.314 31.837 1.00 32.29 393 SER C C 1
ATOM 10769 O O . SER C 1 401 ? 21.278 23.881 31.497 1.00 29.29 393 SER C O 1
ATOM 10772 N N . MET C 1 402 ? 22.587 24.869 33.032 1.00 29.13 394 MET C N 1
ATOM 10773 C CA . MET C 1 402 ? 21.485 24.977 33.980 1.00 28.15 394 MET C CA 1
ATOM 10774 C C . MET C 1 402 ? 20.520 26.085 33.578 1.00 30.09 394 MET C C 1
ATOM 10775 O O . MET C 1 402 ? 19.297 25.921 33.675 1.00 27.20 394 MET C O 1
ATOM 10780 N N . ILE C 1 403 ? 21.056 27.210 33.105 1.00 25.06 395 ILE C N 1
ATOM 10781 C CA . ILE C 1 403 ? 20.261 28.409 32.881 1.00 22.01 395 ILE C CA 1
ATOM 10782 C C . ILE C 1 403 ? 19.464 28.304 31.591 1.00 22.50 395 ILE C C 1
ATOM 10783 O O . ILE C 1 403 ? 18.336 28.804 31.499 1.00 22.52 395 ILE C O 1
ATOM 10788 N N . TYR C 1 404 ? 20.033 27.669 30.570 1.00 20.64 396 TYR C N 1
ATOM 10789 C CA . TYR C 1 404 ? 19.403 27.600 29.263 1.00 24.74 396 TYR C CA 1
ATOM 10790 C C . TYR C 1 404 ? 18.731 26.261 29.006 1.00 22.56 396 TYR C C 1
ATOM 10791 O O . TYR C 1 404 ? 18.458 25.922 27.849 1.00 24.88 396 TYR C O 1
ATOM 10800 N N . ARG C 1 405 ? 18.431 25.513 30.055 1.00 22.34 397 ARG C N 1
ATOM 10801 C CA . ARG C 1 405 ? 17.751 24.241 29.874 1.00 22.44 397 ARG C CA 1
ATOM 10802 C C . ARG C 1 405 ? 16.326 24.464 29.385 1.00 23.63 397 ARG C C 1
ATOM 10803 O O . ARG C 1 405 ? 15.628 25.382 29.836 1.00 19.00 397 ARG C O 1
ATOM 10811 N N . HIS C 1 406 ? 15.897 23.620 28.445 1.00 18.53 398 HIS C N 1
ATOM 10812 C CA . HIS C 1 406 ? 14.513 23.645 28.003 1.00 22.67 398 HIS C CA 1
ATOM 10813 C C . HIS C 1 406 ? 13.593 23.351 29.185 1.00 18.96 398 HIS C C 1
ATOM 10814 O O . HIS C 1 406 ? 13.991 22.669 30.128 1.00 19.73 398 HIS C O 1
ATOM 10821 N N . PRO C 1 407 ? 12.356 23.840 29.150 1.00 21.59 399 PRO C N 1
ATOM 10822 C CA . PRO C 1 407 ? 11.412 23.515 30.219 1.00 22.62 399 PRO C CA 1
ATOM 10823 C C . PRO C 1 407 ? 11.086 22.025 30.242 1.00 24.03 399 PRO C C 1
ATOM 10824 O O . PRO C 1 407 ? 11.200 21.321 29.238 1.00 22.06 399 PRO C O 1
ATOM 10828 N N . PHE C 1 408 ? 10.698 21.547 31.417 1.00 22.96 400 PHE C N 1
ATOM 10829 C CA . PHE C 1 408 ? 10.353 20.145 31.623 1.00 23.39 400 PHE C CA 1
ATOM 10830 C C . PHE C 1 408 ? 9.004 20.128 32.330 1.00 23.20 400 PHE C C 1
ATOM 10831 O O . PHE C 1 408 ? 8.831 20.825 33.347 1.00 25.26 400 PHE C O 1
ATOM 10839 N N . PRO C 1 409 ? 8.025 19.389 31.820 1.00 27.10 401 PRO C N 1
ATOM 10840 C CA . PRO C 1 409 ? 6.672 19.474 32.380 1.00 27.18 401 PRO C CA 1
ATOM 10841 C C . PRO C 1 409 ? 6.617 18.960 33.811 1.00 26.33 401 PRO C C 1
ATOM 10842 O O . PRO C 1 409 ? 7.424 18.126 34.230 1.00 24.95 401 PRO C O 1
ATOM 10846 N N . GLY C 1 410 ? 5.655 19.487 34.566 1.00 27.11 402 GLY C N 1
ATOM 10847 C CA . GLY C 1 410 ? 5.374 19.004 35.903 1.00 25.77 402 GLY C CA 1
ATOM 10848 C C . GLY C 1 410 ? 5.241 17.490 35.987 1.00 26.17 402 GLY C C 1
ATOM 10849 O O . GLY C 1 410 ? 5.901 16.836 36.804 1.00 25.24 402 GLY C O 1
ATOM 10850 N N . PRO C 1 411 ? 4.390 16.896 35.141 1.00 24.36 403 PRO C N 1
ATOM 10851 C CA . PRO C 1 411 ? 4.241 15.425 35.154 1.00 27.58 403 PRO C CA 1
ATOM 10852 C C . PRO C 1 411 ? 5.416 14.655 34.561 1.00 24.84 403 PRO C C 1
ATOM 10853 O O . PRO C 1 411 ? 5.361 13.420 34.540 1.00 26.32 403 PRO C O 1
ATOM 10857 N N . GLY C 1 412 ? 6.455 15.324 34.061 1.00 22.88 404 GLY C N 1
ATOM 10858 C CA . GLY C 1 412 ? 7.661 14.658 33.596 1.00 23.11 404 GLY C CA 1
ATOM 10859 C C . GLY C 1 412 ? 7.386 13.692 32.455 1.00 26.15 404 GLY C C 1
ATOM 10860 O O . GLY C 1 412 ? 6.531 13.925 31.595 1.00 22.16 404 GLY C O 1
ATOM 10861 N N . LEU C 1 413 ? 8.121 12.575 32.457 1.00 20.56 405 LEU C N 1
ATOM 10862 C CA . LEU C 1 413 ? 7.896 11.521 31.468 1.00 27.52 405 LEU C CA 1
ATOM 10863 C C . LEU C 1 413 ? 6.498 10.917 31.551 1.00 24.85 405 LEU C C 1
ATOM 10864 O O . LEU C 1 413 ? 6.101 10.190 30.632 1.00 24.29 405 LEU C O 1
ATOM 10869 N N . GLY C 1 414 ? 5.754 11.188 32.631 1.00 21.61 406 GLY C N 1
ATOM 10870 C CA . GLY C 1 414 ? 4.384 10.718 32.736 1.00 23.55 406 GLY C CA 1
ATOM 10871 C C . GLY C 1 414 ? 3.490 11.124 31.577 1.00 24.83 406 GLY C C 1
ATOM 10872 O O . GLY C 1 414 ? 2.522 10.427 31.269 1.00 23.87 406 GLY C O 1
ATOM 10873 N N . VAL C 1 415 ? 3.773 12.261 30.936 1.00 22.80 407 VAL C N 1
ATOM 10874 C CA . VAL C 1 415 ? 3.027 12.672 29.746 1.00 27.61 407 VAL C CA 1
ATOM 10875 C C . VAL C 1 415 ? 3.832 12.459 28.467 1.00 23.18 407 VAL C C 1
ATOM 10876 O O . VAL C 1 415 ? 3.472 12.990 27.408 1.00 19.65 407 VAL C O 1
ATOM 10880 N N . ARG C 1 416 ? 4.927 11.704 28.541 1.00 20.54 408 ARG C N 1
ATOM 10881 C CA . ARG C 1 416 ? 5.713 11.370 27.361 1.00 22.31 408 ARG C CA 1
ATOM 10882 C C . ARG C 1 416 ? 5.749 9.870 27.123 1.00 24.78 408 ARG C C 1
ATOM 10883 O O . ARG C 1 416 ? 6.481 9.400 26.239 1.00 20.86 408 ARG C O 1
ATOM 10891 N N . ILE C 1 417 ? 5.005 9.120 27.922 1.00 21.56 409 ILE C N 1
ATOM 10892 C CA . ILE C 1 417 ? 4.759 7.700 27.729 1.00 24.79 409 ILE C CA 1
ATOM 10893 C C . ILE C 1 417 ? 3.268 7.571 27.454 1.00 24.32 409 ILE C C 1
ATOM 10894 O O . ILE C 1 417 ? 2.444 7.795 28.348 1.00 30.38 409 ILE C O 1
ATOM 10899 N N . LEU C 1 418 ? 2.908 7.220 26.225 1.00 20.48 410 LEU C N 1
ATOM 10900 C CA . LEU C 1 418 ? 1.510 7.295 25.821 1.00 20.02 410 LEU C CA 1
ATOM 10901 C C . LEU C 1 418 ? 0.704 6.200 26.498 1.00 26.57 410 LEU C C 1
ATOM 10902 O O . LEU C 1 418 ? 1.055 5.023 26.427 1.00 26.97 410 LEU C O 1
ATOM 10907 N N . GLY C 1 419 ? -0.385 6.588 27.152 1.00 25.10 411 GLY C N 1
ATOM 10908 C CA . GLY C 1 419 ? -1.172 5.604 27.883 1.00 23.55 411 GLY C CA 1
ATOM 10909 C C . GLY C 1 419 ? -0.522 5.206 29.187 1.00 28.20 411 GLY C C 1
ATOM 10910 O O . GLY C 1 419 ? 0.049 6.037 29.890 1.00 26.29 411 GLY C O 1
ATOM 10911 N N . GLU C 1 420 ? -0.596 3.910 29.498 1.00 26.48 412 GLU C N 1
ATOM 10912 C CA . GLU C 1 420 ? -0.156 3.423 30.796 1.00 29.81 412 GLU C CA 1
ATOM 10913 C C . GLU C 1 420 ? 1.349 3.587 30.995 1.00 30.88 412 GLU C C 1
ATOM 10914 O O . GLU C 1 420 ? 2.152 3.197 30.143 1.00 26.55 412 GLU C O 1
ATOM 10920 N N . VAL C 1 421 ? 1.734 4.160 32.137 1.00 27.05 413 VAL C N 1
ATOM 10921 C CA . VAL C 1 421 ? 3.138 4.311 32.502 1.00 28.16 413 VAL C CA 1
ATOM 10922 C C . VAL C 1 421 ? 3.597 3.058 33.232 1.00 31.81 413 VAL C C 1
ATOM 10923 O O . VAL C 1 421 ? 2.974 2.631 34.214 1.00 34.28 413 VAL C O 1
ATOM 10927 N N . LYS C 1 422 ? 4.683 2.467 32.752 1.00 30.81 414 LYS C N 1
ATOM 10928 C CA . LYS C 1 422 ? 5.302 1.322 33.399 1.00 32.51 414 LYS C CA 1
ATOM 10929 C C . LYS C 1 422 ? 6.795 1.574 33.524 1.00 29.00 414 LYS C C 1
ATOM 10930 O O . LYS C 1 422 ? 7.402 2.204 32.653 1.00 27.43 414 LYS C O 1
ATOM 10936 N N . LYS C 1 423 ? 7.384 1.068 34.610 1.00 29.99 415 LYS C N 1
ATOM 10937 C CA . LYS C 1 423 ? 8.819 1.235 34.820 1.00 31.45 415 LYS C CA 1
ATOM 10938 C C . LYS C 1 423 ? 9.619 0.800 33.599 1.00 29.02 415 LYS C C 1
ATOM 10939 O O . LYS C 1 423 ? 10.596 1.457 33.227 1.00 26.37 415 LYS C O 1
ATOM 10945 N N . GLU C 1 424 ? 9.215 -0.304 32.958 1.00 25.01 416 GLU C N 1
ATOM 10946 C CA . GLU C 1 424 ? 9.933 -0.778 31.779 1.00 28.98 416 GLU C CA 1
ATOM 10947 C C . GLU C 1 424 ? 9.983 0.292 30.694 1.00 27.76 416 GLU C C 1
ATOM 10948 O O . GLU C 1 424 ? 11.012 0.474 30.033 1.00 26.17 416 GLU C O 1
ATOM 10954 N N . TYR C 1 425 ? 8.876 1.012 30.497 1.00 25.96 417 TYR C N 1
ATOM 10955 C CA . TYR C 1 425 ? 8.813 2.010 29.434 1.00 22.73 417 TYR C CA 1
ATOM 10956 C C . TYR C 1 425 ? 9.615 3.253 29.800 1.00 22.68 417 TYR C C 1
ATOM 10957 O O . TYR C 1 425 ? 10.291 3.838 28.946 1.00 23.04 417 TYR C O 1
ATOM 10966 N N . ALA C 1 426 ? 9.541 3.674 31.064 1.00 20.75 418 ALA C N 1
ATOM 10967 C CA . ALA C 1 426 ? 10.289 4.852 31.495 1.00 20.99 418 ALA C CA 1
ATOM 10968 C C . ALA C 1 426 ? 11.790 4.614 31.393 1.00 22.41 418 ALA C C 1
ATOM 10969 O O . ALA C 1 426 ? 12.537 5.501 30.972 1.00 23.84 418 ALA C O 1
ATOM 10971 N N . ASP C 1 427 ? 12.252 3.420 31.773 1.00 23.83 419 ASP C N 1
ATOM 10972 C CA . ASP C 1 427 ? 13.679 3.126 31.683 1.00 24.17 419 ASP C CA 1
ATOM 10973 C C . ASP C 1 427 ? 14.160 3.179 30.235 1.00 24.22 419 ASP C C 1
ATOM 10974 O O . ASP C 1 427 ? 15.237 3.717 29.948 1.00 23.37 419 ASP C O 1
ATOM 10979 N N . ILE C 1 428 ? 13.377 2.621 29.313 1.00 24.76 420 ILE C N 1
ATOM 10980 C CA . ILE C 1 428 ? 13.732 2.680 27.894 1.00 22.76 420 ILE C CA 1
ATOM 10981 C C . ILE C 1 428 ? 13.743 4.124 27.421 1.00 23.00 420 ILE C C 1
ATOM 10982 O O . ILE C 1 428 ? 14.683 4.579 26.756 1.00 20.86 420 ILE C O 1
ATOM 10987 N N . LEU C 1 429 ? 12.689 4.866 27.760 1.00 20.61 421 LEU C N 1
ATOM 10988 C CA . LEU C 1 429 ? 12.585 6.246 27.306 1.00 21.35 421 LEU C CA 1
ATOM 10989 C C . LEU C 1 429 ? 13.733 7.089 27.846 1.00 21.12 421 LEU C C 1
ATOM 10990 O O . LEU C 1 429 ? 14.259 7.954 27.139 1.00 22.31 421 LEU C O 1
ATOM 10995 N N . ARG C 1 430 ? 14.158 6.834 29.088 1.00 21.81 422 ARG C N 1
ATOM 10996 C CA . ARG C 1 430 ? 15.269 7.610 29.637 1.00 22.66 422 ARG C CA 1
ATOM 10997 C C . ARG C 1 430 ? 16.534 7.419 28.810 1.00 22.36 422 ARG C C 1
ATOM 10998 O O . ARG C 1 430 ? 17.293 8.374 28.594 1.00 22.55 422 ARG C O 1
ATOM 11006 N N . LEU C 1 431 ? 16.779 6.192 28.343 1.00 21.48 423 LEU C N 1
ATOM 11007 C CA . LEU C 1 431 ? 17.961 5.936 27.526 1.00 22.78 423 LEU C CA 1
ATOM 11008 C C . LEU C 1 431 ? 17.843 6.609 26.166 1.00 19.68 423 LEU C C 1
ATOM 11009 O O . LEU C 1 431 ? 18.820 7.170 25.658 1.00 21.59 423 LEU C O 1
ATOM 11014 N N . ALA C 1 432 ? 16.659 6.536 25.553 1.00 20.88 424 ALA C N 1
ATOM 11015 C CA . ALA C 1 432 ? 16.440 7.153 24.247 1.00 22.94 424 ALA C CA 1
ATOM 11016 C C . ALA C 1 432 ? 16.537 8.667 24.339 1.00 23.68 424 ALA C C 1
ATOM 11017 O O . ALA C 1 432 ? 17.172 9.313 23.499 1.00 19.05 424 ALA C O 1
ATOM 11019 N N . ASP C 1 433 ? 15.881 9.248 25.343 1.00 21.32 425 ASP C N 1
ATOM 11020 C CA . ASP C 1 433 ? 15.930 10.692 25.527 1.00 21.49 425 ASP C CA 1
ATOM 11021 C C . ASP C 1 433 ? 17.358 11.162 25.764 1.00 24.70 425 ASP C C 1
ATOM 11022 O O . ASP C 1 433 ? 17.771 12.204 25.241 1.00 20.58 425 ASP C O 1
ATOM 11027 N N . ASP C 1 434 ? 18.136 10.389 26.530 1.00 22.73 426 ASP C N 1
ATOM 11028 C CA . ASP C 1 434 ? 19.507 10.794 26.823 1.00 23.44 426 ASP C CA 1
ATOM 11029 C C . ASP C 1 434 ? 20.359 10.825 25.564 1.00 20.83 426 ASP C C 1
ATOM 11030 O O . ASP C 1 434 ? 21.168 11.740 25.385 1.00 22.75 426 ASP C O 1
ATOM 11035 N N . ILE C 1 435 ? 20.204 9.828 24.686 1.00 21.48 427 ILE C N 1
ATOM 11036 C CA . ILE C 1 435 ? 20.903 9.858 23.403 1.00 21.45 427 ILE C CA 1
ATOM 11037 C C . ILE C 1 435 ? 20.532 11.114 22.631 1.00 19.20 427 ILE C C 1
ATOM 11038 O O . ILE C 1 435 ? 21.399 11.814 22.093 1.00 22.56 427 ILE C O 1
ATOM 11043 N N . PHE C 1 436 ? 19.231 11.408 22.551 1.00 19.28 428 PHE C N 1
ATOM 11044 C CA . PHE C 1 436 ? 18.775 12.616 21.865 1.00 19.65 428 PHE C CA 1
ATOM 11045 C C . PHE C 1 436 ? 19.433 13.862 22.454 1.00 21.36 428 PHE C C 1
ATOM 11046 O O . PHE C 1 436 ? 19.947 14.717 21.718 1.00 19.18 428 PHE C O 1
ATOM 11054 N N . MET C 1 437 ? 19.449 13.977 23.788 1.00 20.00 429 MET C N 1
ATOM 11055 C CA . MET C 1 437 ? 20.057 15.156 24.409 1.00 20.11 429 MET C CA 1
ATOM 11056 C C . MET C 1 437 ? 21.552 15.223 24.135 1.00 20.84 429 MET C C 1
ATOM 11057 O O . MET C 1 437 ? 22.087 16.300 23.842 1.00 24.52 429 MET C O 1
ATOM 11062 N N . GLN C 1 438 ? 22.251 14.090 24.256 1.00 18.74 430 GLN C N 1
ATOM 11063 C CA . GLN C 1 438 ? 23.690 14.077 24.009 1.00 22.40 430 GLN C CA 1
ATOM 11064 C C . GLN C 1 438 ? 24.010 14.629 22.629 1.00 26.31 430 GLN C C 1
ATOM 11065 O O . GLN C 1 438 ? 24.896 15.475 22.476 1.00 24.21 430 GLN C O 1
ATOM 11071 N N . GLU C 1 439 ? 23.290 14.158 21.609 1.00 19.72 431 GLU C N 1
ATOM 11072 C CA . GLU C 1 439 ? 23.578 14.583 20.245 1.00 21.83 431 GLU C CA 1
ATOM 11073 C C . GLU C 1 439 ? 23.200 16.041 20.029 1.00 21.51 431 GLU C C 1
ATOM 11074 O O . GLU C 1 439 ? 23.913 16.773 19.335 1.00 23.14 431 GLU C O 1
ATOM 11080 N N . LEU C 1 440 ? 22.098 16.488 20.631 1.00 18.80 432 LEU C N 1
ATOM 11081 C CA . LEU C 1 440 ? 21.725 17.893 20.508 1.00 25.00 432 LEU C CA 1
ATOM 11082 C C . LEU C 1 440 ? 22.797 18.797 21.102 1.00 25.72 432 LEU C C 1
ATOM 11083 O O . LEU C 1 440 ? 23.211 19.784 20.478 1.00 23.38 432 LEU C O 1
ATOM 11088 N N . ARG C 1 441 ? 23.277 18.462 22.305 1.00 21.24 433 ARG C N 1
ATOM 11089 C CA . ARG C 1 441 ? 24.272 19.311 22.953 1.00 24.14 433 ARG C CA 1
ATOM 11090 C C . ARG C 1 441 ? 25.613 19.203 22.242 1.00 26.60 433 ARG C C 1
ATOM 11091 O O . ARG C 1 441 ? 26.295 20.211 22.029 1.00 29.06 433 ARG C O 1
ATOM 11099 N N . ASP C 1 442 ? 25.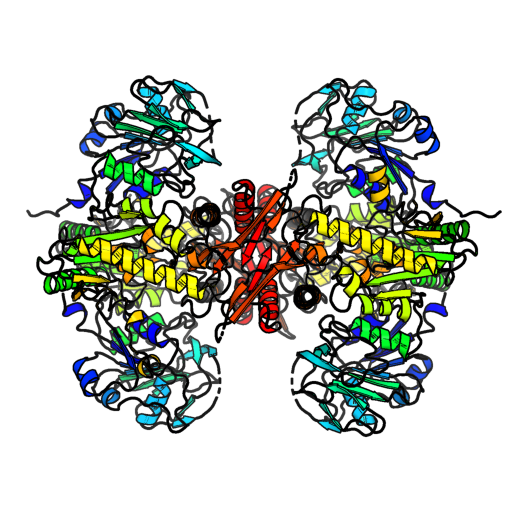989 17.991 21.842 1.00 26.30 434 ASP C N 1
ATOM 11100 C CA A ASP C 1 442 ? 27.236 17.783 21.113 0.58 30.09 434 ASP C CA 1
ATOM 11101 C CA B ASP C 1 442 ? 27.244 17.798 21.117 0.42 30.09 434 ASP C CA 1
ATOM 11102 C C . ASP C 1 442 ? 27.287 18.623 19.838 1.00 30.70 434 ASP C C 1
ATOM 11103 O O . ASP C 1 442 ? 28.289 19.294 19.554 1.00 30.61 434 ASP C O 1
ATOM 11112 N N . SER C 1 443 ? 26.214 18.591 19.052 1.00 26.22 435 SER C N 1
ATOM 11113 C CA . SER C 1 443 ? 26.191 19.269 17.763 1.00 27.24 435 SER C CA 1
ATOM 11114 C C . SER C 1 443 ? 25.932 20.765 17.868 1.00 25.29 435 SER C C 1
ATOM 11115 O O . SER C 1 443 ? 26.022 21.462 16.852 1.00 23.86 435 SER C O 1
ATOM 11118 N N . GLY C 1 444 ? 25.595 21.268 19.051 1.00 25.25 436 GLY C N 1
ATOM 11119 C CA . GLY C 1 444 ? 25.221 22.659 19.190 1.00 30.11 436 GLY C CA 1
ATOM 11120 C C . GLY C 1 444 ? 23.788 22.967 18.818 1.00 26.81 436 GLY C C 1
ATOM 11121 O O . GLY C 1 444 ? 23.417 24.144 18.755 1.00 20.87 436 GLY C O 1
ATOM 11122 N N . TRP C 1 445 ? 22.967 21.951 18.565 1.00 20.35 437 TRP C N 1
ATOM 11123 C CA . TRP C 1 445 ? 21.585 22.193 18.187 1.00 19.53 437 TRP C CA 1
ATOM 11124 C C . TRP C 1 445 ? 20.637 22.243 19.381 1.00 21.37 437 TRP C C 1
ATOM 11125 O O . TRP C 1 445 ? 19.488 22.664 19.214 1.00 21.18 437 TRP C O 1
ATOM 11136 N N . TYR C 1 446 ? 21.095 21.873 20.583 1.00 19.28 438 TYR C N 1
ATOM 11137 C CA . TYR C 1 446 ? 20.248 22.006 21.767 1.00 18.33 438 TYR C CA 1
ATOM 11138 C C . TYR C 1 446 ? 19.785 23.447 21.951 1.00 20.33 438 TYR C C 1
ATOM 11139 O O . TYR C 1 446 ? 18.586 23.713 22.089 1.00 19.68 438 TYR C O 1
ATOM 11148 N N . ASP C 1 447 ? 20.728 24.394 21.965 1.00 20.87 439 ASP C N 1
ATOM 11149 C CA . ASP C 1 447 ? 20.365 25.798 22.120 1.00 21.69 439 ASP C CA 1
ATOM 11150 C C . ASP C 1 447 ? 19.680 26.383 20.891 1.00 27.05 439 ASP C C 1
ATOM 11151 O O . ASP C 1 447 ? 19.161 27.504 20.970 1.00 25.59 439 ASP C O 1
ATOM 11156 N N . LYS C 1 448 ? 19.666 25.666 19.769 1.00 19.70 440 LYS C N 1
ATOM 11157 C CA . LYS C 1 448 ? 18.980 26.101 18.560 1.00 24.11 440 LYS C CA 1
ATOM 11158 C C . LYS C 1 448 ? 17.556 25.555 18.467 1.00 24.96 440 LYS C C 1
ATOM 11159 O O . LYS C 1 448 ? 16.936 25.644 17.401 1.00 21.02 440 LYS C O 1
ATOM 11165 N N . THR C 1 449 ? 17.047 24.979 19.552 1.00 20.64 441 THR C N 1
ATOM 11166 C CA . THR C 1 449 ? 15.653 24.608 19.708 1.00 23.08 441 THR C CA 1
ATOM 11167 C C . THR C 1 449 ? 15.152 25.180 21.030 1.00 21.48 441 THR C C 1
ATOM 11168 O O . THR C 1 449 ? 15.934 25.485 21.933 1.00 20.78 441 THR C O 1
ATOM 11172 N N . ALA C 1 450 ? 13.841 25.371 21.122 1.00 19.14 442 ALA C N 1
ATOM 11173 C CA . ALA C 1 450 ? 13.236 25.817 22.369 1.00 21.50 442 ALA C CA 1
ATOM 11174 C C . ALA C 1 450 ? 12.791 24.655 23.241 1.00 22.72 442 ALA C C 1
ATOM 11175 O O . ALA C 1 450 ? 12.592 24.836 24.450 1.00 18.66 442 ALA C O 1
ATOM 11177 N N . GLN C 1 451 ? 12.649 23.468 22.661 1.00 16.05 443 GLN C N 1
ATOM 11178 C CA . GLN C 1 451 ? 12.191 22.311 23.410 1.00 19.81 443 GLN C CA 1
ATOM 11179 C C . GLN C 1 451 ? 12.483 21.066 22.587 1.00 22.29 443 GLN C C 1
ATOM 11180 O O . GLN C 1 451 ? 12.346 21.087 21.361 1.00 20.12 443 GLN C O 1
ATOM 11186 N N . ALA C 1 452 ? 12.896 19.994 23.263 1.00 22.66 444 ALA C N 1
ATOM 11187 C CA . ALA C 1 452 ? 13.226 18.743 22.593 1.00 21.32 444 ALA C CA 1
ATOM 11188 C C . ALA C 1 452 ? 13.143 17.599 23.595 1.00 18.65 444 ALA C C 1
ATOM 11189 O O . ALA C 1 452 ? 13.599 17.729 24.734 1.00 17.48 444 ALA C O 1
ATOM 11191 N N . PHE C 1 453 ? 12.559 16.482 23.165 1.00 17.55 445 PHE C N 1
ATOM 11192 C CA . PHE C 1 453 ? 12.394 15.331 24.041 1.00 17.99 445 PHE C CA 1
ATOM 11193 C C . PHE C 1 453 ? 11.975 14.127 23.213 1.00 18.11 445 PHE C C 1
ATOM 11194 O O . PHE C 1 453 ? 11.445 14.261 22.106 1.00 17.01 445 PHE C O 1
ATOM 11202 N N . ALA C 1 454 ? 12.218 12.952 23.775 1.00 18.99 446 ALA C N 1
ATOM 11203 C CA . ALA C 1 454 ? 11.740 11.711 23.189 1.00 18.79 446 ALA C CA 1
ATOM 11204 C C . ALA C 1 454 ? 10.395 11.328 23.794 1.00 19.34 446 ALA C C 1
ATOM 11205 O O . ALA C 1 454 ? 10.068 11.712 24.919 1.00 19.88 446 ALA C O 1
ATOM 11207 N N . VAL C 1 455 ? 9.610 10.566 23.025 1.00 17.04 447 VAL C N 1
ATOM 11208 C CA . VAL C 1 455 ? 8.307 10.062 23.444 1.00 19.36 447 VAL C CA 1
ATOM 11209 C C . VAL C 1 455 ? 8.292 8.554 23.249 1.00 22.62 447 VAL C C 1
ATOM 11210 O O . VAL C 1 455 ? 8.739 8.054 22.213 1.00 20.82 447 VAL C O 1
ATOM 11214 N N . PHE C 1 456 ? 7.773 7.829 24.240 1.00 20.67 448 PHE C N 1
ATOM 11215 C CA . PHE C 1 456 ? 7.614 6.384 24.138 1.00 20.41 448 PHE C CA 1
ATOM 11216 C C . PHE C 1 456 ? 6.220 6.078 23.601 1.00 21.73 448 PHE C C 1
ATOM 11217 O O . PHE C 1 456 ? 5.216 6.381 24.255 1.00 20.29 448 PHE C O 1
ATOM 11225 N N . GLN C 1 457 ? 6.158 5.497 22.385 1.00 17.08 449 GLN C N 1
ATOM 11226 C CA . GLN C 1 457 ? 4.891 4.985 21.871 1.00 18.62 449 GLN C CA 1
ATOM 11227 C C . GLN C 1 457 ? 4.818 3.493 22.121 1.00 20.62 449 GLN C C 1
ATOM 11228 O O . GLN C 1 457 ? 5.747 2.766 21.730 1.00 20.51 449 GLN C O 1
ATOM 11234 N N . PRO C 1 458 ? 3.775 2.991 22.755 1.00 19.72 450 PRO C N 1
ATOM 11235 C CA . PRO C 1 458 ? 3.669 1.552 23.019 1.00 22.37 450 PRO C CA 1
ATOM 11236 C C . PRO C 1 458 ? 3.170 0.765 21.808 1.00 21.29 450 PRO C C 1
ATOM 11237 O O . PRO C 1 458 ? 2.202 0.018 21.890 1.00 23.43 450 PRO C O 1
ATOM 11241 N N . VAL C 1 459 ? 3.844 0.946 20.668 1.00 19.72 451 VAL C N 1
ATOM 11242 C CA . VAL C 1 459 ? 3.621 0.146 19.470 1.00 22.19 451 VAL C CA 1
ATOM 11243 C C . VAL C 1 459 ? 4.977 -0.355 18.999 1.00 22.58 451 VAL C C 1
ATOM 11244 O O . VAL C 1 459 ? 6.022 0.185 19.368 1.00 21.67 451 VAL C O 1
ATOM 11248 N N . LYS C 1 460 ? 4.955 -1.408 18.182 1.00 18.87 452 LYS C N 1
ATOM 11249 C CA . LYS C 1 460 ? 6.177 -2.083 17.777 1.00 19.11 452 LYS C CA 1
ATOM 11250 C C . LYS C 1 460 ? 6.274 -2.146 16.255 1.00 22.60 452 LYS C C 1
ATOM 11251 O O . LYS C 1 460 ? 5.281 -2.022 15.536 1.00 20.52 452 LYS C O 1
ATOM 11257 N N . SER C 1 461 ? 7.499 -2.312 15.769 1.00 21.00 453 SER C N 1
ATOM 11258 C CA . SER C 1 461 ? 7.729 -2.478 14.341 1.00 18.54 453 SER C CA 1
ATOM 11259 C C . SER C 1 461 ? 8.949 -3.363 14.158 1.00 20.97 453 SER C C 1
ATOM 11260 O O . SER C 1 461 ? 9.688 -3.644 15.102 1.00 21.30 453 SER C O 1
ATOM 11263 N N . VAL C 1 462 ? 9.147 -3.797 12.925 1.00 22.31 454 VAL C N 1
ATOM 11264 C CA . VAL C 1 462 ? 10.206 -4.736 12.585 1.00 23.88 454 VAL C CA 1
ATOM 11265 C C . VAL C 1 462 ? 11.508 -3.986 12.348 1.00 24.75 454 VAL C C 1
ATOM 11266 O O . VAL C 1 462 ? 11.522 -2.873 11.807 1.00 24.61 454 VAL C O 1
ATOM 11270 N N . GLY C 1 463 ? 12.616 -4.604 12.758 1.00 24.51 455 GLY C N 1
ATOM 11271 C CA . GLY C 1 463 ? 13.927 -4.162 12.348 1.00 24.85 455 GLY C CA 1
ATOM 11272 C C . GLY C 1 463 ? 14.762 -5.346 11.902 1.00 33.93 455 GLY C C 1
ATOM 11273 O O . GLY C 1 463 ? 14.430 -6.504 12.166 1.00 32.64 455 GLY C O 1
ATOM 11274 N N . VAL C 1 464 ? 15.852 -5.036 11.203 1.00 36.21 456 VAL C N 1
ATOM 11275 C CA . VAL C 1 464 ? 16.838 -6.029 10.785 1.00 40.41 456 VAL C CA 1
ATOM 11276 C C . VAL C 1 464 ? 18.112 -5.785 11.578 1.00 42.61 456 VAL C C 1
ATOM 11277 O O . VAL C 1 464 ? 18.712 -4.706 11.491 1.00 41.52 456 VAL C O 1
ATOM 11281 N N . VAL C 1 465 ? 18.517 -6.787 12.353 1.00 43.97 457 VAL C N 1
ATOM 11282 C CA . VAL C 1 465 ? 19.753 -6.737 13.125 1.00 49.70 457 VAL C CA 1
ATOM 11283 C C . VAL C 1 465 ? 20.693 -7.791 12.554 1.00 51.13 457 VAL C C 1
ATOM 11284 O O . VAL C 1 465 ? 20.851 -8.875 13.126 1.00 49.70 457 VAL C O 1
ATOM 11288 N N . GLY C 1 466 ? 21.307 -7.485 11.416 1.00 53.38 458 GLY C N 1
ATOM 11289 C CA . GLY C 1 466 ? 22.109 -8.488 10.733 1.00 50.09 458 GLY C CA 1
ATOM 11290 C C . GLY C 1 466 ? 21.210 -9.550 10.134 1.00 54.10 458 GLY C C 1
ATOM 11291 O O . GLY C 1 466 ? 20.262 -9.248 9.399 1.00 53.48 458 GLY C O 1
ATOM 11292 N N . ASP C 1 467 ? 21.504 -10.813 10.450 1.00 54.72 459 ASP C N 1
ATOM 11293 C CA . ASP C 1 467 ? 20.666 -11.928 10.029 1.00 52.47 459 ASP C CA 1
ATOM 11294 C C . ASP C 1 467 ? 19.423 -12.090 10.894 1.00 51.72 459 ASP C C 1
ATOM 11295 O O . ASP C 1 467 ? 18.553 -12.898 10.550 1.00 53.27 459 ASP C O 1
ATOM 11300 N N . GLY C 1 468 ? 19.324 -11.362 12.009 1.00 46.92 460 GLY C N 1
ATOM 11301 C CA . GLY C 1 468 ? 18.222 -11.509 12.932 1.00 42.69 460 GLY C CA 1
ATOM 11302 C C . GLY C 1 468 ? 17.125 -10.483 12.716 1.00 44.11 460 GLY C C 1
ATOM 11303 O O . GLY C 1 468 ? 17.322 -9.447 12.083 1.00 42.03 460 GLY C O 1
ATOM 11304 N N . ARG C 1 469 ? 15.951 -10.794 13.255 1.00 34.89 461 ARG C N 1
ATOM 11305 C CA . ARG C 1 469 ? 14.780 -9.932 13.173 1.00 35.63 461 ARG C CA 1
ATOM 11306 C C . ARG C 1 469 ? 14.512 -9.324 14.543 1.00 37.79 461 ARG C C 1
ATOM 11307 O O . ARG C 1 469 ? 14.530 -10.034 15.553 1.00 35.29 461 ARG C O 1
ATOM 11315 N N . ARG C 1 470 ? 14.281 -8.017 14.573 1.00 30.23 462 ARG C N 1
ATOM 11316 C CA . ARG C 1 470 ? 13.860 -7.320 15.776 1.00 30.73 462 ARG C CA 1
ATOM 11317 C C . ARG C 1 470 ? 12.388 -6.963 15.653 1.00 26.88 462 ARG C C 1
ATOM 11318 O O . ARG C 1 470 ? 11.905 -6.654 14.559 1.00 26.34 462 ARG C O 1
ATOM 11326 N N . TYR C 1 471 ? 11.674 -7.015 16.774 1.00 26.35 463 TYR C N 1
ATOM 11327 C CA . TYR C 1 471 ? 10.298 -6.523 16.849 1.00 26.08 463 TYR C CA 1
ATOM 11328 C C . TYR C 1 471 ? 10.188 -5.782 18.178 1.00 25.43 463 TYR C C 1
ATOM 11329 O O . TYR C 1 471 ? 10.085 -6.411 19.234 1.00 23.90 463 TYR C O 1
ATOM 11338 N N . ALA C 1 472 ? 10.242 -4.453 18.135 1.00 22.65 464 ALA C N 1
ATOM 11339 C CA . ALA C 1 472 ? 10.446 -3.679 19.353 1.00 24.01 464 ALA C CA 1
ATOM 11340 C C . ALA C 1 472 ? 9.792 -2.311 19.216 1.00 21.62 464 ALA C C 1
ATOM 11341 O O . ALA C 1 472 ? 9.262 -1.951 18.165 1.00 20.93 464 ALA C O 1
ATOM 11343 N N . TRP C 1 473 ? 9.862 -1.537 20.294 1.00 23.45 465 TRP C N 1
ATOM 11344 C CA . TRP C 1 473 ? 9.114 -0.294 20.405 1.00 21.28 465 TRP C CA 1
ATOM 11345 C C . TRP C 1 473 ? 9.585 0.751 19.397 1.00 18.64 465 TRP C C 1
ATOM 11346 O O . TRP C 1 473 ? 10.716 0.724 18.901 1.00 20.16 465 TRP C O 1
ATOM 11357 N N . VAL C 1 474 ? 8.696 1.704 19.127 1.00 17.61 466 VAL C N 1
ATOM 11358 C CA . VAL C 1 474 ? 8.947 2.806 18.209 1.00 18.20 466 VAL C CA 1
ATOM 11359 C C . VAL C 1 474 ? 9.019 4.094 19.023 1.00 20.75 466 VAL C C 1
ATOM 11360 O O . VAL C 1 474 ? 8.031 4.496 19.651 1.00 23.19 466 VAL C O 1
ATOM 11364 N N . ILE C 1 475 ? 10.185 4.746 19.006 1.00 20.47 467 ILE C N 1
ATOM 11365 C CA . ILE C 1 475 ? 10.403 5.997 19.729 1.00 20.64 467 ILE C CA 1
ATOM 11366 C C . ILE C 1 475 ? 10.098 7.166 18.804 1.00 21.04 467 ILE C C 1
ATOM 11367 O O . ILE C 1 475 ? 10.480 7.152 17.625 1.00 19.90 467 ILE C O 1
ATOM 11372 N N . ALA C 1 476 ? 9.425 8.191 19.335 1.00 18.13 468 ALA C N 1
ATOM 11373 C CA . ALA C 1 476 ? 9.218 9.446 18.626 1.00 15.69 468 ALA C CA 1
ATOM 11374 C C . ALA C 1 476 ? 10.098 10.539 19.224 1.00 17.72 468 ALA C C 1
ATOM 11375 O O . ALA C 1 476 ? 10.256 10.623 20.449 1.00 18.54 468 ALA C O 1
ATOM 11377 N N . LEU C 1 477 ? 10.680 11.362 18.356 1.00 18.54 469 LEU C N 1
ATOM 11378 C CA . LEU C 1 477 ? 11.437 12.544 18.754 1.00 18.89 469 LEU C CA 1
ATOM 11379 C C . LEU C 1 477 ? 10.599 13.794 18.532 1.00 20.21 469 LEU C C 1
ATOM 11380 O O . LEU C 1 477 ? 9.950 13.940 17.495 1.00 19.16 469 LEU C O 1
ATOM 11385 N N . ARG C 1 478 ? 10.630 14.710 19.500 1.00 16.94 470 ARG C N 1
ATOM 11386 C CA . ARG C 1 478 ? 9.890 15.959 19.396 1.00 17.04 470 ARG C CA 1
ATOM 11387 C C . ARG C 1 478 ? 10.856 17.108 19.642 1.00 15.02 470 ARG C C 1
ATOM 11388 O O . ARG C 1 478 ? 11.618 17.085 20.612 1.00 17.68 470 ARG C O 1
ATOM 11396 N N . ALA C 1 479 ? 10.853 18.081 18.737 1.00 17.67 471 ALA C N 1
ATOM 11397 C CA . ALA C 1 479 ? 11.702 19.260 18.843 1.00 17.91 471 ALA C CA 1
ATOM 11398 C C . ALA C 1 479 ? 11.001 20.396 18.118 1.00 20.01 471 ALA C C 1
ATOM 11399 O O . ALA C 1 479 ? 10.490 20.200 17.011 1.00 18.13 471 ALA C O 1
ATOM 11401 N N . VAL C 1 480 ? 10.944 21.572 18.753 1.00 18.78 472 VAL C N 1
ATOM 11402 C CA . VAL C 1 480 ? 10.217 22.702 18.198 1.00 19.20 472 VAL C CA 1
ATOM 11403 C C . VAL C 1 480 ? 11.050 23.970 18.339 1.00 20.73 472 VAL C C 1
ATOM 11404 O O . VAL C 1 480 ? 11.941 24.077 19.189 1.00 18.63 472 VAL C O 1
ATOM 11408 N N . GLU C 1 481 ? 10.751 24.921 17.458 1.00 20.34 473 GLU C N 1
ATOM 11409 C CA . GLU C 1 481 ? 11.300 26.271 17.471 1.00 26.51 473 GLU C CA 1
ATOM 11410 C C . GLU C 1 481 ? 10.167 27.225 17.811 1.00 29.88 473 GLU C C 1
ATOM 11411 O O . GLU C 1 481 ? 9.094 27.154 17.202 1.00 26.53 473 GLU C O 1
ATOM 11417 N N . THR C 1 482 ? 10.394 28.102 18.785 1.00 31.76 474 THR C N 1
ATOM 11418 C CA . THR C 1 482 ? 9.365 29.038 19.222 1.00 35.88 474 THR C CA 1
ATOM 11419 C C . THR C 1 482 ? 10.003 30.069 20.141 1.00 42.63 474 THR C C 1
ATOM 11420 O O . THR C 1 482 ? 11.072 29.835 20.715 1.00 31.85 474 THR C O 1
ATOM 11424 N N . VAL C 1 483 ? 9.335 31.216 20.265 1.00 50.04 475 VAL C N 1
ATOM 11425 C CA . VAL C 1 483 ? 9.705 32.238 21.233 1.00 55.21 475 VAL C CA 1
ATOM 11426 C C . VAL C 1 483 ? 8.707 32.308 22.385 1.00 60.07 475 VAL C C 1
ATOM 11427 O O . VAL C 1 483 ? 9.102 32.482 23.539 1.00 62.46 475 VAL C O 1
ATOM 11431 N N . ASP C 1 484 ? 7.412 32.149 22.095 1.00 55.38 476 ASP C N 1
ATOM 11432 C CA . ASP C 1 484 ? 6.362 32.343 23.085 1.00 57.53 476 ASP C CA 1
ATOM 11433 C C . ASP C 1 484 ? 5.661 31.057 23.501 1.00 58.44 476 ASP C C 1
ATOM 11434 O O . ASP C 1 484 ? 4.879 31.084 24.458 1.00 54.74 476 ASP C O 1
ATOM 11439 N N . PHE C 1 485 ? 5.910 29.945 22.810 1.00 54.23 477 PHE C N 1
ATOM 11440 C CA . PHE C 1 485 ? 5.196 28.681 22.980 1.00 53.25 477 PHE C CA 1
ATOM 11441 C C . PHE C 1 485 ? 3.705 28.800 22.678 1.00 54.51 477 PHE C C 1
ATOM 11442 O O . PHE C 1 485 ? 2.948 27.857 22.944 1.00 55.61 477 PHE C O 1
ATOM 11450 N N . MET C 1 486 ? 3.259 29.931 22.126 1.00 54.88 478 MET C N 1
ATOM 11451 C CA . MET C 1 486 ? 1.886 30.060 21.648 1.00 55.23 478 MET C CA 1
ATOM 11452 C C . MET C 1 486 ? 1.723 29.511 20.235 1.00 54.72 478 MET C C 1
ATOM 11453 O O . MET C 1 486 ? 0.668 28.953 19.905 1.00 51.20 478 MET C O 1
ATOM 11458 N N . THR C 1 487 ? 2.739 29.677 19.393 1.00 49.48 479 THR C N 1
ATOM 11459 C CA . THR C 1 487 ? 2.853 28.993 18.113 1.00 41.09 479 THR C CA 1
ATOM 11460 C C . THR C 1 487 ? 4.247 28.391 18.030 1.00 45.70 479 THR C C 1
ATOM 11461 O O . THR C 1 487 ? 5.227 29.024 18.433 1.00 40.28 479 THR C O 1
ATOM 11465 N N . ALA C 1 488 ? 4.346 27.174 17.506 1.00 34.57 480 ALA C N 1
ATOM 11466 C CA . ALA C 1 488 ? 5.637 26.511 17.448 1.00 32.57 480 ALA C CA 1
ATOM 11467 C C . ALA C 1 488 ? 5.717 25.664 16.194 1.00 31.10 480 ALA C C 1
ATOM 11468 O O . ALA C 1 488 ? 4.740 25.016 15.808 1.00 35.40 480 ALA C O 1
ATOM 11470 N N . ARG C 1 489 ? 6.883 25.680 15.559 1.00 25.69 481 ARG C N 1
ATOM 11471 C CA . ARG C 1 489 ? 7.128 24.890 14.366 1.00 28.41 481 ARG C CA 1
ATOM 11472 C C . ARG C 1 489 ? 8.045 23.735 14.732 1.00 23.89 481 ARG C C 1
ATOM 11473 O O . ARG C 1 489 ? 8.926 23.876 15.586 1.00 20.95 481 ARG C O 1
ATOM 11481 N N . PHE C 1 490 ? 7.837 22.588 14.087 1.00 19.78 482 PHE C N 1
ATOM 11482 C CA . PHE C 1 490 ? 8.760 21.488 14.312 1.00 17.89 482 PHE C CA 1
ATOM 11483 C C . PHE C 1 490 ? 10.135 21.892 13.794 1.00 18.87 482 PHE C C 1
ATOM 11484 O O . PHE C 1 490 ? 10.255 22.636 12.813 1.00 19.37 482 PHE C O 1
ATOM 11492 N N . ALA C 1 491 ? 11.177 21.466 14.508 1.00 18.45 483 ALA C N 1
ATOM 11493 C CA . ALA C 1 491 ? 12.490 22.074 14.341 1.00 24.24 483 ALA C CA 1
ATOM 11494 C C . ALA C 1 491 ? 13.157 21.651 13.039 1.00 20.12 483 ALA C C 1
ATOM 11495 O O . ALA C 1 491 ? 13.062 20.491 12.618 1.00 19.91 483 ALA C O 1
ATOM 11497 N N . HIS C 1 492 ? 13.865 22.605 12.429 1.00 18.48 484 HIS C N 1
ATOM 11498 C CA . HIS C 1 492 ? 14.668 22.396 11.221 1.00 21.20 484 HIS C CA 1
ATOM 11499 C C . HIS C 1 492 ? 16.016 21.738 11.545 1.00 26.35 484 HIS C C 1
ATOM 11500 O O . HIS C 1 492 ? 17.087 22.257 11.222 1.00 24.74 484 HIS C O 1
ATOM 11507 N N . LEU C 1 493 ? 15.962 20.575 12.186 1.00 21.73 485 LEU C N 1
ATOM 11508 C CA . LEU C 1 493 ? 17.195 19.858 12.484 1.00 18.52 485 LEU C CA 1
ATOM 11509 C C . LEU C 1 493 ? 17.813 19.334 11.189 1.00 18.75 485 LEU C C 1
ATOM 11510 O O . LEU C 1 493 ? 17.087 18.903 10.287 1.00 22.82 485 LEU C O 1
ATOM 11515 N N . PRO C 1 494 ? 19.141 19.372 11.060 1.00 20.89 486 PRO C N 1
ATOM 11516 C CA . PRO C 1 494 ? 19.777 18.864 9.838 1.00 18.02 486 PRO C CA 1
ATOM 11517 C C . PRO C 1 494 ? 19.481 17.385 9.631 1.00 21.36 486 PRO C C 1
ATOM 11518 O O . PRO C 1 494 ? 19.439 16.601 10.584 1.00 18.60 486 PRO C O 1
ATOM 11522 N N . TYR C 1 495 ? 19.260 17.024 8.360 1.00 18.18 487 TYR C N 1
ATOM 11523 C CA . TYR C 1 495 ? 19.026 15.632 7.982 1.00 18.79 487 TYR C CA 1
ATOM 11524 C C . TYR C 1 495 ? 20.040 14.705 8.637 1.00 19.00 487 TYR C C 1
ATOM 11525 O O . TYR C 1 495 ? 19.674 13.705 9.267 1.00 18.40 487 TYR C O 1
ATOM 11534 N N . GLU C 1 496 ? 21.331 15.020 8.491 1.00 17.87 488 GLU C N 1
ATOM 11535 C CA . GLU C 1 496 ? 22.350 14.077 8.939 1.00 24.18 488 GLU C CA 1
ATOM 11536 C C . GLU C 1 496 ? 22.413 13.983 10.457 1.00 26.84 488 GLU C C 1
ATOM 11537 O O . GLU C 1 496 ? 22.802 12.935 10.991 1.00 21.93 488 GLU C O 1
ATOM 11543 N N . LEU C 1 497 ? 22.029 15.049 11.165 1.00 20.41 489 LEU C N 1
ATOM 11544 C CA . LEU C 1 497 ? 21.966 14.976 12.621 1.00 19.03 489 LEU C CA 1
ATOM 11545 C C . LEU C 1 497 ? 20.842 14.054 13.075 1.00 22.07 489 LEU C C 1
ATOM 11546 O O . LEU C 1 497 ? 21.026 13.233 13.982 1.00 18.75 489 LEU C O 1
ATOM 11551 N N . VAL C 1 498 ? 19.656 14.206 12.483 1.00 18.10 490 VAL C N 1
ATOM 11552 C CA . VAL C 1 498 ? 18.544 13.324 12.818 1.00 19.42 490 VAL C CA 1
ATOM 11553 C C . VAL C 1 498 ? 18.893 11.879 12.482 1.00 21.07 490 VAL C C 1
ATOM 11554 O O . VAL C 1 498 ? 18.588 10.961 13.249 1.00 18.55 490 VAL C O 1
ATOM 11558 N N . ASP C 1 499 ? 19.553 11.651 11.344 1.00 19.31 491 ASP C N 1
ATOM 11559 C CA . ASP C 1 499 ? 19.944 10.287 11.002 1.00 23.12 491 ASP C CA 1
ATOM 11560 C C . ASP C 1 499 ? 20.946 9.728 12.003 1.00 24.56 491 ASP C C 1
ATOM 11561 O O . ASP C 1 499 ? 20.902 8.538 12.335 1.00 23.51 491 ASP C O 1
ATOM 11566 N N . LYS C 1 500 ? 21.865 10.565 12.484 1.00 22.01 492 LYS C N 1
ATOM 11567 C CA . LYS C 1 500 ? 22.802 10.097 13.497 1.00 24.04 492 LYS C CA 1
ATOM 11568 C C . LYS C 1 500 ? 22.071 9.713 14.774 1.00 22.69 492 LYS C C 1
ATOM 11569 O O . LYS C 1 500 ? 22.415 8.714 15.412 1.00 21.97 492 LYS C O 1
ATOM 11575 N N . ILE C 1 501 ? 21.051 10.491 15.154 1.00 21.61 493 ILE C N 1
ATOM 11576 C CA . ILE C 1 501 ? 20.325 10.232 16.395 1.00 18.18 493 ILE C CA 1
ATOM 11577 C C . ILE C 1 501 ? 19.534 8.931 16.298 1.00 22.55 493 ILE C C 1
ATOM 11578 O O . ILE C 1 501 ? 19.548 8.105 17.222 1.00 21.39 493 ILE C O 1
ATOM 11583 N N . SER C 1 502 ? 18.811 8.736 15.191 1.00 20.56 494 SER C N 1
ATOM 11584 C CA . SER C 1 502 ? 17.998 7.529 15.080 1.00 21.33 494 SER C CA 1
ATOM 11585 C C . SER C 1 502 ? 18.876 6.291 14.974 1.00 22.01 494 SER C C 1
ATOM 11586 O O . SER C 1 502 ? 18.586 5.265 15.599 1.00 19.89 494 SER C O 1
ATOM 11589 N N . THR C 1 503 ? 19.968 6.374 14.211 1.00 21.43 495 THR C N 1
ATOM 11590 C CA . THR C 1 503 ? 20.906 5.256 14.141 1.00 22.96 495 THR C CA 1
ATOM 11591 C C . THR C 1 503 ? 21.455 4.908 15.522 1.00 24.28 495 THR C C 1
ATOM 11592 O O . THR C 1 503 ? 21.531 3.727 15.888 1.00 24.56 495 THR C O 1
ATOM 11596 N N . ARG C 1 504 ? 21.834 5.921 16.308 1.00 21.96 496 ARG C N 1
ATOM 11597 C CA . ARG C 1 504 ? 22.359 5.660 17.645 1.00 21.40 496 ARG C CA 1
ATOM 11598 C C . ARG C 1 504 ? 21.313 5.002 18.532 1.00 21.72 496 ARG C C 1
ATOM 11599 O O . ARG C 1 504 ? 21.618 4.057 19.271 1.00 23.01 496 ARG C O 1
ATOM 11607 N N . ILE C 1 505 ? 20.074 5.495 18.484 1.00 17.80 497 ILE C N 1
ATOM 11608 C CA . ILE C 1 505 ? 19.029 4.934 19.335 1.00 19.69 497 ILE C CA 1
ATOM 11609 C C . ILE C 1 505 ? 18.758 3.478 18.966 1.00 19.57 497 ILE C C 1
ATOM 11610 O O . ILE C 1 505 ? 18.643 2.614 19.843 1.00 21.53 497 ILE C O 1
ATOM 11615 N N . MET C 1 506 ? 18.660 3.173 17.670 1.00 19.66 498 MET C N 1
ATOM 11616 C CA . MET C 1 506 ? 18.379 1.789 17.292 1.00 24.49 498 MET C CA 1
ATOM 11617 C C . MET C 1 506 ? 19.559 0.883 17.599 1.00 24.53 498 MET C C 1
ATOM 11618 O O . MET C 1 506 ? 19.373 -0.281 17.969 1.00 25.99 498 MET C O 1
ATOM 11623 N N . ASN C 1 507 ? 20.781 1.395 17.454 1.00 21.37 499 ASN C N 1
ATOM 11624 C CA . ASN C 1 507 ? 21.958 0.561 17.654 1.00 25.30 499 ASN C CA 1
ATOM 11625 C C . ASN C 1 507 ? 22.330 0.381 19.122 1.00 29.85 499 ASN C C 1
ATOM 11626 O O . ASN C 1 507 ? 22.991 -0.608 19.458 1.00 27.48 499 ASN C O 1
ATOM 11631 N N . GLU C 1 508 ? 21.917 1.291 20.008 1.00 21.99 500 GLU C N 1
ATOM 11632 C CA . GLU C 1 508 ? 22.314 1.205 21.407 1.00 28.98 500 GLU C CA 1
ATOM 11633 C C . GLU C 1 508 ? 21.214 0.719 22.342 1.00 30.39 500 GLU C C 1
ATOM 11634 O O . GLU C 1 508 ? 21.518 0.359 23.485 1.00 25.87 500 GLU C O 1
ATOM 11640 N N . ILE C 1 509 ? 19.958 0.694 21.904 1.00 24.42 501 ILE C N 1
ATOM 11641 C CA . ILE C 1 509 ? 18.843 0.283 22.752 1.00 26.29 501 ILE C CA 1
ATOM 11642 C C . ILE C 1 509 ? 18.130 -0.865 22.052 1.00 23.90 501 ILE C C 1
ATOM 11643 O O . ILE C 1 509 ? 17.402 -0.650 21.074 1.00 23.24 501 ILE C O 1
ATOM 11648 N N . LYS C 1 510 ? 18.330 -2.084 22.568 1.00 24.39 502 LYS C N 1
ATOM 11649 C CA . LYS C 1 510 ? 17.773 -3.282 21.944 1.00 30.11 502 LYS C CA 1
ATOM 11650 C C . LYS C 1 510 ? 16.254 -3.234 21.876 1.00 30.56 502 LYS C C 1
ATOM 11651 O O . LYS C 1 510 ? 15.650 -3.831 20.975 1.00 27.22 502 LYS C O 1
ATOM 11653 N N . ASP C 1 511 ? 15.627 -2.526 22.804 1.00 27.17 503 ASP C N 1
ATOM 11654 C CA . ASP C 1 511 ? 14.179 -2.457 22.911 1.00 27.94 503 ASP C CA 1
ATOM 11655 C C . ASP C 1 511 ? 13.544 -1.435 21.973 1.00 27.60 503 ASP C C 1
ATOM 11656 O O . ASP C 1 511 ? 12.336 -1.191 22.077 1.00 25.79 503 ASP C O 1
ATOM 11661 N N . VAL C 1 512 ? 14.309 -0.832 21.065 1.00 20.91 504 VAL C N 1
ATOM 11662 C CA . VAL C 1 512 ? 13.775 0.149 20.131 1.00 21.23 504 VAL C CA 1
ATOM 11663 C C . VAL C 1 512 ? 14.043 -0.336 18.712 1.00 23.63 504 VAL C C 1
ATOM 11664 O O . VAL C 1 512 ? 15.197 -0.576 18.335 1.00 23.37 504 VAL C O 1
ATOM 11668 N N . SER C 1 513 ? 12.979 -0.469 17.927 1.00 20.74 505 SER C N 1
ATOM 11669 C CA . SER C 1 513 ? 13.112 -0.903 16.540 1.00 21.27 505 SER C CA 1
ATOM 11670 C C . SER C 1 513 ? 13.291 0.252 15.571 1.00 19.49 505 SER C C 1
ATOM 11671 O O . SER C 1 513 ? 13.891 0.068 14.503 1.00 22.34 505 SER C O 1
ATOM 11674 N N . ARG C 1 514 ? 12.779 1.429 15.911 1.00 23.67 506 ARG C N 1
ATOM 11675 C CA . ARG C 1 514 ? 12.555 2.457 14.911 1.00 22.43 506 ARG C CA 1
ATOM 11676 C C . ARG C 1 514 ? 12.366 3.792 15.612 1.00 19.19 506 ARG C C 1
ATOM 11677 O O . ARG C 1 514 ? 11.861 3.849 16.735 1.00 19.73 506 ARG C O 1
ATOM 11685 N N . VAL C 1 515 ? 12.780 4.860 14.935 1.00 18.05 507 VAL C N 1
ATOM 11686 C CA . VAL C 1 515 ? 12.647 6.227 15.426 1.00 16.04 507 VAL C CA 1
ATOM 11687 C C . VAL C 1 515 ? 11.882 7.045 14.390 1.00 16.02 507 VAL C C 1
ATOM 11688 O O . VAL C 1 515 ? 12.193 6.988 13.193 1.00 18.93 507 VAL C O 1
ATOM 11692 N N . VAL C 1 516 ? 10.889 7.805 14.856 1.00 15.97 508 VAL C N 1
ATOM 11693 C CA . VAL C 1 516 ? 10.131 8.740 14.038 1.00 14.54 508 VAL C CA 1
ATOM 11694 C C . VAL C 1 516 ? 10.316 10.141 14.611 1.00 18.88 508 VAL C C 1
ATOM 11695 O O . VAL C 1 516 ? 10.712 10.320 15.769 1.00 19.05 508 VAL C O 1
ATOM 11699 N N . TYR C 1 517 ? 10.007 11.140 13.784 1.00 15.43 509 TYR C N 1
ATOM 11700 C CA . TYR C 1 517 ? 10.161 12.551 14.136 1.00 14.94 509 TYR C CA 1
ATOM 11701 C C . TYR C 1 517 ? 8.806 13.238 14.032 1.00 16.74 509 TYR C C 1
ATOM 11702 O O . TYR C 1 517 ? 8.173 13.199 12.974 1.00 15.94 509 TYR C O 1
ATOM 11711 N N . ASP C 1 518 ? 8.368 13.868 15.119 1.00 14.40 510 ASP C N 1
ATOM 11712 C CA . ASP C 1 518 ? 7.138 14.658 15.100 1.00 15.79 510 ASP C CA 1
ATOM 11713 C C . ASP C 1 518 ? 7.268 15.808 14.100 1.00 23.77 510 ASP C C 1
ATOM 11714 O O . ASP C 1 518 ? 8.123 16.683 14.260 1.00 16.68 510 ASP C O 1
ATOM 11719 N N . VAL C 1 519 ? 6.434 15.798 13.056 1.00 20.08 511 VAL C N 1
ATOM 11720 C CA . VAL C 1 519 ? 6.495 16.835 12.030 1.00 18.21 511 VAL C CA 1
ATOM 11721 C C . VAL C 1 519 ? 5.209 17.649 12.051 1.00 18.84 511 VAL C C 1
ATOM 11722 O O . VAL C 1 519 ? 4.763 18.161 11.021 1.00 21.58 511 VAL C O 1
ATOM 11726 N N . SER C 1 520 ? 4.612 17.785 13.226 1.00 18.70 512 SER C N 1
ATOM 11727 C CA . SER C 1 520 ? 3.383 18.544 13.398 1.00 21.26 512 SER C CA 1
ATOM 11728 C C . SER C 1 520 ? 3.697 19.831 14.152 1.00 23.30 512 SER C C 1
ATOM 11729 O O . SER C 1 520 ? 4.286 19.789 15.234 1.00 24.42 512 SER C O 1
ATOM 11732 N N . SER C 1 521 ? 3.316 20.963 13.572 1.00 23.18 513 SER C N 1
ATOM 11733 C CA . SER C 1 521 ? 3.541 22.260 14.187 1.00 28.00 513 SER C CA 1
ATOM 11734 C C . SER C 1 521 ? 2.334 22.679 15.021 1.00 34.14 513 SER C C 1
ATOM 11735 O O . SER C 1 521 ? 1.231 22.139 14.889 1.00 32.37 513 SER C O 1
ATOM 11738 N N . LYS C 1 522 ? 2.567 23.649 15.902 1.00 28.88 514 LYS C N 1
ATOM 11739 C CA . LYS C 1 522 ? 1.529 24.204 16.754 1.00 34.23 514 LYS C CA 1
ATOM 11740 C C . LYS C 1 522 ? 1.132 25.576 16.238 1.00 41.40 514 LYS C C 1
ATOM 11741 O O . LYS C 1 522 ? 1.984 26.477 16.196 1.00 36.63 514 LYS C O 1
ATOM 11747 N N . PRO C 1 523 ? -0.130 25.793 15.838 1.00 41.84 515 PRO C N 1
ATOM 11748 C CA . PRO C 1 523 ? -1.209 24.800 15.750 1.00 34.49 515 PRO C CA 1
ATOM 11749 C C . PRO C 1 523 ? -1.099 23.988 14.465 1.00 35.92 515 PRO C C 1
ATOM 11750 O O . PRO C 1 523 ? -0.261 24.328 13.628 1.00 35.58 515 PRO C O 1
ATOM 11754 N N . PRO C 1 524 ? -1.931 22.942 14.289 1.00 36.38 516 PRO C N 1
ATOM 11755 C CA . PRO C 1 524 ? -3.024 22.433 15.129 1.00 36.32 516 PRO C CA 1
ATOM 11756 C C . PRO C 1 524 ? -2.628 21.375 16.159 1.00 38.91 516 PRO C C 1
ATOM 11757 O O . PRO C 1 524 ? -3.513 20.826 16.818 1.00 43.82 516 PRO C O 1
ATOM 11761 N N . ALA C 1 525 ? -1.337 21.082 16.292 1.00 34.71 517 ALA C N 1
ATOM 11762 C CA . ALA C 1 525 ? -0.853 20.112 17.266 1.00 31.65 517 ALA C CA 1
ATOM 11763 C C . ALA C 1 525 ? -0.326 20.819 18.512 1.00 30.43 517 ALA C C 1
ATOM 11764 O O . ALA C 1 525 ? 0.057 21.985 18.469 1.00 33.10 517 ALA C O 1
ATOM 11766 N N . THR C 1 526 ? -0.312 20.098 19.632 1.00 33.91 518 THR C N 1
ATOM 11767 C CA . THR C 1 526 ? 0.312 20.609 20.847 1.00 29.35 518 THR C CA 1
ATOM 11768 C C . THR C 1 526 ? 1.790 20.215 20.892 1.00 28.95 518 THR C C 1
ATOM 11769 O O . THR C 1 526 ? 2.264 19.372 20.126 1.00 25.89 518 THR C O 1
ATOM 11773 N N . ILE C 1 527 ? 2.528 20.849 21.804 1.00 28.71 519 ILE C N 1
ATOM 11774 C CA . ILE C 1 527 ? 3.954 20.556 21.937 1.00 23.44 519 ILE C CA 1
ATOM 11775 C C . ILE C 1 527 ? 4.159 19.211 22.623 1.00 21.69 519 ILE C C 1
ATOM 11776 O O . ILE C 1 527 ? 4.801 18.307 22.078 1.00 21.43 519 ILE C O 1
ATOM 11781 N N . GLU C 1 528 ? 3.639 19.067 23.840 1.00 20.01 520 GLU C N 1
ATOM 11782 C CA . GLU C 1 528 ? 3.619 17.765 24.484 1.00 19.83 520 GLU C CA 1
ATOM 11783 C C . GLU C 1 528 ? 2.504 16.915 23.881 1.00 21.13 520 GLU C C 1
ATOM 11784 O O . GLU C 1 528 ? 1.504 17.435 23.379 1.00 23.43 520 GLU C O 1
ATOM 11790 N N . TRP C 1 529 ? 2.689 15.596 23.928 1.00 21.00 521 TRP C N 1
ATOM 11791 C CA . TRP C 1 529 ? 1.728 14.678 23.315 1.00 21.46 521 TRP C CA 1
ATOM 11792 C C . TRP C 1 529 ? 0.533 14.377 24.211 1.00 24.88 521 TRP C C 1
ATOM 11793 O O . TRP C 1 529 ? -0.509 13.933 23.704 1.00 20.67 521 TRP C O 1
ATOM 11804 N N . GLU C 1 530 ? 0.667 14.575 25.521 1.00 19.40 522 GLU C N 1
ATOM 11805 C CA . GLU C 1 530 ? -0.427 14.355 26.456 1.00 21.32 522 GLU C CA 1
ATOM 11806 C C . GLU C 1 530 ? -0.504 15.507 27.451 1.00 27.44 522 GLU C C 1
ATOM 11807 O O . GLU C 1 530 ? 0.355 16.381 27.463 1.00 24.34 522 GLU C O 1
ATOM 11814 N N . HIS D 1 8 ? 0.361 5.586 -56.126 1.00 62.63 0 HIS D N 1
ATOM 11815 C CA . HIS D 1 8 ? 1.328 4.743 -55.435 1.00 56.82 0 HIS D CA 1
ATOM 11816 C C . HIS D 1 8 ? 0.837 4.390 -54.035 1.00 59.95 0 HIS D C 1
ATOM 11817 O O . HIS D 1 8 ? -0.123 4.978 -53.536 1.00 63.50 0 HIS D O 1
ATOM 11819 N N . MET D 1 9 ? 1.495 3.422 -53.404 1.00 46.61 1 MET D N 1
ATOM 11820 C CA . MET D 1 9 ? 1.172 3.086 -52.026 1.00 53.66 1 MET D CA 1
ATOM 11821 C C . MET D 1 9 ? 1.647 4.205 -51.109 1.00 51.26 1 MET D C 1
ATOM 11822 O O . MET D 1 9 ? 2.776 4.690 -51.237 1.00 53.68 1 MET D O 1
ATOM 11827 N N . THR D 1 10 ? 0.776 4.628 -50.197 1.00 47.38 2 THR D N 1
ATOM 11828 C CA . THR D 1 10 ? 1.070 5.711 -49.272 1.00 48.10 2 THR D CA 1
ATOM 11829 C C . THR D 1 10 ? 0.930 5.220 -47.836 1.00 45.41 2 THR D C 1
ATOM 11830 O O . THR D 1 10 ? 0.314 4.185 -47.566 1.00 46.57 2 THR D O 1
ATOM 11834 N N . THR D 1 11 ? 1.509 5.989 -46.915 1.00 44.32 3 THR D N 1
ATOM 11835 C CA . THR D 1 11 ? 1.574 5.573 -45.520 1.00 39.40 3 THR D CA 1
ATOM 11836 C C . THR D 1 11 ? 0.180 5.418 -44.926 1.00 41.03 3 THR D C 1
ATOM 11837 O O . THR D 1 11 ? -0.692 6.273 -45.111 1.00 43.71 3 THR D O 1
ATOM 11841 N N . ASN D 1 12 ? -0.022 4.310 -44.219 1.00 42.00 4 ASN D N 1
ATOM 11842 C CA . ASN D 1 12 ? -1.241 4.067 -43.456 1.00 36.86 4 ASN D CA 1
ATOM 11843 C C . ASN D 1 12 ? -1.241 4.957 -42.212 1.00 42.83 4 ASN D C 1
ATOM 11844 O O . ASN D 1 12 ? -0.406 4.789 -41.316 1.00 41.95 4 ASN D O 1
ATOM 11849 N N . THR D 1 13 ? -2.187 5.899 -42.154 1.00 35.17 5 THR D N 1
ATOM 11850 C CA . THR D 1 13 ? -2.272 6.891 -41.086 1.00 41.39 5 THR D CA 1
ATOM 11851 C C . THR D 1 13 ? -3.422 6.610 -40.125 1.00 40.83 5 THR D C 1
ATOM 11852 O O . THR D 1 13 ? -3.998 7.541 -39.556 1.00 35.70 5 THR D O 1
ATOM 11856 N N . GLN D 1 14 ? -3.765 5.333 -39.935 1.00 35.45 6 GLN D N 1
ATOM 11857 C CA . GLN D 1 14 ? -4.929 4.976 -39.132 1.00 37.66 6 GLN D CA 1
ATOM 11858 C C . GLN D 1 14 ? -4.846 5.514 -37.702 1.00 38.79 6 GLN D C 1
ATOM 11859 O O . GLN D 1 14 ? -5.880 5.799 -37.088 1.00 36.38 6 GLN D O 1
ATOM 11865 N N . ILE D 1 15 ? -3.638 5.670 -37.148 1.00 34.70 7 ILE D N 1
ATOM 11866 C CA . ILE D 1 15 ? -3.545 6.000 -35.726 1.00 33.31 7 ILE D CA 1
ATOM 11867 C C . ILE D 1 15 ? -3.814 7.464 -35.422 1.00 30.79 7 ILE D C 1
ATOM 11868 O O . ILE D 1 15 ? -3.824 7.844 -34.245 1.00 32.78 7 ILE D O 1
ATOM 11873 N N . THR D 1 16 ? -4.059 8.297 -36.431 1.00 34.09 8 THR D N 1
ATOM 11874 C CA . THR D 1 16 ? -4.493 9.672 -36.210 1.00 32.14 8 THR D CA 1
ATOM 11875 C C . THR D 1 16 ? -5.947 9.890 -36.620 1.00 37.67 8 THR D C 1
ATOM 11876 O O . THR D 1 16 ? -6.415 11.036 -36.631 1.00 39.26 8 THR D O 1
ATOM 11880 N N . GLU D 1 17 ? -6.663 8.822 -36.981 1.00 32.95 9 GLU D N 1
ATOM 11881 C CA . GLU D 1 17 ? -8.069 8.956 -37.356 1.00 39.40 9 GLU D CA 1
ATOM 11882 C C . GLU D 1 17 ? -8.909 9.436 -36.178 1.00 39.78 9 GLU D C 1
ATOM 11883 O O . GLU D 1 17 ? -9.673 10.400 -36.301 1.00 39.02 9 GLU D O 1
ATOM 11889 N N . ASP D 1 18 ? -8.797 8.765 -35.033 1.00 35.40 10 ASP D N 1
ATOM 11890 C CA . ASP D 1 18 ? -9.404 9.278 -33.810 1.00 36.64 10 ASP D CA 1
ATOM 11891 C C . ASP D 1 18 ? -8.609 10.483 -33.328 1.00 37.70 10 ASP D C 1
ATOM 11892 O O . ASP D 1 18 ? -7.392 10.398 -33.145 1.00 36.91 10 ASP D O 1
ATOM 11897 N N . ARG D 1 19 ? -9.288 11.611 -33.129 1.00 39.22 11 ARG D N 1
ATOM 11898 C CA . ARG D 1 19 ? -8.574 12.844 -32.835 1.00 35.56 11 ARG D CA 1
ATOM 11899 C C . ARG D 1 19 ? -9.451 13.798 -32.036 1.00 37.88 11 ARG D C 1
ATOM 11900 O O . ARG D 1 19 ? -10.675 13.823 -32.189 1.00 37.41 11 ARG D O 1
ATOM 11908 N N . ILE D 1 20 ? -8.804 14.596 -31.193 1.00 32.80 12 ILE D N 1
ATOM 11909 C CA . ILE D 1 20 ? -9.468 15.618 -30.399 1.00 33.92 12 ILE D CA 1
ATOM 11910 C C . ILE D 1 20 ? -8.914 16.973 -30.809 1.00 35.87 12 ILE D C 1
ATOM 11911 O O . ILE D 1 20 ? -7.704 17.120 -31.017 1.00 32.95 12 ILE D O 1
ATOM 11916 N N . LEU D 1 21 ? -9.800 17.958 -30.931 1.00 35.22 13 LEU D N 1
ATOM 11917 C CA . LEU D 1 21 ? -9.428 19.331 -31.240 1.00 33.65 13 LEU D CA 1
ATOM 11918 C C . LEU D 1 21 ? -9.506 20.170 -29.974 1.00 36.41 13 LEU D C 1
ATOM 11919 O O . LEU D 1 21 ? -10.546 20.196 -29.308 1.00 37.79 13 LEU D O 1
ATOM 11924 N N . ILE D 1 22 ? -8.413 20.852 -29.644 1.00 36.69 14 ILE D N 1
ATOM 11925 C CA . ILE D 1 22 ? -8.364 21.762 -28.503 1.00 32.44 14 ILE D CA 1
ATOM 11926 C C . ILE D 1 22 ? -8.349 23.181 -29.047 1.00 40.82 14 ILE D C 1
ATOM 11927 O O . ILE D 1 22 ? -7.433 23.558 -29.789 1.00 40.34 14 ILE D O 1
ATOM 11932 N N . LEU D 1 23 ? -9.360 23.967 -28.689 1.00 38.71 15 LEU D N 1
ATOM 11933 C CA . LEU D 1 23 ? -9.411 25.377 -29.047 1.00 40.21 15 LEU D CA 1
ATOM 11934 C C . LEU D 1 23 ? -8.901 26.191 -27.865 1.00 41.11 15 LEU D C 1
ATOM 11935 O O . LEU D 1 23 ? -9.459 26.113 -26.765 1.00 41.31 15 LEU D O 1
ATOM 11940 N N . ASP D 1 24 ? -7.841 26.960 -28.094 1.00 42.68 16 ASP D N 1
ATOM 11941 C CA . ASP D 1 24 ? -7.140 27.668 -27.030 1.00 42.79 16 ASP D CA 1
ATOM 11942 C C . ASP D 1 24 ? -7.728 29.065 -26.865 1.00 44.46 16 ASP D C 1
ATOM 11943 O O . ASP D 1 24 ? -7.742 29.858 -27.814 1.00 43.70 16 ASP D O 1
ATOM 11948 N N . PHE D 1 25 ? -8.202 29.363 -25.657 1.00 43.16 17 PHE D N 1
ATOM 11949 C CA . PHE D 1 25 ? -8.755 30.665 -25.322 1.00 48.12 17 PHE D CA 1
ATOM 11950 C C . PHE D 1 25 ? -7.782 31.544 -24.547 1.00 46.17 17 PHE D C 1
ATOM 11951 O O . PHE D 1 25 ? -8.160 32.640 -24.129 1.00 48.77 17 PHE D O 1
ATOM 11959 N N . GLY D 1 26 ? -6.545 31.099 -24.350 1.00 45.63 18 GLY D N 1
ATOM 11960 C CA . GLY D 1 26 ? -5.514 31.916 -23.735 1.00 47.42 18 GLY D CA 1
ATOM 11961 C C . GLY D 1 26 ? -4.906 31.346 -22.471 1.00 47.51 18 GLY D C 1
ATOM 11962 O O . GLY D 1 26 ? -3.909 31.900 -21.982 1.00 47.58 18 GLY D O 1
ATOM 11963 N N . SER D 1 27 ? -5.450 30.263 -21.918 1.00 48.81 19 SER D N 1
ATOM 11964 C CA . SER D 1 27 ? -4.932 29.717 -20.670 1.00 44.98 19 SER D CA 1
ATOM 11965 C C . SER D 1 27 ? -3.505 29.211 -20.844 1.00 41.99 19 SER D C 1
ATOM 11966 O O . SER D 1 27 ? -3.146 28.648 -21.882 1.00 39.96 19 SER D O 1
ATOM 11969 N N . GLN D 1 28 ? -2.689 29.410 -19.809 1.00 43.13 20 GLN D N 1
ATOM 11970 C CA . GLN D 1 28 ? -1.343 28.852 -19.792 1.00 44.70 20 GLN D CA 1
ATOM 11971 C C . GLN D 1 28 ? -1.340 27.330 -19.722 1.00 39.76 20 GLN D C 1
ATOM 11972 O O . GLN D 1 28 ? -0.280 26.726 -19.910 1.00 40.65 20 GLN D O 1
ATOM 11978 N N . TYR D 1 29 ? -2.489 26.704 -19.466 1.00 38.47 21 TYR D N 1
ATOM 11979 C CA . TYR D 1 29 ? -2.597 25.256 -19.344 1.00 40.32 21 TYR D CA 1
ATOM 11980 C C . TYR D 1 29 ? -3.122 24.583 -20.609 1.00 40.20 21 TYR D C 1
ATOM 11981 O O . TYR D 1 29 ? -3.337 23.365 -20.603 1.00 37.86 21 TYR D O 1
ATOM 11990 N N . SER D 1 30 ? -3.327 25.340 -21.691 1.00 36.45 22 SER D N 1
ATOM 11991 C CA . SER D 1 30 ? -4.022 24.794 -22.855 1.00 39.01 22 SER D CA 1
ATOM 11992 C C . SER D 1 30 ? -3.238 23.664 -23.513 1.00 38.93 22 SER D C 1
ATOM 11993 O O . SER D 1 30 ? -3.833 22.694 -23.998 1.00 33.98 22 SER D O 1
ATOM 11996 N N . GLN D 1 31 ? -1.907 23.765 -23.554 1.00 37.22 23 GLN D N 1
ATOM 11997 C CA . GLN D 1 31 ? -1.134 22.675 -24.143 1.00 34.99 23 GLN D CA 1
ATOM 11998 C C . GLN D 1 31 ? -1.187 21.424 -23.275 1.00 35.21 23 GLN D C 1
ATOM 11999 O O . GLN D 1 31 ? -1.102 20.308 -23.802 1.00 31.74 23 GLN D O 1
ATOM 12005 N N . LEU D 1 32 ? -1.335 21.587 -21.955 1.00 34.45 24 LEU D N 1
ATOM 12006 C CA . LEU D 1 32 ? -1.491 20.427 -21.079 1.00 35.23 24 LEU D CA 1
ATOM 12007 C C . LEU D 1 32 ? -2.715 19.607 -21.463 1.00 34.25 24 LEU D C 1
ATOM 12008 O O . LEU D 1 32 ? -2.690 18.371 -21.388 1.00 30.65 24 LEU D O 1
ATOM 12013 N N . ILE D 1 33 ? -3.802 20.277 -21.859 1.00 27.80 25 ILE D N 1
ATOM 12014 C CA . ILE D 1 33 ? -4.974 19.558 -22.345 1.00 32.32 25 ILE D CA 1
ATOM 12015 C C . ILE D 1 33 ? -4.589 18.664 -23.514 1.00 28.77 25 ILE D C 1
ATOM 12016 O O . ILE D 1 33 ? -4.834 17.454 -23.499 1.00 26.76 25 ILE D O 1
ATOM 12021 N N . ALA D 1 34 ? -3.956 19.246 -24.535 1.00 30.44 26 ALA D N 1
ATOM 12022 C CA . ALA D 1 34 ? -3.552 18.462 -25.700 1.00 29.67 26 ALA D CA 1
ATOM 12023 C C . ALA D 1 34 ? -2.601 17.332 -25.314 1.00 29.10 26 ALA D C 1
ATOM 12024 O O . ALA D 1 34 ? -2.692 16.223 -25.853 1.00 27.72 26 ALA D O 1
ATOM 12026 N N . ARG D 1 35 ? -1.681 17.595 -24.382 1.00 30.19 27 ARG D N 1
ATOM 12027 C CA . ARG D 1 35 ? -0.734 16.565 -23.969 1.00 29.38 27 ARG D CA 1
ATOM 12028 C C . ARG D 1 35 ? -1.434 15.441 -23.221 1.00 30.59 27 ARG D C 1
ATOM 12029 O O . ARG D 1 35 ? -1.093 14.265 -23.395 1.00 30.05 27 ARG D O 1
ATOM 12037 N N . ARG D 1 36 ? -2.424 15.780 -22.393 1.00 30.79 28 ARG D N 1
ATOM 12038 C CA . ARG D 1 36 ? -3.139 14.747 -21.652 1.00 27.22 28 ARG D CA 1
ATOM 12039 C C . ARG D 1 36 ? -3.962 13.866 -22.580 1.00 27.95 28 ARG D C 1
ATOM 12040 O O . ARG D 1 36 ? -4.096 12.666 -22.329 1.00 26.71 28 ARG D O 1
ATOM 12048 N N . VAL D 1 37 ? -4.509 14.433 -23.657 1.00 26.48 29 VAL D N 1
ATOM 12049 C CA . VAL D 1 37 ? -5.221 13.610 -24.633 1.00 29.67 29 VAL D CA 1
ATOM 12050 C C . VAL D 1 37 ? -4.275 12.596 -25.262 1.00 28.77 29 VAL D C 1
ATOM 12051 O O . VAL D 1 37 ? -4.625 11.423 -25.444 1.00 32.03 29 VAL D O 1
ATOM 12055 N N . ARG D 1 38 ? -3.059 13.030 -25.598 1.00 27.52 30 ARG D N 1
ATOM 12056 C CA . ARG D 1 38 ? -2.081 12.128 -26.201 1.00 28.29 30 ARG D CA 1
ATOM 12057 C C . ARG D 1 38 ? -1.616 11.056 -25.223 1.00 26.16 30 ARG D C 1
ATOM 12058 O O . ARG D 1 38 ? -1.462 9.888 -25.607 1.00 27.09 30 ARG D O 1
ATOM 12066 N N . GLU D 1 39 ? -1.375 11.429 -23.960 1.00 24.25 31 GLU D N 1
ATOM 12067 C CA . GLU D 1 39 ? -1.059 10.428 -22.944 1.00 22.04 31 GLU D CA 1
ATOM 12068 C C . GLU D 1 39 ? -2.158 9.383 -22.831 1.00 25.18 31 GLU D C 1
ATOM 12069 O O . GLU D 1 39 ? -1.884 8.223 -22.501 1.00 22.62 31 GLU D O 1
ATOM 12075 N N . ALA D 1 40 ? -3.406 9.778 -23.070 1.00 23.50 32 ALA D N 1
ATOM 12076 C CA . ALA D 1 40 ? -4.516 8.841 -23.034 1.00 26.76 32 ALA D CA 1
ATOM 12077 C C . ALA D 1 40 ? -4.622 8.004 -24.306 1.00 26.53 32 ALA D C 1
ATOM 12078 O O . ALA D 1 40 ? -5.565 7.218 -24.429 1.00 31.06 32 ALA D O 1
ATOM 12080 N N . GLY D 1 41 ? -3.695 8.159 -25.249 1.00 25.25 33 GLY D N 1
ATOM 12081 C CA . GLY D 1 41 ? -3.670 7.332 -26.440 1.00 27.34 33 GLY D CA 1
ATOM 12082 C C . GLY D 1 41 ? -4.403 7.877 -27.646 1.00 29.44 33 GLY D C 1
ATOM 12083 O O . GLY D 1 41 ? -4.716 7.101 -28.560 1.00 29.54 33 GLY D O 1
ATOM 12084 N N . VAL D 1 42 ? -4.680 9.183 -27.694 1.00 25.84 34 VAL D N 1
ATOM 12085 C CA . VAL D 1 42 ? -5.493 9.778 -28.751 1.00 29.58 34 VAL D CA 1
ATOM 12086 C C . VAL D 1 42 ? -4.751 10.965 -29.348 1.00 30.15 34 VAL D C 1
ATOM 12087 O O . VAL D 1 42 ? -4.248 11.823 -28.614 1.00 26.54 34 VAL D O 1
ATOM 12091 N N . TYR D 1 43 ? -4.713 11.029 -30.678 1.00 28.63 35 TYR D N 1
ATOM 12092 C CA . TYR D 1 43 ? -4.079 12.149 -31.357 1.00 31.42 35 TYR D CA 1
ATOM 12093 C C . TYR D 1 43 ? -4.831 13.444 -31.070 1.00 31.06 35 TYR D C 1
ATOM 12094 O O . TYR D 1 43 ? -6.052 13.453 -30.899 1.00 33.58 35 TYR D O 1
ATOM 12103 N N . SER D 1 44 ? -4.089 14.550 -31.009 1.00 27.75 36 SER D N 1
ATOM 12104 C CA . SER D 1 44 ? -4.705 15.836 -30.720 1.00 29.65 36 SER D CA 1
ATOM 12105 C C . SER D 1 44 ? -3.898 16.963 -31.349 1.00 31.63 36 SER D C 1
ATOM 12106 O O . SER D 1 44 ? -2.682 16.853 -31.534 1.00 28.94 36 SER D O 1
ATOM 12109 N N . GLU D 1 45 ? -4.596 18.056 -31.660 1.00 30.19 37 GLU D N 1
ATOM 12110 C CA . GLU D 1 45 ? -3.981 19.293 -32.118 1.00 33.94 37 GLU D CA 1
ATOM 12111 C C . GLU D 1 45 ? -4.656 20.465 -31.421 1.00 35.25 37 GLU D C 1
ATOM 12112 O O . GLU D 1 45 ? -5.815 20.378 -31.004 1.00 35.15 37 GLU D O 1
ATOM 12118 N N . MET D 1 46 ? -3.918 21.563 -31.290 1.00 34.92 38 MET D N 1
ATOM 12119 C CA . MET D 1 46 ? -4.408 22.758 -30.621 1.00 37.39 38 MET D CA 1
ATOM 12120 C C . MET D 1 46 ? -4.366 23.938 -31.579 1.00 38.69 38 MET D C 1
ATOM 12121 O O . MET D 1 46 ? -3.404 24.100 -32.332 1.00 37.36 38 MET D O 1
ATOM 12126 N N . TYR D 1 47 ? -5.418 24.754 -31.549 1.00 37.42 39 TYR D N 1
ATOM 12127 C CA . TYR D 1 47 ? -5.502 25.950 -32.372 1.00 42.03 39 TYR D CA 1
ATOM 12128 C C . TYR D 1 47 ? -6.162 27.058 -31.567 1.00 42.87 39 TYR D C 1
ATOM 12129 O O . TYR D 1 47 ? -6.883 26.803 -30.600 1.00 40.64 39 TYR D O 1
ATOM 12138 N N . ALA D 1 48 ? -5.900 28.298 -31.976 1.00 40.59 40 ALA D N 1
ATOM 12139 C CA . ALA D 1 48 ? -6.545 29.440 -31.349 1.00 45.08 40 ALA D CA 1
ATOM 12140 C C . ALA D 1 48 ? -8.063 29.316 -31.459 1.00 48.01 40 ALA D C 1
ATOM 12141 O O . ALA D 1 48 ? -8.598 28.623 -32.331 1.00 43.99 40 ALA D O 1
ATOM 12143 N N . PHE D 1 49 ? -8.760 30.011 -30.555 1.00 48.18 41 PHE D N 1
ATOM 12144 C CA . PHE D 1 49 ? -10.210 29.865 -30.463 1.00 50.72 41 PHE D CA 1
ATOM 12145 C C . PHE D 1 49 ? -10.914 30.275 -31.750 1.00 51.97 41 PHE D C 1
ATOM 12146 O O . PHE D 1 49 ? -11.956 29.704 -32.090 1.00 52.91 41 PHE D O 1
ATOM 12154 N N . ASP D 1 50 ? -10.374 31.250 -32.484 1.00 51.91 42 ASP D N 1
ATOM 12155 C CA . ASP D 1 50 ? -11.024 31.743 -33.694 1.00 51.55 42 ASP D CA 1
ATOM 12156 C C . ASP D 1 50 ? -10.656 30.929 -34.930 1.00 54.23 42 ASP D C 1
ATOM 12157 O O . ASP D 1 50 ? -10.578 31.486 -36.035 1.00 55.12 42 ASP D O 1
ATOM 12162 N N . MET D 1 51 ? -10.421 29.628 -34.764 1.00 49.72 43 MET D N 1
ATOM 12163 C CA . MET D 1 51 ? -10.202 28.734 -35.893 1.00 51.87 43 MET D CA 1
ATOM 12164 C C . MET D 1 51 ? -11.391 28.782 -36.849 1.00 52.21 43 MET D C 1
ATOM 12165 O O . MET D 1 51 ? -12.550 28.771 -36.427 1.00 54.32 43 MET D O 1
ATOM 12170 N N . SER D 1 52 ? -11.101 28.847 -38.147 1.00 53.44 44 SER D N 1
ATOM 12171 C CA . SER D 1 52 ? -12.162 28.975 -39.137 1.00 51.09 44 SER D CA 1
ATOM 12172 C C . SER D 1 52 ? -13.052 27.738 -39.142 1.00 54.76 44 SER D C 1
ATOM 12173 O O . SER D 1 52 ? -12.617 26.631 -38.819 1.00 52.04 44 SER D O 1
ATOM 12176 N N . GLU D 1 53 ? -14.316 27.935 -39.527 1.00 52.45 45 GLU D N 1
ATOM 12177 C CA . GLU D 1 53 ? -15.227 26.801 -39.643 1.00 57.57 45 GLU D CA 1
ATOM 12178 C C . GLU D 1 53 ? -14.749 25.808 -40.694 1.00 57.43 45 GLU D C 1
ATOM 12179 O O . GLU D 1 53 ? -14.946 24.598 -40.538 1.00 54.08 45 GLU D O 1
ATOM 12185 N N . GLU D 1 54 ? -14.118 26.296 -41.765 1.00 56.13 46 GLU D N 1
ATOM 12186 C CA . GLU D 1 54 ? -13.598 25.399 -42.793 1.00 57.36 46 GLU D CA 1
ATOM 12187 C C . GLU D 1 54 ? -12.548 24.458 -42.216 1.00 54.47 46 GLU D C 1
ATOM 12188 O O . GLU D 1 54 ? -12.602 23.241 -42.431 1.00 55.13 46 GLU D O 1
ATOM 12194 N N . ASP D 1 55 ? -11.587 25.006 -41.469 1.00 53.18 47 ASP D N 1
ATOM 12195 C CA . ASP D 1 55 ? -10.543 24.173 -40.884 1.00 54.41 47 ASP D CA 1
ATOM 12196 C C . ASP D 1 55 ? -11.108 23.224 -39.832 1.00 52.37 47 ASP D C 1
ATOM 12197 O O . ASP D 1 55 ? -10.665 22.074 -39.728 1.00 49.70 47 ASP D O 1
ATOM 12202 N N . ILE D 1 56 ? -12.087 23.686 -39.048 1.00 50.75 48 ILE D N 1
ATOM 12203 C CA . ILE D 1 56 ? -12.651 22.849 -37.988 1.00 50.84 48 ILE D CA 1
ATOM 12204 C C . ILE D 1 56 ? -13.333 21.627 -38.586 1.00 50.12 48 ILE D C 1
ATOM 12205 O O . ILE D 1 56 ? -13.141 20.495 -38.123 1.00 50.32 48 ILE D O 1
ATOM 12210 N N . ARG D 1 57 ? -14.145 21.840 -39.624 1.00 51.89 49 ARG D N 1
ATOM 12211 C CA . ARG D 1 57 ? -14.779 20.721 -40.312 1.00 48.71 49 ARG D CA 1
ATOM 12212 C C . ARG D 1 57 ? -13.743 19.827 -40.980 1.00 49.90 49 ARG D C 1
ATOM 12213 O O . ARG D 1 57 ? -13.836 18.597 -40.909 1.00 51.24 49 ARG D O 1
ATOM 12221 N N . ALA D 1 58 ? -12.746 20.429 -41.636 1.00 50.05 50 ALA D N 1
ATOM 12222 C CA . ALA D 1 58 ? -11.711 19.641 -42.297 1.00 47.10 50 ALA D CA 1
ATOM 12223 C C . ALA D 1 58 ? -10.902 18.819 -41.302 1.00 48.27 50 ALA D C 1
ATOM 12224 O O . ALA D 1 58 ? -10.409 17.738 -41.645 1.00 43.71 50 ALA D O 1
ATOM 12226 N N . PHE D 1 59 ? -10.750 19.315 -40.070 1.00 48.54 51 PHE D N 1
ATOM 12227 C CA . PHE D 1 59 ? -10.029 18.557 -39.052 1.00 45.04 51 PHE D CA 1
ATOM 12228 C C . PHE D 1 59 ? -10.737 17.252 -38.718 1.00 43.66 51 PHE D C 1
ATOM 12229 O O . PHE D 1 59 ? -10.079 16.271 -38.358 1.00 44.46 51 PHE D O 1
ATOM 12237 N N . LYS D 1 60 ? -12.071 17.218 -38.841 1.00 45.20 52 LYS D N 1
ATOM 12238 C CA . LYS D 1 60 ? -12.901 16.053 -38.535 1.00 42.41 52 LYS D CA 1
ATOM 12239 C C . LYS D 1 60 ? -12.694 15.573 -37.101 1.00 45.23 52 LYS D C 1
ATOM 12240 O O . LYS D 1 60 ? -12.336 14.408 -36.884 1.00 40.31 52 LYS D O 1
ATOM 12246 N N . PRO D 1 61 ? -12.929 16.418 -36.098 1.00 43.23 53 PRO D N 1
ATOM 12247 C CA . PRO D 1 61 ? -12.652 16.001 -34.723 1.00 43.10 53 PRO D CA 1
ATOM 12248 C C . PRO D 1 61 ? -13.688 15.007 -34.229 1.00 40.84 53 PRO D C 1
ATOM 12249 O O . PRO D 1 61 ? -14.868 15.083 -34.581 1.00 39.55 53 PRO D O 1
ATOM 12253 N N . ASN D 1 62 ? -13.224 14.052 -33.423 1.00 40.12 54 ASN D N 1
ATOM 12254 C CA . ASN D 1 62 ? -14.129 13.192 -32.672 1.00 39.62 54 ASN D CA 1
ATOM 12255 C C . ASN D 1 62 ? -14.680 13.893 -31.441 1.00 38.04 54 ASN D C 1
ATOM 12256 O O . ASN D 1 62 ? -15.717 13.479 -30.913 1.00 41.09 54 ASN D O 1
ATOM 12261 N N . GLY D 1 63 ? -14.007 14.943 -30.988 1.00 37.57 55 GLY D N 1
ATOM 12262 C CA . GLY D 1 63 ? -14.463 15.736 -29.867 1.00 40.42 55 GLY D CA 1
ATOM 12263 C C . GLY D 1 63 ? -13.677 17.024 -29.818 1.00 40.19 55 GLY D C 1
ATOM 12264 O O . GLY D 1 63 ? -12.603 17.140 -30.417 1.00 37.55 55 GLY D O 1
ATOM 12265 N N . ILE D 1 64 ? -14.232 17.999 -29.104 1.00 39.21 56 ILE D N 1
ATOM 12266 C CA . ILE D 1 64 ? -13.650 19.331 -29.023 1.00 37.32 56 ILE D CA 1
ATOM 12267 C C . ILE D 1 64 ? -13.583 19.750 -27.563 1.00 37.42 56 ILE D C 1
ATOM 12268 O O . ILE D 1 64 ? -14.534 19.544 -26.802 1.00 39.70 56 ILE D O 1
ATOM 12273 N N . ILE D 1 65 ? -12.459 20.339 -27.174 1.00 33.72 57 ILE D N 1
ATOM 12274 C CA . ILE D 1 65 ? -12.262 20.836 -25.820 1.00 35.57 57 ILE D CA 1
ATOM 12275 C C . ILE D 1 65 ? -11.973 22.328 -25.894 1.00 38.10 57 ILE D C 1
ATOM 12276 O O . ILE D 1 65 ? -11.052 22.754 -26.601 1.00 39.16 57 ILE D O 1
ATOM 12281 N N . LEU D 1 66 ? -12.765 23.116 -25.172 1.00 36.79 58 LEU D N 1
ATOM 12282 C CA . LEU D 1 66 ? -12.595 24.563 -25.102 1.00 40.84 58 LEU D CA 1
ATOM 12283 C C . LEU D 1 66 ? -11.819 24.881 -23.830 1.00 40.42 58 LEU D C 1
ATOM 12284 O O . LEU D 1 66 ? -12.309 24.647 -22.721 1.00 41.06 58 LEU D O 1
ATOM 12289 N N . SER D 1 67 ? -10.610 25.412 -23.989 1.00 38.12 59 SER D N 1
ATOM 12290 C CA . SER D 1 67 ? -9.737 25.655 -22.849 1.00 39.89 59 SER D CA 1
ATOM 12291 C C . SER D 1 67 ? -10.245 26.835 -22.022 1.00 43.47 59 SER D C 1
ATOM 12292 O O . SER D 1 67 ? -11.240 27.487 -22.349 1.00 39.25 59 SER D O 1
ATOM 12295 N N . GLY D 1 68 ? -9.538 27.113 -20.928 1.00 41.68 60 GLY D N 1
ATOM 12296 C CA . GLY D 1 68 ? -9.749 28.332 -20.180 1.00 45.13 60 GLY D CA 1
ATOM 12297 C C . GLY D 1 68 ? -9.048 29.516 -20.825 1.00 47.39 60 GLY D C 1
ATOM 12298 O O . GLY D 1 68 ? -8.402 29.411 -21.866 1.00 43.18 60 GLY D O 1
ATOM 12299 N N . GLY D 1 69 ? -9.184 30.671 -20.177 1.00 50.81 61 GLY D N 1
ATOM 12300 C CA . GLY D 1 69 ? -8.586 31.892 -20.661 1.00 54.48 61 GLY D CA 1
ATOM 12301 C C . GLY D 1 69 ? -8.676 33.015 -19.647 1.00 63.20 61 GLY D C 1
ATOM 12302 O O . GLY D 1 69 ? -9.480 32.974 -18.709 1.00 63.97 61 GLY D O 1
ATOM 12303 N N . PRO D 1 70 ? -7.847 34.051 -19.819 1.00 73.73 62 PRO D N 1
ATOM 12304 C CA . PRO D 1 70 ? -7.830 35.157 -18.851 1.00 75.74 62 PRO D CA 1
ATOM 12305 C C . PRO D 1 70 ? -8.909 36.199 -19.107 1.00 79.91 62 PRO D C 1
ATOM 12306 O O . PRO D 1 70 ? -8.828 37.320 -18.594 1.00 80.43 62 PRO D O 1
ATOM 12310 N N . GLU D 1 71 ? -9.924 35.843 -19.884 1.00 80.24 63 GLU D N 1
ATOM 12311 C CA . GLU D 1 71 ? -10.934 36.781 -20.354 1.00 82.96 63 GLU D CA 1
ATOM 12312 C C . GLU D 1 71 ? -12.231 36.604 -19.569 1.00 81.70 63 GLU D C 1
ATOM 12313 O O . GLU D 1 71 ? -12.362 35.717 -18.719 1.00 76.49 63 GLU D O 1
ATOM 12319 N N . SER D 1 72 ? -13.204 37.467 -19.868 1.00 79.49 64 SER D N 1
ATOM 12320 C CA . SER D 1 72 ? -14.488 37.482 -19.174 1.00 78.94 64 SER D CA 1
ATOM 12321 C C . SER D 1 72 ? -15.569 37.796 -20.197 1.00 82.31 64 SER D C 1
ATOM 12322 O O . SER D 1 72 ? -15.502 38.833 -20.865 1.00 81.50 64 SER D O 1
ATOM 12325 N N . VAL D 1 73 ? -16.566 36.912 -20.308 1.00 79.85 65 VAL D N 1
ATOM 12326 C CA . VAL D 1 73 ? -17.525 36.988 -21.409 1.00 82.17 65 VAL D CA 1
ATOM 12327 C C . VAL D 1 73 ? -18.303 38.299 -21.394 1.00 84.32 65 VAL D C 1
ATOM 12328 O O . VAL D 1 73 ? -18.642 38.836 -22.457 1.00 85.21 65 VAL D O 1
ATOM 12332 N N . HIS D 1 74 ? -18.590 38.844 -20.209 1.00 91.53 66 HIS D N 1
ATOM 12333 C CA . HIS D 1 74 ? -19.423 40.038 -20.112 1.00 91.80 66 HIS D CA 1
ATOM 12334 C C . HIS D 1 74 ? -18.710 41.306 -20.561 1.00 94.03 66 HIS D C 1
ATOM 12335 O O . HIS D 1 74 ? -19.363 42.347 -20.688 1.00 101.12 66 HIS D O 1
ATOM 12342 N N . GLU D 1 75 ? -17.402 41.249 -20.806 1.00 91.34 67 GLU D N 1
ATOM 12343 C CA . GLU D 1 75 ? -16.700 42.376 -21.402 1.00 89.46 67 GLU D CA 1
ATOM 12344 C C . GLU D 1 75 ? -16.906 42.374 -22.912 1.00 87.98 67 GLU D C 1
ATOM 12345 O O . GLU D 1 75 ? -16.929 41.315 -23.547 1.00 85.66 67 GLU D O 1
ATOM 12347 N N . GLU D 1 76 ? -17.071 43.564 -23.486 1.00 82.47 68 GLU D N 1
ATOM 12348 C CA . GLU D 1 76 ? -17.207 43.673 -24.933 1.00 82.91 68 GLU D CA 1
ATOM 12349 C C . GLU D 1 76 ? -15.901 43.280 -25.615 1.00 81.91 68 GLU D C 1
ATOM 12350 O O . GLU D 1 76 ? -14.811 43.643 -25.164 1.00 81.11 68 GLU D O 1
ATOM 12352 N N . GLY D 1 77 ? -16.016 42.526 -26.706 1.00 75.02 69 GLY D N 1
ATOM 12353 C CA . GLY D 1 77 ? -14.839 42.026 -27.388 1.00 72.09 69 GLY D CA 1
ATOM 12354 C C . GLY D 1 77 ? -14.210 40.805 -26.757 1.00 74.37 69 GLY D C 1
ATOM 12355 O O . GLY D 1 77 ? -13.060 40.480 -27.071 1.00 72.89 69 GLY D O 1
ATOM 12356 N N . SER D 1 78 ? -14.925 40.119 -25.866 1.00 71.44 70 SER D N 1
ATOM 12357 C CA . SER D 1 78 ? -14.388 38.921 -25.245 1.00 72.45 70 SER D CA 1
ATOM 12358 C C . SER D 1 78 ? -14.455 37.747 -26.220 1.00 67.13 70 SER D C 1
ATOM 12359 O O . SER D 1 78 ? -15.335 37.700 -27.083 1.00 64.17 70 SER D O 1
ATOM 12362 N N . PRO D 1 79 ? -13.533 36.791 -26.104 1.00 65.51 71 PRO D N 1
ATOM 12363 C CA . PRO D 1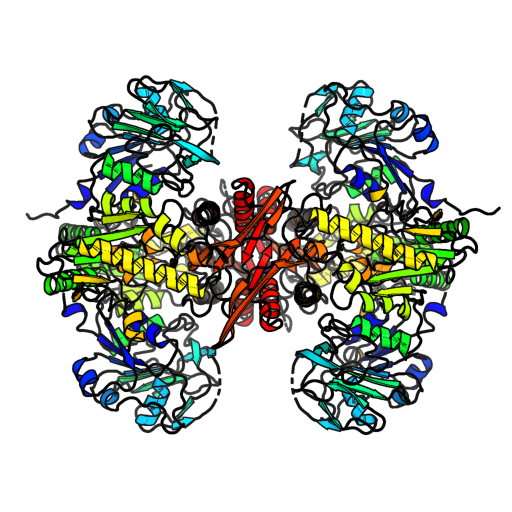 79 ? -13.498 35.682 -27.065 1.00 61.81 71 PRO D CA 1
ATOM 12364 C C . PRO D 1 79 ? -14.759 34.834 -27.006 1.00 61.56 71 PRO D C 1
ATOM 12365 O O . PRO D 1 79 ? -15.386 34.675 -25.956 1.00 65.39 71 PRO D O 1
ATOM 12369 N N . ARG D 1 80 ? -15.127 34.289 -28.163 1.00 58.09 72 ARG D N 1
ATOM 12370 C CA . ARG D 1 80 ? -16.250 33.374 -28.285 1.00 58.75 72 ARG D CA 1
ATOM 12371 C C . ARG D 1 80 ? -15.816 32.145 -29.069 1.00 58.90 72 ARG D C 1
ATOM 12372 O O . ARG D 1 80 ? -14.902 32.205 -29.896 1.00 54.15 72 ARG D O 1
ATOM 12380 N N . ALA D 1 81 ? -16.474 31.031 -28.796 1.00 56.57 73 ALA D N 1
ATOM 12381 C CA . ALA D 1 81 ? -16.223 29.844 -29.595 1.00 52.85 73 ALA D CA 1
ATOM 12382 C C . ALA D 1 81 ? -16.939 29.964 -30.939 1.00 54.99 73 ALA D C 1
ATOM 12383 O O . ALA D 1 81 ? -18.027 30.537 -31.010 1.00 54.95 73 ALA D O 1
ATOM 12385 N N . PRO D 1 82 ? -16.348 29.454 -32.017 1.00 52.06 74 PRO D N 1
ATOM 12386 C CA . PRO D 1 82 ? -17.077 29.400 -33.289 1.00 55.80 74 PRO D CA 1
ATOM 12387 C C . PRO D 1 82 ? -18.346 28.577 -33.131 1.00 56.62 74 PRO D C 1
ATOM 12388 O O . PRO D 1 82 ? -18.357 27.542 -32.459 1.00 51.64 74 PRO D O 1
ATOM 12392 N N . GLN D 1 83 ? -19.430 29.055 -33.744 1.00 51.80 75 GLN D N 1
ATOM 12393 C CA . GLN D 1 83 ? -20.731 28.449 -33.485 1.00 55.88 75 GLN D CA 1
ATOM 12394 C C . GLN D 1 83 ? -20.803 27.019 -34.003 1.00 54.89 75 GLN D C 1
ATOM 12395 O O . GLN D 1 83 ? -21.563 26.206 -33.465 1.00 55.65 75 GLN D O 1
ATOM 12401 N N . VAL D 1 84 ? -20.010 26.690 -35.025 1.00 53.81 76 VAL D N 1
ATOM 12402 C CA . VAL D 1 84 ? -20.003 25.341 -35.581 1.00 56.28 76 VAL D CA 1
ATOM 12403 C C . VAL D 1 84 ? -19.581 24.300 -34.549 1.00 53.73 76 VAL D C 1
ATOM 12404 O O . VAL D 1 84 ? -19.888 23.113 -34.709 1.00 53.86 76 VAL D O 1
ATOM 12408 N N . VAL D 1 85 ? -18.890 24.715 -33.484 1.00 54.14 77 VAL D N 1
ATOM 12409 C CA . VAL D 1 85 ? -18.443 23.769 -32.462 1.00 53.55 77 VAL D CA 1
ATOM 12410 C C . VAL D 1 85 ? -19.629 23.015 -31.871 1.00 54.01 77 VAL D C 1
ATOM 12411 O O . VAL D 1 85 ? -19.554 21.806 -31.619 1.00 50.50 77 VAL D O 1
ATOM 12415 N N . PHE D 1 86 ? -20.749 23.706 -31.672 1.00 53.44 78 PHE D N 1
ATOM 12416 C CA . PHE D 1 86 ? -21.931 23.119 -31.058 1.00 54.69 78 PHE D CA 1
ATOM 12417 C C . PHE D 1 86 ? -22.891 22.515 -32.074 1.00 56.38 78 PHE D C 1
ATOM 12418 O O . PHE D 1 86 ? -23.974 22.060 -31.688 1.00 61.21 78 PHE D O 1
ATOM 12426 N N . GLU D 1 87 ? -22.516 22.479 -33.352 1.00 55.28 79 GLU D N 1
ATOM 12427 C CA . GLU D 1 87 ? -23.401 22.012 -34.408 1.00 57.10 79 GLU D CA 1
ATOM 12428 C C . GLU D 1 87 ? -22.853 20.818 -35.176 1.00 57.96 79 GLU D C 1
ATOM 12429 O O . GLU D 1 87 ? -23.536 20.319 -36.079 1.00 53.37 79 GLU D O 1
ATOM 12435 N N . LEU D 1 88 ? -21.655 20.334 -34.839 1.00 53.74 80 LEU D N 1
ATOM 12436 C CA . LEU D 1 88 ? -21.032 19.242 -35.578 1.00 53.69 80 LEU D CA 1
ATOM 12437 C C . LEU D 1 88 ? -21.528 17.864 -35.161 1.00 54.93 80 LEU D C 1
ATOM 12438 O O . LEU D 1 88 ? -21.258 16.890 -35.873 1.00 57.75 80 LEU D O 1
ATOM 12443 N N . GLY D 1 89 ? -22.234 17.752 -34.041 1.00 56.97 81 GLY D N 1
ATOM 12444 C CA . GLY D 1 89 ? -22.679 16.453 -33.583 1.00 48.64 81 GLY D CA 1
ATOM 12445 C C . GLY D 1 89 ? -21.642 15.637 -32.867 1.00 49.00 81 GLY D C 1
ATOM 12446 O O . GLY D 1 89 ? -21.806 14.417 -32.741 1.00 47.98 81 GLY D O 1
ATOM 12447 N N . VAL D 1 90 ? -20.573 16.270 -32.406 1.00 47.41 82 VAL D N 1
ATOM 12448 C CA . VAL D 1 90 ? -19.543 15.599 -31.616 1.00 45.32 82 VAL D CA 1
ATOM 12449 C C . VAL D 1 90 ? -19.531 16.223 -30.228 1.00 42.82 82 VAL D C 1
ATOM 12450 O O . VAL D 1 90 ? -19.980 17.362 -30.041 1.00 42.85 82 VAL D O 1
ATOM 12454 N N . PRO D 1 91 ? -19.049 15.493 -29.220 1.00 43.24 83 PRO D N 1
ATOM 12455 C CA . PRO D 1 91 ? -19.034 16.034 -27.857 1.00 39.54 83 PRO D CA 1
ATOM 12456 C C . PRO D 1 91 ? -18.129 17.254 -27.729 1.00 42.20 83 PRO D C 1
ATOM 12457 O O . PRO D 1 91 ? -17.182 17.446 -28.499 1.00 40.60 83 PRO D O 1
ATOM 12461 N N . VAL D 1 92 ? -18.443 18.091 -26.743 1.00 40.39 84 VAL D N 1
ATOM 12462 C CA . VAL D 1 92 ? -17.669 19.292 -26.449 1.00 39.51 84 VAL D CA 1
ATOM 12463 C C . VAL D 1 92 ? -17.472 19.383 -24.940 1.00 40.51 84 VAL D C 1
ATOM 12464 O O . VAL D 1 92 ? -18.417 19.199 -24.166 1.00 42.29 84 VAL D O 1
ATOM 12468 N N . LEU D 1 93 ? -16.241 19.672 -24.525 1.00 37.07 85 LEU D N 1
ATOM 12469 C CA . LEU D 1 93 ? -15.890 19.880 -23.126 1.00 36.29 85 LEU D CA 1
ATOM 12470 C C . LEU D 1 93 ? -15.382 21.306 -22.952 1.00 38.29 85 LEU D C 1
ATOM 12471 O O . LEU D 1 93 ? -14.396 21.697 -23.583 1.00 38.52 85 LEU D O 1
ATOM 12476 N N . GLY D 1 94 ? -16.054 22.077 -22.113 1.00 38.16 86 GLY D N 1
ATOM 12477 C CA . GLY D 1 94 ? -15.583 23.414 -21.808 1.00 40.67 86 GLY D CA 1
ATOM 12478 C C . GLY D 1 94 ? -14.927 23.514 -20.445 1.00 41.61 86 GLY D C 1
ATOM 12479 O O . GLY D 1 94 ? -15.539 23.164 -19.431 1.00 44.94 86 GLY D O 1
ATOM 12480 N N . ILE D 1 95 ? -13.681 23.978 -20.402 1.00 41.40 87 ILE D N 1
ATOM 12481 C CA . ILE D 1 95 ? -12.912 24.058 -19.167 1.00 41.25 87 ILE D CA 1
ATOM 12482 C C . ILE D 1 95 ? -12.867 25.515 -18.723 1.00 45.86 87 ILE D C 1
ATOM 12483 O O . ILE D 1 95 ? -12.289 26.366 -19.413 1.00 43.14 87 ILE D O 1
ATOM 12488 N N A CYS D 1 96 ? -13.487 25.798 -17.574 0.59 44.20 88 CYS D N 1
ATOM 12489 N N B CYS D 1 96 ? -13.475 25.798 -17.568 0.41 44.23 88 CYS D N 1
ATOM 12490 C CA A CYS D 1 96 ? -13.526 27.135 -16.993 0.59 46.92 88 CYS D CA 1
ATOM 12491 C CA B CYS D 1 96 ? -13.500 27.137 -16.988 0.41 46.93 88 CYS D CA 1
ATOM 12492 C C A CYS D 1 96 ? -14.127 28.138 -17.967 0.59 48.22 88 CYS D C 1
ATOM 12493 C C B CYS D 1 96 ? -14.119 28.139 -17.954 0.41 48.22 88 CYS D C 1
ATOM 12494 O O A CYS D 1 96 ? -15.351 28.184 -18.132 0.59 49.90 88 CYS D O 1
ATOM 12495 O O B CYS D 1 96 ? -15.345 28.184 -18.103 0.41 49.88 88 CYS D O 1
ATOM 12500 N N . TYR D 1 97 ? -13.285 28.946 -18.617 1.00 45.83 89 TYR D N 1
ATOM 12501 C CA . TYR D 1 97 ? -13.811 29.916 -19.574 1.00 50.81 89 TYR D CA 1
ATOM 12502 C C . TYR D 1 97 ? -14.521 29.214 -20.722 1.00 51.01 89 TYR D C 1
ATOM 12503 O O . TYR D 1 97 ? -15.517 29.724 -21.250 1.00 47.82 89 TYR D O 1
ATOM 12512 N N . GLY D 1 98 ? -14.020 28.044 -21.124 1.00 45.62 90 GLY D N 1
ATOM 12513 C CA . GLY D 1 98 ? -14.711 27.272 -22.142 1.00 46.17 90 GLY D CA 1
ATOM 12514 C C . GLY D 1 98 ? -16.112 26.892 -21.711 1.00 46.93 90 GLY D C 1
ATOM 12515 O O . GLY D 1 98 ? -17.050 26.919 -22.512 1.00 45.43 90 GLY D O 1
ATOM 12516 N N . LEU D 1 99 ? -16.274 26.545 -20.434 1.00 44.33 91 LEU D N 1
ATOM 12517 C CA . LEU D 1 99 ? -17.605 26.303 -19.893 1.00 44.44 91 LEU D CA 1
ATOM 12518 C C . LEU D 1 99 ? -18.429 27.585 -19.876 1.00 51.10 91 LEU D C 1
ATOM 12519 O O . LEU D 1 99 ? -19.629 27.565 -20.177 1.00 51.87 91 LEU D O 1
ATOM 12524 N N . GLN D 1 100 ? -17.796 28.713 -19.544 1.00 48.68 92 GLN D N 1
ATOM 12525 C CA . GLN D 1 100 ? -18.530 29.969 -19.429 1.00 53.01 92 GLN D CA 1
ATOM 12526 C C . GLN D 1 100 ? -18.990 30.476 -20.793 1.00 54.41 92 GLN D C 1
ATOM 12527 O O . GLN D 1 100 ? -20.122 30.958 -20.932 1.00 53.43 92 GLN D O 1
ATOM 12533 N N . THR D 1 101 ? -18.139 30.369 -21.818 1.00 52.07 93 THR D N 1
ATOM 12534 C CA . THR D 1 101 ? -18.563 30.801 -23.146 1.00 53.95 93 THR D CA 1
ATOM 12535 C C . THR D 1 101 ? -19.526 29.799 -23.772 1.00 55.47 93 THR D C 1
ATOM 12536 O O . THR D 1 101 ? -20.408 30.192 -24.544 1.00 61.57 93 THR D O 1
ATOM 12540 N N . MET D 1 102 ? -19.392 28.511 -23.440 1.00 52.36 94 MET D N 1
ATOM 12541 C CA . MET D 1 102 ? -20.392 27.535 -23.861 1.00 53.80 94 MET D CA 1
ATOM 12542 C C . MET D 1 102 ? -21.763 27.882 -23.295 1.00 54.79 94 MET D C 1
ATOM 12543 O O . MET D 1 102 ? -22.772 27.810 -24.006 1.00 57.31 94 MET D O 1
ATOM 12548 N N . SER D 1 103 ? -21.815 28.277 -22.019 1.00 55.04 95 SER D N 1
ATOM 12549 C CA . SER D 1 103 ? -23.092 28.621 -21.399 1.00 59.77 95 SER D CA 1
ATOM 12550 C C . SER D 1 103 ? -23.699 29.857 -22.044 1.00 62.16 95 SER D C 1
ATOM 12551 O O . SER D 1 103 ? -24.886 29.871 -22.386 1.00 64.70 95 SER D O 1
ATOM 12554 N N . GLU D 1 104 ? -22.894 30.909 -22.212 1.00 60.24 96 GLU D N 1
ATOM 12555 C CA . GLU D 1 104 ? -23.378 32.144 -22.818 1.00 64.91 96 GLU D CA 1
ATOM 12556 C C . GLU D 1 104 ? -23.974 31.884 -24.198 1.00 64.54 96 GLU D C 1
ATOM 12557 O O . GLU D 1 104 ? -25.086 32.328 -24.506 1.00 64.79 96 GLU D O 1
ATOM 12563 N N . GLN D 1 105 ? -23.253 31.139 -25.032 1.00 62.78 97 GLN D N 1
ATOM 12564 C CA . GLN D 1 105 ? -23.645 30.922 -26.417 1.00 65.30 97 GLN D CA 1
ATOM 12565 C C . GLN D 1 105 ? -24.780 29.916 -26.578 1.00 67.54 97 GLN D C 1
ATOM 12566 O O . GLN D 1 105 ? -25.228 29.697 -27.708 1.00 70.79 97 GLN D O 1
ATOM 12572 N N . LEU D 1 106 ? -25.262 29.304 -25.495 1.00 64.66 98 LEU D N 1
ATOM 12573 C CA . LEU D 1 106 ? -26.328 28.313 -25.588 1.00 66.61 98 LEU D CA 1
ATOM 12574 C C . LEU D 1 106 ? -27.557 28.678 -24.763 1.00 66.17 98 LEU D C 1
ATOM 12575 O O . LEU D 1 106 ? -28.408 27.812 -24.523 1.00 66.79 98 LEU D O 1
ATOM 12580 N N . GLY D 1 107 ? -27.677 29.928 -24.316 1.00 64.26 99 GLY D N 1
ATOM 12581 C CA . GLY D 1 107 ? -28.853 30.375 -23.595 1.00 66.71 99 GLY D CA 1
ATOM 12582 C C . GLY D 1 107 ? -28.673 30.567 -22.103 1.00 68.95 99 GLY D C 1
ATOM 12583 O O . GLY D 1 107 ? -29.622 30.992 -21.437 1.00 69.68 99 GLY D O 1
ATOM 12584 N N . GLY D 1 108 ? -27.500 30.260 -21.551 1.00 62.26 100 GLY D N 1
ATOM 12585 C CA . GLY D 1 108 ? -27.230 30.497 -20.150 1.00 63.35 100 GLY D CA 1
ATOM 12586 C C . GLY D 1 108 ? -26.751 31.915 -19.895 1.00 66.51 100 GLY D C 1
ATOM 12587 O O . GLY D 1 108 ? -26.722 32.767 -20.781 1.00 69.96 100 GLY D O 1
ATOM 12588 N N . LYS D 1 109 ? -26.370 32.161 -18.644 1.00 65.14 101 LYS D N 1
ATOM 12589 C CA . LYS D 1 109 ? -25.862 33.464 -18.240 1.00 68.42 101 LYS D CA 1
ATOM 12590 C C . LYS D 1 109 ? -24.640 33.273 -17.355 1.00 68.63 101 LYS D C 1
ATOM 12591 O O . LYS D 1 109 ? -24.545 32.303 -16.599 1.00 67.89 101 LYS D O 1
ATOM 12593 N N . VAL D 1 110 ? -23.703 34.212 -17.463 1.00 69.42 102 VAL D N 1
ATOM 12594 C CA . VAL D 1 110 ? -22.464 34.192 -16.697 1.00 68.63 102 VAL D CA 1
ATOM 12595 C C . VAL D 1 110 ? -22.395 35.465 -15.867 1.00 71.04 102 VAL D C 1
ATOM 12596 O O . VAL D 1 110 ? -22.533 36.570 -16.405 1.00 74.47 102 VAL D O 1
ATOM 12600 N N . GLU D 1 111 ? -22.186 35.309 -14.559 1.00 70.51 103 GLU D N 1
ATOM 12601 C CA . GLU D 1 111 ? -22.087 36.445 -13.654 1.00 79.00 103 GLU D CA 1
ATOM 12602 C C . GLU D 1 111 ? -20.635 36.699 -13.269 1.00 79.02 103 GLU D C 1
ATOM 12603 O O . GLU D 1 111 ? -19.882 35.750 -13.024 1.00 79.80 103 GLU D O 1
ATOM 12605 N N . PRO D 1 112 ? -20.215 37.961 -13.206 1.00 83.32 104 PRO D N 1
ATOM 12606 C CA . PRO D 1 112 ? -18.830 38.261 -12.834 1.00 85.64 104 PRO D CA 1
ATOM 12607 C C . PRO D 1 112 ? -18.568 37.975 -11.363 1.00 86.63 104 PRO D C 1
ATOM 12608 O O . PRO D 1 112 ? -19.479 37.924 -10.534 1.00 84.20 104 PRO D O 1
ATOM 12612 N N . GLY D 1 113 ? -17.289 37.790 -11.047 1.00 90.91 105 GLY D N 1
ATOM 12613 C CA . GLY D 1 113 ? -16.869 37.542 -9.679 1.00 92.27 105 GLY D CA 1
ATOM 12614 C C . GLY D 1 113 ? -15.837 38.537 -9.184 1.00 97.58 105 GLY D C 1
ATOM 12615 O O . GLY D 1 113 ? -15.410 39.425 -9.923 1.00 96.74 105 GLY D O 1
ATOM 12616 N N . PHE D 1 118 ? -7.321 31.064 -8.208 1.00 79.88 110 PHE D N 1
ATOM 12617 C CA . PHE D 1 118 ? -6.788 29.712 -8.351 1.00 79.29 110 PHE D CA 1
ATOM 12618 C C . PHE D 1 118 ? -6.472 29.066 -6.997 1.00 79.17 110 PHE D C 1
ATOM 12619 O O . PHE D 1 118 ? -5.647 29.567 -6.233 1.00 77.42 110 PHE D O 1
ATOM 12627 N N . GLY D 1 119 ? -7.134 27.947 -6.713 1.00 69.55 111 GLY D N 1
ATOM 12628 C CA . GLY D 1 119 ? -6.910 27.234 -5.467 1.00 62.73 111 GLY D CA 1
ATOM 12629 C C . GLY D 1 119 ? -7.584 25.880 -5.486 1.00 56.74 111 GLY D C 1
ATOM 12630 O O . GLY D 1 119 ? -8.340 25.545 -6.403 1.00 54.99 111 GLY D O 1
ATOM 12631 N N . TYR D 1 120 ? -7.291 25.098 -4.451 1.00 50.90 112 TYR D N 1
ATOM 12632 C CA . TYR D 1 120 ? -7.884 23.779 -4.298 1.00 48.23 112 TYR D CA 1
ATOM 12633 C C . TYR D 1 120 ? -9.299 23.886 -3.753 1.00 48.14 112 TYR D C 1
ATOM 12634 O O . TYR D 1 120 ? -9.615 24.769 -2.952 1.00 48.36 112 TYR D O 1
ATOM 12643 N N . ALA D 1 121 ? -10.152 22.965 -4.189 1.00 44.32 113 ALA D N 1
ATOM 12644 C CA . ALA D 1 121 ? -11.499 22.859 -3.653 1.00 46.67 113 ALA D CA 1
ATOM 12645 C C . ALA D 1 121 ? -11.955 21.414 -3.749 1.00 46.85 113 ALA D C 1
ATOM 12646 O O . ALA D 1 121 ? -11.514 20.664 -4.626 1.00 44.79 113 ALA D O 1
ATOM 12648 N N . GLU D 1 122 ? -12.833 21.027 -2.831 1.00 46.34 114 GLU D N 1
ATOM 12649 C CA . GLU D 1 122 ? -13.434 19.696 -2.832 1.00 48.77 114 GLU D CA 1
ATOM 12650 C C . GLU D 1 122 ? -14.853 19.847 -3.369 1.00 47.87 114 GLU D C 1
ATOM 12651 O O . GLU D 1 122 ? -15.758 20.262 -2.644 1.00 49.80 114 GLU D O 1
ATOM 12657 N N . VAL D 1 123 ? -15.049 19.520 -4.646 1.00 43.25 115 VAL D N 1
ATOM 12658 C CA . VAL D 1 123 ? -16.374 19.640 -5.242 1.00 46.34 115 VAL D CA 1
ATOM 12659 C C . VAL D 1 123 ? -17.204 18.413 -4.883 1.00 45.39 115 VAL D C 1
ATOM 12660 O O . VAL D 1 123 ? -16.691 17.294 -4.760 1.00 39.24 115 VAL D O 1
ATOM 12664 N N . ASP D 1 124 ? -18.503 18.633 -4.688 1.00 43.55 116 ASP D N 1
ATOM 12665 C CA . ASP D 1 124 ? -19.437 17.562 -4.376 1.00 42.97 116 ASP D CA 1
ATOM 12666 C C . ASP D 1 124 ? -20.061 17.042 -5.663 1.00 44.77 116 ASP D C 1
ATOM 12667 O O . ASP D 1 124 ? -20.592 17.821 -6.458 1.00 45.66 116 ASP D O 1
ATOM 12672 N N . ILE D 1 125 ? -19.996 15.729 -5.863 1.00 41.69 117 ILE D N 1
ATOM 12673 C CA . ILE D 1 125 ? -20.619 15.094 -7.021 1.00 45.71 117 ILE D CA 1
ATOM 12674 C C . ILE D 1 125 ? -22.116 14.989 -6.747 1.00 49.27 117 ILE D C 1
ATOM 12675 O O . ILE D 1 125 ? -22.543 14.231 -5.873 1.00 48.27 117 ILE D O 1
ATOM 12680 N N . VAL D 1 126 ? -22.919 15.749 -7.492 1.00 47.69 118 VAL D N 1
ATOM 12681 C CA . VAL D 1 126 ? -24.367 15.697 -7.327 1.00 48.99 118 VAL D CA 1
ATOM 12682 C C . VAL D 1 126 ? -25.049 14.841 -8.391 1.00 50.71 118 VAL D C 1
ATOM 12683 O O . VAL D 1 126 ? -26.181 14.387 -8.166 1.00 48.30 118 VAL D O 1
ATOM 12687 N N . LYS D 1 127 ? -24.401 14.603 -9.532 1.00 46.20 119 LYS D N 1
ATOM 12688 C CA . LYS D 1 127 ? -24.924 13.697 -10.548 1.00 47.04 119 LYS D CA 1
ATOM 12689 C C . LYS D 1 127 ? -23.758 13.112 -11.329 1.00 47.37 119 LYS D C 1
ATOM 12690 O O . LYS D 1 127 ? -22.894 13.855 -11.803 1.00 46.69 119 LYS D O 1
ATOM 12696 N N . ARG D 1 128 ? -23.737 11.787 -11.460 1.00 41.25 120 ARG D N 1
ATOM 12697 C CA . ARG D 1 128 ? -22.642 11.099 -12.143 1.00 46.96 120 ARG D CA 1
ATOM 12698 C C . ARG D 1 128 ? -23.017 10.916 -13.608 1.00 46.28 120 ARG D C 1
ATOM 12699 O O . ARG D 1 128 ? -23.706 9.966 -13.984 1.00 51.96 120 ARG D O 1
ATOM 12707 N N . ASP D 1 129 ? -22.562 11.844 -14.448 1.00 42.06 121 ASP D N 1
ATOM 12708 C CA . ASP D 1 129 ? -22.714 11.707 -15.890 1.00 41.39 121 ASP D CA 1
ATOM 12709 C C . ASP D 1 129 ? -21.579 10.828 -16.417 1.00 43.87 121 ASP D C 1
ATOM 12710 O O . ASP D 1 129 ? -20.845 10.196 -15.652 1.00 40.60 121 ASP D O 1
ATOM 12715 N N . GLN D 1 130 ? -21.404 10.780 -17.737 1.00 37.39 122 GLN D N 1
ATOM 12716 C CA . GLN D 1 130 ? -20.342 9.950 -18.291 1.00 42.01 122 GLN D CA 1
ATOM 12717 C C . GLN D 1 130 ? -18.965 10.591 -18.162 1.00 39.68 122 GLN D C 1
ATOM 12718 O O . GLN D 1 130 ? -17.957 9.894 -18.322 1.00 41.17 122 GLN D O 1
ATOM 12724 N N . LEU D 1 131 ? -18.898 11.895 -17.883 1.00 37.59 123 LEU D N 1
ATOM 12725 C CA . LEU D 1 131 ? -17.606 12.535 -17.655 1.00 37.17 123 LEU D CA 1
ATOM 12726 C C . LEU D 1 131 ? -17.069 12.193 -16.271 1.00 35.61 123 LEU D C 1
ATOM 12727 O O . LEU D 1 131 ? -15.920 11.758 -16.127 1.00 31.51 123 LEU D O 1
ATOM 12732 N N . ILE D 1 132 ? -17.896 12.378 -15.240 1.00 38.74 124 ILE D N 1
ATOM 12733 C CA . ILE D 1 132 ? -17.498 12.016 -13.883 1.00 36.50 124 ILE D CA 1
ATOM 12734 C C . ILE D 1 132 ? -17.463 10.501 -13.720 1.00 34.10 124 ILE D C 1
ATOM 12735 O O . ILE D 1 132 ? -16.538 9.953 -13.107 1.00 39.08 124 ILE D O 1
ATOM 12740 N N . GLY D 1 133 ? -18.453 9.801 -14.268 1.00 39.09 125 GLY D N 1
ATOM 12741 C CA . GLY D 1 133 ? -18.475 8.349 -14.161 1.00 38.21 125 GLY D CA 1
ATOM 12742 C C . GLY D 1 133 ? -18.439 7.890 -12.715 1.00 38.61 125 GLY D C 1
ATOM 12743 O O . GLY D 1 133 ? -19.127 8.436 -11.845 1.00 35.98 125 GLY D O 1
ATOM 12744 N N . ASN D 1 134 ? -17.616 6.880 -12.447 1.00 36.62 126 ASN D N 1
ATOM 12745 C CA . ASN D 1 134 ? -17.458 6.331 -11.107 1.00 41.65 126 ASN D CA 1
ATOM 12746 C C . ASN D 1 134 ? -16.339 7.006 -10.324 1.00 37.69 126 ASN D C 1
ATOM 12747 O O . ASN D 1 134 ? -15.967 6.518 -9.254 1.00 38.71 126 ASN D O 1
ATOM 12752 N N . LEU D 1 135 ? -15.806 8.116 -10.825 1.00 35.33 127 LEU D N 1
ATOM 12753 C CA . LEU D 1 135 ? -14.618 8.714 -10.235 1.00 35.25 127 LEU D CA 1
ATOM 12754 C C . LEU D 1 135 ? -14.948 9.427 -8.933 1.00 36.02 127 LEU D C 1
ATOM 12755 O O . LEU D 1 135 ? -16.036 9.982 -8.761 1.00 34.93 127 LEU D O 1
ATOM 12760 N N . GLN D 1 136 ? -13.985 9.414 -8.014 1.00 36.29 128 GLN D N 1
ATOM 12761 C CA . GLN D 1 136 ? -14.093 10.168 -6.773 1.00 34.39 128 GLN D CA 1
ATOM 12762 C C . GLN D 1 136 ? -12.747 10.137 -6.073 1.00 35.57 128 GLN D C 1
ATOM 12763 O O . GLN D 1 136 ? -11.908 9.272 -6.339 1.00 33.01 128 GLN D O 1
ATOM 12769 N N . ASP D 1 137 ? -12.550 11.106 -5.182 1.00 35.54 129 ASP D N 1
ATOM 12770 C CA . ASP D 1 137 ? -11.432 11.066 -4.253 1.00 38.21 129 ASP D CA 1
ATOM 12771 C C . ASP D 1 137 ? -11.975 10.582 -2.919 1.00 35.61 129 ASP D C 1
ATOM 12772 O O . ASP D 1 137 ? -12.181 9.378 -2.747 1.00 35.61 129 ASP D O 1
ATOM 12777 N N . ARG D 1 138 ? -12.247 11.491 -1.984 1.00 34.96 130 ARG D N 1
ATOM 12778 C CA . ARG D 1 138 ? -13.159 11.135 -0.911 1.00 34.52 130 ARG D CA 1
ATOM 12779 C C . ARG D 1 138 ? -14.532 10.848 -1.512 1.00 37.36 130 ARG D C 1
ATOM 12780 O O . ARG D 1 138 ? -14.833 11.243 -2.641 1.00 38.47 130 ARG D O 1
ATOM 12788 N N . GLU D 1 139 ? -15.364 10.137 -0.755 1.00 37.34 131 GLU D N 1
ATOM 12789 C CA . GLU D 1 139 ? -16.591 9.591 -1.323 1.00 41.46 131 GLU D CA 1
ATOM 12790 C C . GLU D 1 139 ? -17.472 10.692 -1.898 1.00 40.34 131 GLU D C 1
ATOM 12791 O O . GLU D 1 139 ? -17.775 11.680 -1.224 1.00 35.90 131 GLU D O 1
ATOM 12797 N N . ASN D 1 140 ? -17.866 10.516 -3.164 1.00 38.43 132 ASN D N 1
ATOM 12798 C CA . ASN D 1 140 ? -18.744 11.446 -3.871 1.00 38.75 132 ASN D CA 1
ATOM 12799 C C . ASN D 1 140 ? -18.180 12.863 -3.885 1.00 40.52 132 ASN D C 1
ATOM 12800 O O . ASN D 1 140 ? -18.930 13.840 -3.921 1.00 37.49 132 ASN D O 1
ATOM 12805 N N . GLN D 1 141 ? -16.853 12.976 -3.865 1.00 39.80 133 GLN D N 1
ATOM 12806 C CA . GLN D 1 141 ? -16.162 14.254 -3.926 1.00 41.16 133 GLN D CA 1
ATOM 12807 C C . GLN D 1 141 ? -15.001 14.165 -4.906 1.00 36.45 133 GLN D C 1
ATOM 12808 O O . GLN D 1 141 ? -14.523 13.077 -5.237 1.00 36.49 133 GLN D O 1
ATOM 12814 N N . LEU D 1 142 ? -14.540 15.335 -5.354 1.00 37.58 134 LEU D N 1
ATOM 12815 C CA . LEU D 1 142 ? -13.388 15.433 -6.242 1.00 39.82 134 LEU D CA 1
ATOM 12816 C C . LEU D 1 142 ? -12.490 16.574 -5.785 1.00 39.04 134 LEU D C 1
ATOM 12817 O O . LEU D 1 142 ? -12.948 17.709 -5.621 1.00 39.87 134 LEU D O 1
ATOM 12822 N N . HIS D 1 143 ? -11.215 16.258 -5.579 1.00 37.00 135 HIS D N 1
ATOM 12823 C CA . HIS D 1 143 ? -10.198 17.227 -5.185 1.00 38.17 135 HIS D CA 1
ATOM 12824 C C . HIS D 1 143 ? -9.669 17.906 -6.446 1.00 39.88 135 HIS D C 1
ATOM 12825 O O . HIS D 1 143 ? -8.911 17.302 -7.210 1.00 33.20 135 HIS D O 1
ATOM 12832 N N . VAL D 1 144 ? -10.065 19.159 -6.672 1.00 39.58 136 VAL D N 1
ATOM 12833 C CA . VAL D 1 144 ? -9.804 19.826 -7.940 1.00 38.52 136 VAL D CA 1
ATOM 12834 C C . VAL D 1 144 ? -9.040 21.126 -7.711 1.00 42.10 136 VAL D C 1
ATOM 12835 O O . VAL D 1 144 ? -9.020 21.692 -6.614 1.00 40.29 136 VAL D O 1
ATOM 12839 N N . TRP D 1 145 ? -8.413 21.600 -8.790 1.00 42.22 137 TRP D N 1
ATOM 12840 C CA . TRP D 1 145 ? -7.768 22.908 -8.847 1.00 47.01 137 TRP D CA 1
ATOM 12841 C C . TRP D 1 145 ? -8.751 23.874 -9.502 1.00 49.54 137 TRP D C 1
ATOM 12842 O O . TRP D 1 145 ? -9.006 23.788 -10.708 1.00 44.04 137 TRP D O 1
ATOM 12853 N N . MET D 1 146 ? -9.307 24.780 -8.704 1.00 51.82 138 MET D N 1
ATOM 12854 C CA . MET D 1 146 ? -10.407 25.641 -9.110 1.00 60.65 138 MET D CA 1
ATOM 12855 C C . MET D 1 146 ? -9.891 27.006 -9.549 1.00 68.84 138 MET D C 1
ATOM 12856 O O . MET D 1 146 ? -8.897 27.512 -9.024 1.00 67.23 138 MET D O 1
ATOM 12861 N N . SER D 1 147 ? -10.576 27.598 -10.525 1.00 79.74 139 SER D N 1
ATOM 12862 C CA . SER D 1 147 ? -10.319 28.974 -10.949 1.00 83.65 139 SER D CA 1
ATOM 12863 C C . SER D 1 147 ? -11.418 29.850 -10.358 1.00 86.69 139 SER D C 1
ATOM 12864 O O . SER D 1 147 ? -12.546 29.871 -10.858 1.00 89.33 139 SER D O 1
ATOM 12867 N N . HIS D 1 148 ? -11.090 30.570 -9.285 1.00 82.88 140 HIS D N 1
ATOM 12868 C CA . HIS D 1 148 ? -12.059 31.427 -8.609 1.00 83.78 140 HIS D CA 1
ATOM 12869 C C . HIS D 1 148 ? -12.137 32.763 -9.340 1.00 90.31 140 HIS D C 1
ATOM 12870 O O . HIS D 1 148 ? -11.196 33.563 -9.294 1.00 93.76 140 HIS D O 1
ATOM 12877 N N . GLY D 1 149 ? -13.260 33.005 -10.014 1.00 89.02 141 GLY D N 1
ATOM 12878 C CA . GLY D 1 149 ? -13.465 34.232 -10.760 1.00 83.09 141 GLY D CA 1
ATOM 12879 C C . GLY D 1 149 ? -14.893 34.375 -11.249 1.00 79.87 141 GLY D C 1
ATOM 12880 O O . GLY D 1 149 ? -15.795 34.672 -10.461 1.00 77.29 141 GLY D O 1
ATOM 12881 N N . ASP D 1 150 ? -15.108 34.166 -12.546 1.00 74.73 142 ASP D N 1
ATOM 12882 C CA . ASP D 1 150 ? -16.448 34.174 -13.115 1.00 72.12 142 ASP D CA 1
ATOM 12883 C C . ASP D 1 150 ? -17.155 32.850 -12.850 1.00 70.47 142 ASP D C 1
ATOM 12884 O O . ASP D 1 150 ? -16.524 31.797 -12.731 1.00 71.23 142 ASP D O 1
ATOM 12889 N N . LYS D 1 151 ? -18.482 32.911 -12.773 1.00 70.93 143 LYS D N 1
ATOM 12890 C CA . LYS D 1 151 ? -19.290 31.735 -12.488 1.00 70.17 143 LYS D CA 1
ATOM 12891 C C . LYS D 1 151 ? -20.485 31.694 -13.431 1.00 69.28 143 LYS D C 1
ATOM 12892 O O . LYS D 1 151 ? -20.914 32.717 -13.971 1.00 67.40 143 LYS D O 1
ATOM 12894 N N . VAL D 1 152 ? -21.018 30.493 -13.625 1.00 64.73 144 VAL D N 1
ATOM 12895 C CA . VAL D 1 152 ? -22.238 30.317 -14.405 1.00 67.73 144 VAL D CA 1
ATOM 12896 C C . VAL D 1 152 ? -23.433 30.589 -13.500 1.00 66.94 144 VAL D C 1
ATOM 12897 O O . VAL D 1 152 ? -23.663 29.865 -12.527 1.00 65.54 144 VAL D O 1
ATOM 12901 N N . SER D 1 153 ? -24.194 31.639 -13.817 1.00 67.34 145 SER D N 1
ATOM 12902 C CA . SER D 1 153 ? -25.344 32.010 -12.997 1.00 68.27 145 SER D CA 1
ATOM 12903 C C . SER D 1 153 ? -26.582 31.198 -13.360 1.00 68.65 145 SER D C 1
ATOM 12904 O O . SER D 1 153 ? -27.375 30.849 -12.480 1.00 67.66 145 SER D O 1
ATOM 12907 N N . GLN D 1 154 ? -26.773 30.902 -14.644 1.00 63.62 146 GLN D N 1
ATOM 12908 C CA . GLN D 1 154 ? -27.909 30.112 -15.103 1.00 62.69 146 GLN D CA 1
ATOM 12909 C C . GLN D 1 154 ? -27.410 29.129 -16.147 1.00 63.51 146 GLN D C 1
ATOM 12910 O O . GLN D 1 154 ? -26.815 29.541 -17.148 1.00 62.28 146 GLN D O 1
ATOM 12912 N N . ILE D 1 155 ? -27.649 27.840 -15.920 1.00 61.92 147 ILE D N 1
ATOM 12913 C CA . ILE D 1 155 ? -27.187 26.803 -16.843 1.00 61.13 147 ILE D CA 1
ATOM 12914 C C . ILE D 1 155 ? -28.090 26.799 -18.070 1.00 62.02 147 ILE D C 1
ATOM 12915 O O . ILE D 1 155 ? -29.284 27.115 -17.961 1.00 59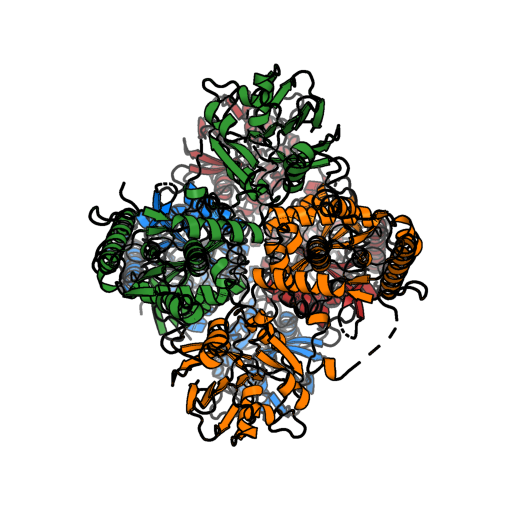.72 147 ILE D O 1
ATOM 12920 N N . PRO D 1 156 ? -27.571 26.465 -19.249 1.00 63.71 148 PRO D N 1
ATOM 12921 C CA . PRO D 1 156 ? -28.399 26.505 -20.459 1.00 63.79 148 PRO D CA 1
ATOM 12922 C C . PRO D 1 156 ? -29.453 25.410 -20.459 1.00 63.93 148 PRO D C 1
ATOM 12923 O O . PRO D 1 156 ? -29.395 24.444 -19.696 1.00 62.82 148 PRO D O 1
ATOM 12927 N N . GLU D 1 157 ? -30.427 25.587 -21.347 1.00 70.85 149 GLU D N 1
ATOM 12928 C CA . GLU D 1 157 ? -31.516 24.634 -21.499 1.00 72.43 149 GLU D CA 1
ATOM 12929 C C . GLU D 1 157 ? -30.975 23.249 -21.830 1.00 71.05 149 GLU D C 1
ATOM 12930 O O . GLU D 1 157 ? -30.063 23.101 -22.648 1.00 71.43 149 GLU D O 1
ATOM 12936 N N . GLY D 1 158 ? -31.532 22.231 -21.176 1.00 64.09 150 GLY D N 1
ATOM 12937 C CA . GLY D 1 158 ? -31.121 20.859 -21.389 1.00 62.35 150 GLY D CA 1
ATOM 12938 C C . GLY D 1 158 ? -29.918 20.408 -20.589 1.00 56.61 150 GLY D C 1
ATOM 12939 O O . GLY D 1 158 ? -29.535 19.235 -20.690 1.00 54.18 150 GLY D O 1
ATOM 12940 N N . PHE D 1 159 ? -29.308 21.291 -19.807 1.00 54.98 151 PHE D N 1
ATOM 12941 C CA . PHE D 1 159 ? -28.164 20.942 -18.980 1.00 58.02 151 PHE D CA 1
ATOM 12942 C C . PHE D 1 159 ? -28.611 20.570 -17.570 1.00 57.47 151 PHE D C 1
ATOM 12943 O O . PHE D 1 159 ? -29.687 20.955 -17.107 1.00 55.89 151 PHE D O 1
ATOM 12951 N N . THR D 1 160 ? -27.757 19.811 -16.889 1.00 51.88 152 THR D N 1
ATOM 12952 C CA . THR D 1 160 ? -27.956 19.449 -15.494 1.00 53.22 152 THR D CA 1
ATOM 12953 C C . THR D 1 160 ? -26.651 19.670 -14.746 1.00 52.43 152 THR D C 1
ATOM 12954 O O . THR D 1 160 ? -25.584 19.276 -15.229 1.00 50.15 152 THR D O 1
ATOM 12958 N N . ILE D 1 161 ? -26.735 20.310 -13.582 1.00 50.02 153 ILE D N 1
ATOM 12959 C CA . ILE D 1 161 ? -25.560 20.490 -12.737 1.00 52.38 153 ILE D CA 1
ATOM 12960 C C . ILE D 1 161 ? -25.117 19.123 -12.230 1.00 49.66 153 ILE D C 1
ATOM 12961 O O . ILE D 1 161 ? -25.909 18.374 -11.645 1.00 47.71 153 ILE D O 1
ATOM 12966 N N . THR D 1 162 ? -23.849 18.785 -12.468 1.00 45.90 154 THR D N 1
ATOM 12967 C CA . THR D 1 162 ? -23.313 17.493 -12.056 1.00 46.17 154 THR D CA 1
ATOM 12968 C C . THR D 1 162 ? -22.405 17.575 -10.838 1.00 48.26 154 THR D C 1
ATOM 12969 O O . THR D 1 162 ? -22.159 16.546 -10.199 1.00 46.75 154 THR D O 1
ATOM 12973 N N . ALA D 1 163 ? -21.906 18.763 -10.504 1.00 45.73 155 ALA D N 1
ATOM 12974 C CA . ALA D 1 163 ? -21.073 18.937 -9.325 1.00 46.37 155 ALA D CA 1
ATOM 12975 C C . ALA D 1 163 ? -21.177 20.379 -8.859 1.00 48.57 155 ALA D C 1
ATOM 12976 O O . ALA D 1 163 ? -21.525 21.278 -9.631 1.00 47.14 155 ALA D O 1
ATOM 12978 N N . SER D 1 164 ? -20.860 20.591 -7.584 1.00 46.85 156 SER D N 1
ATOM 12979 C CA . SER D 1 164 ? -21.005 21.907 -6.978 1.00 49.83 156 SER D CA 1
ATOM 12980 C C . SER D 1 164 ? -20.134 21.995 -5.735 1.00 53.62 156 SER D C 1
ATOM 12981 O O . SER D 1 164 ? -19.740 20.982 -5.153 1.00 51.25 156 SER D O 1
ATOM 12984 N N . THR D 1 165 ? -19.839 23.232 -5.345 1.00 57.29 157 THR D N 1
ATOM 12985 C CA . THR D 1 165 ? -19.306 23.554 -4.028 1.00 59.36 157 THR D CA 1
ATOM 12986 C C . THR D 1 165 ? -20.256 24.548 -3.372 1.00 61.23 157 THR D C 1
ATOM 12987 O O . THR D 1 165 ? -21.124 25.114 -4.050 1.00 60.95 157 THR D O 1
ATOM 12991 N N . PRO D 1 166 ? -20.148 24.768 -2.061 1.00 64.45 158 PRO D N 1
ATOM 12992 C CA . PRO D 1 166 ? -20.932 25.851 -1.444 1.00 64.70 158 PRO D CA 1
ATOM 12993 C C . PRO D 1 166 ? -20.720 27.197 -2.114 1.00 67.20 158 PRO D C 1
ATOM 12994 O O . PRO D 1 166 ? -21.688 27.929 -2.354 1.00 67.27 158 PRO D O 1
ATOM 12998 N N . SER D 1 167 ? -19.477 27.536 -2.450 1.00 67.30 159 SER D N 1
ATOM 12999 C CA . SER D 1 167 ? -19.185 28.841 -3.026 1.00 66.20 159 SER D CA 1
ATOM 13000 C C . SER D 1 167 ? -19.348 28.876 -4.542 1.00 65.21 159 SER D C 1
ATOM 13001 O O . SER D 1 167 ? -19.422 29.967 -5.115 1.00 68.86 159 SER D O 1
ATOM 13004 N N . CYS D 1 168 ? -19.402 27.720 -5.200 1.00 64.27 160 CYS D N 1
ATOM 13005 C CA . CYS D 1 168 ? -19.543 27.637 -6.652 1.00 60.92 160 CYS D CA 1
ATOM 13006 C C . CYS D 1 168 ? -20.640 26.623 -6.943 1.00 58.95 160 CYS D C 1
ATOM 13007 O O . CYS D 1 168 ? -20.366 25.428 -7.126 1.00 55.49 160 CYS D O 1
ATOM 13010 N N . PRO D 1 169 ? -21.904 27.060 -6.970 1.00 58.85 161 PRO D N 1
ATOM 13011 C CA . PRO D 1 169 ? -23.008 26.103 -7.164 1.00 55.59 161 PRO D CA 1
ATOM 13012 C C . PRO D 1 169 ? -22.986 25.417 -8.516 1.00 57.32 161 PRO D C 1
ATOM 13013 O O . PRO D 1 169 ? -23.582 24.342 -8.661 1.00 53.95 161 PRO D O 1
ATOM 13017 N N . VAL D 1 170 ? -22.322 26.000 -9.510 1.00 55.44 162 VAL D N 1
ATOM 13018 C CA . VAL D 1 170 ? -22.196 25.377 -10.820 1.00 52.53 162 VAL D CA 1
ATOM 13019 C C . VAL D 1 170 ? -20.736 25.001 -11.041 1.00 53.54 162 VAL D C 1
ATOM 13020 O O . VAL D 1 170 ? -19.995 25.709 -11.733 1.00 52.92 162 VAL D O 1
ATOM 13024 N N . ALA D 1 171 ? -20.306 23.891 -10.440 1.00 48.97 163 ALA D N 1
ATOM 13025 C CA . ALA D 1 171 ? -18.931 23.434 -10.602 1.00 48.90 163 ALA D CA 1
ATOM 13026 C C . ALA D 1 171 ? -18.745 22.545 -11.823 1.00 47.08 163 ALA D C 1
ATOM 13027 O O . ALA D 1 171 ? -17.663 22.549 -12.422 1.00 49.01 163 ALA D O 1
ATOM 13029 N N . ALA D 1 172 ? -19.769 21.783 -12.201 1.00 45.17 164 ALA D N 1
ATOM 13030 C CA . ALA D 1 172 ? -19.718 20.949 -13.393 1.00 44.96 164 ALA D CA 1
ATOM 13031 C C . ALA D 1 172 ? -21.134 20.758 -13.912 1.00 46.77 164 ALA D C 1
ATOM 13032 O O . ALA D 1 172 ? -22.082 20.661 -13.129 1.00 47.31 164 ALA D O 1
ATOM 13034 N N . VAL D 1 173 ? -21.278 20.722 -15.236 1.00 48.85 165 VAL D N 1
ATOM 13035 C CA . VAL D 1 173 ? -22.576 20.550 -15.879 1.00 46.89 165 VAL D CA 1
ATOM 13036 C C . VAL D 1 173 ? -22.408 19.637 -17.083 1.00 44.14 165 VAL D C 1
ATOM 13037 O O . VAL D 1 173 ? -21.293 19.330 -17.511 1.00 42.84 165 VAL D O 1
ATOM 13041 N N . SER D 1 174 ? -23.543 19.213 -17.634 1.00 44.34 166 SER D N 1
ATOM 13042 C CA . SER D 1 174 ? -23.546 18.458 -18.877 1.00 48.76 166 SER D CA 1
ATOM 13043 C C . SER D 1 174 ? -24.960 18.394 -19.431 1.00 49.50 166 SER D C 1
ATOM 13044 O O . SER D 1 174 ? -25.923 18.199 -18.683 1.00 50.47 166 SER D O 1
ATOM 13047 N N . ASP D 1 175 ? -25.067 18.578 -20.742 1.00 45.80 167 ASP D N 1
ATOM 13048 C CA . ASP D 1 175 ? -26.249 18.218 -21.515 1.00 51.00 167 ASP D CA 1
ATOM 13049 C C . ASP D 1 175 ? -25.866 16.942 -22.257 1.00 53.58 167 ASP D C 1
ATOM 13050 O O . ASP D 1 175 ? -25.188 16.990 -23.286 1.00 50.90 167 ASP D O 1
ATOM 13055 N N . GLU D 1 176 ? -26.286 15.797 -21.727 1.00 49.38 168 GLU D N 1
ATOM 13056 C CA . GLU D 1 176 ? -25.869 14.526 -22.299 1.00 48.86 168 GLU D CA 1
ATOM 13057 C C . GLU D 1 176 ? -26.688 14.120 -23.516 1.00 53.67 168 GLU D C 1
ATOM 13058 O O . GLU D 1 176 ? -26.392 13.084 -24.120 1.00 53.17 168 GLU D O 1
ATOM 13064 N N . THR D 1 177 ? -27.701 14.905 -23.894 1.00 52.53 169 THR D N 1
ATOM 13065 C CA . THR D 1 177 ? -28.359 14.692 -25.178 1.00 54.29 169 THR D CA 1
ATOM 13066 C C . THR D 1 177 ? -27.509 15.242 -26.318 1.00 54.33 169 THR D C 1
ATOM 13067 O O . THR D 1 177 ? -27.230 14.537 -27.294 1.00 54.90 169 THR D O 1
ATOM 13071 N N . ARG D 1 178 ? -27.079 16.500 -26.205 1.00 55.37 170 ARG D N 1
ATOM 13072 C CA . ARG D 1 178 ? -26.147 17.079 -27.163 1.00 50.26 170 ARG D CA 1
ATOM 13073 C C . ARG D 1 178 ? -24.694 16.733 -26.858 1.00 54.53 170 ARG D C 1
ATOM 13074 O O . ARG D 1 178 ? -23.817 17.052 -27.670 1.00 48.90 170 ARG D O 1
ATOM 13082 N N . ARG D 1 179 ? -24.429 16.099 -25.713 1.00 50.77 171 ARG D N 1
ATOM 13083 C CA . ARG D 1 179 ? -23.085 15.677 -25.314 1.00 48.19 171 ARG D CA 1
ATOM 13084 C C . ARG D 1 179 ? -22.147 16.872 -25.139 1.00 48.06 171 ARG D C 1
ATOM 13085 O O . ARG D 1 179 ? -20.983 16.842 -25.544 1.00 45.00 171 ARG D O 1
ATOM 13093 N N . PHE D 1 180 ? -22.657 17.929 -24.512 1.00 48.10 172 PHE D N 1
ATOM 13094 C CA . PHE D 1 180 ? -21.853 19.076 -24.109 1.00 45.28 172 PHE D CA 1
ATOM 13095 C C . PHE D 1 180 ? -21.530 18.953 -22.625 1.00 46.18 172 PHE D C 1
ATOM 13096 O O . PHE D 1 180 ? -22.414 18.649 -21.818 1.00 48.83 172 PHE D O 1
ATOM 13104 N N . TYR D 1 181 ? -20.267 19.183 -22.269 1.00 42.85 173 TYR D N 1
ATOM 13105 C CA . TYR D 1 181 ? -19.798 19.016 -20.901 1.00 41.12 173 TYR D CA 1
ATOM 13106 C C . TYR D 1 181 ? -18.994 20.238 -20.480 1.00 42.59 173 TYR D C 1
ATOM 13107 O O . TYR D 1 181 ? -18.381 20.915 -21.308 1.00 42.72 173 TYR D O 1
ATOM 13116 N N . GLY D 1 182 ? -19.005 20.521 -19.183 1.00 42.61 174 GLY D N 1
ATOM 13117 C CA . GLY D 1 182 ? -18.284 21.675 -18.692 1.00 41.37 174 GLY D CA 1
ATOM 13118 C C . GLY D 1 182 ? -17.838 21.539 -17.255 1.00 41.50 174 GLY D C 1
ATOM 13119 O O . GLY D 1 182 ? -18.568 21.004 -16.416 1.00 41.10 174 GLY D O 1
ATOM 13120 N N . VAL D 1 183 ? -16.635 22.019 -16.958 1.00 39.80 175 VAL D N 1
ATOM 13121 C CA . VAL D 1 183 ? -16.103 22.019 -15.603 1.00 43.72 175 VAL D CA 1
ATOM 13122 C C . VAL D 1 183 ? -15.540 23.399 -15.306 1.00 44.39 175 VAL D C 1
ATOM 13123 O O . VAL D 1 183 ? -14.947 24.039 -16.183 1.00 41.88 175 VAL D O 1
ATOM 13127 N N . GLN D 1 184 ? -15.740 23.862 -14.075 1.00 41.93 176 GLN D N 1
ATOM 13128 C CA . GLN D 1 184 ? -15.197 25.134 -13.615 1.00 46.03 176 GLN D CA 1
ATOM 13129 C C . GLN D 1 184 ? -13.792 24.985 -13.040 1.00 48.43 176 GLN D C 1
ATOM 13130 O O . GLN D 1 184 ? -13.198 25.976 -12.603 1.00 56.18 176 GLN D O 1
ATOM 13136 N N . PHE D 1 185 ? -13.251 23.774 -13.040 1.00 42.84 177 PHE D N 1
ATOM 13137 C CA . PHE D 1 185 ? -11.898 23.490 -12.595 1.00 44.25 177 PHE D CA 1
ATOM 13138 C C . PHE D 1 185 ? -11.086 22.953 -13.768 1.00 38.80 177 PHE D C 1
ATOM 13139 O O . PHE D 1 185 ? -11.617 22.672 -14.845 1.00 39.42 177 PHE D O 1
ATOM 13147 N N . HIS D 1 186 ? -9.778 22.792 -13.541 1.00 40.11 178 HIS D N 1
ATOM 13148 C CA . HIS D 1 186 ? -8.845 22.414 -14.593 1.00 37.47 178 HIS D CA 1
ATOM 13149 C C . HIS D 1 186 ? -8.457 20.944 -14.463 1.00 35.50 178 HIS D C 1
ATOM 13150 O O . HIS D 1 186 ? -7.599 20.606 -13.633 1.00 35.18 178 HIS D O 1
ATOM 13157 N N . PRO D 1 187 ? -9.035 20.038 -15.261 1.00 36.04 179 PRO D N 1
ATOM 13158 C CA . PRO D 1 187 ? -8.615 18.629 -15.203 1.00 28.89 179 PRO D CA 1
ATOM 13159 C C . PRO D 1 187 ? -7.267 18.365 -15.852 1.00 35.07 179 PRO D C 1
ATOM 13160 O O . PRO D 1 187 ? -6.741 17.255 -15.712 1.00 32.84 179 PRO D O 1
ATOM 13164 N N . GLU D 1 188 ? -6.690 19.341 -16.553 1.00 32.61 180 GLU D N 1
ATOM 13165 C CA . GLU D 1 188 ? -5.434 19.113 -17.255 1.00 36.99 180 GLU D CA 1
ATOM 13166 C C . GLU D 1 188 ? -4.205 19.274 -16.365 1.00 35.70 180 GLU D C 1
ATOM 13167 O O . GLU D 1 188 ? -3.097 18.972 -16.817 1.00 34.64 180 GLU D O 1
ATOM 13173 N N . VAL D 1 189 ? -4.364 19.720 -15.122 1.00 35.63 181 VAL D N 1
ATOM 13174 C CA . VAL D 1 189 ? -3.230 19.981 -14.242 1.00 39.93 181 VAL D CA 1
ATOM 13175 C C . VAL D 1 189 ? -3.128 18.887 -13.193 1.00 38.96 181 VAL D C 1
ATOM 13176 O O . VAL D 1 189 ? -4.114 18.229 -12.845 1.00 31.99 181 VAL D O 1
ATOM 13180 N N . THR D 1 190 ? -1.913 18.703 -12.669 1.00 42.14 182 THR D N 1
ATOM 13181 C CA . THR D 1 190 ? -1.702 17.689 -11.641 1.00 46.66 182 THR D CA 1
ATOM 13182 C C . THR D 1 190 ? -2.487 18.007 -10.375 1.00 43.00 182 THR D C 1
ATOM 13183 O O . THR D 1 190 ? -2.934 17.087 -9.683 1.00 40.98 182 THR D O 1
ATOM 13187 N N . HIS D 1 191 ? -2.695 19.295 -10.077 1.00 41.45 183 HIS D N 1
ATOM 13188 C CA . HIS D 1 191 ? -3.408 19.683 -8.863 1.00 41.95 183 HIS D CA 1
ATOM 13189 C C . HIS D 1 191 ? -4.805 19.067 -8.776 1.00 39.44 183 HIS D C 1
ATOM 13190 O O . HIS D 1 191 ? -5.368 18.989 -7.678 1.00 37.71 183 HIS D O 1
ATOM 13197 N N . THR D 1 192 ? -5.386 18.644 -9.897 1.00 37.95 184 THR D N 1
ATOM 13198 C CA . THR D 1 192 ? -6.680 17.965 -9.896 1.00 38.39 184 THR D CA 1
ATOM 13199 C C . THR D 1 192 ? -6.423 16.460 -9.871 1.00 35.56 184 THR D C 1
ATOM 13200 O O . THR D 1 192 ? -5.947 15.891 -10.859 1.00 33.27 184 THR D O 1
ATOM 13204 N N . ALA D 1 193 ? -6.747 15.816 -8.742 1.00 38.06 185 ALA D N 1
ATOM 13205 C CA . ALA D 1 193 ? -6.280 14.451 -8.497 1.00 33.99 185 ALA D CA 1
ATOM 13206 C C . ALA D 1 193 ? -6.784 13.476 -9.554 1.00 34.62 185 ALA D C 1
ATOM 13207 O O . ALA D 1 193 ? -6.039 12.595 -10.003 1.00 34.87 185 ALA D O 1
ATOM 13209 N N . LYS D 1 194 ? -8.046 13.605 -9.961 1.00 30.46 186 LYS D N 1
ATOM 13210 C CA . LYS D 1 194 ? -8.624 12.732 -10.975 1.00 32.62 186 LYS D CA 1
ATOM 13211 C C . LYS D 1 194 ? -8.693 13.402 -12.348 1.00 32.35 186 LYS D C 1
ATOM 13212 O O . LYS D 1 194 ? -9.557 13.065 -13.166 1.00 32.09 186 LYS D O 1
ATOM 13218 N N . GLY D 1 195 ? -7.777 14.331 -12.626 1.00 31.32 187 GLY D N 1
ATOM 13219 C CA . GLY D 1 195 ? -7.855 15.089 -13.868 1.00 31.02 187 GLY D CA 1
ATOM 13220 C C . GLY D 1 195 ? -7.616 14.233 -15.100 1.00 31.83 187 GLY D C 1
ATOM 13221 O O . GLY D 1 195 ? -8.347 14.333 -16.089 1.00 32.22 187 GLY D O 1
ATOM 13222 N N . GLU D 1 196 ? -6.580 13.391 -15.063 1.00 29.88 188 GLU D N 1
ATOM 13223 C CA . GLU D 1 196 ? -6.335 12.461 -16.164 1.00 33.91 188 GLU D CA 1
ATOM 13224 C C . GLU D 1 196 ? -7.527 11.543 -16.387 1.00 29.18 188 GLU D C 1
ATOM 13225 O O . GLU D 1 196 ? -7.924 11.292 -17.532 1.00 29.37 188 GLU D O 1
ATOM 13231 N N . GLU D 1 197 ? -8.098 11.019 -15.300 1.00 28.91 189 GLU D N 1
ATOM 13232 C CA . GLU D 1 197 ? -9.211 10.082 -15.411 1.00 30.97 189 GLU D CA 1
ATOM 13233 C C . GLU D 1 197 ? -10.445 10.758 -15.996 1.00 32.37 189 GLU D C 1
ATOM 13234 O O . GLU D 1 197 ? -11.185 10.147 -16.778 1.00 30.40 189 GLU D O 1
ATOM 13240 N N . LEU D 1 198 ? -10.683 12.021 -15.628 1.00 31.09 190 LEU D N 1
ATOM 13241 C CA . LEU D 1 198 ? -11.801 12.764 -16.200 1.00 30.56 190 LEU D CA 1
ATOM 13242 C C . LEU D 1 198 ? -11.609 12.967 -17.697 1.00 31.95 190 LEU D C 1
ATOM 13243 O O . LEU D 1 198 ? -12.529 12.737 -18.491 1.00 31.59 190 LEU D O 1
ATOM 13248 N N . LEU D 1 199 ? -10.417 13.404 -18.101 1.00 28.57 191 LEU D N 1
ATOM 13249 C CA . LEU D 1 199 ? -10.139 13.580 -19.519 1.00 28.74 191 LEU D CA 1
ATOM 13250 C C . LEU D 1 199 ? -10.159 12.251 -20.262 1.00 30.51 191 LEU D C 1
ATOM 13251 O O . LEU D 1 199 ? -10.551 12.204 -21.431 1.00 33.19 191 LEU D O 1
ATOM 13256 N N . SER D 1 200 ? -9.753 11.163 -19.604 1.00 33.29 192 SER D N 1
ATOM 13257 C CA . SER D 1 200 ? -9.839 9.855 -20.242 1.00 32.98 192 SER D CA 1
ATOM 13258 C C . SER D 1 200 ? -11.289 9.475 -20.509 1.00 31.60 192 SER D C 1
ATOM 13259 O O . SER D 1 200 ? -11.614 8.941 -21.576 1.00 35.90 192 SER D O 1
ATOM 13262 N N . ASN D 1 201 ? -12.178 9.746 -19.550 1.00 29.99 193 ASN D N 1
ATOM 13263 C CA . ASN D 1 201 ? -13.596 9.492 -19.775 1.00 32.71 193 ASN D CA 1
ATOM 13264 C C . ASN D 1 201 ? -14.139 10.315 -20.935 1.00 33.28 193 ASN D C 1
ATOM 13265 O O . ASN D 1 201 ? -15.048 9.866 -21.642 1.00 35.61 193 ASN D O 1
ATOM 13270 N N . PHE D 1 202 ? -13.617 11.522 -21.143 1.00 34.29 194 PHE D N 1
ATOM 13271 C CA . PHE D 1 202 ? -14.147 12.346 -22.222 1.00 34.48 194 PHE D CA 1
ATOM 13272 C C . PHE D 1 202 ? -13.723 11.808 -23.580 1.00 33.28 194 PHE D C 1
ATOM 13273 O O . PHE D 1 202 ? -14.556 11.656 -24.478 1.00 35.01 194 PHE D O 1
ATOM 13281 N N . VAL D 1 203 ? -12.433 11.506 -23.750 1.00 31.88 195 VAL D N 1
ATOM 13282 C CA . VAL D 1 203 ? -11.964 11.121 -25.079 1.00 35.13 195 VAL D CA 1
ATOM 13283 C C . VAL D 1 203 ? -12.358 9.684 -25.418 1.00 34.88 195 VAL D C 1
ATOM 13284 O O . VAL D 1 203 ? -12.608 9.369 -26.589 1.00 33.87 195 VAL D O 1
ATOM 13288 N N . HIS D 1 204 ? -12.439 8.798 -24.425 1.00 33.01 196 HIS D N 1
ATOM 13289 C CA . HIS D 1 204 ? -12.705 7.388 -24.695 1.00 35.85 196 HIS D CA 1
ATOM 13290 C C . HIS D 1 204 ? -14.195 7.066 -24.620 1.00 37.50 196 HIS D C 1
ATOM 13291 O O . HIS D 1 204 ? -14.798 6.659 -25.618 1.00 36.91 196 HIS D O 1
ATOM 13298 N N . LYS D 1 205 ? -14.796 7.234 -23.438 1.00 36.67 197 LYS D N 1
ATOM 13299 C CA . LYS D 1 205 ? -16.205 6.893 -23.269 1.00 34.00 197 LYS D CA 1
ATOM 13300 C C . LYS D 1 205 ? -17.099 7.864 -24.030 1.00 36.75 197 LYS D C 1
ATOM 13301 O O . LYS D 1 205 ? -17.957 7.446 -24.815 1.00 44.61 197 LYS D O 1
ATOM 13303 N N . ILE D 1 206 ? -16.900 9.167 -23.829 1.00 33.26 198 ILE D N 1
ATOM 13304 C CA . ILE D 1 206 ? -17.809 10.148 -24.414 1.00 38.29 198 ILE D CA 1
ATOM 13305 C C . ILE D 1 206 ? -17.537 10.339 -25.903 1.00 36.21 198 ILE D C 1
ATOM 13306 O O . ILE D 1 206 ? -18.471 10.387 -26.710 1.00 38.92 198 ILE D O 1
ATOM 13311 N N . CYS D 1 207 ? -16.269 10.447 -26.303 1.00 36.82 199 CYS D N 1
ATOM 13312 C CA . CYS D 1 207 ? -15.956 10.711 -27.704 1.00 36.05 199 CYS D CA 1
ATOM 13313 C C . CYS D 1 207 ? -15.704 9.453 -28.528 1.00 38.75 199 CYS D C 1
ATOM 13314 O O . CYS D 1 207 ? -15.634 9.546 -29.759 1.00 39.72 199 CYS D O 1
ATOM 13317 N N . GLY D 1 208 ? -15.564 8.290 -27.898 1.00 36.69 200 GLY D N 1
ATOM 13318 C CA . GLY D 1 208 ? -15.435 7.053 -28.646 1.00 39.40 200 GLY D CA 1
ATOM 13319 C C . GLY D 1 208 ? -14.076 6.792 -29.256 1.00 40.53 200 GLY D C 1
ATOM 13320 O O . GLY D 1 208 ? -13.967 5.944 -30.148 1.00 40.91 200 GLY D O 1
ATOM 13321 N N . CYS D 1 209 ? -13.032 7.481 -28.801 1.00 36.33 201 CYS D N 1
ATOM 13322 C CA . CYS D 1 209 ? -11.710 7.313 -29.388 1.00 34.35 201 CYS D CA 1
ATOM 13323 C C . CYS D 1 209 ? -11.000 6.093 -28.805 1.00 35.79 201 CYS D C 1
ATOM 13324 O O . CYS D 1 209 ? -11.178 5.740 -27.636 1.00 33.71 201 CYS D O 1
ATOM 13327 N N . GLY D 1 210 ? -10.177 5.455 -29.636 1.00 34.93 202 GLY D N 1
ATOM 13328 C CA . GLY D 1 210 ? -9.370 4.329 -29.212 1.00 33.52 202 GLY D CA 1
ATOM 13329 C C . GLY D 1 210 ? -8.072 4.771 -28.567 1.00 33.86 202 GLY D C 1
ATOM 13330 O O . GLY D 1 210 ? -7.947 5.887 -28.054 1.00 32.46 202 GLY D O 1
ATOM 13331 N N . GLY D 1 211 ? -7.085 3.875 -28.600 1.00 30.25 203 GLY D N 1
ATOM 13332 C CA . GLY D 1 211 ? -5.796 4.169 -28.008 1.00 31.91 203 GLY D CA 1
ATOM 13333 C C . GLY D 1 211 ? -4.590 3.818 -28.860 1.00 28.58 203 GLY D C 1
ATOM 13334 O O . GLY D 1 211 ? -3.601 3.286 -28.350 1.00 26.62 203 GLY D O 1
ATOM 13335 N N . LEU D 1 212 ? -4.637 4.132 -30.153 1.00 27.73 204 LEU D N 1
ATOM 13336 C CA . LEU D 1 212 ? -3.545 3.750 -31.040 1.00 30.67 204 LEU D CA 1
ATOM 13337 C C . LEU D 1 212 ? -2.364 4.720 -31.012 1.00 31.00 204 LEU D C 1
ATOM 13338 O O . LEU D 1 212 ? -1.285 4.367 -31.496 1.00 30.84 204 LEU D O 1
ATOM 13343 N N . TRP D 1 213 ? -2.526 5.924 -30.465 1.00 26.62 205 TRP D N 1
ATOM 13344 C CA . TRP D 1 213 ? -1.442 6.909 -30.475 1.00 23.99 205 TRP D CA 1
ATOM 13345 C C . TRP D 1 213 ? -0.465 6.574 -29.349 1.00 25.59 205 TRP D C 1
ATOM 13346 O O . TRP D 1 213 ? -0.476 7.167 -28.267 1.00 25.62 205 TRP D O 1
ATOM 13357 N N . THR D 1 214 ? 0.397 5.600 -29.616 1.00 24.52 206 THR D N 1
ATOM 13358 C CA . THR D 1 214 ? 1.362 5.072 -28.663 1.00 24.83 206 THR D CA 1
ATOM 13359 C C . THR D 1 214 ? 2.742 5.054 -29.297 1.00 24.16 206 THR D C 1
ATOM 13360 O O . THR D 1 214 ? 2.865 5.032 -30.526 1.00 26.41 206 THR D O 1
ATOM 13364 N N . PRO D 1 215 ? 3.807 5.035 -28.482 1.00 24.11 207 PRO D N 1
ATOM 13365 C CA . PRO D 1 215 ? 5.163 5.074 -29.055 1.00 25.04 207 PRO D CA 1
ATOM 13366 C C . PRO D 1 215 ? 5.435 3.991 -30.089 1.00 22.51 207 PRO D C 1
ATOM 13367 O O . PRO D 1 215 ? 6.053 4.279 -31.120 1.00 22.69 207 PRO D O 1
ATOM 13371 N N . GLU D 1 216 ? 4.988 2.759 -29.858 1.00 26.26 208 GLU D N 1
ATOM 13372 C CA . GLU D 1 216 ? 5.289 1.702 -30.822 1.00 26.17 208 GLU D CA 1
ATOM 13373 C C . GLU D 1 216 ? 4.631 1.976 -32.173 1.00 24.34 208 GLU D C 1
ATOM 13374 O O . GLU D 1 216 ? 5.233 1.722 -33.218 1.00 24.66 208 GLU D O 1
ATOM 13380 N N . HIS D 1 217 ? 3.412 2.531 -32.175 1.00 27.02 209 HIS D N 1
ATOM 13381 C CA . HIS D 1 217 ? 2.708 2.817 -33.423 1.00 24.29 209 HIS D CA 1
ATOM 13382 C C . HIS D 1 217 ? 3.216 4.098 -34.076 1.00 25.94 209 HIS D C 1
ATOM 13383 O O . HIS D 1 217 ? 3.255 4.200 -35.309 1.00 23.42 209 HIS D O 1
ATOM 13390 N N . ILE D 1 218 ? 3.585 5.090 -33.266 1.00 22.00 210 ILE D N 1
ATOM 13391 C CA . ILE D 1 218 ? 4.118 6.342 -33.804 1.00 22.09 210 ILE D CA 1
ATOM 13392 C C . ILE D 1 218 ? 5.423 6.094 -34.546 1.00 20.67 210 ILE D C 1
ATOM 13393 O O . ILE D 1 218 ? 5.691 6.709 -35.585 1.00 24.63 210 ILE D O 1
ATOM 13398 N N . ILE D 1 219 ? 6.261 5.198 -34.029 1.00 20.63 211 ILE D N 1
ATOM 13399 C CA . ILE D 1 219 ? 7.506 4.876 -34.720 1.00 22.71 211 ILE D CA 1
ATOM 13400 C C . ILE D 1 219 ? 7.219 4.284 -36.092 1.00 27.95 211 ILE D C 1
ATOM 13401 O O . ILE D 1 219 ? 7.832 4.678 -37.092 1.00 22.52 211 ILE D O 1
ATOM 13406 N N . ASP D 1 220 ? 6.289 3.321 -36.154 1.00 25.27 212 ASP D N 1
ATOM 13407 C CA . ASP D 1 220 ? 5.896 2.733 -37.436 1.00 25.40 212 ASP D CA 1
ATOM 13408 C C . ASP D 1 220 ? 5.425 3.810 -38.399 1.00 27.27 212 ASP D C 1
ATOM 13409 O O . ASP D 1 220 ? 5.851 3.858 -39.560 1.00 31.04 212 ASP D O 1
ATOM 13414 N N . LEU D 1 221 ? 4.509 4.662 -37.938 1.00 26.75 213 LEU D N 1
ATOM 13415 C CA . LEU D 1 221 ? 3.968 5.713 -38.792 1.00 27.01 213 LEU D CA 1
ATOM 13416 C C . LEU D 1 221 ? 5.075 6.620 -39.301 1.00 28.12 213 LEU D C 1
ATOM 13417 O O . LEU D 1 221 ? 5.177 6.886 -40.504 1.00 30.34 213 LEU D O 1
ATOM 13422 N N . ARG D 1 222 ? 5.934 7.083 -38.393 1.00 25.43 214 ARG D N 1
ATOM 13423 C CA . ARG D 1 222 ? 6.891 8.121 -38.748 1.00 23.94 214 ARG D CA 1
ATOM 13424 C C . ARG D 1 222 ? 8.008 7.572 -39.629 1.00 26.66 214 ARG D C 1
ATOM 13425 O O . ARG D 1 222 ? 8.467 8.252 -40.555 1.00 25.70 214 ARG D O 1
ATOM 13433 N N . VAL D 1 223 ? 8.450 6.340 -39.376 1.00 28.74 215 VAL D N 1
ATOM 13434 C CA . VAL D 1 223 ? 9.433 5.727 -40.267 1.00 27.86 215 VAL D CA 1
ATOM 13435 C C . VAL D 1 223 ? 8.870 5.614 -41.679 1.00 28.28 215 VAL D C 1
ATOM 13436 O O . VAL D 1 223 ? 9.548 5.938 -42.664 1.00 26.74 215 VAL D O 1
ATOM 13440 N N . GLU D 1 224 ? 7.613 5.189 -41.798 1.00 27.85 216 GLU D N 1
ATOM 13441 C CA . GLU D 1 224 ? 7.003 5.062 -43.117 1.00 32.04 216 GLU D CA 1
ATOM 13442 C C . GLU D 1 224 ? 6.818 6.421 -43.779 1.00 32.07 216 GLU D C 1
ATOM 13443 O O . GLU D 1 224 ? 7.057 6.568 -44.985 1.00 31.77 216 GLU D O 1
ATOM 13449 N N . GLN D 1 225 ? 6.391 7.429 -43.016 1.00 29.94 217 GLN D N 1
ATOM 13450 C CA . GLN D 1 225 ? 6.231 8.754 -43.606 1.00 30.70 217 GLN D CA 1
ATOM 13451 C C . GLN D 1 225 ? 7.573 9.319 -44.044 1.00 27.47 217 GLN D C 1
ATOM 13452 O O . GLN D 1 225 ? 7.674 9.934 -45.113 1.00 31.29 217 GLN D O 1
ATOM 13458 N N . LEU D 1 226 ? 8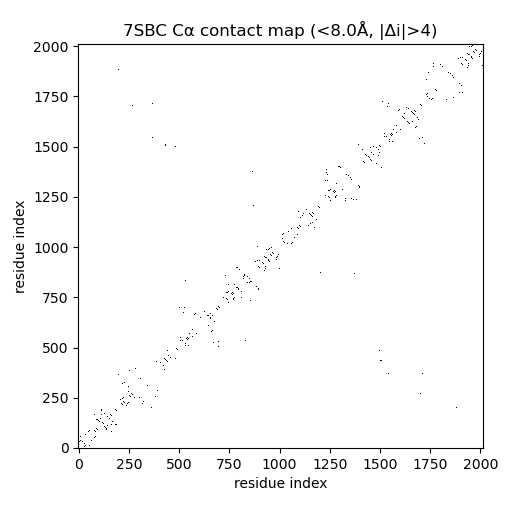.620 9.097 -43.248 1.00 24.46 218 LEU D N 1
ATOM 13459 C CA . LEU D 1 226 ? 9.953 9.540 -43.646 1.00 28.84 218 LEU D CA 1
ATOM 13460 C C . LEU D 1 226 ? 10.395 8.863 -44.940 1.00 29.58 218 LEU D C 1
ATOM 13461 O O . LEU D 1 226 ? 10.922 9.517 -45.848 1.00 25.94 218 LEU D O 1
ATOM 13466 N N . ARG D 1 227 ? 10.198 7.545 -45.036 1.00 25.67 219 ARG D N 1
ATOM 13467 C CA . ARG D 1 227 ? 10.568 6.837 -46.258 1.00 29.21 219 ARG D CA 1
ATOM 13468 C C . ARG D 1 227 ? 9.792 7.369 -47.452 1.00 29.09 219 ARG D C 1
ATOM 13469 O O . ARG D 1 227 ? 10.344 7.510 -48.552 1.00 27.99 219 ARG D O 1
ATOM 13477 N N . GLU D 1 228 ? 8.519 7.704 -47.247 1.00 27.48 220 GLU D N 1
ATOM 13478 C CA . GLU D 1 228 ? 7.711 8.236 -48.336 1.00 32.06 220 GLU D CA 1
ATOM 13479 C C . GLU D 1 228 ? 8.211 9.604 -48.781 1.00 29.09 220 GLU D C 1
ATOM 13480 O O . GLU D 1 228 ? 8.256 9.891 -49.983 1.00 31.96 220 GLU D O 1
ATOM 13486 N N . GLN D 1 229 ? 8.605 10.456 -47.831 1.00 28.88 221 GLN D N 1
ATOM 13487 C CA . GLN D 1 229 ? 9.044 11.807 -48.175 1.00 28.90 221 GLN D CA 1
ATOM 13488 C C . GLN D 1 229 ? 10.418 11.794 -48.836 1.00 27.89 221 GLN D C 1
ATOM 13489 O O . GLN D 1 229 ? 10.641 12.491 -49.832 1.00 30.26 221 GLN D O 1
ATOM 13495 N N . ILE D 1 230 ? 11.341 10.997 -48.303 1.00 28.97 222 ILE D N 1
ATOM 13496 C CA . ILE D 1 230 ? 12.748 11.076 -48.679 1.00 29.19 222 ILE D CA 1
ATOM 13497 C C . ILE D 1 230 ? 13.072 10.155 -49.852 1.00 27.90 222 ILE D C 1
ATOM 13498 O O . ILE D 1 230 ? 13.888 10.498 -50.709 1.00 28.82 222 ILE D O 1
ATOM 13503 N N . GLY D 1 231 ? 12.447 8.984 -49.907 1.00 28.87 223 GLY D N 1
ATOM 13504 C CA . GLY D 1 231 ? 12.757 8.047 -50.974 1.00 32.07 223 GLY D CA 1
ATOM 13505 C C . GLY D 1 231 ? 14.219 7.654 -50.931 1.00 29.00 223 GLY D C 1
ATOM 13506 O O . GLY D 1 231 ? 14.748 7.243 -49.892 1.00 29.37 223 GLY D O 1
ATOM 13507 N N . ASN D 1 232 ? 14.890 7.807 -52.069 1.00 29.37 224 ASN D N 1
ATOM 13508 C CA . ASN D 1 232 ? 16.311 7.518 -52.203 1.00 30.22 224 ASN D CA 1
ATOM 13509 C C . ASN D 1 232 ? 17.201 8.738 -51.977 1.00 29.09 224 ASN D C 1
ATOM 13510 O O . ASN D 1 232 ? 18.410 8.654 -52.200 1.00 29.25 224 ASN D O 1
ATOM 13515 N N . GLU D 1 233 ? 16.642 9.854 -51.525 1.00 28.79 225 GLU D N 1
ATOM 13516 C CA . GLU D 1 233 ? 17.403 11.094 -51.442 1.00 30.48 225 GLU D CA 1
ATOM 13517 C C . GLU D 1 233 ? 18.198 11.178 -50.139 1.00 29.10 225 GLU D C 1
ATOM 13518 O O . GLU D 1 233 ? 17.951 10.447 -49.177 1.00 31.19 225 GLU D O 1
ATOM 13524 N N . LYS D 1 234 ? 19.170 12.087 -50.122 1.00 32.86 226 LYS D N 1
ATOM 13525 C CA . LYS D 1 234 ? 20.058 12.254 -48.981 1.00 30.59 226 LYS D CA 1
ATOM 13526 C C . LYS D 1 234 ? 19.533 13.332 -48.045 1.00 29.41 226 LYS D C 1
ATOM 13527 O O . LYS D 1 234 ? 18.885 14.292 -48.473 1.00 30.74 226 LYS D O 1
ATOM 13533 N N . VAL D 1 235 ? 19.823 13.159 -46.754 1.00 30.55 227 VAL D N 1
ATOM 13534 C CA . VAL D 1 235 ? 19.352 14.056 -45.704 1.00 26.50 227 VAL D CA 1
ATOM 13535 C C . VAL D 1 235 ? 20.535 14.476 -44.838 1.00 27.69 227 VAL D C 1
ATOM 13536 O O . VAL D 1 235 ? 21.312 13.629 -44.380 1.00 27.00 227 VAL D O 1
ATOM 13540 N N . LEU D 1 236 ? 20.651 15.780 -44.592 1.00 26.32 228 LEU D N 1
ATOM 13541 C CA . LEU D 1 236 ? 21.663 16.340 -43.710 1.00 25.70 228 LEU D CA 1
ATOM 13542 C C . LEU D 1 236 ? 21.031 16.733 -42.376 1.00 25.13 228 LEU D C 1
ATOM 13543 O O . LEU D 1 236 ? 19.956 17.339 -42.345 1.00 26.41 228 LEU D O 1
ATOM 13548 N N . LEU D 1 237 ? 21.710 16.408 -41.276 1.00 25.98 229 LEU D N 1
ATOM 13549 C CA . LEU D 1 237 ? 21.220 16.727 -39.936 1.00 24.20 229 LEU D CA 1
ATOM 13550 C C . LEU D 1 237 ? 22.312 17.402 -39.116 1.00 29.56 229 LEU D C 1
ATOM 13551 O O . LEU D 1 237 ? 23.409 16.855 -38.962 1.00 27.28 229 LEU D O 1
ATOM 13556 N N . GLY D 1 238 ? 21.998 18.575 -38.567 1.00 24.80 230 GLY D N 1
ATOM 13557 C CA . GLY D 1 238 ? 22.841 19.187 -37.566 1.00 28.72 230 GLY D CA 1
ATOM 13558 C C . GLY D 1 238 ? 22.670 18.426 -36.267 1.00 30.25 230 GLY D C 1
ATOM 13559 O O . GLY D 1 238 ? 21.570 18.379 -35.698 1.00 32.26 230 GLY D O 1
ATOM 13560 N N . LEU D 1 239 ? 23.736 17.782 -35.819 1.00 29.53 231 LEU D N 1
ATOM 13561 C CA . LEU D 1 239 ? 23.689 16.898 -34.665 1.00 26.75 231 LEU D CA 1
ATOM 13562 C C . LEU D 1 239 ? 24.379 17.587 -33.501 1.00 26.77 231 LEU D C 1
ATOM 13563 O O . LEU D 1 239 ? 25.575 17.873 -33.578 1.00 30.53 231 LEU D O 1
ATOM 13568 N N . SER D 1 240 ? 23.627 17.863 -32.438 1.00 28.80 232 SER D N 1
ATOM 13569 C CA . SER D 1 240 ? 24.198 18.446 -31.229 1.00 31.65 232 SER D CA 1
ATOM 13570 C C . SER D 1 240 ? 24.383 17.440 -30.103 1.00 31.67 232 SER D C 1
ATOM 13571 O O . SER D 1 240 ? 25.267 17.628 -29.261 1.00 35.53 232 SER D O 1
ATOM 13574 N N . GLY D 1 241 ? 23.571 16.387 -30.059 1.00 33.99 233 GLY D N 1
ATOM 13575 C CA . GLY D 1 241 ? 23.560 15.481 -28.932 1.00 35.31 233 GLY D CA 1
ATOM 13576 C C . GLY D 1 241 ? 22.475 15.757 -27.909 1.00 36.96 233 GLY D C 1
ATOM 13577 O O . GLY D 1 241 ? 22.306 14.952 -26.984 1.00 36.70 233 GLY D O 1
ATOM 13578 N N . GLY D 1 242 ? 21.752 16.867 -28.037 1.00 31.84 234 GLY D N 1
ATOM 13579 C CA . GLY D 1 242 ? 20.527 17.054 -27.282 1.00 29.07 234 GLY D CA 1
ATOM 13580 C C . GLY D 1 242 ? 19.488 16.004 -27.647 1.00 29.72 234 GLY D C 1
ATOM 13581 O O . GLY D 1 242 ? 19.620 15.256 -28.613 1.00 24.08 234 GLY D O 1
ATOM 13582 N N . VAL D 1 243 ? 18.413 15.969 -26.853 1.00 27.25 235 VAL D N 1
ATOM 13583 C CA . VAL D 1 243 ? 17.427 14.892 -26.968 1.00 25.66 235 VAL D CA 1
ATOM 13584 C C . VAL D 1 243 ? 16.765 14.899 -28.339 1.00 25.03 235 VAL D C 1
ATOM 13585 O O . VAL D 1 243 ? 16.644 13.857 -28.992 1.00 24.00 235 VAL D O 1
ATOM 13589 N N . ASP D 1 244 ? 16.301 16.070 -28.786 1.00 27.46 236 ASP D N 1
ATOM 13590 C CA . ASP D 1 244 ? 15.534 16.125 -30.026 1.00 27.65 236 ASP D CA 1
ATOM 13591 C C . ASP D 1 244 ? 16.380 15.700 -31.222 1.00 26.81 236 ASP D C 1
ATOM 13592 O O . ASP D 1 244 ? 15.942 14.886 -32.046 1.00 25.73 236 ASP D O 1
ATOM 13597 N N . SER D 1 245 ? 17.601 16.228 -31.334 1.00 25.41 237 SER D N 1
ATOM 13598 C CA . SER D 1 245 ? 18.428 15.863 -32.482 1.00 27.42 237 SER D CA 1
ATOM 13599 C C . SER D 1 245 ? 18.884 14.409 -32.401 1.00 24.56 237 SER D C 1
ATOM 13600 O O . SER D 1 245 ? 19.051 13.752 -33.436 1.00 24.05 237 SER D O 1
ATOM 13603 N N . SER D 1 246 ? 19.064 13.886 -31.187 1.00 23.42 238 SER D N 1
ATOM 13604 C CA . SER D 1 246 ? 19.409 12.478 -31.022 1.00 22.42 238 SER D CA 1
ATOM 13605 C C . SER D 1 246 ? 18.291 11.571 -31.534 1.00 24.23 238 SER D C 1
ATOM 13606 O O . SER D 1 246 ? 18.544 10.599 -32.255 1.00 23.26 238 SER D O 1
ATOM 13609 N N . VAL D 1 247 ? 17.044 11.867 -31.161 1.00 21.97 239 VAL D N 1
ATOM 13610 C CA . VAL D 1 247 ? 15.930 11.044 -31.621 1.00 21.78 239 VAL D CA 1
ATOM 13611 C C . VAL D 1 247 ? 15.721 11.214 -33.122 1.00 23.67 239 VAL D C 1
ATOM 13612 O O . VAL D 1 247 ? 15.360 10.260 -33.826 1.00 23.74 239 VAL D O 1
ATOM 13616 N N . VAL D 1 248 ? 15.936 12.423 -33.648 1.00 22.04 240 VAL D N 1
ATOM 13617 C CA . VAL D 1 248 ? 15.824 12.597 -35.095 1.00 22.13 240 VAL D CA 1
ATOM 13618 C C . VAL D 1 248 ? 16.867 11.744 -35.809 1.00 24.16 240 VAL D C 1
ATOM 13619 O O . VAL D 1 248 ? 16.568 11.059 -36.795 1.00 25.69 240 VAL D O 1
ATOM 13623 N N . ALA D 1 249 ? 18.109 11.776 -35.317 1.00 23.64 241 ALA D N 1
ATOM 13624 C CA . ALA D 1 249 ? 19.172 10.970 -35.908 1.00 24.10 241 ALA D CA 1
ATOM 13625 C C . ALA D 1 249 ? 18.834 9.486 -35.864 1.00 27.69 241 ALA D C 1
ATOM 13626 O O . ALA D 1 249 ? 19.062 8.758 -36.838 1.00 23.61 241 ALA D O 1
ATOM 13628 N N . ALA D 1 250 ? 18.293 9.018 -34.738 1.00 25.23 242 ALA D N 1
ATOM 13629 C CA . ALA D 1 250 ? 17.951 7.607 -34.628 1.00 22.84 242 ALA D CA 1
ATOM 13630 C C . ALA D 1 250 ? 16.793 7.255 -35.550 1.00 21.76 242 ALA D C 1
ATOM 13631 O O . ALA D 1 250 ? 16.791 6.188 -36.176 1.00 24.99 242 ALA D O 1
ATOM 13633 N N . LEU D 1 251 ? 15.799 8.138 -35.642 1.00 23.72 243 LEU D N 1
ATOM 13634 C CA . LEU D 1 251 ? 14.664 7.896 -36.526 1.00 24.04 243 LEU D CA 1
ATOM 13635 C C . LEU D 1 251 ? 15.106 7.836 -37.981 1.00 26.32 243 LEU D C 1
ATOM 13636 O O . LEU D 1 251 ? 14.709 6.932 -38.729 1.00 26.93 243 LEU D O 1
ATOM 13641 N N . LEU D 1 252 ? 15.924 8.805 -38.403 1.00 23.81 244 LEU D N 1
ATOM 13642 C CA . LEU D 1 252 ? 16.375 8.835 -39.787 1.00 23.40 244 LEU D CA 1
ATOM 13643 C C . LEU D 1 252 ? 17.303 7.667 -40.097 1.00 27.95 244 LEU D C 1
ATOM 13644 O O . LEU D 1 252 ? 17.252 7.100 -41.196 1.00 28.82 244 LEU D O 1
ATOM 13649 N N . HIS D 1 253 ? 18.169 7.301 -39.149 1.00 23.40 245 HIS D N 1
ATOM 13650 C CA . HIS D 1 253 ? 19.027 6.135 -39.346 1.00 26.57 245 HIS D CA 1
ATOM 13651 C C . HIS D 1 253 ? 18.192 4.879 -39.575 1.00 26.88 245 HIS D C 1
ATOM 13652 O O . HIS D 1 253 ? 18.481 4.082 -40.477 1.00 26.03 245 HIS D O 1
ATOM 13659 N N . LYS D 1 254 ? 17.137 4.702 -38.778 1.00 23.99 246 LYS D N 1
ATOM 13660 C CA . LYS D 1 254 ? 16.240 3.565 -38.963 1.00 26.52 246 LYS D CA 1
ATOM 13661 C C . LYS D 1 254 ? 15.505 3.654 -40.296 1.00 29.84 246 LYS D C 1
ATOM 13662 O O . LYS D 1 254 ? 15.332 2.642 -40.986 1.00 26.14 246 LYS D O 1
ATOM 13668 N N . ALA D 1 255 ? 15.095 4.860 -40.690 1.00 27.98 247 ALA D N 1
ATOM 13669 C CA . ALA D 1 255 ? 14.272 5.011 -41.886 1.00 30.01 247 ALA D CA 1
ATOM 13670 C C . ALA D 1 255 ? 15.096 4.875 -43.162 1.00 29.94 247 ALA D C 1
ATOM 13671 O O . ALA D 1 255 ? 14.714 4.129 -44.077 1.00 25.95 247 ALA D O 1
ATOM 13673 N N . ILE D 1 256 ? 16.220 5.597 -43.260 1.00 23.72 248 ILE D N 1
ATOM 13674 C CA . ILE D 1 256 ? 16.912 5.719 -44.544 1.00 26.08 248 ILE D CA 1
ATOM 13675 C C . ILE D 1 256 ? 18.374 5.303 -44.472 1.00 28.34 248 ILE D C 1
ATOM 13676 O O . ILE D 1 256 ? 19.113 5.476 -45.444 1.00 25.24 248 ILE D O 1
ATOM 13681 N N . GLY D 1 257 ? 18.813 4.772 -43.334 1.00 27.99 249 GLY D N 1
ATOM 13682 C CA . GLY D 1 257 ? 20.159 4.217 -43.268 1.00 27.26 249 GLY D CA 1
ATOM 13683 C C . GLY D 1 257 ? 21.232 5.219 -43.668 1.00 34.46 249 GLY D C 1
ATOM 13684 O O . GLY D 1 257 ? 21.252 6.367 -43.210 1.00 29.13 249 GLY D O 1
ATOM 13685 N N . ASP D 1 258 ? 22.127 4.800 -44.560 1.00 31.03 250 ASP D N 1
ATOM 13686 C CA . ASP D 1 258 ? 23.290 5.621 -44.877 1.00 38.62 250 ASP D CA 1
ATOM 13687 C C . ASP D 1 258 ? 22.987 6.746 -45.861 1.00 30.13 250 ASP D C 1
ATOM 13688 O O . ASP D 1 258 ? 23.923 7.407 -46.314 1.00 28.95 250 ASP D O 1
ATOM 13693 N N . GLN D 1 259 ? 21.713 6.998 -46.175 1.00 26.33 251 GLN D N 1
ATOM 13694 C CA . GLN D 1 259 ? 21.348 8.240 -46.845 1.00 29.41 251 GLN D CA 1
ATOM 13695 C C . GLN D 1 259 ? 21.432 9.441 -45.907 1.00 27.16 251 GLN D C 1
ATOM 13696 O O . GLN D 1 259 ? 21.372 10.586 -46.369 1.00 30.79 251 GLN D O 1
ATOM 13702 N N . LEU D 1 260 ? 21.581 9.201 -44.611 1.00 26.08 252 LEU D N 1
ATOM 13703 C CA . LEU D 1 260 ? 21.711 10.256 -43.617 1.00 27.15 252 LEU D CA 1
ATOM 13704 C C . LEU D 1 260 ? 23.171 10.656 -43.457 1.00 27.28 252 LEU D C 1
ATOM 13705 O O . LEU D 1 260 ? 24.056 9.801 -43.383 1.00 26.64 252 LEU D O 1
ATOM 13710 N N . THR D 1 261 ? 23.417 11.965 -43.412 1.00 24.90 253 THR D N 1
ATOM 13711 C CA . THR D 1 261 ? 24.712 12.502 -43.014 1.00 27.24 253 THR D CA 1
ATOM 13712 C C . THR D 1 261 ? 24.498 13.534 -41.914 1.00 27.56 253 THR D C 1
ATOM 13713 O O . THR D 1 261 ? 23.651 14.423 -42.054 1.00 27.42 253 THR D O 1
ATOM 13717 N N . CYS D 1 262 ? 25.260 13.411 -40.825 1.00 26.63 254 CYS D N 1
ATOM 13718 C CA . CYS D 1 262 ? 25.224 14.352 -39.714 1.00 25.67 254 CYS D CA 1
ATOM 13719 C C . CYS D 1 262 ? 26.469 15.225 -39.710 1.00 28.23 254 CYS D C 1
ATOM 13720 O O . CYS D 1 262 ? 27.569 14.768 -40.034 1.00 27.25 254 CYS D O 1
ATOM 13723 N N . VAL D 1 263 ? 26.291 16.483 -39.312 1.00 25.30 255 VAL D N 1
ATOM 13724 C CA . VAL D 1 263 ? 27.395 17.407 -39.089 1.00 27.51 255 VAL D CA 1
ATOM 13725 C C . VAL D 1 263 ? 27.324 17.851 -37.637 1.00 25.66 255 VAL D C 1
ATOM 13726 O O . VAL D 1 263 ? 26.287 18.350 -37.184 1.00 25.80 255 VAL D O 1
ATOM 13730 N N . PHE D 1 264 ? 28.407 17.637 -36.903 1.00 26.02 256 PHE D N 1
ATOM 13731 C CA . PHE D 1 264 ? 28.525 18.091 -35.526 1.00 24.47 256 PHE D CA 1
ATOM 13732 C C . PHE D 1 264 ? 29.598 19.168 -35.462 1.00 25.24 256 PHE D C 1
ATOM 13733 O O . PHE D 1 264 ? 30.709 18.970 -35.966 1.00 26.50 256 PHE D O 1
ATOM 13741 N N . VAL D 1 265 ? 29.263 20.303 -34.853 1.00 28.13 257 VAL D N 1
ATOM 13742 C CA . VAL D 1 265 ? 30.165 21.446 -34.733 1.00 24.54 257 VAL D CA 1
ATOM 13743 C C . VAL D 1 265 ? 30.568 21.578 -33.273 1.00 22.96 257 VAL D C 1
ATOM 13744 O O . VAL D 1 265 ? 29.712 21.763 -32.404 1.00 24.32 257 VAL D O 1
ATOM 13748 N N . ASP D 1 266 ? 31.866 21.499 -33.000 1.00 23.89 258 ASP D N 1
ATOM 13749 C CA . ASP D 1 266 ? 32.390 21.838 -31.684 1.00 27.72 258 ASP D CA 1
ATOM 13750 C C . ASP D 1 266 ? 32.723 23.326 -31.703 1.00 26.55 258 ASP D C 1
ATOM 13751 O O . ASP D 1 266 ? 33.677 23.751 -32.364 1.00 27.97 258 ASP D O 1
ATOM 13756 N N . ASN D 1 267 ? 31.921 24.120 -31.001 1.00 29.49 259 ASN D N 1
ATOM 13757 C CA . ASN D 1 267 ? 32.077 25.567 -30.996 1.00 25.25 259 ASN D CA 1
ATOM 13758 C C . ASN D 1 267 ? 33.010 26.061 -29.899 1.00 27.76 259 ASN D C 1
ATOM 13759 O O . ASN D 1 267 ? 33.050 27.268 -29.642 1.00 24.40 259 ASN D O 1
ATOM 13764 N N . GLY D 1 268 ? 33.759 25.165 -29.253 1.00 27.02 260 GLY D N 1
ATOM 13765 C CA . GLY D 1 268 ? 34.572 25.541 -28.117 1.00 27.82 260 GLY D CA 1
ATOM 13766 C C . GLY D 1 268 ? 33.801 25.836 -26.851 1.00 27.27 260 GLY D C 1
ATOM 13767 O O . GLY D 1 268 ? 34.421 26.095 -25.812 1.00 23.29 260 GLY D O 1
ATOM 13768 N N . LEU D 1 269 ? 32.471 25.795 -26.897 1.00 24.02 261 LEU D N 1
ATOM 13769 C CA . LEU D 1 269 ? 31.619 26.174 -25.781 1.00 21.58 261 LEU D CA 1
ATOM 13770 C C . LEU D 1 269 ? 30.845 24.987 -25.221 1.00 22.60 261 LEU D C 1
ATOM 13771 O O . LEU D 1 269 ? 29.780 25.168 -24.624 1.00 21.22 261 LEU D O 1
ATOM 13776 N N . LEU D 1 270 ? 31.347 23.774 -25.425 1.00 25.43 262 LEU D N 1
ATOM 13777 C CA . LEU D 1 270 ? 30.683 22.565 -24.965 1.00 22.04 262 LEU D CA 1
ATOM 13778 C C . LEU D 1 270 ? 31.319 22.100 -23.661 1.00 26.17 262 LEU D C 1
ATOM 13779 O O . LEU D 1 270 ? 32.339 22.628 -23.214 1.00 22.92 262 LEU D O 1
ATOM 13784 N N . ARG D 1 271 ? 30.701 21.099 -23.048 1.00 23.99 263 ARG D N 1
ATOM 13785 C CA . ARG D 1 271 ? 31.202 20.572 -21.790 1.00 23.39 263 ARG D CA 1
ATOM 13786 C C . ARG D 1 271 ? 32.388 19.641 -22.042 1.00 22.84 263 ARG D C 1
ATOM 13787 O O . ARG D 1 271 ? 32.747 19.343 -23.185 1.00 24.48 263 ARG D O 1
ATOM 13795 N N . LEU D 1 272 ? 33.004 19.170 -20.958 1.00 21.27 264 LEU D N 1
ATOM 13796 C CA . LEU D 1 272 ? 34.209 18.350 -21.043 1.00 23.37 264 LEU D CA 1
ATOM 13797 C C . LEU D 1 272 ? 33.979 17.125 -21.922 1.00 28.19 264 LEU D C 1
ATOM 13798 O O . LEU D 1 272 ? 33.066 16.332 -21.665 1.00 24.37 264 LEU D O 1
ATOM 13803 N N . ASN D 1 273 ? 34.811 16.973 -22.955 1.00 21.89 265 ASN D N 1
ATOM 13804 C CA . ASN D 1 273 ? 34.779 15.825 -23.869 1.00 27.29 265 ASN D CA 1
ATOM 13805 C C . ASN D 1 273 ? 33.437 15.649 -24.577 1.00 26.91 265 ASN D C 1
ATOM 13806 O O . ASN D 1 273 ? 33.125 14.541 -25.032 1.00 26.33 265 ASN D O 1
ATOM 13811 N N . GLU D 1 274 ? 32.618 16.701 -24.680 1.00 24.72 266 GLU D N 1
ATOM 13812 C CA . GLU D 1 274 ? 31.293 16.526 -25.271 1.00 23.86 266 GLU D CA 1
ATOM 13813 C C . GLU D 1 274 ? 31.394 16.091 -26.730 1.00 28.74 266 GLU D C 1
ATOM 13814 O O . GLU D 1 274 ? 30.657 15.198 -27.173 1.00 25.59 266 GLU D O 1
ATOM 13820 N N . GLY D 1 275 ? 32.317 16.693 -27.484 1.00 27.70 267 GLY D N 1
ATOM 13821 C CA . GLY D 1 275 ? 32.492 16.301 -28.874 1.00 27.74 267 GLY D CA 1
ATOM 13822 C C . GLY D 1 275 ? 32.883 14.844 -29.027 1.00 30.55 267 GLY D C 1
ATOM 13823 O O . GLY D 1 275 ? 32.323 14.117 -29.861 1.00 26.80 267 GLY D O 1
ATOM 13824 N N . ASP D 1 276 ? 33.861 14.398 -28.232 1.00 24.25 268 ASP D N 1
ATOM 13825 C CA . ASP D 1 276 ? 34.241 12.989 -28.257 1.00 29.09 268 ASP D CA 1
ATOM 13826 C C . ASP D 1 276 ? 33.048 12.098 -27.940 1.00 27.95 268 ASP D C 1
ATOM 13827 O O . ASP D 1 276 ? 32.907 11.008 -28.506 1.00 28.13 268 ASP D O 1
ATOM 13832 N N . GLN D 1 277 ? 32.175 12.552 -27.038 1.00 27.16 269 GLN D N 1
ATOM 13833 C CA . GLN D 1 277 ? 31.032 11.736 -26.640 1.00 28.62 269 GLN D CA 1
ATOM 13834 C C . GLN D 1 277 ? 30.000 11.646 -27.761 1.00 27.80 269 GLN D C 1
ATOM 13835 O O . GLN D 1 277 ? 29.407 10.582 -27.980 1.00 24.09 269 GLN D O 1
ATOM 13841 N N . VAL D 1 278 ? 29.779 12.743 -28.488 1.00 26.97 270 VAL D N 1
ATOM 13842 C CA . VAL D 1 278 ? 28.873 12.708 -29.635 1.00 27.73 270 VAL D CA 1
ATOM 13843 C C . VAL D 1 278 ? 29.378 11.718 -30.685 1.00 32.22 270 VAL D C 1
ATOM 13844 O O . VAL D 1 278 ? 28.615 10.900 -31.217 1.00 30.07 270 VAL D O 1
ATOM 13848 N N . MET D 1 279 ? 30.674 11.778 -31.001 1.00 29.32 271 MET D N 1
ATOM 13849 C CA . MET D 1 279 ? 31.231 10.856 -31.985 1.00 30.58 271 MET D CA 1
ATOM 13850 C C . MET D 1 279 ? 31.135 9.416 -31.504 1.00 30.36 271 MET D C 1
ATOM 13851 O O . MET D 1 279 ? 30.745 8.524 -32.266 1.00 32.54 271 MET D O 1
ATOM 13856 N N . GLN D 1 280 ? 31.475 9.176 -30.237 1.00 29.64 272 GLN D N 1
ATOM 13857 C CA . GLN D 1 280 ? 31.421 7.827 -29.685 1.00 31.10 272 GLN D CA 1
ATOM 13858 C C . GLN D 1 280 ? 30.036 7.219 -29.851 1.00 34.22 272 GLN D C 1
ATOM 13859 O O . GLN D 1 280 ? 29.891 6.096 -30.345 1.00 34.90 272 GLN D O 1
ATOM 13865 N N . MET D 1 281 ? 29.001 7.952 -29.450 1.00 30.07 273 MET D N 1
ATOM 13866 C CA . MET D 1 281 ? 27.662 7.380 -29.481 1.00 33.00 273 MET D CA 1
ATOM 13867 C C . MET D 1 281 ? 27.128 7.273 -30.908 1.00 36.73 273 MET D C 1
ATOM 13868 O O . MET D 1 281 ? 26.669 6.206 -31.333 1.00 33.57 273 MET D O 1
ATOM 13873 N N . PHE D 1 282 ? 27.170 8.365 -31.667 1.00 30.84 274 PHE D N 1
ATOM 13874 C CA . PHE D 1 282 ? 26.471 8.341 -32.947 1.00 33.44 274 PHE D CA 1
ATOM 13875 C C . PHE D 1 282 ? 27.296 7.720 -34.068 1.00 33.44 274 PHE D C 1
ATOM 13876 O O . PHE D 1 282 ? 26.772 6.901 -34.833 1.00 32.52 274 PHE D O 1
ATOM 13884 N N . ALA D 1 283 ? 28.579 8.063 -34.163 1.00 32.18 275 ALA D N 1
ATOM 13885 C CA . ALA D 1 283 ? 29.409 7.507 -35.224 1.00 30.54 275 ALA D CA 1
ATOM 13886 C C . ALA D 1 283 ? 29.837 6.079 -34.904 1.00 37.77 275 ALA D C 1
ATOM 13887 O O . ALA D 1 283 ? 29.662 5.173 -35.726 1.00 34.27 275 ALA D O 1
ATOM 13889 N N . GLU D 1 284 ? 30.384 5.854 -33.710 1.00 32.71 276 GLU D N 1
ATOM 13890 C CA . GLU D 1 284 ? 30.931 4.540 -33.385 1.00 35.69 276 GLU D CA 1
ATOM 13891 C C . GLU D 1 284 ? 29.840 3.555 -32.970 1.00 35.26 276 GLU D C 1
ATOM 13892 O O . GLU D 1 284 ? 29.682 2.496 -33.588 1.00 34.69 276 GLU D O 1
ATOM 13898 N N . ASN D 1 285 ? 29.075 3.884 -31.924 1.00 37.69 277 ASN D N 1
ATOM 13899 C CA . ASN D 1 285 ? 28.078 2.939 -31.418 1.00 37.97 277 ASN D CA 1
ATOM 13900 C C . ASN D 1 285 ? 26.964 2.705 -32.433 1.00 38.79 277 ASN D C 1
ATOM 13901 O O . ASN D 1 285 ? 26.620 1.557 -32.739 1.00 43.83 277 ASN D O 1
ATOM 13906 N N . MET D 1 286 ? 26.390 3.779 -32.969 1.00 35.98 278 MET D N 1
ATOM 13907 C CA . MET D 1 286 ? 25.212 3.676 -33.821 1.00 33.90 278 MET D CA 1
ATOM 13908 C C . MET D 1 286 ? 25.541 3.571 -35.307 1.00 34.22 278 MET D C 1
ATOM 13909 O O . MET D 1 286 ? 24.640 3.291 -36.106 1.00 37.01 278 MET D O 1
ATOM 13914 N N . GLY D 1 287 ? 26.796 3.774 -35.695 1.00 31.74 279 GLY D N 1
ATOM 13915 C CA . GLY D 1 287 ? 27.173 3.615 -37.089 1.00 32.73 279 GLY D CA 1
ATOM 13916 C C . GLY D 1 287 ? 26.648 4.676 -38.032 1.00 36.00 279 GLY D C 1
ATOM 13917 O O . GLY D 1 287 ? 26.460 4.395 -39.219 1.00 36.37 279 GLY D O 1
ATOM 13918 N N . ILE D 1 288 ? 26.419 5.898 -37.544 1.00 31.11 280 ILE D N 1
ATOM 13919 C CA . ILE D 1 288 ? 25.931 6.995 -38.375 1.00 30.56 280 ILE D CA 1
ATOM 13920 C C . ILE D 1 288 ? 27.115 7.799 -38.899 1.00 27.48 280 ILE D C 1
ATOM 13921 O O . ILE D 1 288 ? 28.110 7.999 -38.194 1.00 30.82 280 ILE D O 1
ATOM 13926 N N . ARG D 1 289 ? 27.017 8.253 -40.148 1.00 27.81 281 ARG D N 1
ATOM 13927 C CA . ARG D 1 289 ? 28.032 9.132 -40.716 1.00 30.84 281 ARG D CA 1
ATOM 13928 C C . ARG D 1 289 ? 27.960 10.502 -40.046 1.00 26.21 281 ARG D C 1
ATOM 13929 O O . ARG D 1 289 ? 26.953 11.207 -40.169 1.00 26.14 281 ARG D O 1
ATOM 13937 N N . VAL D 1 290 ? 29.022 10.889 -39.344 1.00 30.75 282 VAL D N 1
ATOM 13938 C CA . VAL D 1 290 ? 29.044 12.149 -38.603 1.00 26.39 282 VAL D CA 1
ATOM 13939 C C . VAL D 1 290 ? 30.311 12.907 -38.974 1.00 28.18 282 VAL D C 1
ATOM 13940 O O . VAL D 1 290 ? 31.422 12.415 -38.742 1.00 30.37 282 VAL D O 1
ATOM 13944 N N . ILE D 1 291 ? 30.145 14.096 -39.551 1.00 27.11 283 ILE D N 1
ATOM 13945 C CA . ILE D 1 291 ? 31.259 14.992 -39.843 1.00 26.98 283 ILE D CA 1
ATOM 13946 C C . ILE D 1 291 ? 31.463 15.902 -38.639 1.00 25.97 283 ILE D C 1
ATOM 13947 O O . ILE D 1 291 ? 30.520 16.552 -38.172 1.00 27.93 283 ILE D O 1
ATOM 13952 N N . ARG D 1 292 ? 32.686 15.940 -38.127 1.00 27.28 284 ARG D N 1
ATOM 13953 C CA . ARG D 1 292 ? 33.016 16.732 -36.947 1.00 31.24 284 ARG D CA 1
ATOM 13954 C C . ARG D 1 292 ? 33.808 17.958 -37.371 1.00 32.45 284 ARG D C 1
ATOM 13955 O O . ARG D 1 292 ? 34.905 17.832 -37.926 1.00 32.81 284 ARG D O 1
ATOM 13963 N N . ALA D 1 293 ? 33.263 19.138 -37.087 1.00 32.10 285 ALA D N 1
ATOM 13964 C CA . ALA D 1 293 ? 33.931 20.409 -37.351 1.00 33.12 285 ALA D CA 1
ATOM 13965 C C . ALA D 1 293 ? 34.416 20.981 -36.021 1.00 32.51 285 ALA D C 1
ATOM 13966 O O . ALA D 1 293 ? 33.605 21.347 -35.166 1.00 28.67 285 ALA D O 1
ATOM 13968 N N . ASP D 1 294 ? 35.734 21.057 -35.845 1.00 35.44 286 ASP D N 1
ATOM 13969 C CA . ASP D 1 294 ? 36.320 21.586 -34.616 1.00 34.44 286 ASP D CA 1
ATOM 13970 C C . ASP D 1 294 ? 36.581 23.075 -34.814 1.00 35.46 286 ASP D C 1
ATOM 13971 O O . ASP D 1 294 ? 37.508 23.463 -35.529 1.00 36.12 286 ASP D O 1
ATOM 13976 N N . ALA D 1 295 ? 35.748 23.910 -34.192 1.00 28.82 287 ALA D N 1
ATOM 13977 C CA . ALA D 1 295 ? 35.740 25.340 -34.473 1.00 30.59 287 ALA D CA 1
ATOM 13978 C C . ALA D 1 295 ? 35.994 26.176 -33.225 1.00 29.53 287 ALA D C 1
ATOM 13979 O O . ALA D 1 295 ? 35.619 27.353 -33.195 1.00 29.40 287 ALA D O 1
ATOM 13981 N N . GLU D 1 296 ? 36.621 25.592 -32.198 1.00 28.72 288 GLU D N 1
ATOM 13982 C CA . GLU D 1 296 ? 36.873 26.323 -30.954 1.00 30.05 288 GLU D CA 1
ATOM 13983 C C . GLU D 1 296 ? 37.563 27.655 -31.217 1.00 27.92 288 GLU D C 1
ATOM 13984 O O . GLU D 1 296 ? 37.096 28.706 -30.763 1.00 32.60 288 GLU D O 1
ATOM 13990 N N . ALA D 1 297 ? 38.677 27.634 -31.955 1.00 30.62 289 ALA D N 1
ATOM 13991 C CA . ALA D 1 297 ? 39.471 28.852 -32.116 1.00 30.70 289 ALA D CA 1
ATOM 13992 C C . ALA D 1 297 ? 38.690 29.929 -32.858 1.00 31.42 289 ALA D C 1
ATOM 13993 O O . ALA D 1 297 ? 38.806 31.118 -32.546 1.00 27.93 289 ALA D O 1
ATOM 13995 N N . ARG D 1 298 ? 37.885 29.528 -33.841 1.00 33.38 290 ARG D N 1
ATOM 13996 C CA . ARG D 1 298 ? 37.073 30.481 -34.590 1.00 28.06 290 ARG D CA 1
ATOM 13997 C C . ARG D 1 298 ? 36.064 31.181 -33.686 1.00 26.83 290 ARG D C 1
ATOM 13998 O O . ARG D 1 298 ? 35.888 32.405 -33.764 1.00 27.22 290 ARG D O 1
ATOM 14006 N N . PHE D 1 299 ? 35.402 30.422 -32.810 1.00 25.82 291 PHE D N 1
ATOM 14007 C CA . PHE D 1 299 ? 34.415 31.017 -31.916 1.00 27.72 291 PHE D CA 1
ATOM 14008 C C . PHE D 1 299 ? 35.075 31.899 -30.860 1.00 27.85 291 PHE D C 1
ATOM 14009 O O . PHE D 1 299 ? 34.566 32.980 -30.544 1.00 25.20 291 PHE D O 1
ATOM 14017 N N . LEU D 1 300 ? 36.197 31.449 -30.292 1.00 29.44 292 LEU D N 1
ATOM 14018 C CA . LEU D 1 300 ? 36.883 32.252 -29.284 1.00 30.85 292 LEU D CA 1
ATOM 14019 C C . LEU D 1 300 ? 37.398 33.555 -29.884 1.00 34.90 292 LEU D C 1
ATOM 14020 O O . LEU D 1 300 ? 37.407 34.592 -29.209 1.00 30.88 292 LEU D O 1
ATOM 14025 N N . ASN D 1 301 ? 37.827 33.519 -31.152 1.00 30.33 293 ASN D N 1
ATOM 14026 C CA A ASN D 1 301 ? 38.263 34.742 -31.818 0.46 34.12 293 ASN D CA 1
ATOM 14027 C CA B ASN D 1 301 ? 38.261 34.740 -31.824 0.54 34.14 293 ASN D CA 1
ATOM 14028 C C . ASN D 1 301 ? 37.089 35.689 -32.040 1.00 33.03 293 ASN D C 1
ATOM 14029 O O . ASN D 1 301 ? 37.186 36.889 -31.759 1.00 30.82 293 ASN D O 1
ATOM 14038 N N . ALA D 1 302 ? 35.969 35.163 -32.540 1.00 31.66 294 ALA D N 1
ATOM 14039 C CA . ALA D 1 302 ? 34.780 35.984 -32.741 1.00 32.68 294 ALA D CA 1
ATOM 14040 C C . ALA D 1 302 ? 34.276 36.586 -31.434 1.00 32.28 294 ALA D C 1
ATOM 14041 O O . ALA D 1 302 ? 33.642 37.647 -31.447 1.00 34.04 294 ALA D O 1
ATOM 14043 N N . LEU D 1 303 ? 34.534 35.925 -30.303 1.00 29.19 295 LEU D N 1
ATOM 14044 C CA . LEU D 1 303 ? 34.078 36.395 -29.002 1.00 25.86 295 LEU D CA 1
ATOM 14045 C C . LEU D 1 303 ? 35.104 37.245 -28.262 1.00 31.87 295 LEU D C 1
ATOM 14046 O O . LEU D 1 303 ? 34.772 37.809 -27.213 1.00 30.25 295 LEU D O 1
ATOM 14051 N N . ALA D 1 304 ? 36.334 37.336 -28.761 1.00 34.36 296 ALA D N 1
ATOM 14052 C CA . ALA D 1 304 ? 37.384 38.042 -28.037 1.00 36.35 296 ALA D CA 1
ATOM 14053 C C . ALA D 1 304 ? 36.961 39.475 -27.745 1.00 32.16 296 ALA D C 1
ATOM 14054 O O . ALA D 1 304 ? 36.543 40.212 -28.644 1.00 31.67 296 ALA D O 1
ATOM 14056 N N . GLY D 1 305 ? 37.040 39.858 -26.474 1.00 31.40 297 GLY D N 1
ATOM 14057 C CA . GLY D 1 305 ? 36.722 41.208 -26.075 1.00 37.48 297 GLY D CA 1
ATOM 14058 C C . GLY D 1 305 ? 35.250 41.534 -25.975 1.00 38.06 297 GLY D C 1
ATOM 14059 O O . GLY D 1 305 ? 34.913 42.676 -25.645 1.00 36.44 297 GLY D O 1
ATOM 14060 N N . VAL D 1 306 ? 34.358 40.584 -26.236 1.00 27.23 298 VAL D N 1
ATOM 14061 C CA . VAL D 1 306 ? 32.925 40.851 -26.212 1.00 32.33 298 VAL D CA 1
ATOM 14062 C C . VAL D 1 306 ? 32.403 40.580 -24.807 1.00 34.20 298 VAL D C 1
ATOM 14063 O O . VAL D 1 306 ? 32.449 39.443 -24.330 1.00 31.55 298 VAL D O 1
ATOM 14067 N N . THR D 1 307 ? 31.891 41.620 -24.147 1.00 31.61 299 THR D N 1
ATOM 14068 C CA . THR D 1 307 ? 31.378 41.470 -22.793 1.00 32.06 299 THR D CA 1
ATOM 14069 C C . THR D 1 307 ? 29.862 41.498 -22.705 1.00 33.58 299 THR D C 1
ATOM 14070 O O . THR D 1 307 ? 29.310 40.943 -21.750 1.00 31.76 299 THR D O 1
ATOM 14074 N N . ASP D 1 308 ? 29.181 42.122 -23.658 1.00 33.99 300 ASP D N 1
ATOM 14075 C CA . ASP D 1 308 ? 27.726 42.218 -23.590 1.00 35.16 300 ASP D CA 1
ATOM 14076 C C . ASP D 1 308 ? 27.090 40.862 -23.883 1.00 36.65 300 ASP D C 1
ATOM 14077 O O . ASP D 1 308 ? 27.404 40.243 -24.909 1.00 33.61 300 ASP D O 1
ATOM 14082 N N . PRO D 1 309 ? 26.187 40.377 -23.023 1.00 30.12 301 PRO D N 1
ATOM 14083 C CA . PRO D 1 309 ? 25.622 39.032 -23.236 1.00 33.88 301 PRO D CA 1
ATOM 14084 C C . PRO D 1 309 ? 24.796 38.906 -24.503 1.00 31.83 301 PRO D C 1
ATOM 14085 O O . PRO D 1 309 ? 24.878 37.876 -25.180 1.00 29.33 301 PRO D O 1
ATOM 14089 N N . GLU D 1 310 ? 23.974 39.908 -24.825 1.00 33.03 302 GLU D N 1
ATOM 14090 C CA . GLU D 1 310 ? 23.199 39.848 -26.060 1.00 37.62 302 GLU D CA 1
ATOM 14091 C C . GLU D 1 310 ? 24.117 39.788 -27.273 1.00 34.47 302 GLU D C 1
ATOM 14092 O O . GLU D 1 310 ? 23.870 39.022 -28.213 1.00 35.39 302 GLU D O 1
ATOM 14098 N N . ALA D 1 311 ? 25.195 40.579 -27.263 1.00 30.79 303 ALA D N 1
ATOM 14099 C CA . ALA D 1 311 ? 26.157 40.521 -28.358 1.00 33.45 303 ALA D CA 1
ATOM 14100 C C . ALA D 1 311 ? 26.841 39.160 -28.419 1.00 32.72 303 ALA D C 1
ATOM 14101 O O . ALA D 1 311 ? 27.078 38.630 -29.510 1.00 29.02 303 ALA D O 1
ATOM 14103 N N . LYS D 1 312 ? 27.146 38.568 -27.258 1.00 29.30 304 LYS D N 1
ATOM 14104 C CA . LYS D 1 312 ? 27.721 37.225 -27.245 1.00 26.11 304 LYS D CA 1
ATOM 14105 C C . LYS D 1 312 ? 26.779 36.217 -27.895 1.00 30.37 304 LYS D C 1
ATOM 14106 O O . LYS D 1 312 ? 27.203 35.401 -28.724 1.00 26.55 304 LYS D O 1
ATOM 14112 N N . ARG D 1 313 ? 25.488 36.270 -27.545 1.00 25.30 305 ARG D N 1
ATOM 14113 C CA . ARG D 1 313 ? 24.525 35.327 -28.115 1.00 24.01 305 ARG D CA 1
ATOM 14114 C C . ARG D 1 313 ? 24.388 35.511 -29.623 1.00 26.04 305 ARG D C 1
ATOM 14115 O O . ARG D 1 313 ? 24.251 34.534 -30.366 1.00 28.18 305 ARG D O 1
ATOM 14123 N N . LYS D 1 314 ? 24.382 36.758 -30.084 1.00 27.44 306 LYS D N 1
ATOM 14124 C CA . LYS D 1 314 ? 24.278 37.027 -31.516 1.00 32.85 306 LYS D CA 1
ATOM 14125 C C . LYS D 1 314 ? 25.482 36.468 -32.268 1.00 31.17 306 LYS D C 1
ATOM 14126 O O . LYS D 1 314 ? 25.336 35.801 -33.300 1.00 32.88 306 LYS D O 1
ATOM 14132 N N . ILE D 1 315 ? 26.684 36.714 -31.747 1.00 29.54 307 ILE D N 1
ATOM 14133 C CA . ILE D 1 315 ? 27.907 36.260 -32.406 1.00 29.72 307 ILE D CA 1
ATOM 14134 C C . ILE D 1 315 ? 27.949 34.739 -32.490 1.00 30.09 307 ILE D C 1
ATOM 14135 O O . ILE D 1 315 ? 28.307 34.173 -33.528 1.00 27.89 307 ILE D O 1
ATOM 14140 N N . ILE D 1 316 ? 27.596 34.055 -31.399 1.00 29.19 308 ILE D N 1
ATOM 14141 C CA . ILE D 1 316 ? 27.679 32.597 -31.367 1.00 27.18 308 ILE D CA 1
ATOM 14142 C C . ILE D 1 316 ? 26.694 31.982 -32.354 1.00 30.50 308 ILE D C 1
ATOM 14143 O O . ILE D 1 316 ? 27.037 31.062 -33.106 1.00 26.86 308 ILE D O 1
ATOM 14148 N N . GLY D 1 317 ? 25.453 32.474 -32.360 1.00 28.51 309 GLY D N 1
ATOM 14149 C CA . GLY D 1 317 ? 24.480 31.966 -33.307 1.00 27.95 309 GLY D CA 1
ATOM 14150 C C . GLY D 1 317 ? 24.920 32.189 -34.739 1.00 31.06 309 GLY D C 1
ATOM 14151 O O . GLY D 1 317 ? 24.750 31.320 -35.597 1.00 29.51 309 GLY D O 1
ATOM 14152 N N . ARG D 1 318 ? 25.536 33.339 -35.003 1.00 33.57 310 ARG D N 1
ATOM 14153 C CA . ARG D 1 318 ? 25.948 33.666 -36.362 1.00 34.96 310 ARG D CA 1
ATOM 14154 C C . ARG D 1 318 ? 27.112 32.790 -36.817 1.00 34.88 310 ARG D C 1
ATOM 14155 O O . ARG D 1 318 ? 27.089 32.249 -37.928 1.00 33.69 310 ARG D O 1
ATOM 14163 N N . GLU D 1 319 ? 28.144 32.635 -35.976 1.00 31.52 311 GLU D N 1
ATOM 14164 C CA . GLU D 1 319 ? 29.289 31.815 -36.374 1.00 32.71 311 GLU D CA 1
ATOM 14165 C C . GLU D 1 319 ? 28.881 30.359 -36.568 1.00 34.43 311 GLU D C 1
ATOM 14166 O O . GLU D 1 319 ? 29.390 29.680 -37.469 1.00 29.17 311 GLU D O 1
ATOM 14172 N N . PHE D 1 320 ? 27.969 29.863 -35.725 1.00 29.39 312 PHE D N 1
ATOM 14173 C CA . PHE D 1 320 ? 27.520 28.479 -35.843 1.00 28.71 312 PHE D CA 1
ATOM 14174 C C . PHE D 1 320 ? 26.854 28.235 -37.194 1.00 29.27 312 PHE D C 1
ATOM 14175 O O . PHE D 1 320 ? 27.132 27.234 -37.866 1.00 27.65 312 PHE D O 1
ATOM 14183 N N . ILE D 1 321 ? 25.983 29.155 -37.616 1.00 29.38 313 ILE D N 1
ATOM 14184 C CA . ILE D 1 321 ? 25.320 29.018 -38.910 1.00 30.84 313 ILE D CA 1
ATOM 14185 C C . ILE D 1 321 ? 26.343 29.044 -40.037 1.00 30.91 313 ILE D C 1
ATOM 14186 O O . ILE D 1 321 ? 26.239 28.284 -41.008 1.00 31.09 313 ILE D O 1
ATOM 14191 N N . GLU D 1 322 ? 27.359 29.905 -39.922 1.00 31.19 314 GLU D N 1
ATOM 14192 C CA . GLU D 1 322 ? 28.375 29.983 -40.965 1.00 34.25 314 GLU D CA 1
ATOM 14193 C C . GLU D 1 322 ? 29.181 28.695 -41.045 1.00 34.21 314 GLU D C 1
ATOM 14194 O O . GLU D 1 322 ? 29.451 28.186 -42.139 1.00 36.14 314 GLU D O 1
ATOM 14200 N N . VAL D 1 323 ? 29.577 28.153 -39.894 1.00 27.67 315 VAL D N 1
ATOM 14201 C CA . VAL D 1 323 ? 30.345 26.913 -39.886 1.00 28.13 315 VAL D CA 1
ATOM 14202 C C . VAL D 1 323 ? 29.516 25.769 -40.450 1.00 32.26 315 VAL D C 1
ATOM 14203 O O . VAL D 1 323 ? 30.006 24.961 -41.246 1.00 32.43 315 VAL D O 1
ATOM 14207 N N . PHE D 1 324 ? 28.244 25.690 -40.056 1.00 33.80 316 PHE D N 1
ATOM 14208 C CA . PHE D 1 324 ? 27.370 24.642 -40.572 1.00 29.45 316 PHE D CA 1
ATOM 14209 C C . PHE D 1 324 ? 27.199 24.767 -42.082 1.00 31.18 316 PHE D C 1
ATOM 14210 O O . PHE D 1 324 ? 27.268 23.770 -42.812 1.00 34.81 316 PHE D O 1
ATOM 14218 N N . ALA D 1 325 ? 26.975 25.987 -42.570 1.00 31.04 317 ALA D N 1
ATOM 14219 C CA . ALA D 1 325 ? 26.827 26.188 -44.008 1.00 30.61 317 ALA D CA 1
ATOM 14220 C C . ALA D 1 325 ? 28.091 25.786 -44.757 1.00 37.43 317 ALA D C 1
ATOM 14221 O O . ALA D 1 325 ? 28.016 25.190 -45.841 1.00 35.93 317 ALA D O 1
ATOM 14223 N N . GLU D 1 326 ? 29.263 26.101 -44.198 1.00 31.21 318 GLU D N 1
ATOM 14224 C CA . GLU D 1 326 ? 30.513 25.674 -44.819 1.00 38.39 318 GLU D CA 1
ATOM 14225 C C . GLU D 1 326 ? 30.563 24.156 -44.961 1.00 37.92 318 GLU D C 1
ATOM 14226 O O . GLU D 1 326 ? 30.938 23.630 -46.015 1.00 36.62 318 GLU D O 1
ATOM 14232 N N . GLU D 1 327 ? 30.182 23.432 -43.907 1.00 33.32 319 GLU D N 1
ATOM 14233 C CA . GLU D 1 327 ? 30.198 21.974 -43.976 1.00 35.96 319 GLU D CA 1
ATOM 14234 C C . GLU D 1 327 ? 29.137 21.448 -44.937 1.00 33.85 319 GLU D C 1
ATOM 14235 O O . GLU D 1 327 ? 29.368 20.459 -45.644 1.00 36.84 319 GLU D O 1
ATOM 14241 N N . ALA D 1 328 ? 27.967 22.092 -44.973 1.00 32.72 320 ALA D N 1
ATOM 14242 C CA . ALA D 1 328 ? 26.902 21.658 -45.870 1.00 31.34 320 ALA D CA 1
ATOM 14243 C C . ALA D 1 328 ? 27.301 21.812 -47.331 1.00 39.19 320 ALA D C 1
ATOM 14244 O O . ALA D 1 328 ? 26.935 20.973 -48.164 1.00 36.71 320 ALA D O 1
ATOM 14246 N N . ARG D 1 329 ? 28.065 22.860 -47.652 1.00 35.69 321 ARG D N 1
ATOM 14247 C CA . ARG D 1 329 ? 28.516 23.082 -49.020 1.00 42.67 321 ARG D CA 1
ATOM 14248 C C . ARG D 1 329 ? 29.470 22.004 -49.518 1.00 41.70 321 ARG D C 1
ATOM 14249 O O . ARG D 1 329 ? 29.587 21.827 -50.732 1.00 42.30 321 ARG D O 1
ATOM 14257 N N . LYS D 1 330 ? 30.165 21.294 -48.627 1.00 40.20 322 LYS D N 1
ATOM 14258 C CA . LYS D 1 330 ? 31.056 20.235 -49.086 1.00 41.65 322 LYS D CA 1
ATOM 14259 C C . LYS D 1 330 ? 30.299 18.993 -49.528 1.00 41.08 322 LYS D C 1
ATOM 14260 O O . LYS D 1 330 ? 30.899 18.117 -50.161 1.00 43.64 322 LYS D O 1
ATOM 14266 N N . LEU D 1 331 ? 29.010 18.892 -49.206 1.00 37.28 323 LEU D N 1
ATOM 14267 C CA . LEU D 1 331 ? 28.208 17.727 -49.561 1.00 42.24 323 LEU D CA 1
ATOM 14268 C C . LEU D 1 331 ? 27.598 17.920 -50.941 1.00 41.32 323 LEU D C 1
ATOM 14269 O O . LEU D 1 331 ? 27.285 19.042 -51.348 1.00 51.19 323 LEU D O 1
ATOM 14274 N N . ASP D 1 332 ? 27.426 16.814 -51.661 1.00 46.68 324 ASP D N 1
ATOM 14275 C CA A ASP D 1 332 ? 26.951 16.828 -53.040 0.41 42.20 324 ASP D CA 1
ATOM 14276 C CA B ASP D 1 332 ? 26.947 16.844 -53.037 0.59 42.17 324 ASP D CA 1
ATOM 14277 C C . ASP D 1 332 ? 25.566 16.207 -53.134 1.00 39.06 324 ASP D C 1
ATOM 14278 O O . ASP D 1 332 ? 25.352 15.084 -52.664 1.00 41.96 324 ASP D O 1
ATOM 14287 N N . GLY D 1 333 ? 24.635 16.929 -53.749 1.00 40.77 325 GLY D N 1
ATOM 14288 C CA . GLY D 1 333 ? 23.319 16.367 -54.023 1.00 39.82 325 GLY D CA 1
ATOM 14289 C C . GLY D 1 333 ? 22.514 15.975 -52.804 1.00 35.20 325 GLY D C 1
ATOM 14290 O O . GLY D 1 333 ? 21.880 14.910 -52.790 1.00 33.55 325 GLY D O 1
ATOM 14291 N N . VAL D 1 334 ? 22.517 16.815 -51.777 1.00 35.43 326 VAL D N 1
ATOM 14292 C CA . VAL D 1 334 ? 21.711 16.597 -50.583 1.00 31.44 326 VAL D CA 1
ATOM 14293 C C . VAL D 1 334 ? 20.452 17.438 -50.723 1.00 31.44 326 VAL D C 1
ATOM 14294 O O . VAL D 1 334 ? 20.506 18.671 -50.689 1.00 33.23 326 VAL D O 1
ATOM 14298 N N . LYS D 1 335 ? 19.309 16.770 -50.859 1.00 31.82 327 LYS D N 1
ATOM 14299 C CA . LYS D 1 335 ? 18.049 17.466 -51.078 1.00 36.06 327 LYS D CA 1
ATOM 14300 C C . LYS D 1 335 ? 17.427 17.982 -49.783 1.00 33.92 327 LYS D C 1
ATOM 14301 O O . LYS D 1 335 ? 16.753 19.017 -49.801 1.00 32.23 327 LYS D O 1
ATOM 14307 N N . PHE D 1 336 ? 17.639 17.302 -48.657 1.00 28.39 328 PHE D N 1
ATOM 14308 C CA . PHE D 1 336 ? 16.854 17.542 -47.453 1.00 29.93 328 PHE D CA 1
ATOM 14309 C C . PHE D 1 336 ? 17.719 17.994 -46.283 1.00 27.64 328 PHE D C 1
ATOM 14310 O O . PHE D 1 336 ? 18.831 17.495 -46.090 1.00 31.24 328 PHE D O 1
ATOM 14318 N N . LEU D 1 337 ? 17.188 18.923 -45.490 1.00 25.82 329 LEU D N 1
ATOM 14319 C CA . LEU D 1 337 ? 17.758 19.297 -44.199 1.00 26.87 329 LEU D CA 1
ATOM 14320 C C . LEU D 1 337 ? 16.788 18.870 -43.108 1.00 23.83 329 LEU D C 1
ATOM 14321 O O . LEU D 1 337 ? 15.638 19.320 -43.088 1.00 26.91 329 LEU D O 1
ATOM 14326 N N . ALA D 1 338 ? 17.244 18.003 -42.215 1.00 23.13 330 ALA D N 1
ATOM 14327 C CA . ALA D 1 338 ? 16.436 17.583 -41.076 1.00 25.24 330 ALA D CA 1
ATOM 14328 C C . ALA D 1 338 ? 16.686 18.508 -39.897 1.00 26.21 330 ALA D C 1
ATOM 14329 O O . ALA D 1 338 ? 17.791 19.028 -39.723 1.00 28.17 330 ALA D O 1
ATOM 14331 N N . GLN D 1 339 ? 15.634 18.738 -39.106 1.00 26.59 331 GLN D N 1
ATOM 14332 C CA . GLN D 1 339 ? 15.700 19.566 -37.908 1.00 28.88 331 GLN D CA 1
ATOM 14333 C C . GLN D 1 339 ? 14.849 18.941 -36.813 1.00 26.54 331 GLN D C 1
ATOM 14334 O O . GLN D 1 339 ? 13.924 18.170 -37.080 1.00 26.75 331 GLN D O 1
ATOM 14340 N N . GLY D 1 340 ? 15.142 19.321 -35.567 1.00 24.45 332 GLY D N 1
ATOM 14341 C CA . GLY D 1 340 ? 14.470 18.718 -34.435 1.00 24.32 332 GLY D CA 1
ATOM 14342 C C . GLY D 1 340 ? 13.266 19.481 -33.922 1.00 26.95 332 GLY D C 1
ATOM 14343 O O . GLY D 1 340 ? 12.937 19.397 -32.733 1.00 26.13 332 GLY D O 1
ATOM 14344 N N . THR D 1 341 ? 12.600 20.217 -34.811 1.00 26.29 333 THR D N 1
ATOM 14345 C CA . THR D 1 341 ? 11.388 20.951 -34.460 1.00 27.63 333 THR D CA 1
ATOM 14346 C C . THR D 1 341 ? 10.369 20.047 -33.773 1.00 27.59 333 THR D C 1
ATOM 14347 O O . THR D 1 341 ? 10.051 18.963 -34.271 1.00 24.68 333 THR D O 1
ATOM 14351 N N . ILE D 1 342 ? 9.857 20.493 -32.628 1.00 26.03 334 ILE D N 1
ATOM 14352 C CA . ILE D 1 342 ? 8.818 19.762 -31.910 1.00 27.47 334 ILE D CA 1
ATOM 14353 C C . ILE D 1 342 ? 7.520 20.562 -31.971 1.00 28.69 334 ILE D C 1
ATOM 14354 O O . ILE D 1 342 ? 7.493 21.712 -32.406 1.00 32.22 334 ILE D O 1
ATOM 14359 N N . TYR D 1 343 ? 6.426 19.927 -31.550 1.00 29.17 335 TYR D N 1
ATOM 14360 C CA . TYR D 1 343 ? 5.117 20.566 -31.671 1.00 28.91 335 TYR D CA 1
ATOM 14361 C C . TYR D 1 343 ? 5.010 21.882 -30.901 1.00 34.56 335 TYR D C 1
ATOM 14362 O O . TYR D 1 343 ? 4.390 22.821 -31.433 1.00 35.18 335 TYR D O 1
ATOM 14371 N N . PRO D 1 344 ? 5.559 22.030 -29.686 1.00 28.73 336 PRO D N 1
ATOM 14372 C CA . PRO D 1 344 ? 5.576 23.368 -29.061 1.00 35.04 336 PRO D CA 1
ATOM 14373 C C . PRO D 1 344 ? 6.212 24.457 -29.918 1.00 39.99 336 PRO D C 1
ATOM 14374 O O . PRO D 1 344 ? 5.739 25.600 -29.881 1.00 38.58 336 PRO D O 1
ATOM 14378 N N . ASP D 1 345 ? 7.271 24.147 -30.677 1.00 32.85 337 ASP D N 1
ATOM 14379 C CA . ASP D 1 345 ? 7.836 25.138 -31.595 1.00 40.07 337 ASP D CA 1
ATOM 14380 C C . ASP D 1 345 ? 6.807 25.575 -32.633 1.00 41.18 337 ASP D C 1
ATOM 14381 O O . ASP D 1 345 ? 6.722 26.760 -32.976 1.00 46.73 337 ASP D O 1
ATOM 14386 N N . VAL D 1 346 ? 6.017 24.628 -33.143 1.00 38.94 338 VAL D N 1
ATOM 14387 C CA . VAL D 1 346 ? 5.034 24.936 -34.179 1.00 45.40 338 VAL D CA 1
ATOM 14388 C C . VAL D 1 346 ? 3.824 25.651 -33.593 1.00 46.79 338 VAL D C 1
ATOM 14389 O O . VAL D 1 346 ? 3.217 26.497 -34.259 1.00 52.75 338 VAL D O 1
ATOM 14393 N N . ILE D 1 347 ? 3.441 25.316 -32.359 1.00 45.69 339 ILE D N 1
ATOM 14394 C CA . ILE D 1 347 ? 2.346 26.020 -31.702 1.00 51.70 339 ILE D CA 1
ATOM 14395 C C . ILE D 1 347 ? 2.726 27.473 -31.440 1.00 53.98 339 ILE D C 1
ATOM 14396 O O . ILE D 1 347 ? 1.917 28.388 -31.649 1.00 64.73 339 ILE D O 1
ATOM 14401 N N . GLU D 1 348 ? 3.968 27.710 -31.000 1.00 51.32 340 GLU D N 1
ATOM 14402 C CA . GLU D 1 348 ? 4.420 29.058 -30.672 1.00 60.76 340 GLU D CA 1
ATOM 14403 C C . GLU D 1 348 ? 4.609 29.939 -31.903 1.00 66.48 340 GLU D C 1
ATOM 14404 O O . GLU D 1 348 ? 4.510 31.166 -31.788 1.00 70.01 340 GLU D O 1
ATOM 14406 N N . SER D 1 349 ? 4.870 29.353 -33.073 1.00 65.76 341 SER D N 1
ATOM 14407 C CA . SER D 1 349 ? 5.080 30.167 -34.265 1.00 69.92 341 SER D CA 1
ATOM 14408 C C . SER D 1 349 ? 3.773 30.739 -34.801 1.00 75.39 341 SER D C 1
ATOM 14409 O O . SER D 1 349 ? 3.763 31.859 -35.321 1.00 76.31 341 SER D O 1
ATOM 14412 N N . ALA D 1 350 ? 2.669 30.003 -34.682 1.00 79.52 342 ALA D N 1
ATOM 14413 C CA . ALA D 1 350 ? 1.371 30.458 -35.164 1.00 80.25 342 ALA D CA 1
ATOM 14414 C C . ALA D 1 350 ? 0.602 31.270 -34.127 1.00 88.45 342 ALA D C 1
ATOM 14415 O O . ALA D 1 350 ? -0.579 31.561 -34.343 1.00 91.56 342 ALA D O 1
ATOM 14417 N N . ALA D 1 351 ? 1.237 31.645 -33.020 1.00 79.35 343 ALA D N 1
ATOM 14418 C CA . ALA D 1 351 ? 0.563 32.388 -31.960 1.00 75.37 343 ALA D CA 1
ATOM 14419 C C . ALA D 1 351 ? 0.524 33.883 -32.267 1.00 72.94 343 ALA D C 1
ATOM 14420 O O . ALA D 1 351 ? -0.515 34.421 -32.652 1.00 75.06 343 ALA D O 1
ATOM 14422 N N . ASN D 1 365 ? 15.188 31.844 -44.900 1.00 53.34 357 ASN D N 1
ATOM 14423 C CA . ASN D 1 365 ? 15.626 30.658 -45.628 1.00 56.55 357 ASN D CA 1
ATOM 14424 C C . ASN D 1 365 ? 15.536 29.415 -44.741 1.00 61.22 357 ASN D C 1
ATOM 14425 O O . ASN D 1 365 ? 15.553 29.513 -43.513 1.00 60.34 357 ASN D O 1
ATOM 14430 N N . VAL D 1 366 ? 15.432 28.246 -45.379 1.00 59.95 358 VAL D N 1
ATOM 14431 C CA . VAL D 1 366 ? 15.313 26.993 -44.642 1.00 60.16 358 VAL D CA 1
ATOM 14432 C C . VAL D 1 366 ? 16.555 26.782 -43.789 1.00 56.39 358 VAL D C 1
ATOM 14433 O O . VAL D 1 366 ? 17.688 26.854 -44.280 1.00 55.35 358 VAL D O 1
ATOM 14437 N N . GLY D 1 367 ? 16.345 26.529 -42.498 1.00 55.09 359 GLY D N 1
ATOM 14438 C CA . GLY D 1 367 ? 17.448 26.371 -41.571 1.00 51.12 359 GLY D CA 1
ATOM 14439 C C . GLY D 1 367 ? 18.187 27.644 -41.223 1.00 58.92 359 GLY D C 1
ATOM 14440 O O . GLY D 1 367 ? 19.229 27.576 -40.562 1.00 50.56 359 GLY D O 1
ATOM 14441 N N . GLY D 1 368 ? 17.684 28.805 -41.642 1.00 55.81 360 GLY D N 1
ATOM 14442 C CA . GLY D 1 368 ? 18.403 30.046 -41.427 1.00 53.23 360 GLY D CA 1
ATOM 14443 C C . GLY D 1 368 ? 19.738 30.113 -42.129 1.00 53.69 360 GLY D C 1
ATOM 14444 O O . GLY D 1 368 ? 20.579 30.938 -41.769 1.00 51.01 360 GLY D O 1
ATOM 14445 N N . LEU D 1 369 ? 19.950 29.264 -43.128 1.00 51.73 361 LEU D N 1
ATOM 14446 C CA . LEU D 1 369 ? 21.209 29.156 -43.839 1.00 50.29 361 LEU D CA 1
ATOM 14447 C C . LEU D 1 369 ? 21.312 30.217 -44.927 1.00 56.48 361 LEU D C 1
ATOM 14448 O O . LEU D 1 369 ? 20.301 30.778 -45.357 1.00 57.45 361 LEU D O 1
ATOM 14453 N N . PRO D 1 370 ? 22.528 30.513 -45.391 1.00 55.99 362 PRO D N 1
ATOM 14454 C CA . PRO D 1 370 ? 22.683 31.425 -46.534 1.00 58.50 362 PRO D CA 1
ATOM 14455 C C . PRO D 1 370 ? 21.921 30.929 -47.753 1.00 61.36 362 PRO D C 1
ATOM 14456 O O . PRO D 1 370 ? 21.572 29.752 -47.867 1.00 55.91 362 PRO D O 1
ATOM 14460 N N . ASP D 1 371 ? 21.678 31.856 -48.685 1.00 61.71 363 ASP D N 1
ATOM 14461 C CA . ASP D 1 371 ? 20.787 31.579 -49.807 1.00 66.01 363 ASP D CA 1
ATOM 14462 C C . ASP D 1 371 ? 21.392 30.633 -50.834 1.00 66.10 363 ASP D C 1
ATOM 14463 O O . ASP D 1 371 ? 20.646 30.041 -51.621 1.00 71.12 363 ASP D O 1
ATOM 14468 N N . ASP D 1 372 ? 22.719 30.473 -50.856 1.00 61.08 364 ASP D N 1
ATOM 14469 C CA . ASP D 1 372 ? 23.318 29.516 -51.783 1.00 60.50 364 ASP D CA 1
ATOM 14470 C C . ASP D 1 372 ? 22.942 28.079 -51.444 1.00 60.91 364 ASP D C 1
ATOM 14471 O O . ASP D 1 372 ? 23.141 27.185 -52.273 1.00 63.66 364 ASP D O 1
ATOM 14476 N N . LEU D 1 373 ? 22.405 27.840 -50.251 1.00 55.47 365 LEU D N 1
ATOM 14477 C CA . LEU D 1 373 ? 21.940 26.524 -49.840 1.00 54.21 365 LEU D CA 1
ATOM 14478 C C . LEU D 1 373 ? 20.421 26.502 -49.893 1.00 54.93 365 LEU D C 1
ATOM 14479 O O . LEU D 1 373 ? 19.765 27.422 -49.395 1.00 60.59 365 LEU D O 1
ATOM 14484 N N . ALA D 1 374 ? 19.867 25.455 -50.504 1.00 43.96 366 ALA D N 1
ATOM 14485 C CA . ALA D 1 374 ? 18.427 25.356 -50.763 1.00 47.23 366 ALA D CA 1
ATOM 14486 C C . ALA D 1 374 ? 17.978 23.941 -50.405 1.00 39.76 366 ALA D C 1
ATOM 14487 O O . ALA D 1 374 ? 17.951 23.055 -51.261 1.00 48.15 366 ALA D O 1
ATOM 14489 N N . PHE D 1 375 ? 17.614 23.738 -49.145 1.00 36.63 367 PHE D N 1
ATOM 14490 C CA . PHE D 1 375 ? 17.149 22.440 -48.677 1.00 37.05 367 PHE D CA 1
ATOM 14491 C C . PHE D 1 375 ? 15.633 22.438 -48.526 1.00 33.07 367 PHE D C 1
ATOM 14492 O O . PHE D 1 375 ? 15.014 23.476 -48.281 1.00 41.67 367 PHE D O 1
ATOM 14500 N N . GLU D 1 376 ? 15.039 21.260 -48.685 1.00 36.12 368 GLU D N 1
ATOM 14501 C CA . GLU D 1 376 ? 13.679 21.011 -48.232 1.00 35.38 368 GLU D CA 1
ATOM 14502 C C . GLU D 1 376 ? 13.723 20.467 -46.807 1.00 34.42 368 GLU D C 1
ATOM 14503 O O . GLU D 1 376 ? 14.661 19.766 -46.418 1.00 31.26 368 GLU D O 1
ATOM 14509 N N . LEU D 1 377 ? 12.697 20.793 -46.027 1.00 36.67 369 LEU D N 1
ATOM 14510 C CA . LEU D 1 377 ? 12.716 20.533 -44.593 1.00 32.95 369 LEU D CA 1
ATOM 14511 C C . LEU D 1 377 ? 12.176 19.139 -44.275 1.00 35.32 369 LEU D C 1
ATOM 14512 O O . LEU D 1 377 ? 11.159 18.716 -44.832 1.00 36.67 369 LEU D O 1
ATOM 14517 N N . VAL D 1 378 ? 12.875 18.424 -43.389 1.00 30.51 370 VAL D N 1
ATOM 14518 C CA . VAL D 1 378 ? 12.421 17.161 -42.810 1.00 26.64 370 VAL D CA 1
ATOM 14519 C C . VAL D 1 378 ? 12.349 17.353 -41.299 1.00 32.24 370 VAL D C 1
ATOM 14520 O O . VAL D 1 378 ? 13.371 17.618 -40.656 1.00 26.23 370 VAL D O 1
ATOM 14524 N N . GLU D 1 379 ? 11.152 17.220 -40.732 1.00 28.00 371 GLU D N 1
ATOM 14525 C CA . GLU D 1 379 ? 10.916 17.525 -39.320 1.00 26.35 371 GLU D CA 1
ATOM 14526 C C . GLU D 1 379 ? 10.115 16.392 -38.699 1.00 25.00 371 GLU D C 1
ATOM 14527 O O . GLU D 1 379 ? 8.891 16.493 -38.533 1.00 22.85 371 GLU D O 1
ATOM 14533 N N . PRO D 1 380 ? 10.780 15.291 -38.334 1.00 24.83 372 PRO D N 1
ATOM 14534 C CA . PRO D 1 380 ? 10.041 14.103 -37.874 1.00 26.11 372 PRO D CA 1
ATOM 14535 C C . PRO D 1 380 ? 9.402 14.251 -36.502 1.00 28.14 372 PRO D C 1
ATOM 14536 O O . PRO D 1 380 ? 8.581 13.399 -36.140 1.00 31.10 372 PRO D O 1
ATOM 14540 N N . LEU D 1 381 ? 9.741 15.281 -35.727 1.00 25.79 373 LEU D N 1
ATOM 14541 C CA . LEU D 1 381 ? 9.156 15.459 -34.405 1.00 25.70 373 LEU D CA 1
ATOM 14542 C C . LEU D 1 381 ? 8.138 16.585 -34.347 1.00 27.50 373 LEU D C 1
ATOM 14543 O O . LEU D 1 381 ? 7.632 16.881 -33.258 1.00 24.63 373 LEU D O 1
ATOM 14548 N N . ARG D 1 382 ? 7.818 17.216 -35.482 1.00 25.23 374 ARG D N 1
ATOM 14549 C CA . ARG D 1 382 ? 7.111 18.493 -35.450 1.00 29.15 374 ARG D CA 1
ATOM 14550 C C . ARG D 1 382 ? 5.695 18.372 -34.903 1.00 29.00 374 ARG D C 1
ATOM 14551 O O . ARG D 1 382 ? 5.106 19.393 -34.529 1.00 26.44 374 ARG D O 1
ATOM 14559 N N . ASP D 1 383 ? 5.140 17.160 -34.836 1.00 24.57 375 ASP D N 1
ATOM 14560 C CA . ASP D 1 383 ? 3.815 16.936 -34.269 1.00 26.51 375 ASP D CA 1
ATOM 14561 C C . ASP D 1 383 ? 3.865 16.264 -32.892 1.00 25.49 375 ASP D C 1
ATOM 14562 O O . ASP D 1 383 ? 2.841 15.768 -32.410 1.00 30.21 375 ASP D O 1
ATOM 14567 N N . LEU D 1 384 ? 5.021 16.273 -32.229 1.00 27.66 376 LEU D N 1
ATOM 14568 C CA . LEU D 1 384 ? 5.208 15.573 -30.962 1.00 23.21 376 LEU D CA 1
ATOM 14569 C C . LEU D 1 384 ? 5.537 16.547 -29.843 1.00 25.49 376 LEU D C 1
ATOM 14570 O O . LEU D 1 384 ? 6.282 17.511 -30.041 1.00 25.49 376 LEU D O 1
ATOM 14575 N N . PHE D 1 385 ? 4.995 16.276 -28.659 1.00 25.84 377 PHE D N 1
ATOM 14576 C CA . PHE D 1 385 ? 5.414 17.010 -27.479 1.00 25.02 377 PHE D CA 1
ATOM 14577 C C . PHE D 1 385 ? 6.703 16.405 -26.920 1.00 26.91 377 PHE D C 1
ATOM 14578 O O . PHE D 1 385 ? 7.130 15.316 -27.316 1.00 23.24 377 PHE D O 1
ATOM 14586 N N . LYS D 1 386 ? 7.317 17.128 -25.973 1.00 26.31 378 LYS D N 1
ATOM 14587 C CA . LYS D 1 386 ? 8.632 16.747 -25.453 1.00 26.26 378 LYS D CA 1
ATOM 14588 C C . LYS D 1 386 ? 8.628 15.350 -24.840 1.00 25.78 378 LYS D C 1
ATOM 14589 O O . LYS D 1 386 ? 9.570 14.577 -25.046 1.00 24.70 378 LYS D O 1
ATOM 14595 N N . ASP D 1 387 ? 7.603 15.018 -24.051 1.00 24.91 379 ASP D N 1
ATOM 14596 C CA A ASP D 1 387 ? 7.576 13.697 -23.430 0.57 26.25 379 ASP D CA 1
ATOM 14597 C CA B ASP D 1 387 ? 7.569 13.699 -23.429 0.43 26.26 379 ASP D CA 1
ATOM 14598 C C . ASP D 1 387 ? 7.398 12.598 -24.470 1.00 25.56 379 ASP D C 1
ATOM 14599 O O . ASP D 1 387 ? 7.930 11.493 -24.300 1.00 23.17 379 ASP D O 1
ATOM 14608 N N . GLU D 1 388 ? 6.673 12.880 -25.554 1.00 24.13 380 GLU D N 1
ATOM 14609 C CA . GLU D 1 388 ? 6.527 11.887 -26.614 1.00 23.63 380 GLU D CA 1
ATOM 14610 C C . GLU D 1 388 ? 7.848 11.656 -27.330 1.00 22.86 380 GLU D C 1
ATOM 14611 O O . GLU D 1 388 ? 8.164 10.524 -27.699 1.00 20.49 380 GLU D O 1
ATOM 14617 N N . VAL D 1 389 ? 8.641 12.719 -27.519 1.00 19.15 381 VAL D N 1
ATOM 14618 C CA . VAL D 1 389 ? 9.970 12.559 -28.107 1.00 23.99 381 VAL D CA 1
ATOM 14619 C C . VAL D 1 389 ? 10.806 11.602 -27.266 1.00 19.44 381 VAL D C 1
ATOM 14620 O O . VAL D 1 389 ? 11.456 10.686 -27.784 1.00 20.33 381 VAL D O 1
ATOM 14624 N N . ARG D 1 390 ? 10.816 11.821 -25.952 1.00 20.23 382 ARG D N 1
ATOM 14625 C CA A ARG D 1 390 ? 11.564 10.948 -25.054 0.51 22.94 382 ARG D CA 1
ATOM 14626 C CA B ARG D 1 390 ? 11.567 10.948 -25.057 0.49 22.14 382 ARG D CA 1
ATOM 14627 C C . ARG D 1 390 ? 11.062 9.510 -25.128 1.00 21.69 382 ARG D C 1
ATOM 14628 O O . ARG D 1 390 ? 11.856 8.569 -25.222 1.00 20.68 382 ARG D O 1
ATOM 14643 N N . LYS D 1 391 ? 9.742 9.318 -25.098 1.00 17.76 383 LYS D N 1
ATOM 14644 C CA . LYS D 1 391 ? 9.211 7.957 -25.180 1.00 22.98 383 LYS D CA 1
ATOM 14645 C C . LYS D 1 391 ? 9.614 7.292 -26.485 1.00 25.84 383 LYS D C 1
ATOM 14646 O O . LYS D 1 391 ? 9.928 6.094 -26.514 1.00 21.54 383 LYS D O 1
ATOM 14652 N N . LEU D 1 392 ? 9.600 8.058 -27.581 1.00 22.52 384 LEU D N 1
ATOM 14653 C CA . LEU D 1 392 ? 10.042 7.535 -28.869 1.00 20.65 384 LEU D CA 1
ATOM 14654 C C . LEU D 1 392 ? 11.494 7.080 -28.800 1.00 22.58 384 LEU D C 1
ATOM 14655 O O . LEU D 1 392 ? 11.841 5.989 -29.270 1.00 20.34 384 LEU D O 1
ATOM 14660 N N . GLY D 1 393 ? 12.364 7.914 -28.221 1.00 21.16 385 GLY D N 1
ATOM 14661 C CA . GLY D 1 393 ? 13.771 7.556 -28.142 1.00 23.43 385 GLY D CA 1
ATOM 14662 C C . GLY D 1 393 ? 14.010 6.328 -27.286 1.00 20.44 385 GLY D C 1
ATOM 14663 O O . GLY D 1 393 ? 14.842 5.476 -27.618 1.00 21.27 385 GLY D O 1
ATOM 14664 N N . THR D 1 394 ? 13.287 6.225 -26.171 1.00 19.73 386 THR D N 1
ATOM 14665 C CA . THR D 1 394 ? 13.379 5.037 -25.330 1.00 24.09 386 THR D CA 1
ATOM 14666 C C . THR D 1 394 ? 12.933 3.794 -26.097 1.00 23.91 386 THR D C 1
ATOM 14667 O O . THR D 1 394 ? 13.593 2.747 -26.051 1.00 24.48 386 THR D O 1
ATOM 14671 N N . THR D 1 395 ? 11.826 3.902 -26.834 1.00 19.85 387 THR D N 1
ATOM 14672 C CA . THR D 1 395 ? 11.353 2.772 -27.637 1.00 23.46 387 THR D CA 1
ATOM 14673 C C . THR D 1 395 ? 12.402 2.327 -28.653 1.00 28.44 387 THR D C 1
ATOM 14674 O O . THR D 1 395 ? 12.569 1.125 -28.906 1.00 22.11 387 THR D O 1
ATOM 14678 N N . LEU D 1 396 ? 13.107 3.283 -29.261 1.00 21.90 388 LEU D N 1
ATOM 14679 C CA . LEU D 1 396 ? 14.146 2.952 -30.229 1.00 25.81 388 LEU D CA 1
ATOM 14680 C C . LEU D 1 396 ? 15.385 2.360 -29.575 1.00 30.10 388 LEU D C 1
ATOM 14681 O O . LEU D 1 396 ? 16.244 1.838 -30.291 1.00 27.50 388 LEU D O 1
ATOM 14686 N N . GLY D 1 397 ? 15.492 2.423 -28.247 1.00 21.83 389 GLY D N 1
ATOM 14687 C CA . GLY D 1 397 ? 16.628 1.878 -27.533 1.00 21.48 389 GLY D CA 1
ATOM 14688 C C . GLY D 1 397 ? 17.675 2.896 -27.125 1.00 23.38 389 GLY D C 1
ATOM 14689 O O . GLY D 1 397 ? 18.756 2.502 -26.674 1.00 21.73 389 GLY D O 1
ATOM 14690 N N . LEU D 1 398 ? 17.401 4.181 -27.282 1.00 21.06 390 LEU D N 1
ATOM 14691 C CA . LEU D 1 398 ? 18.374 5.182 -26.870 1.00 22.46 390 LEU D CA 1
ATOM 14692 C C . LEU D 1 398 ? 18.525 5.154 -25.349 1.00 25.07 390 LEU D C 1
ATOM 14693 O O . LEU D 1 398 ? 17.539 4.965 -24.630 1.00 21.68 390 LEU D O 1
ATOM 14698 N N . PRO D 1 399 ? 19.737 5.316 -24.832 1.00 27.11 391 PRO D N 1
ATOM 14699 C CA . PRO D 1 399 ? 19.956 5.087 -23.402 1.00 27.40 391 PRO D CA 1
ATOM 14700 C C . PRO D 1 399 ? 19.373 6.206 -22.551 1.00 31.79 391 PRO D C 1
ATOM 14701 O O . PRO D 1 399 ? 19.170 7.340 -23.002 1.00 22.73 391 PRO D O 1
ATOM 14705 N N . HIS D 1 400 ? 19.110 5.851 -21.288 1.00 26.85 392 HIS D N 1
ATOM 14706 C CA . HIS D 1 400 ? 18.544 6.788 -20.324 1.00 28.19 392 HIS D CA 1
ATOM 14707 C C . HIS D 1 400 ? 19.332 8.092 -20.269 1.00 24.32 392 HIS D C 1
ATOM 14708 O O . HIS D 1 400 ? 18.748 9.182 -20.275 1.00 26.24 392 HIS D O 1
ATOM 14715 N N . SER D 1 401 ? 20.662 8.005 -20.224 1.00 24.04 393 SER D N 1
ATOM 14716 C CA . SER D 1 401 ? 21.466 9.212 -20.046 1.00 33.00 393 SER D CA 1
ATOM 14717 C C . SER D 1 401 ? 21.286 10.186 -21.200 1.00 33.77 393 SER D C 1
ATOM 14718 O O . SER D 1 401 ? 21.363 11.403 -21.002 1.00 29.88 393 SER D O 1
ATOM 14721 N N . MET D 1 402 ? 21.037 9.676 -22.406 1.00 25.65 394 MET D N 1
ATOM 14722 C CA . MET D 1 402 ? 20.824 10.545 -23.554 1.00 24.90 394 MET D CA 1
ATOM 14723 C C . MET D 1 402 ? 19.421 11.134 -23.547 1.00 29.36 394 MET D C 1
ATOM 14724 O O . MET D 1 402 ? 19.241 12.330 -23.806 1.00 28.16 394 MET D O 1
ATOM 14729 N N . ILE D 1 403 ? 18.423 10.309 -23.225 1.00 21.30 395 ILE D N 1
ATOM 14730 C CA . ILE D 1 403 ? 17.028 10.717 -23.361 1.00 21.87 395 ILE D CA 1
ATOM 14731 C C . ILE D 1 403 ? 16.623 11.685 -22.252 1.00 23.97 395 ILE D C 1
ATOM 14732 O O . ILE D 1 403 ? 15.810 12.590 -22.469 1.00 20.94 395 ILE D O 1
ATOM 14737 N N . TYR D 1 404 ? 17.157 11.507 -21.044 1.00 20.35 396 TYR D N 1
ATOM 14738 C CA . TYR D 1 404 ? 16.730 12.319 -19.916 1.00 24.20 396 TYR D CA 1
ATOM 14739 C C . TYR D 1 404 ? 17.733 13.403 -19.551 1.00 25.41 396 TYR D C 1
ATOM 14740 O O . TYR D 1 404 ? 17.668 13.955 -18.446 1.00 25.15 396 TYR D O 1
ATOM 14749 N N . ARG D 1 405 ? 18.625 13.749 -20.471 1.00 24.29 397 ARG D N 1
ATOM 14750 C CA . ARG D 1 405 ? 19.582 14.817 -20.218 1.00 22.91 397 ARG D CA 1
ATOM 14751 C C . ARG D 1 405 ? 18.865 16.155 -20.107 1.00 21.96 397 ARG D C 1
ATOM 14752 O O . ARG D 1 405 ? 17.887 16.416 -20.811 1.00 21.18 397 ARG D O 1
ATOM 14760 N N . HIS D 1 406 ? 19.353 17.008 -19.206 1.00 21.95 398 HIS D N 1
ATOM 14761 C CA . HIS D 1 406 ? 18.840 18.366 -19.129 1.00 21.33 398 HIS D CA 1
ATOM 14762 C C . HIS D 1 406 ? 19.123 19.113 -20.433 1.00 21.61 398 HIS D C 1
ATOM 14763 O O . HIS D 1 406 ? 20.091 18.811 -21.136 1.00 21.51 398 HIS D O 1
ATOM 14770 N N . PRO D 1 407 ? 18.291 20.095 -20.782 1.00 20.63 399 PRO D N 1
ATOM 14771 C CA . PRO D 1 407 ? 18.591 20.919 -21.955 1.00 23.14 399 PRO D CA 1
ATOM 14772 C C . PRO D 1 407 ? 19.884 21.707 -21.769 1.00 25.48 399 PRO D C 1
ATOM 14773 O O . PRO D 1 407 ? 20.318 21.991 -20.650 1.00 23.23 399 PRO D O 1
ATOM 14777 N N . PHE D 1 408 ? 20.512 22.027 -22.895 1.00 25.80 400 PHE D N 1
ATOM 14778 C CA . PHE D 1 408 ? 21.758 22.770 -22.943 1.00 24.91 400 PHE D CA 1
ATOM 14779 C C . PHE D 1 408 ? 21.541 23.916 -23.924 1.00 21.44 400 PHE D C 1
ATOM 14780 O O . PHE D 1 408 ? 21.076 23.684 -25.048 1.00 24.61 400 PHE D O 1
ATOM 14788 N N . PRO D 1 409 ? 21.820 25.154 -23.533 1.00 25.49 401 PRO D N 1
ATOM 14789 C CA . PRO D 1 409 ? 21.487 26.284 -24.405 1.00 24.07 401 PRO D CA 1
ATOM 14790 C C . PRO D 1 409 ? 22.271 26.246 -25.711 1.00 24.06 401 PRO D C 1
ATOM 14791 O O . PRO D 1 409 ? 23.359 25.669 -25.797 1.00 22.42 401 PRO D O 1
ATOM 14795 N N . GLY D 1 410 ? 21.679 26.836 -26.745 1.00 24.08 402 GLY D N 1
ATOM 14796 C CA . GLY D 1 410 ? 22.363 27.057 -28.000 1.00 24.41 402 GLY D CA 1
ATOM 14797 C C . GLY D 1 410 ? 23.760 27.635 -27.834 1.00 23.69 402 GLY D C 1
ATOM 14798 O O . GLY D 1 410 ? 24.742 27.068 -28.325 1.00 25.98 402 GLY D O 1
ATOM 14799 N N . PRO D 1 411 ? 23.882 28.769 -27.132 1.00 24.63 403 PRO D N 1
ATOM 14800 C CA . PRO D 1 411 ? 25.212 29.370 -26.906 1.00 25.02 403 PRO D CA 1
ATOM 14801 C C . PRO D 1 411 ? 26.114 28.595 -25.952 1.00 23.32 403 PRO D C 1
ATOM 14802 O O . PRO D 1 411 ? 27.253 29.028 -25.733 1.00 23.88 403 PRO D O 1
ATOM 14806 N N . GLY D 1 412 ? 25.644 27.499 -25.359 1.00 20.99 404 GLY D N 1
ATOM 14807 C CA . GLY D 1 412 ? 26.515 26.653 -24.561 1.00 23.67 404 GLY D CA 1
ATOM 14808 C C . GLY D 1 412 ? 27.103 27.391 -23.372 1.00 25.23 404 GLY D C 1
ATOM 14809 O O . GLY D 1 412 ? 26.454 28.228 -22.740 1.00 22.11 404 GLY D O 1
ATOM 14810 N N . LEU D 1 413 ? 28.368 27.088 -23.075 1.00 19.70 405 LEU D N 1
ATOM 14811 C CA . LEU D 1 413 ? 29.063 27.780 -21.997 1.00 21.06 405 LEU D CA 1
ATOM 14812 C C . LEU D 1 413 ? 29.240 29.269 -22.276 1.00 25.20 405 LEU D C 1
ATOM 14813 O O . LEU D 1 413 ? 29.581 30.018 -21.350 1.00 22.96 405 LEU D O 1
ATOM 14818 N N . GLY D 1 414 ? 29.009 29.709 -23.515 1.00 20.07 406 GLY D N 1
ATOM 14819 C CA . GLY D 1 414 ? 29.066 31.117 -23.853 1.00 21.27 406 GLY D CA 1
ATOM 14820 C C . GLY D 1 414 ? 28.169 31.991 -23.003 1.00 24.72 406 GLY D C 1
ATOM 14821 O O . GLY D 1 414 ? 28.465 33.173 -22.830 1.00 21.22 406 GLY D O 1
ATOM 14822 N N . VAL D 1 415 ? 27.090 31.439 -22.449 1.00 22.26 407 VAL D N 1
ATOM 14823 C CA . VAL D 1 415 ? 26.205 32.200 -21.575 1.00 25.26 407 VAL D CA 1
ATOM 14824 C C . VAL D 1 415 ? 26.351 31.767 -20.122 1.00 20.52 407 VAL D C 1
ATOM 14825 O O . VAL D 1 415 ? 25.539 32.155 -19.278 1.00 21.41 407 VAL D O 1
ATOM 14829 N N . ARG D 1 416 ? 27.377 30.969 -19.809 1.00 20.33 408 ARG D N 1
ATOM 14830 C CA . ARG D 1 416 ? 27.679 30.549 -18.443 1.00 22.85 408 ARG D CA 1
ATOM 14831 C C . ARG D 1 416 ? 29.057 31.016 -18.002 1.00 25.09 408 ARG D C 1
ATOM 14832 O O . ARG D 1 416 ? 29.547 30.581 -16.954 1.00 21.24 408 ARG D O 1
ATOM 14840 N N . ILE D 1 417 ? 29.706 31.847 -18.808 1.00 21.42 409 ILE D N 1
ATOM 14841 C CA . ILE D 1 417 ? 30.940 32.530 -18.454 1.00 22.69 409 ILE D CA 1
ATOM 14842 C C . ILE D 1 417 ? 30.598 34.010 -18.508 1.00 24.74 409 ILE D C 1
ATOM 14843 O O . ILE D 1 417 ? 30.395 34.557 -19.595 1.00 26.61 409 ILE D O 1
ATOM 14848 N N . LEU D 1 418 ? 30.506 34.651 -17.346 1.00 20.84 410 LEU D N 1
ATOM 14849 C CA . LEU D 1 418 ? 29.983 36.010 -17.272 1.00 22.27 410 LEU D CA 1
ATOM 14850 C C . LEU D 1 418 ? 30.957 36.998 -17.897 1.00 24.66 410 LEU D C 1
ATOM 14851 O O . LEU D 1 418 ? 32.144 37.005 -17.573 1.00 29.97 410 LEU D O 1
ATOM 14856 N N . GLY D 1 419 ? 30.445 37.842 -18.784 1.00 23.52 411 GLY D N 1
ATOM 14857 C CA . GLY D 1 419 ? 31.320 38.768 -19.493 1.00 24.76 411 GLY D CA 1
ATOM 14858 C C . GLY D 1 419 ? 32.134 38.086 -20.564 1.00 25.44 411 GLY D C 1
ATOM 14859 O O . GLY D 1 419 ? 31.645 37.206 -21.264 1.00 23.90 411 GLY D O 1
ATOM 14860 N N . GLU D 1 420 ? 33.400 38.491 -20.677 1.00 25.85 412 GLU D N 1
ATOM 14861 C CA . GLU D 1 420 ? 34.240 38.026 -21.769 1.00 27.51 412 GLU D CA 1
ATOM 14862 C C . GLU D 1 420 ? 34.525 36.529 -21.664 1.00 28.65 412 GLU D C 1
ATOM 14863 O O . GLU D 1 420 ? 34.927 36.033 -20.610 1.00 23.39 412 GLU D O 1
ATOM 14869 N N . VAL D 1 421 ? 34.323 35.804 -22.764 1.00 25.72 413 VAL D N 1
ATOM 14870 C CA . VAL D 1 421 ? 34.659 34.383 -22.830 1.00 23.71 413 VAL D CA 1
ATOM 14871 C C . VAL D 1 421 ? 36.129 34.263 -23.213 1.00 28.51 413 VAL D C 1
ATOM 14872 O O . VAL D 1 421 ? 36.560 34.819 -24.228 1.00 30.51 413 VAL D O 1
ATOM 14876 N N . LYS D 1 422 ? 36.904 33.569 -22.384 1.00 26.88 414 LYS D N 1
ATOM 14877 C CA . LYS D 1 422 ? 38.298 33.246 -22.662 1.00 30.37 414 LYS D CA 1
ATOM 14878 C C . LYS D 1 422 ? 38.480 31.738 -22.577 1.00 27.36 414 LYS D C 1
ATOM 14879 O O . LYS D 1 422 ? 37.827 31.076 -21.771 1.00 22.76 414 LYS D O 1
ATOM 14885 N N . LYS D 1 423 ? 39.390 31.199 -23.395 1.00 28.25 415 LYS D N 1
ATOM 14886 C CA . LYS D 1 423 ? 39.655 29.761 -23.345 1.00 28.87 415 LYS D CA 1
ATOM 14887 C C . LYS D 1 423 ? 40.018 29.310 -21.933 1.00 29.98 415 LYS D C 1
ATOM 14888 O O . LYS D 1 423 ? 39.598 28.234 -21.487 1.00 29.05 415 LYS D O 1
ATOM 14894 N N . GLU D 1 424 ? 40.813 30.116 -21.221 1.00 23.39 416 GLU D N 1
ATOM 14895 C CA . GLU D 1 424 ? 41.201 29.768 -19.855 1.00 26.63 416 GLU D CA 1
ATOM 14896 C C . GLU D 1 424 ? 39.976 29.578 -18.973 1.00 22.45 416 GLU D C 1
ATOM 14897 O O . GLU D 1 424 ? 39.934 28.663 -18.140 1.00 26.07 416 GLU D O 1
ATOM 14903 N N . TYR D 1 425 ? 38.966 30.435 -19.144 1.00 25.13 417 TYR D N 1
ATOM 14904 C CA . TYR D 1 425 ? 37.775 30.355 -18.309 1.00 20.62 417 TYR D CA 1
ATOM 14905 C C . TYR D 1 425 ? 36.929 29.146 -18.682 1.00 23.00 417 TYR D C 1
ATOM 14906 O O . TYR D 1 425 ? 36.426 28.439 -17.802 1.00 23.75 417 TYR D O 1
ATOM 14915 N N . ALA D 1 426 ? 36.755 28.902 -19.982 1.00 20.43 418 ALA D N 1
ATOM 14916 C CA . ALA D 1 426 ? 35.963 27.757 -20.409 1.00 20.73 418 ALA D CA 1
ATOM 14917 C C . ALA D 1 426 ? 36.585 26.453 -19.931 1.00 22.78 418 ALA D C 1
ATOM 14918 O O . ALA D 1 426 ? 35.876 25.547 -19.479 1.00 24.40 418 ALA D O 1
ATOM 14920 N N . ASP D 1 427 ? 37.913 26.341 -20.009 1.00 22.05 419 ASP D N 1
ATOM 14921 C CA . ASP D 1 427 ? 38.575 25.117 -19.567 1.00 23.71 419 ASP D CA 1
ATOM 14922 C C . ASP D 1 427 ? 38.333 24.856 -18.083 1.00 25.99 419 ASP D C 1
ATOM 14923 O O . ASP D 1 427 ? 38.040 23.722 -17.686 1.00 24.94 419 ASP D O 1
ATOM 14928 N N . ILE D 1 428 ? 38.446 25.894 -17.248 1.00 24.80 420 ILE D N 1
ATOM 14929 C CA . ILE D 1 428 ? 38.188 25.728 -15.818 1.00 21.96 420 ILE D CA 1
ATOM 14930 C C . ILE D 1 428 ? 36.730 25.363 -15.582 1.00 20.88 420 ILE D C 1
ATOM 14931 O O . ILE D 1 428 ? 36.415 24.463 -14.793 1.00 22.52 420 ILE D O 1
ATOM 14936 N N . LEU D 1 429 ? 35.819 26.058 -16.261 1.00 22.21 421 LEU D N 1
ATOM 14937 C CA . LEU D 1 429 ? 34.400 25.779 -16.079 1.00 22.23 421 LEU D CA 1
ATOM 14938 C C . LEU D 1 429 ? 34.069 24.341 -16.461 1.00 23.52 421 LEU D C 1
ATOM 14939 O O . LEU D 1 429 ? 33.274 23.682 -15.778 1.00 20.76 421 LEU D O 1
ATOM 14944 N N . ARG D 1 430 ? 34.691 23.822 -17.528 1.00 22.05 422 ARG D N 1
ATOM 14945 C CA . ARG D 1 430 ? 34.419 22.440 -17.927 1.00 23.09 422 ARG D CA 1
ATOM 14946 C C . ARG D 1 430 ? 34.780 21.463 -16.813 1.00 23.97 422 ARG D C 1
ATOM 14947 O O . ARG D 1 430 ? 34.040 20.504 -16.553 1.00 20.27 422 ARG D O 1
ATOM 14955 N N . LEU D 1 431 ? 35.910 21.692 -16.139 1.00 22.14 423 LEU D N 1
ATOM 14956 C CA . LEU D 1 431 ? 36.288 20.829 -15.024 1.00 25.78 423 LEU D CA 1
ATOM 14957 C C . LEU D 1 431 ? 35.284 20.936 -13.881 1.00 23.42 423 LEU D C 1
ATOM 14958 O O . LEU D 1 431 ? 34.855 19.924 -13.315 1.00 21.86 423 LEU D O 1
ATOM 14963 N N . ALA D 1 432 ? 34.903 22.160 -13.524 1.00 21.58 424 ALA D N 1
ATOM 14964 C CA . ALA D 1 432 ? 33.999 22.341 -12.394 1.00 23.59 424 ALA D CA 1
ATOM 14965 C C . ALA D 1 432 ? 32.613 21.800 -12.710 1.00 22.86 424 ALA D C 1
ATOM 14966 O O . ALA D 1 432 ? 31.959 21.209 -11.843 1.00 17.15 424 ALA D O 1
ATOM 14968 N N . ASP D 1 433 ? 32.150 21.999 -13.946 1.00 18.94 425 ASP D N 1
ATOM 14969 C CA . ASP D 1 433 ? 30.837 21.498 -14.328 1.00 21.50 425 ASP D CA 1
ATOM 14970 C C . ASP D 1 433 ? 30.824 19.974 -14.336 1.00 22.46 425 ASP D C 1
ATOM 14971 O O . ASP D 1 433 ? 29.841 19.356 -13.918 1.00 19.90 425 ASP D O 1
ATOM 14976 N N . ASP D 1 434 ? 31.929 19.349 -14.760 1.00 21.94 426 ASP D N 1
ATOM 14977 C CA . ASP D 1 434 ? 31.970 17.889 -14.798 1.00 20.83 426 ASP D CA 1
ATOM 14978 C C . ASP D 1 434 ? 31.927 17.292 -13.396 1.00 21.65 426 ASP D C 1
ATOM 14979 O O . ASP D 1 434 ? 31.292 16.255 -13.177 1.00 24.52 426 ASP D O 1
ATOM 14984 N N . ILE D 1 435 ? 32.598 17.925 -12.437 1.00 22.25 427 ILE D N 1
ATOM 14985 C CA . ILE D 1 435 ? 32.512 17.468 -11.052 1.00 20.34 427 ILE D CA 1
ATOM 14986 C C . ILE D 1 435 ? 31.068 17.521 -10.576 1.00 20.80 427 ILE D C 1
ATOM 14987 O O . ILE D 1 435 ? 30.550 16.561 -9.988 1.00 20.75 427 ILE D O 1
ATOM 14992 N N . PHE D 1 436 ? 30.398 18.646 -10.840 1.00 19.17 428 PHE D N 1
ATOM 14993 C CA . PHE D 1 436 ? 28.989 18.807 -10.484 1.00 18.92 428 PHE D CA 1
ATOM 14994 C C . PHE D 1 436 ? 28.140 17.697 -11.097 1.00 19.58 428 PHE D C 1
ATOM 14995 O O . PHE D 1 436 ? 27.319 17.071 -10.412 1.00 17.60 428 PHE D O 1
ATOM 15003 N N . MET D 1 437 ? 28.320 17.444 -12.396 1.00 21.56 429 MET D N 1
ATOM 15004 C CA . MET D 1 437 ? 27.523 16.416 -13.060 1.00 19.66 429 MET D CA 1
ATOM 15005 C C . MET D 1 437 ? 27.799 15.040 -12.471 1.00 23.18 429 MET D C 1
ATOM 15006 O O . MET D 1 437 ? 26.869 14.254 -12.248 1.00 24.11 429 MET D O 1
ATOM 15011 N N . GLN D 1 438 ? 29.074 14.732 -12.218 1.00 22.17 430 GLN D N 1
ATOM 15012 C CA . GLN D 1 438 ? 29.438 13.424 -11.682 1.00 23.43 430 GLN D CA 1
ATOM 15013 C C . GLN D 1 438 ? 28.730 13.162 -10.363 1.00 24.29 430 GLN D C 1
ATOM 15014 O O . GLN D 1 438 ? 28.146 12.090 -10.153 1.00 22.31 430 GLN D O 1
ATOM 15020 N N . GLU D 1 439 ? 28.769 14.145 -9.464 1.00 20.50 431 GLU D N 1
ATOM 15021 C CA . GLU D 1 439 ? 28.173 13.988 -8.149 1.00 21.38 431 GLU D CA 1
ATOM 15022 C C . GLU D 1 439 ? 26.654 13.909 -8.226 1.00 25.25 431 GLU D C 1
ATOM 15023 O O . GLU D 1 439 ? 26.032 13.128 -7.495 1.00 23.16 431 GLU D O 1
ATOM 15029 N N . LEU D 1 440 ? 26.034 14.716 -9.091 1.00 21.64 432 LEU D N 1
ATOM 15030 C CA . LEU D 1 440 ? 24.586 14.612 -9.270 1.00 23.17 432 LEU D CA 1
ATOM 15031 C C . LEU D 1 440 ? 24.180 13.222 -9.756 1.00 22.79 432 LEU D C 1
ATOM 15032 O O . LEU D 1 440 ? 23.212 12.639 -9.254 1.00 22.49 432 LEU D O 1
ATOM 15037 N N . ARG D 1 441 ? 24.916 12.672 -10.721 1.00 22.50 433 ARG D N 1
ATOM 15038 C CA . ARG D 1 441 ? 24.579 11.348 -11.242 1.00 26.32 433 ARG D CA 1
ATOM 15039 C C . ARG D 1 441 ? 24.876 10.255 -10.220 1.00 27.40 433 ARG D C 1
ATOM 15040 O O . ARG D 1 441 ? 24.050 9.363 -9.998 1.00 26.21 433 ARG D O 1
ATOM 15048 N N . ASP D 1 442 ? 26.043 10.310 -9.574 1.00 29.60 434 ASP D N 1
ATOM 15049 C CA . ASP D 1 442 ? 26.387 9.279 -8.594 1.00 32.86 434 ASP D CA 1
ATOM 15050 C C . ASP D 1 442 ? 25.384 9.235 -7.446 1.00 32.37 434 ASP D C 1
ATOM 15051 O O . ASP D 1 442 ? 25.089 8.160 -6.909 1.00 30.21 434 ASP D O 1
ATOM 15056 N N . SER D 1 443 ? 24.855 10.390 -7.051 1.00 28.19 435 SER D N 1
ATOM 15057 C CA . SER D 1 443 ? 23.953 10.485 -5.910 1.00 26.30 435 SER D CA 1
ATOM 15058 C C . SER D 1 443 ? 22.490 10.285 -6.283 1.00 29.59 435 SER D C 1
ATOM 15059 O O . SER D 1 443 ? 21.635 10.236 -5.388 1.00 25.12 435 SER D O 1
ATOM 15062 N N . GLY D 1 444 ? 22.178 10.175 -7.570 1.00 26.43 436 GLY D N 1
ATOM 15063 C CA . GLY D 1 444 ? 20.800 10.077 -7.993 1.00 28.51 436 GLY D CA 1
ATOM 15064 C C . GLY D 1 444 ? 20.046 11.387 -8.042 1.00 25.32 436 GLY D C 1
ATOM 15065 O O . GLY D 1 444 ? 18.841 11.377 -8.310 1.00 21.80 436 GLY D O 1
ATOM 15066 N N . TRP D 1 445 ? 20.708 12.520 -7.804 1.00 18.03 437 TRP D N 1
ATOM 15067 C CA . TRP D 1 445 ? 20.005 13.792 -7.827 1.00 19.75 437 TRP D CA 1
ATOM 15068 C C . TRP D 1 445 ? 19.989 14.451 -9.208 1.00 21.91 437 TRP D C 1
ATOM 15069 O O . TRP D 1 445 ? 19.249 15.420 -9.399 1.00 21.85 437 TRP D O 1
ATOM 15080 N N . TYR D 1 446 ? 20.738 13.934 -10.185 1.00 21.81 438 TYR D N 1
ATOM 15081 C CA . TYR D 1 446 ? 20.643 14.483 -11.537 1.00 20.29 438 TYR D CA 1
ATOM 15082 C C . TYR D 1 446 ? 19.207 14.429 -12.053 1.00 21.89 438 TYR D C 1
ATOM 15083 O O . TYR D 1 446 ? 18.648 15.448 -12.478 1.00 21.68 438 TYR D O 1
ATOM 15092 N N . ASP D 1 447 ? 18.588 13.245 -12.014 1.00 20.51 439 ASP D N 1
ATOM 15093 C CA . ASP D 1 447 ? 17.208 13.106 -12.466 1.00 23.37 439 ASP D CA 1
ATOM 15094 C C . ASP D 1 447 ? 16.195 13.752 -11.524 1.00 24.96 439 ASP D C 1
ATOM 15095 O O . ASP D 1 447 ? 15.022 13.861 -11.894 1.00 26.32 439 ASP D O 1
ATOM 15100 N N . LYS D 1 448 ? 16.608 14.186 -10.331 1.00 20.14 440 LYS D N 1
ATOM 15101 C CA . LYS D 1 448 ? 15.730 14.900 -9.411 1.00 22.78 440 LYS D CA 1
ATOM 15102 C C . LYS D 1 448 ? 15.819 16.421 -9.573 1.00 24.07 440 LYS D C 1
ATOM 15103 O O . LYS D 1 448 ? 15.285 17.158 -8.740 1.00 20.04 440 LYS D O 1
ATOM 15109 N N . THR D 1 449 ? 16.483 16.900 -10.618 1.00 20.85 441 THR D N 1
ATOM 15110 C CA . THR D 1 449 ? 16.448 18.302 -11.002 1.00 19.51 441 THR D CA 1
ATOM 15111 C C . THR D 1 449 ? 16.057 18.388 -12.471 1.00 24.62 441 THR D C 1
ATOM 15112 O O . THR D 1 449 ? 16.138 17.406 -13.212 1.00 21.64 441 THR D O 1
ATOM 15116 N N . ALA D 1 450 ? 15.603 19.565 -12.882 1.00 21.00 442 ALA D N 1
ATOM 15117 C CA . ALA D 1 450 ? 15.245 19.778 -14.277 1.00 23.07 442 ALA D CA 1
ATOM 15118 C C . ALA D 1 450 ? 16.380 20.396 -15.077 1.00 24.05 442 ALA D C 1
ATOM 15119 O O . ALA D 1 450 ? 16.381 20.306 -16.315 1.00 20.21 442 ALA D O 1
ATOM 15121 N N . GLN D 1 451 ? 17.338 21.007 -14.390 1.00 19.61 443 GLN D N 1
ATOM 15122 C CA . GLN D 1 451 ? 18.444 21.722 -15.012 1.00 20.54 443 GLN D CA 1
ATOM 15123 C C . GLN D 1 451 ? 19.509 21.949 -13.947 1.00 24.47 443 GLN D C 1
ATOM 15124 O O . GLN D 1 451 ? 19.185 22.314 -12.817 1.00 20.68 443 GLN D O 1
ATOM 15130 N N . ALA D 1 452 ? 20.768 21.693 -14.290 1.00 20.83 444 ALA D N 1
ATOM 15131 C CA . ALA D 1 452 ? 21.862 21.945 -13.360 1.00 20.62 444 ALA D CA 1
ATOM 15132 C C . ALA D 1 452 ? 23.130 22.218 -14.154 1.00 18.92 444 ALA D C 1
ATOM 15133 O O . ALA D 1 452 ? 23.374 21.589 -15.189 1.00 18.29 444 ALA D O 1
ATOM 15135 N N . PHE D 1 453 ? 23.927 23.168 -13.677 1.00 18.33 445 PHE D N 1
ATOM 15136 C CA . PHE D 1 453 ? 25.140 23.542 -14.395 1.00 18.53 445 PHE D CA 1
ATOM 15137 C C . PHE D 1 453 ? 25.971 24.467 -13.524 1.00 20.73 445 PHE D C 1
ATOM 15138 O O . PHE D 1 453 ? 25.459 25.107 -12.602 1.00 19.30 445 PHE D O 1
ATOM 15146 N N . ALA D 1 454 ? 27.262 24.525 -13.833 1.00 18.49 446 ALA D N 1
ATOM 15147 C CA . ALA D 1 454 ? 28.160 25.466 -13.187 1.00 18.41 446 ALA D CA 1
ATOM 15148 C C . ALA D 1 454 ? 28.270 26.738 -14.016 1.00 18.69 446 ALA D C 1
ATOM 15149 O O . ALA D 1 454 ? 28.039 26.741 -15.227 1.00 17.87 446 ALA D O 1
ATOM 15151 N N . VAL D 1 455 ? 28.641 27.829 -13.338 1.00 17.24 447 VAL D N 1
ATOM 15152 C CA . VAL D 1 455 ? 28.799 29.146 -13.941 1.00 20.77 447 VAL D CA 1
ATOM 15153 C C . VAL D 1 455 ? 30.154 29.695 -13.528 1.00 20.06 447 VAL D C 1
ATOM 15154 O O . VAL D 1 455 ? 30.536 29.604 -12.358 1.00 18.18 447 VAL D O 1
ATOM 15158 N N . PHE D 1 456 ? 30.877 30.269 -14.481 1.00 21.24 448 PHE D N 1
ATOM 15159 C CA . PHE D 1 456 ? 32.155 30.902 -14.187 1.00 20.83 448 PHE D CA 1
ATOM 15160 C C . PHE D 1 456 ? 31.930 32.387 -13.928 1.00 21.77 448 PHE D C 1
ATOM 15161 O O . PHE D 1 456 ? 31.511 33.118 -14.830 1.00 20.00 448 PHE D O 1
ATOM 15169 N N . GLN D 1 457 ? 32.204 32.828 -12.696 1.00 17.25 449 GLN D N 1
ATOM 15170 C CA . GLN D 1 457 ? 32.211 34.247 -12.358 1.00 20.06 449 GLN D CA 1
ATOM 15171 C C . GLN D 1 457 ? 33.638 34.760 -12.389 1.00 21.29 449 GLN D C 1
ATOM 15172 O O . GLN D 1 457 ? 34.484 34.242 -11.639 1.00 19.19 449 GLN D O 1
ATOM 15178 N N . PRO D 1 458 ? 33.959 35.771 -13.178 1.00 22.39 450 PRO D N 1
ATOM 15179 C CA . PRO D 1 458 ? 35.331 36.286 -13.214 1.00 19.94 450 PRO D CA 1
ATOM 15180 C C . PRO D 1 458 ? 35.647 37.205 -12.034 1.00 25.28 450 PRO D C 1
ATOM 15181 O O . PRO D 1 458 ? 36.079 38.340 -12.211 1.00 21.98 450 PRO D O 1
ATOM 15185 N N . VAL D 1 459 ? 35.408 36.712 -10.814 1.00 24.16 451 VAL D N 1
ATOM 15186 C CA . VAL D 1 459 ? 35.833 37.390 -9.595 1.00 24.30 451 VAL D CA 1
ATOM 15187 C C . VAL D 1 459 ? 36.590 36.382 -8.744 1.00 24.86 451 VAL D C 1
ATOM 15188 O O . VAL D 1 459 ? 36.446 35.168 -8.903 1.00 21.02 451 VAL D O 1
ATOM 15192 N N . LYS D 1 460 ? 37.391 36.895 -7.817 1.00 19.31 452 LYS D N 1
ATOM 15193 C CA . LYS D 1 460 ? 38.239 36.034 -7.013 1.00 21.86 452 LYS D CA 1
ATOM 15194 C C . LYS D 1 460 ? 37.965 36.229 -5.528 1.00 23.04 452 LYS D C 1
ATOM 15195 O O . LYS D 1 460 ? 37.450 37.264 -5.095 1.00 20.99 452 LYS D O 1
ATOM 15201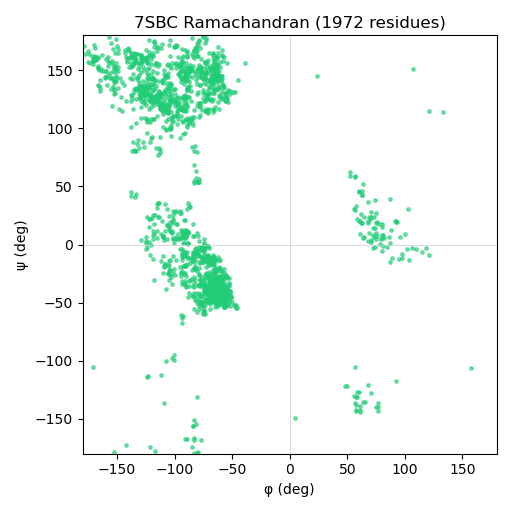 N N . SER D 1 461 ? 38.299 35.197 -4.755 1.00 24.16 453 SER D N 1
ATOM 15202 C CA . SER D 1 461 ? 38.264 35.259 -3.303 1.00 23.41 453 SER D CA 1
ATOM 15203 C C . SER D 1 461 ? 39.488 34.534 -2.767 1.00 25.32 453 SER D C 1
ATOM 15204 O O . SER D 1 461 ? 40.188 33.824 -3.493 1.00 22.99 453 SER D O 1
ATOM 15207 N N . VAL D 1 462 ? 39.750 34.723 -1.487 1.00 23.26 454 VAL D N 1
ATOM 15208 C CA . VAL D 1 462 ? 40.928 34.127 -0.871 1.00 27.68 454 VAL D CA 1
ATOM 15209 C C . VAL D 1 462 ? 40.601 32.710 -0.410 1.00 31.78 454 VAL D C 1
ATOM 15210 O O . VAL D 1 462 ? 39.457 32.376 -0.080 1.00 30.48 454 VAL D O 1
ATOM 15214 N N . GLY D 1 463 ? 41.622 31.858 -0.412 1.00 35.05 455 GLY D N 1
ATOM 15215 C CA . GLY D 1 463 ? 41.552 30.560 0.226 1.00 38.89 455 GLY D CA 1
ATOM 15216 C C . GLY D 1 463 ? 42.950 30.142 0.625 1.00 48.96 455 GLY D C 1
ATOM 15217 O O . GLY D 1 463 ? 43.942 30.749 0.213 1.00 49.17 455 GLY D O 1
ATOM 15218 N N . VAL D 1 464 ? 43.027 29.092 1.434 1.00 52.13 456 VAL D N 1
ATOM 15219 C CA . VAL D 1 464 ? 44.327 28.604 1.878 1.00 54.52 456 VAL D CA 1
ATOM 15220 C C . VAL D 1 464 ? 44.935 27.619 0.880 1.00 56.39 456 VAL D C 1
ATOM 15221 O O . VAL D 1 464 ? 44.245 26.750 0.351 1.00 60.90 456 VAL D O 1
ATOM 15225 N N . GLY D 1 468 ? 49.681 27.925 1.621 1.00 68.99 460 GLY D N 1
ATOM 15226 C CA . GLY D 1 468 ? 49.721 29.371 1.767 1.00 68.89 460 GLY D CA 1
ATOM 15227 C C . GLY D 1 468 ? 48.346 30.017 1.729 1.00 62.67 460 GLY D C 1
ATOM 15228 O O . GLY D 1 468 ? 47.361 29.408 2.147 1.00 65.08 460 GLY D O 1
ATOM 15229 N N . ARG D 1 469 ? 48.278 31.255 1.240 1.00 58.91 461 ARG D N 1
ATOM 15230 C CA . ARG D 1 469 ? 47.014 31.960 1.035 1.00 58.48 461 ARG D CA 1
ATOM 15231 C C . ARG D 1 469 ? 46.936 32.390 -0.424 1.00 62.45 461 ARG D C 1
ATOM 15232 O O . ARG D 1 469 ? 47.636 33.321 -0.837 1.00 63.65 461 ARG D O 1
ATOM 15240 N N . ARG D 1 470 ? 46.085 31.720 -1.195 1.00 55.78 462 ARG D N 1
ATOM 15241 C CA . ARG D 1 470 ? 45.936 31.971 -2.620 1.00 59.98 462 ARG D CA 1
ATOM 15242 C C . ARG D 1 470 ? 44.582 32.606 -2.910 1.00 47.42 462 ARG D C 1
ATOM 15243 O O . ARG D 1 470 ? 43.703 32.709 -2.050 1.00 43.23 462 ARG D O 1
ATOM 15245 N N . TYR D 1 471 ? 44.423 33.003 -4.166 1.00 40.01 463 TYR D N 1
ATOM 15246 C CA . TYR D 1 471 ? 43.413 33.972 -4.568 1.00 33.52 463 TYR D CA 1
ATOM 15247 C C . TYR D 1 471 ? 42.950 33.542 -5.954 1.00 27.91 463 TYR D C 1
ATOM 15248 O O . TYR D 1 471 ? 43.748 33.537 -6.894 1.00 29.37 463 TYR D O 1
ATOM 15257 N N . ALA D 1 472 ? 41.687 33.144 -6.078 1.00 23.51 464 ALA D N 1
ATOM 15258 C CA . ALA D 1 472 ? 41.270 32.398 -7.261 1.00 21.52 464 ALA D CA 1
ATOM 15259 C C . ALA D 1 472 ? 39.778 32.575 -7.506 1.00 25.13 464 ALA D C 1
ATOM 15260 O O . ALA D 1 472 ? 39.050 33.142 -6.688 1.00 21.69 464 ALA D O 1
ATOM 15262 N N . TRP D 1 473 ? 39.328 32.044 -8.642 1.00 22.19 465 TRP D N 1
ATOM 15263 C CA . TRP D 1 473 ? 37.992 32.308 -9.146 1.00 20.99 465 TRP D CA 1
ATOM 15264 C C . TRP D 1 473 ? 36.918 31.705 -8.244 1.00 21.16 465 TRP D C 1
ATOM 15265 O O . TRP D 1 473 ? 37.139 30.725 -7.526 1.00 20.44 465 TRP D O 1
ATOM 15276 N N . VAL D 1 474 ? 35.729 32.297 -8.308 1.00 16.59 466 VAL D N 1
ATOM 15277 C CA . VAL D 1 474 ? 34.576 31.838 -7.544 1.00 16.46 466 VAL D CA 1
ATOM 15278 C C . VAL D 1 474 ? 33.582 31.212 -8.518 1.00 17.89 466 VAL D C 1
ATOM 15279 O O . VAL D 1 474 ? 33.072 31.892 -9.417 1.00 22.00 466 VAL D O 1
ATOM 15283 N N . ILE D 1 475 ? 33.305 29.923 -8.339 1.00 16.91 467 ILE D N 1
ATOM 15284 C CA . ILE D 1 475 ? 32.396 29.179 -9.210 1.00 19.09 467 ILE D CA 1
ATOM 15285 C C . ILE D 1 475 ? 31.003 29.200 -8.597 1.00 19.44 467 ILE D C 1
ATOM 15286 O O . ILE D 1 475 ? 30.846 29.065 -7.373 1.00 19.47 467 ILE D O 1
ATOM 15291 N N . ALA D 1 476 ? 29.986 29.366 -9.442 1.00 15.67 468 ALA D N 1
ATOM 15292 C CA . ALA D 1 476 ? 28.596 29.303 -9.014 1.00 15.94 468 ALA D CA 1
ATOM 15293 C C . ALA D 1 476 ? 27.926 28.050 -9.567 1.00 18.42 468 ALA D C 1
ATOM 15294 O O . ALA D 1 476 ? 28.142 27.671 -10.725 1.00 19.49 468 ALA D O 1
ATOM 15296 N N . LEU D 1 477 ? 27.114 27.415 -8.731 1.00 18.20 469 LEU D N 1
ATOM 15297 C CA . LEU D 1 477 ? 26.330 26.247 -9.107 1.00 17.97 469 LEU D CA 1
ATOM 15298 C C . LEU D 1 477 ? 24.876 26.661 -9.281 1.00 21.58 469 LEU D C 1
ATOM 15299 O O . LEU D 1 477 ? 24.336 27.391 -8.453 1.00 18.46 469 LEU D O 1
ATOM 15304 N N . ARG D 1 478 ? 24.245 26.193 -10.356 1.00 16.85 470 ARG D N 1
ATOM 15305 C CA . ARG D 1 478 ? 22.853 26.508 -10.650 1.00 16.35 470 ARG D CA 1
ATOM 15306 C C . ARG D 1 478 ? 22.099 25.192 -10.806 1.00 19.05 470 ARG D C 1
ATOM 15307 O O . ARG D 1 478 ? 22.575 24.285 -11.492 1.00 17.29 470 ARG D O 1
ATOM 15315 N N . ALA D 1 479 ? 20.964 25.065 -10.124 1.00 17.83 471 ALA D N 1
ATOM 15316 C CA . ALA D 1 479 ? 20.127 23.878 -10.259 1.00 18.09 471 ALA D CA 1
ATOM 15317 C C . ALA D 1 479 ? 18.704 24.265 -9.903 1.00 18.99 471 ALA D C 1
ATOM 15318 O O . ALA D 1 479 ? 18.486 24.936 -8.888 1.00 17.69 471 ALA D O 1
ATOM 15320 N N . VAL D 1 480 ? 17.740 23.845 -10.724 1.00 16.80 472 VAL D N 1
ATOM 15321 C CA . VAL D 1 480 ? 16.354 24.234 -10.517 1.00 18.61 472 VAL D CA 1
ATOM 15322 C C 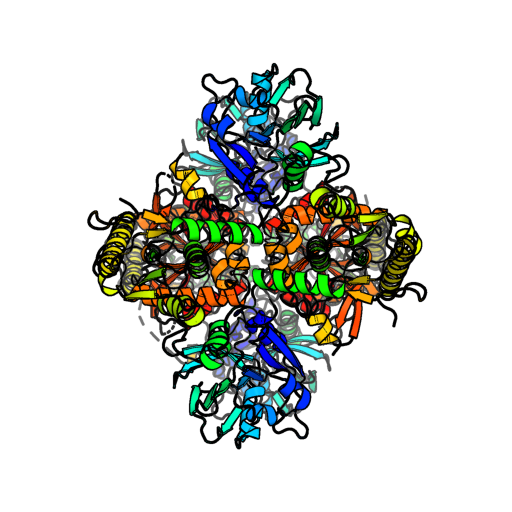. VAL D 1 480 ? 15.437 23.023 -10.635 1.00 18.80 472 VAL D C 1
ATOM 15323 O O . VAL D 1 480 ? 15.784 21.991 -11.215 1.00 19.95 472 VAL D O 1
ATOM 15327 N N . GLU D 1 481 ? 14.249 23.179 -10.059 1.00 20.27 473 GLU D N 1
ATOM 15328 C CA . GLU D 1 481 ? 13.142 22.244 -10.167 1.00 24.20 473 GLU D CA 1
ATOM 15329 C C . GLU D 1 481 ? 12.024 22.965 -10.904 1.00 28.92 473 GLU D C 1
ATOM 15330 O O . GLU D 1 481 ? 11.683 24.102 -10.554 1.00 24.37 473 GLU D O 1
ATOM 15336 N N . THR D 1 482 ? 11.482 22.325 -11.937 1.00 27.44 474 THR D N 1
ATOM 15337 C CA . THR D 1 482 ? 10.427 22.921 -12.750 1.00 29.92 474 THR D CA 1
ATOM 15338 C C . THR D 1 482 ? 9.855 21.843 -13.656 1.00 36.17 474 THR D C 1
ATOM 15339 O O . THR D 1 482 ? 10.471 20.793 -13.858 1.00 32.23 474 THR D O 1
ATOM 15343 N N . VAL D 1 483 ? 8.662 22.114 -14.190 1.00 39.57 475 VAL D N 1
ATOM 15344 C CA . VAL D 1 483 ? 8.027 21.231 -15.165 1.00 45.49 475 VAL D CA 1
ATOM 15345 C C . VAL D 1 483 ? 7.844 21.974 -16.484 1.00 49.96 475 VAL D C 1
ATOM 15346 O O . VAL D 1 483 ? 7.881 21.367 -17.561 1.00 54.34 475 VAL D O 1
ATOM 15350 N N . ASP D 1 484 ? 7.649 23.292 -16.412 1.00 53.29 476 ASP D N 1
ATOM 15351 C CA . ASP D 1 484 ? 7.373 24.103 -17.588 1.00 55.13 476 ASP D CA 1
ATOM 15352 C C . ASP D 1 484 ? 8.499 25.065 -17.944 1.00 56.34 476 ASP D C 1
ATOM 15353 O O . ASP D 1 484 ? 8.490 25.613 -19.053 1.00 58.71 476 ASP D O 1
ATOM 15358 N N . PHE D 1 485 ? 9.453 25.288 -17.036 1.00 50.30 477 PHE D N 1
ATOM 15359 C CA . PHE D 1 485 ? 10.515 26.284 -17.151 1.00 49.67 477 PHE D CA 1
ATOM 15360 C C . PHE D 1 485 ? 9.980 27.713 -17.167 1.00 51.52 477 PHE D C 1
ATOM 15361 O O . PHE D 1 485 ? 10.755 28.659 -17.369 1.00 52.07 477 PHE D O 1
ATOM 15369 N N . MET D 1 486 ? 8.677 27.897 -16.951 1.00 53.00 478 MET D N 1
ATOM 15370 C CA . MET D 1 486 ? 8.088 29.225 -16.828 1.00 54.58 478 MET D CA 1
ATOM 15371 C C . MET D 1 486 ? 8.130 29.740 -15.397 1.00 51.57 478 MET D C 1
ATOM 15372 O O . MET D 1 486 ? 8.298 30.946 -15.179 1.00 49.25 478 MET D O 1
ATOM 15377 N N . THR D 1 487 ? 7.964 28.854 -14.422 1.00 42.66 479 THR D N 1
ATOM 15378 C CA . THR D 1 487 ? 8.348 29.107 -13.043 1.00 40.95 479 THR D CA 1
ATOM 15379 C C . THR D 1 487 ? 9.319 28.012 -12.628 1.00 39.40 479 THR D C 1
ATOM 15380 O O . THR D 1 487 ? 9.174 26.859 -13.044 1.00 38.27 479 THR D O 1
ATOM 15384 N N . ALA D 1 488 ? 10.313 28.369 -11.820 1.00 32.58 480 ALA D N 1
ATOM 15385 C CA . ALA D 1 488 ? 11.311 27.402 -11.390 1.00 29.09 480 ALA D CA 1
ATOM 15386 C C . ALA D 1 488 ? 11.845 27.816 -10.032 1.00 30.96 480 ALA D C 1
ATOM 15387 O O . ALA D 1 488 ? 12.060 29.005 -9.776 1.00 31.53 480 ALA D O 1
ATOM 15389 N N . ARG D 1 489 ? 12.046 26.832 -9.165 1.00 23.79 481 ARG D N 1
ATOM 15390 C CA . ARG D 1 489 ? 12.579 27.059 -7.834 1.00 27.82 481 ARG D CA 1
ATOM 15391 C C . ARG D 1 489 ? 13.997 26.518 -7.776 1.00 24.22 481 ARG D C 1
ATOM 15392 O O . ARG D 1 489 ? 14.311 25.514 -8.423 1.00 18.91 481 ARG D O 1
ATOM 15400 N N . PHE D 1 490 ? 14.866 27.192 -7.022 1.00 20.45 482 PHE D N 1
ATOM 15401 C CA . PHE D 1 490 ? 16.197 26.628 -6.872 1.00 19.77 482 PHE D CA 1
ATOM 15402 C C . PHE D 1 490 ? 16.094 25.295 -6.132 1.00 19.95 482 PHE D C 1
ATOM 15403 O O . PHE D 1 490 ? 15.216 25.091 -5.284 1.00 21.59 482 PHE D O 1
ATOM 15411 N N . ALA D 1 491 ? 16.964 24.363 -6.514 1.00 17.29 483 ALA D N 1
ATOM 15412 C CA . ALA D 1 491 ? 16.756 22.960 -6.180 1.00 19.11 483 ALA D CA 1
ATOM 15413 C C . ALA D 1 491 ? 17.028 22.687 -4.705 1.00 19.69 483 ALA D C 1
ATOM 15414 O O . ALA D 1 491 ? 17.945 23.261 -4.108 1.00 20.40 483 ALA D O 1
ATOM 15416 N N . HIS D 1 492 ? 16.224 21.787 -4.133 1.00 20.31 484 HIS D N 1
ATOM 15417 C CA . HIS D 1 492 ? 16.369 21.316 -2.754 1.00 19.97 484 HIS D CA 1
ATOM 15418 C C . HIS D 1 492 ? 17.436 20.224 -2.646 1.00 20.50 484 HIS D C 1
ATOM 15419 O O . HIS D 1 492 ? 17.168 19.105 -2.201 1.00 27.28 484 HIS D O 1
ATOM 15426 N N . LEU D 1 493 ? 18.647 20.536 -3.072 1.00 19.18 485 LEU D N 1
ATOM 15427 C CA . LEU D 1 493 ? 19.715 19.549 -2.973 1.00 19.13 485 LEU D CA 1
ATOM 15428 C C . LEU D 1 493 ? 20.075 19.329 -1.507 1.00 18.88 485 LEU D C 1
ATOM 15429 O O . LEU D 1 493 ? 20.089 20.282 -0.727 1.00 19.11 485 LEU D O 1
ATOM 15434 N N . PRO D 1 494 ? 20.357 18.089 -1.097 1.00 19.85 486 PRO D N 1
ATOM 15435 C CA . PRO D 1 494 ? 20.735 17.860 0.304 1.00 19.27 486 PRO D CA 1
ATOM 15436 C C . PRO D 1 494 ? 21.998 18.633 0.664 1.00 20.93 486 PRO D C 1
ATOM 15437 O O . PRO D 1 494 ? 22.899 18.815 -0.161 1.00 18.23 486 PRO D O 1
ATOM 15441 N N . TYR D 1 495 ? 22.038 19.095 1.918 1.00 19.23 487 TYR D N 1
ATOM 15442 C CA . TYR D 1 495 ? 23.180 19.849 2.424 1.00 19.36 487 TYR D CA 1
ATOM 15443 C C . TYR D 1 495 ? 24.489 19.103 2.191 1.00 20.01 487 TYR D C 1
ATOM 15444 O O . TYR D 1 495 ? 25.465 19.673 1.689 1.00 17.15 487 TYR D O 1
ATOM 15453 N N . GLU D 1 496 ? 24.536 17.822 2.563 1.00 17.85 488 GLU D N 1
ATOM 15454 C CA . GLU D 1 496 ? 25.807 17.113 2.487 1.00 21.25 488 GLU D CA 1
ATOM 15455 C C . GLU D 1 496 ? 26.235 16.863 1.044 1.00 24.52 488 GLU D C 1
ATOM 15456 O O . GLU D 1 496 ? 27.439 16.804 0.771 1.00 23.95 488 GLU D O 1
ATOM 15462 N N . LEU D 1 497 ? 25.281 16.727 0.114 1.00 19.54 489 LEU D N 1
ATOM 15463 C CA . LEU D 1 497 ? 25.635 16.635 -1.305 1.00 19.13 489 LEU D CA 1
ATOM 15464 C C . LEU D 1 497 ? 26.305 17.919 -1.783 1.00 18.27 489 LEU D C 1
ATOM 15465 O O . LEU D 1 497 ? 27.368 17.885 -2.413 1.00 19.70 489 LEU D O 1
ATOM 15470 N N . VAL D 1 498 ? 25.672 19.061 -1.522 1.00 17.52 490 VAL D N 1
ATOM 15471 C CA . VAL D 1 498 ? 26.254 20.339 -1.922 1.00 15.49 490 VAL D CA 1
ATOM 15472 C C . VAL D 1 498 ? 27.637 20.500 -1.312 1.00 19.86 490 VAL D C 1
ATOM 15473 O O . VAL D 1 498 ? 28.589 20.901 -1.994 1.00 17.34 490 VAL D O 1
ATOM 15477 N N . ASP D 1 499 ? 27.778 20.177 -0.021 1.00 19.06 491 ASP D N 1
ATOM 15478 C CA . ASP D 1 499 ? 29.079 20.326 0.622 1.00 19.92 491 ASP D CA 1
ATOM 15479 C C . ASP D 1 499 ? 30.115 19.417 -0.022 1.00 22.42 491 ASP D C 1
ATOM 15480 O O . ASP D 1 499 ? 31.273 19.812 -0.199 1.00 23.31 491 ASP D O 1
ATOM 15485 N N . LYS D 1 500 ? 29.724 18.192 -0.366 1.00 22.90 492 LYS D N 1
ATOM 15486 C CA . LYS D 1 500 ? 30.655 17.306 -1.053 1.00 23.83 492 LYS D CA 1
ATOM 15487 C C . LYS D 1 500 ? 31.069 17.882 -2.401 1.00 21.07 492 LYS D C 1
ATOM 15488 O O . LYS D 1 500 ? 32.238 17.785 -2.789 1.00 20.66 492 LYS D O 1
ATOM 15494 N N . ILE D 1 501 ? 30.126 18.490 -3.127 1.00 19.87 493 ILE D N 1
ATOM 15495 C CA . ILE D 1 501 ? 30.446 19.039 -4.446 1.00 20.45 493 ILE D CA 1
ATOM 15496 C C . ILE D 1 501 ? 31.412 20.213 -4.318 1.00 19.90 493 ILE D C 1
ATOM 15497 O O . ILE D 1 501 ? 32.421 20.290 -5.035 1.00 23.46 493 ILE D O 1
ATOM 15502 N N . SER D 1 502 ? 31.119 21.151 -3.411 1.00 19.18 494 SER D N 1
ATOM 15503 C CA . SER D 1 502 ? 31.985 22.322 -3.280 1.00 21.13 494 SER D CA 1
ATOM 15504 C C . SER D 1 502 ? 33.374 21.924 -2.802 1.00 20.47 494 SER D C 1
ATOM 15505 O O . SER D 1 502 ? 34.378 22.442 -3.300 1.00 20.02 494 SER D O 1
ATOM 15508 N N . THR D 1 503 ? 33.455 21.007 -1.834 1.00 20.20 495 THR D N 1
ATOM 15509 C CA . THR D 1 503 ? 34.761 20.534 -1.378 1.00 22.24 495 THR D CA 1
ATOM 15510 C C . THR D 1 503 ? 35.549 19.907 -2.525 1.00 24.58 495 THR D C 1
ATOM 15511 O O . THR D 1 503 ? 36.753 20.151 -2.671 1.00 24.48 495 THR D O 1
ATOM 15515 N N . ARG D 1 504 ? 34.881 19.113 -3.364 1.00 20.32 496 ARG D N 1
ATOM 15516 C CA . ARG D 1 504 ? 35.561 18.477 -4.483 1.00 23.53 496 ARG D CA 1
ATOM 15517 C C . ARG D 1 504 ? 36.047 19.510 -5.485 1.00 23.69 496 ARG D C 1
ATOM 15518 O O . ARG D 1 504 ? 37.176 19.425 -5.983 1.00 25.65 496 ARG D O 1
ATOM 15526 N N . ILE D 1 505 ? 35.204 20.490 -5.808 1.00 17.54 497 ILE D N 1
ATOM 15527 C CA . ILE D 1 505 ? 35.603 21.491 -6.791 1.00 21.99 497 ILE D CA 1
ATOM 15528 C C . ILE D 1 505 ? 36.827 22.248 -6.297 1.00 23.91 497 ILE D C 1
ATOM 15529 O O . ILE D 1 505 ? 37.814 22.404 -7.025 1.00 25.05 497 ILE D O 1
ATOM 15534 N N . MET D 1 506 ? 36.795 22.694 -5.035 1.00 19.62 498 MET D N 1
ATOM 15535 C CA . MET D 1 506 ? 37.916 23.464 -4.501 1.00 24.98 498 MET D CA 1
ATOM 15536 C C . MET D 1 506 ? 39.168 22.608 -4.391 1.00 25.56 498 MET D C 1
ATOM 15537 O O . MET D 1 506 ? 40.277 23.083 -4.655 1.00 25.97 498 MET D O 1
ATOM 15542 N N . ASN D 1 507 ? 39.014 21.343 -4.011 1.00 21.90 499 ASN D N 1
ATOM 15543 C CA . ASN D 1 507 ? 40.185 20.502 -3.797 1.00 29.45 499 ASN D CA 1
ATOM 15544 C C . ASN D 1 507 ? 40.816 20.033 -5.101 1.00 32.96 499 ASN D C 1
ATOM 15545 O O . ASN D 1 507 ? 42.029 19.793 -5.141 1.00 33.17 499 ASN D O 1
ATOM 15550 N N . GLU D 1 508 ? 40.038 19.907 -6.174 1.00 25.68 500 GLU D N 1
ATOM 15551 C CA . GLU D 1 508 ? 40.563 19.338 -7.407 1.00 29.80 500 GLU D CA 1
ATOM 15552 C C . GLU D 1 508 ? 40.923 20.374 -8.465 1.00 28.59 500 GLU D C 1
ATOM 15553 O O . GLU D 1 508 ? 41.542 20.009 -9.469 1.00 26.36 500 GLU D O 1
ATOM 15559 N N . ILE D 1 509 ? 40.557 21.642 -8.282 1.00 27.40 501 ILE D N 1
ATOM 15560 C CA . ILE D 1 509 ? 40.834 22.685 -9.270 1.00 24.29 501 ILE D CA 1
ATOM 15561 C C . ILE D 1 509 ? 41.580 23.812 -8.571 1.00 28.20 501 ILE D C 1
ATOM 15562 O O . ILE D 1 509 ? 40.985 24.558 -7.782 1.00 23.76 501 ILE D O 1
ATOM 15567 N N . LYS D 1 510 ? 42.878 23.948 -8.874 1.00 28.86 502 LYS D N 1
ATOM 15568 C CA . LYS D 1 510 ? 43.707 24.945 -8.199 1.00 34.94 502 LYS D CA 1
ATOM 15569 C C . LYS D 1 510 ? 43.208 26.362 -8.444 1.00 28.85 502 LYS D C 1
ATOM 15570 O O . LYS D 1 510 ? 43.378 27.239 -7.588 1.00 33.10 502 LYS D O 1
ATOM 15572 N N . ASP D 1 511 ? 42.582 26.602 -9.590 1.00 26.59 503 ASP D N 1
ATOM 15573 C CA . ASP D 1 511 ? 42.141 27.931 -9.993 1.00 30.13 503 ASP D CA 1
ATOM 15574 C C . ASP D 1 511 ? 40.780 28.323 -9.423 1.00 27.26 503 ASP D C 1
ATOM 15575 O O . ASP D 1 511 ? 40.239 29.358 -9.817 1.00 24.32 503 ASP D O 1
ATOM 15580 N N . VAL D 1 512 ? 40.205 27.527 -8.528 1.00 22.16 504 VAL D N 1
ATOM 15581 C CA . VAL D 1 512 ? 38.900 27.829 -7.948 1.00 22.79 504 VAL D CA 1
ATOM 15582 C C . VAL D 1 512 ? 39.073 27.976 -6.443 1.00 23.21 504 VAL D C 1
ATOM 15583 O O . VAL D 1 512 ? 39.547 27.052 -5.772 1.00 21.99 504 VAL D O 1
ATOM 15587 N N . SER D 1 513 ? 38.699 29.139 -5.915 1.00 21.94 505 SER D N 1
ATOM 15588 C CA . SER D 1 513 ? 38.875 29.389 -4.490 1.00 20.79 505 SER D CA 1
ATOM 15589 C C . SER D 1 513 ? 37.649 29.014 -3.674 1.00 18.90 505 SER D C 1
ATOM 15590 O O . SER D 1 513 ? 37.773 28.720 -2.480 1.00 24.52 505 SER D O 1
ATOM 15593 N N . ARG D 1 514 ? 36.471 29.023 -4.286 1.00 19.57 506 ARG D N 1
ATOM 15594 C CA . ARG D 1 514 ? 35.232 29.063 -3.524 1.00 22.95 506 ARG D CA 1
ATOM 15595 C C . ARG D 1 514 ? 34.095 28.701 -4.463 1.00 19.44 506 ARG D C 1
ATOM 15596 O O . ARG D 1 514 ? 34.166 28.967 -5.665 1.00 20.20 506 ARG D O 1
ATOM 15604 N N . VAL D 1 515 ? 33.050 28.096 -3.902 1.00 17.09 507 VAL D N 1
ATOM 15605 C CA . VAL D 1 515 ? 31.862 27.696 -4.645 1.00 17.07 507 VAL D CA 1
ATOM 15606 C C . VAL D 1 515 ? 30.641 28.291 -3.955 1.00 17.32 507 VAL D C 1
ATOM 15607 O O . VAL D 1 515 ? 30.524 28.231 -2.723 1.00 17.84 507 VAL D O 1
ATOM 15611 N N . VAL D 1 516 ? 29.748 28.879 -4.747 1.00 15.10 508 VAL D N 1
ATOM 15612 C CA . VAL D 1 516 ? 28.485 29.438 -4.289 1.00 13.96 508 VAL D CA 1
ATOM 15613 C C . VAL D 1 516 ? 27.359 28.710 -5.017 1.00 16.16 508 VAL D C 1
ATOM 15614 O O . VAL D 1 516 ? 27.554 28.105 -6.076 1.00 18.66 508 VAL D O 1
ATOM 15618 N N . TYR D 1 517 ? 26.160 28.788 -4.440 1.00 16.33 509 TYR D N 1
ATOM 15619 C CA . TYR D 1 517 ? 24.975 28.137 -4.993 1.00 21.43 509 TYR D CA 1
ATOM 15620 C C . TYR D 1 517 ? 23.920 29.192 -5.294 1.00 18.98 509 TYR D C 1
ATOM 15621 O O . TYR D 1 517 ? 23.599 30.013 -4.432 1.00 17.57 509 TYR D O 1
ATOM 15630 N N . ASP D 1 518 ? 23.394 29.172 -6.515 1.00 15.54 510 ASP D N 1
ATOM 15631 C CA . ASP D 1 518 ? 22.332 30.096 -6.896 1.00 17.12 510 ASP D CA 1
ATOM 15632 C C . ASP D 1 518 ? 21.078 29.796 -6.078 1.00 23.14 510 ASP D C 1
ATOM 15633 O O . ASP D 1 518 ? 20.528 28.695 -6.154 1.00 16.44 510 ASP D O 1
ATOM 15638 N N . VAL D 1 519 ? 20.631 30.767 -5.275 1.00 18.99 511 VAL D N 1
ATOM 15639 C CA . VAL D 1 519 ? 19.454 30.538 -4.443 1.00 16.55 511 VAL D CA 1
ATOM 15640 C C . VAL D 1 519 ? 18.348 31.470 -4.894 1.00 17.23 511 VAL D C 1
ATOM 15641 O O . VAL D 1 519 ? 17.533 31.935 -4.089 1.00 19.96 511 VAL D O 1
ATOM 15645 N N . SER D 1 520 ? 18.287 31.721 -6.191 1.00 15.93 512 SER D N 1
ATOM 15646 C CA . SER D 1 520 ? 17.295 32.618 -6.752 1.00 22.42 512 SER D CA 1
ATOM 15647 C C . SER D 1 520 ? 16.319 31.816 -7.600 1.00 23.93 512 SER D C 1
ATOM 15648 O O . SER D 1 520 ? 16.731 31.051 -8.477 1.00 22.16 512 SER D O 1
ATOM 15651 N N . SER D 1 521 ? 15.032 31.974 -7.316 1.00 20.96 513 SER D N 1
ATOM 15652 C CA . SER D 1 521 ? 13.995 31.267 -8.042 1.00 28.39 513 SER D CA 1
ATOM 15653 C C . SER D 1 521 ? 13.473 32.119 -9.193 1.00 33.01 513 SER D C 1
ATOM 15654 O O . SER D 1 521 ? 13.645 33.341 -9.226 1.00 30.14 513 SER D O 1
ATOM 15657 N N . LYS D 1 522 ? 12.831 31.448 -10.148 1.00 25.18 514 LYS D N 1
ATOM 15658 C CA . LYS D 1 522 ? 12.200 32.115 -11.275 1.00 28.22 514 LYS D CA 1
ATOM 15659 C C . LYS D 1 522 ? 10.693 32.142 -11.079 1.00 32.51 514 LYS D C 1
ATOM 15660 O O . LYS D 1 522 ? 10.081 31.070 -10.969 1.00 31.46 514 LYS D O 1
ATOM 15666 N N . PRO D 1 523 ? 10.045 33.319 -11.040 1.00 34.36 515 PRO D N 1
ATOM 15667 C CA . PRO D 1 523 ? 10.658 34.653 -11.057 1.00 28.15 515 PRO D CA 1
ATOM 15668 C C . PRO D 1 523 ? 11.134 35.028 -9.657 1.00 28.16 515 PRO D C 1
ATOM 15669 O O . PRO D 1 523 ? 10.778 34.324 -8.711 1.00 33.72 515 PRO D O 1
ATOM 15673 N N . PRO D 1 524 ? 11.902 36.126 -9.508 1.00 32.09 516 PRO D N 1
ATOM 15674 C CA . PRO D 1 524 ? 12.292 37.152 -10.480 1.00 33.14 516 PRO D CA 1
ATOM 15675 C C . PRO D 1 524 ? 13.604 36.878 -11.204 1.00 32.02 516 PRO D C 1
ATOM 15676 O O . PRO D 1 524 ? 14.039 37.704 -12.002 1.00 33.40 516 PRO D O 1
ATOM 15680 N N . ALA D 1 525 ? 14.241 35.750 -10.917 1.00 27.34 517 ALA D N 1
ATOM 15681 C CA . ALA D 1 525 ? 15.472 35.398 -11.605 1.00 30.49 517 ALA D CA 1
ATOM 15682 C C . ALA D 1 525 ? 15.169 34.573 -12.857 1.00 30.53 517 ALA D C 1
ATOM 15683 O O . ALA D 1 525 ? 14.117 33.949 -12.971 1.00 29.69 517 ALA D O 1
ATOM 15685 N N . THR D 1 526 ? 16.098 34.600 -13.809 1.00 27.37 518 THR D N 1
ATOM 15686 C CA . THR D 1 526 ? 16.060 33.671 -14.929 1.00 27.12 518 THR D CA 1
ATOM 15687 C C . THR D 1 526 ? 16.866 32.425 -14.578 1.00 24.44 518 THR D C 1
ATOM 15688 O O . THR D 1 526 ? 17.606 32.389 -13.592 1.00 21.41 518 THR D O 1
ATOM 15692 N N . ILE D 1 527 ? 16.708 31.381 -15.390 1.00 22.95 519 ILE D N 1
ATOM 15693 C CA . ILE D 1 527 ? 17.427 30.142 -15.127 1.00 18.25 519 ILE D CA 1
ATOM 15694 C C . ILE D 1 527 ? 18.893 30.282 -15.509 1.00 17.82 519 ILE D C 1
ATOM 15695 O O . ILE D 1 527 ? 19.786 30.129 -14.670 1.00 22.75 519 ILE D O 1
ATOM 15700 N N . GLU D 1 528 ? 19.166 30.573 -16.778 1.00 20.31 520 GLU D N 1
ATOM 15701 C CA . GLU D 1 528 ? 20.520 30.903 -17.186 1.00 20.34 520 GLU D CA 1
ATOM 15702 C C . GLU D 1 528 ? 20.870 32.319 -16.716 1.00 20.18 520 GLU D C 1
ATOM 15703 O O . GLU D 1 528 ? 19.998 33.177 -16.562 1.00 18.73 520 GLU D O 1
ATOM 15709 N N . TRP D 1 529 ? 22.160 32.556 -16.484 1.00 18.67 521 TRP D N 1
ATOM 15710 C CA . TRP D 1 529 ? 22.590 33.851 -15.964 1.00 18.77 521 TRP D CA 1
ATOM 15711 C C . TRP D 1 529 ? 22.707 34.912 -17.049 1.00 24.86 521 TRP D C 1
ATOM 15712 O O . TRP D 1 529 ? 22.674 36.109 -16.729 1.00 21.73 521 TRP D O 1
ATOM 15723 N N . GLU D 1 530 ? 22.849 34.501 -18.312 1.00 20.18 522 GLU D N 1
ATOM 15724 C CA . GLU D 1 530 ? 22.961 35.428 -19.433 1.00 22.29 522 GLU D CA 1
ATOM 15725 C C . GLU D 1 530 ? 22.081 34.963 -20.577 1.00 28.09 522 GLU D C 1
ATOM 15726 O O . GLU D 1 530 ? 21.578 33.830 -20.569 1.00 22.97 522 GLU D O 1
#

InterPro domains:
  IPR001674 GMP synthase, C-terminal [PF00958] (430-521)
  IPR001674 GMP synthase, C-terminal [TIGR00884] (210-522)
  IPR001674 GMP synthase, C-terminal [cd01997] (218-522)
  IPR004739 GMP synthase, glutamine amidotransferase [TIGR00888] (12-201)
  IPR004739 GMP synthase, glutamine amidotransferase [cd01742] (12-195)
  IPR014729 Rossmann-like alpha/beta/alpha sandwich fold [G3DSA:3.40.50.620] (206-407)
  IPR017926 Glutamine amidotransferase [PF00117] (13-197)
  IPR022310 NAD/GMP synthase [PF02540] (217-288)
  IPR022955 GMP synthase [MF_00344] (9-522)
  IPR025777 GMP synthetase ATP pyrophosphatase domain [PS51553] (205-397)
  IPR029062 Class I glutamine amidotransferase-like [G3DSA:3.40.50.880] (11-203)
  IPR029062 Class I glutamine amidotransferase-like [SSF52317] (8-234)

Radius of gyration: 39.5 Å; Cα contacts (8 Å, |Δi|>4): 4523; chains: 4; bounding box: 94×99×118 Å

Foldseek 3Di:
DVVQQLAEEEEAELADPCSVLLQVLCLVLQYHYDYDHQPDDPVVVVVSVYLEYEYEDHDDDPPDPPRDAHDCVNLVPLHAYEYEAVRQVNVQVVQPFDKDFFDKDWDKKAFDAADLLCHPDADPPRIWTFTADDTMATPGGHPQKDQGIADPRHGRQKIANLVSNYIYGRTALSDVSGVCSSVSSSSCSPVRSPDDRNSALVNLLVVLLVVCCVVQPQAAEEEEAELALLSVLVLLSCCVNHNQSYAYEYEDQLQAADCSQVVSCCVVCVVVVHHYHYHDNPVVLLVQQAPFFDLVVNVVSLVVVVLVSVQVVVVVDPRHAAYEDRAACVNVNVVSDAVPVHDPVDHHHYDHSHNSDDLVSSLSNCVVSPNDPCSSLPADADSSHLSLQEHTGDDSVQSVLQSVLFVLVVVLCVVVVNRSVFNDKGKGWDPAWDAAPNATATEIEIATWHDDPLQWIFTDPDDPVSVVVSFVCSCVVRSRHHGYYYDRQIPVPAHRGND/DVVQAPAEEEEAFQADPCSVLLQVLCLVLQYHYAYAHQPDDPVVVVVSVYLEYEYEDYDDDPVDPPGDAHDCVNLVVLHAYEYEAVGQQRVQVVQAFDKDFFDKDWDKKAFPAADLLCHPDADPPRIWTFIADDTIATPGGHPQKDQGIQDPRHGRAKIANLVSNYIYGRTALSDVSGVCSSVSSSSCSPVRSPDDRSSALVNLLVVLLVVVCVVQPQAAEEEEAELALLSVLVLLSCCVNHNQSYAYEYEDQLQAAPCRQVVSCCVVCVVVVHHYHYHDNPVVLLVQQAPFFDLVVNVVSLVVVVLVSVQVVVVVDPRHAAYEDRAAQVNPGHHNVNVVDQVPPHDPVDHHHYDHSHNSDDLVSSLSNCVVSPNDPCSSLPADADSSHLSLQEHTGDHSVQSVLQSVLFVLVVVLCVVVVNNSVFNDKGKGWDPAWDWAPVIATATEIEIFTWHDDPQQWTFTDPDDPVSVVVSFCCSCVPRSRHHGYYYDRQIPVPDHRGPD/DDAFDPVQQPAEEEEAFQADPCSVLLQVLCLVLQYHYAYAHQPDDPVVVVVSVYLEYEYEDYPDDPPDPPRDAHDPCNLVVLHAYEYEAVGQVNVQVVQPFDKDWWDWDWKAFDAADLLCHCDADPPRTWTFTADPTMAGPGGHPQKDQGIQDPVHRRQWIANLVSNYIYGRTALSDVRTVCSSVSSSSCSPVRSPGDRNSALVNLLSRLLRNVCVVQPQAAEEEAAALALLSVLVLLSCCVNHNQSYAYEYEDQLQAAPCSQVVSCCCVCPVVVYHYHYHYNPVVLLVQQAPFQDLVSNVVSLVVVVLVSVLVVVVVDPRHAAYEDRAAQVNVGHHCDAVVNHPPVDHHDYDHSHNSDDLVSSLSNCVVSPHDPCSSLPADADSSHLSLQEHTGDDSVQSVLQSVLFVLVVVLCVVVVNRSVFNDKGKGWYPAWDWADDDPDIATATEMEIFTWHDDPLQWTFTDPDDPVSVVVSFVCSVVPRSRHHYYHYDGQIPVPDHRGPD/DDAFDPVQQPAEEEEAEQADPLSVLLQVLCLVLQYHYDYDHQPDDPVVVVVSVYLEYEYEDHPFDPPDPPHDAHDPCNLVVLHAYEYEAVHQQNVQVVQAWDKDWDWDWDKKAFPACDLLCHCDADPPRIWTFTADPTMATPGGHPQKDQGIQDPVHRRQWMANVVSNYIYGRTALSDVSGPCSSVSSSSCSPVRSPDDRNSALVNLLSRLLRNVCVVQPQAAEEEAAALALLSVLVLLSCCVNHNQSYAYEYEAQLQAAPCSQVVSCCVVCPVVVYHYHYHYNPVVLLVQQAQFQDLVSLVVSLVVVVLVSVLVVVVVDPRHAAYEDRAACVNVNVVVCCVVPHDPVDHHDYDHSHNSDDLVSSLSNCVVSPNDPCSSLAADADSSHLSLQEHTGDDSVQSVLQSVLFVLVVVLCVVVVNRSVFRDKGKGWDPAWDWAPVIDIATEMEIATWHDDPLQWIFTDPDDPVSVVVSFVCSVVPRVRHHGYYYDGQIPVVDHRGND